Protein 8JIF (pdb70)

B-factor: mean 47.84, std 32.94, range [7.67, 201.98]

InterPro domains:
  IPR001403 Coat protein VP1/VP2, Parvovirus [PF00740] (213-708)
  IPR013607 Phospholipase A2-like domain [PF08398] (43-122)
  IPR016184 Capsid/spike protein, ssDNA virus [SSF88645] (217-735)
  IPR036952 Parvovirus coat protein VP1/VP2 [G3DSA:2.170.30.10] (219-736)

Secondary structure (DSSP, 8-state):
--TTS-S-------EEETTEEEEEEEEE--B---STT--EEEEHHHH-S--GGG--EEEEEEEEE----BGGGT--HHHHHHHHHH-SEEEEEEEEEEEEEEEEEEEEEETTEEEEEE-TT--EEEEE-TT--S---TTS-BS-PPPSSTT-----PEEEEE---BTTB--TT-----GGGS--EEE-TT--EEEEEEPPP-PPEE-EEESS-TT--S-TTS-BS-EEEEEEE-SSSSS-EEEEEEE--GGGGGGS--S-EE--EE---EEESSTTSS-SS--TTTT--EEEETTEEEE--S-S--BSSSTT-TTEEETTSS-EEEPTT--SSSEEGGGEEE---GGGGGTS-BTTS-SEEEE-S----SSSSS---PPP-EEEESEE---TTEEEPPPP--TTSB-EEEPP--SEEES---TTSSEEESS-SPPEEEEEPPP-----SS---SPP-----EEEEEEEEEEEEEEEE-------SPPP------S--SS-TTS--TTS-----S---S--EEE--/-TTTS-S------EEE-SSEEEEEEEEEEEE---GGG--EEEEHHHHT---GGG--EEEEEEEEE-B--BGGGT--HHHHHHHHHH-SEEEEEEEEEEEEEEEEEEE---SS---EEE-SS--EEEEE-TT--S---TTS-BS-BPPSSTT-EEEPPEEEEE---BTTB--TT-----GGGS--EEE-TT--EEEEEEPP--PPEE-EEESS-TT--S-TT--BS-EEEEESS-SSSSS----EEEE--GGGGGGS--S-EE--EE---EEESSTTSS-SS--TTTT--EEEETTEEEE-TT-S--BSSSTT-TTEEETTTS-EEEPTT--SSSB-GGGEEE---GGGGGTSPBTTS--EEEE-S--B-STTTSS--B---EEEESEE---TTEEE-PPPP-TTSB-EEEPP--SEESS---TTSSEEESS-SPPEEEEEPP-B----SS---SPP--B--EEEEEEEEEEEEEEEE-------S---------S--SS-SSSB-TT--B---S---S--EEE--/--TTS-------EEEE-SSEEEEEEEEEEEE--TTTT--EEEEHHHHS---GGG--EEEEEEEEEEB--BGGGT--HHHHHHHHHHEEEEEEEEEEEEEE---EE----BTTB------TT--EEEEE-TT--S---TTS-BS-BPPSSTT-EEEPPEEEEE---BTTB--TT-----GGGS--EEE-TT--EEEEEEPPP-PPEE-SEESS-TT--S-TTPPBSBEEEEEEESSSSSS-EEEEEEE--GGGGGG---S-EE--EE---EEESSTTSS-SS--TTTTS-EEEETTEEEE--S-S--BSSSTT-TTEEETTSS-EEEPTT--SSSEEGGGEEE---GGGGGTS-BTTS-SEEEE-S----SSSSTT------EEEESEE---TTEEE-PPPP-TTSB-EEEPP-SSEESS---TTSSEEESS-SPPEEEEEPP-B-PPPSS---SPP--B---EEEEEEEEEEEEEEEE------SPPP------S--SS-SSSB-TT--B---S---S--SEE--/---TTTTTSSSS----GGG--TT-SSS--S--EE-TTT-EE-TT-----BSSSS-EEEEEEEE-SSSEEEE--SS-EE--TT-SS-EEEEEEEEE--SSTTT--S-EETTB--SEEEEEEEEESS--S---S--EEEEEEEE---S---TTSHHHHHHGGGG-STT-EEEEEEEETTTTS--TTTTT-EEE-----SSSS--S-B--EEESS-B---HHHHHHHHHS-BSSSSTTSB-----PPP---TT---EE-

Radius of gyration: 38.35 Å; Cα contacts (8 Å, |Δi|>4): 4939; chains: 4; bounding box: 126×111×109 Å

Foldseek 3Di:
DDEPVQPPDPPPDDAYLVGFDAPCPDAFAFFAEAEPVQAAADPQFWFKDWWQQADKDKWKWAFQLLWIKIAPDFGGKIQDTVQPGIWTWGMKTKFAAQAQPVAAGYHYNNHGGGMKIKGKTADDCDDPDLDAQGIEIEIAGEHAADDAFVQCVQVLVCLLQRAFHGGMDMRPMHGNCSVDDDPVQQTKWKWWQHFDFDGNTGRHYGYTYGPDHDYHHVVSSNSSFQRHANHRDNPHTNGGSHNDHHDRPPIHMHMD/DDLPDWDDDADADKDADPLWIKFKAKAKAWEFQAPQQDKAWDWCVNVNQLDLQGTFIWIFHSWFFAAAQFLLRTAAPVRQQCQQQFFQFKAFWKKKKKFILKWKWFWDCPVNNTDIDTPQPWWKWKDWCQVVPDDDPRFPPDDQYDDSDRVDYGHTGTDIDTFDADRRHHDPPTDHDDCVVDDTDIDGSHDMDMDMTTFDDWDTAGLAFAPAFQLGPDDLPDWDPDKDFDDQACPPDDPRGDTDIDTGHNVCSPGDDHQAAAFWAAAFAKDFLPVPPGDPDDCLPVRFGWDDDPRHIDGCAQPFDAFQDPVVSVRIGGSHNWDKAFWPPADDDDDRPVGIATDGDNSFVRRHHHRNAFSAKAWDDDQDACVDPNPSNHHTDMDTHNTGHGDPRGDGHADWAWNRGGAEEAQDPDPDDPPPAPSSGHTYHPRGGTIMMMRIDFALPDDDPDDDPPRGRPTGTMMMMTMMMMMIMMRGHGDDDPDDDDWFGDDADPDDDQDGAQAADPVRHGTNPHIDTSHGHYDHD/DFPPDWPDDADQAWDDDDFKIKFKAKAKEWEFQAPLQDKDKDWCVNPPLDDQQPTFIWMFHSWFFAAAFFQLRTAAPVSQQVFQFWFQWKAFWKKKKKFIQKWKKFWPCPPNDIDIDTDQDFKKKKDWPLVPPDDDDRFPPDDQHGDSDRHDYYYTGTDMDTFDADGRHDDPPTDDDDPVVDDIDIDGHVDMGIDMGTDDDWDIARLAFAPAFQLGPDDLPDWDPDKDFDDFAPPDDDDGTDTDIDIHHNVHSVPDDHQAAFFWAAAFAKDFQPPPPGDPDDCLPVRQGWDDDPHHTDGCALPFDAFQDDPPRVRIGGSRNWDKAAWPPFDDPDGRPVGIATDGDNSFVRGGHHRNAFRDKDWDDDADQCPVVHRDGDDTDIDTHNGDHGDPRYDGHADWGWNGFGAEDAQDPDPDDDPSADSRGHTYDPRGGTIMMMHTDWAADDDDPDDDPDDGSHTTGMMMMTMMMMMIMMGGHGDDDPDPDDWFRDDDDPPDDQDDAQFAHPVRGGIHPHIDTNHTHYDHD/DFPPDWQDDAWAAKDDDDFKIKFKAKAKEWEFQAPLQDKAKDWCVNVPLDDPLPTFIWIFGSWFFAAAQFQLRTAAPVRLQCFQFFFQFKFFWKKKKKFTQKWKWFQCCPPPRSDIGTDQPFKKKKDWPQVPPDDDDRFPPDDAHGDSPSYDYYYTGTDIDTFDDDRRHHDPPTDDDDPVVDDIDIDGSNDMDMDMGTADDFDTARLAFAPAFQLPPDDLADWDPDKDFDAFAPDDDPPGGDTDIDTHHNVNSVPDDHQAAFAWAAAFAKDFLPVPPGDPDDCLPVRQGWDDDPRHTDGCALHFDAFQDDVPRPRIGGSHNWDKAFWVPADDPDTRPVGIATDGDNSFVRGHHHRNAFSAKAWDDDQAACDVVRVPRHHTDIGTHNTGHDDPRYDGHADWGWNGFGAEDEDDPDPDDDPVQPNRGHTYYPRGGTIMMMHTDWAADDDDPDDDDDDGSHTRGMMMMGMMMMMIMMGGHGDDDPDDDDWFGDDDDPDDDQDDAQAAHPVRHGTHPHIDTSHTHYDHD

Solvent-accessible surface area: 68470 Å² total; per-residue (Å²): 149,13,9,77,48,35,60,150,72,129,193,77,106,24,67,9,10,110,145,7,64,56,44,4,125,99,90,40,2,0,0,5,65,0,43,48,91,183,16,102,98,32,117,178,16,67,55,16,64,37,20,19,0,107,100,108,41,108,2,17,0,6,0,27,36,63,13,3,3,2,2,0,5,12,32,2,4,1,31,6,19,58,16,82,69,24,0,37,0,17,6,2,11,1,4,0,0,81,17,73,132,91,3,0,1,0,0,7,80,47,131,56,10,6,0,0,0,0,0,0,0,70,44,46,98,52,72,201,100,140,64,102,41,69,3,0,0,0,0,2,1,1,29,40,49,118,129,80,23,167,7,0,64,5,4,20,88,9,0,69,72,0,25,65,5,45,28,68,28,74,2,125,85,4,3,1,62,73,2,9,3,75,76,108,90,16,132,39,0,1,18,6,38,2,0,2,3,27,27,91,1,56,48,12,4,22,0,0,0,3,84,62,33,17,100,2,44,95,91,13,9,69,74,0,11,139,25,0,36,12,50,102,80,117,149,80,25,0,77,34,0,25,5,49,72,43,94,51,55,210,85,60,4,62,65,30,146,27,96,86,50,77,25,10,117,145,52,53,98,28,97,65,64,51,67,82,0,30,1,21,12,0,7,34,0,32,2,39,31,30,31,81,31,63,48,65,109,19,0,21,58,69,61,38,61,41,41,97,19,14,5,10,10,0,35,12,0,1,1,0,3,3,18,10,7,32,0,12,5,13,4,45,43,123,12,0,28,66,0,0,18,83,1,14,1,0,28,0,33,92,1,42,0,42,0,1,38,1,63,6,31,38,20,71,66,60,149,69,83,114,54,96,51,73,20,88,79,8,21,0,13,1,11,34,2,61,89,56,30,5,2,23,4,14,21,8,8,14,62,16,12,1,26,49,55,59,76,53,100,21,110,1,14,32,0,0,1,2,2,19,18,59,41,33,128,43,47,54,38,7,3,48,6,19,0,84,118,17,122,51,72,122,2,127,24,8,49,64,23,82,31,76,23,86,13,34,128,4,109,41,17,6,0,7,3,2,0,6,11,6,1,2,41,8,0,7,52,24,35,0,12,10,23,43,10,27,61,1,35,87,35,111,19,84,104,16,31,17,6,25,0,8,14,2,1,29,82,32,0,2,7,1,3,21,11,10,4,0,0,7,1,1,15,4,0,34,0,0,65,55,46,89,34,2,5,43,22,69,5,8,100,90,0,7,0,11,2,25,3,37,30,24,54,0,6,1,19,9,2,8,19,10,0,3,22,63,68,52,18,99,93,12,13,2,11,10,9,18,6,11,8,29,72,110,71,32,40,102,85,60,11,50,38,94,73,8,18,51,10,49,5,38,16,2,21,5,0,2,2,6,2,0,38,12,0,1,35,4,0,22,16,38,6,11,11,68,113,62,13,20,7,9,4,10,6,16,14,19,15,141,5,27,28,0,3,0,0,12,0,0,0,6,5,28,12,5,2,13,2,4,0,12,0,5,1,32,12,6,83,25,48,2,59,19,42,42,29,3,12,2,3,13,6,14,0,101,99,0,2,10,0,4,0,0,6,2,32,40,36,74,21,93,95,80,153,70,182,62,185,77,142,83,106,54,40,81,84,9,61,0,22,0,30,1,10,2,58,0,23,0,44,1,73,85,76,80,34,28,21,152,40,119,44,66,73,27,87,61,99,214,185,174,82,146,79,103,48,22,27,60,58,127,133,51,63,28,39,36,57,98,31,2,13,0,13,49,8,2,47,20,13,144,48,83,80,51,78,18,24,106,104,99,33,61,38,90,67,81,58,66,56,0,44,0,14,3,0,7,30,0,32,2,40,29,31,31,87,31,65,55,90,94,26,1,10,69,98,87,57,48,53,74,87,30,16,3,11,12,0,38,7,0,2,0,0,1,3,7,10,7,25,0,11,1,11,3,44,40,115,15,0,33,70,1,0,18,69,1,12,0,1,50,0,15,96,4,41,0,71,1,7,38,1,54,1,39,33,30,70,79,60,130,73,76,88,68,88,60,61,32,95,70,8,24,0,29,2,10,33,3,72,91,48,29,5,2,25,2,12,18,12,5,6,66,24,16,0,14,41,58,55,77,50,98,22,112,0,10,27,0,0,1,1,3,15,22,59,32,32,128,46,49,55,38,8,1,43,6,14,0,83,132,14,124,39,67,102,0,127,34,26,67,80,25,105,33,88,24,122,9,48,144,5,106,52,17,9,0,1,2,2,0,6,10,7,0,2,41,8,0,8,53,24,42,1,14,13,25,41,11,30,68,3,22,71,48,101,58,140,70,24,23,17,8,44,0,6,9,2,1,26,84,36,0,3,10,0,6,20,11,12,4,0,0,6,0,2,14,3,0,36,0,2,65,73,50,82,35,2,3,28,4,62,4,8,101,85,0,2,4,14,2,16,2,37,27,22,48,1,11,2,19,4,3,8,16,11,0,3,7,54,70,60,28,96,90,12,9,2,7,8,11,9,2,8,4,30,86,107,75,30,41,106,91,68,16,74,38,92,94,9,16,48,6,59,2,37,34,3,19,4,0,2,3,6,3,2,38,17,0,6,26,4,0,44,32,49,6,26,3,62,109,35,130,67,182,96,36,34,63,12,38,9,19,79,3,30,27,0,3,0,0,12,0,0,0,7,3,27,9,4,3,12,1,4,1,8,0,3,2,34,10,5,71,15,49,5,43,23,44,46,26,3,11,2,2,15,6,16,3,96,96,0,2,9,2,2,0,0,8,7,31,43,36,62,34,118,89,84,152,70,186,69,163,88,115,68,85,66,54,60,81,15,65,0,20,0,28,0,8,1,43,0,17,0,36,8,50,103,71,85,35,41,23,141,41,123,42,70,73,25,87,75,103,221,161,155,73,161,80,102,60,33,29,57,50,139,121,49,60,27,39,28,42,77,32,2,12,0,7,49,9,1,46,20,14,155,25,96,92,52,91,28,21,104,105,88,44,73,38,57,79,69,58,71,85,0,28,0,11,5,0,4,32,0,31,1,43,24,39,24,77,32,67,54,74,108,20,1,9,58,83,74,58,50,33,57,95,30,20,5,11,9,0,41,8,0,2,0,0,1,2,7,8,7,27,0,11,1,12,3,46,42,120,12,2,40,78,0,0,15,74,0,17,0,0,39,1,55,126,4,38,0,81,2,7,33,1,68,10,40,26,16,62,66,63,136,59,74,83,62,92,52,81,32,75,91,4,22,2,16,3,11,33,5,67,87,46,30,4,1,23,3,9,19,11,7,5,63,24,15,0,14,40,61,60,73,58,98,22,112,0,10,34,0,0,1,1,4,12,26,64,39,38,130,48,50,55,30,9,2,43,5,26,0,76,110,19,127,34,66,108,1,113,26,18,59,55,25,80,32,72,20,89,18,48,129,7,106,46,19,6,0,6,2,2,0,6,13,5,1,1,50,7,0,7,54,20,29,1,21,13,22,32,12,28,61,2,30,86,31,103,64,96,123,48,24,11,7,38,0,4,11,2,0,29,71,40,0,5,10,0,8,20,14,10,5,0,0,6,1,0,15,2,0,34,0,1,66,54,48,70,33,6,17,54,16,74,4,7,102,69,2,3,1,8,1,19,4,38,36,26,49,1,6,1,14,7,2,5,18,8,0,4,11,53,60,55,55,105,101,17,9,2,9,14,7,11,5,7,8,28,85,113,72,29,42,84,92,65,13,56,37,88,89,7,14,50,8,65,2,42,20,3,19,4,0,2,2,6,2,1,28,13,0,2,37,5,0,53,22,41,9,11,1,81,84,119,58,60,190,76,36,31,97,22,86,41,19,158,5,28,30,0,4,0,0,14,0,1,0,6,4,28,11,4,4,13,1,4,0,12,0,4,1,35,9,5,66,26,41,4,50,19,44,39,28,2,12,4,3,15,6,16,1,102,96,0,1,8,2,2,0,1,9,4,29,43,41,65,21,129,96,85,155,75,186,64,174,87,142,70,102,55,53,57,78,12,65,0,24,0,27,0,6,1,67,0,14,0,37,8,72,107,67,96,37,36,21,136,45,121,44,68,72,31,85,78,112,222,158,147,86,155,72,113,66,30,30,60,47,133,118,51,59,25,38,31,50,83,30,6,13,0,16,42,10,2,39,20,20

Structure (mmCIF, N/CA/C/O backbone):
data_8JIF
#
_entry.id   8JIF
#
_cell.length_a   1.00
_cell.length_b   1.00
_cell.length_c   1.00
_cell.angle_alpha   90.00
_cell.angle_beta   90.00
_cell.angle_gamma   90.00
#
_symmetry.space_group_name_H-M   'P 1'
#
loop_
_entity.id
_entity.type
_entity.pdbx_description
1 polymer 'Carbonic anhydrase 4'
2 polymer 'Capsid protein VP1'
3 non-polymer 'ZINC ION'
#
loop_
_atom_site.group_PDB
_atom_site.id
_atom_site.type_symbol
_atom_site.label_atom_id
_atom_site.label_alt_id
_atom_site.label_comp_id
_atom_site.label_asym_id
_atom_site.label_entity_id
_atom_site.label_seq_id
_atom_site.pdbx_PDB_ins_code
_atom_site.Cartn_x
_atom_site.Cartn_y
_atom_site.Cartn_z
_atom_site.occupancy
_atom_site.B_iso_or_equiv
_atom_site.auth_seq_id
_atom_site.auth_comp_id
_atom_site.auth_asym_id
_atom_site.auth_atom_id
_atom_site.pdbx_PDB_model_num
ATOM 1 N N . TRP A 1 1 ? 34.726 77.500 49.935 1.00 127.15 22 TRP R N 1
ATOM 2 C CA . TRP A 1 1 ? 34.526 78.863 50.407 1.00 125.72 22 TRP R CA 1
ATOM 3 C C . TRP A 1 1 ? 34.522 78.920 51.925 1.00 131.87 22 TRP R C 1
ATOM 4 O O . TRP A 1 1 ? 34.873 79.939 52.516 1.00 135.39 22 TRP R O 1
ATOM 15 N N . CYS A 1 2 ? 34.128 77.823 52.557 1.00 134.38 23 CYS R N 1
ATOM 16 C CA . CYS A 1 2 ? 33.878 77.832 53.988 1.00 132.92 23 CYS R CA 1
ATOM 17 C C . CYS A 1 2 ? 33.980 76.467 54.616 1.00 133.73 23 CYS R C 1
ATOM 18 O O . CYS A 1 2 ? 33.687 75.458 53.970 1.00 138.22 23 CYS R O 1
ATOM 21 N N . TYR A 1 3 ? 34.384 76.420 55.879 1.00 116.75 24 TYR R N 1
ATOM 22 C CA . TYR A 1 3 ? 34.397 75.144 56.572 1.00 121.36 24 TYR R CA 1
ATOM 23 C C . TYR A 1 3 ? 33.019 74.849 57.159 1.00 122.08 24 TYR R C 1
ATOM 24 O O . TYR A 1 3 ? 32.143 75.716 57.230 1.00 124.01 24 TYR R O 1
ATOM 33 N N . GLU A 1 4 ? 32.831 73.598 57.585 1.00 136.98 25 GLU R N 1
ATOM 34 C CA . GLU A 1 4 ? 31.533 73.185 58.109 1.00 137.01 25 GLU R CA 1
ATOM 35 C C . GLU A 1 4 ? 31.195 73.920 59.400 1.00 136.23 25 GLU R C 1
ATOM 36 O O . GLU A 1 4 ? 30.021 74.195 59.675 1.00 138.32 25 GLU R O 1
ATOM 42 N N . ILE A 1 5 ? 32.208 74.245 60.204 1.00 122.73 26 ILE R N 1
ATOM 43 C CA . ILE A 1 5 ? 31.963 74.981 61.442 1.00 125.94 26 ILE R CA 1
ATOM 44 C C . ILE A 1 5 ? 31.497 76.401 61.135 1.00 126.68 26 ILE R C 1
ATOM 45 O O . ILE A 1 5 ? 30.667 76.965 61.857 1.00 128.86 26 ILE R O 1
ATOM 50 N N . GLN A 1 6 ? 32.027 77.001 60.066 1.00 123.08 27 GLN R N 1
ATOM 51 C CA . GLN A 1 6 ? 31.661 78.375 59.733 1.00 121.32 27 GLN R CA 1
ATOM 52 C C . GLN A 1 6 ? 30.199 78.482 59.324 1.00 121.98 27 GLN R C 1
ATOM 53 O O . GLN A 1 6 ? 29.505 79.427 59.718 1.00 120.87 27 GLN R O 1
ATOM 59 N N . THR A 1 7 ? 29.706 77.523 58.538 1.00 130.13 28 THR R N 1
ATOM 60 C CA . THR A 1 7 ? 28.317 77.541 58.079 1.00 130.37 28 THR R CA 1
ATOM 61 C C . THR A 1 7 ? 27.413 76.980 59.179 1.00 133.38 28 THR R C 1
ATOM 62 O O . THR A 1 7 ? 26.760 75.944 59.043 1.00 132.97 28 THR R O 1
ATOM 66 N N . LYS A 1 8 ? 27.382 77.705 60.298 1.00 142.57 29 LYS R N 1
ATOM 67 C CA . LYS A 1 8 ? 26.554 77.323 61.433 1.00 143.48 29 LYS R CA 1
ATOM 68 C C . LYS A 1 8 ? 25.548 78.396 61.823 1.00 143.45 29 LYS R C 1
ATOM 69 O O . LYS A 1 8 ? 24.593 78.088 62.542 1.00 144.92 29 LYS R O 1
ATOM 75 N N . ASP A 1 9 ? 25.720 79.636 61.369 1.00 162.90 30 ASP R N 1
ATOM 76 C CA . ASP A 1 9 ? 24.833 80.751 61.645 1.00 165.43 30 ASP R CA 1
ATOM 77 C C . ASP A 1 9 ? 23.853 80.951 60.496 1.00 167.44 30 ASP R C 1
ATOM 78 O O . ASP A 1 9 ? 24.145 80.587 59.354 1.00 165.94 30 ASP R O 1
ATOM 83 N N . PRO A 1 10 ? 22.671 81.513 60.774 1.00 177.16 31 PRO R N 1
ATOM 84 C CA . PRO A 1 10 ? 21.742 81.820 59.672 1.00 174.85 31 PRO R CA 1
ATOM 85 C C . PRO A 1 10 ? 22.335 82.762 58.641 1.00 174.04 31 PRO R C 1
ATOM 86 O O . PRO A 1 10 ? 22.058 82.620 57.442 1.00 172.85 31 PRO R O 1
ATOM 90 N N . ARG A 1 11 ? 23.149 83.719 59.071 1.00 178.62 32 ARG R N 1
ATOM 91 C CA . ARG A 1 11 ? 23.837 84.623 58.165 1.00 178.62 32 ARG R CA 1
ATOM 92 C C . ARG A 1 11 ? 25.158 83.993 57.728 1.00 179.38 32 ARG R C 1
ATOM 93 O O . ARG A 1 11 ? 25.427 82.817 57.991 1.00 178.74 32 ARG R O 1
ATOM 101 N N . SER A 1 12 ? 26.001 84.780 57.056 1.00 185.29 33 SER R N 1
ATOM 102 C CA . SER A 1 12 ? 27.270 84.306 56.501 1.00 185.28 33 SER R CA 1
ATOM 103 C C . SER A 1 12 ? 27.043 83.110 55.575 1.00 183.10 33 SER R C 1
ATOM 104 O O . SER A 1 12 ? 27.644 82.044 55.722 1.00 183.14 33 SER R O 1
ATOM 107 N N . SER A 1 13 ? 26.148 83.310 54.610 1.00 169.05 34 SER R N 1
ATOM 108 C CA . SER A 1 13 ? 25.793 82.249 53.680 1.00 168.81 34 SER R CA 1
ATOM 109 C C . SER A 1 13 ? 26.934 81.996 52.704 1.00 169.75 34 SER R C 1
ATOM 110 O O . SER A 1 13 ? 27.125 82.753 51.746 1.00 168.98 34 SER R O 1
ATOM 113 N N . CYS A 1 14 ? 27.692 80.931 52.950 1.00 161.15 35 CYS R N 1
ATOM 114 C CA . CYS A 1 14 ? 28.797 80.528 52.093 1.00 156.50 35 CYS R CA 1
ATOM 115 C C . CYS A 1 14 ? 28.708 79.028 51.836 1.00 156.73 35 CYS R C 1
ATOM 116 O O . CYS A 1 14 ? 27.840 78.331 52.370 1.00 159.16 35 CYS R O 1
ATOM 119 N N . LEU A 1 15 ? 29.621 78.529 51.007 1.00 141.63 36 LEU R N 1
ATOM 120 C CA . LEU A 1 15 ? 29.605 77.143 50.556 1.00 143.14 36 LEU R CA 1
ATOM 121 C C . LEU A 1 15 ? 30.460 76.294 51.489 1.00 144.40 36 LEU R C 1
ATOM 122 O O . LEU A 1 15 ? 31.664 76.537 51.627 1.00 145.53 36 LEU R O 1
ATOM 127 N N . GLY A 1 16 ? 29.839 75.302 52.117 1.00 128.70 37 GLY R N 1
ATOM 128 C CA . GLY A 1 16 ? 30.541 74.404 53.005 1.00 123.90 37 GLY R CA 1
ATOM 129 C C . GLY A 1 16 ? 31.300 73.338 52.247 1.00 126.31 37 GLY R C 1
ATOM 130 O O . GLY A 1 16 ? 31.239 73.230 51.013 1.00 129.13 37 GLY R O 1
ATOM 131 N N . PRO A 1 17 ? 32.040 72.515 52.999 1.00 121.07 38 PRO R N 1
ATOM 132 C CA . PRO A 1 17 ? 32.858 71.472 52.354 1.00 121.17 38 PRO R CA 1
ATOM 133 C C . PRO A 1 17 ? 32.053 70.517 51.492 1.00 119.68 38 PRO R C 1
ATOM 134 O O . PRO A 1 17 ? 32.555 70.040 50.466 1.00 116.76 38 PRO R O 1
ATOM 138 N N . GLU A 1 18 ? 30.812 70.220 51.880 1.00 134.91 39 GLU R N 1
ATOM 139 C CA . GLU A 1 18 ? 29.953 69.367 51.070 1.00 136.35 39 GLU R CA 1
ATOM 140 C C . GLU A 1 18 ? 29.546 70.019 49.757 1.00 136.36 39 GLU R C 1
ATOM 141 O O . GLU A 1 18 ? 29.042 69.322 48.869 1.00 138.01 39 GLU R O 1
ATOM 147 N N . LYS A 1 19 ? 29.743 71.331 49.611 1.00 127.91 40 LYS R N 1
ATOM 148 C CA . LYS A 1 19 ? 29.384 72.049 48.394 1.00 127.98 40 LYS R CA 1
ATOM 149 C C . LYS A 1 19 ? 30.552 72.855 47.836 1.00 130.33 40 LYS R C 1
ATOM 150 O O . LYS A 1 19 ? 30.331 73.871 47.168 1.00 130.63 40 LYS R O 1
ATOM 156 N N . TRP A 1 20 ? 31.784 72.433 48.098 1.00 125.51 41 TRP R N 1
ATOM 157 C CA . TRP A 1 20 ? 32.938 73.169 47.600 1.00 121.80 41 TRP R CA 1
ATOM 158 C C . TRP A 1 20 ? 32.986 73.113 46.074 1.00 124.50 41 TRP R C 1
ATOM 159 O O . TRP A 1 20 ? 32.810 72.043 45.483 1.00 126.37 41 TRP R O 1
ATOM 170 N N . PRO A 1 21 ? 33.219 74.245 45.408 1.00 129.72 42 PRO R N 1
ATOM 171 C CA . PRO A 1 21 ? 33.274 74.246 43.941 1.00 129.12 42 PRO R CA 1
ATOM 172 C C . PRO A 1 21 ? 34.598 73.730 43.404 1.00 130.39 42 PRO R C 1
ATOM 173 O O . PRO A 1 21 ? 35.430 73.222 44.162 1.00 131.18 42 PRO R O 1
ATOM 177 N N . GLY A 1 22 ? 34.802 73.857 42.096 1.00 129.90 43 GLY R N 1
ATOM 178 C CA . GLY A 1 22 ? 36.030 73.405 41.476 1.00 128.34 43 GLY R CA 1
ATOM 179 C C . GLY A 1 22 ? 36.113 71.899 41.342 1.00 129.05 43 GLY R C 1
ATOM 180 O O . GLY A 1 22 ? 35.088 71.222 41.223 1.00 129.35 43 GLY R O 1
ATOM 181 N N . ALA A 1 23 ? 37.334 71.361 41.363 1.00 132.23 44 ALA R N 1
ATOM 182 C CA . ALA A 1 23 ? 37.568 69.930 41.213 1.00 133.11 44 ALA R CA 1
ATOM 183 C C . ALA A 1 23 ? 37.689 69.211 42.550 1.00 134.44 44 ALA R C 1
ATOM 184 O O . ALA A 1 23 ? 38.413 68.212 42.649 1.00 136.54 44 ALA R O 1
ATOM 186 N N . CYS A 1 24 ? 37.002 69.695 43.582 1.00 131.76 45 CYS R N 1
ATOM 187 C CA . CYS A 1 24 ? 37.057 69.073 44.897 1.00 133.85 45 CYS R CA 1
ATOM 188 C C . CYS A 1 24 ? 36.046 67.947 45.064 1.00 133.72 45 CYS R C 1
ATOM 189 O O . CYS A 1 24 ? 35.946 67.386 46.161 1.00 135.52 45 CYS R O 1
ATOM 192 N N . LYS A 1 25 ? 35.299 67.599 44.013 1.00 129.12 46 LYS R N 1
ATOM 193 C CA . LYS A 1 25 ? 34.357 66.479 44.037 1.00 129.34 46 LYS R CA 1
ATOM 194 C C . LYS A 1 25 ? 34.848 65.457 43.014 1.00 128.71 46 LYS R C 1
ATOM 195 O O . LYS A 1 25 ? 34.398 65.441 41.867 1.00 129.15 46 LYS R O 1
ATOM 201 N N . GLU A 1 26 ? 35.761 64.601 43.447 1.00 135.65 47 GLU R N 1
ATOM 202 C CA . GLU A 1 26 ? 36.383 63.583 42.603 1.00 135.60 47 GLU R CA 1
ATOM 203 C C . GLU A 1 26 ? 36.902 62.481 43.519 1.00 138.94 47 GLU R C 1
ATOM 204 O O . GLU A 1 26 ? 36.542 62.416 44.701 1.00 140.78 47 GLU R O 1
ATOM 210 N N . ASN A 1 27 ? 37.749 61.611 42.974 1.00 136.14 48 ASN R N 1
ATOM 211 C CA . ASN A 1 27 ? 38.279 60.484 43.730 1.00 136.80 48 ASN R CA 1
ATOM 212 C C . ASN A 1 27 ? 39.366 60.919 44.707 1.00 139.90 48 ASN R C 1
ATOM 213 O O . ASN A 1 27 ? 39.218 60.749 45.921 1.00 141.33 48 ASN R O 1
ATOM 218 N N . GLN A 1 28 ? 40.453 61.486 44.190 1.00 133.99 49 GLN R N 1
ATOM 219 C CA . GLN A 1 28 ? 41.596 61.851 45.018 1.00 128.83 49 GLN R CA 1
ATOM 220 C C . GLN A 1 28 ? 41.445 63.291 45.493 1.00 127.81 49 GLN R C 1
ATOM 221 O O . GLN A 1 28 ? 41.424 64.217 44.675 1.00 129.94 49 GLN R O 1
ATOM 227 N N . GLN A 1 29 ? 41.340 63.484 46.808 1.00 128.27 50 GLN R N 1
ATOM 228 C CA . GLN A 1 29 ? 41.195 64.835 47.335 1.00 136.06 50 GLN R CA 1
ATOM 229 C C . GLN A 1 29 ? 42.387 65.254 48.188 1.00 140.80 50 GLN R C 1
ATOM 230 O O . GLN A 1 29 ? 43.035 66.259 47.880 1.00 146.08 50 GLN R O 1
ATOM 236 N N . SER A 1 30 ? 42.675 64.487 49.256 1.00 124.78 51 SER R N 1
ATOM 237 C CA . SER A 1 30 ? 43.836 64.578 50.148 1.00 124.14 51 SER R CA 1
ATOM 238 C C . SER A 1 30 ? 43.562 63.879 51.480 1.00 126.53 51 SER R C 1
ATOM 239 O O . SER A 1 30 ? 44.240 62.894 51.794 1.00 130.77 51 SER R O 1
ATOM 242 N N . PRO A 1 31 ? 42.589 64.336 52.300 1.00 109.48 52 PRO R N 1
ATOM 243 C CA . PRO A 1 31 ? 42.494 63.792 53.658 1.00 108.27 52 PRO R CA 1
ATOM 244 C C . PRO A 1 31 ? 41.885 62.403 53.660 1.00 117.31 52 PRO R C 1
ATOM 245 O O . PRO A 1 31 ? 40.687 62.237 53.407 1.00 120.48 52 PRO R O 1
ATOM 249 N N . ILE A 1 32 ? 42.708 61.393 53.940 1.00 120.31 53 ILE R N 1
ATOM 250 C CA . ILE A 1 32 ? 42.274 60.003 53.936 1.00 119.18 53 ILE R CA 1
ATOM 251 C C . ILE A 1 32 ? 42.714 59.345 55.234 1.00 119.71 53 ILE R C 1
ATOM 252 O O . ILE A 1 32 ? 43.681 59.759 55.874 1.00 120.08 53 ILE R O 1
ATOM 257 N N . ASN A 1 33 ? 41.979 58.307 55.620 1.00 123.35 54 ASN R N 1
ATOM 258 C CA . ASN A 1 33 ? 42.410 57.473 56.733 1.00 121.60 54 ASN R CA 1
ATOM 259 C C . ASN A 1 33 ? 43.459 56.482 56.248 1.00 123.40 54 ASN R C 1
ATOM 260 O O . ASN A 1 33 ? 43.243 55.749 55.279 1.00 122.79 54 ASN R O 1
ATOM 265 N N . ILE A 1 34 ? 44.598 56.460 56.927 1.00 116.97 55 ILE R N 1
ATOM 266 C CA . ILE A 1 34 ? 45.743 55.658 56.515 1.00 114.72 55 ILE R CA 1
ATOM 267 C C . ILE A 1 34 ? 45.786 54.431 57.415 1.00 117.95 55 ILE R C 1
ATOM 268 O O . ILE A 1 34 ? 46.185 54.511 58.582 1.00 118.39 55 ILE R O 1
ATOM 273 N N . VAL A 1 35 ? 45.373 53.290 56.873 1.00 129.90 56 VAL R N 1
ATOM 274 C CA . VAL A 1 35 ? 45.452 52.025 57.595 1.00 131.68 56 VAL R CA 1
ATOM 275 C C . VAL A 1 35 ? 46.830 51.418 57.356 1.00 134.36 56 VAL R C 1
ATOM 276 O O . VAL A 1 35 ? 47.215 51.150 56.212 1.00 135.82 56 VAL R O 1
ATOM 280 N N . THR A 1 36 ? 47.584 51.212 58.437 1.00 137.80 57 THR R N 1
ATOM 281 C CA . THR A 1 36 ? 48.929 50.664 58.325 1.00 136.59 57 THR R CA 1
ATOM 282 C C . THR A 1 36 ? 48.939 49.206 57.892 1.00 137.11 57 THR R C 1
ATOM 283 O O . THR A 1 36 ? 49.980 48.713 57.445 1.00 134.97 57 THR R O 1
ATOM 287 N N . ALA A 1 37 ? 47.815 48.501 58.031 1.00 136.02 58 ALA R N 1
ATOM 288 C CA . ALA A 1 37 ? 47.763 47.109 57.599 1.00 133.63 58 ALA R CA 1
ATOM 289 C C . ALA A 1 37 ? 47.785 47.001 56.078 1.00 132.47 58 ALA R C 1
ATOM 290 O O . ALA A 1 37 ? 48.452 46.121 55.521 1.00 135.44 58 ALA R O 1
ATOM 292 N N . ARG A 1 38 ? 47.067 47.888 55.389 1.00 143.48 59 ARG R N 1
ATOM 293 C CA . ARG A 1 38 ? 46.909 47.777 53.944 1.00 146.42 59 ARG R CA 1
ATOM 294 C C . ARG A 1 38 ? 48.025 48.449 53.155 1.00 148.94 59 ARG R C 1
ATOM 295 O O . ARG A 1 38 ? 48.092 48.261 51.936 1.00 151.36 59 ARG R O 1
ATOM 303 N N . THR A 1 39 ? 48.893 49.221 53.801 1.00 133.78 60 THR R N 1
ATOM 304 C CA . THR A 1 39 ? 49.981 49.864 53.078 1.00 132.69 60 THR R CA 1
ATOM 305 C C . THR A 1 39 ? 51.107 48.872 52.815 1.00 135.01 60 THR R C 1
ATOM 306 O O . THR A 1 39 ? 51.335 47.941 53.593 1.00 134.66 60 THR R O 1
ATOM 310 N N . LYS A 1 40 ? 51.807 49.070 51.701 1.00 128.67 61 LYS R N 1
ATOM 311 C CA . LYS A 1 40 ? 52.903 48.203 51.293 1.00 126.75 61 LYS R CA 1
ATOM 312 C C . LYS A 1 40 ? 54.213 48.978 51.358 1.00 128.69 61 LYS R C 1
ATOM 313 O O . LYS A 1 40 ? 54.273 50.142 50.946 1.00 129.44 61 LYS R O 1
ATOM 319 N N . VAL A 1 41 ? 55.251 48.333 51.879 1.00 124.49 62 VAL R N 1
ATOM 320 C CA . VAL A 1 41 ? 56.544 48.980 52.066 1.00 123.71 62 VAL R CA 1
ATOM 321 C C . VAL A 1 41 ? 57.210 49.180 50.712 1.00 119.51 62 VAL R C 1
ATOM 322 O O . VAL A 1 41 ? 57.301 48.249 49.905 1.00 115.02 62 VAL R O 1
ATOM 326 N N . ASN A 1 42 ? 57.676 50.400 50.462 1.00 129.88 63 ASN R N 1
ATOM 327 C CA . ASN A 1 42 ? 58.409 50.721 49.244 1.00 130.55 63 ASN R CA 1
ATOM 328 C C . ASN A 1 42 ? 59.876 50.929 49.591 1.00 132.89 63 ASN R C 1
ATOM 329 O O . ASN A 1 42 ? 60.207 51.887 50.308 1.00 132.94 63 ASN R O 1
ATOM 334 N N . PRO A 1 43 ? 60.783 50.067 49.127 1.00 134.66 64 PRO R N 1
ATOM 335 C CA . PRO A 1 43 ? 62.202 50.239 49.482 1.00 132.04 64 PRO R CA 1
ATOM 336 C C . PRO A 1 43 ? 62.803 51.540 48.983 1.00 129.52 64 PRO R C 1
ATOM 337 O O . PRO A 1 43 ? 63.745 52.052 49.602 1.00 130.03 64 PRO R O 1
ATOM 341 N N . ARG A 1 44 ? 62.291 52.092 47.882 1.00 123.01 65 ARG R N 1
ATOM 342 C CA . ARG A 1 44 ? 62.869 53.313 47.330 1.00 123.98 65 ARG R CA 1
ATOM 343 C C . ARG A 1 44 ? 62.619 54.516 48.231 1.00 124.88 65 ARG R C 1
ATOM 344 O O . ARG A 1 44 ? 63.353 55.508 48.157 1.00 124.06 65 ARG R O 1
ATOM 352 N N . LEU A 1 45 ? 61.592 54.455 49.076 1.00 116.54 66 LEU R N 1
ATOM 353 C CA . LEU A 1 45 ? 61.308 55.550 49.995 1.00 112.57 66 LEU R CA 1
ATOM 354 C C . LEU A 1 45 ? 62.423 55.683 51.024 1.00 115.43 66 LEU R C 1
ATOM 355 O O . LEU A 1 45 ? 62.675 54.758 51.805 1.00 115.25 66 LEU R O 1
ATOM 360 N N . THR A 1 46 ? 63.085 56.830 51.022 1.00 115.78 67 THR R N 1
ATOM 361 C CA . THR A 1 46 ? 64.184 57.145 51.921 1.00 112.07 67 THR R CA 1
ATOM 362 C C . THR A 1 46 ? 63.905 58.480 52.592 1.00 113.97 67 THR R C 1
ATOM 363 O O . THR A 1 46 ? 63.166 59.308 52.052 1.00 121.00 67 THR R O 1
ATOM 367 N N . PRO A 1 47 ? 64.464 58.710 53.781 1.00 101.41 68 PRO R N 1
ATOM 368 C CA . PRO A 1 47 ? 64.250 59.999 54.449 1.00 102.39 68 PRO R CA 1
ATOM 369 C C . PRO A 1 47 ? 64.758 61.158 53.602 1.00 101.95 68 PRO R C 1
ATOM 370 O O . PRO A 1 47 ? 65.803 61.069 52.953 1.00 106.48 68 PRO R O 1
ATOM 374 N N . PHE A 1 48 ? 64.000 62.250 53.614 1.00 92.01 69 PHE R N 1
ATOM 375 C CA . PHE A 1 48 ? 64.348 63.417 52.818 1.00 94.31 69 PHE R CA 1
ATOM 376 C C . PHE A 1 48 ? 65.619 64.074 53.341 1.00 98.34 69 PHE R C 1
ATOM 377 O O . PHE A 1 48 ? 65.930 64.023 54.533 1.00 98.67 69 PHE R O 1
ATOM 385 N N . ILE A 1 49 ? 66.356 64.698 52.429 1.00 103.09 70 ILE R N 1
ATOM 386 C CA . ILE A 1 49 ? 67.533 65.488 52.769 1.00 102.63 70 ILE R CA 1
ATOM 387 C C . ILE A 1 49 ? 67.078 66.935 52.898 1.00 103.79 70 ILE R C 1
ATOM 388 O O . ILE A 1 49 ? 66.663 67.556 51.914 1.00 107.03 70 ILE R O 1
ATOM 393 N N . LEU A 1 50 ? 67.156 67.477 54.110 1.00 99.07 71 LEU R N 1
ATOM 394 C CA . LEU A 1 50 ? 66.668 68.817 54.405 1.00 98.80 71 LEU R CA 1
ATOM 395 C C . LEU A 1 50 ? 67.824 69.801 54.276 1.00 99.07 71 LEU R C 1
ATOM 396 O O . LEU A 1 50 ? 68.670 69.897 55.171 1.00 107.06 71 LEU R O 1
ATOM 401 N N . VAL A 1 51 ? 67.856 70.531 53.167 1.00 90.86 72 VAL R N 1
ATOM 402 C CA . VAL A 1 51 ? 68.877 71.539 52.910 1.00 97.83 72 VAL R CA 1
ATOM 403 C C . VAL A 1 51 ? 68.256 72.914 53.115 1.00 100.26 72 VAL R C 1
ATOM 404 O O . VAL A 1 51 ? 67.194 73.214 52.556 1.00 108.61 72 VAL R O 1
ATOM 408 N N . GLY A 1 52 ? 68.914 73.745 53.920 1.00 97.36 73 GLY R N 1
ATOM 409 C CA . GLY A 1 52 ? 68.384 75.047 54.260 1.00 100.05 73 GLY R CA 1
ATOM 410 C C . GLY A 1 52 ? 67.405 75.060 55.409 1.00 100.00 73 GLY R C 1
ATOM 411 O O . GLY A 1 52 ? 66.875 76.126 55.739 1.00 108.81 73 GLY R O 1
ATOM 412 N N . TYR A 1 53 ? 67.145 73.911 56.031 1.00 91.43 74 TYR R N 1
ATOM 413 C CA . TYR A 1 53 ? 66.243 73.847 57.173 1.00 91.60 74 TYR R CA 1
ATOM 414 C C . TYR A 1 53 ? 66.910 74.245 58.481 1.00 94.52 74 TYR R C 1
ATOM 415 O O . TYR A 1 53 ? 66.217 74.376 59.495 1.00 102.25 74 TYR R O 1
ATOM 424 N N . ASP A 1 54 ? 68.225 74.440 58.488 1.00 108.01 75 ASP R N 1
ATOM 425 C CA . ASP A 1 54 ? 68.958 74.802 59.693 1.00 111.29 75 ASP R CA 1
ATOM 426 C C . ASP A 1 54 ? 69.239 76.294 59.795 1.00 111.73 75 ASP R C 1
ATOM 427 O O . ASP A 1 54 ? 69.699 76.754 60.844 1.00 115.55 75 ASP R O 1
ATOM 432 N N . GLN A 1 55 ? 68.976 77.058 58.740 1.00 109.77 76 GLN R N 1
ATOM 433 C CA . GLN A 1 55 ? 69.205 78.494 58.769 1.00 112.50 76 GLN R CA 1
ATOM 434 C C . GLN A 1 55 ? 68.101 79.189 59.557 1.00 115.60 76 GLN R C 1
ATOM 435 O O . GLN A 1 55 ? 66.933 78.794 59.497 1.00 117.23 76 GLN R O 1
ATOM 441 N N . LYS A 1 56 ? 68.476 80.229 60.292 1.00 106.81 77 LYS R N 1
ATOM 442 C CA . LYS A 1 56 ? 67.547 81.003 61.102 1.00 105.61 77 LYS R CA 1
ATOM 443 C C . LYS A 1 56 ? 67.332 82.364 60.454 1.00 105.88 77 LYS R C 1
ATOM 444 O O . LYS A 1 56 ? 68.296 83.088 60.189 1.00 111.36 77 LYS R O 1
ATOM 450 N N . GLN A 1 57 ? 66.071 82.705 60.201 1.00 99.63 78 GLN R N 1
ATOM 451 C CA . GLN A 1 57 ? 65.739 83.985 59.588 1.00 102.01 78 GLN R CA 1
ATOM 452 C C . GLN A 1 57 ? 64.291 84.322 59.900 1.00 97.57 78 GLN R C 1
ATOM 453 O O . GLN A 1 57 ? 63.501 83.454 60.281 1.00 100.08 78 GLN R O 1
ATOM 459 N N . GLN A 1 58 ? 63.955 85.600 59.736 1.00 94.98 79 GLN R N 1
ATOM 460 C CA . GLN A 1 58 ? 62.591 86.048 59.980 1.00 91.35 79 GLN R CA 1
ATOM 461 C C . GLN A 1 58 ? 61.650 85.484 58.925 1.00 101.02 79 GLN R C 1
ATOM 462 O O . GLN A 1 58 ? 62.005 85.367 57.749 1.00 110.49 79 GLN R O 1
ATOM 468 N N . TRP A 1 59 ? 60.434 85.149 59.346 1.00 91.76 80 TRP R N 1
ATOM 469 C CA . TRP A 1 59 ? 59.436 84.628 58.418 1.00 86.51 80 TRP R CA 1
ATOM 470 C C . TRP A 1 59 ? 58.156 85.443 58.512 1.00 90.11 80 TRP R C 1
ATOM 471 O O . TRP A 1 59 ? 57.747 85.832 59.605 1.00 94.50 80 TRP R O 1
ATOM 482 N N . PRO A 1 60 ? 57.511 85.701 57.368 1.00 78.36 81 PRO R N 1
ATOM 483 C CA . PRO A 1 60 ? 56.258 86.458 57.364 1.00 73.08 81 PRO R CA 1
ATOM 484 C C . PRO A 1 60 ? 55.105 85.600 57.841 1.00 80.50 81 PRO R C 1
ATOM 485 O O . PRO A 1 60 ? 54.826 84.565 57.237 1.00 90.91 81 PRO R O 1
ATOM 489 N N . ILE A 1 61 ? 54.440 86.021 58.909 1.00 84.01 82 ILE R N 1
ATOM 490 C CA . ILE A 1 61 ? 53.307 85.272 59.431 1.00 83.01 82 ILE R CA 1
ATOM 491 C C . ILE A 1 61 ? 52.040 86.102 59.287 1.00 87.76 82 ILE R C 1
ATOM 492 O O . ILE A 1 61 ? 52.013 87.272 59.665 1.00 93.83 82 ILE R O 1
ATOM 497 N N . LYS A 1 62 ? 50.991 85.513 58.716 1.00 91.57 83 LYS R N 1
ATOM 498 C CA . LYS A 1 62 ? 49.770 86.281 58.458 1.00 93.56 83 LYS R CA 1
ATOM 499 C C . LYS A 1 62 ? 48.481 85.494 58.697 1.00 90.31 83 LYS R C 1
ATOM 500 O O . LYS A 1 62 ? 48.467 84.270 58.576 1.00 88.07 83 LYS R O 1
ATOM 506 N N . ASN A 1 63 ? 47.401 86.196 59.028 1.00 89.26 84 ASN R N 1
ATOM 507 C CA . ASN A 1 63 ? 46.121 85.542 59.270 1.00 85.18 84 ASN R CA 1
ATOM 508 C C . ASN A 1 63 ? 45.410 85.316 57.952 1.00 89.24 84 ASN R C 1
ATOM 509 O O . ASN A 1 63 ? 44.692 86.193 57.473 1.00 95.17 84 ASN R O 1
ATOM 514 N N . ASN A 1 64 ? 45.593 84.139 57.368 1.00 91.68 85 ASN R N 1
ATOM 515 C CA . ASN A 1 64 ? 44.968 83.834 56.085 1.00 93.16 85 ASN R CA 1
ATOM 516 C C . ASN A 1 64 ? 43.472 83.580 56.213 1.00 95.47 85 ASN R C 1
ATOM 517 O O . ASN A 1 64 ? 42.884 82.971 55.320 1.00 100.42 85 ASN R O 1
ATOM 522 N N . GLN A 1 65 ? 42.862 84.034 57.306 1.00 99.21 86 GLN R N 1
ATOM 523 C CA . GLN A 1 65 ? 41.419 83.866 57.521 1.00 98.27 86 GLN R CA 1
ATOM 524 C C . GLN A 1 65 ? 41.010 82.409 57.707 1.00 105.10 86 GLN R C 1
ATOM 525 O O . GLN A 1 65 ? 40.295 82.081 58.649 1.00 110.67 86 GLN R O 1
ATOM 531 N N . HIS A 1 66 ? 41.457 81.537 56.814 1.00 104.31 87 HIS R N 1
ATOM 532 C CA . HIS A 1 66 ? 41.102 80.127 56.896 1.00 99.70 87 HIS R CA 1
ATOM 533 C C . HIS A 1 66 ? 42.095 79.394 57.784 1.00 98.95 87 HIS R C 1
ATOM 534 O O . HIS A 1 66 ? 41.762 78.371 58.389 1.00 104.43 87 HIS R O 1
ATOM 541 N N . THR A 1 67 ? 43.311 79.915 57.870 1.00 89.05 88 THR R N 1
ATOM 542 C CA . THR A 1 67 ? 44.365 79.342 58.699 1.00 86.66 88 THR R CA 1
ATOM 543 C C . THR A 1 67 ? 45.469 80.383 58.824 1.00 88.48 88 THR R C 1
ATOM 544 O O . THR A 1 67 ? 45.350 81.504 58.320 1.00 94.55 88 THR R O 1
ATOM 548 N N . VAL A 1 68 ? 46.543 80.007 59.507 1.00 79.55 89 VAL R N 1
ATOM 549 C CA . VAL A 1 68 ? 47.728 80.846 59.632 1.00 79.29 89 VAL R CA 1
ATOM 550 C C . VAL A 1 68 ? 48.815 80.255 58.747 1.00 84.13 89 VAL R C 1
ATOM 551 O O . VAL A 1 68 ? 49.255 79.120 58.964 1.00 85.51 89 VAL R O 1
ATOM 555 N N . GLU A 1 69 ? 49.246 81.022 57.751 1.00 92.83 90 GLU R N 1
ATOM 556 C CA . GLU A 1 69 ? 50.259 80.574 56.810 1.00 90.69 90 GLU R CA 1
ATOM 557 C C . GLU A 1 69 ? 51.521 81.401 56.994 1.00 91.41 90 GLU R C 1
ATOM 558 O O . GLU A 1 69 ? 51.462 82.626 57.131 1.00 90.47 90 GLU R O 1
ATOM 564 N N . MET A 1 70 ? 52.661 80.719 57.015 1.00 84.58 91 MET R N 1
ATOM 565 C CA . MET A 1 70 ? 53.958 81.351 57.193 1.00 76.68 91 MET R CA 1
ATOM 566 C C . MET A 1 70 ? 54.763 81.192 55.912 1.00 76.55 91 MET R C 1
ATOM 567 O O . MET A 1 70 ? 54.989 80.067 55.453 1.00 83.80 91 MET R O 1
ATOM 572 N N . THR A 1 71 ? 55.188 82.312 55.336 1.00 70.66 92 THR R N 1
ATOM 573 C CA . THR A 1 71 ? 55.964 82.268 54.104 1.00 73.14 92 THR R CA 1
ATOM 574 C C . THR A 1 71 ? 57.377 81.784 54.396 1.00 78.25 92 THR R C 1
ATOM 575 O O . THR A 1 71 ? 58.076 82.349 55.243 1.00 95.24 92 THR R O 1
ATOM 579 N N . LEU A 1 72 ? 57.800 80.738 53.692 1.00 75.23 93 LEU R N 1
ATOM 580 C CA . LEU A 1 72 ? 59.105 80.133 53.917 1.00 78.31 93 LEU R CA 1
ATOM 581 C C . LEU A 1 72 ? 60.194 80.699 53.018 1.00 87.90 93 LEU R C 1
ATOM 582 O O . LEU A 1 72 ? 61.361 80.324 53.174 1.00 96.58 93 LEU R O 1
ATOM 587 N N . GLY A 1 73 ? 59.851 81.596 52.097 1.00 99.35 94 GLY R N 1
ATOM 588 C CA . GLY A 1 73 ? 60.853 82.222 51.260 1.00 103.30 94 GLY R CA 1
ATOM 589 C C . GLY A 1 73 ? 61.598 81.214 50.407 1.00 107.81 94 GLY R C 1
ATOM 590 O O . GLY A 1 73 ? 61.049 80.204 49.952 1.00 107.94 94 GLY R O 1
ATOM 591 N N . GLY A 1 74 ? 62.882 81.495 50.188 1.00 111.28 95 GLY R N 1
ATOM 592 C CA . GLY A 1 74 ? 63.744 80.647 49.399 1.00 110.45 95 GLY R CA 1
ATOM 593 C C . GLY A 1 74 ? 64.823 79.979 50.240 1.00 110.25 95 GLY R C 1
ATOM 594 O O . GLY A 1 74 ? 64.979 80.235 51.433 1.00 106.74 95 GLY R O 1
ATOM 595 N N . GLY A 1 75 ? 65.576 79.104 49.581 1.00 117.53 96 GLY R N 1
ATOM 596 C CA . GLY A 1 75 ? 66.667 78.399 50.236 1.00 116.44 96 GLY R CA 1
ATOM 597 C C . GLY A 1 75 ? 66.228 77.413 51.298 1.00 115.46 96 GLY R C 1
ATOM 598 O O . GLY A 1 75 ? 66.885 77.295 52.340 1.00 116.99 96 GLY R O 1
ATOM 599 N N . ALA A 1 76 ? 65.131 76.703 51.056 1.00 104.61 97 ALA R N 1
ATOM 600 C CA . ALA A 1 76 ? 64.660 75.653 51.955 1.00 104.32 97 ALA R CA 1
ATOM 601 C C . ALA A 1 76 ? 64.145 74.472 51.140 1.00 108.02 97 ALA R C 1
ATOM 602 O O . ALA A 1 76 ? 63.105 73.882 51.438 1.00 116.29 97 ALA R O 1
ATOM 604 N N . CYS A 1 77 ? 64.884 74.111 50.096 1.00 111.35 98 CYS R N 1
ATOM 605 C CA . CYS A 1 77 ? 64.444 73.081 49.171 1.00 114.85 98 CYS R CA 1
ATOM 606 C C . CYS A 1 77 ? 64.601 71.688 49.780 1.00 115.33 98 CYS R C 1
ATOM 607 O O . CYS A 1 77 ? 65.192 71.503 50.846 1.00 114.20 98 CYS R O 1
ATOM 610 N N . ILE A 1 78 ? 64.042 70.701 49.084 1.00 113.98 99 ILE R N 1
ATOM 611 C CA . ILE A 1 78 ? 64.101 69.300 49.486 1.00 108.25 99 ILE R CA 1
ATOM 612 C C . ILE A 1 78 ? 64.485 68.468 48.270 1.00 115.39 99 ILE R C 1
ATOM 613 O O . ILE A 1 78 ? 63.934 68.657 47.180 1.00 122.51 99 ILE R O 1
ATOM 618 N N . ILE A 1 79 ? 65.429 67.544 48.455 1.00 110.34 100 ILE R N 1
ATOM 619 C CA . ILE A 1 79 ? 65.962 66.767 47.341 1.00 112.33 100 ILE R CA 1
ATOM 620 C C . ILE A 1 79 ? 65.839 65.273 47.607 1.00 108.85 100 ILE R C 1
ATOM 621 O O . ILE A 1 79 ? 66.036 64.455 46.702 1.00 108.96 100 ILE R O 1
ATOM 626 N N . GLY A 1 80 ? 65.511 64.902 48.839 1.00 114.11 101 GLY R N 1
ATOM 627 C CA . GLY A 1 80 ? 65.449 63.507 49.220 1.00 120.72 101 GLY R CA 1
ATOM 628 C C . GLY A 1 80 ? 64.199 62.815 48.712 1.00 120.64 101 GLY R C 1
ATOM 629 O O . GLY A 1 80 ? 63.445 63.344 47.892 1.00 120.85 101 GLY R O 1
ATOM 630 N N . GLY A 1 81 ? 63.984 61.601 49.216 1.00 120.12 102 GLY R N 1
ATOM 631 C CA . GLY A 1 81 ? 62.804 60.834 48.871 1.00 116.06 102 GLY R CA 1
ATOM 632 C C . GLY A 1 81 ? 62.780 60.419 47.408 1.00 116.92 102 GLY R C 1
ATOM 633 O O . GLY A 1 81 ? 63.798 60.398 46.711 1.00 120.96 102 GLY R O 1
ATOM 634 N N . ASP A 1 82 ? 61.575 60.088 46.941 1.00 119.46 103 ASP R N 1
ATOM 635 C CA . ASP A 1 82 ? 61.346 59.691 45.559 1.00 122.25 103 ASP R CA 1
ATOM 636 C C . ASP A 1 82 ? 60.695 60.808 44.751 1.00 123.13 103 ASP R C 1
ATOM 637 O O . ASP A 1 82 ? 59.992 60.548 43.770 1.00 125.85 103 ASP R O 1
ATOM 642 N N . LEU A 1 83 ? 60.918 62.053 45.156 1.00 120.83 104 LEU R N 1
ATOM 643 C CA . LEU A 1 83 ? 60.391 63.180 44.406 1.00 122.75 104 LEU R CA 1
ATOM 644 C C . LEU A 1 83 ? 61.055 63.225 43.032 1.00 122.47 104 LEU R C 1
ATOM 645 O O . LEU A 1 83 ? 62.209 62.804 42.890 1.00 125.26 104 LEU R O 1
ATOM 650 N N . PRO A 1 84 ? 60.353 63.703 41.996 1.00 122.73 105 PRO R N 1
ATOM 651 C CA . PRO A 1 84 ? 60.896 63.618 40.632 1.00 124.27 105 PRO R CA 1
ATOM 652 C C . PRO A 1 84 ? 62.267 64.259 40.470 1.00 125.52 105 PRO R C 1
ATOM 653 O O . PRO A 1 84 ? 63.221 63.570 40.096 1.00 128.60 105 PRO R O 1
ATOM 657 N N . ALA A 1 85 ? 62.392 65.560 40.734 1.00 125.63 106 ALA R N 1
ATOM 658 C CA . ALA A 1 85 ? 63.704 66.197 40.733 1.00 132.07 106 ALA R CA 1
ATOM 659 C C . ALA A 1 85 ? 64.068 66.787 42.088 1.00 131.70 106 ALA R C 1
ATOM 660 O O . ALA A 1 85 ? 65.054 66.359 42.696 1.00 136.39 106 ALA R O 1
ATOM 662 N N . ARG A 1 86 ? 63.285 67.743 42.590 1.00 127.29 107 ARG R N 1
ATOM 663 C CA . ARG A 1 86 ? 63.492 68.407 43.873 1.00 126.71 107 ARG R CA 1
ATOM 664 C C . ARG A 1 86 ? 62.382 69.434 44.044 1.00 130.66 107 ARG R C 1
ATOM 665 O O . ARG A 1 86 ? 61.807 69.914 43.064 1.00 131.37 107 ARG R O 1
ATOM 673 N N . TYR A 1 87 ? 62.095 69.769 45.299 1.00 117.15 108 TYR R N 1
ATOM 674 C CA . TYR A 1 87 ? 61.016 70.693 45.620 1.00 111.30 108 TYR R CA 1
ATOM 675 C C . TYR A 1 87 ? 61.509 71.742 46.604 1.00 112.38 108 TYR R C 1
ATOM 676 O O . TYR A 1 87 ? 62.286 71.435 47.512 1.00 115.78 108 TYR R O 1
ATOM 685 N N . GLU A 1 88 ? 61.049 72.976 46.417 1.00 105.74 109 GLU R N 1
ATOM 686 C CA . GLU A 1 88 ? 61.456 74.115 47.232 1.00 104.10 109 GLU R CA 1
ATOM 687 C C . GLU A 1 88 ? 60.299 74.571 48.113 1.00 104.65 109 GLU R C 1
ATOM 688 O O . GLU A 1 88 ? 59.182 74.774 47.628 1.00 107.12 109 GLU R O 1
ATOM 694 N N . ALA A 1 89 ? 60.579 74.744 49.401 1.00 92.59 110 ALA R N 1
ATOM 695 C CA . ALA A 1 89 ? 59.547 75.152 50.348 1.00 84.84 110 ALA R CA 1
ATOM 696 C C . ALA A 1 89 ? 59.047 76.556 50.030 1.00 85.44 110 ALA R C 1
ATOM 697 O O . ALA A 1 89 ? 59.837 77.469 49.778 1.00 91.48 110 ALA R O 1
ATOM 699 N N . VAL A 1 90 ? 57.725 76.724 50.047 1.00 78.30 111 VAL R N 1
ATOM 700 C CA . VAL A 1 90 ? 57.122 78.022 49.758 1.00 82.91 111 VAL R CA 1
ATOM 701 C C . VAL A 1 90 ? 56.170 78.506 50.839 1.00 86.51 111 VAL R C 1
ATOM 702 O O . VAL A 1 90 ? 55.959 79.726 50.962 1.00 99.83 111 VAL R O 1
ATOM 706 N N . GLN A 1 91 ? 55.576 77.635 51.650 1.00 73.19 112 GLN R N 1
ATOM 707 C CA . GLN A 1 91 ? 54.555 78.062 52.597 1.00 68.52 112 GLN R CA 1
ATOM 708 C C . GLN A 1 91 ? 54.492 77.049 53.733 1.00 75.62 112 GLN R C 1
ATOM 709 O O . GLN A 1 91 ? 54.928 75.905 53.598 1.00 86.96 112 GLN R O 1
ATOM 715 N N . LEU A 1 92 ? 53.946 77.492 54.868 1.00 71.06 113 LEU R N 1
ATOM 716 C CA . LEU A 1 92 ? 53.785 76.627 56.034 1.00 57.80 113 LEU R CA 1
ATOM 717 C C . LEU A 1 92 ? 52.520 77.070 56.765 1.00 63.91 113 LEU R C 1
ATOM 718 O O . LEU A 1 92 ? 52.497 78.144 57.376 1.00 80.04 11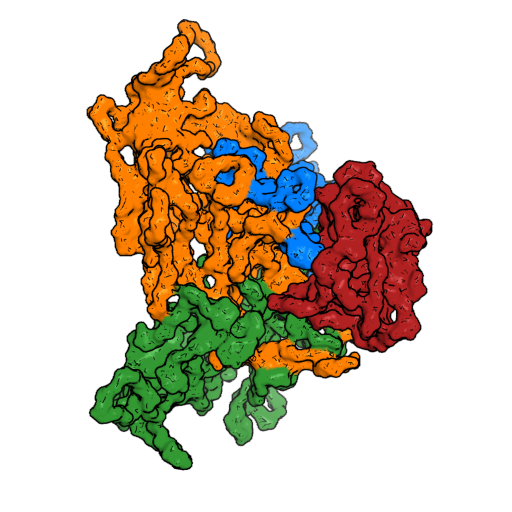3 LEU R O 1
ATOM 723 N N . HIS A 1 93 ? 51.478 76.249 56.695 1.00 71.53 114 HIS R N 1
ATOM 724 C CA . HIS A 1 93 ? 50.240 76.462 57.432 1.00 71.59 114 HIS R CA 1
ATOM 725 C C . HIS A 1 93 ? 49.937 75.228 58.276 1.00 80.16 114 HIS R C 1
ATOM 726 O O . HIS A 1 93 ? 50.619 74.206 58.187 1.00 88.10 114 HIS R O 1
ATOM 733 N N . LEU A 1 94 ? 48.898 75.328 59.103 1.00 82.06 115 LEU R N 1
ATOM 734 C CA . LEU A 1 94 ? 48.539 74.227 59.985 1.00 84.72 115 LEU R CA 1
ATOM 735 C C . LEU A 1 94 ? 47.050 74.274 60.298 1.00 77.20 115 LEU R C 1
ATOM 736 O O . LEU A 1 94 ? 46.397 75.313 60.170 1.00 82.33 115 LEU R O 1
ATOM 741 N N . HIS A 1 95 ? 46.521 73.122 60.714 1.00 85.18 116 HIS R N 1
ATOM 742 C CA . HIS A 1 95 ? 45.119 72.968 61.074 1.00 87.38 116 HIS R CA 1
ATOM 743 C C . HIS A 1 95 ? 45.026 72.350 62.461 1.00 94.86 116 HIS R C 1
ATOM 744 O O . HIS A 1 95 ? 45.835 71.491 62.819 1.00 104.52 116 HIS R O 1
ATOM 751 N N . TRP A 1 96 ? 44.033 72.779 63.236 1.00 92.45 117 TRP R N 1
ATOM 752 C CA . TRP A 1 96 ? 43.894 72.334 64.616 1.00 95.24 117 TRP R CA 1
ATOM 753 C C . TRP A 1 96 ? 42.411 72.264 64.964 1.00 94.31 117 TRP R C 1
ATOM 754 O O . TRP A 1 96 ? 41.545 72.322 64.085 1.00 92.73 117 TRP R O 1
ATOM 765 N N . SER A 1 97 ? 42.123 72.133 66.256 1.00 112.56 118 SER R N 1
ATOM 766 C CA . SER A 1 97 ? 40.758 72.107 66.765 1.00 110.88 118 SER R CA 1
ATOM 767 C C . SER A 1 97 ? 40.762 72.721 68.161 1.00 114.22 118 SER R C 1
ATOM 768 O O . SER A 1 97 ? 41.758 73.305 68.595 1.00 117.55 118 SER R O 1
ATOM 771 N N . ASN A 1 98 ? 39.637 72.599 68.865 1.00 126.48 119 ASN R N 1
ATOM 772 C CA . ASN A 1 98 ? 39.541 73.083 70.235 1.00 128.99 119 ASN R CA 1
ATOM 773 C C . ASN A 1 98 ? 40.086 72.092 71.253 1.00 125.27 119 ASN R C 1
ATOM 774 O O . ASN A 1 98 ? 40.340 72.478 72.400 1.00 122.31 119 ASN R O 1
ATOM 779 N N . GLY A 1 99 ? 40.276 70.835 70.864 1.00 132.12 120 GLY R N 1
ATOM 780 C CA . GLY A 1 99 ? 40.839 69.838 71.755 1.00 132.91 120 GLY R CA 1
ATOM 781 C C . GLY A 1 99 ? 41.477 68.731 70.948 1.00 135.47 120 GLY R C 1
ATOM 782 O O . GLY A 1 99 ? 41.261 68.617 69.736 1.00 142.02 120 GLY R O 1
ATOM 783 N N . ASN A 1 100 ? 42.271 67.908 71.629 1.00 142.70 121 ASN R N 1
ATOM 784 C CA . ASN A 1 100 ? 42.925 66.799 70.946 1.00 141.51 121 ASN R CA 1
ATOM 785 C C . ASN A 1 100 ? 41.985 65.605 70.835 1.00 145.14 121 ASN R C 1
ATOM 786 O O . ASN A 1 100 ? 42.378 64.468 71.111 1.00 145.80 121 ASN R O 1
ATOM 791 N N . ASP A 1 101 ? 40.753 65.856 70.419 1.00 166.99 122 ASP R N 1
ATOM 792 C CA . ASP A 1 101 ? 39.756 64.827 70.155 1.00 167.41 122 ASP R CA 1
ATOM 793 C C . ASP A 1 101 ? 39.067 65.002 68.811 1.00 166.35 122 ASP R C 1
ATOM 794 O O . ASP A 1 101 ? 38.771 64.008 68.144 1.00 167.40 122 ASP R O 1
ATOM 799 N N . ASN A 1 102 ? 38.800 66.245 68.400 1.00 151.97 123 ASN R N 1
ATOM 800 C CA . ASN A 1 102 ? 38.113 66.481 67.134 1.00 151.68 123 ASN R CA 1
ATOM 801 C C . ASN A 1 102 ? 38.963 66.030 65.955 1.00 147.69 123 ASN R C 1
ATOM 802 O O . ASN A 1 102 ? 38.455 65.406 65.016 1.00 146.95 123 ASN R O 1
ATOM 807 N N . GLY A 1 103 ? 40.251 66.335 65.983 1.00 121.22 124 GLY R N 1
ATOM 808 C CA . GLY A 1 103 ? 41.187 65.857 64.990 1.00 127.52 124 GLY R CA 1
ATOM 809 C C . GLY A 1 103 ? 41.771 66.984 64.166 1.00 123.94 124 GLY R C 1
ATOM 810 O O . GLY A 1 103 ? 41.459 68.165 64.353 1.00 114.72 124 GLY R O 1
ATOM 811 N N . SER A 1 104 ? 42.647 66.599 63.235 1.00 112.21 125 SER R N 1
ATOM 812 C CA . SER A 1 104 ? 43.293 67.565 62.348 1.00 105.31 125 SER R CA 1
ATOM 813 C C . SER A 1 104 ? 43.734 66.816 61.089 1.00 105.29 125 SER R C 1
ATOM 814 O O . SER A 1 104 ? 44.682 66.027 61.141 1.00 100.56 125 SER R O 1
ATOM 817 N N . GLU A 1 105 ? 43.045 67.078 59.978 1.00 116.43 126 GLU R N 1
ATOM 818 C CA . GLU A 1 105 ? 43.372 66.533 58.663 1.00 114.06 126 GLU R CA 1
ATOM 819 C C . GLU A 1 105 ? 43.511 65.016 58.655 1.00 115.22 126 GLU R C 1
ATO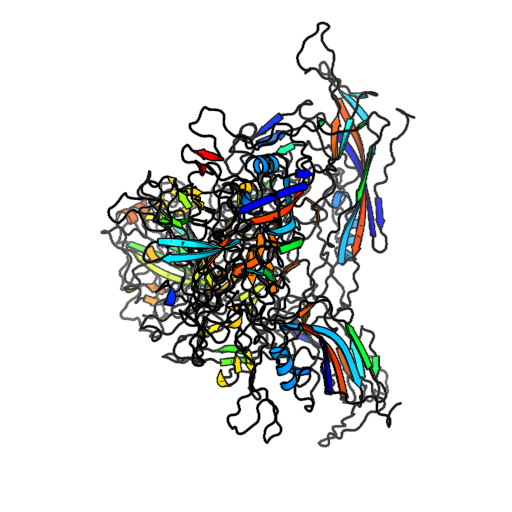M 820 O O . GLU A 1 105 ? 42.541 64.295 58.908 1.00 118.69 126 GLU R O 1
ATOM 826 N N . HIS A 1 106 ? 44.715 64.526 58.355 1.00 103.92 127 HIS R N 1
ATOM 827 C CA . HIS A 1 106 ? 44.922 63.099 58.147 1.00 100.08 127 HIS R CA 1
ATOM 828 C C . HIS A 1 106 ? 44.765 62.324 59.448 1.00 105.50 127 HIS R C 1
ATOM 829 O O . HIS A 1 106 ? 44.969 62.852 60.544 1.00 112.08 127 HIS R O 1
ATOM 836 N N . SER A 1 107 ? 44.394 61.051 59.314 1.00 113.53 128 SER R N 1
ATOM 837 C CA . SER A 1 107 ? 44.246 60.143 60.442 1.00 115.63 128 SER R CA 1
ATOM 838 C C . SER A 1 107 ? 45.001 58.857 60.146 1.00 115.02 128 SER R C 1
ATOM 839 O O . SER A 1 107 ? 44.945 58.343 59.025 1.00 115.41 128 SER R O 1
ATOM 842 N N . ILE A 1 108 ? 45.701 58.340 61.151 1.00 113.01 129 ILE R N 1
ATOM 843 C CA . ILE A 1 108 ? 46.465 57.104 61.031 1.00 113.10 129 ILE R CA 1
ATOM 844 C C . ILE A 1 108 ? 45.730 56.016 61.798 1.00 115.45 129 ILE R C 1
ATOM 845 O O . ILE A 1 108 ? 45.559 56.117 63.019 1.00 117.58 129 ILE R O 1
ATOM 850 N N . ASP A 1 109 ? 45.298 54.976 61.083 1.00 126.45 130 ASP R N 1
ATOM 851 C CA . ASP A 1 109 ? 44.534 53.873 61.667 1.00 126.59 130 ASP R CA 1
ATOM 852 C C . ASP A 1 109 ? 43.286 54.387 62.380 1.00 128.36 130 ASP R C 1
ATOM 853 O O . ASP A 1 109 ? 42.869 53.860 63.414 1.00 130.50 130 ASP R O 1
ATOM 858 N N . GLY A 1 110 ? 42.684 55.433 61.822 1.00 124.94 131 GLY R N 1
ATOM 859 C CA . GLY A 1 110 ? 41.518 56.040 62.427 1.00 123.21 131 GLY R CA 1
ATOM 860 C C . GLY A 1 110 ? 41.805 56.938 63.608 1.00 121.73 131 GLY R C 1
ATOM 861 O O . GLY A 1 110 ? 40.862 57.449 64.220 1.00 120.92 131 GLY R O 1
ATOM 862 N N . ARG A 1 111 ? 43.074 57.151 63.944 1.00 118.90 132 ARG R N 1
ATOM 863 C CA . ARG A 1 111 ? 43.459 57.988 65.072 1.00 118.88 132 ARG R CA 1
ATOM 864 C C . ARG A 1 111 ? 43.808 59.384 64.577 1.00 119.12 132 ARG R C 1
ATOM 865 O O . ARG A 1 111 ? 44.617 59.538 63.656 1.00 119.30 132 ARG R O 1
ATOM 873 N N . HIS A 1 112 ? 43.201 60.392 65.190 1.00 116.09 133 HIS R N 1
ATOM 874 C CA . HIS A 1 112 ? 43.456 61.785 64.866 1.00 113.70 133 HIS R CA 1
ATOM 875 C C . HIS A 1 112 ? 44.379 62.406 65.905 1.00 115.94 133 HIS R C 1
ATOM 876 O O . HIS A 1 112 ? 44.659 61.818 66.953 1.00 120.62 133 HIS R O 1
ATOM 883 N N . PHE A 1 113 ? 44.853 63.608 65.599 1.00 106.76 134 PHE R N 1
ATOM 884 C CA . PHE A 1 113 ? 45.779 64.332 66.455 1.00 103.23 134 PHE R CA 1
ATOM 885 C C . PHE A 1 113 ? 45.278 65.754 66.677 1.00 109.59 134 PHE R C 1
ATOM 886 O O . PHE A 1 113 ? 44.379 66.239 65.985 1.00 114.06 134 PHE R O 1
ATOM 894 N N . ALA A 1 114 ? 45.873 66.417 67.669 1.00 104.76 135 ALA R N 1
ATOM 895 C CA . ALA A 1 114 ? 45.424 67.756 68.045 1.00 102.53 135 ALA R CA 1
ATOM 896 C C . ALA A 1 114 ? 45.634 68.751 66.912 1.00 99.21 135 ALA R C 1
ATOM 897 O O . ALA A 1 114 ? 44.748 69.559 66.609 1.00 100.13 135 ALA R O 1
ATOM 899 N N . MET A 1 115 ? 46.799 68.708 66.271 1.00 97.01 136 MET R N 1
ATOM 900 C CA . MET A 1 115 ? 47.142 69.691 65.255 1.00 90.29 136 MET R CA 1
ATOM 901 C C . MET A 1 115 ? 47.897 69.007 64.125 1.00 93.43 136 MET R C 1
ATOM 902 O O . MET A 1 115 ? 48.647 68.054 64.346 1.00 103.05 136 MET R O 1
ATOM 907 N N . GLU A 1 116 ? 47.687 69.506 62.909 1.00 92.67 137 GLU R N 1
ATOM 908 C CA . GLU A 1 116 ? 48.345 69.003 61.713 1.00 93.26 137 GLU R CA 1
ATOM 909 C C . GLU A 1 116 ? 49.025 70.163 60.999 1.00 93.71 137 GLU R C 1
ATOM 910 O O . GLU A 1 116 ? 48.395 71.188 60.733 1.00 100.91 137 GLU R O 1
ATOM 916 N N . MET A 1 117 ? 50.306 69.998 60.683 1.00 85.74 138 MET R N 1
ATOM 917 C CA . MET A 1 117 ? 51.117 71.057 60.082 1.00 85.36 138 MET R CA 1
ATOM 918 C C . MET A 1 117 ? 51.455 70.662 58.649 1.00 90.16 138 MET R C 1
ATOM 919 O O . MET A 1 117 ? 51.921 69.549 58.394 1.00 97.03 138 MET R O 1
ATOM 924 N N . HIS A 1 118 ? 51.201 71.586 57.712 1.00 79.12 139 HIS R N 1
ATOM 925 C CA . HIS A 1 118 ? 51.420 71.328 56.281 1.00 75.40 139 HIS R CA 1
ATOM 926 C C . HIS A 1 118 ? 52.560 72.168 55.667 1.00 77.62 139 HIS R C 1
ATOM 927 O O . HIS A 1 118 ? 52.343 73.333 55.336 1.00 91.87 139 HIS R O 1
ATOM 934 N N . ILE A 1 119 ? 53.764 71.604 55.515 1.00 66.64 140 ILE R N 1
ATOM 935 C CA . ILE A 1 119 ? 54.872 72.311 54.885 1.00 66.71 140 ILE R CA 1
ATOM 936 C C . ILE A 1 119 ? 54.870 71.975 53.400 1.00 68.73 140 ILE R C 1
ATOM 937 O O . ILE A 1 119 ? 55.215 70.858 53.002 1.00 87.03 140 ILE R O 1
ATOM 942 N N . VAL A 1 120 ? 54.493 72.946 52.574 1.00 64.66 141 VAL R N 1
ATOM 943 C CA . VAL A 1 120 ? 54.247 72.721 51.153 1.00 73.29 141 VAL R CA 1
ATOM 944 C C . VAL A 1 120 ? 55.460 73.182 50.359 1.00 72.84 141 VAL R C 1
ATOM 945 O O . VAL A 1 120 ? 55.951 74.301 50.549 1.00 78.89 141 VAL R O 1
ATOM 949 N N . HIS A 1 121 ? 55.945 72.316 49.468 1.00 82.36 142 HIS R N 1
ATOM 950 C CA . HIS A 1 121 ? 57.115 72.585 48.633 1.00 82.45 142 HIS R CA 1
ATOM 951 C C . HIS A 1 121 ? 56.667 72.570 47.174 1.00 90.74 142 HIS R C 1
ATOM 952 O O . HIS A 1 121 ? 56.060 71.601 46.714 1.00 101.33 142 HIS R O 1
ATOM 959 N N . LYS A 1 122 ? 56.970 73.646 46.453 1.00 95.22 143 LYS R N 1
ATOM 960 C CA . LYS A 1 122 ? 56.665 73.706 45.032 1.00 91.69 143 LYS R CA 1
ATOM 961 C C . LYS A 1 122 ? 57.776 73.038 44.224 1.00 94.70 143 LYS R C 1
ATOM 962 O O . LYS A 1 122 ? 58.943 73.010 44.624 1.00 97.88 143 LYS R O 1
ATOM 968 N N . LYS A 1 123 ? 57.397 72.490 43.070 1.00 115.25 144 LYS R N 1
ATOM 969 C CA . LYS A 1 123 ? 58.378 71.909 42.163 1.00 116.69 144 LYS R CA 1
ATOM 970 C C . LYS A 1 123 ? 59.341 72.986 41.678 1.00 123.84 144 LYS R C 1
ATOM 971 O O . LYS A 1 123 ? 58.937 74.092 41.305 1.00 129.00 144 LYS R O 1
ATOM 977 N N . LEU A 1 124 ? 60.633 72.652 41.689 1.00 133.39 145 LEU R N 1
ATOM 978 C CA . LEU A 1 124 ? 61.681 73.648 41.495 1.00 134.93 145 LEU R CA 1
ATOM 979 C C . LEU A 1 124 ? 61.605 74.326 40.133 1.00 135.97 145 LEU R C 1
ATOM 980 O O . LEU A 1 124 ? 61.348 75.531 40.051 1.00 136.53 145 LEU R O 1
ATOM 985 N N . THR A 1 125 ? 61.828 73.568 39.061 1.00 160.86 146 THR R N 1
ATOM 986 C CA . THR A 1 125 ? 61.833 74.157 37.727 1.00 165.30 146 THR R CA 1
ATOM 987 C C . THR A 1 125 ? 60.704 73.609 36.866 1.00 165.04 146 THR R C 1
ATOM 988 O O . THR A 1 125 ? 59.862 74.374 36.384 1.00 165.97 146 THR R O 1
ATOM 992 N N . SER A 1 126 ? 60.668 72.286 36.701 1.00 181.76 147 SER R N 1
ATOM 993 C CA . SER A 1 126 ? 59.714 71.616 35.823 1.00 184.44 147 SER R CA 1
ATOM 994 C C . SER A 1 126 ? 59.610 72.317 34.474 1.00 185.35 147 SER R C 1
ATOM 995 O O . SER A 1 126 ? 60.623 72.565 33.814 1.00 183.40 147 SER R O 1
ATOM 998 N N . SER A 1 127 ? 58.387 72.643 34.066 1.00 198.52 148 SER R N 1
ATOM 999 C CA . SER A 1 127 ? 58.137 73.379 32.835 1.00 196.26 148 SER R CA 1
ATOM 1000 C C . SER A 1 127 ? 56.729 73.955 32.911 1.00 197.91 148 SER R C 1
ATOM 1001 O O . SER A 1 127 ? 56.077 73.914 33.959 1.00 197.91 148 SER R O 1
ATOM 1004 N N . LYS A 1 128 ? 56.261 74.498 31.788 1.00 201.98 149 LYS R N 1
ATOM 1005 C CA . LYS A 1 128 ? 54.895 75.009 31.689 1.00 201.11 149 LYS R CA 1
ATOM 1006 C C . LYS A 1 128 ? 53.931 73.863 31.370 1.00 200.62 149 LYS R C 1
ATOM 1007 O O . LYS A 1 128 ? 53.328 73.784 30.300 1.00 199.63 149 LYS R O 1
ATOM 1013 N N . GLU A 1 129 ? 53.801 72.958 32.336 1.00 191.62 150 GLU R N 1
ATOM 1014 C CA . GLU A 1 129 ? 53.014 71.743 32.178 1.00 190.52 150 GLU R CA 1
ATOM 1015 C C . GLU A 1 129 ? 51.846 71.741 33.154 1.00 190.99 150 GLU R C 1
ATOM 1016 O O . GLU A 1 129 ? 51.980 72.196 34.294 1.00 189.84 150 GLU R O 1
ATOM 1022 N N . ASP A 1 130 ? 50.705 71.225 32.700 1.00 192.39 151 ASP R N 1
ATOM 1023 C CA . ASP A 1 130 ? 49.541 71.048 33.558 1.00 192.64 151 ASP R CA 1
ATOM 1024 C C . ASP A 1 130 ? 49.558 69.716 34.296 1.00 191.94 151 ASP R C 1
ATOM 1025 O O . ASP A 1 130 ? 48.598 69.410 35.012 1.00 191.31 151 ASP R O 1
ATOM 1030 N N . SER A 1 131 ? 50.618 68.926 34.137 1.00 168.02 152 SER R N 1
ATOM 1031 C CA . SER A 1 131 ? 50.691 67.606 34.746 1.00 165.69 152 SER R CA 1
ATOM 1032 C C . SER A 1 131 ? 50.693 67.702 36.270 1.00 164.96 152 SER R C 1
ATOM 1033 O O . SER A 1 131 ? 50.800 68.781 36.859 1.00 164.64 152 SER R O 1
ATOM 1036 N N . LYS A 1 132 ? 50.582 66.540 36.906 1.00 141.40 153 LYS R N 1
ATOM 1037 C CA . LYS A 1 132 ? 50.491 66.445 38.355 1.00 139.70 153 LYS R CA 1
ATOM 1038 C C . LYS A 1 132 ? 51.882 66.576 38.972 1.00 139.91 153 LYS R C 1
ATOM 1039 O O . LYS A 1 132 ? 52.849 66.962 38.309 1.00 139.50 153 LYS R O 1
ATOM 1045 N N . ASP A 1 133 ? 51.986 66.258 40.267 1.00 130.86 154 ASP R N 1
ATOM 1046 C CA . ASP A 1 133 ? 53.254 66.283 41.001 1.00 130.58 154 ASP R CA 1
ATOM 1047 C C . ASP A 1 133 ? 53.871 67.683 41.000 1.00 129.80 154 ASP R C 1
ATOM 1048 O O . ASP A 1 133 ? 55.082 67.849 40.864 1.00 131.79 154 ASP R O 1
ATOM 1053 N N . LYS A 1 134 ? 53.020 68.697 41.161 1.00 110.01 155 LYS R N 1
ATOM 1054 C CA . LYS A 1 134 ? 53.472 70.080 41.223 1.00 105.69 155 LYS R CA 1
ATOM 1055 C C . LYS A 1 134 ? 53.823 70.531 42.633 1.00 107.37 155 LYS R C 1
ATOM 1056 O O . LYS A 1 134 ? 54.585 71.494 42.784 1.00 109.89 155 LYS R O 1
ATOM 1062 N N . PHE A 1 135 ? 53.297 69.868 43.659 1.00 96.69 156 PHE R N 1
ATOM 1063 C CA . PHE A 1 135 ? 53.575 70.223 45.048 1.00 92.68 156 PHE R CA 1
ATOM 1064 C C . PHE A 1 135 ? 53.953 68.956 45.799 1.00 91.98 156 PHE R C 1
ATOM 1065 O O . PHE A 1 135 ? 53.351 67.901 45.582 1.00 100.49 156 PHE R O 1
ATOM 1073 N N . ALA A 1 136 ? 54.957 69.052 46.665 1.00 82.00 157 ALA R N 1
ATOM 1074 C CA . ALA A 1 136 ? 55.313 67.962 47.572 1.00 85.24 157 ALA R CA 1
ATOM 1075 C C . ALA A 1 136 ? 55.234 68.509 48.990 1.00 86.10 157 ALA R C 1
ATOM 1076 O O . ALA A 1 136 ? 56.176 69.115 49.499 1.00 92.38 157 ALA R O 1
ATOM 1078 N N . VAL A 1 137 ? 54.092 68.299 49.635 1.00 78.12 158 VAL R N 1
ATOM 1079 C CA . VAL A 1 137 ? 53.856 68.863 50.960 1.00 82.04 158 VAL R CA 1
ATOM 1080 C C . VAL A 1 137 ? 54.218 67.825 52.015 1.00 80.28 158 VAL R C 1
ATOM 1081 O O . VAL A 1 137 ? 54.046 66.620 51.807 1.00 85.55 158 VAL R O 1
ATOM 1085 N N . LEU A 1 138 ? 54.756 68.294 53.138 1.00 81.91 159 LEU R N 1
ATOM 1086 C CA . LEU A 1 138 ? 55.083 67.432 54.267 1.00 76.41 159 LEU R CA 1
ATOM 1087 C C . LEU A 1 138 ? 54.051 67.651 55.365 1.00 77.93 159 LEU R C 1
ATOM 1088 O O . LEU A 1 138 ? 53.788 68.792 55.754 1.00 87.41 159 LEU R O 1
ATOM 1093 N N . ALA A 1 139 ? 53.466 66.564 55.858 1.00 73.72 160 ALA R N 1
ATOM 1094 C CA . ALA A 1 139 ? 52.444 66.622 56.890 1.00 74.21 160 ALA R CA 1
ATOM 1095 C C . ALA A 1 139 ? 53.009 66.087 58.197 1.00 72.71 160 ALA R C 1
ATOM 1096 O O . ALA A 1 139 ? 53.526 64.966 58.243 1.00 86.59 160 ALA R O 1
ATOM 1098 N N . PHE A 1 140 ? 52.913 66.890 59.251 1.00 76.75 161 PHE R N 1
ATOM 1099 C CA . PHE A 1 140 ? 53.360 66.511 60.581 1.00 78.28 161 PHE R CA 1
ATOM 1100 C C . PHE A 1 140 ? 52.196 66.611 61.555 1.00 86.99 161 PHE R C 1
ATOM 1101 O O . PHE A 1 140 ? 51.458 67.601 61.554 1.00 95.92 161 PHE R O 1
ATOM 1109 N N . MET A 1 141 ? 52.035 65.583 62.380 1.00 96.49 162 MET R N 1
ATOM 1110 C CA . MET A 1 141 ? 50.994 65.552 63.395 1.00 99.04 162 MET R CA 1
ATOM 1111 C C . MET A 1 141 ? 51.508 66.182 64.681 1.00 99.53 162 MET R C 1
ATOM 1112 O O . MET A 1 141 ? 52.703 66.137 64.983 1.00 104.50 162 MET R O 1
ATOM 1117 N N . ILE A 1 142 ? 50.596 66.801 65.430 1.00 105.74 163 ILE R N 1
ATOM 1118 C CA . ILE A 1 142 ? 50.935 67.447 66.693 1.00 106.18 163 ILE R CA 1
ATOM 1119 C C . ILE A 1 142 ? 49.879 67.069 67.721 1.00 112.38 163 ILE R C 1
ATOM 1120 O O . ILE A 1 142 ? 48.700 67.396 67.547 1.00 118.35 163 ILE R O 1
ATOM 1125 N N . GLU A 1 143 ? 50.291 66.378 68.788 1.00 131.40 164 GLU R N 1
ATOM 1126 C CA . GLU A 1 143 ? 49.377 66.081 69.891 1.00 134.42 164 GLU R CA 1
ATOM 1127 C C . GLU A 1 143 ? 50.210 65.766 71.133 1.00 131.84 164 GLU R C 1
ATOM 1128 O O . GLU A 1 143 ? 50.742 64.659 71.252 1.00 133.95 164 GLU R O 1
ATOM 1134 N N . VAL A 1 144 ? 50.301 66.734 72.044 1.00 118.54 165 VAL R N 1
ATOM 1135 C CA . VAL A 1 144 ? 50.913 66.529 73.355 1.00 124.34 165 VAL R CA 1
ATOM 1136 C C . VAL A 1 144 ? 50.503 67.696 74.241 1.00 119.61 165 VAL R C 1
ATOM 1137 O O . VAL A 1 144 ? 50.210 68.789 73.752 1.00 116.27 165 VAL R O 1
ATOM 1141 N N . GLY A 1 145 ? 50.456 67.453 75.549 1.00 144.81 166 GLY R N 1
ATOM 1142 C CA . GLY A 1 145 ? 50.127 68.500 76.496 1.00 150.58 166 GLY R CA 1
ATOM 1143 C C . GLY A 1 145 ? 51.017 68.525 77.722 1.00 152.29 166 GLY R C 1
ATOM 1144 O O . GLY A 1 145 ? 50.550 68.841 78.821 1.00 151.60 166 GLY R O 1
ATOM 1145 N N . ASP A 1 146 ? 52.296 68.194 77.558 1.00 146.53 167 ASP R N 1
ATOM 1146 C CA . ASP A 1 146 ? 53.172 68.058 78.717 1.00 146.33 167 ASP R CA 1
ATOM 1147 C C . ASP A 1 146 ? 54.322 69.055 78.750 1.00 142.90 167 ASP R C 1
ATOM 1148 O O . ASP A 1 146 ? 54.455 69.790 79.731 1.00 141.62 167 ASP R O 1
ATOM 1153 N N . LYS A 1 147 ? 55.154 69.101 77.711 1.00 123.92 168 LYS R N 1
ATOM 1154 C CA . LYS A 1 147 ? 56.391 69.869 77.734 1.00 124.10 168 LYS R CA 1
ATOM 1155 C C . LYS A 1 147 ? 56.410 70.888 76.602 1.00 126.16 168 LYS R C 1
ATOM 1156 O O . LYS A 1 147 ? 55.916 70.619 75.502 1.00 129.65 168 LYS R O 1
ATOM 1162 N N . VAL A 1 148 ? 56.991 72.054 76.879 1.00 111.42 169 VAL R N 1
ATOM 1163 C CA . VAL A 1 148 ? 57.074 73.143 75.913 1.00 109.66 169 VAL R CA 1
ATOM 1164 C C . VAL A 1 148 ? 58.360 73.005 75.108 1.00 110.13 169 VAL R C 1
ATOM 1165 O O . VAL A 1 148 ? 59.444 72.825 75.676 1.00 114.80 169 VAL R O 1
ATOM 1169 N N . ASN A 1 149 ? 58.240 73.082 73.786 1.00 104.71 170 ASN R N 1
ATOM 1170 C CA . ASN A 1 149 ? 59.380 73.044 72.880 1.00 103.54 170 ASN R CA 1
ATOM 1171 C C . ASN A 1 149 ? 59.636 74.444 72.342 1.00 106.32 170 ASN R C 1
ATOM 1172 O O . ASN A 1 149 ? 58.702 75.134 71.921 1.00 106.88 170 ASN R O 1
ATOM 1177 N N . LYS A 1 150 ? 60.904 74.863 72.363 1.00 109.80 171 LYS R N 1
ATOM 1178 C CA . LYS A 1 150 ? 61.240 76.223 71.955 1.00 107.83 171 LYS R CA 1
ATOM 1179 C C . LYS A 1 150 ? 61.104 76.420 70.450 1.00 107.63 171 LYS R C 1
ATOM 1180 O O . LYS A 1 150 ? 61.146 77.561 69.973 1.00 108.41 171 LYS R O 1
ATOM 1186 N N . GLY A 1 151 ? 60.954 75.335 69.690 1.00 106.90 172 GLY R N 1
ATOM 1187 C CA . GLY A 1 151 ? 60.805 75.472 68.249 1.00 105.37 172 GLY R CA 1
ATOM 1188 C C . GLY A 1 151 ? 59.544 76.217 67.857 1.00 105.06 172 GLY R C 1
ATOM 1189 O O . GLY A 1 151 ? 59.568 77.074 66.971 1.00 112.69 172 GLY R O 1
ATOM 1190 N N . PHE A 1 152 ? 58.428 75.902 68.509 1.00 89.11 173 PHE R N 1
ATOM 1191 C CA . PHE A 1 152 ? 57.154 76.549 68.233 1.00 90.35 173 PHE R CA 1
ATOM 1192 C C . PHE A 1 152 ? 56.938 77.816 69.047 1.00 96.03 173 PHE R C 1
ATOM 1193 O O . PHE A 1 152 ? 55.921 78.491 68.854 1.00 105.47 173 PHE R O 1
ATOM 1201 N N . GLN A 1 153 ? 57.860 78.154 69.948 1.00 107.25 174 GLN R N 1
ATOM 1202 C CA . GLN A 1 153 ? 57.674 79.328 70.800 1.00 110.97 174 GLN R CA 1
ATOM 1203 C C . GLN A 1 153 ? 57.573 80.632 70.016 1.00 111.01 174 GLN R C 1
ATOM 1204 O O . GLN A 1 153 ? 56.647 81.417 70.292 1.00 110.30 174 GLN R O 1
ATOM 1210 N N . PRO A 1 154 ? 58.462 80.945 69.061 1.00 96.68 175 PRO R N 1
ATOM 1211 C CA . PRO A 1 154 ? 58.294 82.209 68.318 1.00 92.53 175 PRO R CA 1
ATOM 1212 C C . PRO A 1 154 ? 56.988 82.285 67.544 1.00 93.72 175 PRO R C 1
ATOM 1213 O O . PRO A 1 154 ? 56.403 83.369 67.416 1.00 91.40 175 PRO R O 1
ATOM 1217 N N . LEU A 1 155 ? 56.507 81.153 67.024 1.00 93.62 176 LEU R N 1
ATOM 1218 C CA . LEU A 1 155 ? 55.229 81.140 66.319 1.00 92.76 176 LEU R CA 1
ATOM 1219 C C . LEU A 1 155 ? 54.088 81.527 67.253 1.00 98.11 176 LEU R C 1
ATOM 1220 O O . LEU A 1 155 ? 53.225 82.340 66.900 1.00 99.46 176 LEU R O 1
ATOM 1225 N N . VAL A 1 156 ? 54.082 80.964 68.462 1.00 94.43 177 VAL R N 1
ATOM 1226 C CA . VAL A 1 156 ? 53.047 81.302 69.433 1.00 86.85 177 VAL R CA 1
ATOM 1227 C C . VAL A 1 156 ? 53.171 82.762 69.854 1.00 87.39 177 VAL R C 1
ATOM 1228 O O . VAL A 1 156 ? 52.165 83.452 70.059 1.00 92.50 177 VAL R O 1
ATOM 1232 N N . GLU A 1 157 ? 54.404 83.255 69.986 1.00 91.66 178 GLU R N 1
ATOM 1233 C CA . GLU A 1 157 ? 54.601 84.658 70.333 1.00 95.32 178 GLU R CA 1
ATOM 1234 C C . GLU A 1 157 ? 54.067 85.583 69.250 1.00 104.00 178 GLU R C 1
ATOM 1235 O O . GLU A 1 157 ? 53.517 86.646 69.558 1.00 106.40 178 GLU R O 1
ATOM 1241 N N . ALA A 1 158 ? 54.233 85.211 67.983 1.00 109.84 179 ALA R N 1
ATOM 1242 C CA . ALA A 1 158 ? 53.735 86.009 66.871 1.00 106.94 179 ALA R CA 1
ATOM 1243 C C . ALA A 1 158 ? 52.240 85.848 66.633 1.00 105.32 179 ALA R C 1
ATOM 1244 O O . ALA A 1 158 ? 51.645 86.694 65.955 1.00 100.81 179 ALA R O 1
ATOM 1246 N N . LEU A 1 159 ? 51.627 84.783 67.157 1.00 103.40 180 LEU R N 1
ATOM 1247 C CA . LEU A 1 159 ? 50.194 84.564 66.946 1.00 98.46 180 LEU R CA 1
ATOM 1248 C C . LEU A 1 159 ? 49.318 85.751 67.343 1.00 101.18 180 LEU R C 1
ATOM 1249 O O . LEU A 1 159 ? 48.406 86.093 66.571 1.00 104.12 180 LEU R O 1
ATOM 1254 N N . PRO A 1 160 ? 49.500 86.399 68.502 1.00 103.93 181 PRO R N 1
ATOM 1255 C CA . PRO A 1 160 ? 48.592 87.506 68.852 1.00 98.87 181 PRO R CA 1
ATOM 1256 C C . PRO A 1 160 ? 48.619 88.669 67.874 1.00 98.34 181 PRO R C 1
ATOM 1257 O O . PRO A 1 160 ? 47.622 89.393 67.765 1.00 97.82 181 PRO R O 1
ATOM 1261 N N . SER A 1 161 ? 49.729 88.876 67.161 1.00 94.37 182 SER R N 1
ATOM 1262 C CA . SER A 1 161 ? 49.838 90.020 66.266 1.00 91.66 182 SER R CA 1
ATOM 1263 C C . SER A 1 161 ? 48.943 89.899 65.038 1.00 92.44 182 SER R C 1
ATOM 1264 O O . SER A 1 161 ? 48.694 90.906 64.369 1.00 94.06 182 SER R O 1
ATOM 1267 N N . ILE A 1 162 ? 48.456 88.699 64.727 1.00 91.82 183 ILE R N 1
ATOM 1268 C CA . ILE A 1 162 ? 47.652 88.478 63.529 1.00 88.29 183 ILE R CA 1
ATOM 1269 C C . ILE A 1 162 ? 46.251 88.033 63.927 1.00 90.94 183 ILE R C 1
ATOM 1270 O O . ILE A 1 162 ? 45.622 87.231 63.227 1.00 95.71 183 ILE R O 1
ATOM 1275 N N . SER A 1 163 ? 45.763 88.544 65.060 1.00 102.89 184 SER R N 1
ATOM 1276 C CA . SER A 1 163 ? 44.465 88.119 65.575 1.00 106.77 184 SER R CA 1
ATOM 1277 C C . SER A 1 163 ? 43.357 88.342 64.550 1.00 109.18 184 SER R C 1
ATOM 1278 O O . SER A 1 163 ? 42.564 87.436 64.271 1.00 111.16 184 SER R O 1
ATOM 1281 N N . LYS A 1 164 ? 43.289 89.538 63.982 1.00 106.52 185 LYS R N 1
ATOM 1282 C CA . LYS A 1 164 ? 42.268 89.819 62.984 1.00 105.84 185 LYS R CA 1
ATOM 1283 C C . LYS A 1 164 ? 42.608 89.120 61.669 1.00 109.43 185 LYS R C 1
ATOM 1284 O O . LYS A 1 164 ? 43.786 88.916 61.360 1.00 116.20 185 LYS R O 1
ATOM 1290 N N . PRO A 1 165 ? 41.603 88.728 60.885 1.00 96.13 186 PRO R N 1
ATOM 1291 C CA . PRO A 1 165 ? 41.887 88.132 59.576 1.00 95.22 186 PRO R CA 1
ATOM 1292 C C . PRO A 1 165 ? 42.506 89.148 58.632 1.00 104.64 186 PRO R C 1
ATOM 1293 O O . PRO A 1 165 ? 42.310 90.359 58.769 1.00 104.03 186 PRO R O 1
ATOM 1297 N N . HIS A 1 166 ? 43.271 88.637 57.666 1.00 99.39 187 HIS R N 1
ATOM 1298 C CA . HIS A 1 166 ? 43.976 89.462 56.683 1.00 87.63 187 HIS R CA 1
ATOM 1299 C C . HIS A 1 166 ? 44.952 90.427 57.351 1.00 90.67 187 HIS R C 1
ATOM 1300 O O . HIS A 1 166 ? 45.138 91.556 56.893 1.00 98.55 187 HIS R O 1
ATOM 1307 N N . SER A 1 167 ? 45.587 89.985 58.434 1.00 93.77 188 SER R N 1
ATOM 1308 C CA . SER A 1 167 ? 46.586 90.771 59.144 1.00 93.69 188 SER R CA 1
ATOM 1309 C C . SER A 1 167 ? 47.953 90.130 58.955 1.00 95.12 188 SER R C 1
ATOM 1310 O O . SER A 1 167 ? 48.066 88.906 58.840 1.00 96.51 188 SER R O 1
ATOM 1313 N N . THR A 1 168 ? 48.992 90.960 58.924 1.00 96.43 189 THR R N 1
ATOM 1314 C CA . THR A 1 168 ? 50.341 90.510 58.626 1.00 93.19 189 THR R CA 1
ATOM 1315 C C . THR A 1 168 ? 51.287 90.882 59.761 1.00 95.80 189 THR R C 1
ATOM 1316 O O . THR A 1 168 ? 51.172 91.952 60.365 1.00 104.60 189 THR R O 1
ATOM 1320 N N . SER A 1 169 ? 52.223 89.981 60.042 1.00 89.51 190 SER R N 1
ATOM 1321 C CA . SER A 1 169 ? 53.263 90.197 61.038 1.00 92.10 190 SER R CA 1
ATOM 1322 C C . SER A 1 169 ? 54.479 89.375 60.629 1.00 96.02 190 SER R C 1
ATOM 1323 O O . SER A 1 169 ? 54.545 88.846 59.516 1.00 103.23 190 SER R O 1
ATOM 1326 N N . THR A 1 170 ? 55.453 89.266 61.531 1.00 93.09 191 THR R N 1
ATOM 1327 C CA . THR A 1 170 ? 56.671 88.521 61.244 1.00 89.30 191 THR R CA 1
ATOM 1328 C C . THR A 1 170 ? 57.136 87.772 62.483 1.00 90.35 191 THR R C 1
ATOM 1329 O O . THR A 1 170 ? 57.123 88.320 63.588 1.00 93.68 191 THR R O 1
ATOM 1333 N N . VAL A 1 171 ? 57.538 86.520 62.290 1.00 93.63 192 VAL R N 1
ATOM 1334 C CA . VAL A 1 171 ? 58.178 85.741 63.343 1.00 95.68 192 VAL R CA 1
ATOM 1335 C C . VAL A 1 171 ? 59.534 86.361 63.648 1.00 100.42 192 VAL R C 1
ATOM 1336 O O . VAL A 1 171 ? 60.229 86.841 62.743 1.00 107.54 192 VAL R O 1
ATOM 1340 N N . ARG A 1 172 ? 59.911 86.370 64.928 1.00 106.42 193 ARG R N 1
ATOM 1341 C CA . ARG A 1 172 ? 61.137 87.053 65.332 1.00 110.73 193 ARG R CA 1
ATOM 1342 C C . ARG A 1 172 ? 62.361 86.441 64.656 1.00 111.61 193 ARG R C 1
ATOM 1343 O O . ARG A 1 172 ? 63.031 87.099 63.851 1.00 113.17 193 ARG R O 1
ATOM 1351 N N . GLU A 1 173 ? 62.662 85.180 64.966 1.00 103.87 194 GLU R N 1
ATOM 1352 C CA . GLU A 1 173 ? 63.727 84.441 64.296 1.00 102.60 194 GLU R CA 1
ATOM 1353 C C . GLU A 1 173 ? 63.686 82.978 64.716 1.00 105.03 194 GLU R C 1
ATOM 1354 O O . GLU A 1 173 ? 63.656 82.672 65.912 1.00 111.87 194 GLU R O 1
ATOM 1360 N N . SER A 1 174 ? 63.692 82.069 63.747 1.00 96.04 195 SER R N 1
ATOM 1361 C CA . SER A 1 174 ? 63.623 80.646 64.044 1.00 100.41 195 SER R CA 1
ATOM 1362 C C . SER A 1 174 ? 64.107 79.877 62.824 1.00 97.23 195 SER R C 1
ATOM 1363 O O . SER A 1 174 ? 64.289 80.439 61.742 1.00 105.26 195 SER R O 1
ATOM 1366 N N . SER A 1 175 ? 64.310 78.579 63.017 1.00 89.49 196 SER R N 1
ATOM 1367 C CA . SER A 1 175 ? 64.741 77.675 61.964 1.00 89.89 196 SER R CA 1
ATOM 1368 C C . SER A 1 175 ? 63.688 76.597 61.757 1.00 94.40 196 SER R C 1
ATOM 1369 O O . SER A 1 175 ? 62.983 76.217 62.696 1.00 104.95 196 SER R O 1
ATOM 1372 N N . LEU A 1 176 ? 63.580 76.114 60.519 1.00 93.08 197 LEU R N 1
ATOM 1373 C CA . LEU A 1 176 ? 62.628 75.050 60.219 1.00 94.17 197 LEU R CA 1
ATOM 1374 C C . LEU A 1 176 ? 62.963 73.767 60.967 1.00 94.92 197 LEU R C 1
ATOM 1375 O O . LEU A 1 176 ? 62.062 72.985 61.287 1.00 96.44 197 LEU R O 1
ATOM 1380 N N . GLN A 1 177 ? 64.245 73.534 61.251 1.00 104.59 198 GLN R N 1
ATOM 1381 C CA . GLN A 1 177 ? 64.642 72.313 61.945 1.00 104.18 198 GLN R CA 1
ATOM 1382 C C . GLN A 1 177 ? 64.060 72.261 63.353 1.00 107.10 198 GLN R C 1
ATOM 1383 O O . GLN A 1 177 ? 63.688 71.187 63.838 1.00 107.99 198 GLN R O 1
ATOM 1389 N N . ASP A 1 178 ? 63.978 73.413 64.023 1.00 103.39 199 ASP R N 1
ATOM 1390 C CA . ASP A 1 178 ? 63.502 73.439 65.402 1.00 102.51 199 ASP R CA 1
ATOM 1391 C C . ASP A 1 178 ? 62.036 73.038 65.500 1.00 98.90 199 ASP R C 1
ATOM 1392 O O . ASP A 1 178 ? 61.609 72.466 66.508 1.00 101.22 199 ASP R O 1
ATOM 1397 N N . MET A 1 179 ? 61.251 73.327 64.465 1.00 92.50 200 MET R N 1
ATOM 1398 C CA . MET A 1 179 ? 59.829 73.019 64.463 1.00 90.84 200 MET R CA 1
ATOM 1399 C C . MET A 1 179 ? 59.532 71.598 64.002 1.00 97.91 200 MET R C 1
ATOM 1400 O O . MET A 1 179 ? 58.363 71.199 63.983 1.00 105.25 200 MET R O 1
ATOM 1405 N N . LEU A 1 180 ? 60.549 70.833 63.636 1.00 93.78 201 LEU R N 1
ATOM 1406 C CA . LEU A 1 180 ? 60.389 69.469 63.167 1.00 94.37 201 LEU R CA 1
ATOM 1407 C C . LEU A 1 180 ? 60.810 68.475 64.240 1.00 91.99 201 LEU R C 1
ATOM 1408 O O . LEU A 1 180 ? 61.567 68.814 65.156 1.00 89.28 201 LEU R O 1
ATOM 1413 N N . PRO A 1 181 ? 60.328 67.237 64.167 1.00 96.96 202 PRO R N 1
ATOM 1414 C CA . PRO A 1 181 ? 60.776 66.209 65.107 1.00 97.19 202 PRO R CA 1
ATOM 1415 C C . PRO A 1 181 ? 62.255 65.920 64.925 1.00 104.06 202 PRO R C 1
ATOM 1416 O O . PRO A 1 181 ? 62.842 66.288 63.897 1.00 108.89 202 PRO R O 1
ATOM 1420 N N . PRO A 1 182 ? 62.896 65.284 65.905 1.00 113.13 203 PRO R N 1
ATOM 1421 C CA . PRO A 1 182 ? 64.318 64.953 65.755 1.00 110.55 203 PRO R CA 1
ATOM 1422 C C . PRO A 1 182 ? 64.554 64.062 64.545 1.00 112.24 203 PRO R C 1
ATOM 1423 O O . PRO A 1 182 ? 63.710 63.241 64.179 1.00 116.10 203 PRO R O 1
ATOM 1427 N N . SER A 1 183 ? 65.718 64.244 63.915 1.00 114.47 204 SER R N 1
ATOM 1428 C CA . SER A 1 183 ? 66.027 63.518 62.687 1.00 116.02 204 SER R CA 1
ATOM 1429 C C . SER A 1 183 ? 66.020 62.010 62.900 1.00 119.21 204 SER R C 1
ATOM 1430 O O . SER A 1 183 ? 65.769 61.252 61.957 1.00 118.61 204 SER R O 1
ATOM 1433 N N . THR A 1 184 ? 66.289 61.557 64.126 1.00 122.22 205 THR R N 1
ATOM 1434 C CA . THR A 1 184 ? 66.252 60.127 64.407 1.00 118.70 205 THR R CA 1
ATOM 1435 C C . THR A 1 184 ? 64.834 59.574 64.341 1.00 119.84 205 THR R C 1
ATOM 1436 O O . THR A 1 184 ? 64.648 58.358 64.222 1.00 120.22 205 THR R O 1
ATOM 1440 N N . LYS A 1 185 ? 63.826 60.444 64.422 1.00 124.03 206 LYS R N 1
ATOM 1441 C CA . LYS A 1 185 ? 62.443 59.981 64.405 1.00 120.02 206 LYS R CA 1
ATOM 1442 C C . LYS A 1 185 ? 61.823 60.092 63.018 1.00 118.96 206 LYS R C 1
ATOM 1443 O O . LYS A 1 185 ? 60.857 59.387 62.711 1.00 116.40 206 LYS R O 1
ATOM 1449 N N . MET A 1 186 ? 62.363 60.965 62.168 1.00 119.59 207 MET R N 1
ATOM 1450 C CA . MET A 1 186 ? 61.811 61.194 60.831 1.00 114.46 207 MET R CA 1
ATOM 1451 C C . MET A 1 186 ? 62.322 60.124 59.866 1.00 115.88 207 MET R C 1
ATOM 1452 O O . MET A 1 186 ? 63.079 60.384 58.930 1.00 117.58 207 MET R O 1
ATOM 1457 N N . TYR A 1 187 ? 61.881 58.890 60.113 1.00 114.14 208 TYR R N 1
ATOM 1458 C CA . TYR A 1 187 ? 62.244 57.762 59.267 1.00 113.13 208 TYR R CA 1
ATOM 1459 C C . TYR A 1 187 ? 61.055 57.054 58.634 1.00 117.96 208 TYR R C 1
ATOM 1460 O O . TYR A 1 187 ? 61.212 56.474 57.556 1.00 121.16 208 TYR R O 1
ATOM 1469 N N . THR A 1 188 ? 59.886 57.081 59.267 1.00 109.52 209 THR R N 1
ATOM 1470 C CA . THR A 1 188 ? 58.707 56.384 58.774 1.00 108.85 209 THR R CA 1
ATOM 1471 C C . THR A 1 188 ? 57.646 57.392 58.351 1.00 106.93 209 THR R C 1
ATOM 1472 O O . THR A 1 188 ? 57.312 58.306 59.115 1.00 102.57 209 THR R O 1
ATOM 1476 N N . TYR A 1 189 ? 57.129 57.231 57.135 1.00 100.13 210 TYR R N 1
ATOM 1477 C CA . TYR A 1 189 ? 56.092 58.101 56.602 1.00 95.93 210 TYR R CA 1
ATOM 1478 C C . TYR A 1 189 ? 55.290 57.334 55.558 1.00 95.84 210 TYR R C 1
ATOM 1479 O O . TYR A 1 189 ? 55.540 56.153 55.298 1.00 102.38 210 TYR R O 1
ATOM 1488 N N . PHE A 1 190 ? 54.313 58.013 54.956 1.00 95.88 211 PHE R N 1
ATOM 1489 C CA . PHE A 1 190 ? 53.401 57.395 54.004 1.00 97.71 211 PHE R CA 1
ATOM 1490 C C . PHE A 1 190 ? 53.239 58.295 52.788 1.00 99.23 211 PHE R C 1
ATOM 1491 O O . PHE A 1 190 ? 53.178 59.521 52.924 1.00 107.40 211 PHE R O 1
ATOM 1499 N N . ARG A 1 191 ? 53.109 57.710 51.604 1.00 93.58 212 ARG R N 1
ATOM 1500 C CA . ARG A 1 191 ? 52.886 58.527 50.414 1.00 93.94 212 ARG R CA 1
ATOM 1501 C C . ARG A 1 191 ? 51.593 58.173 49.688 1.00 102.15 212 ARG R C 1
ATOM 1502 O O . ARG A 1 191 ? 51.354 57.006 49.371 1.00 110.59 212 ARG R O 1
ATOM 1510 N N . TYR A 1 192 ? 50.758 59.174 49.427 1.00 109.25 213 TYR R N 1
ATOM 1511 C CA . TYR A 1 192 ? 49.497 58.948 48.724 1.00 108.10 213 TYR R CA 1
ATOM 1512 C C . TYR A 1 192 ? 49.165 60.140 47.840 1.00 109.80 213 TYR R C 1
ATOM 1513 O O . TYR A 1 192 ? 49.418 61.280 48.212 1.00 114.52 213 TYR R O 1
ATOM 1522 N N . ASN A 1 193 ? 48.561 59.894 46.685 1.00 112.54 214 ASN R N 1
ATOM 1523 C CA . ASN A 1 193 ? 48.291 60.989 45.752 1.00 112.64 214 ASN R CA 1
ATOM 1524 C C . ASN A 1 193 ? 47.038 61.792 46.065 1.00 118.35 214 ASN R C 1
ATOM 1525 O O . ASN A 1 193 ? 45.955 61.459 45.587 1.00 121.00 214 ASN R O 1
ATOM 1530 N N . GLY A 1 194 ? 47.172 62.847 46.861 1.00 128.98 215 GLY R N 1
ATOM 1531 C CA . GLY A 1 194 ? 46.041 63.715 47.118 1.00 129.00 215 GLY R CA 1
ATOM 1532 C C . GLY A 1 194 ? 46.119 65.017 46.342 1.00 125.81 215 GLY R C 1
ATOM 1533 O O . GLY A 1 194 ? 47.156 65.407 45.804 1.00 125.77 215 GLY R O 1
ATOM 1534 N N . SER A 1 195 ? 44.980 65.706 46.283 1.00 123.55 216 SER R N 1
ATOM 1535 C CA . SER A 1 195 ? 44.893 66.917 45.479 1.00 123.71 216 SER R CA 1
ATOM 1536 C C . SER A 1 195 ? 45.174 68.171 46.295 1.00 122.45 216 SER R C 1
ATOM 1537 O O . SER A 1 195 ? 46.157 68.874 46.040 1.00 127.33 216 SER R O 1
ATOM 1540 N N . LEU A 1 196 ? 44.333 68.450 47.286 1.00 116.48 217 LEU R N 1
ATOM 1541 C CA . LEU A 1 196 ? 44.460 69.667 48.074 1.00 116.33 217 LEU R CA 1
ATOM 1542 C C . LEU A 1 196 ? 43.443 69.628 49.203 1.00 120.92 217 LEU R C 1
ATOM 1543 O O . LEU A 1 196 ? 42.323 69.148 49.013 1.00 131.33 217 LEU R O 1
ATOM 1548 N N . THR A 1 197 ? 43.835 70.142 50.364 1.00 109.63 218 THR R N 1
ATOM 1549 C CA . THR A 1 197 ? 42.935 70.219 51.507 1.00 111.37 218 THR R CA 1
ATOM 1550 C C . THR A 1 197 ? 42.105 71.495 51.519 1.00 114.64 218 THR R C 1
ATOM 1551 O O . THR A 1 197 ? 41.294 71.677 52.433 1.00 117.62 218 THR R O 1
ATOM 1555 N N . THR A 1 198 ? 42.285 72.374 50.536 1.00 115.83 219 THR R N 1
ATOM 1556 C CA . THR A 1 198 ? 41.566 73.639 50.456 1.00 112.28 219 THR R CA 1
ATOM 1557 C C . THR A 1 198 ? 40.707 73.633 49.195 1.00 116.93 219 THR R C 1
ATOM 1558 O O . THR A 1 198 ? 40.971 72.844 48.279 1.00 119.89 219 THR R O 1
ATOM 1562 N N . PRO A 1 199 ? 39.654 74.465 49.118 1.00 120.21 220 PRO R N 1
ATOM 1563 C CA . PRO A 1 199 ? 38.808 74.486 47.912 1.00 118.25 220 PRO R CA 1
ATOM 1564 C C . PRO A 1 199 ? 39.568 74.724 46.617 1.00 118.23 220 PRO R C 1
ATOM 1565 O O . PRO A 1 199 ? 40.732 75.140 46.634 1.00 113.26 220 PRO R O 1
ATOM 1569 N N . ASN A 1 200 ? 38.901 74.475 45.491 1.00 128.48 221 ASN R N 1
ATOM 1570 C CA . ASN A 1 200 ? 39.535 74.453 44.174 1.00 126.19 221 ASN R CA 1
ATOM 1571 C C . ASN A 1 200 ? 40.699 73.467 44.161 1.00 127.76 221 ASN R C 1
ATOM 1572 O O . ASN A 1 200 ? 41.824 73.786 43.776 1.00 131.85 221 ASN R O 1
ATOM 1577 N N . CYS A 1 201 ? 40.406 72.247 44.611 1.00 128.61 222 CYS R N 1
ATOM 1578 C CA . CYS A 1 201 ? 41.394 71.181 44.714 1.00 124.85 222 CYS R CA 1
ATOM 1579 C C . CYS A 1 201 ? 41.993 70.833 43.356 1.00 125.70 222 CYS R C 1
ATOM 1580 O O . CYS A 1 201 ? 41.267 70.715 42.364 1.00 129.83 222 CYS R O 1
ATOM 1583 N N . ASP A 1 202 ? 43.313 70.672 43.300 1.00 127.50 223 ASP R N 1
ATOM 1584 C CA . ASP A 1 202 ? 44.010 70.248 42.093 1.00 132.37 223 ASP R CA 1
ATOM 1585 C C . ASP A 1 202 ? 44.899 69.058 42.428 1.00 133.75 223 ASP R C 1
ATOM 1586 O O . ASP A 1 202 ? 45.720 69.135 43.346 1.00 139.11 223 ASP R O 1
ATOM 1591 N N . GLU A 1 203 ? 44.750 67.971 41.669 1.00 131.19 224 GLU R N 1
ATOM 1592 C CA . GLU A 1 203 ? 45.455 66.719 41.950 1.00 130.48 224 GLU R CA 1
ATOM 1593 C C . GLU A 1 203 ? 46.921 66.847 41.535 1.00 131.91 224 GLU R C 1
ATOM 1594 O O . GLU A 1 203 ? 47.377 66.289 40.536 1.00 135.75 224 GLU R O 1
ATOM 1600 N N . THR A 1 204 ? 47.674 67.604 42.340 1.00 116.15 225 THR R N 1
ATOM 1601 C CA . THR A 1 204 ? 49.073 67.880 42.036 1.00 117.87 225 THR R CA 1
ATOM 1602 C C . THR A 1 204 ? 49.955 67.835 43.281 1.00 116.21 225 THR R C 1
ATOM 1603 O O . THR A 1 204 ? 50.957 68.556 43.356 1.00 119.58 225 THR R O 1
ATOM 1607 N N . VAL A 1 205 ? 49.613 67.004 44.266 1.00 98.47 226 VAL R N 1
ATOM 1608 C CA . VAL A 1 205 ? 50.350 66.958 45.524 1.00 99.97 226 VAL R CA 1
ATOM 1609 C C . VAL A 1 205 ? 50.722 65.516 45.850 1.00 102.16 226 VAL R C 1
ATOM 1610 O O . VAL A 1 205 ? 49.967 64.580 45.568 1.00 110.58 226 VAL R O 1
ATOM 1614 N N . ILE A 1 206 ? 51.901 65.347 46.452 1.00 96.19 227 ILE R N 1
ATOM 1615 C CA . ILE A 1 206 ? 52.454 64.032 46.767 1.00 98.50 227 ILE R CA 1
ATOM 1616 C C . ILE A 1 206 ? 51.973 63.561 48.136 1.00 101.62 227 ILE R C 1
ATOM 1617 O O . ILE A 1 206 ? 51.714 62.370 48.335 1.00 109.88 227 ILE R O 1
ATOM 1622 N N . TRP A 1 207 ? 51.865 64.485 49.093 1.00 93.55 228 TRP R N 1
ATOM 1623 C CA . TRP A 1 207 ? 51.329 64.200 50.426 1.00 96.94 228 TRP R CA 1
ATOM 1624 C C . TRP A 1 207 ? 52.139 63.109 51.139 1.00 96.07 228 TRP R C 1
ATOM 1625 O O . TRP A 1 207 ? 51.656 62.012 51.421 1.00 102.25 228 TRP R O 1
ATOM 1636 N N . THR A 1 208 ? 53.395 63.445 51.424 1.00 87.18 229 THR R N 1
ATOM 1637 C CA . THR A 1 208 ? 54.240 62.602 52.266 1.00 85.78 229 THR R CA 1
ATOM 1638 C C . THR A 1 208 ? 53.986 62.973 53.724 1.00 86.39 229 THR R C 1
ATOM 1639 O O . THR A 1 208 ? 54.491 63.989 54.214 1.00 94.39 229 THR R O 1
ATOM 1643 N N . VAL A 1 209 ? 53.201 62.150 54.415 1.00 73.11 230 VAL R N 1
ATOM 1644 C CA . VAL A 1 209 ? 52.770 62.420 55.782 1.00 75.33 230 VAL R CA 1
ATOM 1645 C C . VAL A 1 209 ? 53.593 61.570 56.741 1.00 76.98 230 VAL R C 1
ATOM 1646 O O . VAL A 1 209 ? 53.718 60.354 56.556 1.00 86.39 230 VAL R O 1
ATOM 1650 N N . TYR A 1 210 ? 54.146 62.210 57.768 1.00 88.83 231 TYR R N 1
ATOM 1651 C CA . TYR A 1 210 ? 55.047 61.569 58.713 1.00 83.98 231 TYR R CA 1
ATOM 1652 C C . TYR A 1 210 ? 54.284 60.968 59.885 1.00 89.44 231 TYR R C 1
ATOM 1653 O O . TYR A 1 210 ? 53.227 61.469 60.279 1.00 91.63 231 TYR R O 1
ATOM 1662 N N . LYS A 1 211 ? 54.827 59.886 60.433 1.00 107.35 232 LYS R N 1
ATOM 1663 C CA . LYS A 1 211 ? 54.389 59.357 61.718 1.00 103.45 232 LYS R CA 1
ATOM 1664 C C . LYS A 1 211 ? 55.168 60.080 62.816 1.00 103.15 232 LYS R C 1
ATOM 1665 O O . LYS A 1 211 ? 55.867 61.066 62.560 1.00 109.47 232 LYS R O 1
ATOM 1671 N N . GLN A 1 212 ? 55.060 59.599 64.060 1.00 94.38 233 GLN R N 1
ATOM 1672 C CA . GLN A 1 212 ? 55.818 60.138 65.187 1.00 99.56 233 GLN R CA 1
ATOM 1673 C C . GLN A 1 212 ? 55.538 61.627 65.358 1.00 100.15 233 GLN R C 1
ATOM 1674 O O . GLN A 1 212 ? 56.370 62.464 64.985 1.00 104.38 233 GLN R O 1
ATOM 1680 N N . PRO A 1 213 ? 54.374 61.992 65.891 1.00 96.08 234 PRO R N 1
ATOM 1681 C CA . PRO A 1 213 ? 53.979 63.405 65.934 1.00 95.29 234 PRO R CA 1
ATOM 1682 C C . PRO A 1 213 ? 54.942 64.255 66.750 1.00 96.44 234 PRO R C 1
ATOM 1683 O O . PRO A 1 213 ? 55.755 63.765 67.535 1.00 98.71 234 PRO R O 1
ATOM 1687 N N . ILE A 1 214 ? 54.830 65.566 66.548 1.00 102.61 235 ILE R N 1
ATOM 1688 C CA . ILE A 1 214 ? 55.641 66.535 67.273 1.00 100.21 235 ILE R CA 1
ATOM 1689 C C . ILE A 1 214 ? 54.922 66.909 68.562 1.00 103.46 235 ILE R C 1
ATOM 1690 O O . ILE A 1 214 ? 53.693 66.841 68.665 1.00 109.03 235 ILE R O 1
ATOM 1695 N N . LYS A 1 215 ? 55.698 67.300 69.569 1.00 98.31 236 LYS R N 1
ATOM 1696 C CA . LYS A 1 215 ? 55.184 67.573 70.904 1.00 97.39 236 LYS R CA 1
ATOM 1697 C C . LYS A 1 215 ? 55.316 69.059 71.212 1.00 101.73 236 LYS R C 1
ATOM 1698 O O . LYS A 1 215 ? 56.412 69.621 71.116 1.00 106.60 236 LYS R O 1
ATOM 1704 N N . ILE A 1 216 ? 54.200 69.688 71.581 1.00 105.20 237 ILE R N 1
ATOM 1705 C CA . ILE A 1 216 ? 54.174 71.080 72.011 1.00 108.45 237 ILE R CA 1
ATOM 1706 C C . ILE A 1 216 ? 53.344 71.170 73.283 1.00 109.82 237 ILE R C 1
ATOM 1707 O O . ILE A 1 216 ? 52.491 70.321 73.551 1.00 112.74 237 ILE R O 1
ATOM 1712 N N . HIS A 1 217 ? 53.595 72.211 74.073 1.00 120.70 238 HIS R N 1
ATOM 1713 C CA . HIS A 1 217 ? 52.872 72.378 75.325 1.00 120.66 238 HIS R CA 1
ATOM 1714 C C . HIS A 1 217 ? 51.401 72.697 75.066 1.00 120.60 238 HIS R C 1
ATOM 1715 O O . HIS A 1 217 ? 51.031 73.291 74.049 1.00 124.61 238 HIS R O 1
ATOM 1722 N N . LYS A 1 218 ? 50.556 72.286 76.015 1.00 112.01 239 LYS R N 1
ATOM 1723 C CA . LYS A 1 218 ? 49.119 72.517 75.889 1.00 116.10 239 LYS R CA 1
ATOM 1724 C C . LYS A 1 218 ? 48.785 74.004 75.871 1.00 118.67 239 LYS R C 1
ATOM 1725 O O . LYS A 1 218 ? 47.805 74.411 75.232 1.00 124.06 239 LYS R O 1
ATOM 1731 N N . ASN A 1 219 ? 49.578 74.827 76.561 1.00 118.38 240 ASN R N 1
ATOM 1732 C CA . ASN A 1 219 ? 49.326 76.263 76.565 1.00 121.80 240 ASN R CA 1
ATOM 1733 C C . ASN A 1 219 ? 49.450 76.850 75.165 1.00 124.56 240 ASN R C 1
ATOM 1734 O O . ASN A 1 219 ? 48.647 77.699 74.767 1.00 126.69 240 ASN R O 1
ATOM 1739 N N . GLN A 1 220 ? 50.453 76.406 74.402 1.00 110.27 241 GLN R N 1
ATOM 1740 C CA . GLN A 1 220 ? 50.602 76.873 73.029 1.00 110.21 241 GLN R CA 1
ATOM 1741 C C . GLN A 1 220 ? 49.414 76.456 72.170 1.00 109.75 241 GLN R C 1
ATOM 1742 O O . GLN A 1 220 ? 48.913 77.246 71.358 1.00 115.53 241 GLN R O 1
ATOM 1748 N N . PHE A 1 221 ? 48.949 75.217 72.340 1.00 100.25 242 PHE R N 1
ATOM 1749 C CA . PHE A 1 221 ? 47.788 74.750 71.590 1.00 101.00 242 PHE R CA 1
ATOM 1750 C C . PHE A 1 221 ? 46.551 75.578 71.915 1.00 104.08 242 PHE R C 1
ATOM 1751 O O . PHE A 1 221 ? 45.772 75.922 71.019 1.00 109.37 242 PHE R O 1
ATOM 1759 N N . LEU A 1 222 ? 46.353 75.908 73.194 1.00 110.44 243 LEU R N 1
ATOM 1760 C CA . LEU A 1 222 ? 45.219 76.748 73.568 1.00 108.48 243 LEU R CA 1
ATOM 1761 C C . LEU A 1 222 ? 45.358 78.154 72.997 1.00 112.14 243 LEU R C 1
ATOM 1762 O O . LEU A 1 222 ? 44.373 78.747 72.542 1.00 116.13 243 LEU R O 1
ATOM 1767 N N . GLU A 1 223 ? 46.576 78.706 73.021 1.00 124.89 244 GLU R N 1
ATOM 1768 C CA . GLU A 1 223 ? 46.801 80.037 72.466 1.00 125.98 244 GLU R CA 1
ATOM 1769 C C . GLU A 1 223 ? 46.501 80.069 70.975 1.00 121.69 244 GLU R C 1
ATOM 1770 O O . GLU A 1 223 ? 46.023 81.082 70.451 1.00 119.28 244 GLU R O 1
ATOM 1776 N N . PHE A 1 224 ? 46.788 78.969 70.273 1.00 101.35 245 PHE R N 1
ATOM 1777 C CA . PHE A 1 224 ? 46.476 78.892 68.848 1.00 93.68 245 PHE R CA 1
ATOM 1778 C C . PHE A 1 224 ? 45.004 79.192 68.586 1.00 96.44 245 PHE R C 1
ATOM 1779 O O . PHE A 1 224 ? 44.669 80.004 67.718 1.00 99.97 245 PHE R O 1
ATOM 1787 N N . SER A 1 225 ? 44.109 78.545 69.332 1.00 114.36 246 SER R N 1
ATOM 1788 C CA . SER A 1 225 ? 42.683 78.783 69.143 1.00 111.38 246 SER R CA 1
ATOM 1789 C C . SER A 1 225 ? 42.230 80.102 69.755 1.00 112.61 246 SER R C 1
ATOM 1790 O O . SER A 1 225 ? 41.266 80.705 69.269 1.00 114.05 246 SER R O 1
ATOM 1793 N N . LYS A 1 226 ? 42.899 80.563 70.814 1.00 113.62 247 LYS R N 1
ATOM 1794 C CA . LYS A 1 226 ? 42.451 81.766 71.506 1.00 110.14 247 LYS R CA 1
ATOM 1795 C C . LYS A 1 226 ? 42.800 83.046 70.760 1.00 113.69 247 LYS R C 1
ATOM 1796 O O . LYS A 1 226 ? 42.024 84.006 70.798 1.00 111.02 247 LYS R O 1
ATOM 1802 N N . ASN A 1 227 ? 43.947 83.090 70.086 1.00 109.95 248 ASN R N 1
ATOM 1803 C CA . ASN A 1 227 ? 44.444 84.326 69.496 1.00 105.51 248 ASN R CA 1
ATOM 1804 C C . ASN A 1 227 ? 44.003 84.537 68.053 1.00 109.18 248 ASN R C 1
ATOM 1805 O O . ASN A 1 227 ? 44.385 85.544 67.449 1.00 110.21 248 ASN R O 1
ATOM 1810 N N . LEU A 1 228 ? 43.226 83.625 67.480 1.00 109.16 249 LEU R N 1
ATOM 1811 C CA . LEU A 1 228 ? 42.836 83.714 66.083 1.00 104.92 249 LEU R CA 1
ATOM 1812 C C . LEU A 1 228 ? 41.320 83.781 65.955 1.00 106.03 249 LEU R C 1
ATOM 1813 O O . LEU A 1 228 ? 40.578 83.262 66.795 1.00 114.78 249 LEU R O 1
ATOM 1818 N N . TYR A 1 229 ? 40.864 84.434 64.888 1.00 111.82 250 TYR R N 1
ATOM 1819 C CA . TYR A 1 229 ? 39.439 84.593 64.639 1.00 114.93 250 TYR R CA 1
ATOM 1820 C C . TYR A 1 229 ? 39.162 84.435 63.152 1.00 116.09 250 TYR R C 1
ATOM 1821 O O . TYR A 1 229 ? 40.043 84.650 62.316 1.00 122.39 250 TYR R O 1
ATOM 1830 N N . TYR A 1 230 ? 37.921 84.064 62.831 1.00 108.37 251 TYR R N 1
ATOM 1831 C CA . TYR A 1 230 ? 37.514 83.923 61.436 1.00 103.37 251 TYR R CA 1
ATOM 1832 C C . TYR A 1 230 ? 37.095 85.262 60.844 1.00 107.36 251 TYR R C 1
ATOM 1833 O O . TYR A 1 230 ? 37.689 85.739 59.872 1.00 112.52 251 TYR R O 1
ATOM 1842 N N . ASP A 1 231 ? 36.071 85.882 61.422 1.00 128.46 252 ASP R N 1
ATOM 1843 C CA . ASP A 1 231 ? 35.542 87.133 60.905 1.00 127.22 252 ASP R CA 1
ATOM 1844 C C . ASP A 1 231 ? 36.357 88.314 61.422 1.00 129.89 252 ASP R C 1
ATOM 1845 O O . ASP A 1 231 ? 37.214 88.178 62.299 1.00 134.58 252 ASP R O 1
ATOM 1850 N N . GLU A 1 232 ? 36.074 89.492 60.858 1.00 134.23 253 GLU R N 1
ATOM 1851 C CA . GLU A 1 232 ? 36.793 90.697 61.256 1.00 137.78 253 GLU R CA 1
ATOM 1852 C C . GLU A 1 232 ? 36.582 91.004 62.733 1.00 136.04 253 GLU R C 1
ATOM 1853 O O . GLU A 1 232 ? 37.532 91.351 63.445 1.00 135.26 253 GLU R O 1
ATOM 1859 N N . ASP A 1 233 ? 35.347 90.887 63.211 1.00 139.12 254 ASP R N 1
ATOM 1860 C CA . ASP A 1 233 ? 35.081 91.057 64.630 1.00 140.18 254 ASP R CA 1
ATOM 1861 C C . ASP A 1 233 ? 35.594 89.849 65.406 1.00 142.06 254 ASP R C 1
ATOM 1862 O O . ASP A 1 233 ? 35.497 88.708 64.948 1.00 145.02 254 ASP R O 1
ATOM 1867 N N . GLN A 1 234 ? 36.144 90.107 66.592 1.00 138.44 255 GLN R N 1
ATOM 1868 C CA . GLN A 1 234 ? 36.704 89.049 67.433 1.00 136.43 255 GLN R CA 1
ATOM 1869 C C . GLN A 1 234 ? 35.588 88.284 68.150 1.00 139.48 255 GLN R C 1
ATOM 1870 O O . GLN A 1 234 ? 35.468 88.280 69.376 1.00 142.84 255 GLN R O 1
ATOM 1876 N N . LYS A 1 235 ? 34.758 87.619 67.349 1.00 132.11 256 LYS R N 1
ATOM 1877 C CA . LYS A 1 235 ? 33.635 86.838 67.851 1.00 133.27 256 LYS R CA 1
ATOM 1878 C C . LYS A 1 235 ? 33.775 85.350 67.570 1.00 132.53 256 LYS R C 1
ATOM 1879 O O . LYS A 1 235 ? 33.655 84.535 68.490 1.00 134.70 256 LYS R O 1
ATOM 1885 N N . LEU A 1 236 ? 34.030 84.973 66.321 1.00 121.80 257 LEU R N 1
ATOM 1886 C CA . LEU A 1 236 ? 34.162 83.575 65.934 1.00 122.69 257 LEU R CA 1
ATOM 1887 C C . LEU A 1 236 ? 35.641 83.222 65.840 1.00 121.30 257 LEU R C 1
ATOM 1888 O O . LEU A 1 236 ? 36.381 83.836 65.064 1.00 127.41 257 LEU R O 1
ATOM 1893 N N . ASN A 1 237 ? 36.065 82.235 66.623 1.00 110.48 258 ASN R N 1
ATOM 1894 C CA . ASN A 1 237 ? 37.458 81.816 66.612 1.00 113.96 258 ASN R CA 1
ATOM 1895 C C . ASN A 1 237 ? 37.754 80.949 65.390 1.00 115.94 258 ASN R C 1
ATOM 1896 O O . ASN A 1 237 ? 36.924 80.778 64.497 1.00 118.16 258 ASN R O 1
ATOM 1901 N N . MET A 1 238 ? 38.960 80.388 65.373 1.00 107.33 259 MET R N 1
ATOM 1902 C CA . MET A 1 238 ? 39.469 79.593 64.259 1.00 107.93 259 MET R CA 1
ATOM 1903 C C . MET A 1 238 ? 39.663 78.139 64.678 1.00 107.54 259 MET R C 1
ATOM 1904 O O . MET A 1 238 ? 40.713 77.537 64.447 1.00 114.83 259 MET R O 1
ATOM 1909 N N . LYS A 1 239 ? 38.651 77.572 65.337 1.00 108.32 260 LYS R N 1
ATOM 1910 C CA . LYS A 1 239 ? 38.801 76.257 65.951 1.00 110.66 260 LYS R CA 1
ATOM 1911 C C . LYS A 1 239 ? 38.993 75.155 64.912 1.00 112.63 260 LYS R C 1
ATOM 1912 O O . LYS A 1 239 ? 40.030 74.485 64.898 1.00 113.13 260 LYS R O 1
ATOM 1918 N N . ASP A 1 240 ? 38.020 74.964 64.021 1.00 115.86 261 ASP R N 1
ATOM 1919 C CA . ASP A 1 240 ? 37.913 73.704 63.293 1.00 116.44 261 ASP R CA 1
ATOM 1920 C C . ASP A 1 240 ? 38.139 73.832 61.790 1.00 115.28 261 ASP R C 1
ATOM 1921 O O . ASP A 1 240 ? 37.360 73.293 60.997 1.00 117.66 261 ASP R O 1
ATOM 1926 N N . ASN A 1 241 ? 39.193 74.537 61.384 1.00 109.68 262 ASN R N 1
ATOM 1927 C CA . ASN A 1 241 ? 39.532 74.663 59.964 1.00 111.31 262 ASN R CA 1
ATOM 1928 C C . ASN A 1 241 ? 40.150 73.352 59.480 1.00 110.75 262 ASN R C 1
ATOM 1929 O O . ASN A 1 241 ? 41.337 73.257 59.159 1.00 111.06 262 ASN R O 1
ATOM 1934 N N . VAL A 1 242 ? 39.315 72.318 59.422 1.00 104.62 263 VAL R N 1
ATOM 1935 C CA . VAL A 1 242 ? 39.739 70.985 59.003 1.00 99.52 263 VAL R CA 1
ATOM 1936 C C . VAL A 1 242 ? 38.746 70.453 57.979 1.00 104.72 263 VAL R C 1
ATOM 1937 O O . VAL A 1 242 ? 37.531 70.539 58.174 1.00 110.83 263 VAL R O 1
ATOM 1941 N N . ARG A 1 243 ? 39.269 69.906 56.883 1.00 103.07 264 ARG R N 1
ATOM 1942 C CA . ARG A 1 243 ? 38.429 69.290 55.865 1.00 104.68 264 ARG R CA 1
ATOM 1943 C C . ARG A 1 243 ? 38.066 67.864 56.272 1.00 105.12 264 ARG R C 1
ATOM 1944 O O . ARG A 1 243 ? 38.924 67.121 56.757 1.00 111.26 264 ARG R O 1
ATOM 1952 N N . PRO A 1 244 ? 36.809 67.459 56.090 1.00 99.26 265 PRO R N 1
ATOM 1953 C CA . PRO A 1 244 ? 36.428 66.081 56.416 1.00 102.44 265 PRO R CA 1
ATOM 1954 C C . PRO A 1 244 ? 37.146 65.079 55.525 1.00 106.46 265 PRO R C 1
ATOM 1955 O O . PRO A 1 244 ? 37.552 65.389 54.403 1.00 106.72 265 PRO R O 1
ATOM 1959 N N . LEU A 1 245 ? 37.307 63.864 56.049 1.00 108.64 266 LEU R N 1
ATOM 1960 C CA . LEU A 1 245 ? 38.031 62.819 55.345 1.00 100.90 266 LEU R CA 1
ATOM 1961 C C . LEU A 1 245 ? 37.340 62.472 54.026 1.00 103.68 266 LEU R C 1
ATOM 1962 O O . LEU A 1 245 ? 36.140 62.681 53.839 1.00 107.22 266 LEU R O 1
ATOM 1967 N N . GLN A 1 246 ? 38.130 61.928 53.104 1.00 116.54 267 GLN R N 1
ATOM 1968 C CA . GLN A 1 246 ? 37.662 61.607 51.762 1.00 120.51 267 GLN R CA 1
ATOM 1969 C C . GLN A 1 246 ? 37.985 60.153 51.435 1.00 122.63 267 GLN R C 1
ATOM 1970 O O . GLN A 1 246 ? 38.938 59.592 51.988 1.00 121.73 267 GLN R O 1
ATOM 1976 N N . PRO A 1 247 ? 37.212 59.507 50.560 1.00 125.91 268 PRO R N 1
ATOM 1977 C CA . PRO A 1 247 ? 37.470 58.095 50.254 1.00 122.20 268 PRO R CA 1
ATOM 1978 C C . PRO A 1 247 ? 38.834 57.889 49.613 1.00 122.98 268 PRO R C 1
ATOM 1979 O O . PRO A 1 247 ? 39.293 58.702 48.807 1.00 127.32 268 PRO R O 1
ATOM 1983 N N . LEU A 1 248 ? 39.482 56.784 49.987 1.00 121.21 269 LEU R N 1
ATOM 1984 C CA . LEU A 1 248 ? 40.777 56.448 49.408 1.00 122.15 269 LEU R CA 1
ATOM 1985 C C . LEU A 1 248 ? 40.648 56.086 47.933 1.00 123.40 269 LEU R C 1
ATOM 1986 O O . LEU A 1 248 ? 41.490 56.473 47.115 1.00 125.25 269 LEU R O 1
ATOM 1991 N N . GLY A 1 249 ? 39.603 55.347 47.575 1.00 133.04 270 GLY R N 1
ATOM 1992 C CA . GLY A 1 249 ? 39.449 54.892 46.210 1.00 131.77 270 GLY R CA 1
ATOM 1993 C C . GLY A 1 249 ? 40.418 53.772 45.874 1.00 136.37 270 GLY R C 1
ATOM 1994 O O . GLY A 1 249 ? 40.805 52.961 46.721 1.00 137.73 270 GLY R O 1
ATOM 1995 N N . LYS A 1 250 ? 40.813 53.734 44.603 1.00 141.84 271 LYS R N 1
ATOM 1996 C CA . LYS A 1 250 ? 41.756 52.736 44.118 1.00 140.61 271 LYS R CA 1
ATOM 1997 C C . LYS A 1 250 ? 43.208 53.129 44.345 1.00 138.47 271 LYS R C 1
ATOM 1998 O O . LYS A 1 250 ? 44.104 52.350 44.007 1.00 136.83 271 LYS R O 1
ATOM 2004 N N . ARG A 1 251 ? 43.462 54.311 44.900 1.00 142.04 272 ARG R N 1
ATOM 2005 C CA . ARG A 1 251 ? 44.827 54.734 45.171 1.00 142.73 272 ARG R CA 1
ATOM 2006 C C . ARG A 1 251 ? 45.462 53.839 46.229 1.00 141.91 272 ARG R C 1
ATOM 2007 O O . ARG A 1 251 ? 44.794 53.349 47.143 1.00 142.29 272 ARG R O 1
ATOM 2015 N N . GLN A 1 252 ? 46.767 53.623 46.094 1.00 125.85 273 GLN R N 1
ATOM 2016 C CA . GLN A 1 252 ? 47.515 52.736 46.975 1.00 125.98 273 GLN R CA 1
ATOM 2017 C C . GLN A 1 252 ? 48.535 53.556 47.751 1.00 126.92 273 GLN R C 1
ATOM 2018 O O . GLN A 1 252 ? 49.369 54.244 47.152 1.00 127.90 273 GLN R O 1
ATOM 2024 N N . VAL A 1 253 ? 48.472 53.478 49.076 1.00 121.54 274 VAL R N 1
ATOM 2025 C CA . VAL A 1 253 ? 49.374 54.219 49.948 1.00 120.38 274 VAL R CA 1
ATOM 2026 C C . VAL A 1 253 ? 50.589 53.354 50.256 1.00 122.72 274 VAL R C 1
ATOM 2027 O O . VAL A 1 253 ? 50.453 52.199 50.677 1.00 126.22 274 VAL R O 1
ATOM 2031 N N . PHE A 1 254 ? 51.777 53.912 50.045 1.00 116.50 275 PHE R N 1
ATOM 2032 C CA . PHE A 1 254 ? 53.031 53.220 50.295 1.00 116.70 275 PHE R CA 1
ATOM 2033 C C . PHE A 1 254 ? 53.617 53.659 51.630 1.00 117.28 275 PHE R C 1
ATOM 2034 O O . PHE A 1 254 ? 53.271 54.710 52.174 1.00 120.45 275 PHE R O 1
ATOM 2042 N N . LYS A 1 255 ? 54.514 52.830 52.156 1.00 112.93 276 LYS R N 1
ATOM 2043 C CA . LYS A 1 255 ? 55.162 53.075 53.435 1.00 111.00 276 LYS R CA 1
ATOM 2044 C C . LYS A 1 255 ? 56.674 53.027 53.260 1.00 113.87 276 LYS R C 1
ATOM 2045 O O . LYS A 1 255 ? 57.193 52.198 52.506 1.00 119.77 276 LYS R O 1
ATOM 2051 N N . SER A 1 256 ? 57.372 53.919 53.954 1.00 120.26 277 SER R N 1
ATOM 2052 C CA . SER A 1 256 ? 58.827 53.951 53.903 1.00 121.07 277 SER R CA 1
ATOM 2053 C C . SER A 1 256 ? 59.429 52.869 54.792 1.00 124.18 277 SER R C 1
ATOM 2054 O O . SER A 1 256 ? 58.781 52.385 55.719 1.00 125.34 277 SER R O 1
ATOM 2057 N N . ASP B 2 1 ? 138.100 110.466 51.716 1.00 85.97 219 ASP A N 1
ATOM 2058 C CA . ASP B 2 1 ? 137.691 109.627 52.836 1.00 85.97 219 ASP A CA 1
ATOM 2059 C C . ASP B 2 1 ? 138.760 109.596 53.918 1.00 85.97 219 ASP A C 1
ATOM 2060 O O . ASP B 2 1 ? 139.577 110.508 54.013 1.00 85.97 219 ASP A O 1
ATOM 2065 N N . GLY B 2 2 ? 138.755 108.549 54.737 1.00 73.52 220 GLY A N 1
ATOM 2066 C CA . GLY B 2 2 ? 139.743 108.428 55.790 1.00 73.52 220 GLY A CA 1
ATOM 2067 C C . GLY B 2 2 ? 139.112 108.443 57.162 1.00 73.52 220 GLY A C 1
ATOM 2068 O O . GLY B 2 2 ? 138.122 109.137 57.388 1.00 73.52 220 GLY A O 1
ATOM 2069 N N . VAL B 2 3 ? 139.677 107.675 58.086 1.00 79.78 221 VAL A N 1
ATOM 2070 C CA . VAL B 2 3 ? 139.145 107.629 59.435 1.00 79.78 221 VAL A CA 1
ATOM 2071 C C . VAL B 2 3 ? 138.957 109.015 60.007 1.00 79.78 221 VAL A C 1
ATOM 2072 O O . VAL B 2 3 ? 137.883 109.336 60.512 1.00 79.78 221 VAL A O 1
ATOM 2076 N N . GLY B 2 4 ? 139.992 109.842 59.922 1.00 79.06 222 GLY A N 1
ATOM 2077 C CA . GLY B 2 4 ? 139.917 111.187 60.467 1.00 79.06 222 GLY A CA 1
ATOM 2078 C C . GLY B 2 4 ? 139.045 112.121 59.658 1.00 79.06 222 GLY A C 1
ATOM 2079 O O . GLY B 2 4 ? 139.318 113.319 59.588 1.00 79.06 222 GLY A O 1
ATOM 2080 N N . SER B 2 5 ? 137.993 111.588 59.050 1.00 82.19 223 SER A N 1
ATOM 2081 C CA . SER B 2 5 ? 137.084 112.416 58.266 1.00 82.19 223 SER A CA 1
ATOM 2082 C C . SER B 2 5 ? 135.694 111.803 58.185 1.00 82.19 223 SER A C 1
ATOM 2083 O O . SER B 2 5 ? 135.549 110.635 57.832 1.00 82.19 223 SER A O 1
ATOM 2086 N N . SER B 2 6 ? 134.672 112.591 58.504 1.00 66.63 224 SER A N 1
ATOM 2087 C CA . SER B 2 6 ? 133.299 112.096 58.437 1.00 66.63 224 SER A CA 1
ATOM 2088 C C . SER B 2 6 ? 132.813 112.020 57.001 1.00 66.63 224 SER A C 1
ATOM 2089 O O . SER B 2 6 ? 133.432 112.584 56.101 1.00 66.63 224 SER A O 1
ATOM 2092 N N . SER B 2 7 ? 131.703 111.325 56.786 1.00 59.35 225 SER A N 1
ATOM 2093 C CA . SER B 2 7 ? 131.145 111.214 55.443 1.00 59.35 225 SER A CA 1
ATOM 2094 C C . SER B 2 7 ? 129.711 111.715 55.409 1.00 59.35 225 SER A C 1
ATOM 2095 O O . SER B 2 7 ? 129.018 111.557 54.406 1.00 59.35 225 SER A O 1
ATOM 2098 N N . GLY B 2 8 ? 129.263 112.326 56.501 1.00 51.13 226 GLY A N 1
ATOM 2099 C CA . GLY B 2 8 ? 127.913 112.858 56.558 1.00 51.13 226 GLY A CA 1
ATOM 2100 C C . GLY B 2 8 ? 127.779 113.917 57.628 1.00 51.13 226 GLY A C 1
ATOM 2101 O O . GLY B 2 8 ? 128.474 113.866 58.643 1.00 51.13 226 GLY A O 1
ATOM 2102 N N . ASN B 2 9 ? 126.847 114.844 57.433 1.00 47.06 227 ASN A N 1
ATOM 2103 C CA . ASN B 2 9 ? 126.608 115.876 58.431 1.00 47.06 227 ASN A CA 1
ATOM 2104 C C . ASN B 2 9 ? 125.144 115.894 58.831 1.00 47.06 227 ASN A C 1
ATOM 2105 O O . ASN B 2 9 ? 124.305 116.336 58.052 1.00 47.06 227 ASN A O 1
ATOM 2110 N N . TRP B 2 10 ? 124.838 115.423 60.036 1.00 48.57 228 TRP A N 1
ATOM 2111 C CA . TRP B 2 10 ? 123.456 115.387 60.531 1.00 48.57 228 TRP A CA 1
ATOM 2112 C C . TRP B 2 10 ? 122.475 116.190 59.692 1.00 48.57 228 TRP A C 1
ATOM 2113 O O . TRP B 2 10 ? 122.451 117.419 59.767 1.00 48.57 228 TRP A O 1
ATOM 2124 N N . HIS B 2 11 ? 121.565 115.513 59.004 1.00 50.84 229 HIS A N 1
ATOM 2125 C CA . HIS B 2 11 ? 120.536 116.227 58.239 1.00 50.84 229 HIS A CA 1
ATOM 2126 C C . HIS B 2 11 ? 119.116 115.869 58.677 1.00 50.84 229 HIS A C 1
ATOM 2127 O O . HIS B 2 11 ? 118.608 114.800 58.335 1.00 50.84 229 HIS A O 1
ATOM 2134 N N . CYS B 2 12 ? 118.470 116.759 59.424 1.00 49.39 230 CYS A N 1
ATOM 2135 C CA . CYS B 2 12 ? 117.096 116.530 59.866 1.00 49.39 230 CYS A CA 1
ATOM 2136 C C . CYS B 2 12 ? 116.428 117.881 60.023 1.00 49.39 230 CYS A C 1
ATOM 2137 O O . CYS B 2 12 ? 116.895 118.698 60.815 1.00 49.39 230 CYS A O 1
ATOM 2140 N N . ASP B 2 13 ? 115.344 118.137 59.293 1.00 53.07 231 ASP A N 1
ATOM 2141 C CA . ASP B 2 13 ? 114.758 119.485 59.340 1.00 53.07 231 ASP A CA 1
ATOM 2142 C C . ASP B 2 13 ? 113.340 119.672 58.795 1.00 53.07 231 ASP A C 1
ATOM 2143 O O . ASP B 2 13 ? 112.502 120.240 59.495 1.00 53.07 231 ASP A O 1
ATOM 2148 N N . SER B 2 14 ? 113.085 119.258 57.557 1.00 55.31 232 SER A N 1
ATOM 2149 C CA . SER B 2 14 ? 111.766 119.451 56.907 1.00 55.31 232 SER A CA 1
ATOM 2150 C C . SER B 2 14 ? 111.559 120.865 56.360 1.00 55.31 232 SER A C 1
ATOM 2151 O O . SER B 2 14 ? 111.761 121.849 57.069 1.00 55.31 232 SER A O 1
ATOM 2154 N N . GLN B 2 15 ? 111.147 120.958 55.100 1.00 57.49 233 GLN A N 1
ATOM 2155 C CA . GLN B 2 15 ? 110.924 122.256 54.476 1.00 57.49 233 GLN A CA 1
ATOM 2156 C C . GLN B 2 15 ? 109.629 122.210 53.686 1.00 57.49 233 GLN A C 1
ATOM 2157 O O . GLN B 2 15 ? 109.463 121.358 52.818 1.00 57.49 233 GLN A O 1
ATOM 2163 N N . TRP B 2 16 ? 108.709 123.118 53.981 1.00 48.90 234 TRP A N 1
ATOM 2164 C CA . TRP B 2 16 ? 107.414 123.093 53.311 1.00 48.90 234 TRP A CA 1
ATOM 2165 C C . TRP B 2 16 ? 107.442 123.932 52.051 1.00 48.90 234 TRP A C 1
ATOM 2166 O O . TRP B 2 16 ? 107.663 125.139 52.119 1.00 48.90 234 TRP A O 1
ATOM 2177 N N . LEU B 2 17 ? 107.230 123.305 50.897 1.00 55.88 235 LEU A N 1
ATOM 2178 C CA . LEU B 2 17 ? 107.336 124.074 49.668 1.00 55.88 235 LEU A CA 1
ATOM 2179 C C . LEU B 2 17 ? 105.947 124.357 49.129 1.00 55.88 235 LEU A C 1
ATOM 2180 O O . LEU B 2 17 ? 105.594 123.897 48.046 1.00 55.88 235 LEU A O 1
ATOM 2185 N N . GLY B 2 18 ? 105.158 125.116 49.881 1.00 55.12 236 GLY A N 1
ATOM 2186 C CA . GLY B 2 18 ? 103.799 125.411 49.467 1.00 55.12 236 GLY A CA 1
ATOM 2187 C C . GLY B 2 18 ? 103.060 124.142 49.112 1.00 55.12 236 GLY A C 1
ATOM 2188 O O . GLY B 2 18 ? 102.638 123.396 49.996 1.00 55.12 236 GLY A O 1
ATOM 2189 N N . ASP B 2 19 ? 102.915 123.880 47.820 1.00 56.78 237 ASP A N 1
ATOM 2190 C CA . ASP B 2 19 ? 102.223 122.679 47.371 1.00 56.78 237 ASP A CA 1
ATOM 2191 C C . ASP B 2 19 ? 103.045 121.426 47.617 1.00 56.78 237 ASP A C 1
ATOM 2192 O O . ASP B 2 19 ? 102.690 120.347 47.148 1.00 56.78 237 ASP A O 1
ATOM 2197 N N . ARG B 2 20 ? 104.165 121.564 48.317 1.00 54.07 238 ARG A N 1
ATOM 2198 C CA . ARG B 2 20 ? 104.994 120.405 48.636 1.00 54.07 238 ARG A CA 1
ATOM 2199 C C . ARG B 2 20 ? 105.682 120.547 49.976 1.00 54.07 238 ARG A C 1
ATOM 2200 O O . ARG B 2 20 ? 105.567 121.582 50.620 1.00 54.07 238 ARG A O 1
ATOM 2208 N N . VAL B 2 21 ? 106.366 119.498 50.417 1.00 52.11 239 VAL A N 1
ATOM 2209 C CA . VAL B 2 21 ? 107.126 119.565 51.662 1.00 52.11 239 VAL A CA 1
ATOM 2210 C C . VAL B 2 21 ? 108.214 118.499 51.642 1.00 52.11 239 VAL A C 1
ATOM 2211 O O . VAL B 2 21 ? 107.956 117.343 51.312 1.00 52.11 239 VAL A O 1
ATOM 2215 N N . ILE B 2 22 ? 109.433 118.891 51.980 1.00 52.05 240 ILE A N 1
ATOM 2216 C CA . ILE B 2 22 ? 110.529 117.938 51.975 1.00 52.05 240 ILE A CA 1
ATOM 2217 C C . ILE B 2 22 ? 110.835 117.519 53.400 1.00 52.05 240 ILE A C 1
ATOM 2218 O O . ILE B 2 22 ? 111.005 118.355 54.277 1.00 52.05 240 ILE A O 1
ATOM 2223 N N . THR B 2 23 ? 110.843 116.219 53.643 1.00 54.61 241 THR A N 1
ATOM 2224 C CA . THR B 2 23 ? 111.159 115.715 54.965 1.00 54.61 241 THR A CA 1
ATOM 2225 C C . THR B 2 23 ? 112.562 115.151 54.951 1.00 54.61 241 THR A C 1
ATOM 2226 O O . THR B 2 23 ? 112.940 114.466 54.008 1.00 54.61 241 THR A O 1
ATOM 2230 N N . THR B 2 24 ? 113.337 115.444 55.985 1.00 49.08 242 THR A N 1
ATOM 2231 C CA . THR B 2 24 ? 114.685 114.903 56.077 1.00 49.08 242 THR A CA 1
ATOM 2232 C C . THR B 2 24 ? 114.904 114.326 57.461 1.00 49.08 242 THR A C 1
ATOM 2233 O O . THR B 2 24 ? 114.579 114.966 58.458 1.00 49.08 242 THR A O 1
ATOM 2237 N N . SER B 2 25 ? 115.447 113.118 57.528 1.00 43.14 243 SER A N 1
ATOM 2238 C CA . SER B 2 25 ? 115.646 112.469 58.814 1.00 43.14 243 SER A CA 1
ATOM 2239 C C . SER B 2 25 ? 116.994 111.773 58.881 1.00 43.14 243 SER A C 1
ATOM 2240 O O . SER B 2 25 ? 117.409 111.123 57.925 1.00 43.14 243 SER A O 1
ATOM 2243 N N . THR B 2 26 ? 117.681 111.921 60.013 1.00 41.01 244 THR A N 1
ATOM 2244 C CA . THR B 2 26 ? 118.980 111.275 60.204 1.00 41.01 244 THR A CA 1
ATOM 2245 C C . THR B 2 26 ? 118.953 110.476 61.510 1.00 41.01 244 THR A C 1
ATOM 2246 O O . THR B 2 26 ? 118.296 110.892 62.464 1.00 41.01 244 THR A O 1
ATOM 2250 N N . ARG B 2 27 ? 119.653 109.345 61.570 1.00 40.99 245 ARG A N 1
ATOM 2251 C CA . ARG B 2 27 ? 119.601 108.483 62.759 1.00 40.99 245 ARG A CA 1
ATOM 2252 C C . ARG B 2 27 ? 120.803 107.535 62.896 1.00 40.99 245 ARG A C 1
ATOM 2253 O O . ARG B 2 27 ? 121.363 107.113 61.888 1.00 40.99 245 ARG A O 1
ATOM 2261 N N . THR B 2 28 ? 121.201 107.198 64.127 1.00 40.26 246 THR A N 1
ATOM 2262 C CA . THR B 2 28 ? 122.298 106.230 64.343 1.00 40.26 246 THR A CA 1
ATOM 2263 C C . THR B 2 28 ? 121.701 104.830 64.354 1.00 40.26 246 THR A C 1
ATOM 2264 O O . THR B 2 28 ? 120.603 104.677 64.864 1.00 40.26 246 THR A O 1
ATOM 2268 N N . TRP B 2 29 ? 122.412 103.805 63.869 1.00 39.45 247 TRP A N 1
ATOM 2269 C CA . TRP B 2 29 ? 121.776 102.467 63.719 1.00 39.45 247 TRP A CA 1
ATOM 2270 C C . TRP B 2 29 ? 122.426 101.103 64.090 1.00 39.45 247 TRP A C 1
ATOM 2271 O O . TRP B 2 29 ? 122.036 100.105 63.487 1.00 39.45 247 TRP A O 1
ATOM 2282 N N . ALA B 2 30 ? 123.357 101.011 65.025 1.00 37.12 248 ALA A N 1
ATOM 2283 C CA . ALA B 2 30 ? 123.949 99.704 65.454 1.00 37.12 248 ALA A CA 1
ATOM 2284 C C . ALA B 2 30 ? 123.478 98.383 64.779 1.00 37.12 248 ALA A C 1
ATOM 2285 O O . ALA B 2 30 ? 122.306 98.025 64.870 1.00 37.12 248 ALA A O 1
ATOM 2287 N N . LEU B 2 31 ? 124.400 97.622 64.191 1.00 34.28 249 LEU A N 1
ATOM 2288 C CA . LEU B 2 31 ? 124.061 96.360 63.516 1.00 34.28 249 LEU A CA 1
ATOM 2289 C C . LEU B 2 31 ? 124.930 95.184 63.968 1.00 34.28 249 LEU A C 1
ATOM 2290 O O . LEU B 2 31 ? 126.157 95.252 63.888 1.00 34.28 249 LEU A O 1
ATOM 2295 N N . PRO B 2 32 ? 124.300 94.101 64.446 1.00 31.42 250 PRO A N 1
ATOM 2296 C CA . PRO B 2 32 ? 125.048 92.910 64.880 1.00 31.42 250 PRO A CA 1
ATOM 2297 C C . PRO B 2 32 ? 125.354 91.955 63.731 1.00 31.42 250 PRO A C 1
ATOM 2298 O O . PRO B 2 32 ? 124.925 92.207 62.608 1.00 31.42 250 PRO A O 1
ATOM 2302 N N . THR B 2 33 ? 126.071 90.871 64.012 1.00 34.11 251 THR A N 1
ATOM 2303 C CA . THR B 2 33 ? 126.450 89.921 62.961 1.00 34.11 251 THR A CA 1
ATOM 2304 C C . THR B 2 33 ? 125.266 89.102 62.466 1.00 34.11 251 THR A C 1
ATOM 2305 O O . THR B 2 33 ? 125.189 88.824 61.268 1.00 34.11 251 THR A O 1
ATOM 2309 N N . TYR B 2 34 ? 124.378 88.691 63.367 1.00 35.75 252 TYR A N 1
ATOM 2310 C CA . TYR B 2 34 ? 123.157 87.976 62.971 1.00 35.75 252 TYR A CA 1
ATOM 2311 C C . TYR B 2 34 ? 123.354 86.529 62.489 1.00 35.75 252 TYR A C 1
ATOM 2312 O O . TYR B 2 34 ? 124.088 86.288 61.534 1.00 35.75 252 TYR A O 1
ATOM 2321 N N . ASN B 2 35 ? 122.674 85.577 63.126 1.00 40.10 253 ASN A N 1
ATOM 2322 C CA . ASN B 2 35 ? 122.819 84.154 62.773 1.00 40.10 253 ASN A CA 1
ATOM 2323 C C . ASN B 2 35 ? 124.251 83.838 62.418 1.00 40.10 253 ASN A C 1
ATOM 2324 O O . ASN B 2 35 ? 124.503 83.278 61.351 1.00 40.10 253 ASN A O 1
ATOM 2329 N N . ASN B 2 36 ? 125.191 84.169 63.299 1.00 44.27 254 ASN A N 1
ATOM 2330 C CA . ASN B 2 36 ? 126.599 83.999 62.963 1.00 44.27 254 ASN A CA 1
ATOM 2331 C C . ASN B 2 36 ? 126.800 84.656 61.611 1.00 44.27 254 ASN A C 1
ATOM 2332 O O . ASN B 2 36 ? 126.863 85.881 61.531 1.00 44.27 254 ASN A O 1
ATOM 2337 N N . HIS B 2 37 ? 126.950 83.871 60.569 1.00 51.10 255 HIS A N 1
ATOM 2338 C CA . HIS B 2 37 ? 127.087 84.450 59.255 1.00 51.10 255 HIS A CA 1
ATOM 2339 C C . HIS B 2 37 ? 126.498 83.474 58.283 1.00 51.10 255 HIS A C 1
ATOM 2340 O O . HIS B 2 37 ? 126.915 83.402 57.130 1.00 51.10 255 HIS A O 1
ATOM 2347 N N . LEU B 2 38 ? 125.512 82.719 58.749 1.00 51.62 256 LEU A N 1
ATOM 2348 C CA . LEU B 2 38 ? 124.941 81.681 57.910 1.00 51.62 256 LEU A CA 1
ATOM 2349 C C . LEU B 2 38 ? 123.475 81.852 57.620 1.00 51.62 256 LEU A C 1
ATOM 2350 O O . LEU B 2 38 ? 122.776 82.591 58.311 1.00 51.62 256 LEU A O 1
ATOM 2355 N N . TYR B 2 39 ? 123.007 81.172 56.584 1.00 49.37 257 TYR A N 1
ATOM 2356 C CA . TYR B 2 39 ? 121.596 81.192 56.288 1.00 49.37 257 TYR A CA 1
ATOM 2357 C C . TYR B 2 39 ? 121.036 80.003 57.022 1.00 49.37 257 TYR A C 1
ATOM 2358 O O . TYR B 2 39 ? 121.730 79.004 57.208 1.00 49.37 257 TYR A O 1
ATOM 2367 N N . LYS B 2 40 ? 119.784 80.091 57.442 1.00 46.50 258 LYS A N 1
ATOM 2368 C CA . LYS B 2 40 ? 119.215 79.008 58.221 1.00 46.50 258 LYS A CA 1
ATOM 2369 C C . LYS B 2 40 ? 117.853 78.612 57.710 1.00 46.50 258 LYS A C 1
ATOM 2370 O O . LYS B 2 40 ? 116.953 79.444 57.618 1.00 46.50 258 LYS A O 1
ATOM 2376 N N . GLN B 2 41 ? 117.700 77.350 57.339 1.00 47.30 259 GLN A N 1
ATOM 2377 C CA . GLN B 2 41 ? 116.391 76.901 56.910 1.00 47.30 259 GLN A CA 1
ATOM 2378 C C . GLN B 2 41 ? 115.431 77.035 58.064 1.00 47.30 259 GLN A C 1
ATOM 2379 O O . GLN B 2 41 ? 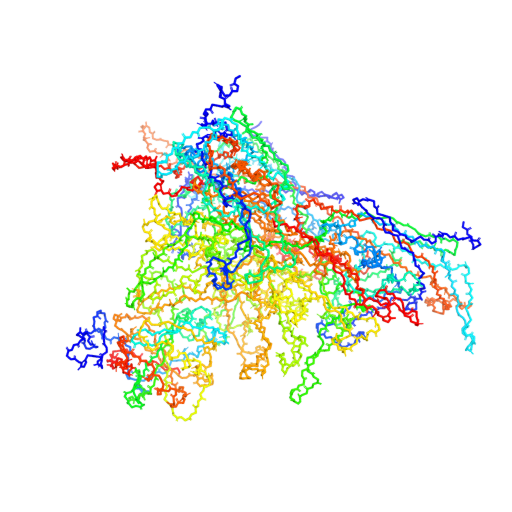115.634 76.442 59.120 1.00 47.30 259 GLN A O 1
ATOM 2385 N N . ILE B 2 42 ? 114.349 77.777 57.878 1.00 40.45 260 ILE A N 1
ATOM 2386 C CA . ILE B 2 42 ? 113.336 77.868 58.929 1.00 40.45 260 ILE A CA 1
ATOM 2387 C C . ILE B 2 42 ? 111.990 77.338 58.458 1.00 40.45 260 ILE A C 1
ATOM 2388 O O . ILE B 2 42 ? 111.760 77.214 57.256 1.00 40.45 260 ILE A O 1
ATOM 2393 N N . SER B 2 43 ? 111.100 77.029 59.397 1.00 51.63 261 SER A N 1
ATOM 2394 C CA . SER B 2 43 ? 109.812 76.451 59.035 1.00 51.63 261 SER A CA 1
ATOM 2395 C C . SER B 2 43 ? 108.874 76.341 60.210 1.00 51.63 261 SER A C 1
ATOM 2396 O O . SER B 2 43 ? 109.274 76.537 61.355 1.00 51.63 261 SER A O 1
ATOM 2399 N N . ASN B 2 44 ? 107.612 76.044 59.927 1.00 55.89 262 ASN A N 1
ATOM 2400 C CA . ASN B 2 44 ? 106.665 75.830 60.996 1.00 55.89 262 ASN A CA 1
ATOM 2401 C C . ASN B 2 44 ? 107.375 74.959 61.993 1.00 55.89 262 ASN A C 1
ATOM 2402 O O . ASN B 2 44 ? 107.367 75.240 63.185 1.00 55.89 262 ASN A O 1
ATOM 2407 N N . SER B 2 45 ? 108.029 73.919 61.492 1.00 57.88 263 SER A N 1
ATOM 2408 C CA . SER B 2 45 ? 108.757 73.014 62.366 1.00 57.88 263 SER A CA 1
ATOM 2409 C C . SER B 2 45 ? 109.776 73.769 63.200 1.00 57.88 263 SER A C 1
ATOM 2410 O O . SER B 2 45 ? 109.798 73.640 64.422 1.00 57.88 263 SER A O 1
ATOM 2413 N N . THR B 2 46 ? 110.628 74.547 62.544 1.00 66.73 264 THR A N 1
ATOM 2414 C CA . THR B 2 46 ? 111.662 75.277 63.264 1.00 66.73 264 THR A CA 1
ATOM 2415 C C . THR B 2 46 ? 111.037 76.097 64.381 1.00 66.73 264 THR A C 1
ATOM 2416 O O . THR B 2 46 ? 111.465 76.006 65.530 1.00 66.73 264 THR A O 1
ATOM 2420 N N . SER B 2 47 ? 110.021 76.887 64.055 1.00 69.54 265 SER A N 1
ATOM 2421 C CA . SER B 2 47 ? 109.333 77.649 65.089 1.00 69.54 265 SER A CA 1
ATOM 2422 C C . SER B 2 47 ? 108.738 76.697 66.103 1.00 69.54 265 SER A C 1
ATOM 2423 O O . SER B 2 47 ? 108.703 76.997 67.295 1.00 69.54 265 SER A O 1
ATOM 2426 N N . GLY B 2 48 ? 108.270 75.547 65.636 1.00 69.94 266 GLY A N 1
ATOM 2427 C CA . GLY B 2 48 ? 107.667 74.572 66.526 1.00 69.94 266 GLY A CA 1
ATOM 2428 C C . GLY B 2 48 ? 106.493 73.901 65.855 1.00 69.94 266 GLY A C 1
ATOM 2429 O O . GLY B 2 48 ? 106.644 73.282 64.803 1.00 69.94 266 GLY A O 1
ATOM 2430 N N . GLY B 2 49 ? 105.316 74.016 66.459 1.00 76.94 267 GLY A N 1
ATOM 2431 C CA . GLY B 2 49 ? 104.126 73.429 65.874 1.00 76.94 267 GLY A CA 1
ATOM 2432 C C . GLY B 2 49 ? 103.274 74.483 65.207 1.00 76.94 267 GLY A C 1
ATOM 2433 O O . GLY B 2 49 ? 102.412 74.157 64.390 1.00 76.94 267 GLY A O 1
ATOM 2434 N N . SER B 2 50 ? 103.517 75.749 65.540 1.00 72.46 268 SER A N 1
ATOM 2435 C CA . SER B 2 50 ? 102.730 76.838 64.975 1.00 72.46 268 SER A CA 1
ATOM 2436 C C . SER B 2 50 ? 101.282 76.405 64.837 1.00 72.46 268 SER A C 1
ATOM 2437 O O . SER B 2 50 ? 100.602 76.191 65.841 1.00 72.46 268 SER A O 1
ATOM 2440 N N . SER B 2 51 ? 100.832 76.191 63.603 1.00 62.66 269 SER A N 1
ATOM 2441 C CA . SER B 2 51 ? 99.477 75.694 63.364 1.00 62.66 269 SER A CA 1
ATOM 2442 C C . SER B 2 51 ? 99.337 75.438 61.880 1.00 62.66 269 SER A C 1
ATOM 2443 O O . SER B 2 51 ? 100.166 75.897 61.104 1.00 62.66 269 SER A O 1
ATOM 2446 N N . ASN B 2 52 ? 98.318 74.695 61.463 1.00 60.04 270 ASN A N 1
ATOM 2447 C CA . ASN B 2 52 ? 98.112 74.539 60.029 1.00 60.04 270 ASN A CA 1
ATOM 2448 C C . ASN B 2 52 ? 98.054 75.940 59.467 1.00 60.04 270 ASN A C 1
ATOM 2449 O O . ASN B 2 52 ? 98.716 76.250 58.480 1.00 60.04 270 ASN A O 1
ATOM 2454 N N . ASP B 2 53 ? 97.274 76.799 60.115 1.00 49.99 271 ASP A N 1
ATOM 2455 C CA . ASP B 2 53 ? 97.160 78.185 59.671 1.00 49.99 271 ASP A CA 1
ATOM 2456 C C . ASP B 2 53 ? 98.395 79.019 60.010 1.00 49.99 271 ASP A C 1
ATOM 2457 O O . ASP B 2 53 ? 98.478 80.182 59.617 1.00 49.99 271 ASP A O 1
ATOM 2462 N N . ASN B 2 54 ? 99.345 78.445 60.741 1.00 47.25 272 ASN A N 1
ATOM 2463 C CA . ASN B 2 54 ? 100.566 79.164 61.117 1.00 47.25 272 ASN A CA 1
ATOM 2464 C C . ASN B 2 54 ? 101.775 78.429 60.580 1.00 47.25 272 ASN A C 1
ATOM 2465 O O . ASN B 2 54 ? 102.906 78.723 60.959 1.00 47.25 272 ASN A O 1
ATOM 2470 N N . ALA B 2 55 ? 101.546 77.495 59.679 1.00 35.93 273 ALA A N 1
ATOM 2471 C CA . ALA B 2 55 ? 102.596 76.671 59.097 1.00 35.93 273 ALA A CA 1
ATOM 2472 C C . ALA B 2 55 ? 103.389 77.468 58.083 1.00 35.93 273 ALA A C 1
ATOM 2473 O O . ALA B 2 55 ? 102.822 78.254 57.327 1.00 35.93 273 ALA A O 1
ATOM 2475 N N . TYR B 2 56 ? 104.702 77.264 58.061 1.00 36.79 274 TYR A N 1
ATOM 2476 C CA . TYR B 2 56 ? 105.544 78.037 57.155 1.00 36.79 274 TYR A CA 1
ATOM 2477 C C . TYR B 2 56 ? 106.873 77.365 56.840 1.00 36.79 274 TYR A C 1
ATOM 2478 O O . TYR B 2 56 ? 107.138 76.266 57.320 1.00 36.79 274 TYR A O 1
ATOM 2487 N N . PHE B 2 57 ? 107.695 78.019 56.025 1.00 31.47 275 PHE A N 1
ATOM 2488 C CA . PHE B 2 57 ? 109.009 77.488 55.667 1.00 31.47 275 PHE A CA 1
ATOM 2489 C C . PHE B 2 57 ? 109.717 78.557 54.870 1.00 31.47 275 PHE A C 1
ATOM 2490 O O . PHE B 2 57 ? 109.142 79.128 53.943 1.00 31.47 275 PHE A O 1
ATOM 2498 N N . GLY B 2 58 ? 110.942 78.855 55.253 1.00 34.13 276 GLY A N 1
ATOM 2499 C CA . GLY B 2 58 ? 111.700 79.860 54.547 1.00 34.13 276 GLY A CA 1
ATOM 2500 C C . GLY B 2 58 ? 113.100 79.861 55.087 1.00 34.13 276 GLY A C 1
ATOM 2501 O O . GLY B 2 58 ? 113.614 78.811 55.471 1.00 34.13 276 GLY A O 1
ATOM 2502 N N . TYR B 2 59 ? 113.724 81.029 55.135 1.00 34.07 277 TYR A N 1
ATOM 2503 C CA . TYR B 2 59 ? 115.115 81.080 55.558 1.00 34.07 277 TYR A CA 1
ATOM 2504 C C . TYR B 2 59 ? 115.468 82.315 56.355 1.00 34.07 277 TYR A C 1
ATOM 2505 O O . TYR B 2 59 ? 114.991 83.408 56.056 1.00 34.07 277 TYR A O 1
ATOM 2514 N N . SER B 2 60 ? 116.299 82.143 57.375 1.00 36.60 278 SER A N 1
ATOM 2515 C CA . SER B 2 60 ? 116.764 83.289 58.137 1.00 36.60 278 SER A CA 1
ATOM 2516 C C . SER B 2 60 ? 118.083 83.707 57.528 1.00 36.60 278 SER A C 1
ATOM 2517 O O . SER B 2 60 ? 119.052 82.951 57.553 1.00 36.60 278 SER A O 1
ATOM 2520 N N . THR B 2 61 ? 118.116 84.903 56.960 1.00 38.16 279 THR A N 1
ATOM 2521 C CA . THR B 2 61 ? 119.332 85.381 56.332 1.00 38.16 279 THR A CA 1
ATOM 2522 C C . THR B 2 61 ? 120.195 86.068 57.359 1.00 38.16 279 THR A C 1
ATOM 2523 O O . THR B 2 61 ? 119.697 86.644 58.324 1.00 38.16 279 THR A O 1
ATOM 2527 N N . PRO B 2 62 ? 121.540 85.999 57.198 1.00 37.78 280 PRO A N 1
ATOM 2528 C CA . PRO B 2 62 ? 122.322 86.720 58.208 1.00 37.78 280 PRO A CA 1
ATOM 2529 C C . PRO B 2 62 ? 122.372 88.214 57.942 1.00 37.78 280 PRO A C 1
ATOM 2530 O O . PRO B 2 62 ? 123.122 88.928 58.602 1.00 37.78 280 PRO A O 1
ATOM 2534 N N . TRP B 2 63 ? 121.572 88.686 56.997 1.00 37.77 281 TRP A N 1
ATOM 2535 C CA . TRP B 2 63 ? 121.577 90.102 56.663 1.00 37.77 281 TRP A CA 1
ATOM 2536 C C . TRP B 2 63 ? 120.553 90.900 57.433 1.00 37.77 281 TRP A C 1
ATOM 2537 O O . TRP B 2 63 ? 119.609 90.339 57.981 1.00 37.77 281 TRP A O 1
ATOM 2548 N N . GLY B 2 64 ? 120.728 92.215 57.460 1.00 34.12 282 GLY A N 1
ATOM 2549 C CA . GLY B 2 64 ? 119.747 93.082 58.088 1.00 34.12 282 GLY A CA 1
ATOM 2550 C C . GLY B 2 64 ? 119.259 94.023 57.002 1.00 34.12 282 GLY A C 1
ATOM 2551 O O . GLY B 2 64 ? 119.731 93.958 55.871 1.00 34.12 282 GLY A O 1
ATOM 2552 N N . TYR B 2 65 ? 118.323 94.901 57.335 1.00 32.90 283 TYR A N 1
ATOM 2553 C CA . TYR B 2 65 ? 117.807 95.844 56.352 1.00 32.90 283 TYR A CA 1
ATOM 2554 C C . TYR B 2 65 ? 117.261 97.103 56.998 1.00 32.90 283 TYR A C 1
ATOM 2555 O O . TYR B 2 65 ? 116.797 97.071 58.131 1.00 32.90 283 TYR A O 1
ATOM 2564 N N . PHE B 2 66 ? 117.284 98.209 56.260 1.00 33.56 284 PHE A N 1
ATOM 2565 C CA . PHE B 2 66 ? 116.746 99.465 56.775 1.00 33.56 284 PHE A CA 1
ATOM 2566 C C . PHE B 2 66 ? 115.254 99.544 56.497 1.00 33.56 284 PHE A C 1
ATOM 2567 O O . PHE B 2 66 ? 114.742 98.843 55.625 1.00 33.56 284 PHE A O 1
ATOM 2575 N N . ASP B 2 67 ? 114.530 100.342 57.277 1.00 36.88 285 ASP A N 1
ATOM 2576 C CA . ASP B 2 67 ? 113.085 100.502 57.067 1.00 36.88 285 ASP A CA 1
ATOM 2577 C C . ASP B 2 67 ? 112.565 101.866 57.518 1.00 36.88 285 ASP A C 1
ATOM 2578 O O . ASP B 2 67 ? 112.974 102.361 58.561 1.00 36.88 285 ASP A O 1
ATOM 2583 N N . PHE B 2 68 ? 111.674 102.476 56.737 1.00 31.94 286 PHE A N 1
ATOM 2584 C CA . PHE B 2 68 ? 111.074 103.745 57.137 1.00 31.94 286 PHE A CA 1
ATOM 2585 C C . PHE B 2 68 ? 109.681 103.864 56.551 1.00 31.94 286 PHE A C 1
ATOM 2586 O O . PHE B 2 68 ? 109.206 104.966 56.282 1.00 31.94 286 PHE A O 1
ATOM 2594 N N . ASN B 2 69 ? 109.016 102.730 56.353 1.00 28.33 287 ASN A N 1
ATOM 2595 C CA . ASN B 2 69 ? 107.669 102.739 55.795 1.00 28.33 287 ASN A CA 1
ATOM 2596 C C . ASN B 2 69 ? 106.649 103.175 56.830 1.00 28.33 287 ASN A C 1
ATOM 2597 O O . ASN B 2 69 ? 105.570 102.600 56.918 1.00 28.33 287 ASN A O 1
ATOM 2602 N N . ARG B 2 70 ? 106.985 104.183 57.627 1.00 25.41 288 ARG A N 1
ATOM 2603 C CA . ARG B 2 70 ? 106.054 104.704 58.617 1.00 25.41 288 ARG A CA 1
ATOM 2604 C C . ARG B 2 70 ? 106.121 106.211 58.588 1.00 25.41 288 ARG A C 1
ATOM 2605 O O . ARG B 2 70 ? 107.205 106.785 58.667 1.00 25.41 288 ARG A O 1
ATOM 2613 N N . PHE B 2 71 ? 104.977 106.866 58.450 1.00 27.45 289 PHE A N 1
ATOM 2614 C CA . PHE B 2 71 ? 104.978 108.316 58.323 1.00 27.45 289 PHE A CA 1
ATOM 2615 C C . PHE B 2 71 ? 105.805 108.981 59.416 1.00 27.45 289 PHE A C 1
ATOM 2616 O O . PHE B 2 71 ? 106.492 109.969 59.161 1.00 27.45 289 PHE A O 1
ATOM 2624 N N . HIS B 2 72 ? 105.771 108.440 60.635 1.00 28.12 290 HIS A N 1
ATOM 2625 C CA . HIS B 2 72 ? 106.495 109.061 61.756 1.00 28.12 290 HIS A CA 1
ATOM 2626 C C . HIS B 2 72 ? 108.000 109.030 61.535 1.00 28.12 290 HIS A C 1
ATOM 2627 O O . HIS B 2 72 ? 108.737 109.730 62.221 1.00 28.12 290 HIS A O 1
ATOM 2634 N N . CYS B 2 73 ? 108.460 108.208 60.602 1.00 29.69 291 CYS A N 1
ATOM 2635 C CA . CYS B 2 73 ? 109.875 108.201 60.255 1.00 29.69 291 CYS A CA 1
ATOM 2636 C C . CYS B 2 73 ? 110.241 109.408 59.409 1.00 29.69 291 CYS A C 1
ATOM 2637 O O . CYS B 2 73 ? 111.406 109.585 59.053 1.00 29.69 291 CYS A O 1
ATOM 2640 N N . HIS B 2 74 ? 109.258 110.241 59.073 1.00 37.58 292 HIS A N 1
ATOM 2641 C CA . HIS B 2 74 ? 109.519 111.383 58.203 1.00 37.58 292 HIS A CA 1
ATOM 2642 C C . HIS B 2 74 ? 108.774 112.641 58.634 1.00 37.58 292 HIS A C 1
ATOM 2643 O O . HIS B 2 74 ? 109.258 113.751 58.422 1.00 37.58 292 HIS A O 1
ATOM 2650 N N . PHE B 2 75 ? 107.603 112.473 59.236 1.00 41.24 293 PHE A N 1
ATOM 2651 C CA . PHE B 2 75 ? 106.838 113.624 59.691 1.00 41.24 293 PHE A CA 1
ATOM 2652 C C . PHE B 2 75 ? 106.829 113.736 61.198 1.00 41.24 293 PHE A C 1
ATOM 2653 O O . PHE B 2 75 ? 106.712 112.730 61.896 1.00 41.24 293 PHE A O 1
ATOM 2661 N N . SER B 2 76 ? 107.080 114.938 61.710 1.00 44.97 294 SER A N 1
ATOM 2662 C CA . SER B 2 76 ? 107.037 115.169 63.153 1.00 44.97 294 SER A CA 1
ATOM 2663 C C . SER B 2 76 ? 105.609 115.487 63.564 1.00 44.97 294 SER A C 1
ATOM 2664 O O . SER B 2 76 ? 104.787 115.833 62.717 1.00 44.97 294 SER A O 1
ATOM 2667 N N . PRO B 2 77 ? 105.300 115.368 64.863 1.00 39.95 295 PRO A N 1
ATOM 2668 C CA . PRO B 2 77 ? 103.906 115.594 65.242 1.00 39.95 295 PRO A CA 1
ATOM 2669 C C . PRO B 2 77 ? 103.436 116.946 64.730 1.00 39.95 295 PRO A C 1
ATOM 2670 O O . PRO B 2 77 ? 102.393 117.032 64.083 1.00 39.95 295 PRO A O 1
ATOM 2674 N N . ARG B 2 78 ? 104.206 117.991 64.998 1.00 45.91 296 ARG A N 1
ATOM 2675 C CA . ARG B 2 78 ? 103.846 119.298 64.481 1.00 45.91 296 ARG A CA 1
ATOM 2676 C C . ARG B 2 78 ? 103.730 119.232 62.956 1.00 45.91 296 ARG A C 1
ATOM 2677 O O . ARG B 2 78 ? 102.746 119.707 62.399 1.00 45.91 296 ARG A O 1
ATOM 2685 N N . ASP B 2 79 ? 104.705 118.619 62.284 1.00 46.46 297 ASP A N 1
ATOM 2686 C CA . ASP B 2 79 ? 104.633 118.464 60.824 1.00 46.46 297 ASP A CA 1
ATOM 2687 C C . ASP B 2 79 ? 103.300 117.880 60.380 1.00 46.46 297 ASP A C 1
ATOM 2688 O O . ASP B 2 79 ? 102.608 118.474 59.558 1.00 46.46 297 ASP A O 1
ATOM 2693 N N . TRP B 2 80 ? 102.949 116.713 60.902 1.00 35.86 298 TRP A N 1
ATOM 2694 C CA . TRP B 2 80 ? 101.690 116.050 60.552 1.00 35.86 298 TRP A CA 1
ATOM 2695 C C . TRP B 2 80 ? 100.519 116.986 60.731 1.00 35.86 298 TRP A C 1
ATOM 2696 O O . TRP B 2 80 ? 99.900 117.389 59.751 1.00 35.86 298 TRP A O 1
ATOM 2707 N N . GLN B 2 81 ? 100.172 117.285 61.971 1.00 33.29 299 GLN A N 1
ATOM 2708 C CA . GLN B 2 81 ? 99.134 118.254 62.295 1.00 33.29 299 GLN A CA 1
ATOM 2709 C C . GLN B 2 81 ? 98.901 119.203 61.136 1.00 33.29 299 GLN A C 1
ATOM 2710 O O . GLN B 2 81 ? 97.804 119.258 60.592 1.00 33.29 299 GLN A O 1
ATOM 2716 N N . ARG B 2 82 ? 99.911 120.039 60.842 1.00 39.39 300 ARG A N 1
ATOM 2717 C CA . ARG B 2 82 ? 99.805 121.034 59.764 1.00 39.39 300 ARG A CA 1
ATOM 2718 C C . ARG B 2 82 ? 99.333 120.394 58.505 1.00 39.39 300 ARG A C 1
ATOM 2719 O O . ARG B 2 82 ? 98.278 120.739 57.979 1.00 39.39 300 ARG A O 1
ATOM 2727 N N . LEU B 2 83 ? 100.138 119.470 58.003 1.00 32.49 301 LEU A N 1
ATOM 2728 C CA . LEU B 2 83 ? 99.748 118.753 56.810 1.00 32.49 301 LEU A CA 1
ATOM 2729 C C . LEU B 2 83 ? 98.266 118.454 56.855 1.00 32.49 301 LEU A C 1
ATOM 2730 O O . LEU B 2 83 ? 97.540 118.767 55.914 1.00 32.49 301 LEU A O 1
ATOM 2735 N N . ILE B 2 84 ? 97.801 117.870 57.956 1.00 30.26 302 ILE A N 1
ATOM 2736 C CA . ILE B 2 84 ? 96.398 117.451 58.023 1.00 30.26 302 ILE A CA 1
ATOM 2737 C C . ILE B 2 84 ? 95.398 118.590 58.260 1.00 30.26 302 ILE A C 1
ATOM 2738 O O . ILE B 2 84 ? 94.227 118.464 57.918 1.00 30.26 302 ILE A O 1
ATOM 2743 N N . ASN B 2 85 ? 95.853 119.691 58.841 1.00 26.96 303 ASN A N 1
ATOM 2744 C CA . ASN B 2 85 ? 94.960 120.819 59.059 1.00 26.96 303 ASN A CA 1
ATOM 2745 C C . ASN B 2 85 ? 94.928 121.745 57.859 1.00 26.96 303 ASN A C 1
ATOM 2746 O O . ASN B 2 85 ? 94.209 122.741 57.867 1.00 26.96 303 ASN A O 1
ATOM 2751 N N . ASN B 2 86 ? 95.698 121.428 56.825 1.00 25.65 304 ASN A N 1
ATOM 2752 C CA . ASN B 2 86 ? 95.772 122.341 55.694 1.00 25.65 304 ASN A CA 1
ATOM 2753 C C . ASN B 2 86 ? 95.733 121.694 54.309 1.00 25.65 304 ASN A C 1
ATOM 2754 O O . ASN B 2 86 ? 95.834 122.415 53.320 1.00 25.65 304 ASN A O 1
ATOM 2759 N N . ASN B 2 87 ? 95.586 120.370 54.194 1.00 25.84 305 ASN A N 1
ATOM 2760 C CA . ASN B 2 87 ? 95.557 119.844 52.829 1.00 25.84 305 ASN A CA 1
ATOM 2761 C C . ASN B 2 87 ? 94.537 118.742 52.614 1.00 25.84 305 ASN A C 1
ATOM 2762 O O . ASN B 2 87 ? 94.282 117.937 53.510 1.00 25.84 305 ASN A O 1
ATOM 2767 N N . TRP B 2 88 ? 93.954 118.701 51.423 1.00 22.44 306 TRP A N 1
ATOM 2768 C CA . TRP B 2 88 ? 92.989 117.661 51.104 1.00 22.44 306 TRP A CA 1
ATOM 2769 C C . TRP B 2 88 ? 93.709 116.391 50.699 1.00 22.44 306 TRP A C 1
ATOM 2770 O O . TRP B 2 88 ? 93.171 115.296 50.852 1.00 22.44 306 TRP A O 1
ATOM 2781 N N . GLY B 2 89 ? 94.923 116.533 50.180 1.00 22.70 307 GLY A N 1
ATOM 2782 C CA . GLY B 2 89 ? 95.662 115.373 49.720 1.00 22.70 307 GLY A CA 1
ATOM 2783 C C . GLY B 2 89 ? 97.164 115.482 49.819 1.00 22.70 307 GLY A C 1
ATOM 2784 O O . GLY B 2 89 ? 97.704 116.581 49.952 1.00 22.70 307 GLY A O 1
ATOM 2785 N N . PHE B 2 90 ? 97.847 114.346 49.745 1.00 24.73 308 PHE A N 1
ATOM 2786 C CA . PHE B 2 90 ? 99.302 114.334 49.827 1.00 24.73 308 PHE A CA 1
ATOM 2787 C C . PHE B 2 90 ? 99.838 113.014 49.303 1.00 24.73 308 PHE A C 1
ATOM 2788 O O . PHE B 2 90 ? 99.135 112.003 49.330 1.00 24.73 308 PHE A O 1
ATOM 2796 N N . ARG B 2 91 ? 101.086 113.012 48.841 1.00 28.89 309 ARG A N 1
ATOM 2797 C CA . ARG B 2 91 ? 101.682 111.792 48.306 1.00 28.89 309 ARG A CA 1
ATOM 2798 C C . ARG B 2 91 ? 103.186 111.911 48.102 1.00 28.89 309 ARG A C 1
ATOM 2799 O O . ARG B 2 91 ? 103.683 112.970 47.736 1.00 28.89 309 ARG A O 1
ATOM 2807 N N . PRO B 2 92 ? 103.920 110.815 48.331 1.00 31.47 310 PRO A N 1
ATOM 2808 C CA . PRO B 2 92 ? 105.368 110.833 48.126 1.00 31.47 310 PRO A CA 1
ATOM 2809 C C . PRO B 2 92 ? 105.706 110.857 46.647 1.00 31.47 310 PRO A C 1
ATOM 2810 O O . PRO B 2 92 ? 104.972 110.290 45.842 1.00 31.47 310 PRO A O 1
ATOM 2814 N N . LYS B 2 93 ? 106.804 111.508 46.291 1.00 41.75 311 LYS A N 1
ATOM 2815 C CA . LYS B 2 93 ? 107.187 111.632 44.893 1.00 41.75 311 LYS A CA 1
ATOM 2816 C C . LYS B 2 93 ? 108.560 111.041 44.685 1.00 41.75 311 LYS A C 1
ATOM 2817 O O . LYS B 2 93 ? 108.866 110.533 43.607 1.00 41.75 311 LYS A O 1
ATOM 2823 N N . ARG B 2 94 ? 109.383 111.083 45.726 0.31 43.47 312 ARG A N 1
ATOM 2824 C CA . ARG B 2 94 ? 110.729 110.542 45.622 0.31 43.47 312 ARG A CA 1
ATOM 2825 C C . ARG B 2 94 ? 111.345 110.282 46.978 0.31 43.47 312 ARG A C 1
ATOM 2826 O O . ARG B 2 94 ? 110.840 110.750 47.997 0.31 43.47 312 ARG A O 1
ATOM 2834 N N . LEU B 2 95 ? 112.566 109.750 46.937 1.00 43.13 313 LEU A N 1
ATOM 2835 C CA . LEU B 2 95 ? 113.303 109.521 48.167 1.00 43.13 313 LEU A CA 1
ATOM 2836 C C . LEU B 2 95 ? 114.805 109.558 47.916 1.00 43.13 313 LEU A C 1
ATOM 2837 O O . LEU B 2 95 ? 115.257 109.176 46.841 1.00 43.13 313 LEU A O 1
ATOM 2842 N N . ASN B 2 96 ? 115.581 110.042 48.878 1.00 47.01 314 ASN A N 1
ATOM 2843 C CA . ASN B 2 96 ? 117.038 109.985 48.759 1.00 47.01 314 ASN A CA 1
ATOM 2844 C C . ASN B 2 96 ? 117.578 109.391 50.051 1.00 47.01 314 ASN A C 1
ATOM 2845 O O . ASN B 2 96 ? 117.152 109.781 51.136 1.00 47.01 314 ASN A O 1
ATOM 2850 N N . PHE B 2 97 ? 118.508 108.449 49.949 1.00 38.44 315 PHE A N 1
ATOM 2851 C CA . PHE B 2 97 ? 118.997 107.768 51.146 1.00 38.44 315 PHE A CA 1
ATOM 2852 C C . PHE B 2 97 ? 120.510 107.795 51.219 1.00 38.44 315 PHE A C 1
ATOM 2853 O O . PHE B 2 97 ? 121.178 107.836 50.190 1.00 38.44 315 PHE A O 1
ATOM 2861 N N . LYS B 2 98 ? 121.046 107.777 52.432 1.00 40.98 316 LYS A N 1
ATOM 2862 C CA . LYS B 2 98 ? 122.493 107.787 52.598 1.00 40.98 316 LYS A CA 1
ATOM 2863 C C . LYS B 2 98 ? 122.972 107.117 53.870 1.00 40.98 316 LYS A C 1
ATOM 2864 O O . LYS B 2 98 ? 122.408 107.341 54.938 1.00 40.98 316 LYS A O 1
ATOM 2870 N N . LEU B 2 99 ? 124.012 106.297 53.760 1.00 41.48 317 LEU A N 1
ATOM 2871 C CA . LEU B 2 99 ? 124.603 105.688 54.942 1.00 41.48 317 LEU A CA 1
ATOM 2872 C C . LEU B 2 99 ? 125.994 106.263 55.065 1.00 41.48 317 LEU A C 1
ATOM 2873 O O . LEU B 2 99 ? 126.695 106.390 54.068 1.00 41.48 317 LEU A O 1
ATOM 2878 N N . PHE B 2 100 ? 126.411 106.601 56.278 1.00 42.10 318 PHE A N 1
ATOM 2879 C CA . PHE B 2 100 ? 127.699 107.268 56.428 1.00 42.10 318 PHE A CA 1
ATOM 2880 C C . PHE B 2 100 ? 128.250 107.187 57.837 1.00 42.10 318 PHE A C 1
ATOM 2881 O O . PHE B 2 100 ? 127.587 106.673 58.737 1.00 42.10 318 PHE A O 1
ATOM 2889 N N . ASN B 2 101 ? 129.458 107.707 58.027 1.00 48.81 319 ASN A N 1
ATOM 2890 C CA . ASN B 2 101 ? 130.074 107.699 59.347 1.00 48.81 319 ASN A CA 1
ATOM 2891 C C . ASN B 2 101 ? 129.925 106.326 59.958 1.00 48.81 319 ASN A C 1
ATOM 2892 O O . ASN B 2 101 ? 129.594 106.195 61.127 1.00 48.81 319 ASN A O 1
ATOM 2897 N N . ILE B 2 102 ? 130.232 105.304 59.164 1.00 50.09 320 ILE A N 1
ATOM 2898 C CA . ILE B 2 102 ? 130.146 103.927 59.639 1.00 50.09 320 ILE A CA 1
ATOM 2899 C C . ILE B 2 102 ? 131.360 103.545 60.471 1.00 50.09 320 ILE A C 1
ATOM 2900 O O . ILE B 2 102 ? 132.487 103.907 60.139 1.00 50.09 320 ILE A O 1
ATOM 2905 N N . GLN B 2 103 ? 131.129 102.833 61.565 1.00 53.95 321 GLN A N 1
ATOM 2906 C CA . GLN B 2 103 ? 132.217 102.415 62.430 1.00 53.95 321 GLN A CA 1
ATOM 2907 C C . GLN B 2 103 ? 132.022 100.956 62.782 1.00 53.95 321 GLN A C 1
ATOM 2908 O O . GLN B 2 103 ? 130.976 100.570 63.294 1.00 53.95 321 GLN A O 1
ATOM 2914 N N . VAL B 2 104 ? 133.025 100.142 62.494 1.00 57.79 322 VAL A N 1
ATOM 2915 C CA . VAL B 2 104 ? 132.915 98.724 62.786 1.00 57.79 322 VAL A CA 1
ATOM 2916 C C . VAL B 2 104 ? 133.818 98.386 63.953 1.00 57.79 322 VAL A C 1
ATOM 2917 O O . VAL B 2 104 ? 134.990 98.729 63.941 1.00 57.79 322 VAL A O 1
ATOM 2921 N N . LYS B 2 105 ? 133.280 97.703 64.954 1.00 63.39 323 LYS A N 1
ATOM 2922 C CA . LYS B 2 105 ? 134.062 97.405 66.147 1.00 63.39 323 LYS A CA 1
ATOM 2923 C C . LYS B 2 105 ? 134.101 95.927 66.491 1.00 63.39 323 LYS A C 1
ATOM 2924 O O . LYS B 2 105 ? 133.158 95.201 66.194 1.00 63.39 323 LYS A O 1
ATOM 2930 N N . GLU B 2 106 ? 135.182 95.480 67.121 1.00 70.06 324 GLU A N 1
ATOM 2931 C CA . GLU B 2 106 ? 135.271 94.093 67.563 1.00 70.06 324 GLU A CA 1
ATOM 2932 C C . GLU B 2 106 ? 135.177 94.050 69.068 1.00 70.06 324 GLU A C 1
ATOM 2933 O O . GLU B 2 106 ? 135.691 94.927 69.752 1.00 70.06 324 GLU A O 1
ATOM 2939 N N . VAL B 2 107 ? 134.520 93.026 69.591 1.00 76.60 325 VAL A N 1
ATOM 2940 C CA . VAL B 2 107 ? 134.350 92.931 71.030 1.00 76.60 325 VAL A CA 1
ATOM 2941 C C . VAL B 2 107 ? 135.176 91.780 71.568 1.00 76.60 325 VAL A C 1
ATOM 2942 O O . VAL B 2 107 ? 135.266 90.718 70.951 1.00 76.60 325 VAL A O 1
ATOM 2946 N N . THR B 2 108 ? 135.798 91.998 72.720 1.00 76.56 326 THR A N 1
ATOM 2947 C CA . THR B 2 108 ? 136.603 90.937 73.299 1.00 76.56 326 THR A CA 1
ATOM 2948 C C . THR B 2 108 ? 136.280 90.797 74.768 1.00 76.56 326 THR A C 1
ATOM 2949 O O . THR B 2 108 ? 136.848 91.497 75.593 1.00 76.56 326 THR A O 1
ATOM 2953 N N . ASP B 2 109 ? 135.368 89.893 75.096 1.00 91.24 327 ASP A N 1
ATOM 2954 C CA . ASP B 2 109 ? 134.986 89.683 76.487 1.00 91.24 327 ASP A CA 1
ATOM 2955 C C . ASP B 2 109 ? 136.086 88.975 77.257 1.00 91.24 327 ASP A C 1
ATOM 2956 O O . ASP B 2 109 ? 135.847 87.916 77.833 1.00 91.24 327 ASP A O 1
ATOM 2961 N N . ASN B 2 110 ? 137.284 89.548 77.273 1.00 100.63 328 ASN A N 1
ATOM 2962 C CA . ASN B 2 110 ? 138.418 88.926 77.953 1.00 100.63 328 ASN A CA 1
ATOM 2963 C C . ASN B 2 110 ? 138.008 88.267 79.253 1.00 100.63 328 ASN A C 1
ATOM 2964 O O . ASN B 2 110 ? 137.931 88.931 80.279 1.00 100.63 328 ASN A O 1
ATOM 2969 N N . ASN B 2 111 ? 137.768 86.960 79.221 1.00 98.77 329 ASN A N 1
ATOM 2970 C CA . ASN B 2 111 ? 137.331 86.243 80.419 1.00 98.77 329 ASN A CA 1
ATOM 2971 C C . ASN B 2 111 ? 136.469 87.126 81.314 1.00 98.77 329 ASN A C 1
ATOM 2972 O O . ASN B 2 111 ? 136.776 87.314 82.490 1.00 98.77 329 ASN A O 1
ATOM 2977 N N . GLY B 2 112 ? 135.393 87.675 80.759 1.00 91.81 330 GLY A N 1
ATOM 2978 C CA . GLY B 2 112 ? 134.509 88.519 81.538 1.00 91.81 330 GLY A CA 1
ATOM 2979 C C . GLY B 2 112 ? 134.759 89.997 81.332 1.00 91.81 330 GLY A C 1
ATOM 2980 O O . GLY B 2 112 ? 133.974 90.831 81.781 1.00 91.81 330 GLY A O 1
ATOM 2981 N N . VAL B 2 113 ? 135.844 90.332 80.643 1.00 88.32 331 VAL A N 1
ATOM 2982 C CA . VAL B 2 113 ? 136.158 91.728 80.384 1.00 88.32 331 VAL A CA 1
ATOM 2983 C C . VAL B 2 113 ? 135.879 92.065 78.932 1.00 88.32 331 VAL A C 1
ATOM 2984 O O . VAL B 2 113 ? 136.801 92.262 78.144 1.00 88.32 331 VAL A O 1
ATOM 2988 N N . LYS B 2 114 ? 134.604 92.129 78.575 1.00 75.76 332 LYS A N 1
ATOM 2989 C CA . LYS B 2 114 ? 134.241 92.475 77.211 1.00 75.76 332 LYS A CA 1
ATOM 2990 C C . LYS B 2 114 ? 134.899 93.786 76.839 1.00 75.76 332 LYS A C 1
ATOM 2991 O O . LYS B 2 114 ? 134.767 94.777 77.555 1.00 75.76 332 LYS A O 1
ATOM 2997 N N . THR B 2 115 ? 135.705 93.772 75.792 1.00 78.61 333 THR A N 1
ATOM 2998 C CA . THR B 2 115 ? 136.412 94.979 75.414 1.00 78.61 333 THR A CA 1
ATOM 2999 C C . THR B 2 115 ? 136.139 95.294 73.966 1.00 78.61 333 THR A C 1
ATOM 3000 O O . THR B 2 115 ? 136.404 94.484 73.084 1.00 78.61 333 THR A O 1
ATOM 3004 N N . ILE B 2 116 ? 135.602 96.479 73.720 1.00 70.20 334 ILE A N 1
ATOM 3005 C CA . ILE B 2 116 ? 135.306 96.869 72.360 1.00 70.20 334 ILE A CA 1
ATOM 3006 C C . ILE B 2 116 ? 136.466 97.637 71.776 1.00 70.20 334 ILE A C 1
ATOM 3007 O O . ILE B 2 116 ? 136.938 98.602 72.370 1.00 70.20 334 ILE A O 1
ATOM 3012 N N . ALA B 2 117 ? 136.930 97.213 70.613 1.00 67.62 335 ALA A N 1
ATOM 3013 C CA . ALA B 2 117 ? 137.998 97.928 69.947 1.00 67.62 335 ALA A CA 1
ATOM 3014 C C . ALA B 2 117 ? 137.600 98.115 68.499 1.00 67.62 335 ALA A C 1
ATOM 3015 O O . ALA B 2 117 ? 136.860 97.308 67.945 1.00 67.62 335 ALA A O 1
ATOM 3017 N N . ASN B 2 118 ? 138.089 99.178 67.881 1.00 70.76 336 ASN A N 1
ATOM 3018 C CA . ASN B 2 118 ? 137.746 99.446 66.492 1.00 70.76 336 ASN A CA 1
ATOM 3019 C C . ASN B 2 118 ? 138.536 98.608 65.506 1.00 70.76 336 ASN A C 1
ATOM 3020 O O . ASN B 2 118 ? 139.761 98.568 65.574 1.00 70.76 336 ASN A O 1
ATOM 3025 N N . ASN B 2 119 ? 137.838 97.956 64.582 1.00 70.44 337 ASN A N 1
ATOM 3026 C CA . ASN B 2 119 ? 138.520 97.208 63.538 1.00 70.44 337 ASN A CA 1
ATOM 3027 C C . ASN B 2 119 ? 138.522 98.097 62.316 1.00 70.44 337 ASN A C 1
ATOM 3028 O O . ASN B 2 119 ? 137.669 97.960 61.443 1.00 70.44 337 ASN A O 1
ATOM 3033 N N . LEU B 2 120 ? 139.475 99.015 62.250 1.00 74.38 338 LEU A N 1
ATOM 3034 C CA . LEU B 2 120 ? 139.506 99.979 61.150 1.00 74.38 338 LEU A CA 1
ATOM 3035 C C . LEU B 2 120 ? 139.514 99.373 59.749 1.00 74.38 338 LEU A C 1
ATOM 3036 O O . LEU B 2 120 ? 139.217 100.066 58.781 1.00 74.38 338 LEU A O 1
ATOM 3041 N N . THR B 2 121 ? 139.854 98.094 59.629 1.00 69.88 339 THR A N 1
ATOM 3042 C CA . THR B 2 121 ? 139.963 97.493 58.300 1.00 69.88 339 THR A CA 1
ATOM 3043 C C . THR B 2 121 ? 138.760 96.633 57.872 1.00 69.88 339 THR A C 1
ATOM 3044 O O . THR B 2 121 ? 138.827 95.955 56.849 1.00 69.88 339 THR A O 1
ATOM 3048 N N . SER B 2 122 ? 137.664 96.667 58.626 1.00 63.16 340 SER A N 1
ATOM 3049 C CA . SER B 2 122 ? 136.497 95.817 58.315 1.00 63.16 340 SER A CA 1
ATOM 3050 C C . SER B 2 122 ? 135.407 96.500 57.459 1.00 63.16 340 SER A C 1
ATOM 3051 O O . SER B 2 122 ? 135.531 97.683 57.146 1.00 63.16 340 SER A O 1
ATOM 3054 N N . THR B 2 123 ? 134.343 95.770 57.089 1.00 56.48 341 THR A N 1
ATOM 3055 C CA . THR B 2 123 ? 133.278 96.329 56.208 1.00 56.48 341 THR A CA 1
ATOM 3056 C C . THR B 2 123 ? 131.808 95.856 56.383 1.00 56.48 341 THR A C 1
ATOM 3057 O O . THR B 2 123 ? 131.592 94.763 56.901 1.00 56.48 341 THR A O 1
ATOM 3061 N N . VAL B 2 124 ? 130.882 96.673 55.917 1.00 47.19 342 VAL A N 1
ATOM 3062 C CA . VAL B 2 124 ? 129.496 96.285 55.955 1.00 47.19 342 VAL A CA 1
ATOM 3063 C C . VAL B 2 124 ? 129.099 96.124 54.505 1.00 47.19 342 VAL A C 1
ATOM 3064 O O . VAL B 2 124 ? 129.413 96.974 53.676 1.00 47.19 342 VAL A O 1
ATOM 3068 N N . GLN B 2 125 ? 128.440 95.027 54.185 1.00 44.69 343 GLN A N 1
ATOM 3069 C CA . GLN B 2 125 ? 127.954 94.838 52.820 1.00 44.69 343 GLN A CA 1
ATOM 3070 C C . GLN B 2 125 ? 126.526 95.337 52.659 1.00 44.69 343 GLN A C 1
ATOM 3071 O O . GLN B 2 125 ? 125.613 94.808 53.285 1.00 44.69 343 GLN A O 1
ATOM 3077 N N . VAL B 2 126 ? 126.330 96.343 51.812 1.00 40.52 344 VAL A N 1
ATOM 3078 C CA . VAL B 2 126 ? 124.999 96.913 51.612 1.00 40.52 344 VAL A CA 1
ATOM 3079 C C . VAL B 2 126 ? 124.537 96.836 50.170 1.00 40.52 344 VAL A C 1
ATOM 3080 O O . VAL B 2 126 ? 125.335 97.027 49.255 1.00 40.52 344 VAL A O 1
ATOM 3084 N N . PHE B 2 127 ? 123.251 96.571 49.957 1.00 42.37 345 PHE A N 1
ATOM 3085 C CA . PHE B 2 127 ? 122.712 96.579 48.591 1.00 42.37 345 PHE A CA 1
ATOM 3086 C C . PHE B 2 127 ? 121.205 96.761 48.589 1.00 42.37 345 PHE A C 1
ATOM 3087 O O . PHE B 2 127 ? 120.544 96.539 49.602 1.00 42.37 345 PHE A O 1
ATOM 3095 N N . THR B 2 128 ? 120.663 97.155 47.445 1.00 47.26 346 THR A N 1
ATOM 3096 C CA . THR B 2 128 ? 119.228 97.362 47.341 1.00 47.26 346 THR A CA 1
ATOM 3097 C C . THR B 2 128 ? 118.574 96.341 46.434 1.00 47.26 346 THR A C 1
ATOM 3098 O O . THR B 2 128 ? 119.165 95.930 45.435 1.00 47.26 346 THR A O 1
ATOM 3102 N N . ASP B 2 129 ? 117.358 95.927 46.768 1.00 46.92 347 ASP A N 1
ATOM 3103 C CA . ASP B 2 129 ? 116.627 95.004 45.913 1.00 46.92 347 ASP A CA 1
ATOM 3104 C C . ASP B 2 129 ? 115.943 95.813 44.829 1.00 46.92 347 ASP A C 1
ATOM 3105 O O . ASP B 2 129 ? 114.736 95.702 44.636 1.00 46.92 347 ASP A O 1
ATOM 3110 N N . SER B 2 130 ? 116.718 96.632 44.118 1.00 54.97 348 SER A N 1
ATOM 3111 C CA . SER B 2 130 ? 116.140 97.534 43.110 1.00 54.97 348 SER A CA 1
ATOM 3112 C C . SER B 2 130 ? 115.412 96.825 41.979 1.00 54.97 348 SER A C 1
ATOM 3113 O O . SER B 2 130 ? 114.372 97.294 41.526 1.00 54.97 348 SER A O 1
ATOM 3116 N N . ASP B 2 131 ? 115.947 95.706 41.515 1.00 54.10 349 ASP A N 1
ATOM 3117 C CA . ASP B 2 131 ? 115.251 94.939 40.489 1.00 54.10 349 ASP A CA 1
ATOM 3118 C C . ASP B 2 131 ? 114.183 94.072 41.138 1.00 54.10 349 ASP A C 1
ATOM 3119 O O . ASP B 2 131 ? 113.607 93.203 40.485 1.00 54.10 349 ASP A O 1
ATOM 3124 N N . TYR B 2 132 ? 113.921 94.304 42.420 1.00 46.99 350 TYR A N 1
ATOM 3125 C CA . TYR B 2 132 ? 112.881 93.555 43.127 1.00 46.99 350 TYR A CA 1
ATOM 3126 C C . TYR B 2 132 ? 112.988 92.058 42.883 1.00 46.99 350 TYR A C 1
ATOM 3127 O O . TYR B 2 132 ? 112.023 91.421 42.467 1.00 46.99 350 TYR A O 1
ATOM 3136 N N . GLN B 2 133 ? 114.151 91.493 43.158 1.00 44.32 351 GLN A N 1
ATOM 3137 C CA . GLN B 2 133 ? 114.354 90.070 42.924 1.00 44.32 351 GLN A CA 1
ATOM 3138 C C . GLN B 2 133 ? 114.247 89.239 44.200 1.00 44.32 351 GLN A C 1
ATOM 3139 O O . GLN B 2 133 ? 114.250 88.011 44.146 1.00 44.32 351 GLN A O 1
ATOM 3145 N N . LEU B 2 134 ? 114.146 89.904 45.346 1.00 42.35 352 LEU A N 1
ATOM 3146 C CA . LEU B 2 134 ? 114.017 89.190 46.612 1.00 42.35 352 LEU A CA 1
ATOM 3147 C C . LEU B 2 134 ? 112.643 89.348 47.233 1.00 42.35 352 LEU A C 1
ATOM 3148 O O . LEU B 2 134 ? 111.950 90.327 46.965 1.00 42.35 352 LEU A O 1
ATOM 3153 N N . PRO B 2 135 ? 112.245 88.387 48.077 1.00 35.68 353 PRO A N 1
ATOM 3154 C CA . PRO B 2 135 ? 110.967 88.536 48.777 1.00 35.68 353 PRO A CA 1
ATOM 3155 C C . PRO B 2 135 ? 110.868 89.901 49.444 1.00 35.68 353 PRO A C 1
ATOM 3156 O O . PRO B 2 135 ? 111.772 90.283 50.183 1.00 35.68 353 PRO A O 1
ATOM 3160 N N . TYR B 2 136 ? 109.786 90.627 49.187 1.00 33.50 354 TYR A N 1
ATOM 3161 C CA . TYR B 2 136 ? 109.614 91.966 49.744 1.00 33.50 354 TYR A CA 1
ATOM 3162 C C . TYR B 2 136 ? 108.879 91.921 51.073 1.00 33.50 354 TYR A C 1
ATOM 3163 O O . TYR B 2 136 ? 107.677 91.679 51.110 1.00 33.50 354 TYR A O 1
ATOM 3172 N N . VAL B 2 137 ? 109.594 92.148 52.168 1.00 37.56 355 VAL A N 1
ATOM 3173 C CA . VAL B 2 137 ? 108.970 92.070 53.486 1.00 37.56 355 VAL A CA 1
ATOM 3174 C C . VAL B 2 137 ? 108.669 93.446 54.067 1.00 37.56 355 VAL A C 1
ATOM 3175 O O . VAL B 2 137 ? 108.288 93.560 55.229 1.00 37.56 355 VAL A O 1
ATOM 3179 N N . LEU B 2 138 ? 108.835 94.492 53.270 1.00 38.28 356 LEU A N 1
ATOM 3180 C CA . LEU B 2 138 ? 108.629 95.845 53.787 1.00 38.28 356 LEU A CA 1
ATOM 3181 C C . LEU B 2 138 ? 107.158 96.247 53.824 1.00 38.28 356 LEU A C 1
ATOM 3182 O O . LEU B 2 138 ? 106.821 97.331 54.294 1.00 38.28 356 LEU A O 1
ATOM 3187 N N . GLY B 2 139 ? 106.281 95.381 53.330 1.00 39.40 357 GLY A N 1
ATOM 3188 C CA . GLY B 2 139 ? 104.865 95.694 53.318 1.00 39.40 357 GLY A CA 1
ATOM 3189 C C . GLY B 2 139 ? 104.072 94.869 54.311 1.00 39.40 357 GLY A C 1
ATOM 3190 O O . GLY B 2 139 ? 102.898 94.587 54.086 1.00 39.40 357 GLY A O 1
ATOM 3191 N N . SER B 2 140 ? 104.706 94.474 55.410 1.00 30.91 358 SER A N 1
ATOM 3192 C CA . SER B 2 140 ? 104.033 93.631 56.398 1.00 30.91 358 SER A CA 1
ATOM 3193 C C . SER B 2 140 ? 103.954 94.284 57.775 1.00 30.91 358 SER A C 1
ATOM 3194 O O . SER B 2 140 ? 103.798 93.592 58.777 1.00 30.91 358 SER A O 1
ATOM 3197 N N . ALA B 2 141 ? 104.084 95.604 57.835 1.00 28.40 359 ALA A N 1
ATOM 3198 C CA . ALA B 2 141 ? 103.940 96.319 59.108 1.00 28.40 359 ALA A CA 1
ATOM 3199 C C . ALA B 2 141 ? 104.733 95.716 60.266 1.00 28.40 359 ALA A C 1
ATOM 3200 O O . ALA B 2 141 ? 104.205 95.565 61.361 1.00 28.40 359 ALA A O 1
ATOM 3202 N N . HIS B 2 142 ? 106.000 95.394 60.034 1.00 34.21 360 HIS A N 1
ATOM 3203 C CA . HIS B 2 142 ? 106.834 94.834 61.090 1.00 34.21 360 HIS A CA 1
ATOM 3204 C C . HIS B 2 142 ? 107.580 95.929 61.836 1.00 34.21 360 HIS A C 1
ATOM 3205 O O . HIS B 2 142 ? 107.666 97.055 61.355 1.00 34.21 360 HIS A O 1
ATOM 3212 N N . GLU B 2 143 ? 108.130 95.614 63.007 1.00 34.37 361 GLU A N 1
ATOM 3213 C CA . GLU B 2 143 ? 108.945 96.601 63.721 1.00 34.37 361 GLU A CA 1
ATOM 3214 C C . GLU B 2 143 ? 110.302 96.766 63.059 1.00 34.37 361 GLU A C 1
ATOM 3215 O O . GLU B 2 143 ? 110.570 96.165 62.021 1.00 34.37 361 GLU A O 1
ATOM 3221 N N . GLY B 2 144 ? 111.166 97.576 63.665 1.00 34.19 362 GLY A N 1
ATOM 3222 C CA . GLY B 2 144 ? 112.498 97.774 63.124 1.00 34.19 362 GLY A CA 1
ATOM 3223 C C . GLY B 2 144 ? 112.615 98.954 62.180 1.00 34.19 362 GLY A C 1
ATOM 3224 O O . GLY B 2 144 ? 113.449 98.942 61.280 1.00 34.19 362 GLY A O 1
ATOM 3225 N N . CYS B 2 145 ? 111.778 99.968 62.363 1.00 39.12 363 CYS A N 1
ATOM 3226 C CA . CYS B 2 145 ? 111.870 101.166 61.532 1.00 39.12 363 CYS A CA 1
ATOM 3227 C C . CYS B 2 145 ? 112.642 102.253 62.250 1.00 39.12 363 CYS A C 1
ATOM 3228 O O . CYS B 2 145 ? 112.927 102.124 63.434 1.00 39.12 363 CYS A O 1
ATOM 3231 N N . LEU B 2 146 ? 112.998 103.316 61.536 1.00 35.79 364 LEU A N 1
ATOM 3232 C CA . LEU B 2 146 ? 113.665 104.439 62.177 1.00 35.79 364 LEU A CA 1
ATOM 3233 C C . LEU B 2 146 ? 112.714 105.044 63.193 1.00 35.79 364 LEU A C 1
ATOM 3234 O O . LEU B 2 146 ? 111.633 105.500 62.831 1.00 35.79 364 LEU A O 1
ATOM 3239 N N . PRO B 2 147 ? 113.099 105.033 64.479 1.00 42.27 365 PRO A N 1
ATOM 3240 C CA . PRO B 2 147 ? 112.247 105.603 65.529 1.00 42.27 365 PRO A CA 1
ATOM 3241 C C . PRO B 2 147 ? 111.773 107.022 65.210 1.00 42.27 365 PRO A C 1
ATOM 3242 O O . PRO B 2 147 ? 112.405 107.732 64.433 1.00 42.27 365 PRO A O 1
ATOM 3246 N N . PRO B 2 148 ? 110.644 107.427 65.799 1.00 36.75 366 PRO A N 1
ATOM 3247 C CA . PRO B 2 148 ? 110.115 108.764 65.520 1.00 36.75 366 PRO A CA 1
ATOM 3248 C C . PRO B 2 148 ? 110.910 109.842 66.245 1.00 36.75 366 PRO A C 1
ATOM 3249 O O . PRO B 2 148 ? 110.924 110.985 65.798 1.00 36.75 366 PRO A O 1
ATOM 3253 N N . PHE B 2 149 ? 111.565 109.485 67.341 1.00 43.59 367 PHE A N 1
ATOM 3254 C CA . PHE B 2 149 ? 112.325 110.461 68.110 1.00 43.59 367 PHE A CA 1
ATOM 3255 C C . PHE B 2 149 ? 113.772 110.473 67.649 1.00 43.59 367 PHE A C 1
ATOM 3256 O O . PHE B 2 149 ? 114.524 109.557 67.960 1.00 43.59 367 PHE A O 1
ATOM 3264 N N . PRO B 2 150 ? 114.196 111.535 66.925 1.00 41.30 368 PRO A N 1
ATOM 3265 C CA . PRO B 2 150 ? 115.554 111.504 66.348 1.00 41.30 368 PRO A CA 1
ATOM 3266 C C . PRO B 2 150 ? 116.675 111.089 67.298 1.00 41.30 368 PRO A C 1
ATOM 3267 O O . PRO B 2 150 ? 117.593 110.399 66.862 1.00 41.30 368 PRO A O 1
ATOM 3271 N N . ALA B 2 151 ? 116.613 111.493 68.557 1.00 45.72 369 ALA A N 1
ATOM 3272 C CA . ALA B 2 151 ? 117.701 111.186 69.481 1.00 45.72 369 ALA A CA 1
ATOM 3273 C C . ALA B 2 151 ? 117.830 109.691 69.771 1.00 45.72 369 ALA A C 1
ATOM 3274 O O . ALA B 2 151 ? 118.855 109.247 70.282 1.00 45.72 369 ALA A O 1
ATOM 3276 N N . ASP B 2 152 ? 116.805 108.915 69.441 1.00 46.11 370 ASP A N 1
ATOM 3277 C CA . ASP B 2 152 ? 116.822 107.480 69.733 1.00 46.11 370 ASP A CA 1
ATOM 3278 C C . ASP B 2 152 ? 117.755 106.670 68.831 1.00 46.11 370 ASP A C 1
ATOM 3279 O O . ASP B 2 152 ? 117.749 106.847 67.614 1.00 46.11 370 ASP A O 1
ATOM 3284 N N . VAL B 2 153 ? 118.539 105.772 69.423 1.00 43.49 371 VAL A N 1
ATOM 3285 C CA . VAL B 2 153 ? 119.422 104.903 68.637 1.00 43.49 371 VAL A CA 1
ATOM 3286 C C . VAL B 2 153 ? 118.671 103.640 68.217 1.00 43.49 371 VAL A C 1
ATOM 3287 O O . VAL B 2 153 ? 117.851 103.141 68.983 1.00 43.49 371 VAL A O 1
ATOM 3291 N N . PHE B 2 154 ? 118.950 103.109 67.029 1.00 40.71 372 PHE A N 1
ATOM 3292 C CA . PHE B 2 154 ? 118.183 101.970 66.503 1.00 40.71 372 PHE A CA 1
ATOM 3293 C C . PHE B 2 154 ? 119.044 100.725 66.233 1.00 40.71 372 PHE A C 1
ATOM 3294 O O . PHE B 2 154 ? 120.244 100.849 66.022 1.00 40.71 372 PHE A O 1
ATOM 3302 N N . MET B 2 155 ? 118.443 99.534 66.233 1.00 37.25 373 MET A N 1
ATOM 3303 C CA . MET B 2 155 ? 119.216 98.282 66.070 1.00 37.25 373 MET A CA 1
ATOM 3304 C C . MET B 2 155 ? 119.260 97.587 64.684 1.00 37.25 373 MET A C 1
ATOM 3305 O O . MET B 2 155 ? 120.049 96.656 64.509 1.00 37.25 373 MET A O 1
ATOM 3310 N N . ILE B 2 156 ? 118.437 97.996 63.728 1.00 35.07 374 ILE A N 1
ATOM 3311 C CA . ILE B 2 156 ? 118.404 97.370 62.389 1.00 35.07 374 ILE A CA 1
ATOM 3312 C C . ILE B 2 156 ? 117.909 95.933 62.428 1.00 35.07 374 ILE A C 1
ATOM 3313 O O . ILE B 2 156 ? 118.614 95.050 62.890 1.00 35.07 374 ILE A O 1
ATOM 3318 N N . PRO B 2 157 ? 116.703 95.688 61.906 1.00 32.47 375 PRO A N 1
ATOM 3319 C CA . PRO B 2 157 ? 116.126 94.337 61.982 1.00 32.47 375 PRO A CA 1
ATOM 3320 C C . PRO B 2 157 ? 116.816 93.314 61.087 1.00 32.47 375 PRO A C 1
ATOM 3321 O O . PRO B 2 157 ? 117.551 93.698 60.182 1.00 32.47 375 PRO A O 1
ATOM 3325 N N . GLN B 2 158 ? 116.596 92.026 61.342 1.00 32.89 376 GLN A N 1
ATOM 3326 C CA . GLN B 2 158 ? 117.192 90.967 60.524 1.00 32.89 376 GLN A CA 1
ATOM 3327 C C . GLN B 2 158 ? 116.292 90.551 59.363 1.00 32.89 376 GLN A C 1
ATOM 3328 O O . GLN B 2 158 ? 115.082 90.427 59.531 1.00 32.89 376 GLN A O 1
ATOM 3334 N N . TYR B 2 159 ? 116.882 90.325 58.194 1.00 28.77 377 TYR A N 1
ATOM 3335 C CA . TYR B 2 159 ? 116.111 89.943 57.017 1.00 28.77 377 TYR A CA 1
ATOM 3336 C C . TYR B 2 159 ? 115.832 88.450 56.970 1.00 28.77 377 TYR A C 1
ATOM 3337 O O . TYR B 2 159 ? 116.744 87.644 57.128 1.00 28.77 377 TYR A O 1
ATOM 3346 N N . GLY B 2 160 ? 114.577 88.083 56.752 1.00 32.97 378 GLY A N 1
ATOM 3347 C CA . GLY B 2 160 ? 114.213 86.681 56.631 1.00 32.97 378 GLY A CA 1
ATOM 3348 C C . GLY B 2 160 ? 113.037 86.609 55.672 1.00 32.97 378 GLY A C 1
ATOM 3349 O O . GLY B 2 160 ? 112.313 87.593 55.509 1.00 32.97 378 GLY A O 1
ATOM 3350 N N . TYR B 2 161 ? 112.835 85.465 55.033 1.00 26.80 379 TYR A N 1
ATOM 3351 C CA . TYR B 2 161 ? 111.767 85.370 54.042 1.00 26.80 379 TYR A CA 1
ATOM 3352 C C . TYR B 2 161 ? 111.090 84.010 54.042 1.00 26.80 379 TYR A C 1
ATOM 3353 O O . TYR B 2 161 ? 111.630 83.039 54.570 1.00 26.80 379 TYR A O 1
ATOM 3362 N N . LEU B 2 162 ? 109.909 83.944 53.441 1.00 27.49 380 LEU A N 1
ATOM 3363 C CA . LEU B 2 162 ? 109.180 82.688 53.385 1.00 27.49 380 LEU A CA 1
ATOM 3364 C C . LEU B 2 162 ? 108.944 82.257 51.959 1.00 27.49 380 LEU A C 1
ATOM 3365 O O . LEU B 2 162 ? 108.924 83.083 51.048 1.00 27.49 380 LEU A O 1
ATOM 3370 N N . THR B 2 163 ? 108.767 80.962 51.757 1.00 23.09 381 THR A N 1
ATOM 3371 C CA . THR B 2 163 ? 108.461 80.468 50.428 1.00 23.09 381 THR A CA 1
ATOM 3372 C C . THR B 2 163 ? 107.305 79.483 50.550 1.00 23.09 381 THR A C 1
ATOM 3373 O O . THR B 2 163 ? 106.580 79.495 51.543 1.00 23.09 381 THR A O 1
ATOM 3377 N N . LEU B 2 164 ? 107.120 78.643 49.545 1.00 21.63 382 LEU A N 1
ATOM 3378 C CA . LEU B 2 164 ? 106.027 77.679 49.571 1.00 21.63 382 LEU A CA 1
ATOM 3379 C C . LEU B 2 164 ? 106.287 76.600 50.607 1.00 21.63 382 LEU A C 1
ATOM 3380 O O . LEU B 2 164 ? 107.422 76.163 50.782 1.00 21.63 382 LEU A O 1
ATOM 3385 N N . ASN B 2 165 ? 105.233 76.175 51.297 1.00 31.18 383 ASN A N 1
ATOM 3386 C CA . ASN B 2 165 ? 105.388 75.152 52.324 1.00 31.18 383 ASN A CA 1
ATOM 3387 C C . ASN B 2 165 ? 104.272 74.123 52.351 1.00 31.18 383 ASN A C 1
ATOM 3388 O O . ASN B 2 165 ? 103.098 74.475 52.261 1.00 31.18 383 ASN A O 1
ATOM 3393 N N . ASP B 2 166 ? 104.631 72.851 52.447 1.00 39.15 384 ASP A N 1
ATOM 3394 C CA . ASP B 2 166 ? 103.632 71.807 52.604 1.00 39.15 384 ASP A CA 1
ATOM 3395 C C . ASP B 2 166 ? 103.739 71.455 54.064 1.00 39.15 384 ASP A C 1
ATOM 3396 O O . ASP B 2 166 ? 104.605 70.672 54.451 1.00 39.15 384 ASP A O 1
ATOM 3401 N N . GLY B 2 167 ? 102.887 72.038 54.896 1.00 43.41 385 GLY A N 1
ATOM 3402 C CA . GLY B 2 167 ? 103.022 71.831 56.326 1.00 43.41 385 GLY A CA 1
ATOM 3403 C C . GLY B 2 167 ? 104.318 72.517 56.701 1.00 43.41 385 GLY A C 1
ATOM 3404 O O . GLY B 2 167 ? 104.507 73.695 56.402 1.00 43.41 385 GLY A O 1
ATOM 3405 N N . SER B 2 168 ? 105.225 71.791 57.339 1.00 41.03 386 SER A N 1
ATOM 3406 C CA . SER B 2 168 ? 106.524 72.364 57.667 1.00 41.03 386 SER A CA 1
ATOM 3407 C C . SER B 2 168 ? 107.542 72.013 56.593 1.00 41.03 386 SER A C 1
ATOM 3408 O O . SER B 2 168 ? 108.710 72.386 56.696 1.00 41.03 386 SER A O 1
ATOM 3411 N N . GLN B 2 169 ? 107.108 71.288 55.568 1.00 38.01 387 GLN A N 1
ATOM 3412 C CA . GLN B 2 169 ? 108.022 70.875 54.510 1.00 38.01 387 GLN A CA 1
ATOM 3413 C C . GLN B 2 169 ? 107.979 71.820 53.322 1.00 38.01 387 GLN A C 1
ATOM 3414 O O . GLN B 2 169 ? 107.044 72.597 53.176 1.00 38.01 387 GLN A O 1
ATOM 3420 N N . ALA B 2 170 ? 108.998 71.760 52.473 1.00 25.27 388 ALA A N 1
ATOM 3421 C CA . ALA B 2 170 ? 109.012 72.592 51.280 1.00 25.27 388 ALA A CA 1
ATOM 3422 C C . ALA B 2 170 ? 108.595 71.784 50.071 1.00 25.27 388 ALA A C 1
ATOM 3423 O O . ALA B 2 170 ? 108.469 70.564 50.151 1.00 25.27 388 ALA A O 1
ATOM 3425 N N . VAL B 2 171 ? 108.366 72.455 48.952 1.00 23.04 389 VAL A N 1
ATOM 3426 C CA . VAL B 2 171 ? 108.053 71.742 47.725 1.00 23.04 389 VAL A CA 1
ATOM 3427 C C . VAL B 2 171 ? 109.117 72.092 46.702 1.00 23.04 389 VAL A C 1
ATOM 3428 O O . VAL B 2 171 ? 109.926 72.987 46.928 1.00 23.04 389 VAL A O 1
ATOM 3432 N N . GLY B 2 172 ? 109.125 71.390 45.578 1.00 15.37 390 GLY A N 1
ATOM 3433 C CA . GLY B 2 172 ? 110.096 71.672 44.534 1.00 15.37 390 GLY A CA 1
ATOM 3434 C C . GLY B 2 172 ? 109.971 73.090 44.021 1.00 15.37 390 GLY A C 1
ATOM 3435 O O . GLY B 2 172 ? 110.959 73.688 43.600 1.00 15.37 390 GLY A O 1
ATOM 3436 N N . ARG B 2 173 ? 108.762 73.638 44.063 1.00 16.26 391 ARG A N 1
ATOM 3437 C CA . ARG B 2 173 ? 108.533 75.003 43.609 1.00 16.26 391 ARG A CA 1
ATOM 3438 C C . ARG B 2 173 ? 109.148 76.024 44.562 1.00 16.26 391 ARG A C 1
ATOM 3439 O O . ARG B 2 173 ? 109.375 77.170 44.180 1.00 16.26 391 ARG A O 1
ATOM 3447 N N . SER B 2 174 ? 109.420 75.615 45.798 1.00 17.70 392 SER A N 1
ATOM 3448 C CA . SER B 2 174 ? 109.995 76.524 46.786 1.00 17.70 392 SER A CA 1
ATOM 3449 C C . SER B 2 174 ? 111.345 77.041 46.316 1.00 17.70 392 SER A C 1
ATOM 3450 O O . SER B 2 174 ? 112.076 76.339 45.618 1.00 17.70 392 SER A O 1
ATOM 3453 N N . SER B 2 175 ? 111.685 78.266 46.699 1.00 20.45 393 SER A N 1
ATOM 3454 C CA . SER B 2 175 ? 112.928 78.859 46.226 1.00 20.45 393 SER A CA 1
ATOM 3455 C C . SER B 2 175 ? 113.860 79.281 47.342 1.00 20.45 393 SER A C 1
ATOM 3456 O O . SER B 2 175 ? 113.412 79.690 48.411 1.00 20.45 393 SER A O 1
ATOM 3459 N N . PHE B 2 176 ? 115.159 79.187 47.091 1.00 24.44 394 PHE A N 1
ATOM 3460 C CA . PHE B 2 176 ? 116.128 79.644 48.069 1.00 24.44 394 PHE A CA 1
ATOM 3461 C C . PHE B 2 176 ? 116.879 80.824 47.489 1.00 24.44 394 PHE A C 1
ATOM 3462 O O . PHE B 2 176 ? 117.284 80.791 46.328 1.00 24.44 394 PHE A O 1
ATOM 3470 N N . TYR B 2 177 ? 117.070 81.867 48.286 1.00 28.60 395 TYR A N 1
ATOM 3471 C CA . TYR B 2 177 ? 117.793 83.042 47.822 1.00 28.60 395 TYR A CA 1
ATOM 3472 C C . TYR B 2 177 ? 119.042 83.313 48.634 1.00 28.60 395 TYR A C 1
ATOM 3473 O O . TYR B 2 177 ? 119.011 83.245 49.859 1.00 28.60 395 TYR A O 1
ATOM 3482 N N . CYS B 2 178 ? 120.140 83.630 47.958 1.00 38.37 396 CYS A N 1
ATOM 3483 C CA . CYS B 2 178 ? 121.370 83.984 48.654 1.00 38.37 396 CYS A CA 1
ATOM 3484 C C . CYS B 2 178 ? 121.699 85.440 48.349 1.00 38.37 396 CYS A C 1
ATOM 3485 O O . CYS B 2 178 ? 121.895 85.794 47.195 1.00 38.37 396 CYS A O 1
ATOM 3488 N N . LEU B 2 179 ? 121.741 86.289 49.370 1.00 38.05 397 LEU A N 1
ATOM 3489 C CA . LEU B 2 179 ? 121.974 87.719 49.147 1.00 38.05 397 LEU A CA 1
ATOM 3490 C C . LEU B 2 179 ? 123.400 88.004 48.706 1.00 38.05 397 LEU A C 1
ATOM 3491 O O . LEU B 2 179 ? 123.676 89.066 48.155 1.00 38.05 397 LEU A O 1
ATOM 3496 N N . GLU B 2 180 ? 124.305 87.067 48.953 1.00 43.26 398 GLU A N 1
ATOM 3497 C CA . GLU B 2 180 ? 125.680 87.232 48.505 1.00 43.26 398 GLU A CA 1
ATOM 3498 C C . GLU B 2 180 ? 125.713 86.974 47.015 1.00 43.26 398 GLU A C 1
ATOM 3499 O O . GLU B 2 180 ? 126.716 87.238 46.358 1.00 43.26 398 GLU A O 1
ATOM 3505 N N . TYR B 2 181 ? 124.620 86.451 46.471 1.00 44.96 399 TYR A N 1
ATOM 3506 C CA . TYR B 2 181 ? 124.540 86.239 45.032 1.00 44.96 399 TYR A CA 1
ATOM 3507 C C . TYR B 2 181 ? 124.128 87.545 44.383 1.00 44.96 399 TYR A C 1
ATOM 3508 O O . TYR B 2 181 ? 123.560 87.556 43.293 1.00 44.96 399 TYR A O 1
ATOM 3517 N N . PHE B 2 182 ? 124.395 88.648 45.064 1.00 45.68 400 PHE A N 1
ATOM 3518 C CA . PHE B 2 182 ? 124.046 89.961 44.547 1.00 45.68 400 PHE A CA 1
ATOM 3519 C C . PHE B 2 182 ? 125.266 90.859 44.656 1.00 45.68 400 PHE A C 1
ATOM 3520 O O . PHE B 2 182 ? 126.018 90.771 45.626 1.00 45.68 400 PHE A O 1
ATOM 3528 N N . PRO B 2 183 ? 125.467 91.733 43.670 1.00 48.75 401 PRO A N 1
ATOM 3529 C CA . PRO B 2 183 ? 126.582 92.672 43.800 1.00 48.75 401 PRO A CA 1
ATOM 3530 C C . PRO B 2 183 ? 126.325 93.577 44.988 1.00 48.75 401 PRO A C 1
ATOM 3531 O O . PRO B 2 183 ? 125.185 93.982 45.204 1.00 48.75 401 PRO A O 1
ATOM 3535 N N . SER B 2 184 ? 127.354 93.882 45.762 1.00 54.53 402 SER A N 1
ATOM 3536 C CA . SER B 2 184 ? 127.158 94.698 46.952 1.00 54.53 402 SER A CA 1
ATOM 3537 C C . SER B 2 184 ? 128.339 95.623 47.196 1.00 54.53 402 SER A C 1
ATOM 3538 O O . SER B 2 184 ? 129.469 95.308 46.837 1.00 54.53 402 SER A O 1
ATOM 3541 N N . GLN B 2 185 ? 128.070 96.782 47.788 1.00 61.76 403 GLN A N 1
ATOM 3542 C CA . GLN B 2 185 ? 129.129 97.737 48.076 1.00 61.76 403 GLN A CA 1
ATOM 3543 C C . GLN B 2 185 ? 129.806 97.395 49.388 1.00 61.76 403 GLN A C 1
ATOM 3544 O O . GLN B 2 185 ? 129.136 97.100 50.375 1.00 61.76 403 GLN A O 1
ATOM 3550 N N . MET B 2 186 ? 131.133 97.436 49.410 1.00 74.20 404 MET A N 1
ATOM 3551 C CA . MET B 2 186 ? 131.861 97.181 50.645 1.00 74.20 404 MET A CA 1
ATOM 3552 C C . MET B 2 186 ? 132.362 98.499 51.195 1.00 74.20 404 MET A C 1
ATOM 3553 O O . MET B 2 186 ? 133.031 99.250 50.492 1.00 74.20 404 MET A O 1
ATOM 3558 N N . LEU B 2 187 ? 132.052 98.779 52.450 1.00 61.69 405 LEU A N 1
ATOM 3559 C CA . LEU B 2 187 ? 132.393 100.068 53.021 1.00 61.69 405 LEU A CA 1
ATOM 3560 C C . LEU B 2 187 ? 133.344 99.979 54.181 1.00 61.69 405 LEU A C 1
ATOM 3561 O O . LEU B 2 187 ? 133.098 99.237 55.125 1.00 61.69 405 LEU A O 1
ATOM 3566 N N . ARG B 2 188 ? 134.428 100.738 54.132 1.00 58.44 406 ARG A N 1
ATOM 3567 C CA . ARG B 2 188 ? 135.303 100.797 55.290 1.00 58.44 406 ARG A CA 1
ATOM 3568 C C . ARG B 2 188 ? 134.903 102.051 56.052 1.00 58.44 406 ARG A C 1
ATOM 3569 O O . ARG B 2 188 ? 134.049 102.805 55.595 1.00 58.44 406 ARG A O 1
ATOM 3577 N N . THR B 2 189 ? 135.511 102.286 57.206 1.00 57.77 407 THR A N 1
ATOM 3578 C CA . THR B 2 189 ? 135.107 103.425 58.034 1.00 57.77 407 THR A CA 1
ATOM 3579 C C . THR B 2 189 ? 135.159 104.774 57.309 1.00 57.77 407 THR A C 1
ATOM 3580 O O . THR B 2 189 ? 134.458 105.708 57.690 1.00 57.77 407 THR A O 1
ATOM 3584 N N . GLY B 2 190 ? 135.985 104.878 56.278 1.00 56.43 408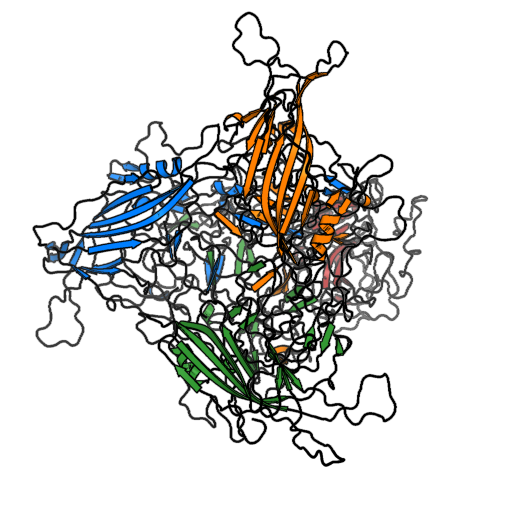 GLY A N 1
ATOM 3585 C CA . GLY B 2 190 ? 136.083 106.125 55.542 1.00 56.43 408 GLY A CA 1
ATOM 3586 C C . GLY B 2 190 ? 135.062 106.237 54.431 1.00 56.43 408 GLY A C 1
ATOM 3587 O O . GLY B 2 190 ? 134.940 107.292 53.815 1.00 56.43 408 GLY A O 1
ATOM 3588 N N . ASN B 2 191 ? 134.298 105.179 54.185 1.00 59.22 409 ASN A N 1
ATOM 3589 C CA . ASN B 2 191 ? 133.373 105.187 53.047 1.00 59.22 409 ASN A CA 1
ATOM 3590 C C . ASN B 2 191 ? 131.902 105.428 53.378 1.00 59.22 409 ASN A C 1
ATOM 3591 O O . ASN B 2 191 ? 131.485 105.305 54.527 1.00 59.22 409 ASN A O 1
ATOM 3596 N N . ASN B 2 192 ? 131.119 105.769 52.359 1.00 55.51 410 ASN A N 1
ATOM 3597 C CA . ASN B 2 192 ? 129.689 105.994 52.562 1.00 55.51 410 ASN A CA 1
ATOM 3598 C C . ASN B 2 192 ? 128.870 105.504 51.375 1.00 55.51 410 ASN A C 1
ATOM 3599 O O . ASN B 2 192 ? 129.423 105.183 50.326 1.00 55.51 410 ASN A O 1
ATOM 3604 N N . PHE B 2 193 ? 127.557 105.440 51.542 1.00 49.33 411 PHE A N 1
ATOM 3605 C CA . PHE B 2 193 ? 126.692 104.940 50.481 1.00 49.33 411 PHE A CA 1
ATOM 3606 C C . PHE B 2 193 ? 125.499 105.854 50.302 1.00 49.33 411 PHE A C 1
ATOM 3607 O O . PHE B 2 193 ? 125.037 106.464 51.263 1.00 49.33 411 PHE A O 1
ATOM 3615 N N . GLN B 2 194 ? 124.991 105.941 49.078 1.00 41.08 412 GLN A N 1
ATOM 3616 C CA . GLN B 2 194 ? 123.819 106.771 48.825 1.00 41.08 412 GLN A CA 1
ATOM 3617 C C . GLN B 2 194 ? 123.079 106.370 47.560 1.00 41.08 412 GLN A C 1
ATOM 3618 O O . GLN B 2 194 ? 123.684 105.858 46.622 1.00 41.08 412 GLN A O 1
ATOM 3624 N N . PHE B 2 195 ? 121.770 106.593 47.538 1.00 44.09 413 PHE A N 1
ATOM 3625 C CA . PHE B 2 195 ? 121.000 106.311 46.337 1.00 44.09 413 PHE A CA 1
ATOM 3626 C C . PHE B 2 195 ? 119.721 107.128 46.329 1.00 44.09 413 PHE A C 1
ATOM 3627 O O . PHE B 2 195 ? 119.278 107.613 47.370 1.00 44.09 413 PHE A O 1
ATOM 3635 N N . SER B 2 196 ? 119.129 107.284 45.154 1.00 49.52 414 SER A N 1
ATOM 3636 C CA . SER B 2 196 ? 117.883 108.030 45.045 1.00 49.52 414 SER A CA 1
ATOM 3637 C C . SER B 2 196 ? 116.819 107.175 44.385 1.00 49.52 414 SER A C 1
ATOM 3638 O O . SER B 2 196 ? 117.136 106.249 43.642 1.00 49.52 414 SER A O 1
ATOM 3641 N N . TYR B 2 197 ? 115.557 107.475 44.658 1.00 43.96 415 TYR A N 1
ATOM 3642 C CA . TYR B 2 197 ? 114.475 106.676 44.105 1.00 43.96 415 TYR A CA 1
ATOM 3643 C C . TYR B 2 197 ? 113.270 107.531 43.752 1.00 43.96 415 TYR A C 1
ATOM 3644 O O . TYR B 2 197 ? 112.939 108.469 44.473 1.00 43.96 415 TYR A O 1
ATOM 3653 N N . GLU B 2 198 ? 112.614 107.197 42.650 1.00 48.71 416 GLU A N 1
ATOM 3654 C CA . GLU B 2 198 ? 111.428 107.934 42.239 1.00 48.71 416 GLU A CA 1
ATOM 3655 C C . GLU B 2 198 ? 110.170 107.152 42.519 1.00 48.71 416 GLU A C 1
ATOM 3656 O O . GLU B 2 198 ? 110.011 106.039 42.025 1.00 48.71 416 GLU A O 1
ATOM 3662 N N . PHE B 2 199 ? 109.270 107.728 43.305 1.00 43.37 417 PHE A N 1
ATOM 3663 C CA . PHE B 2 199 ? 108.001 107.066 43.558 1.00 43.37 417 PHE A CA 1
ATOM 3664 C C . PHE B 2 199 ? 107.197 107.029 42.281 1.00 43.37 417 PHE A C 1
ATOM 3665 O O . PHE B 2 199 ? 107.115 108.023 41.565 1.00 43.37 417 PHE A O 1
ATOM 3673 N N . GLU B 2 200 ? 106.593 105.886 41.988 1.00 49.38 418 GLU A N 1
ATOM 3674 C CA . GLU B 2 200 ? 105.731 105.816 40.821 1.00 49.38 418 GLU A CA 1
ATOM 3675 C C . GLU B 2 200 ? 104.485 106.635 41.104 1.00 49.38 418 GLU A C 1
ATOM 3676 O O . GLU B 2 200 ? 104.141 106.875 42.262 1.00 49.38 418 GLU A O 1
ATOM 3682 N N . ASN B 2 201 ? 103.810 107.067 40.051 1.00 47.57 419 ASN A N 1
ATOM 3683 C CA . ASN B 2 201 ? 102.636 107.902 40.234 1.00 47.57 419 ASN A CA 1
ATOM 3684 C C . ASN B 2 201 ? 101.600 107.203 41.096 1.00 47.57 419 ASN A C 1
ATOM 3685 O O . ASN B 2 201 ? 101.181 106.092 40.787 1.00 47.57 419 ASN A O 1
ATOM 3690 N N . VAL B 2 202 ? 101.204 107.841 42.188 1.00 39.27 420 VAL A N 1
ATOM 3691 C CA . VAL B 2 202 ? 100.170 107.275 43.041 1.00 39.27 420 VAL A CA 1
ATOM 3692 C C . VAL B 2 202 ? 99.116 108.341 43.276 1.00 39.27 420 VAL A C 1
ATOM 3693 O O . VAL B 2 202 ? 99.413 109.528 43.213 1.00 39.27 420 VAL A O 1
ATOM 3697 N N . PRO B 2 203 ? 97.877 107.923 43.543 1.00 37.44 421 PRO A N 1
ATOM 3698 C CA . PRO B 2 203 ? 96.816 108.891 43.832 1.00 37.44 421 PRO A CA 1
ATOM 3699 C C . PRO B 2 203 ? 97.073 109.621 45.137 1.00 37.44 421 PRO A C 1
ATOM 3700 O O . PRO B 2 203 ? 97.603 109.015 46.068 1.00 37.44 421 PRO A O 1
ATOM 3704 N N . PHE B 2 204 ? 96.722 110.901 45.211 1.00 27.21 422 PHE A N 1
ATOM 3705 C CA . PHE B 2 204 ? 96.850 111.623 46.467 1.00 27.21 422 PHE A CA 1
ATOM 3706 C C . PHE B 2 204 ? 96.056 110.893 47.526 1.00 27.21 422 PHE A C 1
ATOM 3707 O O . PHE B 2 204 ? 94.998 110.343 47.233 1.00 27.21 422 PHE A O 1
ATOM 3715 N N . HIS B 2 205 ? 96.540 110.878 48.761 1.00 22.92 423 HIS A N 1
ATOM 3716 C CA . HIS B 2 205 ? 95.738 110.289 49.826 1.00 22.92 423 HIS A CA 1
ATOM 3717 C C . HIS B 2 205 ? 94.662 111.292 50.207 1.00 22.92 423 HIS A C 1
ATOM 3718 O O . HIS B 2 205 ? 94.931 112.486 50.278 1.00 22.92 423 HIS A O 1
ATOM 3725 N N . SER B 2 206 ? 93.453 110.816 50.478 1.00 22.75 424 SER A N 1
ATOM 3726 C CA . SER B 2 206 ? 92.353 111.710 50.838 1.00 22.75 424 SER A CA 1
ATOM 3727 C C . SER B 2 206 ? 92.455 112.192 52.281 1.00 22.75 424 SER A C 1
ATOM 3728 O O . SER B 2 206 ? 91.935 111.549 53.190 1.00 22.75 424 SER A O 1
ATOM 3731 N N . SER B 2 207 ? 93.121 113.321 52.497 1.00 24.62 425 SER A N 1
ATOM 3732 C CA . SER B 2 207 ? 93.228 113.876 53.843 1.00 24.62 425 SER A CA 1
ATOM 3733 C C . SER B 2 207 ? 92.045 114.797 54.124 1.00 24.62 425 SER A C 1
ATOM 3734 O O . SER B 2 207 ? 92.228 115.964 54.466 1.00 24.62 425 SER A O 1
ATOM 3737 N N . TYR B 2 208 ? 90.835 114.271 53.974 1.00 23.91 426 TYR A N 1
ATOM 3738 C CA . TYR B 2 208 ? 89.637 115.058 54.246 1.00 23.91 426 TYR A CA 1
ATOM 3739 C C . TYR B 2 208 ? 88.473 114.170 54.615 1.00 23.91 426 TYR A C 1
ATOM 3740 O O . TYR B 2 208 ? 88.550 112.954 54.463 1.00 23.91 426 TYR A O 1
ATOM 3749 N N . ALA B 2 209 ? 87.384 114.772 55.073 1.00 23.49 427 ALA A N 1
ATOM 3750 C CA . ALA B 2 209 ? 86.187 114.009 55.389 1.00 23.49 427 ALA A CA 1
ATOM 3751 C C . ALA B 2 209 ? 85.029 114.655 54.658 1.00 23.49 427 ALA A C 1
ATOM 3752 O O . ALA B 2 209 ? 84.989 115.870 54.525 1.00 23.49 427 ALA A O 1
ATOM 3754 N N . HIS B 2 210 ? 84.087 113.864 54.170 1.00 23.74 428 HIS A N 1
ATOM 3755 C CA . HIS B 2 210 ? 83.003 114.447 53.380 1.00 23.74 428 HIS A CA 1
ATOM 3756 C C . HIS B 2 210 ? 81.986 115.184 54.244 1.00 23.74 428 HIS A C 1
ATOM 3757 O O . HIS B 2 210 ? 81.645 114.724 55.330 1.00 23.74 428 HIS A O 1
ATOM 3764 N N . SER B 2 211 ? 81.514 116.328 53.765 1.00 20.09 429 SER A N 1
ATOM 3765 C CA . SER B 2 211 ? 80.515 117.099 54.497 1.00 20.09 429 SER A CA 1
ATOM 3766 C C . SER B 2 211 ? 79.112 116.723 54.032 1.00 20.09 429 SER A C 1
ATOM 3767 O O . SER B 2 211 ? 78.135 117.352 54.435 1.00 20.09 429 SER A O 1
ATOM 3770 N N . GLN B 2 212 ? 79.010 115.704 53.185 1.00 16.96 430 GLN A N 1
ATOM 3771 C CA . GLN B 2 212 ? 77.710 115.242 52.703 1.00 16.96 430 GLN A CA 1
ATOM 3772 C C . GLN B 2 212 ? 77.665 113.725 52.722 1.00 16.96 430 GLN A C 1
ATOM 3773 O O . GLN B 2 212 ? 78.706 113.072 52.699 1.00 16.96 430 GLN A O 1
ATOM 3779 N N . SER B 2 213 ? 76.465 113.161 52.744 1.00 14.85 431 SER A N 1
ATOM 3780 C CA . SER B 2 213 ? 76.330 111.708 52.721 1.00 14.85 431 SER A CA 1
ATOM 3781 C C . SER B 2 213 ? 75.724 111.227 51.412 1.00 14.85 431 SER A C 1
ATOM 3782 O O . SER B 2 213 ? 74.845 111.880 50.855 1.00 14.85 431 SER A O 1
ATOM 3785 N N . LEU B 2 214 ? 76.190 110.084 50.921 1.00 13.30 432 LEU A N 1
ATOM 3786 C CA . LEU B 2 214 ? 75.699 109.543 49.653 1.00 13.30 432 LEU A CA 1
ATOM 3787 C C . LEU B 2 214 ? 74.179 109.522 49.551 1.00 13.30 432 LEU A C 1
ATOM 3788 O O . LEU B 2 214 ? 73.625 109.690 48.466 1.00 13.30 432 LEU A O 1
ATOM 3793 N N . ASP B 2 215 ? 73.503 109.312 50.673 1.00 10.33 433 ASP A N 1
ATOM 3794 C CA . ASP B 2 215 ? 72.041 109.255 50.671 1.00 10.33 433 ASP A CA 1
ATOM 3795 C C . ASP B 2 215 ? 71.376 110.620 50.877 1.00 10.33 433 ASP A C 1
ATOM 3796 O O . ASP B 2 215 ? 70.158 110.697 51.028 1.00 10.33 433 ASP A O 1
ATOM 3801 N N . ARG B 2 216 ? 72.164 111.691 50.887 1.00 13.56 434 ARG A N 1
ATOM 3802 C CA . ARG B 2 216 ? 71.614 113.027 51.109 1.00 13.56 434 ARG A CA 1
ATOM 3803 C C . ARG B 2 216 ? 72.218 114.047 50.149 1.00 13.56 434 ARG A C 1
ATOM 3804 O O . ARG B 2 216 ? 72.778 115.052 50.579 1.00 13.56 434 ARG A O 1
ATOM 3812 N N . LEU B 2 217 ? 72.097 113.796 48.851 1.00 13.18 435 LEU A N 1
ATOM 3813 C CA . LEU B 2 217 ? 72.687 114.693 47.862 1.00 13.18 435 LEU A CA 1
ATOM 3814 C C . LEU B 2 217 ? 71.637 115.452 47.067 1.00 13.18 435 LEU A C 1
ATOM 3815 O O . LEU B 2 217 ? 71.976 116.295 46.236 1.00 13.18 435 LEU A O 1
ATOM 3820 N N . MET B 2 218 ? 70.366 115.165 47.318 1.00 19.02 436 MET A N 1
ATOM 3821 C CA . MET B 2 218 ? 69.300 115.797 46.548 1.00 19.02 436 MET A CA 1
ATOM 3822 C C . MET B 2 218 ? 68.928 117.178 47.062 1.00 19.02 436 MET A C 1
ATOM 3823 O O . MET B 2 218 ? 69.359 117.579 48.143 1.00 19.02 436 MET A O 1
ATOM 3828 N N . ASN B 2 219 ? 68.138 117.912 46.284 1.00 24.71 437 ASN A N 1
ATOM 3829 C CA . ASN B 2 219 ? 67.669 119.219 46.720 1.00 24.71 437 ASN A CA 1
ATOM 3830 C C . ASN B 2 219 ? 66.528 118.993 47.681 1.00 24.71 437 ASN A C 1
ATOM 3831 O O . ASN B 2 219 ? 65.477 118.489 47.291 1.00 24.71 437 ASN A O 1
ATOM 3836 N N . PRO B 2 220 ? 66.717 119.380 48.943 1.00 24.12 438 PRO A N 1
ATOM 3837 C CA . PRO B 2 220 ? 65.694 119.137 49.970 1.00 24.12 438 PRO A CA 1
ATOM 3838 C C . PRO B 2 220 ? 64.405 119.930 49.773 1.00 24.12 438 PRO A C 1
ATOM 3839 O O . PRO B 2 220 ? 63.534 119.864 50.636 1.00 24.12 438 PRO A O 1
ATOM 3843 N N . LEU B 2 221 ? 64.288 120.678 48.682 1.00 28.57 439 LEU A N 1
ATOM 3844 C CA . LEU B 2 221 ? 63.106 121.508 48.473 1.00 28.57 439 LEU A CA 1
ATOM 3845 C C . LEU B 2 221 ? 62.293 121.064 47.277 1.00 28.57 439 LEU A C 1
ATOM 3846 O O . LEU B 2 221 ? 61.105 121.367 47.193 1.00 28.57 439 LEU A O 1
ATOM 3851 N N . ILE B 2 222 ? 62.914 120.348 46.350 1.00 28.74 440 ILE A N 1
ATOM 3852 C CA . ILE B 2 222 ? 62.221 119.984 45.120 1.00 28.74 440 ILE A CA 1
ATOM 3853 C C . ILE B 2 222 ? 61.871 118.512 45.020 1.00 28.74 440 ILE A C 1
ATOM 3854 O O . ILE B 2 222 ? 62.669 117.652 45.388 1.00 28.74 440 ILE A O 1
ATOM 3859 N N . ASP B 2 223 ? 60.681 118.220 44.514 1.00 31.31 441 ASP A N 1
ATOM 3860 C CA . ASP B 2 223 ? 60.279 116.834 44.319 1.00 31.31 441 ASP A CA 1
ATOM 3861 C C . ASP B 2 223 ? 61.020 116.204 43.168 1.00 31.31 441 ASP A C 1
ATOM 3862 O O . ASP B 2 223 ? 61.590 116.908 42.334 1.00 31.31 441 ASP A O 1
ATOM 3867 N N . GLN B 2 224 ? 61.024 114.881 43.112 1.00 25.73 442 GLN A N 1
ATOM 3868 C CA . GLN B 2 224 ? 61.620 114.202 41.975 1.00 25.73 442 GLN A CA 1
ATOM 3869 C C . GLN B 2 224 ? 60.532 114.010 40.941 1.00 25.73 442 GLN A C 1
ATOM 3870 O O . GLN B 2 224 ? 59.356 113.938 41.293 1.00 25.73 442 GLN A O 1
ATOM 3876 N N . TYR B 2 225 ? 60.896 113.911 39.667 1.00 21.38 443 TYR A N 1
ATOM 3877 C CA . TYR B 2 225 ? 59.889 113.621 38.646 1.00 21.38 443 TYR A CA 1
ATOM 3878 C C . TYR B 2 225 ? 59.684 112.112 38.521 1.00 21.38 443 TYR A C 1
ATOM 3879 O O . TYR B 2 225 ? 59.165 111.635 37.517 1.00 21.38 443 TYR A O 1
ATOM 3888 N N . LEU B 2 226 ? 60.095 111.364 39.538 1.00 17.56 444 LEU A N 1
ATOM 3889 C CA . LEU B 2 226 ? 59.952 109.912 39.507 1.00 17.56 444 LEU A CA 1
ATOM 3890 C C . LEU B 2 226 ? 58.953 109.421 40.545 1.00 17.56 444 LEU A C 1
ATOM 3891 O O . LEU B 2 226 ? 58.765 110.054 41.585 1.00 17.56 444 LEU A O 1
ATOM 3896 N N . TYR B 2 227 ? 58.308 108.295 40.262 1.00 15.17 445 TYR A N 1
ATOM 3897 C CA . TYR B 2 227 ? 57.334 107.739 41.194 1.00 15.17 445 TYR A CA 1
ATOM 3898 C C . TYR B 2 227 ? 57.826 106.448 41.813 1.00 15.17 445 TYR A C 1
ATOM 3899 O O . TYR B 2 227 ? 58.662 105.761 41.232 1.00 15.17 445 TYR A O 1
ATOM 3908 N N . TYR B 2 228 ? 57.305 106.110 42.984 1.00 14.91 446 TYR A N 1
ATOM 3909 C CA . TYR B 2 228 ? 57.669 104.861 43.632 1.00 14.91 446 TYR A CA 1
ATOM 3910 C C . TYR B 2 228 ? 56.400 104.167 44.103 1.00 14.91 446 TYR A C 1
ATOM 3911 O O . TYR B 2 228 ? 55.393 104.821 44.369 1.00 14.91 446 TYR A O 1
ATOM 3920 N N . LEU B 2 229 ? 56.447 102.847 44.205 1.00 15.11 447 LEU A N 1
ATOM 3921 C CA . LEU B 2 229 ? 55.281 102.102 44.656 1.00 15.11 447 LEU A CA 1
ATOM 3922 C C . LEU B 2 229 ? 54.994 102.455 46.100 1.00 15.11 447 LEU A C 1
ATOM 3923 O O . LEU B 2 229 ? 55.841 102.260 46.968 1.00 15.11 447 LEU A O 1
ATOM 3928 N N . SER B 2 230 ? 53.807 102.987 46.361 1.00 17.07 448 SER A N 1
ATOM 3929 C CA . SER B 2 230 ? 53.474 103.418 47.711 1.00 17.07 448 SER A CA 1
ATOM 3930 C C . SER B 2 230 ? 52.614 102.401 48.453 1.00 17.07 448 SER A C 1
ATOM 3931 O O . SER B 2 230 ? 52.741 102.251 49.665 1.00 17.07 448 SER A O 1
ATOM 3934 N N . LYS B 2 231 ? 51.745 101.702 47.732 1.00 25.87 449 LYS A N 1
ATOM 3935 C CA . LYS B 2 231 ? 50.849 100.744 48.371 1.00 25.87 449 LYS A CA 1
ATOM 3936 C C . LYS B 2 231 ? 50.583 99.533 47.506 1.00 25.87 449 LYS A C 1
ATOM 3937 O O . LYS B 2 231 ? 50.658 99.608 46.280 1.00 25.87 449 LYS A O 1
ATOM 3943 N N . THR B 2 232 ? 50.250 98.420 48.145 1.00 26.40 450 THR A N 1
ATOM 3944 C CA . THR B 2 232 ? 49.983 97.194 47.408 1.00 26.40 450 THR A CA 1
ATOM 3945 C C . THR B 2 232 ? 48.619 96.623 47.759 1.00 26.40 450 THR A C 1
ATOM 3946 O O . THR B 2 232 ? 48.148 95.693 47.106 1.00 26.40 450 THR A O 1
ATOM 3950 N N . ILE B 2 233 ? 47.982 97.173 48.783 1.00 34.36 451 ILE A N 1
ATOM 3951 C CA . ILE B 2 233 ? 46.642 96.729 49.149 1.00 34.36 451 ILE A CA 1
ATOM 3952 C C . ILE B 2 233 ? 45.793 97.912 49.595 1.00 34.36 451 ILE A C 1
ATOM 3953 O O . ILE B 2 233 ? 46.269 98.779 50.326 1.00 34.36 451 ILE A O 1
ATOM 3958 N N . ASN B 2 234 ? 44.540 97.956 49.154 1.00 45.67 452 ASN A N 1
ATOM 3959 C CA . ASN B 2 234 ? 43.653 99.044 49.550 1.00 45.67 452 ASN A CA 1
ATOM 3960 C C . ASN B 2 234 ? 43.647 99.162 51.059 1.00 45.67 452 ASN A C 1
ATOM 3961 O O . ASN B 2 234 ? 43.583 100.264 51.597 1.00 45.67 452 ASN A O 1
ATOM 3966 N N . GLY B 2 235 ? 43.714 98.028 51.747 1.00 61.44 453 GLY A N 1
ATOM 3967 C CA . GLY B 2 235 ? 43.766 98.055 53.195 1.00 61.44 453 GLY A CA 1
ATOM 3968 C C . GLY B 2 235 ? 42.644 97.305 53.866 1.00 61.44 453 GLY A C 1
ATOM 3969 O O . GLY B 2 235 ? 42.824 96.147 54.226 1.00 61.44 453 GLY A O 1
ATOM 3970 N N . SER B 2 236 ? 41.489 97.950 54.029 1.00 60.28 454 SER A N 1
ATOM 3971 C CA . SER B 2 236 ? 40.348 97.333 54.723 1.00 60.28 454 SER A CA 1
ATOM 3972 C C . SER B 2 236 ? 40.511 95.833 54.976 1.00 60.28 454 SER A C 1
ATOM 3973 O O . SER B 2 236 ? 40.668 95.414 56.124 1.00 60.28 454 SER A O 1
ATOM 3976 N N . GLY B 2 237 ? 40.474 95.027 53.922 1.00 57.85 455 GLY A N 1
ATOM 3977 C CA . GLY B 2 237 ? 40.626 93.593 54.076 1.00 57.85 455 GLY A CA 1
ATOM 3978 C C . GLY B 2 237 ? 39.999 92.809 52.944 1.00 57.85 455 GLY A C 1
ATOM 3979 O O . GLY B 2 237 ? 39.055 93.300 52.323 1.00 57.85 455 GLY A O 1
ATOM 3980 N N . GLN B 2 238 ? 40.524 91.620 52.658 1.00 56.68 456 GLN A N 1
ATOM 3981 C CA . GLN B 2 238 ? 39.976 90.741 51.611 1.00 56.68 456 GLN A CA 1
ATOM 3982 C C . GLN B 2 238 ? 40.260 91.237 50.205 1.00 56.68 456 GLN A C 1
ATOM 3983 O O . GLN B 2 238 ? 39.859 92.341 49.847 1.00 56.68 456 GLN A O 1
ATOM 3989 N N . ASN B 2 239 ? 40.930 90.412 49.404 1.00 54.99 457 ASN A N 1
ATOM 3990 C CA . ASN B 2 239 ? 41.297 90.812 48.043 1.00 54.99 457 ASN A CA 1
ATOM 3991 C C . ASN B 2 239 ? 41.471 92.317 47.933 1.00 54.99 457 ASN A C 1
ATOM 3992 O O . ASN B 2 239 ? 40.742 92.979 47.198 1.00 54.99 457 ASN A O 1
ATOM 3997 N N . GLN B 2 240 ? 42.442 92.856 48.661 1.00 49.81 458 GLN A N 1
ATOM 3998 C CA . GLN B 2 240 ? 42.683 94.294 48.638 1.00 49.81 458 GLN A CA 1
ATOM 3999 C C . GLN B 2 240 ? 43.766 94.681 47.647 1.00 49.81 458 GLN A C 1
ATOM 4000 O O . GLN B 2 240 ? 44.167 95.836 47.598 1.00 49.81 458 GLN A O 1
ATOM 4006 N N . GLN B 2 241 ? 44.241 93.725 46.856 1.00 32.71 459 GLN A N 1
ATOM 4007 C CA . GLN B 2 241 ? 45.319 93.999 45.905 1.00 32.71 459 GLN A CA 1
ATOM 4008 C C . GLN B 2 241 ? 45.169 95.348 45.221 1.00 32.71 459 GLN A C 1
ATOM 4009 O O . GLN B 2 241 ? 44.102 95.664 44.698 1.00 32.71 459 GLN A O 1
ATOM 4015 N N . THR B 2 242 ? 46.236 96.135 45.212 1.00 27.02 460 THR A N 1
ATOM 4016 C CA . THR B 2 242 ? 46.205 97.428 44.537 1.00 27.02 460 THR A CA 1
ATOM 4017 C C . THR B 2 242 ? 47.610 97.880 44.204 1.00 27.02 460 THR A C 1
ATOM 4018 O O . THR B 2 242 ? 48.578 97.317 44.707 1.00 27.02 460 THR A O 1
ATOM 4022 N N . LEU B 2 243 ? 47.738 98.877 43.337 1.00 20.74 461 LEU A N 1
ATOM 4023 C CA . LEU B 2 243 ? 49.058 99.427 43.048 1.00 20.74 461 LEU A CA 1
ATOM 4024 C C . LEU B 2 243 ? 49.003 100.943 43.118 1.00 20.74 461 LEU A C 1
ATOM 4025 O O . LEU B 2 243 ? 48.538 101.597 42.184 1.00 20.74 461 LEU A O 1
ATOM 4030 N N . LYS B 2 244 ? 49.470 101.501 44.225 1.00 21.49 462 LYS A N 1
ATOM 4031 C CA . LYS B 2 244 ? 49.471 102.945 44.384 1.00 21.49 462 LYS A CA 1
ATOM 4032 C C . LYS B 2 244 ? 50.858 103.495 44.152 1.00 21.49 462 LYS A C 1
ATOM 4033 O O . LYS B 2 244 ? 51.843 102.899 44.580 1.00 21.49 462 LYS A O 1
ATOM 4039 N N . PHE B 2 245 ? 50.936 104.636 43.484 1.00 21.26 463 PHE A N 1
ATOM 4040 C CA . PHE B 2 245 ? 52.230 105.237 43.206 1.00 21.26 463 PHE A CA 1
ATOM 4041 C C . PHE B 2 245 ? 52.272 106.669 43.693 1.00 21.26 463 PHE A C 1
ATOM 4042 O O . PHE B 2 245 ? 51.268 107.375 43.653 1.00 21.26 463 PHE A O 1
ATOM 4050 N N . SER B 2 246 ? 53.438 107.096 44.154 1.00 20.72 464 SER A N 1
ATOM 4051 C CA . SER B 2 246 ? 53.576 108.451 44.664 1.00 20.72 464 SER A CA 1
ATOM 4052 C C . SER B 2 246 ? 54.896 109.064 44.227 1.00 20.72 464 SER A C 1
ATOM 4053 O O . SER B 2 246 ? 55.846 108.348 43.926 1.00 20.72 464 SER A O 1
ATOM 4056 N N . VAL B 2 247 ? 54.952 110.389 44.176 1.00 21.26 465 VAL A N 1
ATOM 4057 C CA . VAL B 2 247 ? 56.183 111.068 43.805 1.00 21.26 465 VAL A CA 1
ATOM 4058 C C . VAL B 2 247 ? 57.144 111.063 44.982 1.00 21.26 465 VAL A C 1
ATOM 4059 O O . VAL B 2 247 ? 56.730 111.274 46.120 1.00 21.26 465 VAL A O 1
ATOM 4063 N N . ALA B 2 248 ? 58.418 110.806 44.720 1.00 31.44 466 ALA A N 1
ATOM 4064 C CA . ALA B 2 248 ? 59.414 110.849 45.787 1.00 31.44 466 ALA A CA 1
ATOM 4065 C C . ALA B 2 248 ? 59.899 112.273 46.000 1.00 31.44 466 ALA A C 1
ATOM 4066 O O . ALA B 2 248 ? 60.252 112.960 45.043 1.00 31.44 466 ALA A O 1
ATOM 4068 N N . GLY B 2 249 ? 59.917 112.718 47.252 1.00 42.61 467 GLY A N 1
ATOM 4069 C CA . GLY B 2 249 ? 60.335 114.075 47.551 1.00 42.61 467 GLY A CA 1
ATOM 4070 C C . GLY B 2 249 ? 61.013 114.270 48.891 1.00 42.61 467 GLY A C 1
ATOM 4071 O O . GLY B 2 249 ? 61.427 113.302 49.528 1.00 42.61 467 GLY A O 1
ATOM 4072 N N . PRO B 2 250 ? 61.138 115.532 49.331 1.00 53.40 468 PRO A N 1
ATOM 4073 C CA . PRO B 2 250 ? 61.792 115.848 50.609 1.00 53.40 468 PRO A CA 1
ATOM 4074 C C . PRO B 2 250 ? 61.243 115.063 51.796 1.00 53.40 468 PRO A C 1
ATOM 4075 O O . PRO B 2 250 ? 62.002 114.751 52.709 1.00 53.40 468 PRO A O 1
ATOM 4079 N N . SER B 2 251 ? 59.954 114.752 51.783 1.00 48.85 469 SER A N 1
ATOM 4080 C CA . SER B 2 251 ? 59.337 114.027 52.891 1.00 48.85 469 SER A CA 1
ATOM 4081 C C . SER B 2 251 ? 59.803 112.579 52.983 1.00 48.85 469 SER A C 1
ATOM 4082 O O . SER B 2 251 ? 59.830 112.003 54.069 1.00 48.85 469 SER A O 1
ATOM 4085 N N . ASN B 2 252 ? 60.163 111.989 51.851 1.00 39.93 470 ASN A N 1
ATOM 4086 C CA . ASN B 2 252 ? 60.597 110.595 51.846 1.00 39.93 470 ASN A CA 1
ATOM 4087 C C . ASN B 2 252 ? 61.871 110.429 51.041 1.00 39.93 470 ASN A C 1
ATOM 4088 O O . ASN B 2 252 ? 61.864 109.832 49.966 1.00 39.93 470 ASN A O 1
ATOM 4093 N N . MET B 2 253 ? 62.972 110.948 51.564 1.00 26.64 471 MET A N 1
ATOM 4094 C CA . MET B 2 253 ? 64.239 110.851 50.857 1.00 26.64 471 MET A CA 1
ATOM 4095 C C . MET B 2 253 ? 64.662 109.397 50.677 1.00 26.64 471 MET A C 1
ATOM 4096 O O . MET B 2 253 ? 65.347 109.062 49.715 1.00 26.64 471 MET A O 1
ATOM 4101 N N . ALA B 2 254 ? 64.244 108.532 51.593 1.00 20.34 472 ALA A N 1
ATOM 4102 C CA . ALA B 2 254 ? 64.649 107.126 51.542 1.00 20.34 472 ALA A CA 1
ATOM 4103 C C . ALA B 2 254 ? 64.266 106.419 50.248 1.00 20.34 472 ALA A C 1
ATOM 4104 O O . ALA B 2 254 ? 65.007 105.561 49.771 1.00 20.34 472 ALA A O 1
ATOM 4106 N N . VAL B 2 255 ? 63.119 106.767 49.677 1.00 17.59 473 VAL A N 1
ATOM 4107 C CA . VAL B 2 255 ? 62.648 106.075 48.477 1.00 17.59 473 VAL A CA 1
ATOM 4108 C C . VAL B 2 255 ? 62.993 106.786 47.172 1.00 17.59 473 VAL A C 1
ATOM 4109 O O . VAL B 2 255 ? 62.516 106.396 46.110 1.00 17.59 473 VAL A O 1
ATOM 4113 N N . GLN B 2 256 ? 63.812 107.827 47.239 1.00 22.03 474 GLN A N 1
ATOM 4114 C CA . GLN B 2 256 ? 64.126 108.597 46.038 1.00 22.03 474 GLN A CA 1
ATOM 4115 C C . GLN B 2 256 ? 65.149 107.919 45.139 1.00 22.03 474 GLN A C 1
ATOM 4116 O O . GLN B 2 256 ? 66.086 107.296 45.627 1.00 22.03 474 GLN A O 1
ATOM 4122 N N . GLY B 2 257 ? 64.973 108.049 43.829 1.00 20.23 475 GLY A N 1
ATOM 4123 C CA . GLY B 2 257 ? 65.933 107.486 42.895 1.00 20.23 475 GLY A CA 1
ATOM 4124 C C . GLY B 2 257 ? 67.320 108.059 43.110 1.00 20.23 475 GLY A C 1
ATOM 4125 O O . GLY B 2 257 ? 67.459 109.258 43.339 1.00 20.23 475 GLY A O 1
ATOM 4126 N N . ARG B 2 258 ? 68.343 107.211 43.046 1.00 19.32 476 ARG A N 1
ATOM 4127 C CA . ARG B 2 258 ? 69.723 107.662 43.242 1.00 19.32 476 ARG A CA 1
ATOM 4128 C C . ARG B 2 258 ? 70.638 107.132 42.142 1.00 19.32 476 ARG A C 1
ATOM 4129 O O . ARG B 2 258 ? 70.339 106.113 41.526 1.00 19.32 476 ARG A O 1
ATOM 4137 N N . ASN B 2 259 ? 71.750 107.817 41.892 1.00 14.15 477 ASN A N 1
ATOM 4138 C CA . ASN B 2 259 ? 72.646 107.414 40.805 1.00 14.15 477 ASN A CA 1
ATOM 4139 C C . ASN B 2 259 ? 73.838 106.599 41.279 1.00 14.15 477 ASN A C 1
ATOM 4140 O O . ASN B 2 259 ? 74.427 105.849 40.504 1.00 14.15 477 ASN A O 1
ATOM 4145 N N . TYR B 2 260 ? 74.210 106.758 42.543 1.00 14.63 478 TYR A N 1
ATOM 4146 C CA . TYR B 2 260 ? 75.388 106.058 43.051 1.00 14.63 478 TYR A CA 1
ATOM 4147 C C . TYR B 2 260 ? 75.123 105.383 44.388 1.00 14.63 478 TYR A C 1
ATOM 4148 O O . TYR B 2 260 ? 74.301 105.852 45.168 1.00 14.63 478 TYR A O 1
ATOM 4157 N N . ILE B 2 261 ? 75.814 104.280 44.650 1.00 11.10 479 ILE A N 1
ATOM 4158 C CA . ILE B 2 261 ? 75.562 103.516 45.872 1.00 11.10 479 ILE A CA 1
ATOM 4159 C C . ILE B 2 261 ? 76.821 103.279 46.699 1.00 11.10 479 ILE A C 1
ATOM 4160 O O . ILE B 2 261 ? 77.930 103.464 46.205 1.00 11.10 479 ILE A O 1
ATOM 4165 N N . PRO B 2 262 ? 76.654 102.862 47.966 1.00 10.84 480 PRO A N 1
ATOM 4166 C CA . PRO B 2 262 ? 77.819 102.689 48.848 1.00 10.84 480 PRO A CA 1
ATOM 4167 C C . PRO B 2 262 ? 78.769 101.578 48.430 1.00 10.84 480 PRO A C 1
ATOM 4168 O O . PRO B 2 262 ? 78.349 100.637 47.759 1.00 10.84 480 PRO A O 1
ATOM 4172 N N . GLY B 2 263 ? 80.026 101.681 48.844 1.00 10.26 481 GLY A N 1
ATOM 4173 C CA . GLY B 2 263 ? 81.017 100.680 48.493 1.00 10.26 481 GLY A CA 1
ATOM 4174 C C . GLY B 2 263 ? 80.753 99.278 48.998 1.00 10.26 481 GLY A C 1
ATOM 4175 O O . GLY B 2 263 ? 79.807 99.053 49.747 1.00 10.26 481 GLY A O 1
ATOM 4176 N N . PRO B 2 264 ? 81.611 98.323 48.614 1.00 9.81 482 PRO A N 1
ATOM 4177 C CA . PRO B 2 264 ? 81.412 96.916 48.992 1.00 9.81 482 PRO A CA 1
ATOM 4178 C C . PRO B 2 264 ? 81.622 96.639 50.479 1.00 9.81 482 PRO A C 1
ATOM 4179 O O . PRO B 2 264 ? 81.946 97.560 51.228 1.00 9.81 482 PRO A O 1
ATOM 4183 N N . SER B 2 265 ? 81.455 95.386 50.898 1.00 9.73 483 SER A N 1
ATOM 4184 C CA . SER B 2 265 ? 81.560 95.063 52.324 1.00 9.73 483 SER A CA 1
ATOM 4185 C C . SER B 2 265 ? 81.838 93.600 52.665 1.00 9.73 483 SER A C 1
ATOM 4186 O O . SER B 2 265 ? 81.595 92.717 51.845 1.00 9.73 483 SER A O 1
ATOM 4189 N N . TYR B 2 266 ? 82.346 93.345 53.872 1.00 13.36 484 TYR A N 1
ATOM 4190 C CA . TYR B 2 266 ? 82.582 91.977 54.342 1.00 13.36 484 TYR A CA 1
ATOM 4191 C C . TYR B 2 266 ? 82.339 92.036 55.840 1.00 13.36 484 TYR A C 1
ATOM 4192 O O . TYR B 2 266 ? 83.254 92.350 56.599 1.00 13.36 484 TYR A O 1
ATOM 4201 N N . ARG B 2 267 ? 81.117 91.750 56.277 1.00 15.77 485 ARG A N 1
ATOM 4202 C CA . ARG B 2 267 ? 80.758 91.897 57.701 1.00 15.77 485 ARG A CA 1
ATOM 4203 C C . ARG B 2 267 ? 81.771 91.436 58.745 1.00 15.77 485 ARG A C 1
ATOM 4204 O O . ARG B 2 267 ? 82.381 90.380 58.598 1.00 15.77 485 ARG A O 1
ATOM 4212 N N . GLN B 2 268 ? 81.934 92.224 59.805 1.00 15.48 486 GLN A N 1
ATOM 4213 C CA . GLN B 2 268 ? 82.826 91.850 60.898 1.00 15.48 486 GLN A CA 1
ATOM 4214 C C . GLN B 2 268 ? 82.020 91.826 62.182 1.00 15.48 486 GLN A C 1
ATOM 4215 O O . GLN B 2 268 ? 81.088 92.609 62.344 1.00 15.48 486 GLN A O 1
ATOM 4221 N N . GLN B 2 269 ? 82.372 90.937 63.102 1.00 18.94 487 GLN A N 1
ATOM 4222 C CA . GLN B 2 269 ? 81.679 90.892 64.383 1.00 18.94 487 GLN A CA 1
ATOM 4223 C C . GLN B 2 269 ? 81.898 92.190 65.138 1.00 18.94 487 GLN A C 1
ATOM 4224 O O . GLN B 2 269 ? 82.985 92.761 65.102 1.00 18.94 487 GLN A O 1
ATOM 4230 N N . ARG B 2 270 ? 80.860 92.668 65.812 1.00 21.88 488 ARG A N 1
ATOM 4231 C CA . ARG B 2 270 ? 80.981 93.894 66.583 1.00 21.88 488 ARG A CA 1
ATOM 4232 C C . ARG B 2 270 ? 81.493 93.576 67.966 1.00 21.88 488 ARG A C 1
ATOM 4233 O O . ARG B 2 270 ? 81.107 92.569 68.549 1.00 21.88 488 ARG A O 1
ATOM 4241 N N . VAL B 2 271 ? 82.373 94.417 68.492 1.00 24.61 489 VAL A N 1
ATOM 4242 C CA . VAL B 2 271 ? 82.875 94.219 69.843 1.00 24.61 489 VAL A CA 1
ATOM 4243 C C . VAL B 2 271 ? 82.763 95.504 70.643 1.00 24.61 489 VAL A C 1
ATOM 4244 O O . VAL B 2 271 ? 83.132 96.574 70.165 1.00 24.61 489 VAL A O 1
ATOM 4248 N N . SER B 2 272 ? 82.250 95.403 71.861 1.00 29.89 490 SER A N 1
ATOM 4249 C CA . SER B 2 272 ? 82.111 96.578 72.705 1.00 29.89 490 SER A CA 1
ATOM 4250 C C . SER B 2 272 ? 83.307 96.750 73.616 1.00 29.89 490 SER A C 1
ATOM 4251 O O . SER B 2 272 ? 83.848 95.772 74.126 1.00 29.89 490 SER A O 1
ATOM 4254 N N . THR B 2 273 ? 83.727 97.988 73.825 1.00 33.31 491 THR A N 1
ATOM 4255 C CA . THR B 2 273 ? 84.814 98.231 74.760 1.00 33.31 491 THR A CA 1
ATOM 4256 C C . THR B 2 273 ? 84.289 97.954 76.155 1.00 33.31 491 THR A C 1
ATOM 4257 O O . THR B 2 273 ? 85.040 97.535 77.033 1.00 33.31 491 THR A O 1
ATOM 4261 N N . THR B 2 274 ? 82.995 98.178 76.361 1.00 34.88 492 THR A N 1
ATOM 4262 C CA . THR B 2 274 ? 82.385 97.876 77.648 1.00 34.88 492 THR A CA 1
ATOM 4263 C C . THR B 2 274 ? 82.200 96.380 77.743 1.00 34.88 492 THR A C 1
ATOM 4264 O O . THR B 2 274 ? 81.236 95.834 77.203 1.00 34.88 492 THR A O 1
ATOM 4268 N N . VAL B 2 275 ? 83.125 95.701 78.409 1.00 40.25 493 VAL A N 1
ATOM 4269 C CA . VAL B 2 275 ? 83.059 94.245 78.476 1.00 40.25 493 VAL A CA 1
ATOM 4270 C C . VAL B 2 275 ? 82.033 93.771 79.482 1.00 40.25 493 VAL A C 1
ATOM 4271 O O . VAL B 2 275 ? 82.365 93.057 80.428 1.00 40.25 493 VAL A O 1
ATOM 4275 N N . THR B 2 276 ? 80.790 94.189 79.311 1.00 45.37 494 THR A N 1
ATOM 4276 C CA . THR B 2 276 ? 79.723 93.726 80.176 1.00 45.37 494 THR A CA 1
ATOM 4277 C C . THR B 2 276 ? 78.562 93.512 79.251 1.00 45.37 494 THR A C 1
ATOM 4278 O O . THR B 2 276 ? 77.652 92.741 79.545 1.00 45.37 494 THR A O 1
ATOM 4282 N N . GLN B 2 277 ? 78.590 94.201 78.116 1.00 50.20 495 GLN A N 1
ATOM 4283 C CA . GLN B 2 277 ? 77.512 94.079 77.156 1.00 50.20 495 GLN A CA 1
ATOM 4284 C C . GLN B 2 277 ? 77.928 93.193 75.999 1.00 50.20 495 GLN A C 1
ATOM 4285 O O . GLN B 2 277 ? 77.164 93.009 75.052 1.00 50.20 495 GLN A O 1
ATOM 4291 N N . ASN B 2 278 ? 79.136 92.643 76.071 1.00 41.23 496 ASN A N 1
ATOM 4292 C CA . ASN B 2 278 ? 79.632 91.797 74.996 1.00 41.23 496 ASN A CA 1
ATOM 4293 C C . ASN B 2 278 ? 78.947 90.440 75.007 1.00 41.23 496 ASN A C 1
ATOM 4294 O O . ASN B 2 278 ? 77.819 90.325 74.558 1.00 41.23 496 ASN A O 1
ATOM 4299 N N . ASN B 2 279 ? 79.618 89.421 75.524 1.00 40.25 497 ASN A N 1
ATOM 4300 C CA . ASN B 2 279 ? 79.052 88.078 75.576 1.00 40.25 497 ASN A CA 1
ATOM 4301 C C . ASN B 2 279 ? 80.020 87.183 76.320 1.00 40.25 497 ASN A C 1
ATOM 4302 O O . ASN B 2 279 ? 81.205 87.148 75.993 1.00 40.25 497 ASN A O 1
ATOM 4307 N N . ASN B 2 280 ? 79.534 86.465 77.327 1.00 38.13 498 ASN A N 1
ATOM 4308 C CA . ASN B 2 280 ? 80.414 85.616 78.132 1.00 38.13 498 ASN A CA 1
ATOM 4309 C C . ASN B 2 280 ? 80.888 84.401 77.360 1.00 38.13 498 ASN A C 1
ATOM 4310 O O . ASN B 2 280 ? 80.511 83.277 77.677 1.00 38.13 498 ASN A O 1
ATOM 4315 N N . SER B 2 281 ? 81.719 84.622 76.350 1.00 40.21 499 SER A N 1
ATOM 4316 C CA . SER B 2 281 ? 82.197 83.523 75.529 1.00 40.21 499 SER A CA 1
ATOM 4317 C C . SER B 2 281 ? 83.519 83.880 74.894 1.00 40.21 499 SER A C 1
ATOM 4318 O O . SER B 2 281 ? 83.785 85.050 74.633 1.00 40.21 499 SER A O 1
ATOM 4321 N N . GLU B 2 282 ? 84.354 82.884 74.643 1.00 41.99 500 GLU A N 1
ATOM 4322 C CA . GLU B 2 282 ? 85.599 83.151 73.942 1.00 41.99 500 GLU A CA 1
ATOM 4323 C C . GLU B 2 282 ? 85.317 83.167 72.452 1.00 41.99 500 GLU A C 1
ATOM 4324 O O . GLU B 2 282 ? 85.218 82.110 71.832 1.00 41.99 500 GLU A O 1
ATOM 4330 N N . PHE B 2 283 ? 85.184 84.350 71.865 1.00 46.15 501 PHE A N 1
ATOM 4331 C CA . PHE B 2 283 ? 84.817 84.421 70.449 1.00 46.15 501 PHE A CA 1
ATOM 4332 C C . PHE B 2 283 ? 85.854 85.108 69.562 1.00 46.15 501 PHE A C 1
ATOM 4333 O O . PHE B 2 283 ? 85.649 85.220 68.356 1.00 46.15 501 PHE A O 1
ATOM 4341 N N . ALA B 2 284 ? 86.959 85.559 70.144 1.00 39.88 502 ALA A N 1
ATOM 4342 C CA . ALA B 2 284 ? 87.984 86.262 69.369 1.00 39.88 502 ALA A CA 1
ATOM 4343 C C . ALA B 2 284 ? 88.216 85.592 68.019 1.00 39.88 502 ALA A C 1
ATOM 4344 O O . ALA B 2 284 ? 87.973 86.194 66.974 1.00 39.88 502 ALA A O 1
ATOM 4346 N N . TRP B 2 285 ? 88.692 84.354 68.031 1.00 36.90 503 TRP A N 1
ATOM 4347 C CA . TRP B 2 285 ? 88.863 83.623 66.772 1.00 36.90 503 TRP A CA 1
ATOM 4348 C C . TRP B 2 285 ? 87.545 83.041 66.235 1.00 36.90 503 TRP A C 1
ATOM 4349 O O . TRP B 2 285 ? 87.242 83.202 65.055 1.00 36.90 503 TRP A O 1
ATOM 4360 N N . PRO B 2 286 ? 86.758 82.363 67.092 1.00 39.17 504 PRO A N 1
ATOM 4361 C CA . PRO B 2 286 ? 85.529 81.739 66.583 1.00 39.17 504 PRO A CA 1
ATOM 4362 C C . PRO B 2 286 ? 84.621 82.713 65.835 1.00 39.17 504 PRO A C 1
ATOM 4363 O O . PRO B 2 286 ? 84.070 82.341 64.802 1.00 39.17 504 PRO A O 1
ATOM 4367 N N . GLY B 2 287 ? 84.464 83.928 66.342 1.00 30.70 505 GLY A N 1
ATOM 4368 C CA . GLY B 2 287 ? 83.585 84.895 65.704 1.00 30.70 505 GLY A CA 1
ATOM 4369 C C . GLY B 2 287 ? 84.288 85.807 64.719 1.00 30.70 505 GLY A C 1
ATOM 4370 O O . GLY B 2 287 ? 83.718 86.807 64.287 1.00 30.70 505 GLY A O 1
ATOM 4371 N N . ALA B 2 288 ? 85.519 85.471 64.355 1.00 25.41 506 ALA A N 1
ATOM 4372 C CA . ALA B 2 288 ? 86.288 86.329 63.459 1.00 25.41 506 ALA A CA 1
ATOM 4373 C C . ALA B 2 288 ? 85.957 86.103 61.992 1.00 25.41 506 ALA A C 1
ATOM 4374 O O . ALA B 2 288 ? 85.708 84.973 61.573 1.00 25.41 506 ALA A O 1
ATOM 4376 N N . SER B 2 289 ? 85.946 87.173 61.208 1.00 19.46 507 SER A N 1
ATOM 4377 C CA . SER B 2 289 ? 85.728 87.022 59.776 1.00 19.46 507 SER A CA 1
ATOM 4378 C C . SER B 2 289 ? 87.065 86.674 59.142 1.00 19.46 507 SER A C 1
ATOM 4379 O O . SER B 2 289 ? 88.077 87.289 59.466 1.00 19.46 507 SER A O 1
ATOM 4382 N N . SER B 2 290 ? 87.087 85.693 58.251 1.00 18.04 508 SER A N 1
ATOM 4383 C CA . SER B 2 290 ? 88.354 85.251 57.679 1.00 18.04 508 SER A CA 1
ATOM 4384 C C . SER B 2 290 ? 88.236 84.793 56.238 1.00 18.04 508 SER A C 1
ATOM 4385 O O . SER B 2 290 ? 87.135 84.715 55.697 1.00 18.04 508 SER A O 1
ATOM 4388 N N . TRP B 2 291 ? 89.370 84.507 55.610 1.00 19.09 509 TRP A N 1
ATOM 4389 C CA . TRP B 2 291 ? 89.357 83.985 54.249 1.00 19.09 509 TRP A CA 1
ATOM 4390 C C . TRP B 2 291 ? 90.306 82.807 54.178 1.00 19.09 509 TRP A C 1
ATOM 4391 O O . TRP B 2 291 ? 91.224 82.706 54.987 1.00 19.09 509 TRP A O 1
ATOM 4402 N N . ALA B 2 292 ? 90.093 81.915 53.219 1.00 16.91 510 ALA A N 1
ATOM 4403 C CA . ALA B 2 292 ? 90.917 80.714 53.138 1.00 16.91 510 ALA A CA 1
ATOM 4404 C C . ALA B 2 292 ? 91.797 80.680 51.902 1.00 16.91 510 ALA A C 1
ATOM 4405 O O . ALA B 2 292 ? 91.473 81.284 50.881 1.00 16.91 510 ALA A O 1
ATOM 4407 N N . LEU B 2 293 ? 92.910 79.966 51.994 1.00 20.11 511 LEU A N 1
ATOM 4408 C CA . LEU B 2 293 ? 93.814 79.841 50.863 1.00 20.11 511 LEU A CA 1
ATOM 4409 C C . LEU B 2 293 ? 94.502 78.489 50.938 1.00 20.11 511 LEU A C 1
ATOM 4410 O O . LEU B 2 293 ? 95.158 78.186 51.928 1.00 20.11 511 LEU A O 1
ATOM 4415 N N . ASN B 2 294 ? 94.349 77.674 49.900 1.00 21.89 512 ASN A N 1
ATOM 4416 C CA . ASN B 2 294 ? 94.959 76.346 49.884 1.00 21.89 512 ASN A CA 1
ATOM 4417 C C . ASN B 2 294 ? 94.782 75.636 51.222 1.00 21.89 512 ASN A C 1
ATOM 4418 O O . ASN B 2 294 ? 95.750 75.156 51.806 1.00 21.89 512 ASN A O 1
ATOM 4423 N N . GLY B 2 295 ? 93.550 75.578 51.719 1.00 20.58 513 GLY A N 1
ATOM 4424 C CA . GLY B 2 295 ? 93.277 74.889 52.971 1.00 20.58 513 GLY A CA 1
ATOM 4425 C C . GLY B 2 295 ? 93.757 75.604 54.217 1.00 20.58 513 GLY A C 1
ATOM 4426 O O . GLY B 2 295 ? 93.816 75.010 55.293 1.00 20.58 513 GLY A O 1
ATOM 4427 N N . ARG B 2 296 ? 94.094 76.878 54.088 1.00 27.04 514 ARG A N 1
ATOM 4428 C CA . ARG B 2 296 ? 94.611 77.624 55.223 1.00 27.04 514 ARG A CA 1
ATOM 4429 C C . ARG B 2 296 ? 93.861 78.938 55.406 1.00 27.04 514 ARG A C 1
ATOM 4430 O O . ARG B 2 296 ? 93.869 79.789 54.519 1.00 27.04 514 ARG A O 1
ATOM 4438 N N . ASN B 2 297 ? 93.210 79.107 56.552 1.00 24.24 515 ASN A N 1
ATOM 4439 C CA . ASN B 2 297 ? 92.444 80.326 56.782 1.00 24.24 515 ASN A CA 1
ATOM 4440 C C . ASN B 2 297 ? 93.298 81.442 57.365 1.00 24.24 515 ASN A C 1
ATOM 4441 O O . ASN B 2 297 ? 94.203 81.196 58.163 1.00 24.24 515 ASN A O 1
ATOM 4446 N N . SER B 2 298 ? 93.022 82.669 56.947 1.00 23.81 516 SER A N 1
ATOM 4447 C CA . SER B 2 298 ? 93.753 83.813 57.467 1.00 23.81 516 SER A CA 1
ATOM 4448 C C . SER B 2 298 ? 92.746 84.879 57.842 1.00 23.81 516 SER A C 1
ATOM 4449 O O . SER B 2 298 ? 91.828 85.165 57.074 1.00 23.81 516 SER A O 1
ATOM 4452 N N . LEU B 2 299 ? 92.901 85.459 59.022 1.00 23.61 517 LEU A N 1
ATOM 4453 C CA . LEU B 2 299 ? 91.939 86.449 59.489 1.00 23.61 517 LEU A CA 1
ATOM 4454 C C . LEU B 2 299 ? 91.802 87.608 58.527 1.00 23.61 517 LEU A C 1
ATOM 4455 O O . LEU B 2 299 ? 92.804 88.110 58.026 1.00 23.61 517 LEU A O 1
ATOM 4460 N N . MET B 2 300 ? 90.571 88.036 58.266 1.00 18.71 518 MET A N 1
ATOM 4461 C CA . MET B 2 300 ? 90.374 89.223 57.452 1.00 18.71 518 MET A CA 1
ATOM 4462 C C . MET B 2 300 ? 90.771 90.338 58.386 1.00 18.71 518 MET A C 1
ATOM 4463 O O . MET B 2 300 ? 89.909 90.957 59.007 1.00 18.71 518 MET A O 1
ATOM 4468 N N . ASN B 2 301 ? 92.068 90.594 58.512 1.00 19.41 519 ASN A N 1
ATOM 4469 C CA . ASN B 2 301 ? 92.526 91.567 59.508 1.00 19.41 519 ASN A CA 1
ATOM 4470 C C . ASN B 2 301 ? 92.085 92.997 59.231 1.00 19.41 519 ASN A C 1
ATOM 4471 O O . ASN B 2 301 ? 91.178 93.493 59.886 1.00 19.41 519 ASN A O 1
ATOM 4476 N N . PRO B 2 302 ? 92.740 93.693 58.288 1.00 20.24 520 PRO A N 1
ATOM 4477 C CA . PRO B 2 302 ? 92.201 95.034 58.079 1.00 20.24 520 PRO A CA 1
ATOM 4478 C C . PRO B 2 302 ? 90.873 94.874 57.376 1.00 20.24 520 PRO A C 1
ATOM 4479 O O . PRO B 2 302 ? 89.862 95.404 57.837 1.00 20.24 520 PRO A O 1
ATOM 4483 N N . GLY B 2 303 ? 90.871 94.128 56.278 1.00 18.06 521 GLY A N 1
ATOM 4484 C CA . GLY B 2 303 ? 89.655 93.939 55.514 1.00 18.06 521 GLY A CA 1
ATOM 4485 C C . GLY B 2 303 ? 89.308 95.183 54.722 1.00 18.06 521 GLY A C 1
ATOM 4486 O O . GLY B 2 303 ? 90.016 96.187 54.786 1.00 18.06 521 GLY A O 1
ATOM 4487 N N . PRO B 2 304 ? 88.201 95.130 53.972 1.00 15.42 522 PRO A N 1
ATOM 4488 C CA . PRO B 2 304 ? 87.769 96.298 53.199 1.00 15.42 522 PRO A CA 1
ATOM 4489 C C . PRO B 2 304 ? 87.552 97.524 54.074 1.00 15.42 522 PRO A C 1
ATOM 4490 O O . PRO B 2 304 ? 87.169 97.390 55.235 1.00 15.42 522 PRO A O 1
ATOM 4494 N N . ALA B 2 305 ? 87.792 98.708 53.524 1.00 18.66 523 ALA A N 1
ATOM 4495 C CA . ALA B 2 305 ? 87.563 99.935 54.271 1.00 18.66 523 ALA A CA 1
ATOM 4496 C C . ALA B 2 305 ? 86.079 100.119 54.563 1.00 18.66 523 ALA A C 1
ATOM 4497 O O . ALA B 2 305 ? 85.287 100.346 53.652 1.00 18.66 523 ALA A O 1
ATOM 4499 N N . MET B 2 306 ? 85.699 100.015 55.831 1.00 15.81 524 MET A N 1
ATOM 4500 C CA . MET B 2 306 ? 84.299 100.178 56.213 1.00 15.81 524 MET A CA 1
ATOM 4501 C C . MET B 2 306 ? 84.193 101.032 57.465 1.00 15.81 524 MET A C 1
ATOM 4502 O O . MET B 2 306 ? 85.055 100.963 58.338 1.00 15.81 524 MET A O 1
ATOM 4507 N N . ALA B 2 307 ? 83.147 101.847 57.551 1.00 17.54 525 ALA A N 1
ATOM 4508 C CA . ALA B 2 307 ? 82.947 102.681 58.731 1.00 17.54 525 ALA A CA 1
ATOM 4509 C C . ALA B 2 307 ? 83.036 101.828 59.985 1.00 17.54 525 ALA A C 1
ATOM 4510 O O . ALA B 2 307 ? 82.397 100.784 60.069 1.00 17.54 525 ALA A O 1
ATOM 4512 N N . SER B 2 308 ? 83.821 102.267 60.962 1.00 25.23 526 SER A N 1
ATOM 4513 C CA . SER B 2 308 ? 84.028 101.469 62.174 1.00 25.23 526 SER A CA 1
ATOM 4514 C C . SER B 2 308 ? 82.754 101.240 62.980 1.00 25.23 526 SER A C 1
ATOM 4515 O O . SER B 2 308 ? 82.603 100.198 63.617 1.00 25.23 526 SER A O 1
ATOM 4518 N N . HIS B 2 309 ? 81.845 102.206 62.959 1.00 31.28 527 HIS A N 1
ATOM 4519 C CA . HIS B 2 309 ? 80.608 102.088 63.722 1.00 31.28 527 HIS A CA 1
ATOM 4520 C C . HIS B 2 309 ? 79.633 103.176 63.324 1.00 31.28 527 HIS A C 1
ATOM 4521 O O . HIS B 2 309 ? 80.008 104.134 62.651 1.00 31.28 527 HIS A O 1
ATOM 4528 N N . LYS B 2 310 ? 78.386 103.046 63.753 1.00 39.61 528 LYS A N 1
ATOM 4529 C CA . LYS B 2 310 ? 77.377 104.044 63.428 1.00 39.61 528 LYS A CA 1
ATOM 4530 C C . LYS B 2 310 ? 77.492 105.258 64.342 1.00 39.61 528 LYS A C 1
ATOM 4531 O O . LYS B 2 310 ? 78.127 105.191 65.389 1.00 39.61 528 LYS A O 1
ATOM 4537 N N . GLU B 2 311 ? 76.890 106.373 63.945 1.00 56.53 529 GLU A N 1
ATOM 4538 C CA . GLU B 2 311 ? 76.935 107.580 64.766 1.00 56.53 529 GLU A CA 1
ATOM 4539 C C . GLU B 2 311 ? 76.629 107.251 66.217 1.00 56.53 529 GLU A C 1
ATOM 4540 O O . GLU B 2 311 ? 75.558 106.731 66.522 1.00 56.53 529 GLU A O 1
ATOM 4546 N N . GLY B 2 312 ? 77.568 107.542 67.113 1.00 59.67 530 GLY A N 1
ATOM 4547 C CA . GLY B 2 312 ? 77.358 107.281 68.530 1.00 59.67 530 GLY A CA 1
ATOM 4548 C C . GLY B 2 312 ? 77.742 105.887 68.989 1.00 59.67 530 GLY A C 1
ATOM 4549 O O . GLY B 2 312 ? 77.736 105.609 70.188 1.00 59.67 530 GLY A O 1
ATOM 4550 N N . GLU B 2 313 ? 78.082 105.008 68.054 1.00 50.19 531 GLU A N 1
ATOM 4551 C CA . GLU B 2 313 ? 78.448 103.635 68.394 1.00 50.19 531 GLU A CA 1
ATOM 4552 C C . GLU B 2 313 ? 79.887 103.540 68.864 1.00 50.19 531 GLU A C 1
ATOM 4553 O O . GLU B 2 313 ? 80.409 102.440 69.012 1.00 50.19 531 GLU A O 1
ATOM 4559 N N . ASP B 2 314 ? 80.529 104.677 69.091 1.00 39.53 532 ASP A N 1
ATOM 4560 C CA . ASP B 2 314 ? 81.938 104.706 69.504 1.00 39.53 532 ASP A CA 1
ATOM 4561 C C . ASP B 2 314 ? 82.437 103.454 70.219 1.00 39.53 532 ASP A C 1
ATOM 4562 O O . ASP B 2 314 ? 83.343 102.785 69.726 1.00 39.53 532 ASP A O 1
ATOM 4567 N N . ARG B 2 315 ? 81.848 103.127 71.364 1.00 36.23 533 ARG A N 1
ATOM 4568 C CA . ARG B 2 315 ? 82.304 101.977 72.152 1.00 36.23 533 ARG A CA 1
ATOM 4569 C C . ARG B 2 315 ? 82.434 100.679 71.357 1.00 36.23 533 ARG A C 1
ATOM 4570 O O . ARG B 2 315 ? 83.094 99.743 71.801 1.00 36.23 533 ARG A O 1
ATOM 4578 N N . PHE B 2 316 ? 81.800 100.614 70.195 1.00 27.90 534 PHE A N 1
ATOM 4579 C CA . PHE B 2 316 ? 81.893 99.426 69.353 1.00 27.90 534 PHE A CA 1
ATOM 4580 C C . PHE B 2 316 ? 83.045 99.458 68.367 1.00 27.90 534 PHE A C 1
ATOM 4581 O O . PHE B 2 316 ? 83.396 100.519 67.853 1.00 27.90 534 PHE A O 1
ATOM 4589 N N . PHE B 2 317 ? 83.621 98.295 68.082 1.00 22.34 535 PHE A N 1
ATOM 4590 C CA . PHE B 2 317 ? 84.692 98.211 67.091 1.00 22.34 535 PHE A CA 1
ATOM 4591 C C . PHE B 2 317 ? 84.654 96.840 66.430 1.00 22.34 535 PHE A C 1
ATOM 4592 O O . PHE B 2 317 ? 84.424 95.831 67.095 1.00 22.34 535 PHE A O 1
ATOM 4600 N N . PRO B 2 318 ? 84.870 96.802 65.109 1.00 20.93 536 PRO A N 1
ATOM 4601 C CA . PRO B 2 318 ? 84.821 95.523 64.392 1.00 20.93 536 PRO A CA 1
ATOM 4602 C C . PRO B 2 318 ? 85.901 94.587 64.904 1.00 20.93 536 PRO A C 1
ATOM 4603 O O . PRO B 2 318 ? 87.043 95.016 65.061 1.00 20.93 536 PRO A O 1
ATOM 4607 N N . LEU B 2 319 ? 85.550 93.333 65.168 1.00 18.89 537 LEU A N 1
ATOM 4608 C CA . LEU B 2 319 ? 86.508 92.369 65.711 1.00 18.89 537 LEU A CA 1
ATOM 4609 C C . LEU B 2 319 ? 87.878 92.520 65.078 1.00 18.89 537 LEU A C 1
ATOM 4610 O O . LEU B 2 319 ? 88.880 92.631 65.779 1.00 18.89 537 LEU A O 1
ATOM 4615 N N . SER B 2 320 ? 87.930 92.517 63.756 1.00 20.10 538 SER A N 1
ATOM 4616 C CA . SER B 2 320 ? 89.192 92.721 63.072 1.00 20.10 538 SER A CA 1
ATOM 4617 C C . SER B 2 320 ? 88.926 93.598 61.868 1.00 20.10 538 SER A C 1
ATOM 4618 O O . SER B 2 320 ? 88.806 93.103 60.752 1.00 20.10 538 SER A O 1
ATOM 4621 N N . GLY B 2 321 ? 88.785 94.896 62.096 1.00 19.32 539 GLY A N 1
ATOM 4622 C CA . GLY B 2 321 ? 88.555 95.817 61.000 1.00 19.32 539 GLY A CA 1
ATOM 4623 C C . GLY B 2 321 ? 89.270 97.133 61.208 1.00 19.32 539 GLY A C 1
ATOM 4624 O O . GLY B 2 321 ? 89.185 98.021 60.361 1.00 19.32 539 GLY A O 1
ATOM 4625 N N . SER B 2 322 ? 89.980 97.264 62.324 1.00 19.13 540 SER A N 1
ATOM 4626 C CA . SER B 2 322 ? 90.683 98.504 62.632 1.00 19.13 540 SER A CA 1
ATOM 4627 C C . SER B 2 322 ? 92.147 98.265 62.977 1.00 19.13 540 SER A C 1
ATOM 4628 O O . SER B 2 322 ? 92.525 97.162 63.362 1.00 19.13 540 SER A O 1
ATOM 4631 N N . LEU B 2 323 ? 92.971 99.296 62.839 1.00 22.88 541 LEU A N 1
ATOM 4632 C CA . LEU B 2 323 ? 94.377 99.170 63.201 1.00 22.88 541 LEU A CA 1
ATOM 4633 C C . LEU B 2 323 ? 94.532 99.432 64.690 1.00 22.88 541 LEU A C 1
ATOM 4634 O O . LEU B 2 323 ? 94.027 100.429 65.204 1.00 22.88 541 LEU A O 1
ATOM 4639 N N . ILE B 2 324 ? 95.218 98.533 65.387 1.00 26.44 542 ILE A N 1
ATOM 4640 C CA . ILE B 2 324 ? 95.422 98.698 66.821 1.00 26.44 542 ILE A CA 1
ATOM 4641 C C . ILE B 2 324 ? 96.893 98.872 67.146 1.00 26.44 542 ILE A C 1
ATOM 4642 O O . ILE B 2 324 ? 97.698 97.979 66.894 1.00 26.44 542 ILE A O 1
ATOM 4647 N N . PHE B 2 325 ? 97.240 100.008 67.728 1.00 27.58 543 PHE A N 1
ATOM 4648 C CA . PHE B 2 325 ? 98.629 100.268 68.071 1.00 27.58 543 PHE A CA 1
ATOM 4649 C C . PHE B 2 325 ? 98.845 100.093 69.562 1.00 27.58 543 PHE A C 1
ATOM 4650 O O . PHE B 2 325 ? 97.914 100.242 70.342 1.00 27.58 543 PHE A O 1
ATOM 4658 N N . GLY B 2 326 ? 100.069 99.773 69.961 1.00 28.85 544 GLY A N 1
ATOM 4659 C CA . GLY B 2 326 ? 100.372 99.635 71.370 1.00 28.85 544 GLY A CA 1
ATOM 4660 C C . GLY B 2 326 ? 100.896 100.942 71.923 1.00 28.85 544 GLY A C 1
ATOM 4661 O O . GLY B 2 326 ? 101.707 101.612 71.283 1.00 28.85 544 GLY A O 1
ATOM 4662 N N . LYS B 2 327 ? 100.439 101.315 73.109 1.00 27.92 545 LYS A N 1
ATOM 4663 C CA . LYS B 2 327 ? 100.928 102.533 73.732 1.00 27.92 545 LYS A CA 1
ATOM 4664 C C . LYS B 2 327 ? 102.361 102.348 74.198 1.00 27.92 545 LYS A C 1
ATOM 4665 O O . LYS B 2 327 ? 102.845 101.222 74.315 1.00 27.92 545 LYS A O 1
ATOM 4671 N N . GLN B 2 328 ? 103.044 103.450 74.467 1.00 29.23 546 GLN A N 1
ATOM 4672 C CA . GLN B 2 328 ? 104.436 103.377 74.885 1.00 29.23 546 GLN A CA 1
ATOM 4673 C C . GLN B 2 328 ? 104.624 102.432 76.061 1.00 29.23 546 GLN A C 1
ATOM 4674 O O . GLN B 2 328 ? 103.956 102.570 77.082 1.00 29.23 546 GLN A O 1
ATOM 4680 N N . GLY B 2 329 ? 105.528 101.470 75.920 1.00 30.72 547 GLY A N 1
ATOM 4681 C CA . GLY B 2 329 ? 105.812 100.549 77.009 1.00 30.72 547 GLY A CA 1
ATOM 4682 C C . GLY B 2 329 ? 104.883 99.351 77.074 1.00 30.72 547 GLY A C 1
ATOM 4683 O O . GLY B 2 329 ? 105.057 98.481 77.927 1.00 30.72 547 GLY A O 1
ATOM 4684 N N . THR B 2 330 ? 103.903 99.289 76.182 1.00 26.48 548 THR A N 1
ATOM 4685 C CA . THR B 2 330 ? 102.920 98.206 76.226 1.00 26.48 548 THR A CA 1
ATOM 4686 C C . THR B 2 330 ? 103.538 96.851 75.921 1.00 26.48 548 THR A C 1
ATOM 4687 O O . THR B 2 330 ? 104.361 96.727 75.015 1.00 26.48 548 THR A O 1
ATOM 4691 N N . GLY B 2 331 ? 103.143 95.833 76.679 1.00 34.51 549 GLY A N 1
ATOM 4692 C CA . GLY B 2 331 ? 103.686 94.500 76.483 1.00 34.51 549 GLY A CA 1
ATOM 4693 C C . GLY B 2 331 ? 103.347 93.852 75.159 1.00 34.51 549 GLY A C 1
ATOM 4694 O O . GLY B 2 331 ? 102.622 94.423 74.347 1.00 34.51 549 GLY A O 1
ATOM 4695 N N . ARG B 2 332 ? 103.852 92.644 74.937 1.00 33.62 550 ARG A N 1
ATOM 4696 C CA . ARG B 2 332 ? 103.638 91.979 73.656 1.00 33.62 550 ARG A CA 1
ATOM 4697 C C . ARG B 2 332 ? 102.417 91.062 73.643 1.00 33.62 550 ARG A C 1
ATOM 4698 O O . ARG B 2 332 ? 101.810 90.864 72.595 1.00 33.62 550 ARG A O 1
ATOM 4706 N N . ASP B 2 333 ? 102.043 90.506 74.791 1.00 36.87 551 ASP A N 1
ATOM 4707 C CA . ASP B 2 333 ? 100.936 89.541 74.788 1.00 36.87 551 ASP A CA 1
ATOM 4708 C C . ASP B 2 333 ? 99.833 89.775 75.812 1.00 36.87 551 ASP A C 1
ATOM 4709 O O . ASP B 2 333 ? 100.102 90.203 76.933 1.00 36.87 551 ASP A O 1
ATOM 4714 N N . ASN B 2 334 ? 98.595 89.488 75.425 1.00 36.25 552 ASN A N 1
ATOM 4715 C CA . ASN B 2 334 ? 97.458 89.618 76.341 1.00 36.25 552 ASN A CA 1
ATOM 4716 C C . ASN B 2 334 ? 97.480 90.883 77.181 1.00 36.25 552 ASN A C 1
ATOM 4717 O O . ASN B 2 334 ? 97.474 90.818 78.409 1.00 36.25 552 ASN A O 1
ATOM 4722 N N . VAL B 2 335 ? 97.491 92.034 76.525 1.00 36.52 553 VAL A N 1
ATOM 4723 C CA . VAL B 2 335 ? 97.449 93.293 77.247 1.00 36.52 553 VAL A CA 1
ATOM 4724 C C . VAL B 2 335 ? 96.021 93.811 77.244 1.00 36.52 553 VAL A C 1
ATOM 4725 O O . VAL B 2 335 ? 95.239 93.491 76.354 1.00 36.52 553 VAL A O 1
ATOM 4729 N N . ASP B 2 336 ? 95.680 94.613 78.239 1.00 36.70 554 ASP A N 1
ATOM 4730 C CA . ASP B 2 336 ? 94.325 95.147 78.322 1.00 36.70 554 ASP A CA 1
ATOM 4731 C C . ASP B 2 336 ? 94.076 96.258 77.313 1.00 36.70 554 ASP A C 1
ATOM 4732 O O . ASP B 2 336 ? 95.014 96.812 76.744 1.00 36.70 554 ASP A O 1
ATOM 4737 N N . ALA B 2 337 ? 92.809 96.585 77.091 1.00 35.46 555 ALA A N 1
ATOM 4738 C CA . ALA B 2 337 ? 92.463 97.643 76.150 1.00 35.46 555 ALA A CA 1
ATOM 4739 C C . ALA B 2 337 ? 93.178 98.938 76.499 1.00 35.46 555 ALA A C 1
ATOM 4740 O O . ALA B 2 337 ? 93.637 99.658 75.612 1.00 35.46 555 ALA A O 1
ATOM 4742 N N . ASP B 2 338 ? 93.287 99.231 77.791 1.00 36.59 556 ASP A N 1
ATOM 4743 C CA . ASP B 2 338 ? 93.940 100.459 78.228 1.00 36.59 556 ASP A CA 1
ATOM 4744 C C . ASP B 2 338 ? 95.415 100.534 77.831 1.00 36.59 556 ASP A C 1
ATOM 4745 O O . ASP B 2 338 ? 96.065 101.550 78.068 1.00 36.59 556 ASP A O 1
ATOM 4750 N N . LYS B 2 339 ? 95.949 99.470 77.239 1.00 28.14 557 LYS A N 1
ATOM 4751 C CA . LYS B 2 339 ? 97.343 99.474 76.806 1.00 28.14 557 LYS A CA 1
ATOM 4752 C C . LYS B 2 339 ? 97.479 99.706 75.311 1.00 28.14 557 LYS A C 1
ATOM 4753 O O . LYS B 2 339 ? 98.588 99.866 74.807 1.00 28.14 557 LYS A O 1
ATOM 4759 N N . VAL B 2 340 ? 96.364 99.711 74.593 1.00 26.41 558 VAL A N 1
ATOM 4760 C CA . VAL B 2 340 ? 96.450 99.831 73.138 1.00 26.41 558 VAL A CA 1
ATOM 4761 C C . VAL B 2 340 ? 95.595 100.956 72.575 1.00 26.41 558 VAL A C 1
ATOM 4762 O O . VAL B 2 340 ? 94.644 101.398 73.214 1.00 26.41 558 VAL A O 1
ATOM 4766 N N . MET B 2 341 ? 95.937 101.421 71.382 1.00 27.46 559 MET A N 1
ATOM 4767 C CA . MET B 2 341 ? 95.184 102.488 70.745 1.00 27.46 559 MET A CA 1
ATOM 4768 C C . MET B 2 341 ? 94.463 101.945 69.521 1.00 27.46 559 MET A C 1
ATOM 4769 O O . MET B 2 341 ? 95.097 101.622 68.517 1.00 27.46 559 MET A O 1
ATOM 4774 N N . ILE B 2 342 ? 93.142 101.837 69.599 1.00 24.50 560 ILE A N 1
ATOM 4775 C CA . ILE B 2 342 ? 92.368 101.298 68.484 1.00 24.50 560 ILE A CA 1
ATOM 4776 C C . ILE B 2 342 ? 91.853 102.414 67.586 1.00 24.50 560 ILE A C 1
ATOM 4777 O O . ILE B 2 342 ? 91.101 103.276 68.030 1.00 24.50 560 ILE A O 1
ATOM 4782 N N . THR B 2 343 ? 92.260 102.399 66.323 1.00 22.92 561 THR A N 1
ATOM 4783 C CA . THR B 2 343 ? 91.824 103.428 65.389 1.00 22.92 561 THR A CA 1
ATOM 4784 C C . THR B 2 343 ? 90.376 103.232 64.968 1.00 22.92 561 THR A C 1
ATOM 4785 O O . THR B 2 343 ? 89.754 102.231 65.323 1.00 22.92 561 THR A O 1
ATOM 4789 N N . ASN B 2 344 ? 89.839 104.179 64.208 1.00 21.96 562 ASN A N 1
ATOM 4790 C CA . ASN B 2 344 ? 88.467 104.061 63.714 1.00 21.96 562 ASN A CA 1
ATOM 4791 C C . ASN B 2 344 ? 88.305 104.821 62.400 1.00 21.96 562 ASN A C 1
ATOM 4792 O O . ASN B 2 344 ? 89.070 105.742 62.116 1.00 21.96 562 ASN A O 1
ATOM 4797 N N . GLU B 2 345 ? 87.312 104.447 61.602 1.00 21.05 563 GLU A N 1
ATOM 4798 C CA . GLU B 2 345 ? 87.101 105.102 60.316 1.00 21.05 563 GLU A CA 1
ATOM 4799 C C . GLU B 2 345 ? 85.697 105.678 60.205 1.00 21.05 563 GLU A C 1
ATOM 4800 O O . GLU B 2 345 ? 85.040 105.536 59.174 1.00 21.05 563 GLU A O 1
ATOM 4806 N N . GLU B 2 346 ? 85.233 106.326 61.267 1.00 21.09 564 GLU A N 1
ATOM 4807 C CA . GLU B 2 346 ? 83.897 106.911 61.252 1.00 21.09 564 GLU A CA 1
ATOM 4808 C C . GLU B 2 346 ? 83.733 107.894 60.100 1.00 21.09 564 GLU A C 1
ATOM 4809 O O . GLU B 2 346 ? 82.673 107.961 59.490 1.00 21.09 564 GLU A O 1
ATOM 4815 N N . GLU B 2 347 ? 84.782 108.649 59.793 1.00 21.20 565 GLU A N 1
ATOM 4816 C CA . GLU B 2 347 ? 84.715 109.641 58.723 1.00 21.20 565 GLU A CA 1
ATOM 4817 C C . GLU B 2 347 ? 84.123 109.081 57.438 1.00 21.20 565 GLU A C 1
ATOM 4818 O O . GLU B 2 347 ? 83.367 109.771 56.760 1.00 21.20 565 GLU A O 1
ATOM 4824 N N . ILE B 2 348 ? 84.459 107.841 57.098 1.00 17.89 566 ILE A N 1
ATOM 4825 C CA . ILE B 2 348 ? 84.000 107.270 55.827 1.00 17.89 566 ILE A CA 1
ATOM 4826 C C . ILE B 2 348 ? 82.568 106.730 55.862 1.00 17.89 566 ILE A C 1
ATOM 4827 O O . ILE B 2 348 ? 82.096 106.160 54.879 1.00 17.89 566 ILE A O 1
ATOM 4832 N N . LYS B 2 349 ? 81.868 106.927 56.972 1.00 18.11 567 LYS A N 1
ATOM 4833 C CA . LYS B 2 349 ? 80.476 106.489 57.065 1.00 18.11 567 LYS A CA 1
ATOM 4834 C C . LYS B 2 349 ? 79.602 107.199 56.037 1.00 18.11 567 LYS A C 1
ATOM 4835 O O . LYS B 2 349 ? 78.505 106.741 55.729 1.00 18.11 567 LYS A O 1
ATOM 4841 N N . THR B 2 350 ? 80.084 108.318 55.511 1.00 16.63 568 THR A N 1
ATOM 4842 C CA . THR B 2 350 ? 79.337 109.052 54.495 1.00 16.63 568 THR A CA 1
ATOM 4843 C C . THR B 2 350 ? 79.210 108.293 53.176 1.00 16.63 568 THR A C 1
ATOM 4844 O O . THR B 2 350 ? 78.267 108.531 52.421 1.00 16.63 568 THR A O 1
ATOM 4848 N N . THR B 2 351 ? 80.150 107.396 52.887 1.00 15.69 569 THR A N 1
ATOM 4849 C CA . THR B 2 351 ? 80.133 106.658 51.621 1.00 15.69 569 THR A CA 1
ATOM 4850 C C . THR B 2 351 ? 80.297 105.153 51.789 1.00 15.69 569 THR A C 1
ATOM 4851 O O . THR B 2 351 ? 79.895 104.385 50.920 1.00 15.69 569 THR A O 1
ATOM 4855 N N . ASN B 2 352 ? 80.908 104.733 52.889 1.00 15.19 570 ASN A N 1
ATOM 4856 C CA . ASN B 2 352 ? 81.156 103.316 53.118 1.00 15.19 570 ASN A CA 1
ATOM 4857 C C . ASN B 2 352 ? 80.189 102.745 54.138 1.00 15.19 570 ASN A C 1
ATOM 4858 O O . ASN B 2 352 ? 79.827 103.418 55.100 1.00 15.19 570 ASN A O 1
ATOM 4863 N N . PRO B 2 353 ? 79.777 101.486 53.941 1.00 13.08 571 PRO A N 1
ATOM 4864 C CA . PRO B 2 353 ? 78.887 100.839 54.914 1.00 13.08 571 PRO A CA 1
ATOM 4865 C C . PRO B 2 353 ? 79.558 100.599 56.258 1.00 13.08 571 PRO A C 1
ATOM 4866 O O . PRO B 2 353 ? 80.785 100.561 56.331 1.00 13.08 571 PRO A O 1
ATOM 4870 N N . VAL B 2 354 ? 78.764 100.425 57.308 1.00 14.21 572 VAL A N 1
ATOM 4871 C CA . VAL B 2 354 ? 79.328 100.137 58.623 1.00 14.21 572 VAL A CA 1
ATOM 4872 C C . VAL B 2 354 ? 79.884 98.722 58.668 1.00 14.21 572 VAL A C 1
ATOM 4873 O O . VAL B 2 354 ? 79.203 97.776 58.276 1.00 14.21 572 VAL A O 1
ATOM 4877 N N . ALA B 2 355 ? 81.111 98.574 59.152 1.00 16.00 573 ALA A N 1
ATOM 4878 C CA . ALA B 2 355 ? 81.767 97.264 59.198 1.00 16.00 573 ALA A CA 1
ATOM 4879 C C . ALA B 2 355 ? 80.989 96.178 59.928 1.00 16.00 573 ALA A C 1
ATOM 4880 O O . ALA B 2 355 ? 81.120 95.000 59.605 1.00 16.00 573 ALA A O 1
ATOM 4882 N N . THR B 2 356 ? 80.185 96.561 60.909 1.00 15.96 574 THR A N 1
ATOM 4883 C CA . THR B 2 356 ? 79.489 95.557 61.713 1.00 15.96 574 THR A CA 1
ATOM 4884 C C . THR B 2 356 ? 78.009 95.436 61.381 1.00 15.96 574 THR A C 1
ATOM 4885 O O . THR B 2 356 ? 77.235 94.910 62.179 1.00 15.96 574 THR A O 1
ATOM 4889 N N . GLU B 2 357 ? 77.613 95.914 60.210 1.00 16.61 575 GLU A N 1
ATOM 4890 C CA . GLU B 2 357 ? 76.221 95.790 59.794 1.00 16.61 575 GLU A CA 1
ATOM 4891 C C . GLU B 2 357 ? 76.124 95.150 58.415 1.00 16.61 575 GLU A C 1
ATOM 4892 O O . GLU B 2 357 ? 77.103 95.129 57.670 1.00 16.61 575 GLU A O 1
ATOM 4898 N N . SER B 2 358 ? 74.950 94.631 58.063 1.00 11.97 576 SER A N 1
ATOM 4899 C CA . SER B 2 358 ? 74.770 94.084 56.718 1.00 11.97 576 SER A CA 1
ATOM 4900 C C . SER B 2 358 ? 74.790 95.216 55.701 1.00 11.97 576 SER A C 1
ATOM 4901 O O . SER B 2 358 ? 74.422 96.345 56.015 1.00 11.97 576 SER A O 1
ATOM 4904 N N . TYR B 2 359 ? 75.219 94.920 54.481 1.00 9.54 577 TYR A N 1
ATOM 4905 C CA . TYR B 2 359 ? 75.234 95.937 53.436 1.00 9.54 577 TYR A CA 1
ATOM 4906 C C . TYR B 2 359 ? 73.821 96.407 53.156 1.00 9.54 577 TYR A C 1
ATOM 4907 O O . TYR B 2 359 ? 73.596 97.583 52.870 1.00 9.54 577 TYR A O 1
ATOM 4916 N N . GLY B 2 360 ? 72.865 95.491 53.238 1.00 8.57 578 GLY A N 1
ATOM 4917 C CA . GLY B 2 360 ? 71.488 95.830 52.945 1.00 8.57 578 GLY A CA 1
ATOM 4918 C C . GLY B 2 360 ? 70.643 94.581 52.799 1.00 8.57 578 GLY A C 1
ATOM 4919 O O . GLY B 2 360 ? 71.028 93.514 53.274 1.00 8.57 578 GLY A O 1
ATOM 4920 N N . GLN B 2 361 ? 69.497 94.708 52.142 1.00 8.63 579 GLN A N 1
ATOM 4921 C CA . GLN B 2 361 ? 68.595 93.571 51.988 1.00 8.63 579 GLN A CA 1
ATOM 4922 C C . GLN B 2 361 ? 68.262 93.296 50.533 1.00 8.63 579 GLN A C 1
ATOM 4923 O O . GLN B 2 361 ? 68.300 94.202 49.698 1.00 8.63 579 GLN A O 1
ATOM 4929 N N . VAL B 2 362 ? 67.925 92.049 50.230 1.00 8.57 580 VAL A N 1
ATOM 4930 C CA . VAL B 2 362 ? 67.614 91.674 48.860 1.00 8.57 580 VAL A CA 1
ATOM 4931 C C . VAL B 2 362 ? 66.431 90.718 48.832 1.00 8.57 580 VAL A C 1
ATOM 4932 O O . VAL B 2 362 ? 66.235 89.941 49.764 1.00 8.57 580 VAL A O 1
ATOM 4936 N N . ALA B 2 363 ? 65.635 90.778 47.770 1.00 7.67 581 ALA A N 1
ATOM 4937 C CA . ALA B 2 363 ? 64.500 89.869 47.641 1.00 7.67 581 ALA A CA 1
ATOM 4938 C C . ALA B 2 363 ? 64.983 88.438 47.502 1.00 7.67 581 ALA A C 1
ATOM 4939 O O . ALA B 2 363 ? 66.042 88.187 46.926 1.00 7.67 581 ALA A O 1
ATOM 4941 N N . THR B 2 364 ? 64.213 87.496 48.025 1.00 9.11 582 THR A N 1
ATOM 4942 C CA . THR B 2 364 ? 64.625 86.101 47.985 1.00 9.11 582 THR A CA 1
ATOM 4943 C C . THR B 2 364 ? 63.543 85.202 47.412 1.00 9.11 582 THR A C 1
ATOM 4944 O O . THR B 2 364 ? 63.682 83.980 47.425 1.00 9.11 582 THR A O 1
ATOM 4948 N N . ASN B 2 365 ? 62.468 85.799 46.908 1.00 12.20 583 ASN A N 1
ATOM 4949 C CA . ASN B 2 365 ? 61.366 85.013 46.371 1.00 12.20 583 ASN A CA 1
ATOM 4950 C C . ASN B 2 365 ? 60.451 85.823 45.475 1.00 12.20 583 ASN A C 1
ATOM 4951 O O . ASN B 2 365 ? 60.706 86.998 45.212 1.00 12.20 583 ASN A O 1
ATOM 4956 N N . HIS B 2 366 ? 59.381 85.196 45.008 1.00 12.70 584 HIS A N 1
ATOM 4957 C CA . HIS B 2 366 ? 58.406 85.906 44.200 1.00 12.70 584 HIS A CA 1
ATOM 4958 C C . HIS B 2 366 ? 57.093 85.953 44.956 1.00 12.70 584 HIS A C 1
ATOM 4959 O O . HIS B 2 366 ? 56.353 84.973 44.975 1.00 12.70 584 HIS A O 1
ATOM 4966 N N . GLN B 2 367 ? 56.804 87.081 45.591 1.00 18.02 585 GLN A N 1
ATOM 4967 C CA . GLN B 2 367 ? 55.541 87.219 46.302 1.00 18.02 585 GLN A CA 1
ATOM 4968 C C . GLN B 2 367 ? 54.396 86.869 45.365 1.00 18.02 585 GLN A C 1
ATOM 4969 O O . GLN B 2 367 ? 54.445 87.173 44.175 1.00 18.02 585 GLN A O 1
ATOM 4975 N N . SER B 2 368 ? 53.365 86.231 45.902 1.00 26.99 586 SER A N 1
ATOM 4976 C CA . SER B 2 368 ? 52.241 85.832 45.072 1.00 26.99 586 SER A CA 1
ATOM 4977 C C . SER B 2 368 ? 51.000 85.564 45.893 1.00 26.99 586 SER A C 1
ATOM 4978 O O . SER B 2 368 ? 51.053 85.504 47.119 1.00 26.99 586 SER A O 1
ATOM 4981 N N . ALA B 2 369 ? 49.871 85.412 45.219 1.00 33.55 587 ALA A N 1
ATOM 4982 C CA . ALA B 2 369 ? 48.643 85.094 45.921 1.00 33.55 587 ALA A CA 1
ATOM 4983 C C . ALA B 2 369 ? 48.265 83.656 45.642 1.00 33.55 587 ALA A C 1
ATOM 4984 O O . ALA B 2 369 ? 49.061 82.896 45.089 1.00 33.55 587 ALA A O 1
ATOM 4986 N N . GLN B 2 370 ? 47.059 83.269 46.033 1.00 56.38 588 GLN A N 1
ATOM 4987 C CA . GLN B 2 370 ? 46.591 81.927 45.732 1.00 56.38 588 GLN A CA 1
ATOM 4988 C C . GLN B 2 370 ? 45.997 81.944 44.344 1.00 56.38 588 GLN A C 1
ATOM 4989 O O . GLN B 2 370 ? 45.229 81.035 44.002 1.00 56.38 588 GLN A O 1
ATOM 4995 N N . TRP B 2 371 A 46.350 82.960 43.548 1.00 64.85 588 TRP A N 1
ATOM 4996 C CA . TRP B 2 371 A 45.815 83.113 42.184 1.00 64.85 588 TRP A CA 1
ATOM 4997 C C . TRP B 2 371 A 45.937 81.851 41.318 1.00 64.85 588 TRP A C 1
ATOM 4998 O O . TRP B 2 371 A 44.979 81.558 40.588 1.00 64.85 588 TRP A O 1
ATOM 5009 N N . PRO B 2 372 B 47.094 81.116 41.373 1.00 61.28 588 PRO A N 1
ATOM 5010 C CA . PRO B 2 372 B 47.117 79.855 40.624 1.00 61.28 588 PRO A CA 1
ATOM 5011 C C . PRO B 2 372 B 46.464 78.834 41.503 1.00 61.28 588 PRO A C 1
ATOM 5012 O O . PRO B 2 372 B 45.234 78.881 41.637 1.00 61.28 588 PRO A O 1
ATOM 5016 N N . THR B 2 373 C 47.223 77.905 42.089 1.00 61.64 588 THR A N 1
ATOM 5017 C CA . THR B 2 373 C 46.679 76.968 43.044 1.00 61.64 588 THR A CA 1
ATOM 5018 C C . THR B 2 373 C 46.562 77.780 44.302 1.00 61.64 588 THR A C 1
ATOM 5019 O O . THR B 2 373 C 47.167 78.858 44.394 1.00 61.64 588 THR A O 1
ATOM 5023 N N . SER B 2 374 D 45.776 77.289 45.262 1.00 63.33 588 SER A N 1
ATOM 5024 C CA . SER B 2 374 D 45.606 77.985 46.534 1.00 63.33 588 SER A CA 1
ATOM 5025 C C . SER B 2 374 D 46.936 78.087 47.236 1.00 63.33 588 SER A C 1
ATOM 5026 O O . SER B 2 374 D 47.050 78.862 48.195 1.00 63.33 588 SER A O 1
ATOM 5029 N N . TYR B 2 375 E 47.925 77.302 46.805 1.00 69.11 588 TYR A N 1
ATOM 5030 C CA . TYR B 2 375 E 49.269 77.424 47.352 1.00 69.11 588 TYR A CA 1
ATOM 5031 C C . TYR B 2 375 E 49.825 78.679 46.733 1.00 69.11 588 TYR A C 1
ATOM 5032 O O . TYR B 2 375 E 49.049 79.584 46.388 1.00 69.11 588 TYR A O 1
ATOM 5041 N N . ASP B 2 376 F 51.151 78.767 46.575 1.00 72.45 588 ASP A N 1
ATOM 5042 C CA . ASP B 2 376 F 51.783 79.906 45.909 1.00 72.45 588 ASP A CA 1
ATOM 5043 C C . ASP B 2 376 F 51.444 81.228 46.571 1.00 72.45 588 ASP A C 1
ATOM 5044 O O . ASP B 2 376 F 51.881 82.274 46.077 1.00 72.45 588 ASP A O 1
ATOM 5049 N N . ALA B 2 377 G 50.671 81.191 47.663 1.00 58.23 588 ALA A N 1
ATOM 5050 C CA . ALA B 2 377 G 50.358 82.409 48.391 1.00 58.23 588 ALA A CA 1
ATOM 5051 C C . ALA B 2 377 G 51.581 82.784 49.196 1.00 58.23 588 ALA A C 1
ATOM 5052 O O . ALA B 2 377 G 51.623 82.577 50.407 1.00 58.23 588 ALA A O 1
ATOM 5054 N N . ALA B 2 378 ? 52.590 83.327 48.529 1.00 42.27 589 ALA A N 1
ATOM 5055 C CA . ALA B 2 378 ? 53.831 83.653 49.213 1.00 42.27 589 ALA A CA 1
ATOM 5056 C C . ALA B 2 378 ? 53.947 85.135 49.482 1.00 42.27 589 ALA A C 1
ATOM 5057 O O . ALA B 2 378 ? 53.698 85.943 48.597 1.00 42.27 589 ALA A O 1
ATOM 5059 N N . GLN B 2 379 ? 54.334 85.498 50.699 1.00 29.03 590 GLN A N 1
ATOM 5060 C CA . GLN B 2 379 ? 54.544 86.902 51.017 1.00 29.03 590 GLN A CA 1
ATOM 5061 C C . GLN B 2 379 ? 55.955 87.296 50.617 1.00 29.03 590 GLN A C 1
ATOM 5062 O O . GLN B 2 379 ? 56.867 86.471 50.648 1.00 29.03 590 GLN A O 1
ATOM 5068 N N . ALA B 2 380 ? 56.139 88.549 50.227 1.00 14.86 591 ALA A N 1
ATOM 5069 C CA . ALA B 2 380 ? 57.459 89.020 49.832 1.00 14.86 591 ALA A CA 1
ATOM 5070 C C . ALA B 2 380 ? 58.492 88.692 50.898 1.00 14.86 591 ALA A C 1
ATOM 5071 O O . ALA B 2 380 ? 58.360 89.112 52.047 1.00 14.86 591 ALA A O 1
ATOM 5073 N N . GLN B 2 381 ? 59.513 87.932 50.526 1.00 12.27 592 GLN A N 1
ATOM 5074 C CA . GLN B 2 381 ? 60.564 87.579 51.473 1.00 12.27 592 GLN A CA 1
ATOM 5075 C C . GLN B 2 381 ? 61.891 88.194 51.057 1.00 12.27 592 GLN A C 1
ATOM 5076 O O . GLN B 2 381 ? 62.234 88.204 49.876 1.00 12.27 592 GLN A O 1
ATOM 5082 N N . THR B 2 382 ? 62.637 88.703 52.027 1.00 11.39 593 THR A N 1
ATOM 5083 C CA . THR B 2 382 ? 63.929 89.310 51.728 1.00 11.39 593 THR A CA 1
ATOM 5084 C C . THR B 2 382 ? 65.025 88.760 52.624 1.00 11.39 593 THR A C 1
ATOM 5085 O O . THR B 2 382 ? 64.741 88.201 53.684 1.00 11.39 593 THR A O 1
ATOM 5089 N N . GLY B 2 383 ? 66.275 88.916 52.206 1.00 9.43 594 GLY A N 1
ATOM 5090 C CA . GLY B 2 383 ? 67.391 88.427 52.995 1.00 9.43 594 GLY A CA 1
ATOM 5091 C C . GLY B 2 383 ? 68.460 89.479 53.202 1.00 9.43 594 GLY A C 1
ATOM 5092 O O . GLY B 2 383 ? 68.537 90.445 52.447 1.00 9.43 594 GLY A O 1
ATOM 5093 N N . TRP B 2 384 ? 69.284 89.293 54.227 1.00 7.89 595 TRP A N 1
ATOM 5094 C CA . TRP B 2 384 ? 70.324 90.270 54.535 1.00 7.89 595 TRP A CA 1
ATOM 5095 C C . TRP B 2 384 ? 71.616 90.007 53.786 1.00 7.89 595 TRP A C 1
ATOM 5096 O O . TRP B 2 384 ? 72.007 88.859 53.599 1.00 7.89 595 TRP A O 1
ATOM 5107 N N . VAL B 2 385 ? 72.283 91.072 53.364 1.00 7.90 596 VAL A N 1
ATOM 5108 C CA . VAL B 2 385 ? 73.551 90.929 52.662 1.00 7.90 596 VAL A CA 1
ATOM 5109 C C . VAL B 2 385 ? 74.726 91.129 53.613 1.00 7.90 596 VAL A C 1
ATOM 5110 O O . VAL B 2 385 ? 75.020 92.252 54.006 1.00 7.90 596 VAL A O 1
ATOM 5114 N N . GLN B 2 386 ? 75.394 90.041 53.986 1.00 8.63 597 GLN A N 1
ATOM 5115 C CA . GLN B 2 386 ? 76.538 90.131 54.896 1.00 8.63 597 GLN A CA 1
ATOM 5116 C C . GLN B 2 386 ? 77.802 90.588 54.183 1.00 8.63 597 GLN A C 1
ATOM 5117 O O . GLN B 2 386 ? 78.613 91.310 54.759 1.00 8.63 597 GLN A O 1
ATOM 5123 N N . ASN B 2 387 ? 77.986 90.155 52.943 1.00 8.85 598 ASN A N 1
ATOM 5124 C CA . ASN B 2 387 ? 79.148 90.575 52.171 1.00 8.85 598 ASN A CA 1
ATOM 5125 C C . ASN B 2 387 ? 78.715 90.965 50.769 1.00 8.85 598 ASN A C 1
ATOM 5126 O O . ASN B 2 387 ? 78.045 90.195 50.084 1.00 8.85 598 ASN A O 1
ATOM 5131 N N . GLN B 2 388 ? 79.078 92.169 50.344 1.00 9.22 599 GLN A N 1
ATOM 5132 C CA . GLN B 2 388 ? 78.675 92.637 49.028 1.00 9.22 599 GLN A CA 1
ATOM 5133 C C . GLN B 2 388 ? 79.897 92.959 48.190 1.00 9.22 599 GLN A C 1
ATOM 5134 O O . GLN B 2 388 ? 80.764 93.713 48.619 1.00 9.22 599 GLN A O 1
ATOM 5140 N N . GLY B 2 389 ? 79.973 92.380 47.001 1.00 13.48 600 GLY A N 1
ATOM 5141 C CA . GLY B 2 389 ? 81.089 92.648 46.115 1.00 13.48 600 GLY A CA 1
ATOM 5142 C C . GLY B 2 389 ? 80.891 93.917 45.318 1.00 13.48 600 GLY A C 1
ATOM 5143 O O . GLY B 2 389 ? 79.851 94.559 45.421 1.00 13.48 600 GLY A O 1
ATOM 5144 N N . ILE B 2 390 ? 81.881 94.277 44.511 1.00 13.94 601 ILE A N 1
ATOM 5145 C CA . ILE B 2 390 ? 81.811 95.511 43.739 1.00 13.94 601 ILE A CA 1
ATOM 5146 C C . ILE B 2 390 ? 80.626 95.547 42.783 1.00 13.94 601 ILE A C 1
ATOM 5147 O O . ILE B 2 390 ? 80.316 94.546 42.139 1.00 13.94 601 ILE A O 1
ATOM 5152 N N . LEU B 2 391 ? 79.952 96.690 42.707 1.00 23.99 602 LEU A N 1
ATOM 5153 C CA . LEU B 2 391 ? 78.852 96.851 41.766 1.00 23.99 602 LEU A CA 1
ATOM 5154 C C . LEU B 2 391 ? 79.021 98.165 41.022 1.00 23.99 602 LEU A C 1
ATOM 5155 O O . LEU B 2 391 ? 79.433 99.160 41.609 1.00 23.99 602 LEU A O 1
ATOM 5160 N N . PRO B 2 392 ? 78.705 98.180 39.722 1.00 14.58 603 PRO A N 1
ATOM 5161 C CA . PRO B 2 392 ? 78.756 99.450 38.991 1.00 14.58 603 PRO A CA 1
ATOM 5162 C C . PRO B 2 392 ? 77.924 100.505 39.709 1.00 14.58 603 PRO A C 1
ATOM 5163 O O . PRO B 2 392 ? 76.848 100.189 40.213 1.00 14.58 603 PRO A O 1
ATOM 5167 N N . GLY B 2 393 ? 78.417 101.735 39.769 1.00 8.36 604 GLY A N 1
ATOM 5168 C CA . GLY B 2 393 ? 77.696 102.785 40.463 1.00 8.36 604 GLY A CA 1
ATOM 5169 C C . GLY B 2 393 ? 78.101 102.896 41.917 1.00 8.36 604 GLY A C 1
ATOM 5170 O O . GLY B 2 393 ? 77.641 103.792 42.624 1.00 8.36 604 GLY A O 1
ATOM 5171 N N . MET B 2 394 ? 78.956 101.990 42.375 1.00 9.58 605 MET A N 1
ATOM 5172 C CA . MET B 2 394 ? 79.451 102.068 43.744 1.00 9.58 605 MET A CA 1
ATOM 5173 C C . MET B 2 394 ? 80.540 103.110 43.881 1.00 9.58 605 MET A C 1
ATOM 5174 O O . MET B 2 394 ? 81.303 103.330 42.943 1.00 9.58 605 MET A O 1
ATOM 5179 N N . VAL B 2 395 ? 80.625 103.749 45.040 1.00 11.42 606 VAL A N 1
ATOM 5180 C CA . VAL B 2 395 ? 81.697 104.703 45.296 1.00 11.42 606 VAL A CA 1
ATOM 5181 C C . VAL B 2 395 ? 82.153 104.477 46.730 1.00 11.42 606 VAL A C 1
ATOM 5182 O O . VAL B 2 395 ? 81.374 103.993 47.551 1.00 11.42 606 VAL A O 1
ATOM 5186 N N . TRP B 2 396 ? 83.401 104.810 47.037 1.00 9.99 607 TRP A N 1
ATOM 5187 C CA . TRP B 2 396 ? 83.912 104.548 48.379 1.00 9.99 607 TRP A CA 1
ATOM 5188 C C . TRP B 2 396 ? 85.199 105.274 48.708 1.00 9.99 607 TRP A C 1
ATOM 5189 O O . TRP B 2 396 ? 85.936 105.678 47.810 1.00 9.99 607 TRP A O 1
ATOM 5200 N N . GLN B 2 397 ? 85.482 105.426 49.997 1.00 19.97 608 GLN A N 1
ATOM 5201 C CA . GLN B 2 397 ? 86.740 106.028 50.411 1.00 19.97 608 GLN A CA 1
ATOM 5202 C C . GLN B 2 397 ? 87.668 104.922 50.883 1.00 19.97 608 GLN A C 1
ATOM 5203 O O . GLN B 2 397 ? 87.208 103.840 51.248 1.00 19.97 608 GLN A O 1
ATOM 5209 N N . ASP B 2 398 ? 88.972 105.176 50.873 1.00 25.54 609 ASP A N 1
ATOM 5210 C CA . ASP B 2 398 ? 89.915 104.182 51.383 1.00 25.54 609 ASP A CA 1
ATOM 5211 C C . ASP B 2 398 ? 90.245 104.430 52.852 1.00 25.54 609 ASP A C 1
ATOM 5212 O O . ASP B 2 398 ? 89.895 105.471 53.399 1.00 25.54 609 ASP A O 1
ATOM 5217 N N . ARG B 2 399 ? 90.902 103.470 53.496 1.00 22.92 610 ARG A N 1
ATOM 5218 C CA . ARG B 2 399 ? 91.228 103.601 54.914 1.00 22.92 610 ARG A CA 1
ATOM 5219 C C . ARG B 2 399 ? 92.190 104.763 55.133 1.00 22.92 610 ARG A C 1
ATOM 5220 O O . ARG B 2 399 ? 93.069 105.002 54.313 1.00 22.92 610 ARG A O 1
ATOM 5228 N N . ASP B 2 400 ? 92.015 105.494 56.227 1.00 23.27 611 ASP A N 1
ATOM 5229 C CA . ASP B 2 400 ? 92.879 106.638 56.503 1.00 23.27 611 ASP A CA 1
ATOM 5230 C C . ASP B 2 400 ? 94.301 106.218 56.835 1.00 23.27 611 ASP A C 1
ATOM 5231 O O . ASP B 2 400 ? 94.559 105.050 57.128 1.00 23.27 611 ASP A O 1
ATOM 5236 N N . VAL B 2 401 ? 95.230 107.164 56.788 1.00 22.76 612 VAL A N 1
ATOM 5237 C CA . VAL B 2 401 ? 96.603 106.859 57.174 1.00 22.76 612 VAL A CA 1
ATOM 5238 C C . VAL B 2 401 ? 96.897 107.530 58.507 1.00 22.76 612 VAL A C 1
ATOM 5239 O O . VAL B 2 401 ? 96.200 108.468 58.898 1.00 22.76 612 VAL A O 1
ATOM 5243 N N . TYR B 2 402 ? 97.917 107.054 59.210 1.00 22.58 613 TYR A N 1
ATOM 5244 C CA . TYR B 2 402 ? 98.226 107.601 60.529 1.00 22.58 613 TYR A CA 1
ATOM 5245 C C . TYR B 2 402 ? 99.704 107.934 60.685 1.00 22.58 613 TYR A C 1
ATOM 5246 O O . TYR B 2 402 ? 100.553 107.318 60.046 1.00 22.58 613 TYR A O 1
ATOM 5255 N N . LEU B 2 403 ? 100.015 108.913 61.529 1.00 26.92 614 LEU A N 1
ATOM 5256 C CA . LEU B 2 403 ? 101.406 109.273 61.768 1.00 26.92 614 LEU A CA 1
ATOM 5257 C C . LEU B 2 403 ? 102.228 108.031 62.059 1.00 26.92 614 LEU A C 1
ATOM 5258 O O . LEU B 2 403 ? 103.305 107.851 61.501 1.00 26.92 614 LEU A O 1
ATOM 5263 N N . GLN B 2 404 ? 101.717 107.173 62.930 1.00 25.30 615 GLN A N 1
ATOM 5264 C CA . GLN B 2 404 ? 102.434 105.956 63.295 1.00 25.30 615 GLN A CA 1
ATOM 5265 C C . GLN B 2 404 ? 102.097 104.785 62.376 1.00 25.30 615 GLN A C 1
ATOM 5266 O O . GLN B 2 404 ? 102.477 103.653 62.646 1.00 25.30 615 GLN A O 1
ATOM 5272 N N . GLY B 2 405 ? 101.387 105.055 61.288 1.00 24.73 616 GLY A N 1
ATOM 5273 C CA . GLY B 2 405 ? 100.992 103.994 60.375 1.00 24.73 616 GLY A CA 1
ATOM 5274 C C . GLY B 2 405 ? 101.958 103.801 59.222 1.00 24.73 616 GLY A C 1
ATOM 5275 O O . GLY B 2 405 ? 102.925 104.550 59.093 1.00 24.73 616 GLY A O 1
ATOM 5276 N N . PRO B 2 406 ? 101.698 102.799 58.369 1.00 23.59 617 PRO A N 1
ATOM 5277 C CA . PRO B 2 406 ? 102.567 102.529 57.217 1.00 23.59 617 PRO A CA 1
ATOM 5278 C C . PRO B 2 406 ? 102.362 103.534 56.088 1.00 23.59 617 PRO A C 1
ATOM 5279 O O . PRO B 2 406 ? 101.328 104.199 56.052 1.00 23.59 617 PRO A O 1
ATOM 5283 N N . ILE B 2 407 ? 103.326 103.637 55.179 1.00 26.43 618 ILE A N 1
ATOM 5284 C CA . ILE B 2 407 ? 103.225 104.593 54.078 1.00 26.43 618 ILE A CA 1
ATOM 5285 C C . ILE B 2 407 ? 102.895 103.916 52.760 1.00 26.43 618 ILE A C 1
ATOM 5286 O O . ILE B 2 407 ? 101.919 104.275 52.108 1.00 26.43 618 ILE A O 1
ATOM 5291 N N . TRP B 2 408 ? 103.700 102.935 52.367 1.00 28.88 619 TRP A N 1
ATOM 5292 C CA . TRP B 2 408 ? 103.493 102.282 51.078 1.00 28.88 619 TRP A CA 1
ATOM 5293 C C . TRP B 2 408 ? 103.463 100.765 51.154 1.00 28.88 619 TRP A C 1
ATOM 5294 O O . TRP B 2 408 ? 103.689 100.186 52.214 1.00 28.88 619 TRP A O 1
ATOM 5305 N N . ALA B 2 409 ? 103.195 100.123 50.023 1.00 20.98 620 ALA A N 1
ATOM 5306 C CA . ALA B 2 409 ? 103.180 98.665 49.972 1.00 20.98 620 ALA A CA 1
ATOM 5307 C C . ALA B 2 409 ? 103.434 98.222 48.541 1.00 20.98 620 ALA A C 1
ATOM 5308 O O . ALA B 2 409 ? 103.178 98.970 47.597 1.00 20.98 620 ALA A O 1
ATOM 5310 N N . LYS B 2 410 ? 103.938 97.008 48.376 1.00 17.01 621 LYS A N 1
ATOM 5311 C CA . LYS B 2 410 ? 104.194 96.499 47.038 1.00 17.01 621 LYS A CA 1
ATOM 5312 C C . LYS B 2 410 ? 102.995 95.723 46.528 1.00 17.01 621 LYS A C 1
ATOM 5313 O O . LYS B 2 410 ? 102.562 94.759 47.158 1.00 17.01 621 LYS A O 1
ATOM 5319 N N . ILE B 2 411 ? 102.451 96.140 45.394 1.00 16.69 622 ILE A N 1
ATOM 5320 C CA . ILE B 2 411 ? 101.341 95.407 44.806 1.00 16.69 622 ILE A CA 1
ATOM 5321 C C . ILE B 2 411 ? 101.826 94.048 44.318 1.00 16.69 622 ILE A C 1
ATOM 5322 O O . ILE B 2 411 ? 102.813 93.966 43.595 1.00 16.69 622 ILE A O 1
ATOM 5327 N N . PRO B 2 412 ? 101.137 92.977 44.728 1.00 12.46 623 PRO A N 1
ATOM 5328 C CA . PRO B 2 412 ? 101.550 91.627 44.329 1.00 12.46 623 PRO A CA 1
ATOM 5329 C C . PRO B 2 412 ? 101.639 91.499 42.816 1.00 12.46 623 PRO A C 1
ATOM 5330 O O . PRO B 2 412 ? 100.742 91.960 42.113 1.00 12.46 623 PRO A O 1
ATOM 5334 N N . HIS B 2 413 ? 102.706 90.886 42.322 1.00 17.29 624 HIS A N 1
ATOM 5335 C CA . HIS B 2 413 ? 102.881 90.702 40.890 1.00 17.29 624 HIS A CA 1
ATOM 5336 C C . HIS B 2 413 ? 101.947 89.628 40.351 1.00 17.29 624 HIS A C 1
ATOM 5337 O O . HIS B 2 413 ? 102.308 88.457 40.314 1.00 17.29 624 HIS A O 1
ATOM 5344 N N . THR B 2 414 ? 100.749 90.022 39.936 1.00 12.10 625 THR A N 1
ATOM 5345 C CA . THR B 2 414 ? 99.777 89.058 39.420 1.00 12.10 625 THR A CA 1
ATOM 5346 C C . THR B 2 414 ? 99.123 89.520 38.128 1.00 12.10 625 THR A C 1
ATOM 5347 O O . THR B 2 414 ? 99.293 90.666 37.721 1.00 12.10 625 THR A O 1
ATOM 5351 N N . ASP B 2 415 ? 98.368 88.636 37.483 1.00 11.74 626 ASP A N 1
ATOM 5352 C CA . ASP B 2 415 ? 97.660 88.996 36.265 1.00 11.74 626 ASP A CA 1
ATOM 5353 C C . ASP B 2 415 ? 96.591 90.019 36.564 1.00 11.74 626 ASP A C 1
ATOM 5354 O O . ASP B 2 415 ? 96.388 90.947 35.788 1.00 11.74 626 ASP A O 1
ATOM 5359 N N . GLY B 2 416 ? 95.895 89.847 37.681 1.00 11.49 627 GLY A N 1
ATOM 5360 C CA . GLY B 2 416 ? 94.804 90.744 37.994 1.00 11.49 627 GLY A CA 1
ATOM 5361 C C . GLY B 2 416 ? 94.722 91.262 39.406 1.00 11.49 627 GLY A C 1
ATOM 5362 O O . GLY B 2 416 ? 95.124 90.579 40.348 1.00 11.49 627 GLY A O 1
ATOM 5363 N N . ASN B 2 417 ? 94.222 92.483 39.559 1.00 8.32 628 ASN A N 1
ATOM 5364 C CA . ASN B 2 417 ? 94.020 93.047 40.883 1.00 8.32 628 ASN A CA 1
ATOM 5365 C C . ASN B 2 417 ? 92.919 94.083 40.767 1.00 8.32 628 ASN A C 1
ATOM 5366 O O . ASN B 2 417 ? 92.544 94.461 39.658 1.00 8.32 628 ASN A O 1
ATOM 5371 N N . PHE B 2 418 ? 92.389 94.542 41.889 1.00 12.92 629 PHE A N 1
ATOM 5372 C CA . PHE B 2 418 ? 91.392 95.601 41.819 1.00 12.92 629 PHE A CA 1
ATOM 5373 C C . PHE B 2 418 ? 91.611 96.652 42.893 1.00 12.92 629 PHE A C 1
ATOM 5374 O O . PHE B 2 418 ? 91.778 96.313 44.061 1.00 12.92 629 PHE A O 1
ATOM 5382 N N . HIS B 2 419 ? 91.600 97.921 42.493 1.00 9.15 630 HIS A N 1
ATOM 5383 C CA . HIS B 2 419 ? 91.797 99.011 43.442 1.00 9.15 630 HIS A CA 1
ATOM 5384 C C . HIS B 2 419 ? 92.879 98.610 44.425 1.00 9.15 630 HIS A C 1
ATOM 5385 O O . HIS B 2 419 ? 92.603 98.425 45.610 1.00 9.15 630 HIS A O 1
ATOM 5392 N N . PRO B 2 420 ? 94.124 98.480 43.945 1.00 14.28 631 PRO A N 1
ATOM 5393 C CA . PRO B 2 420 ? 95.205 97.976 44.815 1.00 14.28 631 PRO A CA 1
ATOM 5394 C C . PRO B 2 420 ? 95.731 98.917 45.905 1.00 14.28 631 PRO A C 1
ATOM 5395 O O . PRO B 2 420 ? 96.942 98.941 46.123 1.00 14.28 631 PRO A O 1
ATOM 5399 N N . SER B 2 421 ? 94.867 99.660 46.586 1.00 15.31 632 SER A N 1
ATOM 5400 C CA . SER B 2 421 ? 95.324 100.470 47.713 1.00 15.31 632 SER A CA 1
ATOM 5401 C C . SER B 2 421 ? 95.575 99.511 48.868 1.00 15.31 632 SER A C 1
ATOM 5402 O O . SER B 2 421 ? 94.713 98.695 49.195 1.00 15.31 632 SER A O 1
ATOM 5405 N N . PRO B 2 422 ? 96.757 99.587 49.490 1.00 15.41 633 PRO A N 1
ATOM 5406 C CA . PRO B 2 422 ? 97.076 98.613 50.543 1.00 15.41 633 PRO A CA 1
ATOM 5407 C C . PRO B 2 422 ? 96.004 98.603 51.621 1.00 15.41 633 PRO A C 1
ATOM 5408 O O . PRO B 2 422 ? 95.679 99.664 52.145 1.00 15.41 633 PRO A O 1
ATOM 5412 N N . LEU B 2 423 ? 95.462 97.435 51.950 1.00 22.35 634 LEU A N 1
ATOM 5413 C CA . LEU B 2 423 ? 94.356 97.374 52.916 1.00 22.35 634 LEU A CA 1
ATOM 5414 C C . LEU B 2 423 ? 94.686 97.931 54.306 1.00 22.35 634 LEU A C 1
ATOM 5415 O O . LEU B 2 423 ? 93.786 98.355 55.029 1.00 22.35 634 LEU A O 1
ATOM 5420 N N . MET B 2 424 ? 95.957 97.928 54.689 1.00 24.45 635 MET A N 1
ATOM 5421 C CA . MET B 2 424 ? 96.328 98.509 55.978 1.00 24.45 635 MET A CA 1
ATOM 5422 C C . MET B 2 424 ? 96.426 100.027 55.886 1.00 24.45 635 MET A C 1
ATOM 5423 O O . MET B 2 424 ? 96.549 100.704 56.903 1.00 24.45 635 MET A O 1
ATOM 5428 N N . GLY B 2 425 ? 96.364 100.561 54.670 1.00 22.44 636 GLY A N 1
ATOM 5429 C CA . GLY B 2 425 ? 96.431 101.999 54.480 1.00 22.44 636 GLY A CA 1
ATOM 5430 C C . GLY B 2 425 ? 97.693 102.417 53.759 1.00 22.44 636 GLY A C 1
ATOM 5431 O O . GLY B 2 425 ? 98.743 101.802 53.941 1.00 22.44 636 GLY A O 1
ATOM 5432 N N . GLY B 2 426 ? 97.604 103.456 52.938 1.00 22.93 637 GLY A N 1
ATOM 5433 C CA . GLY B 2 426 ? 98.791 103.960 52.272 1.00 22.93 637 GLY A CA 1
ATOM 5434 C C . GLY B 2 426 ? 98.798 103.898 50.761 1.00 22.93 637 GLY A C 1
ATOM 5435 O O . GLY B 2 426 ? 97.743 103.897 50.130 1.00 22.93 637 GLY A O 1
ATOM 5436 N N . PHE B 2 427 ? 99.989 103.860 50.171 1.00 25.14 638 PHE A N 1
ATOM 5437 C CA . PHE B 2 427 ? 100.102 103.858 48.714 1.00 25.14 638 PHE A CA 1
ATOM 5438 C C . PHE B 2 427 ? 100.637 102.538 48.166 1.00 25.14 638 PHE A C 1
ATOM 5439 O O . PHE B 2 427 ? 101.709 102.090 48.561 1.00 25.14 638 PHE A O 1
ATOM 5447 N N . GLY B 2 428 ? 99.898 101.922 47.251 1.00 22.42 639 GLY A N 1
ATOM 5448 C CA . GLY B 2 428 ? 100.324 100.660 46.668 1.00 22.42 639 GLY A CA 1
ATOM 5449 C C . GLY B 2 428 ? 101.139 100.903 45.421 1.00 22.42 639 GLY A C 1
ATOM 5450 O O . GLY B 2 428 ? 100.750 101.699 44.569 1.00 22.42 639 GLY A O 1
ATOM 5451 N N . MET B 2 429 ? 102.270 100.221 45.301 1.00 26.91 640 MET A N 1
ATOM 5452 C CA . MET B 2 429 ? 103.148 100.439 44.159 1.00 26.91 640 MET A CA 1
ATOM 5453 C C . MET B 2 429 ? 103.732 99.147 43.621 1.00 26.91 640 MET A C 1
ATOM 5454 O O . MET B 2 429 ? 104.161 98.293 44.392 1.00 26.91 640 MET A O 1
ATOM 5459 N N . LYS B 2 430 ? 103.761 98.998 42.303 1.00 25.45 641 LYS A N 1
ATOM 5460 C CA . LYS B 2 430 ? 104.385 97.822 41.711 1.00 25.45 641 LYS A CA 1
ATOM 5461 C C . LYS B 2 430 ? 105.872 97.883 41.975 1.00 25.45 641 LYS A C 1
ATOM 5462 O O . LYS B 2 430 ? 106.513 96.859 42.190 1.00 25.45 641 LYS A O 1
ATOM 5468 N N . HIS B 2 431 ? 106.423 99.089 41.955 1.00 31.43 642 HIS A N 1
ATOM 5469 C CA . HIS B 2 431 ? 107.846 99.265 42.203 1.00 31.43 642 HIS A CA 1
ATOM 5470 C C . HIS B 2 431 ? 108.053 100.302 43.291 1.00 31.43 642 HIS A C 1
ATOM 5471 O O . HIS B 2 431 ? 108.443 101.433 43.012 1.00 31.43 642 HIS A O 1
ATOM 5478 N N . PRO B 2 432 ? 107.786 99.917 44.542 1.00 31.93 643 PRO A N 1
ATOM 5479 C CA . PRO B 2 432 ? 107.938 100.844 45.660 1.00 31.93 643 PRO A CA 1
ATOM 5480 C C . PRO B 2 432 ? 109.399 101.008 46.036 1.00 31.93 643 PRO A C 1
ATOM 5481 O O . PRO B 2 432 ? 110.258 100.378 45.426 1.00 31.93 643 PRO A O 1
ATOM 5485 N N . PRO B 2 433 ? 109.685 101.842 47.043 1.00 33.94 644 PRO A N 1
ATOM 5486 C CA . PRO B 2 433 ? 111.071 101.948 47.501 1.00 33.94 644 PRO A CA 1
ATOM 5487 C C . PRO B 2 433 ? 111.692 100.574 47.678 1.00 33.94 644 PRO A C 1
ATOM 5488 O O . PRO B 2 433 ? 111.114 99.732 48.363 1.00 33.94 644 PRO A O 1
ATOM 5492 N N . PRO B 2 434 ? 112.860 100.343 47.068 1.00 34.98 645 PRO A N 1
ATOM 5493 C CA . PRO B 2 434 ? 113.485 99.017 47.131 1.00 34.98 645 PRO A CA 1
ATOM 5494 C C . PRO B 2 434 ? 114.026 98.695 48.516 1.00 34.98 645 PRO A C 1
ATOM 5495 O O . PRO B 2 434 ? 114.311 99.607 49.285 1.00 34.98 645 PRO A O 1
ATOM 5499 N N . GLN B 2 435 ? 114.153 97.413 48.830 1.00 37.37 646 GLN A N 1
ATOM 5500 C CA . GLN B 2 435 ? 114.719 97.015 50.111 1.00 37.37 646 GLN A CA 1
ATOM 5501 C C . GLN B 2 435 ? 116.210 97.295 50.136 1.00 37.37 646 GLN A C 1
ATOM 5502 O O . GLN B 2 435 ? 116.906 97.010 49.175 1.00 37.37 646 GLN A O 1
ATOM 5508 N N . ILE B 2 436 ? 116.694 97.858 51.234 1.00 36.11 647 ILE A N 1
ATOM 5509 C CA . ILE B 2 436 ? 118.119 98.123 51.357 1.00 36.11 647 ILE A CA 1
ATOM 5510 C C . ILE B 2 436 ? 118.719 97.150 52.348 1.00 36.11 647 ILE A C 1
ATOM 5511 O O . ILE B 2 436 ? 118.615 97.339 53.557 1.00 36.11 647 ILE A O 1
ATOM 5516 N N . LEU B 2 437 ? 119.343 96.103 51.832 1.00 37.34 648 LEU A N 1
ATOM 5517 C CA . LEU B 2 437 ? 119.896 95.076 52.702 1.00 37.34 648 LEU A CA 1
ATOM 5518 C C . LEU B 2 437 ? 121.274 95.440 53.188 1.00 37.34 648 LEU A C 1
ATOM 5519 O O . LEU B 2 437 ? 122.060 96.042 52.459 1.00 37.34 648 LEU A O 1
ATOM 5524 N N . ILE B 2 438 ? 121.579 95.108 54.427 1.00 39.15 649 ILE A N 1
ATOM 5525 C CA . ILE B 2 438 ? 122.881 95.437 54.965 1.00 39.15 649 ILE A CA 1
ATOM 5526 C C . ILE B 2 438 ? 123.360 94.386 55.940 1.00 39.15 649 ILE A C 1
ATOM 5527 O O . ILE B 2 438 ? 122.621 93.929 56.807 1.00 39.15 649 ILE A O 1
ATOM 5532 N N . LYS B 2 439 ? 124.606 93.998 55.786 1.00 41.47 650 LYS A N 1
ATOM 5533 C CA . LYS B 2 439 ? 125.182 93.015 56.689 1.00 41.47 650 LYS A CA 1
ATOM 5534 C C . LYS B 2 439 ? 126.684 93.187 56.704 1.00 41.47 650 LYS A C 1
ATOM 5535 O O . LYS B 2 439 ? 127.307 93.217 55.650 1.00 41.47 650 LYS A O 1
ATOM 5541 N N . ASN B 2 440 ? 127.293 93.191 57.894 1.00 41.03 651 ASN A N 1
ATOM 5542 C CA . ASN B 2 440 ? 128.756 93.256 57.989 1.00 41.03 651 ASN A CA 1
ATOM 5543 C C . ASN B 2 440 ? 129.420 92.095 57.279 1.00 41.03 651 ASN A C 1
ATOM 5544 O O . ASN B 2 440 ? 128.765 91.134 56.899 1.00 41.03 651 ASN A O 1
ATOM 5549 N N . THR B 2 441 ? 130.740 92.154 57.145 1.00 48.40 652 THR A N 1
ATOM 5550 C CA . THR B 2 441 ? 131.471 91.055 56.527 1.00 48.40 652 THR A CA 1
ATOM 5551 C C . THR B 2 441 ? 132.150 90.216 57.598 1.00 48.40 652 THR A C 1
ATOM 5552 O O . THR B 2 441 ? 132.924 90.737 58.396 1.00 48.40 652 THR A O 1
ATOM 5556 N N . PRO B 2 442 ? 131.864 88.905 57.622 1.00 53.59 653 PRO A N 1
ATOM 5557 C CA . PRO B 2 442 ? 132.427 88.033 58.662 1.00 53.59 653 PRO A CA 1
ATOM 5558 C C . PRO B 2 442 ? 133.944 87.934 58.594 1.00 53.59 653 PRO A C 1
ATOM 5559 O O . PRO B 2 442 ? 134.477 87.478 57.584 1.00 53.59 653 PRO A O 1
ATOM 5563 N N . VAL B 2 443 ? 134.629 88.350 59.652 1.00 55.32 654 VAL A N 1
ATOM 5564 C CA . VAL B 2 443 ? 136.078 88.230 59.690 1.00 55.32 654 VAL A CA 1
ATOM 5565 C C . VAL B 2 443 ? 136.472 86.771 59.794 1.00 55.32 654 VAL A C 1
ATOM 5566 O O . VAL B 2 443 ? 136.004 86.064 60.673 1.00 55.32 654 VAL A O 1
ATOM 5570 N N . PRO B 2 444 ? 137.315 86.276 58.864 1.00 66.73 655 PRO A N 1
ATOM 5571 C CA . PRO B 2 444 ? 137.592 84.838 58.961 1.00 66.73 655 PRO A CA 1
ATOM 5572 C C . PRO B 2 444 ? 138.282 84.470 60.260 1.00 66.73 655 PRO A C 1
ATOM 5573 O O . PRO B 2 444 ? 138.213 83.316 60.667 1.00 66.73 655 PRO A O 1
ATOM 5577 N N . ALA B 2 445 ? 138.955 85.428 60.887 1.00 74.19 656 ALA A N 1
ATOM 5578 C CA . ALA B 2 445 ? 139.656 85.177 62.147 1.00 74.19 656 ALA A CA 1
ATOM 5579 C C . ALA B 2 445 ? 140.670 84.043 62.052 1.00 74.19 656 ALA A C 1
ATOM 5580 O O . ALA B 2 445 ? 141.092 83.667 60.957 1.00 74.19 656 ALA A O 1
ATOM 5582 N N . ASP B 2 446 ? 141.066 83.500 63.197 1.00 82.69 657 ASP A N 1
ATOM 5583 C CA . ASP B 2 446 ? 142.071 82.438 63.219 1.00 82.69 657 ASP A CA 1
ATOM 5584 C C . ASP B 2 446 ? 141.814 81.347 62.198 1.00 82.69 657 ASP A C 1
ATOM 5585 O O . ASP B 2 446 ? 140.748 80.733 62.189 1.00 82.69 657 ASP A O 1
ATOM 5590 N N . PRO B 2 447 ? 142.876 80.968 61.438 1.00 83.54 658 PRO A N 1
ATOM 5591 C CA . PRO B 2 447 ? 142.749 79.785 60.587 1.00 83.54 658 PRO A CA 1
ATOM 5592 C C . PRO B 2 447 ? 143.771 78.739 61.077 1.00 83.54 658 PRO A C 1
ATOM 5593 O O . PRO B 2 447 ? 144.731 79.094 61.760 1.00 83.54 658 PRO A O 1
ATOM 5597 N N . PRO B 2 448 ? 143.578 77.455 60.742 1.00 75.40 659 PRO A N 1
ATOM 5598 C CA . PRO B 2 448 ? 144.570 76.443 61.135 1.00 75.40 659 PRO A CA 1
ATOM 5599 C C . PRO B 2 448 ? 145.880 76.564 60.360 1.00 75.40 659 PRO A C 1
ATOM 5600 O O . PRO B 2 448 ? 145.906 77.225 59.325 1.00 75.40 659 PRO A O 1
ATOM 5604 N N . THR B 2 449 ? 146.945 75.927 60.842 1.00 70.59 660 THR A N 1
ATOM 5605 C CA . THR B 2 449 ? 148.227 75.950 60.132 1.00 70.59 660 THR A CA 1
ATOM 5606 C C . THR B 2 449 ? 148.338 74.804 59.140 1.00 70.59 660 THR A C 1
ATOM 5607 O O . THR B 2 449 ? 149.324 74.714 58.413 1.00 70.59 660 THR A O 1
ATOM 5611 N N . ALA B 2 450 ? 147.352 73.916 59.123 1.00 65.70 661 ALA A N 1
ATOM 5612 C CA . ALA B 2 450 ? 147.329 72.844 58.133 1.00 65.70 661 ALA A CA 1
ATOM 5613 C C . ALA B 2 450 ? 146.027 73.001 57.372 1.00 65.70 661 ALA A C 1
ATOM 5614 O O . ALA B 2 450 ? 144.999 73.301 57.976 1.00 65.70 661 ALA A O 1
ATOM 5616 N N . PHE B 2 451 ? 146.048 72.804 56.059 1.00 56.54 662 PHE A N 1
ATOM 5617 C CA . PHE B 2 451 ? 144.848 73.057 55.244 1.00 56.54 662 PHE A CA 1
ATOM 5618 C C . PHE B 2 451 ? 143.533 72.489 55.784 1.00 56.54 662 PHE A C 1
ATOM 5619 O O . PHE B 2 451 ? 143.493 71.348 56.240 1.00 56.54 662 PHE A O 1
ATOM 5627 N N . ASN B 2 452 ? 142.459 73.276 55.704 1.00 68.87 663 ASN A N 1
ATOM 5628 C CA . ASN B 2 452 ? 141.134 72.830 56.166 1.00 68.87 663 ASN A CA 1
ATOM 5629 C C . ASN B 2 452 ? 140.029 73.114 55.155 1.00 68.87 663 ASN A C 1
ATOM 5630 O O . ASN B 2 452 ? 139.526 74.234 55.095 1.00 68.87 663 ASN A O 1
ATOM 5635 N N . LYS B 2 453 ? 139.679 72.099 54.366 1.00 73.68 664 LYS A N 1
ATOM 5636 C CA . LYS B 2 453 ? 138.630 72.272 53.372 1.00 73.68 664 LYS A CA 1
ATOM 5637 C C . LYS B 2 453 ? 137.324 72.676 54.038 1.00 73.68 664 LYS A C 1
ATOM 5638 O O . LYS B 2 453 ? 136.462 73.270 53.395 1.00 73.68 664 LYS A O 1
ATOM 5644 N N . ASP B 2 454 ? 137.175 72.371 55.323 1.00 78.26 665 ASP A N 1
ATOM 5645 C CA . ASP B 2 454 ? 135.976 72.746 56.055 1.00 78.26 665 ASP A CA 1
ATOM 5646 C C . ASP B 2 454 ? 135.860 74.251 56.147 1.00 78.26 665 ASP A C 1
ATOM 5647 O O . ASP B 2 454 ? 136.868 74.951 56.268 1.00 78.26 665 ASP A O 1
ATOM 5652 N N . LYS B 2 455 ? 134.684 74.666 55.867 1.00 74.23 666 LYS A N 1
ATOM 5653 C CA . LYS B 2 455 ? 134.564 76.112 55.758 1.00 74.23 666 LYS A CA 1
ATOM 5654 C C . LYS B 2 455 ? 134.932 76.761 57.081 1.00 74.23 666 LYS A C 1
ATOM 5655 O O . LYS B 2 455 ? 134.787 76.153 58.141 1.00 74.23 666 LYS A O 1
ATOM 5661 N N . LEU B 2 456 ? 135.329 78.028 57.116 1.00 78.79 667 LEU A N 1
ATOM 5662 C CA . LEU B 2 456 ? 135.763 78.617 58.405 1.00 78.79 667 LEU A CA 1
ATOM 5663 C C . LEU B 2 456 ? 134.629 78.799 59.439 1.00 78.79 667 LEU A C 1
ATOM 5664 O O . LEU B 2 456 ? 133.464 78.583 59.114 1.00 78.79 667 LEU A O 1
ATOM 5669 N N . ASN B 2 457 ? 134.947 79.007 60.707 1.00 74.94 668 ASN A N 1
ATOM 5670 C CA . ASN B 2 457 ? 133.882 79.091 61.705 1.00 74.94 668 ASN A CA 1
ATOM 5671 C C . ASN B 2 457 ? 134.217 80.128 62.751 1.00 74.94 668 ASN A C 1
ATOM 5672 O O . ASN B 2 457 ? 133.435 81.045 62.995 1.00 74.94 668 ASN A O 1
ATOM 5677 N N . SER B 2 458 ? 135.380 80.002 63.371 1.00 72.24 669 SER A N 1
ATOM 5678 C CA . SER B 2 458 ? 135.800 81.013 64.317 1.00 72.24 669 SER A CA 1
ATOM 5679 C C . SER B 2 458 ? 135.887 82.286 63.518 1.00 72.24 669 SER A C 1
ATOM 5680 O O . SER B 2 458 ? 136.598 82.328 62.519 1.00 72.24 669 SER A O 1
ATOM 5683 N N . PHE B 2 459 ? 135.177 83.329 63.931 1.00 66.44 670 PHE A N 1
ATOM 5684 C CA . PHE B 2 459 ? 135.135 84.531 63.096 1.00 66.44 670 PHE A CA 1
ATOM 5685 C C . PHE B 2 459 ? 135.402 85.899 63.735 1.00 66.44 670 PHE A C 1
ATOM 5686 O O . PHE B 2 459 ? 135.219 86.912 63.063 1.00 66.44 670 PHE A O 1
ATOM 5694 N N . ILE B 2 460 ? 135.825 85.948 64.991 1.00 69.97 671 ILE A N 1
ATOM 5695 C CA . ILE B 2 460 ? 136.022 87.238 65.686 1.00 69.97 671 ILE A CA 1
ATOM 5696 C C . ILE B 2 460 ? 134.722 88.025 65.841 1.00 69.97 671 ILE A C 1
ATOM 5697 O O . ILE B 2 460 ? 134.060 88.358 64.860 1.00 69.97 671 ILE A O 1
ATOM 5702 N N . THR B 2 461 ? 134.360 88.339 67.077 1.00 66.10 672 THR A N 1
ATOM 5703 C CA . THR B 2 461 ? 133.106 89.043 67.323 1.00 66.10 672 THR A CA 1
ATOM 5704 C C . THR B 2 461 ? 133.178 90.489 66.871 1.00 66.10 672 THR A C 1
ATOM 5705 O O . THR B 2 461 ? 134.131 91.195 67.187 1.00 66.10 672 THR A O 1
ATOM 5709 N N . GLN B 2 462 ? 132.173 90.927 66.126 1.00 57.86 673 GLN A N 1
ATOM 5710 C CA . GLN B 2 462 ? 132.157 92.299 65.650 1.00 57.86 673 GLN A CA 1
ATOM 5711 C C . GLN B 2 462 ? 130.749 92.846 65.509 1.00 57.86 673 GLN A C 1
ATOM 5712 O O . GLN B 2 462 ? 129.785 92.087 65.472 1.00 57.86 673 GLN A O 1
ATOM 5718 N N . TYR B 2 463 ? 130.623 94.164 65.441 1.00 54.92 674 TYR A N 1
ATOM 5719 C CA . TYR B 2 463 ? 129.320 94.781 65.234 1.00 54.92 674 TYR A CA 1
ATOM 5720 C C . TYR B 2 463 ? 129.579 96.107 64.556 1.00 54.92 674 TYR A C 1
ATOM 5721 O O . TYR B 2 463 ? 130.705 96.603 64.586 1.00 54.92 674 TYR A O 1
ATOM 5730 N N . SER B 2 464 ? 128.559 96.696 63.950 1.00 45.93 675 SER A N 1
ATOM 5731 C CA . SER B 2 464 ? 128.815 97.918 63.202 1.00 45.93 675 SER A CA 1
ATOM 5732 C C . SER B 2 464 ? 127.710 98.927 63.485 1.00 45.93 675 SER A C 1
ATOM 5733 O O . SER B 2 464 ? 126.579 98.562 63.811 1.00 45.93 675 SER A O 1
ATOM 5736 N N . THR B 2 465 ? 128.051 100.204 63.344 1.00 45.51 676 THR A N 1
ATOM 5737 C CA . THR B 2 465 ? 127.115 101.282 63.624 1.00 45.51 676 THR A CA 1
ATOM 5738 C C . THR B 2 465 ? 127.382 102.442 62.674 1.00 45.51 676 THR A C 1
ATOM 5739 O O . THR B 2 465 ? 128.456 102.549 62.081 1.00 45.51 676 THR A O 1
ATOM 5743 N N . GLY B 2 466 ? 126.426 103.352 62.546 1.00 40.47 677 GLY A N 1
ATOM 5744 C CA . GLY B 2 466 ? 126.634 104.512 61.699 1.00 40.47 677 GLY A CA 1
ATOM 5745 C C . GLY B 2 466 ? 125.417 105.403 61.624 1.00 40.47 677 GLY A C 1
ATOM 5746 O O . GLY B 2 466 ? 124.686 105.530 62.601 1.00 40.47 677 GLY A O 1
ATOM 5747 N N . GLN B 2 467 ? 125.192 106.018 60.468 1.00 45.48 678 GLN A N 1
ATOM 5748 C CA . GLN B 2 467 ? 124.032 106.889 60.301 1.00 45.48 678 GLN A CA 1
ATOM 5749 C C . GLN B 2 467 ? 123.336 106.722 58.950 1.00 45.48 678 GLN A C 1
ATOM 5750 O O . GLN B 2 467 ? 123.979 106.671 57.906 1.00 45.48 678 GLN A O 1
ATOM 5756 N N . VAL B 2 468 ? 122.012 106.657 59.005 1.00 41.71 679 VAL A N 1
ATOM 5757 C CA . VAL B 2 468 ? 121.159 106.574 57.830 1.00 41.71 679 VAL A CA 1
ATOM 5758 C C . VAL B 2 468 ? 120.437 107.897 57.618 1.00 41.71 679 VAL A C 1
ATOM 5759 O O . VAL B 2 468 ? 120.142 108.606 58.581 1.00 41.71 679 VAL A O 1
ATOM 5763 N N . SER B 2 469 ? 120.155 108.242 56.366 1.00 43.35 680 SER A N 1
ATOM 5764 C CA . SER B 2 469 ? 119.436 109.479 56.076 1.00 43.35 680 SER A CA 1
ATOM 5765 C C . SER B 2 469 ? 118.429 109.331 54.935 1.00 43.35 680 SER A C 1
ATOM 5766 O O . SER B 2 469 ? 118.823 109.148 53.788 1.00 43.35 680 SER A O 1
ATOM 5769 N N . VAL B 2 470 ? 117.138 109.420 55.246 1.00 40.10 681 VAL A N 1
ATOM 5770 C CA . VAL B 2 470 ? 116.096 109.286 54.239 1.00 40.10 681 VAL A CA 1
ATOM 5771 C C . VAL B 2 470 ? 115.406 110.630 54.045 1.00 40.10 681 VAL A C 1
ATOM 5772 O O . VAL B 2 470 ? 115.041 111.298 55.019 1.00 40.10 681 VAL A O 1
ATOM 5776 N N . GLU B 2 471 ? 115.232 111.022 52.786 1.00 50.18 682 GLU A N 1
ATOM 5777 C CA . GLU B 2 471 ? 114.482 112.217 52.423 1.00 50.18 682 GLU A CA 1
ATOM 5778 C C . GLU B 2 471 ? 113.385 111.821 51.446 1.00 50.18 682 GLU A C 1
ATOM 5779 O O . GLU B 2 471 ? 113.650 111.120 50.466 1.00 50.18 682 GLU A O 1
ATOM 5785 N N . ILE B 2 472 ? 112.161 112.266 51.715 1.00 48.17 683 ILE A N 1
ATOM 5786 C CA . ILE B 2 472 ? 111.005 111.945 50.883 1.00 48.17 683 ILE A CA 1
ATOM 5787 C C . ILE B 2 472 ? 110.321 113.239 50.472 1.00 48.17 683 ILE A C 1
ATOM 5788 O O . ILE B 2 472 ? 110.091 114.119 51.309 1.00 48.17 683 ILE A O 1
ATOM 5793 N N . GLU B 2 473 ? 109.998 113.354 49.187 1.00 49.80 684 GLU A N 1
ATOM 5794 C CA . GLU B 2 473 ? 109.264 114.499 48.668 1.00 49.80 684 GLU A CA 1
ATOM 5795 C C . GLU B 2 473 ? 107.785 114.152 48.564 1.00 49.80 684 GLU A C 1
ATOM 5796 O O . GLU B 2 473 ? 107.414 113.173 47.909 1.00 49.80 684 GLU A O 1
ATOM 5802 N N . TRP B 2 474 ? 106.945 114.957 49.211 1.00 43.18 685 TRP A N 1
ATOM 5803 C CA . TRP B 2 474 ? 105.508 114.740 49.231 1.00 43.18 685 TRP A CA 1
ATOM 5804 C C . TRP B 2 474 ? 104.802 115.875 48.502 1.00 43.18 685 TRP A C 1
ATOM 5805 O O . TRP B 2 474 ? 104.944 117.047 48.870 1.00 43.18 685 TRP A O 1
ATOM 5816 N N . GLU B 2 475 ? 104.094 115.564 47.431 1.00 34.97 686 GLU A N 1
ATOM 5817 C CA . GLU B 2 475 ? 103.328 116.598 46.762 1.00 34.97 686 GLU A CA 1
ATOM 5818 C C . GLU B 2 475 ? 102.082 116.848 47.584 1.00 34.97 686 GLU A C 1
ATOM 5819 O O . GLU B 2 475 ? 101.549 115.928 48.201 1.00 34.97 686 GLU A O 1
ATOM 5825 N N . LEU B 2 476 ? 101.612 118.086 47.599 1.00 36.60 687 LEU A N 1
ATOM 5826 C CA . LEU B 2 476 ? 100.456 118.416 48.426 1.00 36.60 687 LEU A CA 1
ATOM 5827 C C . LEU B 2 476 ? 99.266 118.866 47.608 1.00 36.60 687 LEU A C 1
ATOM 5828 O O . LEU B 2 476 ? 99.418 119.507 46.574 1.00 36.60 687 LEU A O 1
ATOM 5833 N N . GLN B 2 477 ? 98.073 118.582 48.109 1.00 24.95 688 GLN A N 1
ATOM 5834 C CA . GLN B 2 477 ? 96.868 119.028 47.433 1.00 24.95 688 GLN A CA 1
ATOM 5835 C C . GLN B 2 477 ? 96.196 120.098 48.272 1.00 24.95 688 GLN A C 1
ATOM 5836 O O . GLN B 2 477 ? 95.683 119.810 49.351 1.00 24.95 688 GLN A O 1
ATOM 5842 N N . LYS B 2 478 ? 96.194 121.330 47.779 1.00 28.93 689 LYS A N 1
ATOM 5843 C CA . LYS B 2 478 ? 95.610 122.436 48.529 1.00 28.93 689 LYS A CA 1
ATOM 5844 C C . LYS B 2 478 ? 94.098 122.372 48.540 1.00 28.93 689 LYS A C 1
ATOM 5845 O O . LYS B 2 478 ? 93.493 121.587 47.812 1.00 28.93 689 LYS A O 1
ATOM 5851 N N . GLU B 2 479 ? 93.482 123.207 49.364 1.00 27.82 690 GLU A N 1
ATOM 5852 C CA . GLU B 2 479 ? 92.027 123.228 49.433 1.00 27.82 690 GLU A CA 1
ATOM 5853 C C . GLU B 2 479 ? 91.473 124.571 48.979 1.00 27.82 690 GLU A C 1
ATOM 5854 O O . GLU B 2 479 ? 92.025 125.618 49.307 1.00 27.82 690 GLU A O 1
ATOM 5860 N N . ASN B 2 480 ? 90.393 124.544 48.209 1.00 24.84 691 ASN A N 1
ATOM 5861 C CA . ASN B 2 480 ? 89.763 125.780 47.763 1.00 24.84 691 ASN A CA 1
ATOM 5862 C C . ASN B 2 480 ? 88.317 125.760 48.211 1.00 24.84 691 ASN A C 1
ATOM 5863 O O . ASN B 2 480 ? 87.417 126.087 47.442 1.00 24.84 691 ASN A O 1
ATOM 5868 N N . SER B 2 481 ? 88.086 125.383 49.460 1.00 27.07 692 SER A N 1
ATOM 5869 C CA . SER B 2 481 ? 86.717 125.248 49.944 1.00 27.07 692 SER A CA 1
ATOM 5870 C C . SER B 2 481 ? 86.009 126.568 50.168 1.00 27.07 692 SER A C 1
ATOM 5871 O O . SER B 2 481 ? 86.620 127.558 50.566 1.00 27.07 692 SER A O 1
ATOM 5874 N N . LYS B 2 482 ? 84.709 126.580 49.917 1.00 28.16 693 LYS A N 1
ATOM 5875 C CA . LYS B 2 482 ? 83.944 127.779 50.188 1.00 28.16 693 LYS A CA 1
ATOM 5876 C C . LYS B 2 482 ? 83.160 127.605 51.479 1.00 28.16 693 LYS A C 1
ATOM 5877 O O . LYS B 2 482 ? 82.165 128.294 51.689 1.00 28.16 693 LYS A O 1
ATOM 5883 N N . ARG B 2 483 ? 83.596 126.697 52.353 1.00 22.17 694 ARG A N 1
ATOM 5884 C CA . ARG B 2 483 ? 82.779 126.490 53.548 1.00 22.17 694 ARG A CA 1
ATOM 5885 C C . ARG B 2 483 ? 82.808 127.730 54.433 1.00 22.17 694 ARG A C 1
ATOM 5886 O O . ARG B 2 483 ? 83.873 128.302 54.683 1.00 22.17 694 ARG A O 1
ATOM 5894 N N . TRP B 2 484 ? 81.633 128.145 54.918 1.00 18.83 695 TRP A N 1
ATOM 5895 C CA . TRP B 2 484 ? 81.550 129.377 55.695 1.00 18.83 695 TRP A CA 1
ATOM 5896 C C . TRP B 2 484 ? 82.033 129.160 57.126 1.00 18.83 695 TRP A C 1
ATOM 5897 O O . TRP B 2 484 ? 82.982 129.815 57.574 1.00 18.83 695 TRP A O 1
ATOM 5908 N N . ASN B 2 485 ? 81.397 128.242 57.852 1.00 21.84 696 ASN A N 1
ATOM 5909 C CA . ASN B 2 485 ? 81.735 128.017 59.246 1.00 21.84 696 ASN A CA 1
ATOM 5910 C C . ASN B 2 485 ? 83.123 127.388 59.376 1.00 21.84 696 ASN A C 1
ATOM 5911 O O . ASN B 2 485 ? 83.601 126.723 58.453 1.00 21.84 696 ASN A O 1
ATOM 5916 N N . PRO B 2 486 ? 83.784 127.587 60.514 1.00 21.97 697 PRO A N 1
ATOM 5917 C CA . PRO B 2 486 ? 85.141 127.060 60.682 1.00 21.97 697 PRO A CA 1
ATOM 5918 C C . PRO B 2 486 ? 85.177 125.542 60.592 1.00 21.97 697 PRO A C 1
ATOM 5919 O O . PRO B 2 486 ? 84.230 124.842 60.958 1.00 21.97 697 PRO A O 1
ATOM 5923 N N . GLU B 2 487 ? 86.302 125.036 60.096 1.00 28.43 698 GLU A N 1
ATOM 5924 C CA . GLU B 2 487 ? 86.524 123.608 59.943 1.00 28.43 698 GLU A CA 1
ATOM 5925 C C . GLU B 2 487 ? 86.951 122.978 61.266 1.00 28.43 698 GLU A C 1
ATOM 5926 O O . GLU B 2 487 ? 87.271 123.660 62.241 1.00 28.43 698 GLU A O 1
ATOM 5932 N N . ILE B 2 488 ? 86.948 121.649 61.288 1.00 26.48 699 ILE A N 1
ATOM 5933 C CA . ILE B 2 488 ? 87.484 120.901 62.419 1.00 26.48 699 ILE A CA 1
ATOM 5934 C C . ILE B 2 488 ? 88.987 120.750 62.241 1.00 26.48 699 ILE A C 1
ATOM 5935 O O . ILE B 2 488 ? 89.463 120.322 61.184 1.00 26.48 699 ILE A O 1
ATOM 5940 N N . GLN B 2 489 ? 89.741 121.106 63.276 1.00 27.97 700 GLN A N 1
ATOM 5941 C CA . GLN B 2 489 ? 91.194 121.073 63.225 1.00 27.97 700 GLN A CA 1
ATOM 5942 C C . GLN B 2 489 ? 91.728 120.256 64.389 1.00 27.97 700 GLN A C 1
ATOM 5943 O O . GLN B 2 489 ? 91.131 120.216 65.467 1.00 27.97 700 GLN A O 1
ATOM 5949 N N . TYR B 2 490 ? 92.861 119.598 64.158 1.00 31.64 701 TYR A N 1
ATOM 5950 C CA . TYR B 2 490 ? 93.545 118.890 65.230 1.00 31.64 701 TYR A CA 1
ATOM 5951 C C . TYR B 2 490 ? 94.444 119.858 65.986 1.00 31.64 701 TYR A C 1
ATOM 5952 O O . TYR B 2 490 ? 95.310 120.506 65.389 1.00 31.64 701 TYR A O 1
ATOM 5961 N N . THR B 2 491 ? 94.226 119.912 67.299 1.00 37.05 702 THR A N 1
ATOM 5962 C CA . THR B 2 491 ? 94.983 120.808 68.152 1.00 37.05 702 THR A CA 1
ATOM 5963 C C . THR B 2 491 ? 95.333 120.100 69.444 1.00 37.05 702 THR A C 1
ATOM 5964 O O . THR B 2 491 ? 94.649 119.160 69.844 1.00 37.05 702 THR A O 1
ATOM 5968 N N . SER B 2 492 ? 96.395 120.551 70.102 1.00 41.85 703 SER A N 1
ATOM 5969 C CA . SER B 2 492 ? 96.733 120.004 71.402 1.00 41.85 703 SER A CA 1
ATOM 5970 C C . SER B 2 492 ? 95.785 120.656 72.388 1.00 41.85 703 SER A C 1
ATOM 5971 O O . SER B 2 492 ? 95.116 121.634 72.060 1.00 41.85 703 SER A O 1
ATOM 5974 N N . ASN B 2 493 ? 95.714 120.130 73.598 1.00 41.90 704 ASN A N 1
ATOM 5975 C CA . ASN B 2 493 ? 94.763 120.667 74.557 1.00 41.90 704 ASN A CA 1
ATOM 5976 C C . ASN B 2 493 ? 95.441 121.427 75.672 1.00 41.90 704 ASN A C 1
ATOM 5977 O O . ASN B 2 493 ? 96.367 120.919 76.300 1.00 41.90 704 ASN A O 1
ATOM 5982 N N . TYR B 2 494 ? 94.994 122.650 75.920 1.00 56.13 705 TYR A N 1
ATOM 5983 C CA . TYR B 2 494 ? 95.528 123.387 77.043 1.00 56.13 705 TYR A CA 1
ATOM 5984 C C . TYR B 2 494 ? 94.687 123.028 78.242 1.00 56.13 705 TYR A C 1
ATOM 5985 O O . TYR B 2 494 ? 93.485 123.294 78.253 1.00 56.13 705 TYR A O 1
ATOM 5994 N N . TYR B 2 495 ? 95.299 122.439 79.260 1.00 65.08 706 TYR A N 1
ATOM 5995 C CA . TYR B 2 495 ? 94.561 122.069 80.459 1.00 65.08 706 TYR A CA 1
ATOM 5996 C C . TYR B 2 495 ? 95.477 121.676 81.615 1.00 65.08 706 TYR A C 1
ATOM 5997 O O . TYR B 2 495 ? 95.014 121.100 82.599 1.00 65.08 706 TYR A O 1
ATOM 6006 N N . LYS B 2 496 ? 96.757 122.000 81.517 1.00 72.06 707 LYS A N 1
ATOM 6007 C CA . LYS B 2 496 ? 97.718 121.618 82.552 1.00 72.06 707 LYS A CA 1
ATOM 6008 C C . LYS B 2 496 ? 97.848 120.110 82.687 1.00 72.06 707 LYS A C 1
ATOM 6009 O O . LYS B 2 496 ? 96.995 119.444 83.270 1.00 72.06 707 LYS A O 1
ATOM 6015 N N . SER B 2 497 ? 98.924 119.569 82.145 1.00 66.53 708 SER A N 1
ATOM 6016 C CA . SER B 2 497 ? 99.145 118.137 82.220 1.00 66.53 708 SER A CA 1
ATOM 6017 C C . SER B 2 497 ? 100.435 117.863 82.954 1.00 66.53 708 SER A C 1
ATOM 6018 O O . SER B 2 497 ? 101.161 118.783 83.325 1.00 66.53 708 SER A O 1
ATOM 6021 N N . ASN B 2 498 ? 100.746 116.593 83.134 1.00 63.28 709 ASN A N 1
ATOM 6022 C CA . ASN B 2 498 ? 102.016 116.284 83.771 1.00 63.28 709 ASN A CA 1
ATOM 6023 C C . ASN B 2 498 ? 103.150 116.305 82.760 1.00 63.28 709 ASN A C 1
ATOM 6024 O O . ASN B 2 498 ? 104.280 116.652 83.097 1.00 63.28 709 ASN A O 1
ATOM 6029 N N . ASN B 2 499 ? 102.857 115.905 81.528 1.00 59.14 710 ASN A N 1
ATOM 6030 C CA . ASN B 2 499 ? 103.877 115.884 80.484 1.00 59.14 710 ASN A CA 1
ATOM 6031 C C . ASN B 2 499 ? 103.290 116.270 79.140 1.00 59.14 710 ASN A C 1
ATOM 6032 O O . ASN B 2 499 ? 102.177 115.871 78.806 1.00 59.14 710 ASN A O 1
ATOM 6037 N N . VAL B 2 500 ? 104.039 117.037 78.361 1.00 61.35 711 VAL A N 1
ATOM 6038 C CA . VAL B 2 500 ? 103.575 117.417 77.034 1.00 61.35 711 VAL A CA 1
ATOM 6039 C C . VAL B 2 500 ? 103.243 116.186 76.213 1.00 61.35 711 VAL A C 1
ATOM 6040 O O . VAL B 2 500 ? 103.987 115.207 76.229 1.00 61.35 711 VAL A O 1
ATOM 6044 N N . GLU B 2 501 ? 102.127 116.223 75.497 1.00 63.93 712 GLU A N 1
ATOM 6045 C CA . GLU B 2 501 ? 101.771 115.106 74.635 1.00 63.93 712 GLU A CA 1
ATOM 6046 C C . GLU B 2 501 ? 102.824 114.929 73.557 1.00 63.93 712 GLU A C 1
ATOM 6047 O O . GLU B 2 501 ? 103.564 115.862 73.247 1.00 63.93 712 GLU A O 1
ATOM 6053 N N . PHE B 2 502 ? 103.053 113.730 73.057 1.00 47.83 713 PHE A N 1
ATOM 6054 C CA . PHE B 2 502 ? 104.153 113.560 72.095 1.00 47.83 713 PHE A CA 1
ATOM 6055 C C . PHE B 2 502 ? 105.480 114.188 72.541 1.00 47.83 713 PHE A C 1
ATOM 6056 O O . PHE B 2 502 ? 106.055 114.996 71.817 1.00 47.83 713 PHE A O 1
ATOM 6064 N N . ALA B 2 503 ? 105.969 113.825 73.722 1.00 57.07 714 ALA A N 1
ATOM 6065 C CA . ALA B 2 503 ? 107.271 114.316 74.187 1.00 57.07 714 ALA A CA 1
ATOM 6066 C C . ALA B 2 503 ? 107.927 113.261 75.075 1.00 57.07 714 ALA A C 1
ATOM 6067 O O . ALA B 2 503 ? 107.416 112.149 75.200 1.00 57.07 714 ALA A O 1
ATOM 6069 N N . VAL B 2 504 ? 109.058 113.607 75.680 1.00 54.26 715 VAL A N 1
ATOM 6070 C CA . VAL B 2 504 ? 109.723 112.672 76.586 1.00 54.26 715 VAL A CA 1
ATOM 6071 C C . VAL B 2 504 ? 109.333 112.942 78.027 1.00 54.26 715 VAL A C 1
ATOM 6072 O O . VAL B 2 504 ? 108.861 114.027 78.356 1.00 54.26 715 VAL A O 1
ATOM 6076 N N . ASN B 2 505 ? 109.523 111.949 78.886 1.00 58.46 716 ASN A N 1
ATOM 6077 C CA . ASN B 2 505 ? 109.192 112.114 80.292 1.00 58.46 716 ASN A CA 1
ATOM 6078 C C . ASN B 2 505 ? 110.425 112.369 81.145 1.00 58.46 716 ASN A C 1
ATOM 6079 O O . ASN B 2 505 ? 111.510 112.619 80.620 1.00 58.46 716 ASN A O 1
ATOM 6084 N N . THR B 2 506 ? 110.268 112.278 82.459 1.00 52.46 717 THR A N 1
ATOM 6085 C CA . THR B 2 506 ? 111.390 112.492 83.367 1.00 52.46 717 THR A CA 1
ATOM 6086 C C . THR B 2 506 ? 112.490 111.473 83.114 1.00 52.46 717 THR A C 1
ATOM 6087 O O . THR B 2 506 ? 113.656 111.722 83.406 1.00 52.46 717 THR A O 1
ATOM 6091 N N . GLU B 2 507 ? 112.125 110.325 82.560 1.00 50.33 718 GLU A N 1
ATOM 6092 C CA . GLU B 2 507 ? 113.106 109.283 82.293 1.00 50.33 718 GLU A CA 1
ATOM 6093 C C . GLU B 2 507 ? 113.633 109.356 80.868 1.00 50.33 718 GLU A C 1
ATOM 6094 O O . GLU B 2 507 ? 114.387 108.485 80.444 1.00 50.33 718 GLU A O 1
ATOM 6100 N N . GLY B 2 508 ? 113.238 110.387 80.130 1.00 53.76 719 GLY A N 1
ATOM 6101 C CA . GLY B 2 508 ? 113.685 110.535 78.757 1.00 53.76 719 GLY A CA 1
ATOM 6102 C C . GLY B 2 508 ? 112.974 109.620 77.781 1.00 53.76 719 GLY A C 1
ATOM 6103 O O . GLY B 2 508 ? 113.463 109.388 76.677 1.00 53.76 719 GLY A O 1
ATOM 6104 N N . VAL B 2 509 ? 111.817 109.105 78.173 1.00 43.44 720 VAL A N 1
ATOM 6105 C CA . VAL B 2 509 ? 111.057 108.218 77.301 1.00 43.44 720 VAL A CA 1
ATOM 6106 C C . VAL B 2 509 ? 110.011 108.945 76.467 1.00 43.44 720 VAL A C 1
ATOM 6107 O O . VAL B 2 509 ? 109.215 109.710 77.004 1.00 43.44 720 VAL A O 1
ATOM 6111 N N . TYR B 2 510 ? 109.993 108.688 75.163 1.00 40.88 721 TYR A N 1
ATOM 6112 C CA . TYR B 2 510 ? 108.998 109.296 74.276 1.00 40.88 721 TYR A CA 1
ATOM 6113 C C . TYR B 2 510 ? 107.632 108.607 74.386 1.00 40.88 721 TYR A C 1
ATOM 6114 O O . TYR B 2 510 ? 107.559 107.507 74.925 1.00 40.88 721 TYR A O 1
ATOM 6123 N N . SER B 2 511 ? 106.560 109.222 73.883 1.00 45.22 722 SER A N 1
ATOM 6124 C CA . SER B 2 511 ? 105.205 108.707 73.995 1.00 45.22 722 SER A CA 1
ATOM 6125 C C . SER B 2 511 ? 104.317 109.358 72.946 1.00 45.22 722 SER A C 1
ATOM 6126 O O . SER B 2 511 ? 104.193 110.586 72.905 1.00 45.22 722 SER A O 1
ATOM 6129 N N . GLU B 2 512 ? 103.704 108.530 72.107 1.00 43.99 723 GLU A N 1
ATOM 6130 C CA . GLU B 2 512 ? 102.675 108.997 71.189 1.00 43.99 723 GLU A CA 1
ATOM 6131 C C . GLU B 2 512 ? 101.320 108.710 71.821 1.00 43.99 723 GLU A C 1
ATOM 6132 O O . GLU B 2 512 ? 100.788 107.601 71.680 1.00 43.99 723 GLU A O 1
ATOM 6138 N N . PRO B 2 513 ? 100.737 109.678 72.533 1.00 42.07 724 PRO A N 1
ATOM 6139 C CA . PRO B 2 513 ? 99.557 109.379 73.355 1.00 42.07 724 PRO A CA 1
ATOM 6140 C C . PRO B 2 513 ? 98.352 108.879 72.579 1.00 42.07 724 PRO A C 1
ATOM 6141 O O . PRO B 2 513 ? 97.594 108.061 73.118 1.00 42.07 724 PRO A O 1
ATOM 6145 N N . ARG B 2 514 ? 98.148 109.325 71.344 1.00 35.60 725 ARG A N 1
ATOM 6146 C CA . ARG B 2 514 ? 96.984 108.907 70.574 1.00 35.60 725 ARG A CA 1
ATOM 6147 C C . ARG B 2 514 ? 97.384 108.802 69.113 1.00 35.60 725 ARG A C 1
ATOM 6148 O O . ARG B 2 514 ? 98.319 109.479 68.671 1.00 35.60 725 ARG A O 1
ATOM 6156 N N . PRO B 2 515 ? 96.702 107.959 68.340 1.00 33.09 726 PRO A N 1
ATOM 6157 C CA . PRO B 2 515 ? 96.903 107.970 66.890 1.00 33.09 726 PRO A CA 1
ATOM 6158 C C . PRO B 2 515 ? 96.344 109.246 66.288 1.00 33.09 726 PRO A C 1
ATOM 6159 O O . PRO B 2 515 ? 95.377 109.820 66.793 1.00 33.09 726 PRO A O 1
ATOM 6163 N N . ILE B 2 516 ? 96.984 109.697 65.210 1.00 27.09 727 ILE A N 1
ATOM 6164 C CA . ILE B 2 516 ? 96.525 110.897 64.521 1.00 27.09 727 ILE A CA 1
ATOM 6165 C C . ILE B 2 516 ? 96.250 110.598 63.063 1.00 27.09 727 ILE A C 1
ATOM 6166 O O . ILE B 2 516 ? 97.138 110.138 62.347 1.00 27.09 727 ILE A O 1
ATOM 6171 N N . GLY B 2 517 ? 95.031 110.867 62.619 1.00 25.37 728 GLY A N 1
ATOM 6172 C CA . GLY B 2 517 ? 94.626 110.634 61.251 1.00 25.37 728 GLY A CA 1
ATOM 6173 C C . GLY B 2 517 ? 95.021 111.780 60.344 1.00 25.37 728 GLY A C 1
ATOM 6174 O O . GLY B 2 517 ? 95.927 112.565 60.636 1.00 25.37 728 GLY A O 1
ATOM 6175 N N . THR B 2 518 ? 94.322 111.872 59.214 1.00 26.45 729 THR A N 1
ATOM 6176 C CA . THR B 2 518 ? 94.562 112.928 58.244 1.00 26.45 729 THR A CA 1
ATOM 6177 C C . THR B 2 518 ? 93.288 113.615 57.778 1.00 26.45 729 THR A C 1
ATOM 6178 O O . THR B 2 518 ? 93.371 114.565 56.989 1.00 26.45 729 THR A O 1
ATOM 6182 N N . ARG B 2 519 ? 92.123 113.175 58.236 1.00 23.88 730 ARG A N 1
ATOM 6183 C CA . ARG B 2 519 ? 90.839 113.628 57.706 1.00 23.88 730 ARG A CA 1
ATOM 6184 C C . ARG B 2 519 ? 90.199 114.577 58.717 1.00 23.88 730 ARG A C 1
ATOM 6185 O O . ARG B 2 519 ? 89.413 114.166 59.573 1.00 23.88 730 ARG A O 1
ATOM 6193 N N . TYR B 2 520 ? 90.544 115.856 58.605 1.00 24.81 731 TYR A N 1
ATOM 6194 C CA . TYR B 2 520 ? 89.941 116.913 59.410 1.00 24.81 731 TYR A CA 1
ATOM 6195 C C . TYR B 2 520 ? 89.233 117.952 58.557 1.00 24.81 731 TYR A C 1
ATOM 6196 O O . TYR B 2 520 ? 88.152 118.420 58.929 1.00 24.81 731 TYR A O 1
ATOM 6205 N N . LEU B 2 521 ? 89.810 118.323 57.417 1.00 22.26 732 LEU A N 1
ATOM 6206 C CA . LEU B 2 521 ? 89.129 119.199 56.482 1.00 22.26 732 LEU A CA 1
ATOM 6207 C C . LEU B 2 521 ? 87.968 118.459 55.819 1.00 22.26 732 LEU A C 1
ATOM 6208 O O . LEU B 2 521 ? 87.920 117.226 55.778 1.00 22.26 732 LEU A O 1
ATOM 6213 N N . THR B 2 522 ? 87.018 119.230 55.295 1.00 22.02 733 THR A N 1
ATOM 6214 C CA . THR B 2 522 ? 85.803 118.671 54.721 1.00 22.02 733 THR A CA 1
ATOM 6215 C C . THR B 2 522 ? 85.591 119.211 53.312 1.00 22.02 733 THR A C 1
ATOM 6216 O O . THR B 2 522 ? 86.000 120.324 52.979 1.00 22.02 733 THR A O 1
ATOM 6220 N N . ARG B 2 523 ? 84.936 118.395 52.489 1.00 25.68 734 ARG A N 1
ATOM 6221 C CA . ARG B 2 523 ? 84.572 118.789 51.137 1.00 25.68 734 ARG A CA 1
ATOM 6222 C C . ARG B 2 523 ? 83.327 118.019 50.724 1.00 25.68 734 ARG A C 1
ATOM 6223 O O . ARG B 2 523 ? 83.006 116.969 51.291 1.00 25.68 734 ARG A O 1
ATOM 6231 N N . ASN B 2 524 ? 82.630 118.555 49.727 1.00 28.81 735 ASN A N 1
ATOM 6232 C CA . ASN B 2 524 ? 81.390 117.952 49.262 1.00 28.81 735 ASN A CA 1
ATOM 6233 C C . ASN B 2 524 ? 81.676 116.662 48.492 1.00 28.81 735 ASN A C 1
ATOM 6234 O O . ASN B 2 524 ? 82.803 116.383 48.074 1.00 28.81 735 ASN A O 1
ATOM 6239 N N . LEU B 2 525 ? 80.626 115.866 48.313 1.00 29.47 736 LEU A N 1
ATOM 6240 C CA . LEU B 2 525 ? 80.725 114.625 47.553 1.00 29.47 736 LEU A CA 1
ATOM 6241 C C . LEU B 2 525 ? 80.772 114.908 46.056 1.00 29.47 736 LEU A C 1
ATOM 6242 O O . LEU B 2 525 ? 80.278 115.935 45.589 1.00 29.47 736 LEU A O 1
ATOM 6248 N N . ASP C 2 1 ? 70.813 152.010 23.721 1.00 85.97 219 ASP B N 1
ATOM 6249 C CA . ASP C 2 1 ? 69.933 150.888 23.425 1.00 85.97 219 ASP B CA 1
ATOM 6250 C C . ASP C 2 1 ? 69.324 150.339 24.704 1.00 85.97 219 ASP B C 1
ATOM 6251 O O . ASP C 2 1 ? 68.257 149.729 24.674 1.00 85.97 219 ASP B O 1
ATOM 6256 N N . GLY C 2 2 ? 69.996 150.559 25.830 1.00 73.52 220 GLY B N 1
ATOM 6257 C CA . GLY C 2 2 ? 69.472 150.105 27.105 1.00 73.52 220 GLY B CA 1
ATOM 6258 C C . GLY C 2 2 ? 68.026 150.510 27.271 1.00 73.52 220 GLY B C 1
ATOM 6259 O O . GLY C 2 2 ? 67.633 151.589 26.827 1.00 73.52 220 GLY B O 1
ATOM 6260 N N . VAL C 2 3 ? 67.230 149.664 27.913 1.00 79.78 221 VAL B N 1
ATOM 6261 C CA . VAL C 2 3 ? 65.805 149.942 28.053 1.00 79.78 221 VAL B CA 1
ATOM 6262 C C . VAL C 2 3 ? 65.260 150.441 26.725 1.00 79.78 221 VAL B C 1
ATOM 6263 O O . VAL C 2 3 ? 64.823 151.588 26.616 1.00 79.78 221 VAL B O 1
ATOM 6267 N N . GLY C 2 4 ? 65.294 149.588 25.714 1.00 79.06 222 GLY B N 1
ATOM 6268 C CA . GLY C 2 4 ? 64.799 149.969 24.404 1.00 79.06 222 GLY B CA 1
ATOM 6269 C C . GLY C 2 4 ? 65.245 148.955 23.375 1.00 79.06 222 GLY B C 1
ATOM 6270 O O . GLY C 2 4 ? 64.645 148.848 22.310 1.00 79.06 222 GLY B O 1
ATOM 6271 N N . SER C 2 5 ? 66.300 148.208 23.686 1.00 82.19 223 SER B N 1
ATOM 6272 C CA . SER C 2 5 ? 66.807 147.192 22.769 1.00 82.19 223 SER B CA 1
ATOM 6273 C C . SER C 2 5 ? 66.738 145.788 23.362 1.00 82.19 223 SER B C 1
ATOM 6274 O O . SER C 2 5 ? 66.517 145.636 24.562 1.00 82.19 223 SER B O 1
ATOM 6277 N N . SER C 2 6 ? 66.950 144.765 22.541 1.00 66.63 224 SER B N 1
ATOM 6278 C CA . SER C 2 6 ? 66.828 143.381 22.979 1.00 66.63 224 SER B CA 1
ATOM 6279 C C . SER C 2 6 ? 68.181 142.810 23.381 1.00 66.63 224 SER B C 1
ATOM 6280 O O . SER C 2 6 ? 69.212 143.281 22.903 1.00 66.63 224 SER B O 1
ATOM 6283 N N . SER C 2 7 ? 68.170 141.860 24.302 1.00 59.35 225 SER B N 1
ATOM 6284 C CA . SER C 2 7 ? 69.407 141.209 24.678 1.00 59.35 225 SER B CA 1
ATOM 6285 C C . SER C 2 7 ? 69.386 139.864 23.993 1.00 59.35 225 SER B C 1
ATOM 6286 O O . SER C 2 7 ? 70.253 139.024 24.231 1.00 59.35 225 SER B O 1
ATOM 6289 N N . GLY C 2 8 ? 68.441 139.626 23.091 1.00 51.13 226 GLY B N 1
ATOM 6290 C CA . GLY C 2 8 ? 68.496 138.365 22.369 1.00 51.13 226 GLY B CA 1
ATOM 6291 C C . GLY C 2 8 ? 67.374 137.941 21.451 1.00 51.13 226 GLY B C 1
ATOM 6292 O O . GLY C 2 8 ? 66.284 138.512 21.482 1.00 51.13 226 GLY B O 1
ATOM 6293 N N . ASN C 2 9 ? 67.640 136.932 20.624 1.00 47.06 227 ASN B N 1
ATOM 6294 C CA . ASN C 2 9 ? 66.615 136.410 19.726 1.00 47.06 227 ASN B CA 1
ATOM 6295 C C . ASN C 2 9 ? 66.129 135.067 20.240 1.00 47.06 227 ASN B C 1
ATOM 6296 O O . ASN C 2 9 ? 66.659 134.549 21.223 1.00 47.06 227 ASN B O 1
ATOM 6301 N N . TRP C 2 10 ? 65.136 134.487 19.580 1.00 48.57 228 TRP B N 1
ATOM 6302 C CA . TRP C 2 10 ? 64.565 133.242 20.094 1.00 48.57 228 TRP B CA 1
ATOM 6303 C C . TRP C 2 10 ? 65.352 131.986 19.751 1.00 48.57 228 TRP B C 1
ATOM 6304 O O . TRP C 2 10 ? 65.468 131.103 20.586 1.00 48.57 228 TRP B O 1
ATOM 6315 N N . HIS C 2 11 ? 65.874 131.872 18.535 1.00 50.84 229 HIS B N 1
ATOM 6316 C CA . HIS C 2 11 ? 66.543 130.608 18.189 1.00 50.84 229 HIS B CA 1
ATOM 6317 C C . HIS C 2 11 ? 65.713 129.386 18.562 1.00 50.84 229 HIS B C 1
ATOM 6318 O O . HIS C 2 11 ? 64.612 129.219 18.040 1.00 50.84 229 HIS B O 1
ATOM 6325 N N . CYS C 2 12 ? 66.217 128.502 19.406 1.00 49.39 230 CYS B N 1
ATOM 6326 C CA . CYS C 2 12 ? 65.474 127.269 19.688 1.00 49.39 230 CYS B CA 1
ATOM 6327 C C . CYS C 2 12 ? 65.252 126.451 18.418 1.00 49.39 230 CYS B C 1
ATOM 6328 O O . CYS C 2 12 ? 64.217 126.569 17.767 1.00 49.39 230 CYS B O 1
ATOM 6331 N N . ASP C 2 13 ? 66.205 125.581 18.073 1.00 53.07 231 ASP B N 1
ATOM 6332 C CA . ASP C 2 13 ? 66.094 124.757 16.858 1.00 53.07 231 ASP B CA 1
ATOM 6333 C C . ASP C 2 13 ? 66.959 123.492 16.888 1.00 53.07 231 ASP B C 1
ATOM 6334 O O . ASP C 2 13 ? 67.503 123.134 17.931 1.00 53.07 231 ASP B O 1
ATOM 6339 N N . SER C 2 14 ? 67.086 122.813 15.748 1.00 55.31 232 SER B N 1
ATOM 6340 C CA . SER C 2 14 ? 67.954 121.626 15.675 1.00 55.31 232 SER B CA 1
ATOM 6341 C C . SER C 2 14 ? 68.670 121.487 14.339 1.00 55.31 232 SER B C 1
ATOM 6342 O O . SER C 2 14 ? 68.036 121.513 13.287 1.00 55.31 232 SER B O 1
ATOM 6345 N N . GLN C 2 15 ? 69.992 121.324 14.373 1.00 57.49 233 GLN B N 1
ATOM 6346 C CA . GLN C 2 15 ? 70.774 121.138 13.154 1.00 57.49 233 GLN B CA 1
ATOM 6347 C C . GLN C 2 15 ? 71.417 119.788 13.254 1.00 57.49 233 GLN B C 1
ATOM 6348 O O . GLN C 2 15 ? 72.213 119.541 14.158 1.00 57.49 233 GLN B O 1
ATOM 6354 N N . TRP C 2 16 ? 71.165 118.966 12.237 1.00 48.90 234 TRP B N 1
ATOM 6355 C CA . TRP C 2 16 ? 71.765 117.648 12.173 1.00 48.90 234 TRP B CA 1
ATOM 6356 C C . TRP C 2 16 ? 72.833 117.621 11.103 1.00 48.90 234 TRP B C 1
ATOM 6357 O O . TRP C 2 16 ? 72.614 118.087 9.987 1.00 48.90 234 TRP B O 1
ATOM 6368 N N . LEU C 2 17 ? 73.991 117.079 11.435 1.00 55.88 235 LEU B N 1
ATOM 6369 C CA . LEU C 2 17 ? 75.061 116.962 10.464 1.00 55.88 235 LEU B CA 1
ATOM 6370 C C . LEU C 2 17 ? 75.332 115.485 10.265 1.00 55.88 235 LEU B C 1
ATOM 6371 O O . LEU C 2 17 ? 74.549 114.644 10.708 1.00 55.88 235 LEU B O 1
ATOM 6376 N N . GLY C 2 18 ? 76.430 115.156 9.605 1.00 55.12 236 GLY B N 1
ATOM 6377 C CA . GLY C 2 18 ? 76.780 113.763 9.419 1.00 55.12 236 GLY B CA 1
ATOM 6378 C C . GLY C 2 18 ? 76.889 113.052 10.752 1.00 55.12 236 GLY B C 1
ATOM 6379 O O . GLY C 2 18 ? 76.017 112.267 11.116 1.00 55.12 236 GLY B O 1
ATOM 6380 N N . ASP C 2 19 ? 77.961 113.322 11.487 1.00 56.78 237 ASP B N 1
ATOM 6381 C CA . ASP C 2 19 ? 78.165 112.656 12.769 1.00 56.78 237 ASP B CA 1
ATOM 6382 C C . ASP C 2 19 ? 77.913 113.591 13.945 1.00 56.78 237 ASP B C 1
ATOM 6383 O O . ASP C 2 19 ? 78.468 113.400 15.025 1.00 56.78 237 ASP B O 1
ATOM 6388 N N . ARG C 2 20 ? 77.068 114.595 13.738 1.00 54.07 238 ARG B N 1
ATOM 6389 C CA . ARG C 2 20 ? 76.770 115.536 14.809 1.00 54.07 238 ARG B CA 1
ATOM 6390 C C . ARG C 2 20 ? 75.361 116.079 14.777 1.00 54.07 238 ARG B C 1
ATOM 6391 O O . ARG C 2 20 ? 74.720 116.080 13.730 1.00 54.07 238 ARG B O 1
ATOM 6399 N N . VAL C 2 21 ? 74.871 116.528 15.925 1.00 52.11 239 VAL B N 1
ATOM 6400 C CA . VAL C 2 21 ? 73.563 117.172 15.969 1.00 52.11 239 VAL B CA 1
ATOM 6401 C C . VAL C 2 21 ? 73.582 118.182 17.106 1.00 52.11 239 VAL B C 1
ATOM 6402 O O . VAL C 2 21 ? 73.731 117.820 18.265 1.00 52.11 239 VAL B O 1
ATOM 6406 N N . ILE C 2 22 ? 73.403 119.444 16.722 1.00 52.05 240 ILE B N 1
ATOM 6407 C CA . ILE C 2 22 ? 73.361 120.508 17.696 1.00 52.05 240 ILE B CA 1
ATOM 6408 C C . ILE C 2 22 ? 71.919 120.861 17.921 1.00 52.05 240 ILE B C 1
ATOM 6409 O O . ILE C 2 22 ? 71.197 121.173 16.976 1.00 52.05 240 ILE B O 1
ATOM 6414 N N . THR C 2 23 ? 71.489 120.799 19.167 1.00 54.61 241 THR B N 1
ATOM 6415 C CA . THR C 2 23 ? 70.126 121.162 19.494 1.00 54.61 241 THR B CA 1
ATOM 6416 C C . THR C 2 23 ? 70.141 122.534 20.138 1.00 54.61 241 THR B C 1
ATOM 6417 O O . THR C 2 23 ? 71.055 122.842 20.889 1.00 54.61 241 THR B O 1
ATOM 6421 N N . THR C 2 24 ? 69.143 123.361 19.845 1.00 49.08 242 THR B N 1
ATOM 6422 C CA . THR C 2 24 ? 69.047 124.679 20.462 1.00 49.08 242 THR B CA 1
ATOM 6423 C C . THR C 2 24 ? 67.663 124.843 21.058 1.00 49.08 242 THR B C 1
ATOM 6424 O O . THR C 2 24 ? 66.676 124.415 20.464 1.00 49.08 242 THR B O 1
ATOM 6428 N N . SER C 2 25 ? 67.587 125.443 22.239 1.00 43.14 243 SER B N 1
ATOM 6429 C CA . SER C 2 25 ? 66.300 125.613 22.898 1.00 43.14 243 SER B CA 1
ATOM 6430 C C . SER C 2 25 ? 66.223 126.932 23.645 1.00 43.14 243 SER B C 1
ATOM 6431 O O . SER C 2 25 ? 67.179 127.330 24.307 1.00 43.14 243 SER B O 1
ATOM 6434 N N . THR C 2 26 ? 65.089 127.610 23.533 1.00 41.01 244 THR B N 1
ATOM 6435 C CA . THR C 2 26 ? 64.901 128.863 24.246 1.00 41.01 244 THR B CA 1
ATOM 6436 C C . THR C 2 26 ? 63.550 128.836 24.933 1.00 41.01 244 THR B C 1
ATOM 6437 O O . THR C 2 26 ? 62.563 128.400 24.342 1.00 41.01 244 THR B O 1
ATOM 6441 N N . ARG C 2 27 ? 63.499 129.279 26.182 1.00 40.99 245 ARG B N 1
ATOM 6442 C CA . ARG C 2 27 ? 62.251 129.238 26.938 1.00 40.99 245 ARG B CA 1
ATOM 6443 C C . ARG C 2 27 ? 62.022 130.499 27.751 1.00 40.99 245 ARG B C 1
ATOM 6444 O O . ARG C 2 27 ? 62.863 131.400 27.756 1.00 40.99 245 ARG B O 1
ATOM 6452 N N . THR C 2 28 ? 60.833 130.674 28.293 1.00 40.26 246 THR B N 1
ATOM 6453 C CA . THR C 2 28 ? 60.555 131.895 29.022 1.00 40.26 246 THR B CA 1
ATOM 6454 C C . THR C 2 28 ? 60.423 131.522 30.474 1.00 40.26 246 THR B C 1
ATOM 6455 O O . THR C 2 28 ? 59.683 130.603 30.820 1.00 40.26 246 THR B O 1
ATOM 6459 N N . TRP C 2 29 ? 61.156 132.217 31.327 1.00 39.45 247 TRP B N 1
ATOM 6460 C CA . TRP C 2 29 ? 61.135 131.863 32.736 1.00 39.45 247 TRP B CA 1
ATOM 6461 C C . TRP C 2 29 ? 60.691 133.001 33.627 1.00 39.45 247 TRP B C 1
ATOM 6462 O O . TRP C 2 29 ? 60.626 134.147 33.190 1.00 39.45 247 TRP B O 1
ATOM 6473 N N . ALA C 2 30 ? 60.383 132.681 34.875 1.00 37.12 248 ALA B N 1
ATOM 6474 C CA . ALA C 2 30 ? 60.000 133.695 35.841 1.00 37.12 248 ALA B CA 1
ATOM 6475 C C . ALA C 2 30 ? 60.657 133.320 37.155 1.00 37.12 248 ALA B C 1
ATOM 6476 O O . ALA C 2 30 ? 60.687 132.146 37.521 1.00 37.12 248 ALA B O 1
ATOM 6478 N N . LEU C 2 31 ? 61.195 134.299 37.866 1.00 34.28 249 LEU B N 1
ATOM 6479 C CA . LEU C 2 31 ? 61.902 134.011 39.107 1.00 34.28 249 LEU B CA 1
ATOM 6480 C C . LEU C 2 31 ? 61.237 134.711 40.274 1.00 34.28 249 LEU B C 1
ATOM 6481 O O . LEU C 2 31 ? 61.159 135.938 40.298 1.00 34.28 249 LEU B O 1
ATOM 6486 N N . PRO C 2 32 ? 60.782 133.965 41.295 1.00 31.42 250 PRO B N 1
ATOM 6487 C CA . PRO C 2 32 ? 60.249 134.722 42.437 1.00 31.42 250 PRO B CA 1
ATOM 6488 C C . PRO C 2 32 ? 61.385 135.181 43.355 1.00 31.42 250 PRO B C 1
ATOM 6489 O O . PRO C 2 32 ? 62.540 135.157 42.937 1.00 31.42 250 PRO B O 1
ATOM 6493 N N . THR C 2 33 ? 61.066 135.653 44.553 1.00 34.11 251 THR B N 1
ATOM 6494 C CA . THR C 2 33 ? 62.091 136.165 45.463 1.00 34.11 251 THR B CA 1
ATOM 6495 C C . THR C 2 33 ? 62.738 135.028 46.257 1.00 34.11 251 THR B C 1
ATOM 6496 O O . THR C 2 33 ? 63.956 135.029 46.447 1.00 34.11 251 THR B O 1
ATOM 6500 N N . TYR C 2 34 ? 61.938 134.074 46.713 1.00 35.75 252 TYR B N 1
ATOM 6501 C CA . TYR C 2 34 ? 62.444 132.907 47.466 1.00 35.75 252 TYR B CA 1
ATOM 6502 C C . TYR C 2 34 ? 62.917 133.221 48.873 1.00 35.75 252 TYR B C 1
ATOM 6503 O O . TYR C 2 34 ? 63.791 134.066 49.068 1.00 35.75 252 TYR B O 1
ATOM 6512 N N . ASN C 2 35 ? 62.333 132.544 49.851 1.00 40.10 253 ASN B N 1
ATOM 6513 C CA . ASN C 2 35 ? 62.779 132.706 51.230 1.00 40.10 253 ASN B CA 1
ATOM 6514 C C . ASN C 2 35 ? 62.782 134.146 51.709 1.00 40.10 253 ASN B C 1
ATOM 6515 O O . ASN C 2 35 ? 63.542 134.489 52.608 1.00 40.10 253 ASN B O 1
ATOM 6520 N N . ASN C 2 36 ? 61.956 134.996 51.113 1.00 44.27 254 ASN B N 1
ATOM 6521 C CA . ASN C 2 36 ? 61.965 136.405 51.476 1.00 44.27 254 ASN B CA 1
ATOM 6522 C C . ASN C 2 36 ? 63.399 136.914 51.534 1.00 44.27 254 ASN B C 1
ATOM 6523 O O . ASN C 2 36 ? 63.790 137.522 52.523 1.00 44.27 254 ASN B O 1
ATOM 6528 N N . HIS C 2 37 ? 64.177 136.661 50.484 1.00 51.10 255 HIS B N 1
ATOM 6529 C CA . HIS C 2 37 ? 65.575 137.114 50.413 1.00 51.10 255 HIS B CA 1
ATOM 6530 C C . HIS C 2 37 ? 66.539 136.506 51.427 1.00 51.10 255 HIS B C 1
ATOM 6531 O O . HIS C 2 37 ? 67.714 136.862 51.429 1.00 51.10 255 HIS B O 1
ATOM 6538 N N . LEU C 2 38 ? 66.076 135.575 52.257 1.00 51.62 256 LEU B N 1
ATOM 6539 C CA . LEU C 2 38 ? 66.931 135.050 53.333 1.00 51.62 256 LEU B CA 1
ATOM 6540 C C . LEU C 2 38 ? 67.331 133.586 53.326 1.00 51.62 256 LEU B C 1
ATOM 6541 O O . LEU C 2 38 ? 66.671 132.758 52.716 1.00 51.62 256 LEU B O 1
ATOM 6546 N N . TYR C 2 39 ? 68.432 133.264 53.997 1.00 49.37 257 TYR B N 1
ATOM 6547 C CA . TYR C 2 39 ? 68.784 131.855 54.176 1.00 49.37 257 TYR B CA 1
ATOM 6548 C C . TYR C 2 39 ? 68.135 131.252 55.412 1.00 49.37 257 TYR B C 1
ATOM 6549 O O . TYR C 2 39 ? 68.015 131.916 56.439 1.00 49.37 257 TYR B O 1
ATOM 6558 N N . LYS C 2 40 ? 67.729 129.989 55.320 1.00 46.50 258 LYS B N 1
ATOM 6559 C CA . LYS C 2 40 ? 67.098 129.320 56.453 1.00 46.50 258 LYS B CA 1
ATOM 6560 C C . LYS C 2 40 ? 67.528 127.872 56.555 1.00 46.50 258 LYS B C 1
ATOM 6561 O O . LYS C 2 40 ? 67.611 127.174 55.547 1.00 46.50 258 LYS B O 1
ATOM 6567 N N . GLN C 2 41 ? 67.770 127.417 57.779 1.00 47.30 259 GLN B N 1
ATOM 6568 C CA . GLN C 2 41 ? 68.150 126.025 58.003 1.00 47.30 259 GLN B CA 1
ATOM 6569 C C . GLN C 2 41 ? 66.927 125.122 57.966 1.00 47.30 259 GLN B C 1
ATOM 6570 O O . GLN C 2 41 ? 65.897 125.459 58.544 1.00 47.30 259 GLN B O 1
ATOM 6576 N N . ILE C 2 42 ? 67.031 123.976 57.299 1.00 40.45 260 ILE B N 1
ATOM 6577 C CA . ILE C 2 42 ? 65.901 123.067 57.197 1.00 40.45 260 ILE B CA 1
ATOM 6578 C C . ILE C 2 42 ? 66.232 121.695 57.763 1.00 40.45 260 ILE B C 1
ATOM 6579 O O . ILE C 2 42 ? 67.362 121.218 57.644 1.00 40.45 260 ILE B O 1
ATOM 6584 N N . SER C 2 43 ? 65.247 121.060 58.391 1.00 51.63 261 SER B N 1
ATOM 6585 C CA . SER C 2 43 ? 65.455 119.733 58.955 1.00 51.63 261 SER B CA 1
ATOM 6586 C C . SER C 2 43 ? 64.136 118.990 58.978 1.00 51.63 261 SER B C 1
ATOM 6587 O O . SER C 2 43 ? 63.072 119.595 58.834 1.00 51.63 261 SER B O 1
ATOM 6590 N N . ASN C 2 44 ? 64.186 117.678 59.167 1.00 55.89 262 ASN B N 1
ATOM 6591 C CA . ASN C 2 44 ? 62.942 116.924 59.270 1.00 55.89 262 ASN B CA 1
ATOM 6592 C C . ASN C 2 44 ? 62.112 117.396 60.455 1.00 55.89 262 ASN B C 1
ATOM 6593 O O . ASN C 2 44 ? 60.879 117.428 60.383 1.00 55.89 262 ASN B O 1
ATOM 6598 N N . SER C 2 45 ? 62.770 117.773 61.554 1.00 57.88 263 SER B N 1
ATOM 6599 C CA . SER C 2 45 ? 62.044 118.312 62.698 1.00 57.88 263 SER B CA 1
ATOM 6600 C C . SER C 2 45 ? 61.301 119.585 62.314 1.00 57.88 263 SER B C 1
ATOM 6601 O O . SER C 2 45 ? 60.145 119.786 62.716 1.00 57.88 263 SER B O 1
ATOM 6604 N N . THR C 2 46 ? 61.947 120.456 61.541 1.00 66.73 264 THR B N 1
ATOM 6605 C CA . THR C 2 46 ? 61.283 121.661 61.063 1.00 66.73 264 THR B CA 1
ATOM 6606 C C . THR C 2 46 ? 60.104 121.343 60.153 1.00 66.73 264 THR B C 1
ATOM 6607 O O . THR C 2 46 ? 59.046 121.968 60.282 1.00 66.73 264 THR B O 1
ATOM 6611 N N . SER C 2 47 ? 60.259 120.390 59.234 1.00 69.54 265 SER B N 1
ATOM 6612 C CA . SER C 2 47 ? 59.193 120.100 58.283 1.00 69.54 265 SER B CA 1
ATOM 6613 C C . SER C 2 47 ? 58.301 118.963 58.766 1.00 69.54 265 SER B C 1
ATOM 6614 O O . SER C 2 47 ? 57.122 119.167 59.072 1.00 69.54 265 SER B O 1
ATOM 6617 N N . GLY C 2 48 ? 58.848 117.750 58.845 1.00 69.94 266 GLY B N 1
ATOM 6618 C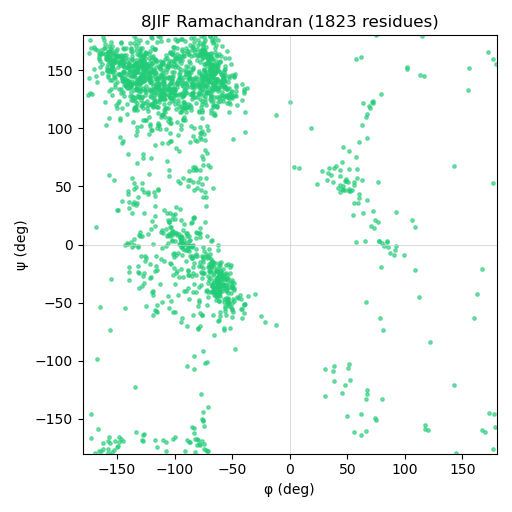 CA . GLY C 2 48 ? 58.028 116.584 59.123 1.00 69.94 266 GLY B CA 1
ATOM 6619 C C . GLY C 2 48 ? 58.250 115.907 60.459 1.00 69.94 266 GLY B C 1
ATOM 6620 O O . GLY C 2 48 ? 57.305 115.379 61.056 1.00 69.94 266 GLY B O 1
ATOM 6621 N N . GLY C 2 49 ? 59.491 115.904 60.937 1.00 76.94 267 GLY B N 1
ATOM 6622 C CA . GLY C 2 49 ? 59.826 115.157 62.131 1.00 76.94 267 GLY B CA 1
ATOM 6623 C C . GLY C 2 49 ? 59.560 113.676 61.953 1.00 76.94 267 GLY B C 1
ATOM 6624 O O . GLY C 2 49 ? 59.014 113.018 62.841 1.00 76.94 267 GLY B O 1
ATOM 6625 N N . SER C 2 50 ? 59.946 113.144 60.796 1.00 72.46 268 SER B N 1
ATOM 6626 C CA . SER C 2 50 ? 59.633 111.776 60.420 1.00 72.46 268 SER B CA 1
ATOM 6627 C C . SER C 2 50 ? 60.609 110.806 61.081 1.00 72.46 268 SER B C 1
ATOM 6628 O O . SER C 2 50 ? 61.366 111.166 61.986 1.00 72.46 268 SER B O 1
ATOM 6631 N N . SER C 2 51 ? 60.597 109.556 60.629 1.00 62.66 269 SER B N 1
ATOM 6632 C CA . SER C 2 51 ? 61.453 108.518 61.184 1.00 62.66 269 SER B CA 1
ATOM 6633 C C . SER C 2 51 ? 62.921 108.820 60.888 1.00 62.66 269 SER B C 1
ATOM 6634 O O . SER C 2 51 ? 63.260 109.751 60.154 1.00 62.66 269 SER B O 1
ATOM 6637 N N . ASN C 2 52 ? 63.806 108.010 61.469 1.00 60.04 270 ASN B N 1
ATOM 6638 C CA . ASN C 2 52 ? 65.238 108.215 61.270 1.00 60.04 270 ASN B CA 1
ATOM 6639 C C . ASN C 2 52 ? 65.641 108.041 59.811 1.00 60.04 270 ASN B C 1
ATOM 6640 O O . ASN C 2 52 ? 66.589 108.688 59.356 1.00 60.04 270 ASN B O 1
ATOM 6645 N N . ASP C 2 53 ? 64.990 107.135 59.090 1.00 49.99 271 ASP B N 1
ATOM 6646 C CA . ASP C 2 53 ? 65.386 106.869 57.709 1.00 49.99 271 ASP B CA 1
ATOM 6647 C C . ASP C 2 53 ? 65.269 108.115 56.850 1.00 49.99 271 ASP B C 1
ATOM 6648 O O . ASP C 2 53 ? 65.965 108.245 55.847 1.00 49.99 271 ASP B O 1
ATOM 6653 N N . ASN C 2 54 ? 64.389 109.028 57.239 1.00 47.25 272 ASN B N 1
ATOM 6654 C CA . ASN C 2 54 ? 64.172 110.233 56.443 1.00 47.25 272 ASN B CA 1
ATOM 6655 C C . ASN C 2 54 ? 64.655 111.497 57.142 1.00 47.25 272 ASN B C 1
ATOM 6656 O O . ASN C 2 54 ? 64.369 112.604 56.691 1.00 47.25 272 ASN B O 1
ATOM 6661 N N . ALA C 2 55 ? 65.387 111.337 58.236 1.00 35.93 273 ALA B N 1
ATOM 6662 C CA . ALA C 2 55 ? 65.925 112.494 58.940 1.00 35.93 273 ALA B CA 1
ATOM 6663 C C . ALA C 2 55 ? 66.897 113.251 58.047 1.00 35.93 273 ALA B C 1
ATOM 6664 O O . ALA C 2 55 ? 67.533 112.656 57.177 1.00 35.93 273 ALA B O 1
ATOM 6666 N N . TYR C 2 56 ? 67.024 114.555 58.265 1.00 36.79 274 TYR B N 1
ATOM 6667 C CA . TYR C 2 56 ? 67.963 115.343 57.480 1.00 36.79 274 TYR B CA 1
ATOM 6668 C C . TYR C 2 56 ? 68.249 116.714 58.058 1.00 36.79 274 TYR B C 1
ATOM 6669 O O . TYR C 2 56 ? 67.508 117.200 58.913 1.00 36.79 274 TYR B O 1
ATOM 6678 N N . PHE C 2 57 ? 69.324 117.339 57.590 1.00 31.47 275 PHE B N 1
ATOM 6679 C CA . PHE C 2 57 ? 69.670 118.683 58.033 1.00 31.47 275 PHE B CA 1
ATOM 6680 C C . PHE C 2 57 ? 70.276 119.426 56.852 1.00 31.47 275 PHE B C 1
ATOM 6681 O O . PHE C 2 57 ? 71.165 118.906 56.178 1.00 31.47 275 PHE B O 1
ATOM 6689 N N . GLY C 2 58 ? 69.802 120.640 56.594 1.00 34.13 276 GLY B N 1
ATOM 6690 C CA . GLY C 2 58 ? 70.323 121.413 55.483 1.00 34.13 276 GLY B CA 1
ATOM 6691 C C . GLY C 2 58 ? 69.934 122.874 55.496 1.00 34.13 276 GLY B C 1
ATOM 6692 O O . GLY C 2 58 ? 69.585 123.415 56.543 1.00 34.13 276 GLY B O 1
ATOM 6693 N N . TYR C 2 59 ? 69.992 123.516 54.335 1.00 34.07 277 TYR B N 1
ATOM 6694 C CA . TYR C 2 59 ? 69.673 124.938 54.252 1.00 34.07 277 TYR B CA 1
ATOM 6695 C C . TYR C 2 59 ? 68.888 125.313 53.013 1.00 34.07 277 TYR B C 1
ATOM 6696 O O . TYR C 2 59 ? 69.149 124.787 51.931 1.00 34.07 277 TYR B O 1
ATOM 6705 N N . SER C 2 60 ? 67.922 126.214 53.165 1.00 36.60 278 SER B N 1
ATOM 6706 C CA . SER C 2 60 ? 67.180 126.712 52.016 1.00 36.60 278 SER B CA 1
ATOM 6707 C C . SER C 2 60 ? 67.737 128.083 51.680 1.00 36.60 278 SER B C 1
ATOM 6708 O O . SER C 2 60 ? 67.928 128.908 52.570 1.00 36.60 278 SER B O 1
ATOM 6711 N N . THR C 2 61 ? 68.001 128.332 50.404 1.00 38.16 279 THR B N 1
ATOM 6712 C CA . THR C 2 61 ? 68.580 129.605 50.000 1.00 38.16 279 THR B CA 1
ATOM 6713 C C . THR C 2 61 ? 67.583 130.444 49.224 1.00 38.16 279 THR B C 1
ATOM 6714 O O . THR C 2 61 ? 66.650 129.910 48.632 1.00 38.16 279 THR B O 1
ATOM 6718 N N . PRO C 2 62 ? 67.785 131.764 49.202 1.00 37.78 280 PRO B N 1
ATOM 6719 C CA . PRO C 2 62 ? 66.904 132.610 48.389 1.00 37.78 280 PRO B CA 1
ATOM 6720 C C . PRO C 2 62 ? 67.267 132.557 46.909 1.00 37.78 280 PRO B C 1
ATOM 6721 O O . PRO C 2 62 ? 66.837 133.432 46.163 1.00 37.78 280 PRO B O 1
ATOM 6725 N N . TRP C 2 63 ? 68.077 131.583 46.511 1.00 37.77 281 TRP B N 1
ATOM 6726 C CA . TRP C 2 63 ? 68.529 131.503 45.126 1.00 37.77 281 TRP B CA 1
ATOM 6727 C C . TRP C 2 63 ? 67.764 130.492 44.301 1.00 37.77 281 TRP B C 1
ATOM 6728 O O . TRP C 2 63 ? 67.223 129.535 44.843 1.00 37.77 281 TRP B O 1
ATOM 6739 N N . GLY C 2 64 ? 67.734 130.688 42.988 1.00 34.12 282 GLY B N 1
ATOM 6740 C CA . GLY C 2 64 ? 67.108 129.721 42.105 1.00 34.12 282 GLY B CA 1
ATOM 6741 C C . GLY C 2 64 ? 68.209 129.156 41.226 1.00 34.12 282 GLY B C 1
ATOM 6742 O O . GLY C 2 64 ? 69.352 129.605 41.310 1.00 34.12 282 GLY B O 1
ATOM 6743 N N . TYR C 2 65 ? 67.886 128.161 40.416 1.00 32.90 283 TYR B N 1
ATOM 6744 C CA . TYR C 2 65 ? 68.878 127.598 39.523 1.00 32.90 283 TYR B CA 1
ATOM 6745 C C . TYR C 2 65 ? 68.243 127.080 38.246 1.00 32.90 283 TYR B C 1
ATOM 6746 O O . TYR C 2 65 ? 67.079 126.693 38.238 1.00 32.90 283 TYR B O 1
ATOM 6755 N N . PHE C 2 66 ? 69.016 127.072 37.168 1.00 33.56 284 PHE B N 1
ATOM 6756 C CA . PHE C 2 66 ? 68.501 126.592 35.892 1.00 33.56 284 PHE B CA 1
ATOM 6757 C C . PHE C 2 66 ? 68.730 125.097 35.744 1.00 33.56 284 PHE B C 1
ATOM 6758 O O . PHE C 2 66 ? 69.808 124.595 36.058 1.00 33.56 284 PHE B O 1
ATOM 6766 N N . ASP C 2 67 ? 67.715 124.385 35.269 1.00 36.88 285 ASP B N 1
ATOM 6767 C CA . ASP C 2 67 ? 67.838 122.940 35.094 1.00 36.88 285 ASP B CA 1
ATOM 6768 C C . ASP C 2 67 ? 67.465 122.484 33.694 1.00 36.88 285 ASP B C 1
ATOM 6769 O O . ASP C 2 67 ? 66.352 122.724 33.236 1.00 36.88 285 ASP B O 1
ATOM 6774 N N . PHE C 2 68 ? 68.393 121.833 33.011 1.00 31.94 286 PHE B N 1
ATOM 6775 C CA . PHE C 2 68 ? 68.108 121.284 31.692 1.00 31.94 286 PHE B CA 1
ATOM 6776 C C . PHE C 2 68 ? 68.775 119.928 31.536 1.00 31.94 286 PHE B C 1
ATOM 6777 O O . PHE C 2 68 ? 69.407 119.634 30.518 1.00 31.94 286 PHE B O 1
ATOM 6785 N N . ASN C 2 69 ? 68.637 119.079 32.551 1.00 28.33 287 ASN B N 1
ATOM 6786 C CA . ASN C 2 69 ? 69.281 117.767 32.584 1.00 28.33 287 ASN B CA 1
ATOM 6787 C C . ASN C 2 69 ? 68.329 116.658 32.163 1.00 28.33 287 ASN B C 1
ATOM 6788 O O . ASN C 2 69 ? 68.418 115.525 32.646 1.00 28.33 287 ASN B O 1
ATOM 6793 N N . ARG C 2 70 ? 67.404 116.961 31.256 1.00 25.41 288 ARG B N 1
ATOM 6794 C CA . ARG C 2 70 ? 66.500 115.972 30.696 1.00 25.41 288 ARG B CA 1
ATOM 6795 C C . ARG C 2 70 ? 66.526 116.077 29.179 1.00 25.41 288 ARG B C 1
ATOM 6796 O O . ARG C 2 70 ? 66.644 117.169 28.618 1.00 25.41 288 ARG B O 1
ATOM 6804 N N . PHE C 2 71 ? 66.416 114.946 28.497 1.00 27.45 289 PHE B N 1
ATOM 6805 C CA . PHE C 2 71 ? 66.547 114.967 27.034 1.00 27.45 289 PHE B CA 1
ATOM 6806 C C . PHE C 2 71 ? 65.489 115.808 26.313 1.00 27.45 289 PHE B C 1
ATOM 6807 O O . PHE C 2 71 ? 65.798 116.460 25.316 1.00 27.45 289 PHE B O 1
ATOM 6815 N N . HIS C 2 72 ? 64.259 115.813 26.814 1.00 28.12 290 HIS B N 1
ATOM 6816 C CA . HIS C 2 72 ? 63.187 116.538 26.124 1.00 28.12 290 HIS B CA 1
ATOM 6817 C C . HIS C 2 72 ? 63.382 118.050 26.199 1.00 28.12 290 HIS B C 1
ATOM 6818 O O . HIS C 2 72 ? 62.667 118.794 25.537 1.00 28.12 290 HIS B O 1
ATOM 6825 N N . CYS C 2 73 ? 64.348 118.501 26.993 1.00 29.69 291 CYS B N 1
ATOM 6826 C CA . CYS C 2 73 ? 64.644 119.927 27.052 1.00 29.69 291 CYS B CA 1
ATOM 6827 C C . CYS C 2 73 ? 65.399 120.328 25.799 1.00 29.69 291 CYS B C 1
ATOM 6828 O O . CYS C 2 73 ? 65.501 121.512 25.491 1.00 29.69 291 CYS B O 1
ATOM 6831 N N . HIS C 2 74 ? 65.916 119.348 25.065 1.00 37.58 292 HIS B N 1
ATOM 6832 C CA . HIS C 2 74 ? 66.731 119.653 23.897 1.00 37.58 292 HIS B CA 1
ATOM 6833 C C . HIS C 2 74 ? 66.260 118.931 22.647 1.00 37.58 292 HIS B C 1
ATOM 6834 O O . HIS C 2 74 ? 66.330 119.473 21.548 1.00 37.58 292 HIS B O 1
ATOM 6841 N N . PHE C 2 75 ? 65.783 117.706 22.806 1.00 41.24 293 PHE B N 1
ATOM 6842 C CA . PHE C 2 75 ? 65.371 116.931 21.650 1.00 41.24 293 PHE B CA 1
ATOM 6843 C C . PHE C 2 75 ? 63.878 116.930 21.479 1.00 41.24 293 PHE B C 1
ATOM 6844 O O . PHE C 2 75 ? 63.133 116.676 22.422 1.00 41.24 293 PHE B O 1
ATOM 6852 N N . SER C 2 76 ? 63.436 117.205 20.267 1.00 44.97 294 SER B N 1
ATOM 6853 C CA . SER C 2 76 ? 62.009 117.112 19.994 1.00 44.97 294 SER B CA 1
ATOM 6854 C C . SER C 2 76 ? 61.648 115.650 19.821 1.00 44.97 294 SER B C 1
ATOM 6855 O O . SER C 2 76 ? 62.507 114.838 19.493 1.00 44.97 294 SER B O 1
ATOM 6858 N N . PRO C 2 77 ? 60.375 115.300 20.037 1.00 39.95 295 PRO B N 1
ATOM 6859 C CA . PRO C 2 77 ? 59.982 113.914 19.783 1.00 39.95 295 PRO B CA 1
ATOM 6860 C C . PRO C 2 77 ? 60.495 113.466 18.424 1.00 39.95 295 PRO B C 1
ATOM 6861 O O . PRO C 2 77 ? 61.090 112.395 18.320 1.00 39.95 295 PRO B O 1
ATOM 6865 N N . ARG C 2 78 ? 60.274 114.277 17.399 1.00 45.91 296 ARG B N 1
ATOM 6866 C CA . ARG C 2 78 ? 60.784 113.945 16.078 1.00 45.91 296 ARG B CA 1
ATOM 6867 C C . ARG C 2 78 ? 62.295 113.841 16.135 1.00 45.91 296 ARG B C 1
ATOM 6868 O O . ARG C 2 78 ? 62.857 112.807 15.792 1.00 45.91 296 ARG B O 1
ATOM 6876 N N . ASP C 2 79 ? 62.950 114.911 16.560 1.00 46.46 297 ASP B N 1
ATOM 6877 C CA . ASP C 2 79 ? 64.392 114.869 16.701 1.00 46.46 297 ASP B CA 1
ATOM 6878 C C . ASP C 2 79 ? 64.769 113.550 17.331 1.00 46.46 297 ASP B C 1
ATOM 6879 O O . ASP C 2 79 ? 65.665 112.854 16.855 1.00 46.46 297 ASP B O 1
ATOM 6884 N N . TRP C 2 80 ? 64.064 113.194 18.397 1.00 35.86 298 TRP B N 1
ATOM 6885 C CA . TRP C 2 80 ? 64.399 111.956 19.090 1.00 35.86 298 TRP B CA 1
ATOM 6886 C C . TRP C 2 80 ? 64.246 110.746 18.176 1.00 35.86 298 TRP B C 1
ATOM 6887 O O . TRP C 2 80 ? 65.063 109.820 18.234 1.00 35.86 298 TRP B O 1
ATOM 6898 N N . GLN C 2 81 ? 63.195 110.714 17.373 1.00 33.29 299 GLN B N 1
ATOM 6899 C CA . GLN C 2 81 ? 62.968 109.566 16.511 1.00 33.29 299 GLN B CA 1
ATOM 6900 C C . GLN C 2 81 ? 64.133 109.411 15.545 1.00 33.29 299 GLN B C 1
ATOM 6901 O O . GLN C 2 81 ? 64.688 108.322 15.409 1.00 33.29 299 GLN B O 1
ATOM 6907 N N . ARG C 2 82 ? 64.519 110.500 14.891 1.00 39.39 300 ARG B N 1
ATOM 6908 C CA . ARG C 2 82 ? 65.636 110.460 13.956 1.00 39.39 300 ARG B CA 1
ATOM 6909 C C . ARG C 2 82 ? 66.862 109.913 14.640 1.00 39.39 300 ARG B C 1
ATOM 6910 O O . ARG C 2 82 ? 67.554 109.058 14.097 1.00 39.39 300 ARG B O 1
ATOM 6918 N N . LEU C 2 83 ? 67.131 110.412 15.837 1.00 32.49 301 LEU B N 1
ATOM 6919 C CA . LEU C 2 83 ? 68.285 109.954 16.590 1.00 32.49 301 LEU B CA 1
ATOM 6920 C C . LEU C 2 83 ? 68.265 108.455 16.799 1.00 32.49 301 LEU B C 1
ATOM 6921 O O . LEU C 2 83 ? 69.197 107.758 16.402 1.00 32.49 301 LEU B O 1
ATOM 6926 N N . ILE C 2 84 ? 67.203 107.949 17.411 1.00 30.26 302 ILE B N 1
ATOM 6927 C CA . ILE C 2 84 ? 67.158 106.524 17.762 1.00 30.26 302 ILE B CA 1
ATOM 6928 C C . ILE C 2 84 ? 67.020 105.536 16.599 1.00 30.26 302 ILE B C 1
ATOM 6929 O O . ILE C 2 84 ? 67.376 104.370 16.742 1.00 30.26 302 ILE B O 1
ATOM 6934 N N . ASN C 2 85 ? 66.503 105.981 15.464 1.00 26.96 303 ASN B N 1
ATOM 6935 C CA . ASN C 2 85 ? 66.290 105.052 14.356 1.00 26.96 303 ASN B CA 1
ATOM 6936 C C . ASN C 2 85 ? 67.460 105.014 13.380 1.00 26.96 303 ASN B C 1
ATOM 6937 O O . ASN C 2 85 ? 67.396 104.298 12.384 1.00 26.96 303 ASN B O 1
ATOM 6942 N N . ASN C 2 86 ? 68.527 105.761 13.650 1.00 25.65 304 ASN B N 1
ATOM 6943 C CA . ASN C 2 86 ? 69.623 105.844 12.676 1.00 25.65 304 ASN B CA 1
ATOM 6944 C C . ASN C 2 86 ? 71.043 105.862 13.244 1.00 25.65 304 ASN B C 1
ATOM 6945 O O . ASN C 2 86 ? 72.006 105.958 12.487 1.00 25.65 304 ASN B O 1
ATOM 6950 N N . ASN C 2 87 ? 71.188 105.772 14.555 1.00 25.84 305 ASN B N 1
ATOM 6951 C CA . ASN C 2 87 ? 72.504 105.861 15.171 1.00 25.84 305 ASN B CA 1
ATOM 6952 C C . ASN C 2 87 ? 72.682 104.761 16.206 1.00 25.84 305 ASN B C 1
ATOM 6953 O O . ASN C 2 87 ? 71.770 104.479 16.988 1.00 25.84 305 ASN B O 1
ATOM 6958 N N . TRP C 2 88 ? 73.856 104.144 16.231 1.00 22.44 306 TRP B N 1
ATOM 6959 C CA . TRP C 2 88 ? 74.125 103.101 17.218 1.00 22.44 306 TRP B CA 1
ATOM 6960 C C . TRP C 2 88 ? 74.580 103.695 18.540 1.00 22.44 306 TRP B C 1
ATOM 6961 O O . TRP C 2 88 ? 74.414 103.077 19.593 1.00 22.44 306 TRP B O 1
ATOM 6972 N N . GLY C 2 89 ? 75.147 104.895 18.495 1.00 22.70 307 GLY B N 1
ATOM 6973 C CA . GLY C 2 89 ? 75.628 105.534 19.707 1.00 22.70 307 GLY B CA 1
ATOM 6974 C C . GLY C 2 89 ? 75.596 107.046 19.656 1.00 22.70 307 GLY B C 1
ATOM 6975 O O . GLY C 2 89 ? 75.503 107.631 18.576 1.00 22.70 307 GLY B O 1
ATOM 6976 N N . PHE C 2 90 ? 75.675 107.682 20.819 1.00 24.73 308 PHE B N 1
ATOM 6977 C CA . PHE C 2 90 ? 75.656 109.139 20.877 1.00 24.73 308 PHE B CA 1
ATOM 6978 C C . PHE C 2 90 ? 76.223 109.655 22.186 1.00 24.73 308 PHE B C 1
ATOM 6979 O O . PHE C 2 90 ? 76.280 108.918 23.174 1.00 24.73 308 PHE B O 1
ATOM 6987 N N . ARG C 2 91 ? 76.570 110.946 22.223 1.00 28.89 309 ARG B N 1
ATOM 6988 C CA . ARG C 2 91 ? 77.076 111.572 23.448 1.00 28.89 309 ARG B CA 1
ATOM 6989 C C . ARG C 2 91 ? 77.164 113.100 23.307 1.00 28.89 309 ARG B C 1
ATOM 6990 O O . ARG C 2 91 ? 77.367 113.609 22.208 1.00 28.89 309 ARG B O 1
ATOM 6998 N N . PRO C 2 92 ? 77.015 113.835 24.423 1.00 31.47 310 PRO B N 1
ATOM 6999 C CA . PRO C 2 92 ? 77.113 115.302 24.384 1.00 31.47 310 PRO B CA 1
ATOM 7000 C C . PRO C 2 92 ? 78.558 115.757 24.270 1.00 31.47 310 PRO B C 1
ATOM 7001 O O . PRO C 2 92 ? 79.435 115.111 24.836 1.00 31.47 310 PRO B O 1
ATOM 7005 N N . LYS C 2 93 ? 78.810 116.844 23.548 1.00 41.75 311 LYS B N 1
ATOM 7006 C CA . LYS C 2 93 ? 80.180 117.306 23.328 1.00 41.75 311 LYS B CA 1
ATOM 7007 C C . LYS C 2 93 ? 80.435 118.704 23.880 1.00 41.75 311 LYS B C 1
ATOM 7008 O O . LYS C 2 93 ? 81.467 118.954 24.493 1.00 41.75 311 LYS B O 1
ATOM 7014 N N . ARG C 2 94 ? 79.500 119.618 23.650 0.76 43.47 312 ARG B N 1
ATOM 7015 C CA . ARG C 2 94 ? 79.675 120.985 24.119 0.76 43.47 312 ARG B CA 1
ATOM 7016 C C . ARG C 2 94 ? 78.337 121.632 24.425 0.76 43.47 312 ARG B C 1
ATOM 7017 O O . ARG C 2 94 ? 77.294 121.111 24.045 0.76 43.47 312 ARG B O 1
ATOM 7025 N N . LEU C 2 95 ? 78.378 122.781 25.087 1.00 43.13 313 LEU B N 1
ATOM 7026 C CA . LEU C 2 95 ? 77.145 123.452 25.475 1.00 43.13 313 LEU B CA 1
ATOM 7027 C C . LEU C 2 95 ? 77.246 124.967 25.443 1.00 43.13 313 LEU B C 1
ATOM 7028 O O . LEU C 2 95 ? 78.291 125.519 25.777 1.00 43.13 313 LEU B O 1
ATOM 7033 N N . ASN C 2 96 ? 76.168 125.637 25.047 1.00 47.01 314 ASN B N 1
ATOM 7034 C CA . ASN C 2 96 ? 76.139 127.098 25.083 1.00 47.01 314 ASN B CA 1
ATOM 7035 C C . ASN C 2 96 ? 74.915 127.582 25.844 1.00 47.01 314 ASN B C 1
ATOM 7036 O O . ASN C 2 96 ? 73.796 127.469 25.350 1.00 47.01 314 ASN B O 1
ATOM 7041 N N . PHE C 2 97 ? 75.117 128.092 27.045 1.00 38.44 315 PHE B N 1
ATOM 7042 C CA . PHE C 2 97 ? 74.066 128.619 27.904 1.00 38.44 315 PHE B CA 1
ATOM 7043 C C . PHE C 2 97 ? 74.131 130.139 27.897 1.00 38.44 315 PHE B C 1
ATOM 7044 O O . PHE C 2 97 ? 75.215 130.723 27.957 1.00 38.44 315 PHE B O 1
ATOM 7052 N N . LYS C 2 98 ? 72.951 130.777 27.763 1.00 40.98 316 LYS B N 1
ATOM 7053 C CA . LYS C 2 98 ? 72.843 132.250 27.741 1.00 40.98 316 LYS B CA 1
ATOM 7054 C C . LYS C 2 98 ? 71.531 132.766 28.355 1.00 40.98 316 LYS B C 1
ATOM 7055 O O . LYS C 2 98 ? 70.489 132.123 28.223 1.00 40.98 316 LYS B O 1
ATOM 7061 N N . LEU C 2 99 ? 71.570 133.926 29.009 1.00 41.48 317 LEU B N 1
ATOM 7062 C CA . LEU C 2 99 ? 70.363 134.521 29.589 1.00 41.48 317 LEU B CA 1
ATOM 7063 C C . LEU C 2 99 ? 70.162 135.926 29.048 1.00 41.48 317 LEU B C 1
ATOM 7064 O O . LEU C 2 99 ? 71.137 136.637 28.816 1.00 41.48 317 LEU B O 1
ATOM 7069 N N . PHE C 2 100 ? 68.911 136.344 28.862 1.00 42.10 318 PHE B N 1
ATOM 7070 C CA . PHE C 2 100 ? 68.679 137.662 28.276 1.00 42.10 318 PHE B CA 1
ATOM 7071 C C . PHE C 2 100 ? 67.247 138.175 28.331 1.00 42.10 318 PHE B C 1
ATOM 7072 O O . PHE C 2 100 ? 66.357 137.501 28.847 1.00 42.10 318 PHE B O 1
ATOM 7080 N N . ASN C 2 101 ? 67.032 139.368 27.789 1.00 48.81 319 ASN B N 1
ATOM 7081 C CA . ASN C 2 101 ? 65.711 139.990 27.827 1.00 48.81 319 ASN B CA 1
ATOM 7082 C C . ASN C 2 101 ? 65.222 139.979 29.260 1.00 48.81 319 ASN B C 1
ATOM 7083 O O . ASN C 2 101 ? 64.084 139.617 29.537 1.00 48.81 319 ASN B O 1
ATOM 7088 N N . ILE C 2 102 ? 66.098 140.369 30.172 1.00 50.09 320 ILE B N 1
ATOM 7089 C CA . ILE C 2 102 ? 65.740 140.397 31.581 1.00 50.09 320 ILE B CA 1
ATOM 7090 C C . ILE C 2 102 ? 64.742 141.503 31.882 1.00 50.09 320 ILE B C 1
ATOM 7091 O O . ILE C 2 102 ? 64.919 142.636 31.442 1.00 50.09 320 ILE B O 1
ATOM 7096 N N . GLN C 2 103 ? 63.678 141.174 32.602 1.00 53.95 321 GLN B N 1
ATOM 7097 C CA . GLN C 2 103 ? 62.680 142.169 32.968 1.00 53.95 321 GLN B CA 1
ATOM 7098 C C . GLN C 2 103 ? 62.356 142.016 34.440 1.00 53.95 321 GLN B C 1
ATOM 7099 O O . GLN C 2 103 ? 61.891 140.964 34.872 1.00 53.95 321 GLN B O 1
ATOM 7105 N N . VAL C 2 104 ? 62.605 143.061 35.214 1.00 57.79 322 VAL B N 1
ATOM 7106 C CA . VAL C 2 104 ? 62.278 143.005 36.631 1.00 57.79 322 VAL B CA 1
ATOM 7107 C C . VAL C 2 104 ? 61.045 143.831 36.929 1.00 57.79 322 VAL B C 1
ATOM 7108 O O . VAL C 2 104 ? 60.930 144.970 36.484 1.00 57.79 322 VAL B O 1
ATOM 7112 N N . LYS C 2 105 ? 60.125 143.259 37.691 1.00 63.39 323 LYS B N 1
ATOM 7113 C CA . LYS C 2 105 ? 58.876 143.948 37.959 1.00 63.39 323 LYS B CA 1
ATOM 7114 C C . LYS C 2 105 ? 58.596 144.074 39.437 1.00 63.39 323 LYS B C 1
ATOM 7115 O O . LYS C 2 105 ? 59.028 143.236 40.226 1.00 63.39 323 LYS B O 1
ATOM 7121 N N . GLU C 2 106 ? 57.888 145.125 39.820 1.00 70.06 324 GLU B N 1
ATOM 7122 C CA . GLU C 2 106 ? 57.505 145.277 41.215 1.00 70.06 324 GLU B CA 1
ATOM 7123 C C . GLU C 2 106 ? 56.032 144.919 41.345 1.00 70.06 324 GLU B C 1
ATOM 7124 O O . GLU C 2 106 ? 55.334 144.818 40.347 1.00 70.06 324 GLU B O 1
ATOM 7130 N N . VAL C 2 107 ? 55.560 144.697 42.565 1.00 76.60 325 VAL B N 1
ATOM 7131 C CA . VAL C 2 107 ? 54.158 144.363 42.778 1.00 76.60 325 VAL B CA 1
ATOM 7132 C C . VAL C 2 107 ? 53.566 145.300 43.805 1.00 76.60 325 VAL B C 1
ATOM 7133 O O . VAL C 2 107 ? 54.005 145.322 44.952 1.00 76.60 325 VAL B O 1
ATOM 7137 N N . THR C 2 108 ? 52.572 146.075 43.396 1.00 76.56 326 THR B N 1
ATOM 7138 C CA . THR C 2 108 ? 51.937 147.006 44.308 1.00 76.56 326 THR B CA 1
ATOM 7139 C C . THR C 2 108 ? 51.003 146.259 45.237 1.00 76.56 326 THR B C 1
ATOM 7140 O O . THR C 2 108 ? 51.197 146.280 46.450 1.00 76.56 326 THR B O 1
ATOM 7144 N N . ASP C 2 109 ? 49.996 145.596 44.677 1.00 91.24 327 ASP B N 1
ATOM 7145 C CA . ASP C 2 109 ? 49.014 144.881 45.495 1.00 91.24 327 ASP B CA 1
ATOM 7146 C C . ASP C 2 109 ? 48.793 145.596 46.815 1.00 91.24 327 ASP B C 1
ATOM 7147 O O . ASP C 2 109 ? 49.045 145.034 47.881 1.00 91.24 327 ASP B O 1
ATOM 7152 N N . ASN C 2 110 ? 48.322 146.833 46.754 1.00 100.63 328 ASN B N 1
ATOM 7153 C CA . ASN C 2 110 ? 48.141 147.621 47.963 1.00 100.63 328 ASN B CA 1
ATOM 7154 C C . ASN C 2 110 ? 46.680 147.574 48.355 1.00 100.63 328 ASN B C 1
ATOM 7155 O O . ASN C 2 110 ? 45.884 146.982 47.637 1.00 100.63 328 ASN B O 1
ATOM 7160 N N . ASN C 2 111 ? 46.325 148.185 49.485 1.00 98.77 329 ASN B N 1
ATOM 7161 C CA . ASN C 2 111 ? 44.934 148.206 49.953 1.00 98.77 329 ASN B CA 1
ATOM 7162 C C . ASN C 2 111 ? 43.980 147.396 49.089 1.00 98.77 329 ASN B C 1
ATOM 7163 O O . ASN C 2 111 ? 43.151 147.960 48.377 1.00 98.77 329 ASN B O 1
ATOM 7168 N N . GLY C 2 112 ? 44.138 146.074 49.068 1.00 91.81 330 GLY B N 1
ATOM 7169 C CA . GLY C 2 112 ? 43.320 145.249 48.188 1.00 91.81 330 GLY B CA 1
ATOM 7170 C C . GLY C 2 112 ? 43.780 145.248 46.737 1.00 91.81 330 GLY B C 1
ATOM 7171 O O . GLY C 2 112 ? 44.178 144.209 46.211 1.00 91.81 330 GLY B O 1
ATOM 7172 N N . VAL C 2 113 ? 43.737 146.407 46.083 1.00 88.32 331 VAL B N 1
ATOM 7173 C CA . VAL C 2 113 ? 44.128 146.501 44.674 1.00 88.32 331 VAL B CA 1
ATOM 7174 C C . VAL C 2 113 ? 45.537 145.986 44.417 1.00 88.32 331 VAL B C 1
ATOM 7175 O O . VAL C 2 113 ? 46.479 146.413 45.067 1.00 88.32 331 VAL B O 1
ATOM 7179 N N . LYS C 2 114 ? 45.686 145.088 43.449 1.00 75.76 332 LYS B N 1
ATOM 7180 C CA . LYS C 2 114 ? 46.996 144.529 43.134 1.00 75.76 332 LYS B CA 1
ATOM 7181 C C . LYS C 2 114 ? 47.506 145.043 41.789 1.00 75.76 332 LYS B C 1
ATOM 7182 O O . LYS C 2 114 ? 46.849 144.864 40.765 1.00 75.76 332 LYS B O 1
ATOM 7188 N N . THR C 2 115 ? 48.666 145.694 41.785 1.00 78.61 333 THR B N 1
ATOM 7189 C CA . THR C 2 115 ? 49.190 146.267 40.543 1.00 78.61 333 THR B CA 1
ATOM 7190 C C . THR C 2 115 ? 50.640 145.869 40.276 1.00 78.61 333 THR B C 1
ATOM 7191 O O . THR C 2 115 ? 51.368 145.504 41.194 1.00 78.61 333 THR B O 1
ATOM 7195 N N . ILE C 2 116 ? 51.056 145.938 39.016 1.00 70.20 334 ILE B N 1
ATOM 7196 C CA . ILE C 2 116 ? 52.422 145.560 38.662 1.00 70.20 334 ILE B CA 1
ATOM 7197 C C . ILE C 2 116 ? 53.102 146.602 37.793 1.00 70.20 334 ILE B C 1
ATOM 7198 O O . ILE C 2 116 ? 52.547 147.033 36.784 1.00 70.20 334 ILE B O 1
ATOM 7203 N N . ALA C 2 117 ? 54.303 147.009 38.176 1.00 67.62 335 ALA B N 1
ATOM 7204 C CA . ALA C 2 117 ? 55.055 147.961 37.374 1.00 67.62 335 ALA B CA 1
ATOM 7205 C C . ALA C 2 117 ? 56.460 147.422 37.169 1.00 67.62 335 ALA B C 1
ATOM 7206 O O . ALA C 2 117 ? 56.841 146.429 37.783 1.00 67.62 335 ALA B O 1
ATOM 7208 N N . ASN C 2 118 ? 57.215 148.054 36.283 1.00 70.76 336 ASN B N 1
ATOM 7209 C CA . ASN C 2 118 ? 58.585 147.620 36.056 1.00 70.76 336 ASN B CA 1
ATOM 7210 C C . ASN C 2 118 ? 59.579 148.461 36.824 1.00 70.76 336 ASN B C 1
ATOM 7211 O O . ASN C 2 118 ? 59.429 149.676 36.912 1.00 70.76 336 ASN B O 1
ATOM 7216 N N . ASN C 2 119 ? 60.600 147.821 37.378 1.00 70.44 337 ASN B N 1
ATOM 7217 C CA . ASN C 2 119 ? 61.641 148.570 38.053 1.00 70.44 337 ASN B CA 1
ATOM 7218 C C . ASN C 2 119 ? 62.825 148.617 37.114 1.00 70.44 337 ASN B C 1
ATOM 7219 O O . ASN C 2 119 ? 63.680 147.739 37.155 1.00 70.44 337 ASN B O 1
ATOM 7224 N N . LEU C 2 120 ? 62.874 149.633 36.257 1.00 74.38 338 LEU B N 1
ATOM 7225 C CA . LEU C 2 120 ? 63.951 149.734 35.271 1.00 74.38 338 LEU B CA 1
ATOM 7226 C C . LEU C 2 120 ? 65.300 149.574 35.930 1.00 74.38 338 LEU B C 1
ATOM 7227 O O . LEU C 2 120 ? 66.242 149.104 35.298 1.00 74.38 338 LEU B O 1
ATOM 7232 N N . THR C 2 121 ? 65.416 149.984 37.185 1.00 69.88 339 THR B N 1
ATOM 7233 C CA . THR C 2 121 ? 66.649 149.745 37.909 1.00 69.88 339 THR B CA 1
ATOM 7234 C C . THR C 2 121 ? 66.611 148.273 38.313 1.00 69.88 339 THR B C 1
ATOM 7235 O O . THR C 2 121 ? 66.364 147.421 37.467 1.00 69.88 339 THR B O 1
ATOM 7239 N N . SER C 2 122 ? 66.831 147.962 39.586 1.00 63.16 340 SER B N 1
ATOM 7240 C CA . SER C 2 122 ? 66.789 146.570 40.085 1.00 63.16 340 SER B CA 1
ATOM 7241 C C . SER C 2 122 ? 67.765 145.603 39.384 1.00 63.16 340 SER B C 1
ATOM 7242 O O . SER C 2 122 ? 68.257 145.882 38.294 1.00 63.16 340 SER B O 1
ATOM 7245 N N . THR C 2 123 ? 68.084 144.489 40.003 1.00 56.48 341 THR B N 1
ATOM 7246 C CA . THR C 2 123 ? 69.060 143.625 39.358 1.00 56.48 341 THR B CA 1
ATOM 7247 C C . THR C 2 123 ? 68.835 142.165 39.624 1.00 56.48 341 THR B C 1
ATOM 7248 O O . THR C 2 123 ? 68.253 141.796 40.643 1.00 56.48 341 THR B O 1
ATOM 7252 N N . VAL C 2 124 ? 69.308 141.322 38.719 1.00 47.19 342 VAL B N 1
ATOM 7253 C CA . VAL C 2 124 ? 69.245 139.898 38.958 1.00 47.19 342 VAL B CA 1
ATOM 7254 C C . VAL C 2 124 ? 70.693 139.468 38.947 1.00 47.19 342 VAL B C 1
ATOM 7255 O O . VAL C 2 124 ? 71.427 139.846 38.054 1.00 47.19 342 VAL B O 1
ATOM 7259 N N . GLN C 2 125 ? 71.088 138.667 39.921 1.00 44.69 343 GLN B N 1
ATOM 7260 C CA . GLN C 2 125 ? 72.450 138.168 39.998 1.00 44.69 343 GLN B CA 1
ATOM 7261 C C . GLN C 2 125 ? 72.531 136.793 39.368 1.00 44.69 343 GLN B C 1
ATOM 7262 O O . GLN C 2 125 ? 71.598 136.004 39.509 1.00 44.69 343 GLN B O 1
ATOM 7268 N N . VAL C 2 126 ? 73.634 136.505 38.694 1.00 40.52 344 VAL B N 1
ATOM 7269 C CA . VAL C 2 126 ? 73.811 135.209 38.065 1.00 40.52 344 VAL B CA 1
ATOM 7270 C C . VAL C 2 126 ? 75.251 134.755 38.203 1.00 40.52 344 VAL B C 1
ATOM 7271 O O . VAL C 2 126 ? 76.167 135.552 38.018 1.00 40.52 344 VAL B O 1
ATOM 7275 N N . PHE C 2 127 ? 75.456 133.489 38.544 1.00 42.37 345 PHE B N 1
ATOM 7276 C CA . PHE C 2 127 ? 76.816 132.956 38.604 1.00 42.37 345 PHE B CA 1
ATOM 7277 C C . PHE C 2 127 ? 76.815 131.442 38.469 1.00 42.37 345 PHE B C 1
ATOM 7278 O O . PHE C 2 127 ? 75.894 130.771 38.930 1.00 42.37 345 PHE B O 1
ATOM 7286 N N . THR C 2 128 ? 77.845 130.906 37.824 1.00 47.26 346 THR B N 1
ATOM 7287 C CA . THR C 2 128 ? 77.954 129.461 37.687 1.00 47.26 346 THR B CA 1
ATOM 7288 C C . THR C 2 128 ? 78.969 128.913 38.666 1.00 47.26 346 THR B C 1
ATOM 7289 O O . THR C 2 128 ? 79.987 129.547 38.930 1.00 47.26 346 THR B O 1
ATOM 7293 N N . ASP C 2 129 ? 78.701 127.730 39.201 1.00 46.92 347 ASP B N 1
ATOM 7294 C CA . ASP C 2 129 ? 79.636 127.097 40.114 1.00 46.92 347 ASP B CA 1
ATOM 7295 C C . ASP C 2 129 ? 80.617 126.287 39.288 1.00 46.92 347 ASP B C 1
ATOM 7296 O O . ASP C 2 129 ? 80.659 125.063 39.377 1.00 46.92 347 ASP B O 1
ATOM 7301 N N . SER C 2 130 ? 81.393 126.968 38.455 1.00 54.97 348 SER B N 1
ATOM 7302 C CA . SER C 2 130 ? 82.337 126.273 37.584 1.00 54.97 348 SER B CA 1
ATOM 7303 C C . SER C 2 130 ? 83.414 125.546 38.384 1.00 54.97 348 SER B C 1
ATOM 7304 O O . SER C 2 130 ? 84.020 124.599 37.888 1.00 54.97 348 SER B O 1
ATOM 7307 N N . ASP C 2 131 ? 83.653 125.983 39.615 1.00 54.10 349 ASP B N 1
ATOM 7308 C CA . ASP C 2 131 ? 84.655 125.341 40.459 1.00 54.10 349 ASP B CA 1
ATOM 7309 C C . ASP C 2 131 ? 84.051 124.205 41.267 1.00 54.10 349 ASP B C 1
ATOM 7310 O O . ASP C 2 131 ? 84.755 123.549 42.032 1.00 54.10 349 ASP B O 1
ATOM 7315 N N . TYR C 2 132 ? 82.752 123.983 41.113 1.00 46.99 350 TYR B N 1
ATOM 7316 C CA . TYR C 2 132 ? 82.078 122.901 41.830 1.00 46.99 350 TYR B CA 1
ATOM 7317 C C . TYR C 2 132 ? 82.296 122.974 43.341 1.00 46.99 350 TYR B C 1
ATOM 7318 O O . TYR C 2 132 ? 82.584 121.963 43.975 1.00 46.99 350 TYR B O 1
ATOM 7327 N N . GLN C 2 133 ? 82.128 124.155 43.915 1.00 44.32 351 GLN B N 1
ATOM 7328 C CA . GLN C 2 133 ? 82.333 124.325 45.351 1.00 44.32 351 GLN B CA 1
ATOM 7329 C C . GLN C 2 133 ? 81.028 124.258 46.136 1.00 44.32 351 GLN B C 1
ATOM 7330 O O . GLN C 2 133 ? 81.041 124.253 47.365 1.00 44.32 351 GLN B O 1
ATOM 7336 N N . LEU C 2 134 ? 79.905 124.217 45.430 1.00 42.35 352 LEU B N 1
ATOM 7337 C CA . LEU C 2 134 ? 78.607 124.124 46.090 1.00 42.35 352 LEU B CA 1
ATOM 7338 C C . LEU C 2 134 ? 78.041 122.725 45.945 1.00 42.35 352 LEU B C 1
ATOM 7339 O O . LEU C 2 134 ? 78.367 122.021 44.989 1.00 42.35 352 LEU B O 1
ATOM 7344 N N . PRO C 2 135 ? 77.183 122.311 46.888 1.00 35.68 353 PRO B N 1
ATOM 7345 C CA . PRO C 2 135 ? 76.536 121.003 46.733 1.00 35.68 353 PRO B CA 1
ATOM 7346 C C . PRO C 2 135 ? 75.854 120.893 45.374 1.00 35.68 353 PRO B C 1
ATOM 7347 O O . PRO C 2 135 ? 75.174 121.829 44.960 1.00 35.68 353 PRO B O 1
ATOM 7351 N N . TYR C 2 136 ? 76.037 119.772 44.688 1.00 33.50 354 TYR B N 1
ATOM 7352 C CA . TYR C 2 136 ? 75.474 119.603 43.351 1.00 33.50 354 TYR B CA 1
ATOM 7353 C C . TYR C 2 136 ? 74.134 118.884 43.404 1.00 33.50 354 TYR B C 1
ATOM 7354 O O . TYR C 2 136 ? 74.072 117.722 43.790 1.00 33.50 354 TYR B O 1
ATOM 7363 N N . VAL C 2 137 ? 73.054 119.568 43.042 1.00 37.56 355 VAL B N 1
ATOM 7364 C CA . VAL C 2 137 ? 71.729 118.956 43.150 1.00 37.56 355 VAL B CA 1
ATOM 7365 C C . VAL C 2 137 ? 71.091 118.650 41.798 1.00 37.56 355 VAL B C 1
ATOM 7366 O O . VAL C 2 137 ? 69.903 118.345 41.729 1.00 37.56 355 VAL B O 1
ATOM 7370 N N . LEU C 2 138 ? 71.873 118.719 40.728 1.00 38.28 356 LEU B N 1
ATOM 7371 C CA . LEU C 2 138 ? 71.329 118.489 39.388 1.00 38.28 356 LEU B CA 1
ATOM 7372 C C . LEU C 2 138 ? 71.279 117.012 38.993 1.00 38.28 356 LEU B C 1
ATOM 7373 O O . LEU C 2 138 ? 70.693 116.667 37.971 1.00 38.28 356 LEU B O 1
ATOM 7378 N N . GLY C 2 139 ? 71.894 116.150 39.793 1.00 39.40 357 GLY B N 1
ATOM 7379 C CA . GLY C 2 139 ? 71.907 114.733 39.480 1.00 39.40 357 GLY B CA 1
ATOM 7380 C C . GLY C 2 139 ? 70.906 113.948 40.300 1.00 39.40 357 GLY B C 1
ATOM 7381 O O . GLY C 2 139 ? 71.084 112.753 40.519 1.00 39.40 357 GLY B O 1
ATOM 7382 N N . SER C 2 140 ? 69.851 114.612 40.757 1.00 30.91 358 SER B N 1
ATOM 7383 C CA . SER C 2 140 ? 68.874 113.941 41.611 1.00 30.91 358 SER B CA 1
ATOM 7384 C C . SER C 2 140 ? 67.487 113.883 40.978 1.00 30.91 358 SER B C 1
ATOM 7385 O O . SER C 2 140 ? 66.487 113.774 41.684 1.00 30.91 358 SER B O 1
ATOM 7388 N N . ALA C 2 141 ? 67.426 113.956 39.652 1.00 28.40 359 ALA B N 1
ATOM 7389 C CA . ALA C 2 141 ? 66.143 113.832 38.955 1.00 28.40 359 ALA B CA 1
ATOM 7390 C C . ALA C 2 141 ? 65.063 114.721 39.553 1.00 28.40 359 ALA B C 1
ATOM 7391 O O . ALA C 2 141 ? 63.999 114.240 39.933 1.00 28.40 359 ALA B O 1
ATOM 7393 N N . HIS C 2 142 ? 65.326 116.021 39.622 1.00 34.21 360 HIS B N 1
ATOM 7394 C CA . HIS C 2 142 ? 64.358 116.915 40.238 1.00 34.21 360 HIS B CA 1
ATOM 7395 C C . HIS C 2 142 ? 63.500 117.600 39.180 1.00 34.21 360 HIS B C 1
ATOM 7396 O O . HIS C 2 142 ? 63.848 117.660 38.002 1.00 34.21 360 HIS B O 1
ATOM 7403 N N . GLU C 2 143 ? 62.352 118.101 39.617 1.00 34.37 361 GLU B N 1
ATOM 7404 C CA . GLU C 2 143 ? 61.511 118.851 38.707 1.00 34.37 361 GLU B CA 1
ATOM 7405 C C . GLU C 2 143 ? 62.077 120.257 38.603 1.00 34.37 361 GLU B C 1
ATOM 7406 O O . GLU C 2 143 ? 62.984 120.615 39.350 1.00 34.37 361 GLU B O 1
ATOM 7412 N N . GLY C 2 144 ? 61.550 121.054 37.682 1.00 34.19 362 GLY B N 1
ATOM 7413 C CA . GLY C 2 144 ? 62.017 122.421 37.517 1.00 34.19 362 GLY B CA 1
ATOM 7414 C C . GLY C 2 144 ? 62.806 122.640 36.242 1.00 34.19 362 GLY B C 1
ATOM 7415 O O . GLY C 2 144 ? 63.482 123.658 36.098 1.00 34.19 362 GLY B O 1
ATOM 7416 N N . CYS C 2 145 ? 62.719 121.700 35.307 1.00 39.12 363 CYS B N 1
ATOM 7417 C CA . CYS C 2 145 ? 63.494 121.797 34.070 1.00 39.12 363 CYS B CA 1
ATOM 7418 C C . CYS C 2 145 ? 62.830 122.641 32.998 1.00 39.12 363 CYS B C 1
ATOM 7419 O O . CYS C 2 145 ? 61.669 123.019 33.128 1.00 39.12 363 CYS B O 1
ATOM 7422 N N . LEU C 2 146 ? 63.567 122.945 31.935 1.00 35.79 364 LEU B N 1
ATOM 7423 C CA . LEU C 2 146 ? 62.983 123.681 30.824 1.00 35.79 364 LEU B CA 1
ATOM 7424 C C . LEU C 2 146 ? 61.884 122.825 30.222 1.00 35.79 364 LEU B C 1
ATOM 7425 O O . LEU C 2 146 ? 62.120 121.670 29.880 1.00 35.79 364 LEU B O 1
ATOM 7430 N N . PRO C 2 147 ? 60.672 123.381 30.090 1.00 42.27 365 PRO B N 1
ATOM 7431 C CA . PRO C 2 147 ? 59.539 122.584 29.596 1.00 42.27 365 PRO B CA 1
ATOM 7432 C C . PRO C 2 147 ? 59.817 121.969 28.232 1.00 42.27 365 PRO B C 1
ATOM 7433 O O . PRO C 2 147 ? 60.440 122.607 27.394 1.00 42.27 365 PRO B O 1
ATOM 7437 N N . PRO C 2 148 ? 59.365 120.727 28.018 1.00 36.75 366 PRO B N 1
ATOM 7438 C CA . PRO C 2 148 ? 59.626 120.058 26.744 1.00 36.75 366 PRO B CA 1
ATOM 7439 C C . PRO C 2 148 ? 58.990 120.850 25.612 1.00 36.75 366 PRO B C 1
ATOM 7440 O O . PRO C 2 148 ? 59.633 121.059 24.587 1.00 36.75 366 PRO B O 1
ATOM 7444 N N . PHE C 2 149 ? 57.793 121.379 25.834 1.00 43.59 367 PHE B N 1
ATOM 7445 C CA . PHE C 2 149 ? 57.131 122.199 24.830 1.00 43.59 367 PHE B CA 1
ATOM 7446 C C . PHE C 2 149 ? 57.671 123.623 24.882 1.00 43.59 367 PHE B C 1
ATOM 7447 O O . PHE C 2 149 ? 57.601 124.274 25.922 1.00 43.59 367 PHE B O 1
ATOM 7455 N N . PRO C 2 150 ? 58.213 124.118 23.761 1.00 41.30 368 PRO B N 1
ATOM 7456 C CA . PRO C 2 150 ? 58.842 125.451 23.745 1.00 41.30 368 PRO B CA 1
ATOM 7457 C C . PRO C 2 150 ? 57.922 126.604 24.137 1.00 41.30 368 PRO B C 1
ATOM 7458 O O . PRO C 2 150 ? 58.409 127.600 24.666 1.00 41.30 368 PRO B O 1
ATOM 7462 N N . ALA C 2 151 ? 56.624 126.479 23.887 1.00 45.72 369 ALA B N 1
ATOM 7463 C CA . ALA C 2 151 ? 55.697 127.572 24.174 1.00 45.72 369 ALA B CA 1
ATOM 7464 C C . ALA C 2 151 ? 55.378 127.709 25.662 1.00 45.72 369 ALA B C 1
ATOM 7465 O O . ALA C 2 151 ? 54.768 128.690 26.079 1.00 45.72 369 ALA B O 1
ATOM 7467 N N . ASP C 2 152 ? 55.791 126.733 26.462 1.00 46.11 370 ASP B N 1
ATOM 7468 C CA . ASP C 2 152 ? 55.494 126.768 27.892 1.00 46.11 370 ASP B CA 1
ATOM 7469 C C . ASP C 2 152 ? 56.409 127.711 28.665 1.00 46.11 370 ASP B C 1
ATOM 7470 O O . ASP C 2 152 ? 57.618 127.724 28.444 1.00 46.11 370 ASP B O 1
ATOM 7475 N N . VAL C 2 153 ? 55.838 128.499 29.569 1.00 43.49 371 VAL B N 1
ATOM 7476 C CA . VAL C 2 153 ? 56.635 129.400 30.399 1.00 43.49 371 VAL B CA 1
ATOM 7477 C C . VAL C 2 153 ? 56.836 128.751 31.757 1.00 43.49 371 VAL B C 1
ATOM 7478 O O . VAL C 2 153 ? 55.881 128.245 32.343 1.00 43.49 371 VAL B O 1
ATOM 7482 N N . PHE C 2 154 ? 58.060 128.753 32.266 1.00 40.71 372 PHE B N 1
ATOM 7483 C CA . PHE C 2 154 ? 58.326 128.042 33.515 1.00 40.71 372 PHE B CA 1
ATOM 7484 C C . PHE C 2 154 ? 58.902 128.906 34.626 1.00 40.71 372 PHE B C 1
ATOM 7485 O O . PHE C 2 154 ? 59.277 130.050 34.399 1.00 40.71 372 PHE B O 1
ATOM 7493 N N . MET C 2 155 ? 58.842 128.374 35.841 1.00 37.25 373 MET B N 1
ATOM 7494 C CA . MET C 2 155 ? 59.339 129.105 36.992 1.00 37.25 373 MET B CA 1
ATOM 7495 C C . MET C 2 155 ? 60.603 128.440 37.485 1.00 37.25 373 MET B C 1
ATOM 7496 O O . MET C 2 155 ? 60.676 127.217 37.572 1.00 37.25 373 MET B O 1
ATOM 7501 N N . ILE C 2 156 ? 61.609 129.240 37.795 1.00 35.07 374 ILE B N 1
ATOM 7502 C CA . ILE C 2 156 ? 62.878 128.694 38.244 1.00 35.07 374 ILE B CA 1
ATOM 7503 C C . ILE C 2 156 ? 62.741 128.090 39.634 1.00 35.07 374 ILE B C 1
ATOM 7504 O O . ILE C 2 156 ? 62.201 128.731 40.519 1.00 35.07 374 ILE B O 1
ATOM 7509 N N . PRO C 2 157 ? 63.224 126.834 39.831 1.00 32.47 375 PRO B N 1
ATOM 7510 C CA . PRO C 2 157 ? 63.152 126.226 41.1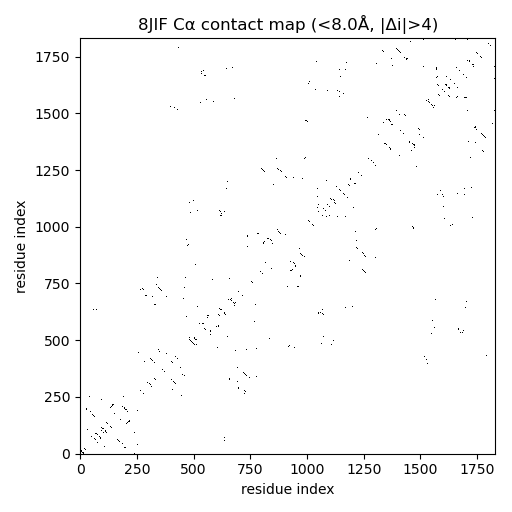68 1.00 32.47 375 PRO B CA 1
ATOM 7511 C C . PRO C 2 157 ? 64.103 126.846 42.191 1.00 32.47 375 PRO B C 1
ATOM 7512 O O . PRO C 2 157 ? 65.088 127.460 41.797 1.00 32.47 375 PRO B O 1
ATOM 7516 N N . GLN C 2 158 ? 63.817 126.666 43.478 1.00 32.89 376 GLN B N 1
ATOM 7517 C CA . GLN C 2 158 ? 64.666 127.216 44.539 1.00 32.89 376 GLN B CA 1
ATOM 7518 C C . GLN C 2 158 ? 65.827 126.295 44.878 1.00 32.89 376 GLN B C 1
ATOM 7519 O O . GLN C 2 158 ? 65.656 125.081 44.966 1.00 32.89 376 GLN B O 1
ATOM 7525 N N . TYR C 2 159 ? 67.008 126.869 45.078 1.00 28.77 377 TYR B N 1
ATOM 7526 C CA . TYR C 2 159 ? 68.177 126.066 45.416 1.00 28.77 377 TYR B CA 1
ATOM 7527 C C . TYR C 2 159 ? 68.280 125.789 46.904 1.00 28.77 377 TYR B C 1
ATOM 7528 O O . TYR C 2 159 ? 68.195 126.711 47.712 1.00 28.77 377 TYR B O 1
ATOM 7537 N N . GLY C 2 160 ? 68.471 124.527 47.265 1.00 32.97 378 GLY B N 1
ATOM 7538 C CA . GLY C 2 160 ? 68.648 124.159 48.662 1.00 32.97 378 GLY B CA 1
ATOM 7539 C C . GLY C 2 160 ? 69.627 122.996 48.707 1.00 32.97 378 GLY B C 1
ATOM 7540 O O . GLY C 2 160 ? 69.843 122.333 47.693 1.00 32.97 378 GLY B O 1
ATOM 7541 N N . TYR C 2 161 ? 70.238 122.761 49.856 1.00 26.80 379 TYR B N 1
ATOM 7542 C CA . TYR C 2 161 ? 71.237 121.704 49.928 1.00 26.80 379 TYR B CA 1
ATOM 7543 C C . TYR C 2 161 ? 71.238 121.016 51.280 1.00 26.80 379 TYR B C 1
ATOM 7544 O O . TYR C 2 161 ? 70.759 121.573 52.267 1.00 26.80 379 TYR B O 1
ATOM 7553 N N . LEU C 2 162 ? 71.779 119.806 51.320 1.00 27.49 380 LEU B N 1
ATOM 7554 C CA . LEU C 2 162 ? 71.839 119.065 52.569 1.00 27.49 380 LEU B CA 1
ATOM 7555 C C . LEU C 2 162 ? 73.271 118.831 52.992 1.00 27.49 380 LEU B C 1
ATOM 7556 O O . LEU C 2 162 ? 74.154 118.692 52.147 1.00 27.49 380 LEU B O 1
ATOM 7561 N N . THR C 2 163 ? 73.512 118.793 54.295 1.00 23.09 381 THR B N 1
ATOM 7562 C CA . THR C 2 163 ? 74.848 118.495 54.792 1.00 23.09 381 THR B CA 1
ATOM 7563 C C . THR C 2 163 ? 74.729 117.339 55.777 1.00 23.09 381 THR B C 1
ATOM 7564 O O . THR C 2 163 ? 73.722 116.632 55.787 1.00 23.09 381 THR B O 1
ATOM 7568 N N . LEU C 2 164 ? 75.749 117.133 56.597 1.00 21.63 382 LEU B N 1
ATOM 7569 C CA . LEU C 2 164 ? 75.723 116.047 57.567 1.00 21.63 382 LEU B CA 1
ATOM 7570 C C . LEU C 2 164 ? 74.651 116.258 58.621 1.00 21.63 382 LEU B C 1
ATOM 7571 O O . LEU C 2 164 ? 74.340 117.394 58.980 1.00 21.63 382 LEU B O 1
ATOM 7576 N N . ASN C 2 165 ? 74.063 115.177 59.115 1.00 31.18 383 ASN B N 1
ATOM 7577 C CA . ASN C 2 165 ? 73.045 115.307 60.147 1.00 31.18 383 ASN B CA 1
ATOM 7578 C C . ASN C 2 165 ? 73.017 114.156 61.126 1.00 31.18 383 ASN B C 1
ATOM 7579 O O . ASN C 2 165 ? 73.312 113.019 60.766 1.00 31.18 383 ASN B O 1
ATOM 7584 N N . ASP C 2 166 ? 72.677 114.449 62.370 1.00 39.15 384 ASP B N 1
ATOM 7585 C CA . ASP C 2 166 ? 72.509 113.394 63.351 1.00 39.15 384 ASP B CA 1
ATOM 7586 C C . ASP C 2 166 ? 71.082 113.600 63.779 1.00 39.15 384 ASP B C 1
ATOM 7587 O O . ASP C 2 166 ? 70.790 114.520 64.542 1.00 39.15 384 ASP B O 1
ATOM 7592 N N . GLY C 2 167 ? 70.174 112.773 63.278 1.00 43.41 385 GLY B N 1
ATOM 7593 C CA . GLY C 2 167 ? 68.769 113.006 63.557 1.00 43.41 385 GLY B CA 1
ATOM 7594 C C . GLY C 2 167 ? 68.445 114.306 62.846 1.00 43.41 385 GLY B C 1
ATOM 7595 O O . GLY C 2 167 ? 68.825 114.490 61.690 1.00 43.41 385 GLY B O 1
ATOM 7596 N N . SER C 2 168 ? 67.768 115.222 63.524 1.00 41.03 386 SER B N 1
ATOM 7597 C CA . SER C 2 168 ? 67.485 116.521 62.928 1.00 41.03 386 SER B CA 1
ATOM 7598 C C . SER C 2 168 ? 68.574 117.506 63.300 1.00 41.03 386 SER B C 1
ATOM 7599 O O . SER C 2 168 ? 68.532 118.666 62.895 1.00 41.03 386 SER B O 1
ATOM 7602 N N . GLN C 2 169 ? 69.550 117.052 64.077 1.00 38.01 387 GLN B N 1
ATOM 7603 C CA . GLN C 2 169 ? 70.610 117.946 64.533 1.00 38.01 387 GLN B CA 1
ATOM 7604 C C . GLN C 2 169 ? 71.807 117.955 63.617 1.00 38.01 387 GLN B C 1
ATOM 7605 O O . GLN C 2 169 ? 71.996 117.047 62.813 1.00 38.01 387 GLN B O 1
ATOM 7611 N N . ALA C 2 170 ? 72.627 118.988 63.750 1.00 25.27 388 ALA B N 1
ATOM 7612 C CA . ALA C 2 170 ? 73.835 119.058 62.955 1.00 25.27 388 ALA B CA 1
ATOM 7613 C C . ALA C 2 170 ? 75.048 118.680 63.776 1.00 25.27 388 ALA B C 1
ATOM 7614 O O . ALA C 2 170 ? 74.987 118.639 65.004 1.00 25.27 388 ALA B O 1
ATOM 7616 N N . VAL C 2 171 ? 76.144 118.382 63.105 1.00 23.04 389 VAL B N 1
ATOM 7617 C CA . VAL C 2 171 ? 77.396 118.055 63.765 1.00 23.04 389 VAL B CA 1
ATOM 7618 C C . VAL C 2 171 ? 78.438 119.106 63.388 1.00 23.04 389 VAL B C 1
ATOM 7619 O O . VAL C 2 171 ? 78.240 119.920 62.488 1.00 23.04 389 VAL B O 1
ATOM 7623 N N . GLY C 2 172 ? 79.566 119.078 64.100 1.00 15.37 390 GLY B N 1
ATOM 7624 C CA . GLY C 2 172 ? 80.637 120.018 63.821 1.00 15.37 390 GLY B CA 1
ATOM 7625 C C . GLY C 2 172 ? 81.173 119.933 62.408 1.00 15.37 390 GLY B C 1
ATOM 7626 O O . GLY C 2 172 ? 81.685 120.933 61.893 1.00 15.37 390 GLY B O 1
ATOM 7627 N N . ARG C 2 173 ? 81.067 118.768 61.774 1.00 16.26 391 ARG B N 1
ATOM 7628 C CA . ARG C 2 173 ? 81.534 118.592 60.405 1.00 16.26 391 ARG B CA 1
ATOM 7629 C C . ARG C 2 173 ? 80.585 119.186 59.370 1.00 16.26 391 ARG B C 1
ATOM 7630 O O . ARG C 2 173 ? 80.998 119.392 58.226 1.00 16.26 391 ARG B O 1
ATOM 7638 N N . SER C 2 174 ? 79.339 119.441 59.744 1.00 17.70 392 SER B N 1
ATOM 7639 C CA . SER C 2 174 ? 78.374 119.981 58.799 1.00 17.70 392 SER B CA 1
ATOM 7640 C C . SER C 2 174 ? 78.873 121.309 58.247 1.00 17.70 392 SER B C 1
ATOM 7641 O O . SER C 2 174 ? 79.533 122.070 58.953 1.00 17.70 392 SER B O 1
ATOM 7644 N N . SER C 2 175 ? 78.566 121.592 56.987 1.00 20.45 393 SER B N 1
ATOM 7645 C CA . SER C 2 175 ? 79.043 122.819 56.362 1.00 20.45 393 SER B CA 1
ATOM 7646 C C . SER C 2 175 ? 77.916 123.753 55.978 1.00 20.45 393 SER B C 1
ATOM 7647 O O . SER C 2 175 ? 76.908 123.315 55.422 1.00 20.45 393 SER B O 1
ATOM 7650 N N . PHE C 2 176 ? 78.076 125.037 56.270 1.00 24.44 394 PHE B N 1
ATOM 7651 C CA . PHE C 2 176 ? 77.087 126.009 55.838 1.00 24.44 394 PHE B CA 1
ATOM 7652 C C . PHE C 2 176 ? 77.663 126.749 54.649 1.00 24.44 394 PHE B C 1
ATOM 7653 O O . PHE C 2 176 ? 78.767 127.284 54.719 1.00 24.44 394 PHE B O 1
ATOM 7661 N N . TYR C 2 177 ? 76.920 126.777 53.552 1.00 28.60 395 TYR B N 1
ATOM 7662 C CA . TYR C 2 177 ? 77.391 127.481 52.371 1.00 28.60 395 TYR B CA 1
ATOM 7663 C C . TYR C 2 177 ? 76.602 128.744 52.113 1.00 28.60 395 TYR B C 1
ATOM 7664 O O . TYR C 2 177 ? 75.379 128.719 52.006 1.00 28.60 395 TYR B O 1
ATOM 7673 N N . CYS C 2 178 ? 77.290 129.871 51.921 1.00 38.37 396 CYS B N 1
ATOM 7674 C CA . CYS C 2 178 ? 76.603 131.122 51.559 1.00 38.37 396 CYS B CA 1
ATOM 7675 C C . CYS C 2 178 ? 76.876 131.497 50.099 1.00 38.37 396 CYS B C 1
ATOM 7676 O O . CYS C 2 178 ? 78.022 131.750 49.731 1.00 38.37 396 CYS B O 1
ATOM 7679 N N . LEU C 2 179 ? 75.839 131.550 49.268 1.00 38.05 397 LEU B N 1
ATOM 7680 C CA . LEU C 2 179 ? 76.041 131.804 47.834 1.00 38.05 397 LEU B CA 1
ATOM 7681 C C . LEU C 2 179 ? 76.553 133.205 47.546 1.00 38.05 397 LEU B C 1
ATOM 7682 O O . LEU C 2 179 ? 77.081 133.465 46.467 1.00 38.05 397 LEU B O 1
ATOM 7687 N N . GLU C 2 180 ? 76.400 134.109 48.502 1.00 43.26 398 GLU B N 1
ATOM 7688 C CA . GLU C 2 180 ? 76.940 135.445 48.323 1.00 43.26 398 GLU B CA 1
ATOM 7689 C C . GLU C 2 180 ? 78.453 135.424 48.510 1.00 43.26 398 GLU B C 1
ATOM 7690 O O . GLU C 2 180 ? 79.118 136.403 48.174 1.00 43.26 398 GLU B O 1
ATOM 7696 N N . TYR C 2 181 ? 79.009 134.332 49.044 1.00 44.96 399 TYR B N 1
ATOM 7697 C CA . TYR C 2 181 ? 80.461 134.239 49.131 1.00 44.96 399 TYR B CA 1
ATOM 7698 C C . TYR C 2 181 ? 81.091 133.868 47.800 1.00 44.96 399 TYR B C 1
ATOM 7699 O O . TYR C 2 181 ? 82.311 133.673 47.726 1.00 44.96 399 TYR B O 1
ATOM 7708 N N . PHE C 2 182 ? 80.291 133.806 46.741 1.00 45.68 400 PHE B N 1
ATOM 7709 C CA . PHE C 2 182 ? 80.785 133.453 45.424 1.00 45.68 400 PHE B CA 1
ATOM 7710 C C . PHE C 2 182 ? 80.738 134.650 44.483 1.00 45.68 400 PHE B C 1
ATOM 7711 O O . PHE C 2 182 ? 79.706 135.321 44.377 1.00 45.68 400 PHE B O 1
ATOM 7719 N N . PRO C 2 183 ? 81.799 134.959 43.725 1.00 48.75 401 PRO B N 1
ATOM 7720 C CA . PRO C 2 183 ? 81.604 136.132 42.838 1.00 48.75 401 PRO B CA 1
ATOM 7721 C C . PRO C 2 183 ? 80.417 135.977 41.848 1.00 48.75 401 PRO B C 1
ATOM 7722 O O . PRO C 2 183 ? 80.226 134.883 41.322 1.00 48.75 401 PRO B O 1
ATOM 7726 N N . SER C 2 184 ? 79.645 137.039 41.601 1.00 54.53 402 SER B N 1
ATOM 7727 C CA . SER C 2 184 ? 78.476 136.958 40.700 1.00 54.53 402 SER B CA 1
ATOM 7728 C C . SER C 2 184 ? 78.220 138.205 39.844 1.00 54.53 402 SER B C 1
ATOM 7729 O O . SER C 2 184 ? 78.635 139.306 40.201 1.00 54.53 402 SER B O 1
ATOM 7732 N N . GLN C 2 185 ? 77.521 138.035 38.720 1.00 61.76 403 GLN B N 1
ATOM 7733 C CA . GLN C 2 185 ? 77.177 139.173 37.859 1.00 61.76 403 GLN B CA 1
ATOM 7734 C C . GLN C 2 185 ? 75.757 139.666 38.128 1.00 61.76 403 GLN B C 1
ATOM 7735 O O . GLN C 2 185 ? 74.844 138.861 38.256 1.00 61.76 403 GLN B O 1
ATOM 7741 N N . MET C 2 186 ? 75.601 140.985 38.156 1.00 74.20 404 MET B N 1
ATOM 7742 C CA . MET C 2 186 ? 74.300 141.587 38.390 1.00 74.20 404 MET B CA 1
ATOM 7743 C C . MET C 2 186 ? 73.826 142.127 37.068 1.00 74.20 404 MET B C 1
ATOM 7744 O O . MET C 2 186 ? 74.626 142.625 36.276 1.00 74.20 404 MET B O 1
ATOM 7749 N N . LEU C 2 187 ? 72.531 142.050 36.812 1.00 61.69 405 LEU B N 1
ATOM 7750 C CA . LEU C 2 187 ? 72.073 142.443 35.491 1.00 61.69 405 LEU B CA 1
ATOM 7751 C C . LEU C 2 187 ? 70.862 143.335 35.382 1.00 61.69 405 LEU B C 1
ATOM 7752 O O . LEU C 2 187 ? 69.765 142.933 35.753 1.00 61.69 405 LEU B O 1
ATOM 7757 N N . ARG C 2 188 ? 71.002 144.524 34.825 1.00 58.44 406 ARG B N 1
ATOM 7758 C CA . ARG C 2 188 ? 69.803 145.332 34.636 1.00 58.44 406 ARG B CA 1
ATOM 7759 C C . ARG C 2 188 ? 69.130 144.990 33.318 1.00 58.44 406 ARG B C 1
ATOM 7760 O O . ARG C 2 188 ? 69.669 144.227 32.520 1.00 58.44 406 ARG B O 1
ATOM 7768 N N . THR C 2 189 ? 67.935 145.525 33.100 1.00 57.77 407 THR B N 1
ATOM 7769 C CA . THR C 2 189 ? 67.276 145.309 31.828 1.00 57.77 407 THR B CA 1
ATOM 7770 C C . THR C 2 189 ? 68.226 145.815 30.768 1.00 57.77 407 THR B C 1
ATOM 7771 O O . THR C 2 189 ? 68.703 146.944 30.850 1.00 57.77 407 THR B O 1
ATOM 7775 N N . GLY C 2 190 ? 68.525 144.992 29.781 1.00 56.43 408 GLY B N 1
ATOM 7776 C CA . GLY C 2 190 ? 69.498 145.394 28.779 1.00 56.43 408 GLY B CA 1
ATO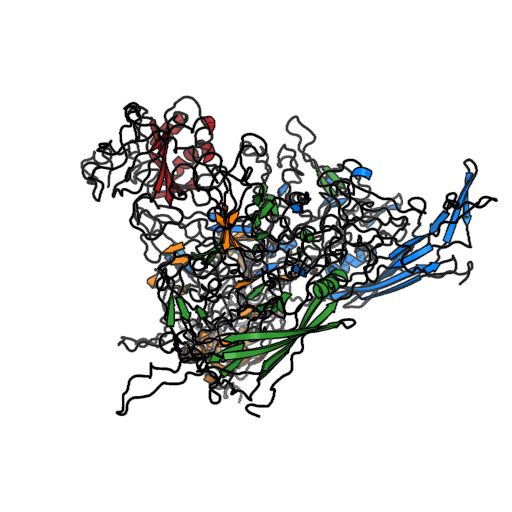M 7777 C C . GLY C 2 190 ? 70.793 144.619 28.908 1.00 56.43 408 GLY B C 1
ATOM 7778 O O . GLY C 2 190 ? 71.552 144.521 27.946 1.00 56.43 408 GLY B O 1
ATOM 7779 N N . ASN C 2 191 ? 71.054 144.067 30.088 1.00 59.22 409 ASN B N 1
ATOM 7780 C CA . ASN C 2 191 ? 72.248 143.253 30.284 1.00 59.22 409 ASN B CA 1
ATOM 7781 C C . ASN C 2 191 ? 71.936 141.802 29.981 1.00 59.22 409 ASN B C 1
ATOM 7782 O O . ASN C 2 191 ? 70.826 141.341 30.235 1.00 59.22 409 ASN B O 1
ATOM 7787 N N . ASN C 2 192 ? 72.911 141.075 29.454 1.00 55.51 410 ASN B N 1
ATOM 7788 C CA . ASN C 2 192 ? 72.707 139.656 29.193 1.00 55.51 410 ASN B CA 1
ATOM 7789 C C . ASN C 2 192 ? 73.840 138.822 29.775 1.00 55.51 410 ASN B C 1
ATOM 7790 O O . ASN C 2 192 ? 74.868 139.361 30.178 1.00 55.51 410 ASN B O 1
ATOM 7795 N N . PHE C 2 193 ? 73.648 137.510 29.831 1.00 49.33 411 PHE B N 1
ATOM 7796 C CA . PHE C 2 193 ? 74.673 136.623 30.376 1.00 49.33 411 PHE B CA 1
ATOM 7797 C C . PHE C 2 193 ? 74.903 135.453 29.436 1.00 49.33 411 PHE B C 1
ATOM 7798 O O . PHE C 2 193 ? 73.978 135.013 28.760 1.00 49.33 411 PHE B O 1
ATOM 7806 N N . GLN C 2 194 ? 76.131 134.948 29.391 1.00 41.08 412 GLN B N 1
ATOM 7807 C CA . GLN C 2 194 ? 76.448 133.835 28.507 1.00 41.08 412 GLN B CA 1
ATOM 7808 C C . GLN C 2 194 ? 77.677 133.073 28.963 1.00 41.08 412 GLN B C 1
ATOM 7809 O O . GLN C 2 194 ? 78.622 133.670 29.468 1.00 41.08 412 GLN B O 1
ATOM 7815 N N . PHE C 2 195 ? 77.669 131.758 28.781 1.00 44.09 413 PHE B N 1
ATOM 7816 C CA . PHE C 2 195 ? 78.837 130.958 29.119 1.00 44.09 413 PHE B CA 1
ATOM 7817 C C . PHE C 2 195 ? 78.836 129.672 28.303 1.00 44.09 413 PHE B C 1
ATOM 7818 O O . PHE C 2 195 ? 77.777 129.154 27.944 1.00 44.09 413 PHE B O 1
ATOM 7826 N N . SER C 2 196 ? 80.021 129.162 28.006 1.00 49.52 414 SER B N 1
ATOM 7827 C CA . SER C 2 196 ? 80.119 127.935 27.234 1.00 49.52 414 SER B CA 1
ATOM 7828 C C . SER C 2 196 ? 80.817 126.853 28.038 1.00 49.52 414 SER B C 1
ATOM 7829 O O . SER C 2 196 ? 81.678 127.146 28.864 1.00 49.52 414 SER B O 1
ATOM 7832 N N . TYR C 2 197 ? 80.451 125.603 27.797 1.00 43.96 415 TYR B N 1
ATOM 7833 C CA . TYR C 2 197 ? 81.043 124.497 28.534 1.00 43.96 415 TYR B CA 1
ATOM 7834 C C . TYR C 2 197 ? 81.353 123.349 27.589 1.00 43.96 415 TYR B C 1
ATOM 7835 O O . TYR C 2 197 ? 80.541 123.018 26.729 1.00 43.96 415 TYR B O 1
ATOM 7844 N N . GLU C 2 198 ? 82.516 122.735 27.755 1.00 48.71 416 GLU B N 1
ATOM 7845 C CA . GLU C 2 198 ? 82.934 121.643 26.883 1.00 48.71 416 GLU B CA 1
ATOM 7846 C C . GLU C 2 198 ? 82.695 120.311 27.563 1.00 48.71 416 GLU B C 1
ATOM 7847 O O . GLU C 2 198 ? 83.052 120.129 28.724 1.00 48.71 416 GLU B O 1
ATOM 7853 N N . PHE C 2 199 ? 82.020 119.343 26.975 1.00 43.37 417 PHE B N 1
ATOM 7854 C CA . PHE C 2 199 ? 81.778 118.103 27.739 1.00 43.37 417 PHE B CA 1
ATOM 7855 C C . PHE C 2 199 ? 83.029 117.235 27.869 1.00 43.37 417 PHE B C 1
ATOM 7856 O O . PHE C 2 199 ? 83.884 117.243 26.986 1.00 43.37 417 PHE B O 1
ATOM 7864 N N . GLU C 2 200 ? 83.133 116.484 28.965 1.00 49.38 418 GLU B N 1
ATOM 7865 C CA . GLU C 2 200 ? 84.288 115.609 29.180 1.00 49.38 418 GLU B CA 1
ATOM 7866 C C . GLU C 2 200 ? 84.221 114.365 28.302 1.00 49.38 418 GLU B C 1
ATOM 7867 O O . GLU C 2 200 ? 83.172 114.068 27.729 1.00 49.38 418 GLU B O 1
ATOM 7873 N N . ASN C 2 201 ? 85.312 113.633 28.213 1.00 47.57 419 ASN B N 1
ATOM 7874 C CA . ASN C 2 201 ? 85.270 112.413 27.441 1.00 47.57 419 ASN B CA 1
ATOM 7875 C C . ASN C 2 201 ? 84.319 111.429 28.098 1.00 47.57 419 ASN B C 1
ATOM 7876 O O . ASN C 2 201 ? 84.585 110.942 29.192 1.00 47.57 419 ASN B O 1
ATOM 7881 N N . VAL C 2 202 ? 83.195 111.158 27.448 1.00 39.27 420 VAL B N 1
ATOM 7882 C CA . VAL C 2 202 ? 82.264 110.166 27.964 1.00 39.27 420 VAL B CA 1
ATOM 7883 C C . VAL C 2 202 ? 82.054 109.110 26.895 1.00 39.27 420 VAL B C 1
ATOM 7884 O O . VAL C 2 202 ? 82.206 109.383 25.708 1.00 39.27 420 VAL B O 1
ATOM 7888 N N . PRO C 2 203 ? 81.714 107.888 27.311 1.00 37.44 421 PRO B N 1
ATOM 7889 C CA . PRO C 2 203 ? 81.428 106.852 26.318 1.00 37.44 421 PRO B CA 1
ATOM 7890 C C . PRO C 2 203 ? 80.128 107.135 25.590 1.00 37.44 421 PRO B C 1
ATOM 7891 O O . PRO C 2 203 ? 79.231 107.752 26.164 1.00 37.44 421 PRO B O 1
ATOM 7895 N N . PHE C 2 204 ? 80.022 106.707 24.341 1.00 27.21 422 PHE B N 1
ATOM 7896 C CA . PHE C 2 204 ? 78.766 106.866 23.628 1.00 27.21 422 PHE B CA 1
ATOM 7897 C C . PHE C 2 204 ? 77.710 106.035 24.320 1.00 27.21 422 PHE B C 1
ATOM 7898 O O . PHE C 2 204 ? 77.995 104.929 24.767 1.00 27.21 422 PHE B O 1
ATOM 7906 N N . HIS C 2 205 ? 76.492 106.548 24.420 1.00 22.92 423 HIS B N 1
ATOM 7907 C CA . HIS C 2 205 ? 75.426 105.729 24.980 1.00 22.92 423 HIS B CA 1
ATOM 7908 C C . HIS C 2 205 ? 75.065 104.642 23.979 1.00 22.92 423 HIS B C 1
ATOM 7909 O O . HIS C 2 205 ? 75.011 104.900 22.780 1.00 22.92 423 HIS B O 1
ATOM 7916 N N . SER C 2 206 ? 74.813 103.433 24.466 1.00 22.75 424 SER B N 1
ATOM 7917 C CA . SER C 2 206 ? 74.444 102.330 23.587 1.00 22.75 424 SER B CA 1
ATOM 7918 C C . SER C 2 206 ? 72.999 102.452 23.155 1.00 22.75 424 SER B C 1
ATOM 7919 O O . SER C 2 206 ? 72.094 102.049 23.883 1.00 22.75 424 SER B O 1
ATOM 7922 N N . SER C 2 207 ? 72.780 103.034 21.981 1.00 24.62 425 SER B N 1
ATOM 7923 C CA . SER C 2 207 ? 71.423 103.173 21.467 1.00 24.62 425 SER B CA 1
ATOM 7924 C C . SER C 2 207 ? 71.116 102.009 20.538 1.00 24.62 425 SER B C 1
ATOM 7925 O O . SER C 2 207 ? 70.702 102.208 19.397 1.00 24.62 425 SER B O 1
ATOM 7928 N N . TYR C 2 208 ? 71.323 100.791 21.026 1.00 23.91 426 TYR B N 1
ATOM 7929 C CA . TYR C 2 208 ? 71.040 99.603 20.230 1.00 23.91 426 TYR B CA 1
ATOM 7930 C C . TYR C 2 208 ? 70.667 98.443 21.128 1.00 23.91 426 TYR B C 1
ATOM 7931 O O . TYR C 2 208 ? 70.877 98.507 22.338 1.00 23.91 426 TYR B O 1
ATOM 7940 N N . ALA C 2 209 ? 70.124 97.382 20.548 1.00 23.49 427 ALA B N 1
ATOM 7941 C CA . ALA C 2 209 ? 69.820 96.187 21.323 1.00 23.49 427 ALA B CA 1
ATOM 7942 C C . ALA C 2 209 ? 70.553 95.026 20.665 1.00 23.49 427 ALA B C 1
ATOM 7943 O O . ALA C 2 209 ? 70.672 94.992 19.449 1.00 23.49 427 ALA B O 1
ATOM 7945 N N . HIS C 2 210 ? 71.074 94.087 21.445 1.00 23.74 428 HIS B N 1
ATOM 7946 C CA . HIS C 2 210 ? 71.865 93.002 20.853 1.00 23.74 428 HIS B CA 1
ATOM 7947 C C . HIS C 2 210 ? 71.016 92.000 20.067 1.00 23.74 428 HIS B C 1
ATOM 7948 O O . HIS C 2 210 ? 69.895 91.694 20.460 1.00 23.74 428 HIS B O 1
ATOM 7955 N N . SER C 2 211 ? 71.543 91.515 18.950 1.00 20.09 429 SER B N 1
ATOM 7956 C CA . SER C 2 211 ? 70.814 90.537 18.143 1.00 20.09 429 SER B CA 1
ATOM 7957 C C . SER C 2 211 ? 71.232 89.121 18.521 1.00 20.09 429 SER B C 1
ATOM 7958 O O . SER C 2 211 ? 70.836 88.157 17.866 1.00 20.09 429 SER B O 1
ATOM 7961 N N . GLN C 2 212 ? 72.034 88.997 19.573 1.00 16.96 430 GLN B N 1
ATOM 7962 C CA . GLN C 2 212 ? 72.499 87.689 20.022 1.00 16.96 430 GLN B CA 1
ATOM 7963 C C . GLN C 2 212 ? 72.509 87.648 21.535 1.00 16.96 430 GLN B C 1
ATOM 7964 O O . GLN C 2 212 ? 72.545 88.692 22.183 1.00 16.96 430 GLN B O 1
ATOM 7970 N N . SER C 2 213 ? 72.501 86.448 22.102 1.00 14.85 431 SER B N 1
ATOM 7971 C CA . SER C 2 213 ? 72.548 86.312 23.552 1.00 14.85 431 SER B CA 1
ATOM 7972 C C . SER C 2 213 ? 73.879 85.733 24.014 1.00 14.85 431 SER B C 1
ATOM 7973 O O . SER C 2 213 ? 74.466 84.896 23.331 1.00 14.85 431 SER B O 1
ATOM 7976 N N . LEU C 2 214 ? 74.350 86.177 25.174 1.00 13.30 432 LEU B N 1
ATOM 7977 C CA . LEU C 2 214 ? 75.626 85.697 25.703 1.00 13.30 432 LEU B CA 1
ATOM 7978 C C . LEU C 2 214 ? 75.724 84.178 25.705 1.00 13.30 432 LEU B C 1
ATOM 7979 O O . LEU C 2 214 ? 76.799 83.625 25.479 1.00 13.30 432 LEU B O 1
ATOM 7984 N N . ASP C 2 215 ? 74.613 83.501 25.966 1.00 10.33 433 ASP B N 1
ATOM 7985 C CA . ASP C 2 215 ? 74.632 82.040 26.038 1.00 10.33 433 ASP B CA 1
ATOM 7986 C C . ASP C 2 215 ? 74.417 81.372 24.680 1.00 10.33 433 ASP B C 1
ATOM 7987 O O . ASP C 2 215 ? 74.280 80.153 24.603 1.00 10.33 433 ASP B O 1
ATOM 7992 N N . ARG C 2 216 ? 74.391 82.162 23.611 1.00 13.56 434 ARG B N 1
ATOM 7993 C CA . ARG C 2 216 ? 74.190 81.610 22.274 1.00 13.56 434 ARG B CA 1
ATOM 7994 C C . ARG C 2 216 ? 75.154 82.214 21.248 1.00 13.56 434 ARG B C 1
ATOM 7995 O O . ARG C 2 216 ? 74.726 82.704 20.206 1.00 13.56 434 ARG B O 1
ATOM 8003 N N . LEU C 2 217 ? 76.449 82.175 21.542 1.00 13.18 435 LEU B N 1
ATOM 8004 C CA . LEU C 2 217 ? 77.439 82.748 20.633 1.00 13.18 435 LEU B CA 1
ATOM 8005 C C . LEU C 2 217 ? 78.219 81.685 19.877 1.00 13.18 435 LEU B C 1
ATOM 8006 O O . LEU C 2 217 ? 79.100 82.005 19.082 1.00 13.18 435 LEU B O 1
ATOM 8011 N N . MET C 2 218 ? 77.896 80.423 20.115 1.00 19.02 436 MET B N 1
ATOM 8012 C CA . MET C 2 218 ? 78.649 79.348 19.485 1.00 19.02 436 MET B CA 1
ATOM 8013 C C . MET C 2 218 ? 78.135 78.963 18.112 1.00 19.02 436 MET B C 1
ATOM 8014 O O . MET C 2 218 ? 77.018 79.316 17.733 1.00 19.02 436 MET B O 1
ATOM 8019 N N . ASN C 2 219 ? 78.958 78.249 17.359 1.00 24.71 437 ASN B N 1
ATOM 8020 C CA . ASN C 2 219 ? 78.516 77.736 16.069 1.00 24.71 437 ASN B CA 1
ATOM 8021 C C . ASN C 2 219 ? 77.566 76.570 16.288 1.00 24.71 437 ASN B C 1
ATOM 8022 O O . ASN C 2 219 ? 77.945 75.590 16.939 1.00 24.71 437 ASN B O 1
ATOM 8027 N N . PRO C 2 220 ? 76.337 76.623 15.772 1.00 24.12 438 PRO B N 1
ATOM 8028 C CA . PRO C 2 220 ? 75.368 75.552 16.027 1.00 24.12 438 PRO B CA 1
ATOM 8029 C C . PRO C 2 220 ? 75.569 74.296 15.192 1.00 24.12 438 PRO B C 1
ATOM 8030 O O . PRO C 2 220 ? 74.690 73.431 15.194 1.00 24.12 438 PRO B O 1
ATOM 8034 N N . LEU C 2 221 ? 76.682 74.204 14.482 1.00 28.57 439 LEU B N 1
ATOM 8035 C CA . LEU C 2 221 ? 76.912 73.053 13.625 1.00 28.57 439 LEU B CA 1
ATOM 8036 C C . LEU C 2 221 ? 78.110 72.250 14.080 1.00 28.57 439 LEU B C 1
ATOM 8037 O O . LEU C 2 221 ? 78.260 71.092 13.694 1.00 28.57 439 LEU B O 1
ATOM 8042 N N . ILE C 2 222 ? 78.970 72.848 14.894 1.00 28.74 440 ILE B N 1
ATOM 8043 C CA . ILE C 2 222 ? 80.205 72.164 15.274 1.00 28.74 440 ILE B CA 1
ATOM 8044 C C . ILE C 2 222 ? 80.290 71.825 16.753 1.00 28.74 440 ILE B C 1
ATOM 8045 O O . ILE C 2 222 ? 79.858 72.606 17.597 1.00 28.74 440 ILE B O 1
ATOM 8050 N N . ASP C 2 223 ? 80.859 70.667 17.067 1.00 31.31 441 ASP B N 1
ATOM 8051 C CA . ASP C 2 223 ? 81.040 70.279 18.458 1.00 31.31 441 ASP B CA 1
ATOM 8052 C C . ASP C 2 223 ? 82.195 71.024 19.073 1.00 31.31 441 ASP B C 1
ATOM 8053 O O . ASP C 2 223 ? 82.968 71.669 18.366 1.00 31.31 441 ASP B O 1
ATOM 8058 N N . GLN C 2 224 ? 82.325 70.947 20.390 1.00 25.73 442 GLN B N 1
ATOM 8059 C CA . GLN C 2 224 ? 83.480 71.542 21.039 1.00 25.73 442 GLN B CA 1
ATOM 8060 C C . GLN C 2 224 ? 84.527 70.456 21.198 1.00 25.73 442 GLN B C 1
ATOM 8061 O O . GLN C 2 224 ? 84.213 69.278 21.051 1.00 25.73 442 GLN B O 1
ATOM 8067 N N . TYR C 2 225 ? 85.776 70.835 21.421 1.00 21.38 443 TYR B N 1
ATOM 8068 C CA . TYR C 2 225 ? 86.792 69.827 21.677 1.00 21.38 443 TYR B CA 1
ATOM 8069 C C . TYR C 2 225 ? 86.902 69.678 23.184 1.00 21.38 443 TYR B C 1
ATOM 8070 O O . TYR C 2 225 ? 87.910 69.201 23.700 1.00 21.38 443 TYR B O 1
ATOM 8079 N N . LEU C 2 226 ? 85.853 70.085 23.891 1.00 17.56 444 LEU B N 1
ATOM 8080 C CA . LEU C 2 226 ? 85.847 69.985 25.345 1.00 17.56 444 LEU B CA 1
ATOM 8081 C C . LEU C 2 226 ? 84.821 68.972 25.827 1.00 17.56 444 LEU B C 1
ATOM 8082 O O . LEU C 2 226 ? 83.830 68.713 25.144 1.00 17.56 444 LEU B O 1
ATOM 8087 N N . TYR C 2 227 ? 85.060 68.399 26.999 1.00 15.17 445 TYR B N 1
ATOM 8088 C CA . TYR C 2 227 ? 84.142 67.405 27.543 1.00 15.17 445 TYR B CA 1
ATOM 8089 C C . TYR C 2 227 ? 83.508 67.878 28.833 1.00 15.17 445 TYR B C 1
ATOM 8090 O O . TYR C 2 227 ? 84.041 68.758 29.505 1.00 15.17 445 TYR B O 1
ATOM 8099 N N . TYR C 2 228 ? 82.377 67.286 29.187 1.00 14.91 446 TYR B N 1
ATOM 8100 C CA . TYR C 2 228 ? 81.701 67.642 30.421 1.00 14.91 446 TYR B CA 1
ATOM 8101 C C . TYR C 2 228 ? 81.191 66.374 31.085 1.00 14.91 446 TYR B C 1
ATOM 8102 O O . TYR C 2 228 ? 80.924 65.379 30.412 1.00 14.91 446 TYR B O 1
ATOM 8111 N N . LEU C 2 229 ? 81.058 66.404 32.404 1.00 15.11 447 LEU B N 1
ATOM 8112 C CA . LEU C 2 229 ? 80.567 65.238 33.127 1.00 15.11 447 LEU B CA 1
ATOM 8113 C C . LEU C 2 229 ? 79.120 64.986 32.762 1.00 15.11 447 LEU B C 1
ATOM 8114 O O . LEU C 2 229 ? 78.282 65.869 32.920 1.00 15.11 447 LEU B O 1
ATOM 8119 N N . SER C 2 230 ? 78.822 63.787 32.274 1.00 17.07 448 SER B N 1
ATOM 8120 C CA . SER C 2 230 ? 77.467 63.482 31.827 1.00 17.07 448 SER B CA 1
ATOM 8121 C C . SER C 2 230 ? 76.700 62.585 32.794 1.00 17.07 448 SER B C 1
ATOM 8122 O O . SER C 2 230 ? 75.528 62.829 33.070 1.00 17.07 448 SER B O 1
ATOM 8125 N N . LYS C 2 231 ? 77.348 61.541 33.297 1.00 25.87 449 LYS B N 1
ATOM 8126 C CA . LYS C 2 231 ? 76.676 60.603 34.193 1.00 25.87 449 LYS B CA 1
ATOM 8127 C C . LYS C 2 231 ? 77.532 60.337 35.408 1.00 25.87 449 LYS B C 1
ATOM 8128 O O . LYS C 2 231 ? 78.730 60.620 35.395 1.00 25.87 449 LYS B O 1
ATOM 8134 N N . THR C 2 232 ? 76.943 59.775 36.459 1.00 26.40 450 THR B N 1
ATOM 8135 C CA . THR C 2 232 ? 77.731 59.617 37.685 1.00 26.40 450 THR B CA 1
ATOM 8136 C C . THR C 2 232 ? 77.548 58.306 38.448 1.00 26.40 450 THR B C 1
ATOM 8137 O O . THR C 2 232 ? 78.404 57.953 39.260 1.00 26.40 450 THR B O 1
ATOM 8141 N N . ILE C 2 233 ? 76.458 57.581 38.220 1.00 34.36 451 ILE B N 1
ATOM 8142 C CA . ILE C 2 233 ? 76.216 56.382 39.031 1.00 34.36 451 ILE B CA 1
ATOM 8143 C C . ILE C 2 233 ? 75.537 55.210 38.340 1.00 34.36 451 ILE B C 1
ATOM 8144 O O . ILE C 2 233 ? 74.707 54.536 38.952 1.00 34.36 451 ILE B O 1
ATOM 8149 N N . ASN C 2 234 ? 75.879 54.979 37.075 1.00 45.67 452 ASN B N 1
ATOM 8150 C CA . ASN C 2 234 ? 75.299 53.872 36.311 1.00 45.67 452 ASN B CA 1
ATOM 8151 C C . ASN C 2 234 ? 73.940 53.425 36.838 1.00 45.67 452 ASN B C 1
ATOM 8152 O O . ASN C 2 234 ? 73.724 52.238 37.082 1.00 45.67 452 ASN B O 1
ATOM 8157 N N . GLY C 2 235 ? 73.022 54.371 37.004 1.00 61.44 453 GLY B N 1
ATOM 8158 C CA . GLY C 2 235 ? 71.691 54.042 37.485 1.00 61.44 453 GLY B CA 1
ATOM 8159 C C . GLY C 2 235 ? 71.666 52.974 38.555 1.00 61.44 453 GLY B C 1
ATOM 8160 O O . GLY C 2 235 ? 71.998 53.250 39.709 1.00 61.44 453 GLY B O 1
ATOM 8161 N N . SER C 2 236 ? 71.271 51.760 38.185 1.00 60.28 454 SER B N 1
ATOM 8162 C CA . SER C 2 236 ? 71.180 50.665 39.149 1.00 60.28 454 SER B CA 1
ATOM 8163 C C . SER C 2 236 ? 70.660 51.169 40.488 1.00 60.28 454 SER B C 1
ATOM 8164 O O . SER C 2 236 ? 69.498 51.560 40.595 1.00 60.28 454 SER B O 1
ATOM 8167 N N . GLY C 2 237 ? 71.443 51.075 41.550 1.00 57.85 455 GLY B N 1
ATOM 8168 C CA . GLY C 2 237 ? 70.920 51.469 42.846 1.00 57.85 455 GLY B CA 1
ATOM 8169 C C . GLY C 2 237 ? 71.386 50.619 44.003 1.00 57.85 455 GLY B C 1
ATOM 8170 O O . GLY C 2 237 ? 70.588 49.909 44.612 1.00 57.85 455 GLY B O 1
ATOM 8171 N N . GLN C 2 238 ? 72.672 50.687 44.317 1.00 56.68 456 GLN B N 1
ATOM 8172 C CA . GLN C 2 238 ? 73.208 49.951 45.449 1.00 56.68 456 GLN B CA 1
ATOM 8173 C C . GLN C 2 238 ? 74.466 50.650 45.905 1.00 56.68 456 GLN B C 1
ATOM 8174 O O . GLN C 2 238 ? 74.471 51.315 46.939 1.00 56.68 456 GLN B O 1
ATOM 8180 N N . ASN C 2 239 ? 75.534 50.512 45.132 1.00 54.99 457 ASN B N 1
ATOM 8181 C CA . ASN C 2 239 ? 76.786 51.166 45.465 1.00 54.99 457 ASN B CA 1
ATOM 8182 C C . ASN C 2 239 ? 77.544 51.272 44.174 1.00 54.99 457 ASN B C 1
ATOM 8183 O O . ASN C 2 239 ? 78.641 50.735 44.038 1.00 54.99 457 ASN B O 1
ATOM 8188 N N . GLN C 2 240 ? 76.957 51.963 43.212 1.00 49.81 458 GLN B N 1
ATOM 8189 C CA . GLN C 2 240 ? 77.579 52.048 41.906 1.00 49.81 458 GLN B CA 1
ATOM 8190 C C . GLN C 2 240 ? 77.912 53.479 41.537 1.00 49.81 458 GLN B C 1
ATOM 8191 O O . GLN C 2 240 ? 77.039 54.330 41.460 1.00 49.81 458 GLN B O 1
ATOM 8197 N N . GLN C 2 241 ? 79.188 53.747 41.318 1.00 32.71 459 GLN B N 1
ATOM 8198 C CA . GLN C 2 241 ? 79.615 55.092 40.990 1.00 32.71 459 GLN B CA 1
ATOM 8199 C C . GLN C 2 241 ? 80.408 55.047 39.700 1.00 32.71 459 GLN B C 1
ATOM 8200 O O . GLN C 2 241 ? 81.031 54.033 39.395 1.00 32.71 459 GLN B O 1
ATOM 8206 N N . THR C 2 242 ? 80.389 56.139 38.951 1.00 27.02 460 THR B N 1
ATOM 8207 C CA . THR C 2 242 ? 81.111 56.184 37.693 1.00 27.02 460 THR B CA 1
ATOM 8208 C C . THR C 2 242 ? 81.311 57.612 37.238 1.00 27.02 460 THR B C 1
ATOM 8209 O O . THR C 2 242 ? 80.674 58.527 37.749 1.00 27.02 460 THR B O 1
ATOM 8213 N N . LEU C 2 243 ? 82.208 57.811 36.284 1.00 20.74 461 LEU B N 1
ATOM 8214 C CA . LEU C 2 243 ? 82.408 59.142 35.738 1.00 20.74 461 LEU B CA 1
ATOM 8215 C C . LEU C 2 243 ? 82.346 59.063 34.226 1.00 20.74 461 LEU B C 1
ATOM 8216 O O . LEU C 2 243 ? 83.303 58.633 33.582 1.00 20.74 461 LEU B O 1
ATOM 8221 N N . LYS C 2 244 ? 81.220 59.468 33.657 1.00 21.49 462 LYS B N 1
ATOM 8222 C CA . LYS C 2 244 ? 81.065 59.426 32.214 1.00 21.49 462 LYS B CA 1
ATOM 8223 C C . LYS C 2 244 ? 81.139 60.825 31.655 1.00 21.49 462 LYS B C 1
ATOM 8224 O O . LYS C 2 244 ? 80.571 61.755 32.221 1.00 21.49 462 LYS B O 1
ATOM 8230 N N . PHE C 2 245 ? 81.860 60.983 30.558 1.00 21.26 463 PHE B N 1
ATOM 8231 C CA . PHE C 2 245 ? 82.036 62.307 29.991 1.00 21.26 463 PHE B CA 1
ATOM 8232 C C . PHE C 2 245 ? 81.547 62.341 28.563 1.00 21.26 463 PHE B C 1
ATOM 8233 O O . PHE C 2 245 ? 81.498 61.314 27.889 1.00 21.26 463 PHE B O 1
ATOM 8241 N N . SER C 2 246 ? 81.186 63.528 28.097 1.00 20.72 464 SER B N 1
ATOM 8242 C CA . SER C 2 246 ? 80.665 63.652 26.750 1.00 20.72 464 SER B CA 1
ATOM 8243 C C . SER C 2 246 ? 81.100 64.964 26.126 1.00 20.72 464 SER B C 1
ATOM 8244 O O . SER C 2 246 ? 81.474 65.895 26.832 1.00 20.72 464 SER B O 1
ATOM 8247 N N . VAL C 2 247 ? 81.064 65.034 24.804 1.00 21.26 465 VAL B N 1
ATOM 8248 C CA . VAL C 2 247 ? 81.435 66.257 24.115 1.00 21.26 465 VAL B CA 1
ATOM 8249 C C . VAL C 2 247 ? 80.302 67.262 24.175 1.00 21.26 465 VAL B C 1
ATOM 8250 O O . VAL C 2 247 ? 79.155 66.910 23.913 1.00 21.26 465 VAL B O 1
ATOM 8254 N N . ALA C 2 248 ? 80.606 68.508 24.521 1.00 31.44 466 ALA B N 1
ATOM 8255 C CA . ALA C 2 248 ? 79.579 69.544 24.508 1.00 31.44 466 ALA B CA 1
ATOM 8256 C C . ALA C 2 248 ? 79.337 69.988 23.075 1.00 31.44 466 ALA B C 1
ATOM 8257 O O . ALA C 2 248 ? 80.275 70.384 22.383 1.00 31.44 466 ALA B O 1
ATOM 8259 N N . GLY C 2 249 ? 78.088 69.930 22.626 1.00 42.61 467 GLY B N 1
ATOM 8260 C CA . GLY C 2 249 ? 77.768 70.301 21.257 1.00 42.61 467 GLY B CA 1
ATOM 8261 C C . GLY C 2 249 ? 76.428 70.976 21.046 1.00 42.61 467 GLY B C 1
ATOM 8262 O O . GLY C 2 249 ? 75.768 71.367 22.008 1.00 42.61 467 GLY B O 1
ATOM 8263 N N . PRO C 2 250 ? 76.011 71.119 19.779 1.00 53.40 468 PRO B N 1
ATOM 8264 C CA . PRO C 2 250 ? 74.741 71.784 19.450 1.00 53.40 468 PRO B CA 1
ATOM 8265 C C . PRO C 2 250 ? 73.534 71.264 20.233 1.00 53.40 468 PRO B C 1
ATOM 8266 O O . PRO C 2 250 ? 72.670 72.056 20.596 1.00 53.40 468 PRO B O 1
ATOM 8270 N N . SER C 2 251 ? 73.478 69.961 20.488 1.00 48.85 469 SER B N 1
ATOM 8271 C CA . SER C 2 251 ? 72.347 69.377 21.212 1.00 48.85 469 SER B CA 1
ATOM 8272 C C . SER C 2 251 ? 72.290 69.814 22.674 1.00 48.85 469 SER B C 1
ATOM 8273 O O . SER C 2 251 ? 71.206 69.960 23.237 1.00 48.85 469 SER B O 1
ATOM 8276 N N . ASN C 2 252 ? 73.448 70.019 23.289 1.00 39.93 470 ASN B N 1
ATOM 8277 C CA . ASN C 2 252 ? 73.483 70.430 24.691 1.00 39.93 470 ASN B CA 1
ATOM 8278 C C . ASN C 2 252 ? 74.217 71.744 24.867 1.00 39.93 470 ASN B C 1
ATOM 8279 O O . ASN C 2 252 ? 75.224 71.819 25.570 1.00 39.93 470 ASN B O 1
ATOM 8284 N N . MET C 2 253 ? 73.702 72.789 24.240 1.00 26.64 471 MET B N 1
ATOM 8285 C CA . MET C 2 253 ? 74.336 74.092 24.350 1.00 26.64 471 MET B CA 1
ATOM 8286 C C . MET C 2 253 ? 74.477 74.509 25.808 1.00 26.64 471 MET B C 1
ATOM 8287 O O . MET C 2 253 ? 75.461 75.144 26.178 1.00 26.64 471 MET B O 1
ATOM 8292 N N . ALA C 2 254 ? 73.513 74.132 26.640 1.00 20.34 472 ALA B N 1
ATOM 8293 C CA . ALA C 2 254 ? 73.536 74.550 28.042 1.00 20.34 472 ALA B CA 1
ATOM 8294 C C . ALA C 2 254 ? 74.847 74.221 28.754 1.00 20.34 472 ALA B C 1
ATOM 8295 O O . ALA C 2 254 ? 75.237 74.938 29.672 1.00 20.34 472 ALA B O 1
ATOM 8297 N N . VAL C 2 255 ? 75.526 73.147 28.365 1.00 17.59 473 VAL B N 1
ATOM 8298 C CA . VAL C 2 255 ? 76.734 72.798 29.105 1.00 17.59 473 VAL B CA 1
ATOM 8299 C C . VAL C 2 255 ? 78.013 73.138 28.357 1.00 17.59 473 VAL B C 1
ATOM 8300 O O . VAL C 2 255 ? 79.105 72.793 28.804 1.00 17.59 473 VAL B O 1
ATOM 8304 N N . GLN C 2 256 ? 77.926 73.854 27.248 1.00 22.03 474 GLN B N 1
ATOM 8305 C CA . GLN C 2 256 ? 79.140 74.135 26.502 1.00 22.03 474 GLN B CA 1
ATOM 8306 C C . GLN C 2 256 ? 80.078 75.069 27.273 1.00 22.03 474 GLN B C 1
ATOM 8307 O O . GLN C 2 256 ? 79.636 75.832 28.125 1.00 22.03 474 GLN B O 1
ATOM 8313 N N . GLY C 2 257 ? 81.371 75.005 26.981 1.00 20.23 475 GLY B N 1
ATOM 8314 C CA . GLY C 2 257 ? 82.320 75.899 27.628 1.00 20.23 475 GLY B CA 1
ATOM 8315 C C . GLY C 2 257 ? 82.146 77.321 27.125 1.00 20.23 475 GLY B C 1
ATOM 8316 O O . GLY C 2 257 ? 81.892 77.525 25.942 1.00 20.23 475 GLY B O 1
ATOM 8317 N N . ARG C 2 258 ? 82.284 78.306 28.010 1.00 19.32 476 ARG B N 1
ATOM 8318 C CA . ARG C 2 258 ? 82.079 79.706 27.619 1.00 19.32 476 ARG B CA 1
ATOM 8319 C C . ARG C 2 258 ? 83.150 80.655 28.162 1.00 19.32 476 ARG B C 1
ATOM 8320 O O . ARG C 2 258 ? 83.716 80.414 29.224 1.00 19.32 476 ARG B O 1
ATOM 8328 N N . ASN C 2 259 ? 83.418 81.735 27.436 1.00 14.15 477 ASN B N 1
ATOM 8329 C CA . ASN C 2 259 ? 84.462 82.680 27.849 1.00 14.15 477 ASN B CA 1
ATOM 8330 C C . ASN C 2 259 ? 83.948 83.860 28.672 1.00 14.15 477 ASN B C 1
ATOM 8331 O O . ASN C 2 259 ? 84.725 84.493 29.381 1.00 14.15 477 ASN B O 1
ATOM 8336 N N . TYR C 2 260 ? 82.656 84.164 28.572 1.00 14.63 478 TYR B N 1
ATOM 8337 C CA . TYR C 2 260 ? 82.100 85.323 29.289 1.00 14.63 478 TYR B CA 1
ATOM 8338 C C . TYR C 2 260 ? 80.780 85.012 29.997 1.00 14.63 478 TYR B C 1
ATOM 8339 O O . TYR C 2 260 ? 80.061 84.116 29.571 1.00 14.63 478 TYR B O 1
ATOM 8348 N N . ILE C 2 261 ? 80.451 85.750 31.056 1.00 11.10 479 ILE B N 1
ATOM 8349 C CA . ILE C 2 261 ? 79.278 85.442 31.865 1.00 11.10 479 ILE B CA 1
ATOM 8350 C C . ILE C 2 261 ? 78.483 86.723 32.057 1.00 11.10 479 ILE B C 1
ATOM 8351 O O . ILE C 2 261 ? 79.004 87.837 31.865 1.00 11.10 479 ILE B O 1
ATOM 8356 N N . PRO C 2 262 ? 77.199 86.590 32.475 1.00 10.84 480 PRO B N 1
ATOM 8357 C CA . PRO C 2 262 ? 76.390 87.813 32.573 1.00 10.84 480 PRO B CA 1
ATOM 8358 C C . PRO C 2 262 ? 76.839 88.757 33.676 1.00 10.84 480 PRO B C 1
ATOM 8359 O O . PRO C 2 262 ? 77.527 88.331 34.599 1.00 10.84 480 PRO B O 1
ATOM 8363 N N . GLY C 2 263 ? 76.424 90.016 33.594 1.00 10.26 481 GLY B N 1
ATOM 8364 C CA . GLY C 2 263 ? 76.813 91.004 34.588 1.00 10.26 481 GLY B CA 1
ATOM 8365 C C . GLY C 2 263 ? 76.276 90.781 35.988 1.00 10.26 481 GLY B C 1
ATOM 8366 O O . GLY C 2 263 ? 75.474 89.878 36.209 1.00 10.26 481 GLY B O 1
ATOM 8367 N N . PRO C 2 264 ? 76.709 91.618 36.945 1.00 9.81 482 PRO B N 1
ATOM 8368 C CA . PRO C 2 264 ? 76.288 91.465 38.347 1.00 9.81 482 PRO B CA 1
ATOM 8369 C C . PRO C 2 264 ? 74.800 91.690 38.556 1.00 9.81 482 PRO B C 1
ATOM 8370 O O . PRO C 2 264 ? 74.123 92.208 37.670 1.00 9.81 482 PRO B O 1
ATOM 8374 N N . SER C 2 265 ? 74.308 91.355 39.747 1.00 9.73 483 SER B N 1
ATOM 8375 C CA . SER C 2 265 ? 72.884 91.519 40.045 1.00 9.73 483 SER B CA 1
ATOM 8376 C C . SER C 2 265 ? 72.560 91.792 41.513 1.00 9.73 483 SER B C 1
ATOM 8377 O O . SER C 2 265 ? 73.381 91.516 42.389 1.00 9.73 483 SER B O 1
ATOM 8380 N N . TYR C 2 266 ? 71.369 92.325 41.781 1.00 13.36 484 TYR B N 1
ATOM 8381 C CA . TYR C 2 266 ? 70.922 92.569 43.158 1.00 13.36 484 TYR B CA 1
ATOM 8382 C C . TYR C 2 266 ? 69.422 92.309 43.180 1.00 13.36 484 TYR B C 1
ATOM 8383 O O . TYR C 2 266 ? 68.634 93.228 42.965 1.00 13.36 484 TYR B O 1
ATOM 8392 N N . ARG C 2 267 ? 69.016 91.070 43.441 1.00 15.77 485 ARG B N 1
ATOM 8393 C CA . ARG C 2 267 ? 67.587 90.695 43.360 1.00 15.77 485 ARG B CA 1
ATOM 8394 C C . ARG C 2 267 ? 66.536 91.708 43.819 1.00 15.77 485 ARG B C 1
ATOM 8395 O O . ARG C 2 267 ? 66.663 92.308 44.883 1.00 15.77 485 ARG B O 1
ATOM 8403 N N . GLN C 2 268 ? 65.486 91.878 43.018 1.00 15.48 486 GLN B N 1
ATOM 8404 C CA . GLN C 2 268 ? 64.388 92.765 43.394 1.00 15.48 486 GLN B CA 1
ATOM 8405 C C . GLN C 2 268 ? 63.098 91.962 43.445 1.00 15.48 486 GLN B C 1
ATOM 8406 O O . GLN C 2 268 ? 62.998 90.904 42.829 1.00 15.48 486 GLN B O 1
ATOM 8412 N N . GLN C 2 269 ? 62.102 92.461 44.167 1.00 18.94 487 GLN B N 1
ATOM 8413 C CA . GLN C 2 269 ? 60.822 91.776 44.256 1.00 18.94 487 GLN B CA 1
ATOM 8414 C C . GLN C 2 269 ? 60.037 91.949 42.963 1.00 18.94 487 GLN B C 1
ATOM 8415 O O . GLN C 2 269 ? 60.181 92.953 42.260 1.00 18.94 487 GLN B O 1
ATOM 8421 N N . ARG C 2 270 ? 59.201 90.962 42.650 1.00 21.88 488 ARG B N 1
ATOM 8422 C CA . ARG C 2 270 ? 58.441 90.954 41.406 1.00 21.88 488 ARG B CA 1
ATOM 8423 C C . ARG C 2 270 ? 57.019 91.433 41.670 1.00 21.88 488 ARG B C 1
ATOM 8424 O O . ARG C 2 270 ? 56.350 90.939 42.585 1.00 21.88 488 ARG B O 1
ATOM 8432 N N . VAL C 2 271 ? 56.558 92.391 40.869 1.00 24.61 489 VAL B N 1
ATOM 8433 C CA . VAL C 2 271 ? 55.224 92.960 40.987 1.00 24.61 489 VAL B CA 1
ATOM 8434 C C . VAL C 2 271 ? 54.519 92.834 39.646 1.00 24.61 489 VAL B C 1
ATOM 8435 O O . VAL C 2 271 ? 55.114 93.095 38.594 1.00 24.61 489 VAL B O 1
ATOM 8439 N N . SER C 2 272 ? 53.254 92.428 39.684 1.00 29.89 490 SER B N 1
ATOM 8440 C CA . SER C 2 272 ? 52.447 92.246 38.487 1.00 29.89 490 SER B CA 1
ATOM 8441 C C . SER C 2 272 ? 51.484 93.413 38.313 1.00 29.89 490 SER B C 1
ATOM 8442 O O . SER C 2 272 ? 50.818 93.830 39.263 1.00 29.89 490 SER B O 1
ATOM 8445 N N . THR C 2 273 ? 51.413 93.937 37.088 1.00 33.31 491 THR B N 1
ATOM 8446 C CA . THR C 2 273 ? 50.498 95.028 36.787 1.00 33.31 491 THR B CA 1
ATOM 8447 C C . THR C 2 273 ? 49.036 94.607 36.845 1.00 33.31 491 THR B C 1
ATOM 8448 O O . THR C 2 273 ? 48.169 95.456 37.073 1.00 33.31 491 THR B O 1
ATOM 8452 N N . THR C 2 274 ? 48.800 93.296 36.816 1.00 34.88 492 THR B N 1
ATOM 8453 C CA . THR C 2 274 ? 47.452 92.772 36.986 1.00 34.88 492 THR B CA 1
ATOM 8454 C C . THR C 2 274 ? 47.314 92.454 38.458 1.00 34.88 492 THR B C 1
ATOM 8455 O O . THR C 2 274 ? 47.783 91.410 38.912 1.00 34.88 492 THR B O 1
ATOM 8459 N N . VAL C 2 275 ? 46.681 93.339 39.217 1.00 40.25 493 VAL B N 1
ATOM 8460 C CA . VAL C 2 275 ? 46.597 93.149 40.666 1.00 40.25 493 VAL B CA 1
ATOM 8461 C C . VAL C 2 275 ? 45.656 92.036 41.097 1.00 40.25 493 VAL B C 1
ATOM 8462 O O . VAL C 2 275 ? 44.532 92.301 41.520 1.00 40.25 493 VAL B O 1
ATOM 8466 N N . THR C 2 276 ? 46.114 90.798 41.000 1.00 45.37 494 THR B N 1
ATOM 8467 C CA . THR C 2 276 ? 45.307 89.661 41.425 1.00 45.37 494 THR B CA 1
ATOM 8468 C C . THR C 2 276 ? 46.256 88.537 41.760 1.00 45.37 494 THR B C 1
ATOM 8469 O O . THR C 2 276 ? 45.933 87.657 42.553 1.00 45.37 494 THR B O 1
ATOM 8473 N N . GLN C 2 277 ? 47.403 88.518 41.094 1.00 50.20 495 GLN B N 1
ATOM 8474 C CA . GLN C 2 277 ? 48.366 87.457 41.324 1.00 50.20 495 GLN B CA 1
ATOM 8475 C C . GLN C 2 277 ? 49.488 87.995 42.174 1.00 50.20 495 GLN B C 1
ATOM 8476 O O . GLN C 2 277 ? 50.539 87.367 42.295 1.00 50.20 495 GLN B O 1
ATOM 8482 N N . ASN C 2 278 ? 49.265 89.152 42.785 1.00 41.23 496 ASN B N 1
ATOM 8483 C CA . ASN C 2 278 ? 50.325 89.792 43.561 1.00 41.23 496 ASN B CA 1
ATOM 8484 C C . ASN C 2 278 ? 50.491 89.188 44.947 1.00 41.23 496 ASN B C 1
ATOM 8485 O O . ASN C 2 278 ? 51.493 88.530 45.168 1.00 41.23 496 ASN B O 1
ATOM 8490 N N . ASN C 2 279 ? 49.549 89.442 45.856 1.00 40.25 497 ASN B N 1
ATOM 8491 C CA . ASN C 2 279 ? 49.582 88.923 47.232 1.00 40.25 497 ASN B CA 1
ATOM 8492 C C . ASN C 2 279 ? 48.767 89.877 48.077 1.00 40.25 497 ASN B C 1
ATOM 8493 O O . ASN C 2 279 ? 48.939 91.091 47.981 1.00 40.25 497 ASN B O 1
ATOM 8498 N N . ASN C 2 280 ? 47.878 89.348 48.907 1.00 38.13 498 ASN B N 1
ATOM 8499 C CA . ASN C 2 280 ? 47.019 90.234 49.686 1.00 38.13 498 ASN B CA 1
ATOM 8500 C C . ASN C 2 280 ? 47.733 90.767 50.919 1.00 38.13 498 ASN B C 1
ATOM 8501 O O . ASN C 2 280 ? 47.336 90.471 52.042 1.00 38.13 498 ASN B O 1
ATOM 8506 N N . SER C 2 281 ? 48.780 91.557 50.709 1.00 40.21 499 SER B N 1
ATOM 8507 C CA . SER C 2 281 ? 49.512 92.137 51.831 1.00 40.21 499 SER B CA 1
ATOM 8508 C C . SER C 2 281 ? 50.273 93.374 51.406 1.00 40.21 499 SER B C 1
ATOM 8509 O O . SER C 2 281 ? 50.556 93.545 50.229 1.00 40.21 499 SER B O 1
ATOM 8512 N N . GLU C 2 282 ? 50.622 94.226 52.360 1.00 41.99 500 GLU B N 1
ATOM 8513 C CA . GLU C 2 282 ? 51.404 95.416 52.054 1.00 41.99 500 GLU B CA 1
ATOM 8514 C C . GLU C 2 282 ? 52.886 95.082 52.055 1.00 41.99 500 GLU B C 1
ATOM 8515 O O . GLU C 2 282 ? 53.435 94.718 53.093 1.00 41.99 500 GLU B O 1
ATOM 8521 N N . PHE C 2 283 ? 53.544 95.200 50.907 1.00 46.15 501 PHE B N 1
ATOM 8522 C CA . PHE C 2 283 ? 54.953 94.810 50.829 1.00 46.15 501 PHE B CA 1
ATOM 8523 C C . PHE C 2 283 ? 55.838 95.849 50.153 1.00 46.15 501 PHE B C 1
ATOM 8524 O O . PHE C 2 283 ? 57.046 95.651 50.044 1.00 46.15 501 PHE B O 1
ATOM 8532 N N . ALA C 2 284 ? 55.244 96.950 49.703 1.00 39.88 502 ALA B N 1
ATOM 8533 C CA . ALA C 2 284 ? 56.010 97.981 49.007 1.00 39.88 502 ALA B CA 1
ATOM 8534 C C . ALA C 2 284 ? 57.367 98.192 49.658 1.00 39.88 502 ALA B C 1
ATOM 8535 O O . ALA C 2 284 ? 58.396 98.028 49.011 1.00 39.88 502 ALA B O 1
ATOM 8537 N N . TRP C 2 285 ? 57.372 98.556 50.934 1.00 36.90 503 TRP B N 1
ATOM 8538 C CA . TRP C 2 285 ? 58.635 98.724 51.656 1.00 36.90 503 TRP B CA 1
ATOM 8539 C C . TRP C 2 285 ? 59.152 97.417 52.289 1.00 36.90 503 TRP B C 1
ATOM 8540 O O . TRP C 2 285 ? 60.329 97.092 52.144 1.00 36.90 503 TRP B O 1
ATOM 8551 N N . PRO C 2 286 ? 58.277 96.665 52.984 1.00 39.17 504 PRO B N 1
ATOM 8552 C CA . PRO C 2 286 ? 58.704 95.398 53.588 1.00 39.17 504 PRO B CA 1
ATOM 8553 C C . PRO C 2 286 ? 59.597 94.542 52.679 1.00 39.17 504 PRO B C 1
ATOM 8554 O O . PRO C 2 286 ? 60.588 93.999 53.161 1.00 39.17 504 PRO B O 1
ATOM 8558 N N . GLY C 2 287 ? 59.256 94.426 51.401 1.00 30.70 505 GLY B N 1
ATOM 8559 C CA . GLY C 2 287 ? 60.058 93.630 50.487 1.00 30.70 505 GLY B CA 1
ATOM 8560 C C . GLY C 2 287 ? 60.644 94.442 49.356 1.00 30.70 505 GLY B C 1
ATOM 8561 O O . GLY C 2 287 ? 60.630 93.993 48.213 1.00 30.70 505 GLY B O 1
ATOM 8562 N N . ALA C 2 288 ? 61.201 95.610 49.657 1.00 25.41 506 ALA B N 1
ATOM 8563 C CA . ALA C 2 288 ? 61.676 96.499 48.588 1.00 25.41 506 ALA B CA 1
ATOM 8564 C C . ALA C 2 288 ? 63.128 96.352 48.117 1.00 25.41 506 ALA B C 1
ATOM 8565 O O . ALA C 2 288 ? 63.458 96.886 47.055 1.00 25.41 506 ALA B O 1
ATOM 8567 N N . SER C 2 289 ? 63.981 95.655 48.864 1.00 19.46 507 SER B N 1
ATOM 8568 C CA . SER C 2 289 ? 65.418 95.563 48.527 1.00 19.46 507 SER B CA 1
ATOM 8569 C C . SER C 2 289 ? 66.068 96.924 48.728 1.00 19.46 507 SER B C 1
ATOM 8570 O O . SER C 2 289 ? 65.711 97.895 48.066 1.00 19.46 507 SER B O 1
ATOM 8573 N N . SER C 2 290 ? 67.052 96.994 49.620 1.00 18.04 508 SER B N 1
ATOM 8574 C CA . SER C 2 290 ? 67.675 98.281 49.926 1.00 18.04 508 SER B CA 1
ATOM 8575 C C . SER C 2 290 ? 69.114 98.184 50.397 1.00 18.04 508 SER B C 1
ATOM 8576 O O . SER C 2 290 ? 69.689 97.097 50.436 1.00 18.04 508 SER B O 1
ATOM 8579 N N . TRP C 2 291 ? 69.697 99.323 50.755 1.00 19.09 509 TRP B N 1
ATOM 8580 C CA . TRP C 2 291 ? 71.053 99.325 51.292 1.00 19.09 509 TRP B CA 1
ATOM 8581 C C . TRP C 2 291 ? 71.121 100.260 52.486 1.00 19.09 509 TRP B C 1
ATOM 8582 O O . TRP C 2 291 ? 70.247 101.107 52.661 1.00 19.09 509 TRP B O 1
ATOM 8593 N N . ALA C 2 292 ? 72.156 100.119 53.307 1.00 16.91 510 ALA B N 1
ATOM 8594 C CA . ALA C 2 292 ? 72.240 100.925 54.523 1.00 16.91 510 ALA B CA 1
ATOM 8595 C C . ALA C 2 292 ? 73.465 101.819 54.579 1.00 16.91 510 ALA B C 1
ATOM 8596 O O . ALA C 2 292 ? 74.535 101.451 54.093 1.00 16.91 510 ALA B O 1
ATOM 8598 N N . LEU C 2 293 ? 73.309 102.990 55.183 1.00 20.11 511 LEU B N 1
ATOM 8599 C CA . LEU C 2 293 ? 74.425 103.909 55.327 1.00 20.11 511 LEU B CA 1
ATOM 8600 C C . LEU C 2 293 ? 74.334 104.563 56.696 1.00 20.11 511 LEU B C 1
ATOM 8601 O O . LEU C 2 293 ? 73.334 105.205 57.008 1.00 20.11 511 LEU B O 1
ATOM 8606 N N . ASN C 2 294 ? 75.369 104.398 57.515 1.00 21.89 512 ASN B N 1
ATOM 8607 C CA . ASN C 2 294 ? 75.373 104.969 58.863 1.00 21.89 512 ASN B CA 1
ATOM 8608 C C . ASN C 2 294 ? 74.026 104.813 59.567 1.00 21.89 512 ASN B C 1
ATOM 8609 O O . ASN C 2 294 ? 73.493 105.778 60.108 1.00 21.89 512 ASN B O 1
ATOM 8614 N N . GLY C 2 295 ? 73.472 103.607 59.554 1.00 20.58 513 GLY B N 1
ATOM 8615 C CA . GLY C 2 295 ? 72.226 103.356 60.264 1.00 20.58 513 GLY B CA 1
ATOM 8616 C C . GLY C 2 295 ? 70.947 103.756 59.555 1.00 20.58 513 GLY B C 1
ATOM 8617 O O . GLY C 2 295 ? 69.856 103.549 60.083 1.00 20.58 513 GLY B O 1
ATOM 8618 N N . ARG C 2 296 ? 71.066 104.329 58.365 1.00 27.04 514 ARG B N 1
ATOM 8619 C CA . ARG C 2 296 ? 69.893 104.740 57.607 1.00 27.04 514 ARG B CA 1
ATOM 8620 C C . ARG C 2 296 ? 69.707 103.856 56.386 1.00 27.04 514 ARG B C 1
ATOM 8621 O O . ARG C 2 296 ? 70.670 103.552 55.684 1.00 27.04 514 ARG B O 1
ATOM 8629 N N . ASN C 2 297 ? 68.471 103.448 56.123 1.00 24.24 515 ASN B N 1
ATOM 8630 C CA . ASN C 2 297 ? 68.197 102.599 54.971 1.00 24.24 515 ASN B CA 1
ATOM 8631 C C . ASN C 2 297 ? 67.694 103.391 53.783 1.00 24.24 515 ASN B C 1
ATOM 8632 O O . ASN C 2 297 ? 66.894 104.312 53.940 1.00 24.24 515 ASN B O 1
ATOM 8637 N N . SER C 2 298 ? 68.167 103.036 52.596 1.00 23.81 516 SER B N 1
ATOM 8638 C CA . SER C 2 298 ? 67.712 103.703 51.384 1.00 23.81 516 SER B CA 1
ATOM 8639 C C . SER C 2 298 ? 67.384 102.651 50.339 1.00 23.81 516 SER B C 1
ATOM 8640 O O . SER C 2 298 ? 68.152 101.709 50.145 1.00 23.81 516 SER B O 1
ATOM 8643 N N . LEU C 2 299 ? 66.249 102.801 49.666 1.00 23.61 517 LEU B N 1
ATOM 8644 C CA . LEU C 2 299 ? 65.822 101.796 48.690 1.00 23.61 517 LEU B CA 1
ATOM 8645 C C . LEU C 2 299 ? 66.795 101.583 47.537 1.00 23.61 517 LEU B C 1
ATOM 8646 O O . LEU C 2 299 ? 67.624 102.444 47.255 1.00 23.61 517 LEU B O 1
ATOM 8651 N N . MET C 2 300 ? 66.710 100.423 46.902 1.00 18.71 518 MET B N 1
ATOM 8652 C CA . MET C 2 300 ? 67.560 100.164 45.753 1.00 18.71 518 MET B CA 1
ATOM 8653 C C . MET C 2 300 ? 66.902 100.689 44.486 1.00 18.71 518 MET B C 1
ATOM 8654 O O . MET C 2 300 ? 66.727 99.941 43.524 1.00 18.71 518 MET B O 1
ATOM 8659 N N . ASN C 2 301 ? 66.563 101.968 44.482 1.00 19.41 519 ASN B N 1
ATOM 8660 C CA . ASN C 2 301 ? 65.928 102.537 43.313 1.00 19.41 519 ASN B CA 1
ATOM 8661 C C . ASN C 2 301 ? 66.849 102.297 42.127 1.00 19.41 519 ASN B C 1
ATOM 8662 O O . ASN C 2 301 ? 68.063 102.246 42.310 1.00 19.41 519 ASN B O 1
ATOM 8667 N N . PRO C 2 302 ? 66.288 102.173 40.901 1.00 20.24 520 PRO B N 1
ATOM 8668 C CA . PRO C 2 302 ? 67.141 101.803 39.774 1.00 20.24 520 PRO B CA 1
ATOM 8669 C C . PRO C 2 302 ? 68.550 101.412 40.182 1.00 20.24 520 PRO B C 1
ATOM 8670 O O . PRO C 2 302 ? 69.498 102.125 39.848 1.00 20.24 520 PRO B O 1
ATOM 8674 N N . GLY C 2 303 ? 68.684 100.307 40.904 1.00 18.06 521 GLY B N 1
ATOM 8675 C CA . GLY C 2 303 ? 70.002 99.832 41.277 1.00 18.06 521 GLY B CA 1
ATOM 8676 C C . GLY C 2 303 ? 70.710 99.291 40.049 1.00 18.06 521 GLY B C 1
ATOM 8677 O O . GLY C 2 303 ? 70.581 99.832 38.953 1.00 18.06 521 GLY B O 1
ATOM 8678 N N . PRO C 2 304 ? 71.433 98.162 40.187 1.00 15.42 522 PRO B N 1
ATOM 8679 C CA . PRO C 2 304 ? 72.148 97.723 38.981 1.00 15.42 522 PRO B CA 1
ATOM 8680 C C . PRO C 2 304 ? 71.243 97.495 37.771 1.00 15.42 522 PRO B C 1
ATOM 8681 O O . PRO C 2 304 ? 70.081 97.128 37.931 1.00 15.42 522 PRO B O 1
ATOM 8685 N N . ALA C 2 305 ? 71.780 97.694 36.572 1.00 18.66 523 ALA B N 1
ATOM 8686 C CA . ALA C 2 305 ? 71.005 97.472 35.358 1.00 18.66 523 ALA B CA 1
ATOM 8687 C C . ALA C 2 305 ? 70.718 95.988 35.167 1.00 18.66 523 ALA B C 1
ATOM 8688 O O . ALA C 2 305 ? 71.633 95.202 34.940 1.00 18.66 523 ALA B O 1
ATOM 8690 N N . MET C 2 306 ? 69.451 95.603 35.269 1.00 15.81 524 MET B N 1
ATOM 8691 C CA . MET C 2 306 ? 69.074 94.204 35.091 1.00 15.81 524 MET B CA 1
ATOM 8692 C C . MET C 2 306 ? 67.859 94.092 34.185 1.00 15.81 524 MET B C 1
ATOM 8693 O O . MET C 2 306 ? 67.023 94.993 34.153 1.00 15.81 524 MET B O 1
ATOM 8698 N N . ALA C 2 307 ? 67.759 92.997 33.439 1.00 17.54 525 ALA B N 1
ATOM 8699 C CA . ALA C 2 307 ? 66.599 92.790 32.578 1.00 17.54 525 ALA B CA 1
ATOM 8700 C C . ALA C 2 307 ? 65.321 92.890 33.397 1.00 17.54 525 ALA B C 1
ATOM 8701 O O . ALA C 2 307 ? 65.179 92.206 34.404 1.00 17.54 525 ALA B O 1
ATOM 8703 N N . SER C 2 308 ? 64.389 93.735 32.970 1.00 25.23 526 SER B N 1
ATOM 8704 C CA . SER C 2 308 ? 63.156 93.947 33.732 1.00 25.23 526 SER B CA 1
ATOM 8705 C C . SER C 2 308 ? 62.367 92.669 34.016 1.00 25.23 526 SER B C 1
ATOM 8706 O O . SER C 2 308 ? 61.824 92.507 35.107 1.00 25.23 526 SER B O 1
ATOM 8709 N N . HIS C 2 309 ? 62.298 91.770 33.041 1.00 31.28 527 HIS B N 1
ATOM 8710 C CA . HIS C 2 309 ? 61.526 90.540 33.215 1.00 31.28 527 HIS B CA 1
ATOM 8711 C C . HIS C 2 309 ? 61.873 89.483 32.187 1.00 31.28 527 HIS B C 1
ATOM 8712 O O . HIS C 2 309 ? 62.470 89.782 31.156 1.00 31.28 527 HIS B O 1
ATOM 8719 N N . LYS C 2 310 ? 61.483 88.245 32.460 1.00 39.61 528 LYS B N 1
ATOM 8720 C CA . LYS C 2 310 ? 61.740 87.156 31.532 1.00 39.61 528 LYS B CA 1
ATOM 8721 C C . LYS C 2 310 ? 60.940 87.354 30.251 1.00 39.61 528 LYS B C 1
ATOM 8722 O O . LYS C 2 310 ? 59.876 87.976 30.236 1.00 39.61 528 LYS B O 1
ATOM 8728 N N . GLU C 2 311 ? 61.450 86.821 29.147 1.00 56.53 529 GLU B N 1
ATOM 8729 C CA . GLU C 2 311 ? 60.754 86.943 27.865 1.00 56.53 529 GLU B CA 1
ATOM 8730 C C . GLU C 2 311 ? 59.252 86.742 27.996 1.00 56.53 529 GLU B C 1
ATOM 8731 O O . GLU C 2 311 ? 58.803 85.717 28.504 1.00 56.53 529 GLU B O 1
ATOM 8737 N N . GLY C 2 312 ? 58.473 87.715 27.539 1.00 59.67 530 GLY B N 1
ATOM 8738 C CA . GLY C 2 312 ? 57.026 87.588 27.582 1.00 59.67 530 GLY B CA 1
ATOM 8739 C C . GLY C 2 312 ? 56.381 87.734 28.947 1.00 59.67 530 GLY B C 1
ATOM 8740 O O . GLY C 2 312 ? 55.255 87.282 29.149 1.00 59.67 530 GLY B O 1
ATOM 8741 N N . GLU C 2 313 ? 57.077 88.363 29.887 1.00 50.19 531 GLU B N 1
ATOM 8742 C CA . GLU C 2 313 ? 56.509 88.584 31.213 1.00 50.19 531 GLU B CA 1
ATOM 8743 C C . GLU C 2 313 ? 56.362 90.067 31.496 1.00 50.19 531 GLU B C 1
ATOM 8744 O O . GLU C 2 313 ? 56.652 90.524 32.600 1.00 50.19 531 GLU B O 1
ATOM 8750 N N . ASP C 2 314 ? 55.911 90.823 30.504 1.00 39.53 532 ASP B N 1
ATOM 8751 C CA . ASP C 2 314 ? 55.795 92.270 30.670 1.00 39.53 532 ASP B CA 1
ATOM 8752 C C . ASP C 2 314 ? 54.938 92.653 31.870 1.00 39.53 532 ASP B C 1
ATOM 8753 O O . ASP C 2 314 ? 55.220 93.644 32.541 1.00 39.53 532 ASP B O 1
ATOM 8758 N N . ARG C 2 315 ? 53.903 91.868 32.145 1.00 36.23 533 ARG B N 1
ATOM 8759 C CA . ARG C 2 315 ? 53.040 92.145 33.285 1.00 36.23 533 ARG B CA 1
ATOM 8760 C C . ARG C 2 315 ? 53.862 92.320 34.547 1.00 36.23 533 ARG B C 1
ATOM 8761 O O . ARG C 2 315 ? 53.403 92.925 35.512 1.00 36.23 533 ARG B O 1
ATOM 8769 N N . PHE C 2 316 ? 55.096 91.832 34.538 1.00 27.90 534 PHE B N 1
ATOM 8770 C CA . PHE C 2 316 ? 55.930 91.909 35.733 1.00 27.90 534 PHE B CA 1
ATOM 8771 C C . PHE C 2 316 ? 56.940 93.039 35.710 1.00 27.90 534 PHE B C 1
ATOM 8772 O O . PHE C 2 316 ? 57.445 93.403 34.648 1.00 27.90 534 PHE B O 1
ATOM 8780 N N . PHE C 2 317 ? 57.245 93.584 36.883 1.00 22.34 535 PHE B N 1
ATOM 8781 C CA . PHE C 2 317 ? 58.258 94.629 36.975 1.00 22.34 535 PHE B CA 1
ATOM 8782 C C . PHE C 2 317 ? 58.923 94.614 38.345 1.00 22.34 535 PHE B C 1
ATOM 8783 O O . PHE C 2 317 ? 58.272 94.337 39.353 1.00 22.34 535 PHE B O 1
ATOM 8791 N N . PRO C 2 318 ? 60.249 94.896 38.391 1.00 20.93 536 PRO B N 1
ATOM 8792 C CA . PRO C 2 318 ? 60.891 94.933 39.707 1.00 20.93 536 PRO B CA 1
ATOM 8793 C C . PRO C 2 318 ? 60.334 96.037 40.586 1.00 20.93 536 PRO B C 1
ATOM 8794 O O . PRO C 2 318 ? 60.132 97.151 40.107 1.00 20.93 536 PRO B O 1
ATOM 8798 N N . LEU C 2 319 ? 60.097 95.734 41.855 1.00 18.89 537 LEU B N 1
ATOM 8799 C CA . LEU C 2 319 ? 59.525 96.710 42.781 1.00 18.89 537 LEU B CA 1
ATOM 8800 C C . LEU C 2 319 ? 60.115 98.110 42.639 1.00 18.89 537 LEU B C 1
ATOM 8801 O O . LEU C 2 319 ? 59.382 99.076 42.446 1.00 18.89 537 LEU B O 1
ATOM 8806 N N . SER C 2 320 ? 61.433 98.222 42.742 1.00 20.10 538 SER B N 1
ATOM 8807 C CA . SER C 2 320 ? 62.081 99.526 42.644 1.00 20.10 538 SER B CA 1
ATOM 8808 C C . SER C 2 320 ? 63.266 99.475 41.694 1.00 20.10 538 SER B C 1
ATOM 8809 O O . SER C 2 320 ? 64.271 100.143 41.922 1.00 20.10 538 SER B O 1
ATOM 8812 N N . GLY C 2 321 ? 63.156 98.684 40.634 1.00 19.32 539 GLY B N 1
ATOM 8813 C CA . GLY C 2 321 ? 64.260 98.543 39.702 1.00 19.32 539 GLY B CA 1
ATOM 8814 C C . GLY C 2 321 ? 64.055 99.226 38.364 1.00 19.32 539 GLY B C 1
ATOM 8815 O O . GLY C 2 321 ? 64.940 99.188 37.513 1.00 19.32 539 GLY B O 1
ATOM 8816 N N . SER C 2 322 ? 62.896 99.849 38.171 1.00 19.13 540 SER B N 1
ATOM 8817 C CA . SER C 2 322 ? 62.601 100.522 36.906 1.00 19.13 540 SER B CA 1
ATOM 8818 C C . SER C 2 322 ? 62.276 101.995 37.097 1.00 19.13 540 SER B C 1
ATOM 8819 O O . SER C 2 322 ? 61.929 102.420 38.194 1.00 19.13 540 SER B O 1
ATOM 8822 N N . LEU C 2 323 ? 62.387 102.778 36.031 1.00 22.88 541 LEU B N 1
ATOM 8823 C CA . LEU C 2 323 ? 62.019 104.186 36.115 1.00 22.88 541 LEU B CA 1
ATOM 8824 C C . LEU C 2 323 ? 60.528 104.321 35.861 1.00 22.88 541 LEU B C 1
ATOM 8825 O O . LEU C 2 323 ? 59.990 103.696 34.949 1.00 22.88 541 LEU B O 1
ATOM 8830 N N . ILE C 2 324 ? 59.854 105.124 36.673 1.00 26.44 542 ILE B N 1
ATOM 8831 C CA . ILE C 2 324 ? 58.416 105.303 36.516 1.00 26.44 542 ILE B CA 1
ATOM 8832 C C . ILE C 2 324 ? 58.142 106.790 36.345 1.00 26.44 542 ILE B C 1
ATOM 8833 O O . ILE C 2 324 ? 58.420 107.586 37.250 1.00 26.44 542 ILE B O 1
ATOM 8838 N N . PHE C 2 325 ? 57.598 107.160 35.194 1.00 27.58 543 PHE B N 1
ATOM 8839 C CA . PHE C 2 325 ? 57.229 108.536 34.905 1.00 27.58 543 PHE B CA 1
ATOM 8840 C C . PHE C 2 325 ? 55.728 108.732 35.099 1.00 27.58 543 PHE B C 1
ATOM 8841 O O . PHE C 2 325 ? 54.942 107.786 35.047 1.00 27.58 543 PHE B O 1
ATOM 8849 N N . GLY C 2 326 ? 55.344 109.984 35.324 1.00 28.85 544 GLY B N 1
ATOM 8850 C CA . GLY C 2 326 ? 53.948 110.344 35.503 1.00 28.85 544 GLY B CA 1
ATOM 8851 C C . GLY C 2 326 ? 53.376 110.955 34.235 1.00 28.85 544 GLY B C 1
ATOM 8852 O O . GLY C 2 326 ? 54.027 111.765 33.575 1.00 28.85 544 GLY B O 1
ATOM 8853 N N . LYS C 2 327 ? 52.152 110.556 33.907 1.00 27.92 545 LYS B N 1
ATOM 8854 C CA . LYS C 2 327 ? 51.479 111.111 32.745 1.00 27.92 545 LYS B CA 1
ATOM 8855 C C . LYS C 2 327 ? 51.075 112.560 33.008 1.00 27.92 545 LYS B C 1
ATOM 8856 O O . LYS C 2 327 ? 51.053 113.034 34.148 1.00 27.92 545 LYS B O 1
ATOM 8862 N N . GLN C 2 328 ? 50.752 113.265 31.928 1.00 29.23 546 GLN B N 1
ATOM 8863 C CA . GLN C 2 328 ? 50.396 114.675 32.029 1.00 29.23 546 GLN B CA 1
ATOM 8864 C C . GLN C 2 328 ? 49.196 114.848 32.951 1.00 29.23 546 GLN B C 1
ATOM 8865 O O . GLN C 2 328 ? 48.187 114.149 32.808 1.00 29.23 546 GLN B O 1
ATOM 8871 N N . GLY C 2 329 ? 49.305 115.779 33.896 1.00 30.72 547 GLY B N 1
ATOM 8872 C CA . GLY C 2 329 ? 48.229 116.069 34.819 1.00 30.72 547 GLY B CA 1
ATOM 8873 C C . GLY C 2 329 ? 48.102 115.118 35.988 1.00 30.72 547 GLY B C 1
ATOM 8874 O O . GLY C 2 329 ? 47.192 115.291 36.808 1.00 30.72 547 GLY B O 1
ATOM 8875 N N . THR C 2 330 ? 48.981 114.125 36.097 1.00 26.48 548 THR B N 1
ATOM 8876 C CA . THR C 2 330 ? 48.897 113.147 37.169 1.00 26.48 548 THR B CA 1
ATOM 8877 C C . THR C 2 330 ? 49.182 113.806 38.513 1.00 26.48 548 THR B C 1
ATOM 8878 O O . THR C 2 330 ? 49.984 114.742 38.596 1.00 26.48 548 THR B O 1
ATOM 8882 N N . GLY C 2 331 ? 48.526 113.320 39.558 1.00 34.51 549 GLY B N 1
ATOM 8883 C CA . GLY C 2 331 ? 48.759 113.815 40.895 1.00 34.51 549 GLY B CA 1
ATOM 8884 C C . GLY C 2 331 ? 50.100 113.355 41.437 1.00 34.51 549 GLY B C 1
ATOM 8885 O O . GLY C 2 331 ? 50.898 112.698 40.768 1.00 34.51 549 GLY B O 1
ATOM 8886 N N . ARG C 2 332 ? 50.350 113.717 42.694 1.00 33.62 550 ARG B N 1
ATOM 8887 C CA . ARG C 2 332 ? 51.623 113.413 43.329 1.00 33.62 550 ARG B CA 1
ATOM 8888 C C . ARG C 2 332 ? 51.526 112.386 44.450 1.00 33.62 550 ARG B C 1
ATOM 8889 O O . ARG C 2 332 ? 52.562 111.882 44.893 1.00 33.62 550 ARG B O 1
ATOM 8897 N N . ASP C 2 333 ? 50.323 112.060 44.913 1.00 36.87 551 ASP B N 1
ATOM 8898 C CA . ASP C 2 333 ? 50.141 111.166 46.053 1.00 36.87 551 ASP B CA 1
ATOM 8899 C C . ASP C 2 333 ? 49.169 110.055 45.691 1.00 36.87 551 ASP B C 1
ATOM 8900 O O . ASP C 2 333 ? 48.014 110.323 45.346 1.00 36.87 551 ASP B O 1
ATOM 8905 N N . ASN C 2 334 ? 49.639 108.808 45.776 1.00 36.25 552 ASN B N 1
ATOM 8906 C CA . ASN C 2 334 ? 48.792 107.620 45.670 1.00 36.25 552 ASN B CA 1
ATOM 8907 C C . ASN C 2 334 ? 47.912 107.670 44.420 1.00 36.25 552 ASN B C 1
ATOM 8908 O O . ASN C 2 334 ? 46.683 107.740 44.489 1.00 36.25 552 ASN B O 1
ATOM 8913 N N . VAL C 2 335 ? 48.565 107.634 43.264 1.00 36.52 553 VAL B N 1
ATOM 8914 C CA . VAL C 2 335 ? 47.877 107.601 41.988 1.00 36.52 553 VAL B CA 1
ATOM 8915 C C . VAL C 2 335 ? 47.834 106.162 41.492 1.00 36.52 553 VAL B C 1
ATOM 8916 O O . VAL C 2 335 ? 48.601 105.297 41.926 1.00 36.52 553 VAL B O 1
ATOM 8920 N N . ASP C 2 336 ? 46.916 105.896 40.566 1.00 36.70 554 ASP B N 1
ATOM 8921 C CA . ASP C 2 336 ? 46.730 104.551 40.045 1.00 36.70 554 ASP B CA 1
ATOM 8922 C C . ASP C 2 336 ? 47.778 104.235 38.980 1.00 36.70 554 ASP B C 1
ATOM 8923 O O . ASP C 2 336 ? 48.438 105.120 38.430 1.00 36.70 554 ASP B O 1
ATOM 8928 N N . ALA C 2 337 ? 47.922 102.940 38.689 1.00 35.46 555 ALA B N 1
ATOM 8929 C CA . ALA C 2 337 ? 48.914 102.499 37.714 1.00 35.46 555 ALA B CA 1
ATOM 8930 C C . ALA C 2 337 ? 48.662 103.075 36.327 1.00 35.46 555 ALA B C 1
ATOM 8931 O O . ALA C 2 337 ? 49.622 103.312 35.586 1.00 35.46 555 ALA B O 1
ATOM 8933 N N . ASP C 2 338 ? 47.399 103.301 35.959 1.00 36.59 556 ASP B N 1
ATOM 8934 C CA . ASP C 2 338 ? 47.091 103.860 34.650 1.00 36.59 556 ASP B CA 1
ATOM 8935 C C . ASP C 2 338 ? 47.505 105.319 34.520 1.00 36.59 556 ASP B C 1
ATOM 8936 O O . ASP C 2 338 ? 47.486 105.851 33.404 1.00 36.59 556 ASP B O 1
ATOM 8941 N N . LYS C 2 339 ? 47.873 105.973 35.617 1.00 28.14 557 LYS B N 1
ATOM 8942 C CA . LYS C 2 339 ? 48.295 107.366 35.592 1.00 28.14 557 LYS B CA 1
ATOM 8943 C C . LYS C 2 339 ? 49.802 107.535 35.466 1.00 28.14 557 LYS B C 1
ATOM 8944 O O . LYS C 2 339 ? 50.276 108.674 35.400 1.00 28.14 557 LYS B O 1
ATOM 8950 N N . VAL C 2 340 ? 50.559 106.443 35.429 1.00 26.41 558 VAL B N 1
ATOM 8951 C CA . VAL C 2 340 ? 52.012 106.503 35.348 1.00 26.41 558 VAL B CA 1
ATOM 8952 C C . VAL C 2 340 ? 52.485 105.598 34.219 1.00 26.41 558 VAL B C 1
ATOM 8953 O O . VAL C 2 340 ? 51.784 104.680 33.788 1.00 26.41 558 VAL B O 1
ATOM 8957 N N . MET C 2 341 ? 53.733 105.803 33.813 1.00 27.46 559 MET B N 1
ATOM 8958 C CA . MET C 2 341 ? 54.317 104.986 32.762 1.00 27.46 559 MET B CA 1
ATOM 8959 C C . MET C 2 341 ? 55.576 104.306 33.285 1.00 27.46 559 MET B C 1
ATOM 8960 O O . MET C 2 341 ? 56.586 104.966 33.531 1.00 27.46 559 MET B O 1
ATOM 8965 N N . ILE C 2 342 ? 55.519 102.991 33.471 1.00 24.50 560 ILE B N 1
ATOM 8966 C CA . ILE C 2 342 ? 56.668 102.254 33.988 1.00 24.50 560 ILE B CA 1
ATOM 8967 C C . ILE C 2 342 ? 57.577 101.790 32.861 1.00 24.50 560 ILE B C 1
ATOM 8968 O O . ILE C 2 342 ? 57.159 101.027 31.994 1.00 24.50 560 ILE B O 1
ATOM 8973 N N . THR C 2 343 ? 58.819 102.255 32.868 1.00 22.92 561 THR B N 1
ATOM 8974 C CA . THR C 2 343 ? 59.762 101.861 31.834 1.00 22.92 561 THR B CA 1
ATOM 8975 C C . THR C 2 343 ? 60.238 100.439 32.062 1.00 22.92 561 THR B C 1
ATOM 8976 O O . THR C 2 343 ? 60.031 99.874 33.134 1.00 22.92 561 THR B O 1
ATOM 8980 N N . ASN C 2 344 ? 60.879 99.855 31.060 1.00 21.96 562 ASN B N 1
ATOM 8981 C CA . ASN C 2 344 ? 61.429 98.517 31.227 1.00 21.96 562 ASN B CA 1
ATOM 8982 C C . ASN C 2 344 ? 62.760 98.416 30.509 1.00 21.96 562 ASN B C 1
ATOM 8983 O O . ASN C 2 344 ? 63.124 99.307 29.744 1.00 21.96 562 ASN B O 1
ATOM 8988 N N . GLU C 2 345 ? 63.486 97.334 30.746 1.00 21.05 563 GLU B N 1
ATOM 8989 C CA . GLU C 2 345 ? 64.800 97.182 30.144 1.00 21.05 563 GLU B CA 1
ATOM 8990 C C . GLU C 2 345 ? 64.963 95.808 29.515 1.00 21.05 563 GLU B C 1
ATOM 8991 O O . GLU C 2 345 ? 66.016 95.190 29.632 1.00 21.05 563 GLU B O 1
ATOM 8997 N N . GLU C 2 346 ? 63.923 95.319 28.853 1.00 21.09 564 GLU B N 1
ATOM 8998 C CA . GLU C 2 346 ? 64.002 93.980 28.286 1.00 21.09 564 GLU B CA 1
ATOM 8999 C C . GLU C 2 346 ? 65.077 93.862 27.214 1.00 21.09 564 GLU B C 1
ATOM 9000 O O . GLU C 2 346 ? 65.523 92.747 26.925 1.00 21.09 564 GLU B O 1
ATOM 9006 N N . GLU C 2 347 ? 65.503 94.979 26.621 1.00 21.20 565 GLU B N 1
ATOM 9007 C CA . GLU C 2 347 ? 66.502 94.912 25.561 1.00 21.20 565 GLU B CA 1
ATOM 9008 C C . GLU C 2 347 ? 67.825 94.357 26.065 1.00 21.20 565 GLU B C 1
ATOM 9009 O O . GLU C 2 347 ? 68.565 93.729 25.299 1.00 21.20 565 GLU B O 1
ATOM 9015 N N . ILE C 2 348 ? 68.142 94.566 27.342 1.00 17.89 566 ILE B N 1
ATOM 9016 C CA . ILE C 2 348 ? 69.416 94.136 27.907 1.00 17.89 566 ILE B CA 1
ATOM 9017 C C . ILE C 2 348 ? 69.343 92.725 28.474 1.00 17.89 566 ILE B C 1
ATOM 9018 O O . ILE C 2 348 ? 70.273 92.286 29.155 1.00 17.89 566 ILE B O 1
ATOM 9023 N N . LYS C 2 349 ? 68.253 91.998 28.214 1.00 18.11 567 LYS B N 1
ATOM 9024 C CA . LYS C 2 349 ? 68.149 90.626 28.692 1.00 18.11 567 LYS B CA 1
ATOM 9025 C C . LYS C 2 349 ? 69.130 89.688 28.001 1.00 18.11 567 LYS B C 1
ATOM 9026 O O . LYS C 2 349 ? 69.308 88.556 28.462 1.00 18.11 567 LYS B O 1
ATOM 9032 N N . THR C 2 350 ? 69.768 90.128 26.912 1.00 16.63 568 THR B N 1
ATOM 9033 C CA . THR C 2 350 ? 70.733 89.275 26.228 1.00 16.63 568 THR B CA 1
ATOM 9034 C C . THR C 2 350 ? 72.038 89.162 27.006 1.00 16.63 568 THR B C 1
ATOM 9035 O O . THR C 2 350 ? 72.769 88.181 26.845 1.00 16.63 568 THR B O 1
ATOM 9039 N N . THR C 2 351 ? 72.346 90.149 27.848 1.00 15.69 569 THR B N 1
ATOM 9040 C CA . THR C 2 351 ? 73.589 90.151 28.608 1.00 15.69 569 THR B CA 1
ATOM 9041 C C . THR C 2 351 ? 73.407 90.339 30.105 1.00 15.69 569 THR B C 1
ATOM 9042 O O . THR C 2 351 ? 74.257 89.864 30.869 1.00 15.69 569 THR B O 1
ATOM 9046 N N . ASN C 2 352 ? 72.348 91.005 30.556 1.00 15.19 570 ASN B N 1
ATOM 9047 C CA . ASN C 2 352 ? 72.169 91.231 31.978 1.00 15.19 570 ASN B CA 1
ATOM 9048 C C . ASN C 2 352 ? 71.156 90.251 32.556 1.00 15.19 570 ASN B C 1
ATOM 9049 O O . ASN C 2 352 ? 70.182 89.896 31.885 1.00 15.19 570 ASN B O 1
ATOM 9054 N N . PRO C 2 353 ? 71.354 89.801 33.792 1.00 13.08 571 PRO B N 1
ATOM 9055 C CA . PRO C 2 353 ? 70.394 88.882 34.406 1.00 13.08 571 PRO B CA 1
ATOM 9056 C C . PRO C 2 353 ? 69.061 89.562 34.681 1.00 13.08 571 PRO B C 1
ATOM 9057 O O . PRO C 2 353 ? 68.971 90.782 34.834 1.00 13.08 571 PRO B O 1
ATOM 9061 N N . VAL C 2 354 ? 68.012 88.742 34.736 1.00 14.21 572 VAL B N 1
ATOM 9062 C CA . VAL C 2 354 ? 66.677 89.252 35.024 1.00 14.21 572 VAL B CA 1
ATOM 9063 C C . VAL C 2 354 ? 66.653 89.829 36.431 1.00 14.21 572 VAL B C 1
ATOM 9064 O O . VAL C 2 354 ? 67.159 89.218 37.381 1.00 14.21 572 VAL B O 1
ATOM 9068 N N . ALA C 2 355 ? 66.056 91.015 36.573 1.00 16.00 573 ALA B N 1
ATOM 9069 C CA . ALA C 2 355 ? 66.078 91.717 37.851 1.00 16.00 573 ALA B CA 1
ATOM 9070 C C . ALA C 2 355 ? 65.352 90.960 38.955 1.00 16.00 573 ALA B C 1
ATOM 9071 O O . ALA C 2 355 ? 65.696 91.126 40.129 1.00 16.00 573 ALA B O 1
ATOM 9073 N N . THR C 2 356 ? 64.362 90.137 38.611 1.00 15.96 574 THR B N 1
ATOM 9074 C CA . THR C 2 356 ? 63.545 89.443 39.599 1.00 15.96 574 THR B CA 1
ATOM 9075 C C . THR C 2 356 ? 63.909 87.967 39.721 1.00 15.96 574 THR B C 1
ATOM 9076 O O . THR C 2 356 ? 63.114 87.177 40.239 1.00 15.96 574 THR B O 1
ATOM 9080 N N . GLU C 2 357 ? 65.095 87.580 39.265 1.00 16.61 575 GLU B N 1
ATOM 9081 C CA . GLU C 2 357 ? 65.538 86.194 39.314 1.00 16.61 575 GLU B CA 1
ATOM 9082 C C . GLU C 2 357 ? 66.900 86.113 39.984 1.00 16.61 575 GLU B C 1
ATOM 9083 O O . GLU C 2 357 ? 67.686 87.066 39.967 1.00 16.61 575 GLU B O 1
ATOM 9089 N N . SER C 2 358 ? 67.174 84.959 40.585 1.00 11.97 576 SER B N 1
ATOM 9090 C CA . SER C 2 358 ? 68.480 84.700 41.172 1.00 11.97 576 SER B CA 1
ATOM 9091 C C . SER C 2 358 ? 69.527 84.623 40.070 1.00 11.97 576 SER B C 1
ATOM 9092 O O . SER C 2 358 ? 69.234 84.181 38.955 1.00 11.97 576 SER B O 1
ATOM 9095 N N . TYR C 2 359 ? 70.748 85.057 40.383 1.00 9.54 577 TYR B N 1
ATOM 9096 C CA . TYR C 2 359 ? 71.818 85.042 39.396 1.00 9.54 577 TYR B CA 1
ATOM 9097 C C . TYR C 2 359 ? 72.100 83.626 38.908 1.00 9.54 577 TYR B C 1
ATOM 9098 O O . TYR C 2 359 ? 72.271 83.387 37.707 1.00 9.54 577 TYR B O 1
ATOM 9107 N N . GLY C 2 360 ? 72.151 82.678 39.830 1.00 8.57 578 GLY B N 1
ATOM 9108 C CA . GLY C 2 360 ? 72.424 81.306 39.480 1.00 8.57 578 GLY B CA 1
ATOM 9109 C C . GLY C 2 360 ? 72.467 80.420 40.700 1.00 8.57 578 GLY B C 1
ATOM 9110 O O . GLY C 2 360 ? 71.899 80.741 41.745 1.00 8.57 578 GLY B O 1
ATOM 9111 N N . GLN C 2 361 ? 73.154 79.292 40.554 1.00 8.63 579 GLN B N 1
ATOM 9112 C CA . GLN C 2 361 ? 73.316 78.325 41.627 1.00 8.63 579 GLN B CA 1
ATOM 9113 C C . GLN C 2 361 ? 74.798 78.118 41.907 1.00 8.63 579 GLN B C 1
ATOM 9114 O O . GLN C 2 361 ? 75.650 78.300 41.034 1.00 8.63 579 GLN B O 1
ATOM 9120 N N . VAL C 2 362 ? 75.096 77.728 43.143 1.00 8.57 580 VAL B N 1
ATOM 9121 C CA . VAL C 2 362 ? 76.466 77.503 43.583 1.00 8.57 580 VAL B CA 1
ATOM 9122 C C . VAL C 2 362 ? 76.479 76.351 44.578 1.00 8.57 580 VAL B C 1
ATOM 9123 O O . VAL C 2 362 ? 75.564 76.196 45.391 1.00 8.57 580 VAL B O 1
ATOM 9127 N N . ALA C 2 363 ? 77.527 75.540 44.503 1.00 7.67 581 ALA B N 1
ATOM 9128 C CA . ALA C 2 363 ? 77.674 74.422 45.425 1.00 7.67 581 ALA B CA 1
ATOM 9129 C C . ALA C 2 363 ? 77.892 74.930 46.846 1.00 7.67 581 ALA B C 1
ATOM 9130 O O . ALA C 2 363 ? 78.489 75.985 47.068 1.00 7.67 581 ALA B O 1
ATOM 9132 N N . THR C 2 364 ? 77.398 74.158 47.815 1.00 9.11 582 THR B N 1
ATOM 9133 C CA . THR C 2 364 ? 77.460 74.561 49.211 1.00 9.11 582 THR B CA 1
ATOM 9134 C C . THR C 2 364 ? 78.027 73.496 50.140 1.00 9.11 582 THR B C 1
ATOM 9135 O O . THR C 2 364 ? 77.996 73.692 51.360 1.00 9.11 582 THR B O 1
ATOM 9139 N N . ASN C 2 365 ? 78.538 72.388 49.615 1.00 12.20 583 ASN B N 1
ATOM 9140 C CA . ASN C 2 365 ? 79.080 71.329 50.456 1.00 12.20 583 ASN B CA 1
ATOM 9141 C C . ASN C 2 365 ? 79.927 70.398 49.602 1.00 12.20 583 ASN B C 1
ATOM 9142 O O . ASN C 2 365 ? 80.115 70.615 48.402 1.00 12.20 583 ASN B O 1
ATOM 9147 N N . HIS C 2 366 ? 80.446 69.353 50.239 1.00 12.70 584 HIS B N 1
ATOM 9148 C CA . HIS C 2 366 ? 81.211 68.313 49.563 1.00 12.70 584 HIS B CA 1
ATOM 9149 C C . HIS C 2 366 ? 80.384 67.034 49.534 1.00 12.70 584 HIS B C 1
ATOM 9150 O O . HIS C 2 366 ? 80.081 66.464 50.587 1.00 12.70 584 HIS B O 1
ATOM 9157 N N . GLN C 2 367 ? 80.022 66.590 48.335 1.00 18.02 585 GLN B N 1
ATOM 9158 C CA . GLN C 2 367 ? 79.333 65.319 48.182 1.00 18.02 585 GLN B CA 1
ATOM 9159 C C . GLN C 2 367 ? 80.326 64.171 48.315 1.00 18.02 585 GLN B C 1
ATOM 9160 O O . GLN C 2 367 ? 81.432 64.224 47.770 1.00 18.02 585 GLN B O 1
ATOM 9166 N N . SER C 2 368 ? 79.933 63.140 49.057 1.00 26.99 586 SER B N 1
ATOM 9167 C CA . SER C 2 368 ? 80.838 62.033 49.326 1.00 26.99 586 SER B CA 1
ATOM 9168 C C . SER C 2 368 ? 80.035 60.786 49.653 1.00 26.99 586 SER B C 1
ATOM 9169 O O . SER C 2 368 ? 78.865 60.869 50.043 1.00 26.99 586 SER B O 1
ATOM 9172 N N . ALA C 2 369 ? 80.658 59.626 49.543 1.00 33.55 587 ALA B N 1
ATOM 9173 C CA . ALA C 2 369 ? 79.981 58.406 49.942 1.00 33.55 587 ALA B CA 1
ATOM 9174 C C . ALA C 2 369 ? 80.145 58.276 51.446 1.00 33.55 587 ALA B C 1
ATOM 9175 O O . ALA C 2 369 ? 80.846 59.071 52.074 1.00 33.55 587 ALA B O 1
ATOM 9177 N N . GLN C 2 370 ? 79.502 57.280 52.037 1.00 56.38 588 GLN B N 1
ATOM 9178 C CA . GLN C 2 370 ? 79.589 57.112 53.480 1.00 56.38 588 GLN B CA 1
ATOM 9179 C C . GLN C 2 370 ? 80.967 56.634 53.872 1.00 56.38 588 GLN B C 1
ATOM 9180 O O . GLN C 2 370 ? 81.541 57.145 54.818 1.00 56.38 588 GLN B O 1
ATOM 9186 N N . TRP C 2 371 A 81.490 55.645 53.137 1.00 64.85 588 TRP B N 1
ATOM 9187 C CA . TRP C 2 371 A 82.817 55.075 53.422 1.00 64.85 588 TRP B CA 1
ATOM 9188 C C . TRP C 2 371 A 83.846 56.167 53.661 1.00 64.85 588 TRP B C 1
ATOM 9189 O O . TRP C 2 371 A 84.631 56.061 54.606 1.00 64.85 588 TRP B O 1
ATOM 9200 N N . PRO C 2 372 B 83.865 57.210 52.807 1.00 61.28 588 PRO B N 1
ATOM 9201 C CA . PRO C 2 372 B 84.758 58.327 53.106 1.00 61.28 588 PRO B CA 1
ATOM 9202 C C . PRO C 2 372 B 84.484 58.789 54.518 1.00 61.28 588 PRO B C 1
ATOM 9203 O O . PRO C 2 372 B 83.329 59.120 54.788 1.00 61.28 588 PRO B O 1
ATOM 9207 N N . THR C 2 373 C 85.491 58.790 55.389 1.00 61.64 588 THR B N 1
ATOM 9208 C CA . THR C 2 373 C 85.316 59.151 56.802 1.00 61.64 588 THR B CA 1
ATOM 9209 C C . THR C 2 373 C 84.760 57.976 57.601 1.00 61.64 588 THR B C 1
ATOM 9210 O O . THR C 2 373 C 85.496 57.347 58.358 1.00 61.64 588 THR B O 1
ATOM 9214 N N . SER C 2 374 D 83.478 57.668 57.431 1.00 63.33 588 SER B N 1
ATOM 9215 C CA . SER C 2 374 D 82.866 56.603 58.225 1.00 63.33 588 SER B CA 1
ATOM 9216 C C . SER C 2 374 D 81.508 56.183 57.705 1.00 63.33 588 SER B C 1
ATOM 9217 O O . SER C 2 374 D 81.438 55.367 56.778 1.00 63.33 588 SER B O 1
ATOM 9220 N N . TYR C 2 375 E 80.442 56.702 58.318 1.00 69.11 588 TYR B N 1
ATOM 9221 C CA . TYR C 2 375 E 79.078 56.402 57.895 1.00 69.11 588 TYR B CA 1
ATOM 9222 C C . TYR C 2 375 E 78.276 57.710 57.874 1.00 69.11 588 TYR B C 1
ATOM 9223 O O . TYR C 2 375 E 77.195 57.819 58.451 1.00 69.11 588 TYR B O 1
ATOM 9232 N N . ASP C 2 376 F 78.834 58.754 57.261 1.00 72.45 588 ASP B N 1
ATOM 9233 C CA . ASP C 2 376 F 78.121 60.018 57.126 1.00 72.45 588 ASP B CA 1
ATOM 9234 C C . ASP C 2 376 F 77.493 60.185 55.747 1.00 72.45 588 ASP B C 1
ATOM 9235 O O . ASP C 2 376 F 76.277 60.358 55.638 1.00 72.45 588 ASP B O 1
ATOM 9240 N N . ALA C 2 377 G 78.294 60.133 54.682 1.00 58.23 588 ALA B N 1
ATOM 9241 C CA . ALA C 2 377 G 77.772 60.315 53.331 1.00 58.23 588 ALA B CA 1
ATOM 9242 C C . ALA C 2 377 G 77.160 61.701 53.169 1.00 58.23 588 ALA B C 1
ATOM 9243 O O . ALA C 2 377 G 76.852 62.369 54.162 1.00 58.23 588 ALA B O 1
ATOM 9245 N N . ALA C 2 378 ? 76.988 62.148 51.928 1.00 42.27 589 ALA B N 1
ATOM 9246 C CA . ALA C 2 378 ? 76.380 63.449 51.683 1.00 42.27 589 ALA B CA 1
ATOM 9247 C C . ALA C 2 378 ? 76.000 63.614 50.216 1.00 42.27 589 ALA B C 1
ATOM 9248 O O . ALA C 2 378 ? 76.750 63.200 49.325 1.00 42.27 589 ALA B O 1
ATOM 9250 N N . GLN C 2 379 ? 74.844 64.214 49.960 1.00 29.03 590 GLN B N 1
ATOM 9251 C CA . GLN C 2 379 ? 74.386 64.457 48.602 1.00 29.03 590 GLN B CA 1
ATOM 9252 C C . GLN C 2 379 ? 74.743 65.872 48.170 1.00 29.03 590 GLN B C 1
ATOM 9253 O O . GLN C 2 379 ? 74.772 66.805 48.980 1.00 29.03 590 GLN B O 1
ATOM 9259 N N . ALA C 2 380 ? 75.023 66.028 46.879 1.00 14.86 591 ALA B N 1
ATOM 9260 C CA . ALA C 2 380 ? 75.388 67.329 46.335 1.00 14.86 591 ALA B CA 1
ATOM 9261 C C . ALA C 2 380 ? 74.279 68.339 46.582 1.00 14.86 591 ALA B C 1
ATOM 9262 O O . ALA C 2 380 ? 73.112 68.090 46.266 1.00 14.86 591 ALA B O 1
ATOM 9264 N N . GLN C 2 381 ? 74.648 69.485 47.148 1.00 12.27 592 GLN B N 1
ATOM 9265 C CA . GLN C 2 381 ? 73.700 70.529 47.505 1.00 12.27 592 GLN B CA 1
ATOM 9266 C C . GLN C 2 381 ? 74.129 71.848 46.878 1.00 12.27 592 GLN B C 1
ATOM 9267 O O . GLN C 2 381 ? 75.325 72.138 46.776 1.00 12.27 592 GLN B O 1
ATOM 9273 N N . THR C 2 382 ? 73.148 72.640 46.459 1.00 11.39 593 THR B N 1
ATOM 9274 C CA . THR C 2 382 ? 73.388 73.938 45.853 1.00 11.39 593 THR B CA 1
ATOM 9275 C C . THR C 2 382 ? 72.545 74.998 46.551 1.00 11.39 593 THR B C 1
ATOM 9276 O O . THR C 2 382 ? 71.539 74.696 47.198 1.00 11.39 593 THR B O 1
ATOM 9280 N N . GLY C 2 383 ? 72.970 76.243 46.415 1.00 9.43 594 GLY B N 1
ATOM 9281 C CA . GLY C 2 383 ? 72.248 77.358 46.997 1.00 9.43 594 GLY B CA 1
ATOM 9282 C C . GLY C 2 383 ? 72.102 78.480 45.995 1.00 9.43 594 GLY B C 1
ATOM 9283 O O . GLY C 2 383 ? 72.949 78.683 45.125 1.00 9.43 594 GLY B O 1
ATOM 9284 N N . TRP C 2 384 ? 70.999 79.217 46.127 1.00 7.89 595 TRP B N 1
ATOM 9285 C CA . TRP C 2 384 ? 70.705 80.310 45.216 1.00 7.89 595 TRP B CA 1
ATOM 9286 C C . TRP C 2 384 ? 71.599 81.505 45.502 1.00 7.89 595 TRP B C 1
ATOM 9287 O O . TRP C 2 384 ? 71.929 81.794 46.655 1.00 7.89 595 TRP B O 1
ATOM 9298 N N . VAL C 2 385 ? 71.988 82.206 44.443 1.00 7.90 596 VAL B N 1
ATOM 9299 C CA . VAL C 2 385 ? 72.780 83.423 44.548 1.00 7.90 596 VAL B CA 1
ATOM 9300 C C . VAL C 2 385 ? 71.851 84.604 44.302 1.00 7.90 596 VAL B C 1
ATOM 9301 O O . VAL C 2 385 ? 71.464 84.870 43.158 1.00 7.90 596 VAL B O 1
ATOM 9305 N N . GLN C 2 386 ? 71.492 85.311 45.371 1.00 8.63 597 GLN B N 1
ATOM 9306 C CA . GLN C 2 386 ? 70.558 86.422 45.265 1.00 8.63 597 GLN B CA 1
ATOM 9307 C C . GLN C 2 386 ? 71.265 87.667 44.749 1.00 8.63 597 GLN B C 1
ATOM 9308 O O . GLN C 2 386 ? 70.823 88.281 43.772 1.00 8.63 597 GLN B O 1
ATOM 9314 N N . ASN C 2 387 ? 72.366 88.045 45.395 1.00 8.85 598 ASN B N 1
ATOM 9315 C CA . ASN C 2 387 ? 73.157 89.200 44.979 1.00 8.85 598 ASN B CA 1
ATOM 9316 C C . ASN C 2 387 ? 74.547 88.709 44.594 1.00 8.85 598 ASN B C 1
ATOM 9317 O O . ASN C 2 387 ? 75.242 88.082 45.394 1.00 8.85 598 ASN B O 1
ATOM 9322 N N . GLN C 2 388 ? 74.948 88.986 43.357 1.00 9.22 599 GLN B N 1
ATOM 9323 C CA . GLN C 2 388 ? 76.272 88.593 42.895 1.00 9.22 599 GLN B CA 1
ATOM 9324 C C . GLN C 2 388 ? 77.081 89.826 42.513 1.00 9.22 599 GLN B C 1
ATOM 9325 O O . GLN C 2 388 ? 76.607 90.684 41.762 1.00 9.22 599 GLN B O 1
ATOM 9331 N N . GLY C 2 389 ? 78.305 89.914 43.028 1.00 13.48 600 GLY B N 1
ATOM 9332 C CA . GLY C 2 389 ? 79.163 91.046 42.741 1.00 13.48 600 GLY B CA 1
ATOM 9333 C C . GLY C 2 389 ? 79.755 90.997 41.348 1.00 13.48 600 GLY B C 1
ATOM 9334 O O . GLY C 2 389 ? 79.158 90.426 40.433 1.00 13.48 600 GLY B O 1
ATOM 9335 N N . ILE C 2 390 ? 80.935 91.584 41.177 1.00 13.94 601 ILE B N 1
ATOM 9336 C CA . ILE C 2 390 ? 81.618 91.633 39.891 1.00 13.94 601 ILE B CA 1
ATOM 9337 C C . ILE C 2 390 ? 82.683 90.545 39.869 1.00 13.94 601 ILE B C 1
ATOM 9338 O O . ILE C 2 390 ? 83.454 90.403 40.825 1.00 13.94 601 ILE B O 1
ATOM 9343 N N . LEU C 2 391 ? 82.722 89.783 38.783 1.00 23.99 602 LEU B N 1
ATOM 9344 C CA . LEU C 2 391 ? 83.707 88.732 38.586 1.00 23.99 602 LEU B CA 1
ATOM 9345 C C . LEU C 2 391 ? 84.435 88.959 37.274 1.00 23.99 602 LEU B C 1
ATOM 9346 O O . LEU C 2 391 ? 83.870 89.533 36.337 1.00 23.99 602 LEU B O 1
ATOM 9351 N N . PRO C 2 392 ? 85.687 88.523 37.175 1.00 14.58 603 PRO B N 1
ATOM 9352 C CA . PRO C 2 392 ? 86.404 88.649 35.904 1.00 14.58 603 PRO B CA 1
ATOM 9353 C C . PRO C 2 392 ? 85.664 87.918 34.795 1.00 14.58 603 PRO B C 1
ATOM 9354 O O . PRO C 2 392 ? 85.108 86.837 35.002 1.00 14.58 603 PRO B O 1
ATOM 9358 N N . GLY C 2 393 ? 85.660 88.519 33.608 1.00 8.36 604 GLY B N 1
ATOM 9359 C CA . GLY C 2 393 ? 84.938 87.977 32.479 1.00 8.36 604 GLY B CA 1
ATOM 9360 C C . GLY C 2 393 ? 83.474 88.349 32.412 1.00 8.36 604 GLY B C 1
ATOM 9361 O O . GLY C 2 393 ? 82.775 87.869 31.507 1.00 8.36 604 GLY B O 1
ATOM 9362 N N . MET C 2 394 ? 82.982 89.177 33.327 1.00 9.58 605 MET B N 1
ATOM 9363 C CA . MET C 2 394 ? 81.596 89.611 33.288 1.00 9.58 605 MET B CA 1
ATOM 9364 C C . MET C 2 394 ? 81.381 90.643 32.188 1.00 9.58 605 MET B C 1
ATOM 9365 O O . MET C 2 394 ? 82.276 91.423 31.851 1.00 9.58 605 MET B O 1
ATOM 9370 N N . VAL C 2 395 ? 80.175 90.641 31.629 1.00 11.42 606 VAL B N 1
ATOM 9371 C CA . VAL C 2 395 ? 79.793 91.590 30.588 1.00 11.42 606 VAL B CA 1
ATOM 9372 C C . VAL C 2 395 ? 78.362 92.030 30.853 1.00 11.42 606 VAL B C 1
ATOM 9373 O O . VAL C 2 395 ? 77.516 91.215 31.238 1.00 11.42 606 VAL B O 1
ATOM 9377 N N . TRP C 2 396 ? 78.087 93.319 30.652 1.00 9.99 607 TRP B N 1
ATOM 9378 C CA . TRP C 2 396 ? 76.769 93.849 30.953 1.00 9.99 607 TRP B CA 1
ATOM 9379 C C . TRP C 2 396 ? 76.528 95.110 30.135 1.00 9.99 607 TRP B C 1
ATOM 9380 O O . TRP C 2 396 ? 77.458 95.705 29.586 1.00 9.99 607 TRP B O 1
ATOM 9391 N N . GLN C 2 397 ? 75.260 95.501 30.064 1.00 19.97 608 GLN B N 1
ATOM 9392 C CA . GLN C 2 397 ? 74.842 96.741 29.430 1.00 19.97 608 GLN B CA 1
ATOM 9393 C C . GLN C 2 397 ? 74.327 97.713 30.484 1.00 19.97 608 GLN B C 1
ATOM 9394 O O . GLN C 2 397 ? 73.866 97.308 31.553 1.00 19.97 608 GLN B O 1
ATOM 9400 N N . ASP C 2 398 ? 74.412 99.000 30.172 1.00 25.54 609 ASP B N 1
ATOM 9401 C CA . ASP C 2 398 ? 73.992 100.039 31.098 1.00 25.54 609 ASP B CA 1
ATOM 9402 C C . ASP C 2 398 ? 72.517 100.382 30.899 1.00 25.54 609 ASP B C 1
ATOM 9403 O O . ASP C 2 398 ? 71.878 99.970 29.930 1.00 25.54 609 ASP B O 1
ATOM 9408 N N . ARG C 2 399 ? 71.982 101.154 31.838 1.00 22.92 610 ARG B N 1
ATOM 9409 C CA . ARG C 2 399 ? 70.585 101.561 31.768 1.00 22.92 610 ARG B CA 1
ATOM 9410 C C . ARG C 2 399 ? 70.338 102.415 30.534 1.00 22.92 610 ARG B C 1
ATOM 9411 O O . ARG C 2 399 ? 71.174 103.237 30.148 1.00 22.92 610 ARG B O 1
ATOM 9419 N N . ASP C 2 400 ? 69.180 102.218 29.913 1.00 23.27 611 ASP B N 1
ATOM 9420 C CA . ASP C 2 400 ? 68.808 103.008 28.752 1.00 23.27 611 ASP B CA 1
ATOM 9421 C C . ASP C 2 400 ? 68.394 104.418 29.166 1.00 23.27 611 ASP B C 1
ATOM 9422 O O . ASP C 2 400 ? 67.956 104.661 30.293 1.00 23.27 611 ASP B O 1
ATOM 9427 N N . VAL C 2 401 ? 68.534 105.349 28.230 1.00 22.76 612 VAL B N 1
ATOM 9428 C CA . VAL C 2 401 ? 68.108 106.726 28.431 1.00 22.76 612 VAL B CA 1
ATOM 9429 C C . VAL C 2 401 ? 66.769 106.921 27.735 1.00 22.76 612 VAL B C 1
ATOM 9430 O O . VAL C 2 401 ? 66.398 106.186 26.816 1.00 22.76 612 VAL B O 1
ATOM 9434 N N . TYR C 2 402 ? 66.034 107.934 28.188 1.00 22.58 613 TYR B N 1
ATOM 9435 C CA . TYR C 2 402 ? 64.700 108.212 27.685 1.00 22.58 613 TYR B CA 1
ATOM 9436 C C . TYR C 2 402 ? 64.560 109.698 27.396 1.00 22.58 613 TYR B C 1
ATOM 9437 O O . TYR C 2 402 ? 65.265 110.534 27.970 1.00 22.58 613 TYR B O 1
ATOM 9446 N N . LEU C 2 403 ? 63.635 110.017 26.491 1.00 26.92 614 LEU B N 1
ATOM 9447 C CA . LEU C 2 403 ? 63.416 111.411 26.120 1.00 26.92 614 LEU B CA 1
ATOM 9448 C C . LEU C 2 403 ? 63.070 112.261 27.338 1.00 26.92 614 LEU B C 1
ATOM 9449 O O . LEU C 2 403 ? 63.381 113.458 27.376 1.00 26.92 614 LEU B O 1
ATOM 9454 N N . GLN C 2 404 ? 62.433 111.662 28.341 1.00 25.30 615 GLN B N 1
ATOM 9455 C CA . GLN C 2 404 ? 62.085 112.361 29.570 1.00 25.30 615 GLN B CA 1
ATOM 9456 C C . GLN C 2 404 ? 63.061 112.086 30.705 1.00 25.30 615 GLN B C 1
ATOM 9457 O O . GLN C 2 404 ? 62.852 112.582 31.814 1.00 25.30 615 GLN B O 1
ATOM 9463 N N . GLY C 2 405 ? 64.117 111.315 30.459 1.00 24.73 616 GLY B N 1
ATOM 9464 C CA . GLY C 2 405 ? 65.036 110.925 31.501 1.00 24.73 616 GLY B CA 1
ATOM 9465 C C . GLY C 2 405 ? 66.197 111.886 31.665 1.00 24.73 616 GLY B C 1
ATOM 9466 O O . GLY C 2 405 ? 66.362 112.841 30.900 1.00 24.73 616 GLY B O 1
ATOM 9467 N N . PRO C 2 406 ? 67.027 111.643 32.675 1.00 23.59 617 PRO B N 1
ATOM 9468 C CA . PRO C 2 406 ? 68.186 112.510 32.905 1.00 23.59 617 PRO B CA 1
ATOM 9469 C C . PRO C 2 406 ? 69.253 112.309 31.842 1.00 23.59 617 PRO B C 1
ATOM 9470 O O . PRO C 2 406 ? 69.297 111.297 31.144 1.00 23.59 617 PRO B O 1
ATOM 9474 N N . ILE C 2 407 ? 70.128 113.309 31.729 1.00 26.43 618 ILE B N 1
ATOM 9475 C CA . ILE C 2 407 ? 71.195 113.286 30.735 1.00 26.43 618 ILE B CA 1
ATOM 9476 C C . ILE C 2 407 ? 72.513 112.894 31.390 1.00 26.43 618 ILE B C 1
ATOM 9477 O O . ILE C 2 407 ? 73.143 111.906 30.998 1.00 26.43 618 ILE B O 1
ATOM 9482 N N . TRP C 2 408 ? 72.943 113.665 32.385 1.00 28.88 619 TRP B N 1
ATOM 9483 C CA . TRP C 2 408 ? 74.242 113.474 33.012 1.00 28.88 619 TRP B CA 1
ATOM 9484 C C . TRP C 2 408 ? 74.094 113.464 34.527 1.00 28.88 619 TRP B C 1
ATOM 9485 O O . TRP C 2 408 ? 73.021 113.724 35.076 1.00 28.88 619 TRP B O 1
ATOM 9496 N N . ALA C 2 409 ? 75.201 113.157 35.199 1.00 20.98 620 ALA B N 1
ATOM 9497 C CA . ALA C 2 409 ? 75.276 113.209 36.648 1.00 20.98 620 ALA B CA 1
ATOM 9498 C C . ALA C 2 409 ? 76.724 113.439 37.049 1.00 20.98 620 ALA B C 1
ATOM 9499 O O . ALA C 2 409 ? 77.652 113.143 36.293 1.00 20.98 620 ALA B O 1
ATOM 9501 N N . LYS C 2 410 ? 76.912 113.973 38.252 1.00 17.01 621 LYS B N 1
ATOM 9502 C CA . LYS C 2 410 ? 78.245 114.253 38.769 1.00 17.01 621 LYS B CA 1
ATOM 9503 C C . LYS C 2 410 ? 78.747 113.045 39.548 1.00 17.01 621 LYS B C 1
ATOM 9504 O O . LYS C 2 410 ? 78.118 112.621 40.522 1.00 17.01 621 LYS B O 1
ATOM 9510 N N . ILE C 2 411 ? 79.874 112.494 39.120 1.00 16.69 622 ILE B N 1
ATOM 9511 C CA . ILE C 2 411 ? 80.471 111.370 39.845 1.00 16.69 622 ILE B CA 1
ATOM 9512 C C . ILE C 2 411 ? 80.926 111.850 41.217 1.00 16.69 622 ILE B C 1
ATOM 9513 O O . ILE C 2 411 ? 81.661 112.849 41.306 1.00 16.69 622 ILE B O 1
ATOM 9518 N N . PRO C 2 412 ? 80.519 111.197 42.305 1.00 12.46 623 PRO B N 1
ATOM 9519 C CA . PRO C 2 412 ? 80.942 111.654 43.632 1.00 12.46 623 PRO B CA 1
ATOM 9520 C C . PRO C 2 412 ? 82.458 111.674 43.741 1.00 12.46 623 PRO B C 1
ATOM 9521 O O . PRO C 2 412 ? 83.150 110.791 43.237 1.00 12.46 623 PRO B O 1
ATOM 9525 N N . HIS C 2 413 ? 82.972 112.704 44.413 1.00 17.29 624 HIS B N 1
ATOM 9526 C CA . HIS C 2 413 ? 84.413 112.884 44.578 1.00 17.29 624 HIS B CA 1
ATOM 9527 C C . HIS C 2 413 ? 84.884 111.983 45.709 1.00 17.29 624 HIS B C 1
ATOM 9528 O O . HIS C 2 413 ? 84.927 112.374 46.876 1.00 17.29 624 HIS B O 1
ATOM 9535 N N . THR C 2 414 ? 85.244 110.751 45.358 1.00 12.10 625 THR B N 1
ATOM 9536 C CA . THR C 2 414 ? 85.676 109.750 46.318 1.00 12.10 625 THR B CA 1
ATOM 9537 C C . THR C 2 414 ? 87.002 109.154 45.870 1.00 12.10 625 THR B C 1
ATOM 9538 O O . THR C 2 414 ? 87.461 109.374 44.744 1.00 12.10 625 THR B O 1
ATOM 9542 N N . ASP C 2 415 ? 87.622 108.390 46.772 1.00 11.74 626 ASP B N 1
ATOM 9543 C CA . ASP C 2 415 ? 88.898 107.761 46.454 1.00 11.74 626 ASP B CA 1
ATOM 9544 C C . ASP C 2 415 ? 88.757 106.743 45.332 1.00 11.74 626 ASP B C 1
ATOM 9545 O O . ASP C 2 415 ? 89.607 106.676 44.435 1.00 11.74 626 ASP B O 1
ATOM 9550 N N . GLY C 2 416 ? 87.699 105.942 45.359 1.00 11.49 627 GLY B N 1
ATOM 9551 C CA . GLY C 2 416 ? 87.531 104.887 44.378 1.00 11.49 627 GLY B CA 1
ATOM 9552 C C . GLY C 2 416 ? 86.087 104.745 43.956 1.00 11.49 627 GLY B C 1
ATOM 9553 O O . GLY C 2 416 ? 85.160 105.063 44.702 1.00 11.49 627 GLY B O 1
ATOM 9554 N N . ASN C 2 417 ? 85.907 104.259 42.727 1.00 8.32 628 ASN B N 1
ATOM 9555 C CA . ASN C 2 417 ? 84.590 103.964 42.184 1.00 8.32 628 ASN B CA 1
ATOM 9556 C C . ASN C 2 417 ? 84.755 102.960 41.055 1.00 8.32 628 ASN B C 1
ATOM 9557 O O . ASN C 2 417 ? 85.849 102.777 40.515 1.00 8.32 628 ASN B O 1
ATOM 9562 N N . PHE C 2 418 ? 83.656 102.303 40.699 1.00 12.92 629 PHE B N 1
ATOM 9563 C CA . PHE C 2 418 ? 83.661 101.310 39.634 1.00 12.92 629 PHE B CA 1
ATOM 9564 C C . PHE C 2 418 ? 82.555 101.625 38.639 1.00 12.92 629 PHE B C 1
ATOM 9565 O O . PHE C 2 418 ? 81.392 101.772 39.023 1.00 12.92 629 PHE B O 1
ATOM 9573 N N . HIS C 2 419 ? 82.925 101.713 37.359 1.00 9.15 630 HIS B N 1
ATOM 9574 C CA . HIS C 2 419 ? 81.984 101.968 36.277 1.00 9.15 630 HIS B CA 1
ATOM 9575 C C . HIS C 2 419 ? 81.039 103.096 36.671 1.00 9.15 630 HIS B C 1
ATOM 9576 O O . HIS C 2 419 ? 79.848 102.853 36.917 1.00 9.15 630 HIS B O 1
ATOM 9583 N N . PRO C 2 420 ? 81.519 104.335 36.737 1.00 14.28 631 PRO B N 1
ATOM 9584 C CA . PRO C 2 420 ? 80.690 105.417 37.281 1.00 14.28 631 PRO B CA 1
ATOM 9585 C C . PRO C 2 420 ? 79.629 105.903 36.310 1.00 14.28 631 PRO B C 1
ATOM 9586 O O . PRO C 2 420 ? 79.459 107.113 36.119 1.00 14.28 631 PRO B O 1
ATOM 9590 N N . SER C 2 421 ? 78.910 104.978 35.696 1.00 15.31 632 SER B N 1
ATOM 9591 C CA . SER C 2 421 ? 77.746 105.346 34.905 1.00 15.31 632 SER B CA 1
ATOM 9592 C C . SER C 2 421 ? 76.551 105.523 35.837 1.00 15.31 632 SER B C 1
ATOM 9593 O O . SER C 2 421 ? 76.251 104.625 36.628 1.00 15.31 632 SER B O 1
ATOM 9596 N N . PRO C 2 422 ? 75.854 106.659 35.779 1.00 15.41 633 PRO B N 1
ATOM 9597 C CA . PRO C 2 422 ? 74.750 106.885 36.722 1.00 15.41 633 PRO B CA 1
ATOM 9598 C C . PRO C 2 422 ? 73.718 105.773 36.627 1.00 15.41 633 PRO B C 1
ATOM 9599 O O . PRO C 2 422 ? 73.350 105.341 35.534 1.00 15.41 633 PRO B O 1
ATOM 9603 N N . LEU C 2 423 ? 73.251 105.309 37.789 1.00 22.35 634 LEU B N 1
ATOM 9604 C CA . LEU C 2 423 ? 72.328 104.182 37.822 1.00 22.35 634 LEU B CA 1
ATOM 9605 C C . LEU C 2 423 ? 70.962 104.531 37.250 1.00 22.35 634 LEU B C 1
ATOM 9606 O O . LEU C 2 423 ? 70.227 103.628 36.840 1.00 22.35 634 LEU B O 1
ATOM 9611 N N . MET C 2 424 ? 70.602 105.812 37.217 1.00 24.45 635 MET B N 1
ATOM 9612 C CA . MET C 2 424 ? 69.357 106.234 36.591 1.00 24.45 635 MET B CA 1
ATOM 9613 C C . MET C 2 424 ? 69.497 106.464 35.094 1.00 24.45 635 MET B C 1
ATOM 9614 O O . MET C 2 424 ? 68.506 106.806 34.439 1.00 24.45 635 MET B O 1
ATOM 9619 N N . GLY C 2 425 ? 70.687 106.290 34.544 1.00 22.44 636 GLY B N 1
ATOM 9620 C CA . GLY C 2 425 ? 70.924 106.462 33.130 1.00 22.44 636 GLY B CA 1
ATOM 9621 C C . GLY C 2 425 ? 71.590 107.792 32.827 1.00 22.44 636 GLY B C 1
ATOM 9622 O O . GLY C 2 425 ? 71.435 108.779 33.561 1.00 22.44 636 GLY B O 1
ATOM 9623 N N . GLY C 2 426 ? 72.335 107.824 31.734 1.00 22.93 637 GLY B N 1
ATOM 9624 C CA . GLY C 2 426 ? 73.014 109.021 31.290 1.00 22.93 637 GLY B CA 1
ATOM 9625 C C . GLY C 2 426 ? 74.521 108.869 31.279 1.00 22.93 637 GLY B C 1
ATOM 9626 O O . GLY C 2 426 ? 75.071 107.762 31.249 1.00 22.93 637 GLY B O 1
ATOM 9627 N N . PHE C 2 427 ? 75.198 110.012 31.310 1.00 25.14 638 PHE B N 1
ATOM 9628 C CA . PHE C 2 427 ? 76.654 110.077 31.275 1.00 25.14 638 PHE B CA 1
ATOM 9629 C C . PHE C 2 427 ? 77.158 110.572 32.624 1.00 25.14 638 PHE B C 1
ATOM 9630 O O . PHE C 2 427 ? 76.713 111.613 33.113 1.00 25.14 638 PHE B O 1
ATOM 9638 N N . GLY C 2 428 ? 78.088 109.824 33.219 1.00 22.42 639 GLY B N 1
ATOM 9639 C CA . GLY C 2 428 ? 78.707 110.231 34.466 1.00 22.42 639 GLY B CA 1
ATOM 9640 C C . GLY C 2 428 ? 79.995 110.981 34.203 1.00 22.42 639 GLY B C 1
ATOM 9641 O O . GLY C 2 428 ? 80.876 110.489 33.492 1.00 22.42 639 GLY B O 1
ATOM 9642 N N . MET C 2 429 ? 80.102 112.177 34.777 1.00 26.91 640 MET B N 1
ATOM 9643 C CA . MET C 2 429 ? 81.258 113.035 34.567 1.00 26.91 640 MET B CA 1
ATOM 9644 C C . MET C 2 429 ? 81.781 113.535 35.903 1.00 26.91 640 MET B C 1
ATOM 9645 O O . MET C 2 429 ? 81.000 113.865 36.800 1.00 26.91 640 MET B O 1
ATOM 9650 N N . LYS C 2 430 ? 83.105 113.588 36.031 1.00 25.45 641 LYS B N 1
ATOM 9651 C CA . LYS C 2 430 ? 83.708 114.173 37.223 1.00 25.45 641 LYS B CA 1
ATOM 9652 C C . LYS C 2 430 ? 83.431 115.668 37.299 1.00 25.45 641 LYS B C 1
ATOM 9653 O O . LYS C 2 430 ? 83.262 116.222 38.391 1.00 25.45 641 LYS B O 1
ATOM 9659 N N . HIS C 2 431 ? 83.377 116.339 36.146 1.00 31.43 642 HIS B N 1
ATOM 9660 C CA . HIS C 2 431 ? 83.098 117.770 36.057 1.00 31.43 642 HIS B CA 1
ATOM 9661 C C . HIS C 2 431 ? 81.951 117.969 35.074 1.00 31.43 642 HIS B C 1
ATOM 9662 O O . HIS C 2 431 ? 82.169 118.350 33.915 1.00 31.43 642 HIS B O 1
ATOM 9669 N N . PRO C 2 432 ? 80.718 117.721 35.499 1.00 31.93 643 PRO B N 1
ATOM 9670 C CA . PRO C 2 432 ? 79.572 117.901 34.608 1.00 31.93 643 PRO B CA 1
ATOM 9671 C C . PRO C 2 432 ? 79.266 119.375 34.415 1.00 31.93 643 PRO B C 1
ATOM 9672 O O . PRO C 2 432 ? 79.949 120.236 34.985 1.00 31.93 643 PRO B O 1
ATOM 9676 N N . PRO C 2 433 ? 78.259 119.702 33.611 1.00 33.94 644 PRO B N 1
ATOM 9677 C CA . PRO C 2 433 ? 77.877 121.104 33.428 1.00 33.94 644 PRO B CA 1
ATOM 9678 C C . PRO C 2 433 ? 77.683 121.789 34.768 1.00 33.94 644 PRO B C 1
ATOM 9679 O O . PRO C 2 433 ? 76.930 121.300 35.622 1.00 33.94 644 PRO B O 1
ATOM 9683 N N . PRO C 2 434 ? 78.345 122.919 34.988 1.00 34.98 645 PRO B N 1
ATOM 9684 C CA . PRO C 2 434 ? 78.261 123.581 36.290 1.00 34.98 645 PRO B CA 1
ATOM 9685 C C . PRO C 2 434 ? 76.862 124.103 36.568 1.00 34.98 645 PRO B C 1
ATOM 9686 O O . PRO C 2 434 ? 76.114 124.489 35.670 1.00 34.98 645 PRO B O 1
ATOM 9690 N N . GLN C 2 435 ? 76.513 124.111 37.855 1.00 37.37 646 GLN B N 1
ATOM 9691 C CA . GLN C 2 435 ? 75.226 124.647 38.274 1.00 37.37 646 GLN B CA 1
ATOM 9692 C C . GLN C 2 435 ? 75.172 126.147 38.011 1.00 37.37 646 GLN B C 1
ATOM 9693 O O . GLN C 2 435 ? 76.165 126.858 38.172 1.00 37.37 646 GLN B O 1
ATOM 9699 N N . ILE C 2 436 ? 74.002 126.625 37.608 1.00 36.11 647 ILE B N 1
ATOM 9700 C CA . ILE C 2 436 ? 73.795 128.024 37.260 1.00 36.11 647 ILE B CA 1
ATOM 9701 C C . ILE C 2 436 ? 72.832 128.600 38.293 1.00 36.11 647 ILE B C 1
ATOM 9702 O O . ILE C 2 436 ? 71.624 128.358 38.238 1.00 36.11 647 ILE B O 1
ATOM 9707 N N . LEU C 2 437 ? 73.370 129.362 39.237 1.00 37.34 648 LEU B N 1
ATOM 9708 C CA . LEU C 2 437 ? 72.593 129.922 40.333 1.00 37.34 648 LEU B CA 1
ATOM 9709 C C . LEU C 2 437 ? 72.040 131.287 39.947 1.00 37.34 648 LEU B C 1
ATOM 9710 O O . LEU C 2 437 ? 72.746 132.111 39.358 1.00 37.34 648 LEU B O 1
ATOM 9715 N N . ILE C 2 438 ? 70.794 131.587 40.304 1.00 39.15 649 ILE B N 1
ATOM 9716 C CA . ILE C 2 438 ? 70.190 132.876 39.931 1.00 39.15 649 ILE B CA 1
ATOM 9717 C C . ILE C 2 438 ? 69.327 133.503 41.038 1.00 39.15 649 ILE B C 1
ATOM 9718 O O . ILE C 2 438 ? 68.618 132.792 41.743 1.00 39.15 649 ILE B O 1
ATOM 9723 N N . LYS C 2 439 ? 69.381 134.827 41.188 1.00 41.47 650 LYS B N 1
ATOM 9724 C CA . LYS C 2 439 ? 68.627 135.494 42.259 1.00 41.47 650 LYS B CA 1
ATOM 9725 C C . LYS C 2 439 ? 68.289 136.964 42.023 1.00 41.47 650 LYS B C 1
ATOM 9726 O O . LYS C 2 439 ? 69.108 137.714 41.502 1.00 41.47 650 LYS B O 1
ATOM 9732 N N . ASN C 2 440 ? 67.093 137.381 42.428 1.00 41.03 651 ASN B N 1
ATOM 9733 C CA . ASN C 2 440 ? 66.732 138.793 42.324 1.00 41.03 651 ASN B CA 1
ATOM 9734 C C . ASN C 2 440 ? 67.395 139.563 43.454 1.00 41.03 651 ASN B C 1
ATOM 9735 O O . ASN C 2 440 ? 67.298 139.173 44.614 1.00 41.03 651 ASN B O 1
ATOM 9740 N N . THR C 2 441 ? 68.073 140.652 43.121 1.00 48.40 652 THR B N 1
ATOM 9741 C CA . THR C 2 441 ? 68.716 141.468 44.140 1.00 48.40 652 THR B CA 1
ATOM 9742 C C . THR C 2 441 ? 67.677 142.161 45.007 1.00 48.40 652 THR B C 1
ATOM 9743 O O . THR C 2 441 ? 66.819 142.875 44.497 1.00 48.40 652 THR B O 1
ATOM 9747 N N . PRO C 2 442 ? 67.749 141.947 46.325 1.00 53.59 653 PRO B N 1
ATOM 9748 C CA . PRO C 2 442 ? 66.788 142.567 47.241 1.00 53.59 653 PRO B CA 1
ATOM 9749 C C . PRO C 2 442 ? 66.801 144.076 47.118 1.00 53.59 653 PRO B C 1
ATOM 9750 O O . PRO C 2 442 ? 67.865 144.683 47.019 1.00 53.59 653 PRO B O 1
ATOM 9754 N N . VAL C 2 443 ? 65.623 144.685 47.190 1.00 55.32 654 VAL B N 1
ATOM 9755 C CA . VAL C 2 443 ? 65.520 146.135 47.112 1.00 55.32 654 VAL B CA 1
ATOM 9756 C C . VAL C 2 443 ? 64.775 146.660 48.330 1.00 55.32 654 VAL B C 1
ATOM 9757 O O . VAL C 2 443 ? 63.567 146.477 48.447 1.00 55.32 654 VAL B O 1
ATOM 9761 N N . PRO C 2 444 ? 65.499 147.301 49.254 1.00 66.73 655 PRO B N 1
ATOM 9762 C CA . PRO C 2 444 ? 64.874 147.801 50.484 1.00 66.73 655 PRO B CA 1
ATOM 9763 C C . PRO C 2 444 ? 63.746 148.777 50.209 1.00 66.73 655 PRO B C 1
ATOM 9764 O O . PRO C 2 444 ? 63.830 149.554 49.262 1.00 66.73 655 PRO B O 1
ATOM 9768 N N . ALA C 2 445 ? 62.701 148.738 51.028 1.00 74.19 656 ALA B N 1
ATOM 9769 C CA . ALA C 2 445 ? 61.579 149.654 50.859 1.00 74.19 656 ALA B CA 1
ATOM 9770 C C . ALA C 2 445 ? 61.973 151.070 51.261 1.00 74.19 656 ALA B C 1
ATOM 9771 O O . ALA C 2 445 ? 62.619 151.783 50.492 1.00 74.19 656 ALA B O 1
ATOM 9773 N N . ASP C 2 446 ? 61.578 151.491 52.456 1.00 82.69 657 ASP B N 1
ATOM 9774 C CA . ASP C 2 446 ? 61.939 152.818 52.941 1.00 82.69 657 ASP B CA 1
ATOM 9775 C C . ASP C 2 446 ? 62.426 152.716 54.371 1.00 82.69 657 ASP B C 1
ATOM 9776 O O . ASP C 2 446 ? 61.670 152.331 55.258 1.00 82.69 657 ASP B O 1
ATOM 9781 N N . PRO C 2 447 ? 63.697 153.058 54.604 1.00 83.54 658 PRO B N 1
ATOM 9782 C CA . PRO C 2 447 ? 64.263 152.942 55.950 1.00 83.54 658 PRO B CA 1
ATOM 9783 C C . PRO C 2 447 ? 63.840 154.086 56.855 1.00 83.54 658 PRO B C 1
ATOM 9784 O O . PRO C 2 447 ? 63.370 155.113 56.367 1.00 83.54 658 PRO B O 1
ATOM 9788 N N . PRO C 2 448 ? 64.008 153.915 58.172 1.00 75.40 659 PRO B N 1
ATOM 9789 C CA . PRO C 2 448 ? 63.675 154.981 59.119 1.00 75.40 659 PRO B CA 1
ATOM 9790 C C . PRO C 2 448 ? 64.606 156.170 58.976 1.00 75.40 659 PRO B C 1
ATOM 9791 O O . PRO C 2 448 ? 65.726 156.006 58.494 1.00 75.40 659 PRO B O 1
ATOM 9795 N N . THR C 2 449 ? 64.173 157.329 59.450 1.00 70.59 660 THR B N 1
ATOM 9796 C CA . THR C 2 449 ? 65.005 158.520 59.390 1.00 70.59 660 THR B CA 1
ATOM 9797 C C . THR C 2 449 ? 65.972 158.577 60.563 1.00 70.59 660 THR B C 1
ATOM 9798 O O . THR C 2 449 ? 66.754 159.518 60.675 1.00 70.59 660 THR B O 1
ATOM 9802 N N . ALA C 2 450 ? 65.913 157.587 61.447 1.00 65.70 661 ALA B N 1
ATOM 9803 C CA . ALA C 2 450 ? 66.853 157.527 62.560 1.00 65.70 661 ALA B CA 1
ATOM 9804 C C . ALA C 2 450 ? 67.635 156.236 62.452 1.00 65.70 661 ALA B C 1
ATOM 9805 O O . ALA C 2 450 ? 67.053 155.173 62.244 1.00 65.70 661 ALA B O 1
ATOM 9807 N N . PHE C 2 451 ? 68.953 156.320 62.588 1.00 56.54 662 PHE B N 1
ATOM 9808 C CA . PHE C 2 451 ? 69.773 155.129 62.425 1.00 56.54 662 PHE B CA 1
ATOM 9809 C C . PHE C 2 451 ? 69.298 154.007 63.321 1.00 56.54 662 PHE B C 1
ATOM 9810 O O . PHE C 2 451 ? 69.165 154.182 64.531 1.00 56.54 662 PHE B O 1
ATOM 9818 N N . ASN C 2 452 ? 69.052 152.852 62.729 1.00 68.87 663 ASN B N 1
ATOM 9819 C CA . ASN C 2 452 ? 68.647 151.707 63.518 1.00 68.87 663 ASN B CA 1
ATOM 9820 C C . ASN C 2 452 ? 69.919 151.006 63.918 1.00 68.87 663 ASN B C 1
ATOM 9821 O O . ASN C 2 452 ? 70.633 151.505 64.787 1.00 68.87 663 ASN B O 1
ATOM 9826 N N . LYS C 2 453 ? 70.211 149.882 63.268 1.00 73.68 664 LYS B N 1
ATOM 9827 C CA . LYS C 2 453 ? 71.389 149.078 63.568 1.00 73.68 664 LYS B CA 1
ATOM 9828 C C . LYS C 2 453 ? 71.190 147.692 62.973 1.00 73.68 664 LYS B C 1
ATOM 9829 O O . LYS C 2 453 ? 72.100 147.135 62.365 1.00 73.68 664 LYS B O 1
ATOM 9835 N N . ASP C 2 454 ? 69.983 147.149 63.126 1.00 78.26 665 ASP B N 1
ATOM 9836 C CA . ASP C 2 454 ? 69.690 145.791 62.653 1.00 78.26 665 ASP B CA 1
ATOM 9837 C C . ASP C 2 454 ? 69.531 145.671 61.148 1.00 78.26 665 ASP B C 1
ATOM 9838 O O . ASP C 2 454 ? 69.352 146.670 60.454 1.00 78.26 665 ASP B O 1
ATOM 9843 N N . LYS C 2 455 ? 69.577 144.442 60.642 1.00 74.23 666 LYS B N 1
ATOM 9844 C CA . LYS C 2 455 ? 69.367 144.254 59.208 1.00 74.23 666 LYS B CA 1
ATOM 9845 C C . LYS C 2 455 ? 67.976 144.677 58.764 1.00 74.23 666 LYS B C 1
ATOM 9846 O O . LYS C 2 455 ? 67.020 144.618 59.533 1.00 74.23 666 LYS B O 1
ATOM 9852 N N . LEU C 2 456 ? 67.867 145.104 57.513 1.00 78.79 667 LEU B N 1
ATOM 9853 C CA . LEU C 2 456 ? 66.580 145.542 56.995 1.00 78.79 667 LEU B CA 1
ATOM 9854 C C . LEU C 2 456 ? 65.685 144.368 56.682 1.00 78.79 667 LEU B C 1
ATOM 9855 O O . LEU C 2 456 ? 66.115 143.416 56.040 1.00 78.79 667 LEU B O 1
ATOM 9860 N N . ASN C 2 457 ? 64.441 144.427 57.134 1.00 74.94 668 ASN B N 1
ATOM 9861 C CA . ASN C 2 457 ? 63.493 143.378 56.802 1.00 74.94 668 ASN B CA 1
ATOM 9862 C C . ASN C 2 457 ? 62.387 143.987 55.975 1.00 74.94 668 ASN B C 1
ATOM 9863 O O . ASN C 2 457 ? 61.724 143.292 55.213 1.00 74.94 668 ASN B O 1
ATOM 9868 N N . SER C 2 458 ? 62.318 145.302 55.845 1.00 72.24 669 SER B N 1
ATOM 9869 C CA . SER C 2 458 ? 61.324 145.866 54.909 1.00 72.24 669 SER B CA 1
ATOM 9870 C C . SER C 2 458 ? 61.849 145.938 53.449 1.00 72.24 669 SER B C 1
ATOM 9871 O O . SER C 2 458 ? 62.825 146.639 53.181 1.00 72.24 669 SER B O 1
ATOM 9874 N N . PHE C 2 459 ? 61.210 145.229 52.513 1.00 66.44 670 PHE B N 1
ATOM 9875 C CA . PHE C 2 459 ? 61.668 145.214 51.106 1.00 66.44 670 PHE B CA 1
ATOM 9876 C C . PHE C 2 459 ? 60.565 145.375 50.064 1.00 66.44 670 PHE B C 1
ATOM 9877 O O . PHE C 2 459 ? 59.432 144.965 50.294 1.00 66.44 670 PHE B O 1
ATOM 9885 N N . ILE C 2 460 ? 60.869 145.974 48.912 1.00 69.97 671 ILE B N 1
ATOM 9886 C CA . ILE C 2 460 ? 59.857 146.079 47.850 1.00 69.97 671 ILE B CA 1
ATOM 9887 C C . ILE C 2 460 ? 59.588 144.721 47.202 1.00 69.97 671 ILE B C 1
ATOM 9888 O O . ILE C 2 460 ? 60.519 143.955 46.961 1.00 69.97 671 ILE B O 1
ATOM 9893 N N . THR C 2 461 ? 58.321 144.420 46.937 1.00 66.10 672 THR B N 1
ATOM 9894 C CA . THR C 2 461 ? 57.957 143.122 46.372 1.00 66.10 672 THR B CA 1
ATOM 9895 C C . THR C 2 461 ? 58.212 143.053 44.879 1.00 66.10 672 THR B C 1
ATOM 9896 O O . THR C 2 461 ? 57.552 143.732 44.099 1.00 66.10 672 THR B O 1
ATOM 9900 N N . GLN C 2 462 ? 59.152 142.214 44.470 1.00 57.86 673 GLN B N 1
ATOM 9901 C CA . GLN C 2 462 ? 59.502 142.148 43.058 1.00 57.86 673 GLN B CA 1
ATOM 9902 C C . GLN C 2 462 ? 59.689 140.741 42.525 1.00 57.86 673 GLN B C 1
ATOM 9903 O O . GLN C 2 462 ? 59.793 139.788 43.295 1.00 57.86 673 GLN B O 1
ATOM 9909 N N . TYR C 2 463 ? 59.718 140.606 41.206 1.00 54.92 674 TYR B N 1
ATOM 9910 C CA . TYR C 2 463 ? 59.982 139.314 40.592 1.00 54.92 674 TYR B CA 1
ATOM 9911 C C . TYR C 2 463 ? 60.577 139.592 39.224 1.00 54.92 674 TYR B C 1
ATOM 9912 O O . TYR C 2 463 ? 60.478 140.710 38.719 1.00 54.92 674 TYR B O 1
ATOM 9921 N N . SER C 2 464 ? 61.186 138.585 38.616 1.00 45.93 675 SER B N 1
ATOM 9922 C CA . SER C 2 464 ? 61.837 138.800 37.332 1.00 45.93 675 SER B CA 1
ATOM 9923 C C . SER C 2 464 ? 61.451 137.768 36.297 1.00 45.93 675 SER B C 1
ATOM 9924 O O . SER C 2 464 ? 61.021 136.669 36.637 1.00 45.93 675 SER B O 1
ATOM 9927 N N . THR C 2 465 ? 61.590 138.131 35.033 1.00 45.51 676 THR B N 1
ATOM 9928 C CA . THR C 2 465 ? 61.290 137.194 33.968 1.00 45.51 676 THR B CA 1
ATOM 9929 C C . THR C 2 465 ? 62.258 137.466 32.838 1.00 45.51 676 THR B C 1
ATOM 9930 O O . THR C 2 465 ? 62.881 138.525 32.791 1.00 45.51 676 THR B O 1
ATOM 9934 N N . GLY C 2 466 ? 62.399 136.512 31.932 1.00 40.47 677 GLY B N 1
ATOM 9935 C CA . GLY C 2 466 ? 63.324 136.678 30.832 1.00 40.47 677 GLY B CA 1
ATOM 9936 C C . GLY C 2 466 ? 63.397 135.443 29.975 1.00 40.47 677 GLY B C 1
ATOM 9937 O O . GLY C 2 466 ? 62.669 134.475 30.198 1.00 40.47 677 GLY B O 1
ATOM 9938 N N . GLN C 2 467 ? 64.280 135.467 28.990 1.00 45.48 678 GLN B N 1
ATOM 9939 C CA . GLN C 2 467 ? 64.455 134.297 28.150 1.00 45.48 678 GLN B CA 1
ATOM 9940 C C . GLN C 2 467 ? 65.741 133.590 28.497 1.00 45.48 678 GLN B C 1
ATOM 9941 O O . GLN C 2 467 ? 66.673 134.201 29.024 1.00 45.48 678 GLN B O 1
ATOM 9947 N N . VAL C 2 468 ? 65.795 132.302 28.204 1.00 41.71 679 VAL B N 1
ATOM 9948 C CA . VAL C 2 468 ? 67.011 131.543 28.441 1.00 41.71 679 VAL B CA 1
ATOM 9949 C C . VAL C 2 468 ? 67.230 130.644 27.242 1.00 41.71 679 VAL B C 1
ATOM 9950 O O . VAL C 2 468 ? 66.282 130.070 26.716 1.00 41.71 679 VAL B O 1
ATOM 9954 N N . SER C 2 469 ? 68.470 130.528 26.793 1.00 43.35 680 SER B N 1
ATOM 9955 C CA . SER C 2 469 ? 68.760 129.657 25.668 1.00 43.35 680 SER B CA 1
ATOM 9956 C C . SER C 2 469 ? 69.880 128.694 25.999 1.00 43.35 680 SER B C 1
ATOM 9957 O O . SER C 2 469 ? 70.846 129.059 26.666 1.00 43.35 680 SER B O 1
ATOM 9960 N N . VAL C 2 470 ? 69.743 127.457 25.545 1.00 40.10 681 VAL B N 1
ATOM 9961 C CA . VAL C 2 470 ? 70.792 126.474 25.759 1.00 40.10 681 VAL B CA 1
ATOM 9962 C C . VAL C 2 470 ? 71.019 125.713 24.460 1.00 40.10 681 VAL B C 1
ATOM 9963 O O . VAL C 2 470 ? 70.064 125.296 23.804 1.00 40.10 681 VAL B O 1
ATOM 9967 N N . GLU C 2 471 ? 72.278 125.554 24.078 1.00 50.18 682 GLU B N 1
ATOM 9968 C CA . GLU C 2 471 ? 72.599 124.843 22.856 1.00 50.18 682 GLU B CA 1
ATOM 9969 C C . GLU C 2 471 ? 73.584 123.737 23.162 1.00 50.18 682 GLU B C 1
ATOM 9970 O O . GLU C 2 471 ? 74.566 123.960 23.858 1.00 50.18 682 GLU B O 1
ATOM 9976 N N . ILE C 2 472 ? 73.322 122.542 22.652 1.00 48.17 683 ILE B N 1
ATOM 9977 C CA . ILE C 2 472 ? 74.210 121.423 22.910 1.00 48.17 683 ILE B CA 1
ATOM 9978 C C . ILE C 2 472 ? 74.566 120.686 21.639 1.00 48.17 683 ILE B C 1
ATOM 9979 O O . ILE C 2 472 ? 73.684 120.288 20.878 1.00 48.17 683 ILE B O 1
ATOM 9984 N N . GLU C 2 473 ? 75.858 120.509 21.405 1.00 49.80 684 GLU B N 1
ATOM 9985 C CA . GLU C 2 473 ? 76.282 119.738 20.248 1.00 49.80 684 GLU B CA 1
ATOM 9986 C C . GLU C 2 473 ? 76.463 118.294 20.682 1.00 49.80 684 GLU B C 1
ATOM 9987 O O . GLU C 2 473 ? 77.140 118.019 21.671 1.00 49.80 684 GLU B O 1
ATOM 9993 N N . TRP C 2 474 ? 75.851 117.374 19.947 1.00 43.18 685 TRP B N 1
ATOM 9994 C CA . TRP C 2 474 ? 75.948 115.960 20.278 1.00 43.18 685 TRP B CA 1
ATOM 9995 C C . TRP C 2 474 ? 76.693 115.183 19.205 1.00 43.18 685 TRP B C 1
ATOM 9996 O O . TRP C 2 474 ? 76.403 115.335 18.022 1.00 43.18 685 TRP B O 1
ATOM 10007 N N . GLU C 2 475 ? 77.627 114.323 19.598 1.00 34.97 686 GLU B N 1
ATOM 10008 C CA . GLU C 2 475 ? 78.323 113.483 18.622 1.00 34.97 686 GLU B CA 1
ATOM 10009 C C . GLU C 2 475 ? 77.549 112.205 18.348 1.00 34.97 686 GLU B C 1
ATOM 10010 O O . GLU C 2 475 ? 76.955 111.635 19.259 1.00 34.97 686 GLU B O 1
ATOM 10016 N N . LEU C 2 476 ? 77.568 111.742 17.105 1.00 36.60 687 LEU B N 1
ATOM 10017 C CA . LEU C 2 476 ? 76.795 110.561 16.741 1.00 36.60 687 LEU B CA 1
ATOM 10018 C C . LEU C 2 476 ? 77.643 109.383 16.317 1.00 36.60 687 LEU B C 1
ATOM 10019 O O . LEU C 2 476 ? 78.670 109.556 15.666 1.00 36.60 687 LEU B O 1
ATOM 10024 N N . GLN C 2 477 ? 77.215 108.181 16.681 1.00 24.95 688 GLN B N 1
ATOM 10025 C CA . GLN C 2 477 ? 77.922 106.985 16.259 1.00 24.95 688 GLN B CA 1
ATOM 10026 C C . GLN C 2 477 ? 77.027 106.261 15.270 1.00 24.95 688 GLN B C 1
ATOM 10027 O O . GLN C 2 477 ? 75.972 105.750 15.642 1.00 24.95 688 GLN B O 1
ATOM 10033 N N . LYS C 2 478 ? 77.431 106.231 14.006 1.00 28.93 689 LYS B N 1
ATOM 10034 C CA . LYS C 2 478 ? 76.594 105.627 12.971 1.00 28.93 689 LYS B CA 1
ATOM 10035 C C . LYS C 2 478 ? 76.574 104.114 13.027 1.00 28.93 689 LYS B C 1
ATOM 10036 O O . LYS C 2 478 ? 77.277 103.498 13.826 1.00 28.93 689 LYS B O 1
ATOM 10042 N N . GLU C 2 479 ? 75.766 103.510 12.167 1.00 27.82 690 GLU B N 1
ATOM 10043 C CA . GLU C 2 479 ? 75.695 102.059 12.127 1.00 27.82 690 GLU B CA 1
ATOM 10044 C C . GLU C 2 479 ? 76.079 101.549 10.749 1.00 27.82 690 GLU B C 1
ATOM 10045 O O . GLU C 2 479 ? 75.729 102.154 9.740 1.00 27.82 690 GLU B O 1
ATOM 10051 N N . ASN C 2 480 ? 76.811 100.444 10.702 1.00 24.84 691 ASN B N 1
ATOM 10052 C CA . ASN C 2 480 ? 77.197 99.859 9.427 1.00 24.84 691 ASN B CA 1
ATOM 10053 C C . ASN C 2 480 ? 76.802 98.403 9.453 1.00 24.84 691 ASN B C 1
ATOM 10054 O O . ASN C 2 480 ? 77.595 97.533 9.093 1.00 24.84 691 ASN B O 1
ATOM 10059 N N . SER C 2 481 ? 75.573 98.123 9.866 1.00 27.07 692 SER B N 1
ATOM 10060 C CA . SER C 2 481 ? 75.169 96.733 10.023 1.00 27.07 692 SER B CA 1
ATOM 10061 C C . SER C 2 481 ? 74.981 96.066 8.667 1.00 27.07 692 SER B C 1
ATOM 10062 O O . SER C 2 481 ? 74.555 96.698 7.695 1.00 27.07 692 SER B O 1
ATOM 10065 N N . LYS C 2 482 ? 75.303 94.773 8.606 1.00 28.16 693 LYS B N 1
ATOM 10066 C CA . LYS C 2 482 ? 75.075 93.953 7.425 1.00 28.16 693 LYS B CA 1
ATOM 10067 C C . LYS C 2 482 ? 73.804 93.120 7.542 1.00 28.16 693 LYS B C 1
ATOM 10068 O O . LYS C 2 482 ? 73.593 92.202 6.744 1.00 28.16 693 LYS B O 1
ATOM 10074 N N . ARG C 2 483 ? 72.993 93.381 8.559 1.00 22.17 694 ARG B N 1
ATOM 10075 C CA . ARG C 2 483 ? 71.730 92.669 8.709 1.00 22.17 694 ARG B CA 1
ATOM 10076 C C . ARG C 2 483 ? 70.938 92.745 7.411 1.00 22.17 694 ARG B C 1
ATOM 10077 O O . ARG C 2 483 ? 70.772 93.824 6.853 1.00 22.17 694 ARG B O 1
ATOM 10085 N N . TRP C 2 484 ? 70.470 91.605 6.918 1.00 18.83 695 TRP B N 1
ATOM 10086 C CA . TRP C 2 484 ? 69.722 91.578 5.669 1.00 18.83 695 TRP B CA 1
ATOM 10087 C C . TRP C 2 484 ? 68.291 92.011 5.888 1.00 18.83 695 TRP B C 1
ATOM 10088 O O . TRP C 2 484 ? 67.777 92.855 5.160 1.00 18.83 695 TRP B O 1
ATOM 10099 N N . ASN C 2 485 ? 67.642 91.421 6.881 1.00 21.84 696 ASN B N 1
ATOM 10100 C CA . ASN C 2 485 ? 66.246 91.733 7.165 1.00 21.84 696 ASN B CA 1
ATOM 10101 C C . ASN C 2 485 ? 66.068 93.115 7.772 1.00 21.84 696 ASN B C 1
ATOM 10102 O O . ASN C 2 485 ? 66.968 93.631 8.427 1.00 21.84 696 ASN B O 1
ATOM 10107 N N . PRO C 2 486 ? 64.882 93.737 7.576 1.00 21.97 697 PRO B N 1
ATOM 10108 C CA . PRO C 2 486 ? 64.647 95.050 8.192 1.00 21.97 697 PRO B CA 1
ATOM 10109 C C . PRO C 2 486 ? 64.745 95.066 9.713 1.00 21.97 697 PRO B C 1
ATOM 10110 O O . PRO C 2 486 ? 64.650 94.021 10.344 1.00 21.97 697 PRO B O 1
ATOM 10114 N N . GLU C 2 487 ? 64.908 96.255 10.283 1.00 28.43 698 GLU B N 1
ATOM 10115 C CA . GLU C 2 487 ? 65.035 96.390 11.729 1.00 28.43 698 GLU B CA 1
ATOM 10116 C C . GLU C 2 487 ? 63.803 96.995 12.359 1.00 28.43 698 GLU B C 1
ATOM 10117 O O . GLU C 2 487 ? 62.986 97.599 11.669 1.00 28.43 698 GLU B O 1
ATOM 10123 N N . ILE C 2 488 ? 63.666 96.849 13.671 1.00 26.48 699 ILE B N 1
ATOM 10124 C CA . ILE C 2 488 ? 62.562 97.485 14.368 1.00 26.48 699 ILE B CA 1
ATOM 10125 C C . ILE C 2 488 ? 62.845 98.971 14.478 1.00 26.48 699 ILE B C 1
ATOM 10126 O O . ILE C 2 488 ? 63.962 99.373 14.795 1.00 26.48 699 ILE B O 1
ATOM 10131 N N . GLN C 2 489 ? 61.839 99.805 14.241 1.00 27.97 700 GLN B N 1
ATOM 10132 C CA . GLN C 2 489 ? 62.025 101.249 14.368 1.00 27.97 700 GLN B CA 1
ATOM 10133 C C . GLN C 2 489 ? 60.916 101.915 15.174 1.00 27.97 700 GLN B C 1
ATOM 10134 O O . GLN C 2 489 ? 59.787 101.429 15.198 1.00 27.97 700 GLN B O 1
ATOM 10140 N N . TYR C 2 490 ? 61.225 103.033 15.821 1.00 31.64 701 TYR B N 1
ATOM 10141 C CA . TYR C 2 490 ? 60.181 103.744 16.543 1.00 31.64 701 TYR B CA 1
ATOM 10142 C C . TYR C 2 490 ? 59.274 104.428 15.542 1.00 31.64 701 TYR B C 1
ATOM 10143 O O . TYR C 2 490 ? 59.748 105.155 14.672 1.00 31.64 701 TYR B O 1
ATOM 10152 N N . THR C 2 491 ? 57.974 104.199 15.662 1.00 37.05 702 THR B N 1
ATOM 10153 C CA . THR C 2 491 ? 57.037 104.782 14.708 1.00 37.05 702 THR B CA 1
ATOM 10154 C C . THR C 2 491 ? 55.711 105.187 15.321 1.00 37.05 702 THR B C 1
ATOM 10155 O O . THR C 2 491 ? 55.253 104.572 16.280 1.00 37.05 702 THR B O 1
ATOM 10159 N N . SER C 2 492 ? 55.094 106.228 14.779 1.00 41.85 703 SER B N 1
ATOM 10160 C CA . SER C 2 492 ? 53.772 106.608 15.243 1.00 41.85 703 SER B CA 1
ATOM 10161 C C . SER C 2 492 ? 52.788 105.645 14.607 1.00 41.85 703 SER B C 1
ATOM 10162 O O . SER C 2 492 ? 53.127 104.942 13.656 1.00 41.85 703 SER B O 1
ATOM 10165 N N . ASN C 2 493 ? 51.573 105.598 15.131 1.00 41.90 704 ASN B N 1
ATOM 10166 C CA . ASN C 2 493 ? 50.558 104.714 14.574 1.00 41.90 704 ASN B CA 1
ATOM 10167 C C . ASN C 2 493 ? 49.568 105.507 13.740 1.00 41.90 704 ASN B C 1
ATOM 10168 O O . ASN C 2 493 ? 49.156 106.599 14.125 1.00 41.90 704 ASN B O 1
ATOM 10173 N N . TYR C 2 494 ? 49.181 104.958 12.599 1.00 56.13 705 TYR B N 1
ATOM 10174 C CA . TYR C 2 494 ? 48.277 105.678 11.714 1.00 56.13 705 TYR B CA 1
ATOM 10175 C C . TYR C 2 494 ? 46.826 105.672 12.175 1.00 56.13 705 TYR B C 1
ATOM 10176 O O . TYR C 2 494 ? 46.069 106.569 11.811 1.00 56.13 705 TYR B O 1
ATOM 10185 N N . TYR C 2 495 ? 46.451 104.676 12.969 1.00 65.08 706 TYR B N 1
ATOM 10186 C CA . TYR C 2 495 ? 45.075 104.574 13.438 1.00 65.08 706 TYR B CA 1
ATOM 10187 C C . TYR C 2 495 ? 44.552 105.903 13.954 1.00 65.08 706 TYR B C 1
ATOM 10188 O O . TYR C 2 495 ? 45.242 106.603 14.696 1.00 65.08 706 TYR B O 1
ATOM 10197 N N . LYS C 2 496 ? 43.328 106.247 13.573 1.00 72.06 707 LYS B N 1
ATOM 10198 C CA . LYS C 2 496 ? 42.730 107.500 14.020 1.00 72.06 707 LYS B CA 1
ATOM 10199 C C . LYS C 2 496 ? 42.863 107.692 15.520 1.00 72.06 707 LYS B C 1
ATOM 10200 O O . LYS C 2 496 ? 42.767 106.735 16.288 1.00 72.06 707 LYS B O 1
ATOM 10206 N N . SER C 2 497 ? 43.069 108.932 15.943 1.00 66.53 708 SER B N 1
ATOM 10207 C CA . SER C 2 497 ? 43.197 109.219 17.365 1.00 66.53 708 SER B CA 1
ATOM 10208 C C . SER C 2 497 ? 42.671 110.608 17.676 1.00 66.53 708 SER B C 1
ATOM 10209 O O . SER C 2 497 ? 43.130 111.588 17.090 1.00 66.53 708 SER B O 1
ATOM 10212 N N . ASN C 2 498 ? 41.707 110.694 18.588 1.00 63.28 709 ASN B N 1
ATOM 10213 C CA . ASN C 2 498 ? 41.146 111.985 18.970 1.00 63.28 709 ASN B CA 1
ATOM 10214 C C . ASN C 2 498 ? 42.220 113.046 18.970 1.00 63.28 709 ASN B C 1
ATOM 10215 O O . ASN C 2 498 ? 42.011 114.153 18.477 1.00 63.28 709 ASN B O 1
ATOM 10220 N N . ASN C 2 499 ? 43.374 112.711 19.527 1.00 59.14 710 ASN B N 1
ATOM 10221 C CA . ASN C 2 499 ? 44.482 113.653 19.554 1.00 59.14 710 ASN B CA 1
ATOM 10222 C C . ASN C 2 499 ? 45.707 113.021 18.908 1.00 59.14 710 ASN B C 1
ATOM 10223 O O . ASN C 2 499 ? 45.847 111.798 18.850 1.00 59.14 710 ASN B O 1
ATOM 10228 N N . VAL C 2 500 ? 46.592 113.880 18.414 1.00 61.35 711 VAL B N 1
ATOM 10229 C CA . VAL C 2 500 ? 47.848 113.447 17.813 1.00 61.35 711 VAL B CA 1
ATOM 10230 C C . VAL C 2 500 ? 48.886 113.303 18.915 1.00 61.35 711 VAL B C 1
ATOM 10231 O O . VAL C 2 500 ? 49.068 114.212 19.734 1.00 61.35 711 VAL B O 1
ATOM 10235 N N . GLU C 2 501 ? 49.563 112.160 18.941 1.00 63.93 712 GLU B N 1
ATOM 10236 C CA . GLU C 2 501 ? 50.540 111.893 19.986 1.00 63.93 712 GLU B CA 1
ATOM 10237 C C . GLU C 2 501 ? 51.639 112.945 19.979 1.00 63.93 712 GLU B C 1
ATOM 10238 O O . GLU C 2 501 ? 52.119 113.363 18.921 1.00 63.93 712 GLU B O 1
ATOM 10244 N N . PHE C 2 502 ? 52.043 113.377 21.174 1.00 47.83 713 PHE B N 1
ATOM 10245 C CA . PHE C 2 502 ? 53.063 114.409 21.340 1.00 47.83 713 PHE B CA 1
ATOM 10246 C C . PHE C 2 502 ? 52.595 115.734 20.735 1.00 47.83 713 PHE B C 1
ATOM 10247 O O . PHE C 2 502 ? 53.252 116.327 19.880 1.00 47.83 713 PHE B O 1
ATOM 10255 N N . ALA C 2 503 ? 51.437 116.186 21.203 1.00 57.07 714 ALA B N 1
ATOM 10256 C CA . ALA C 2 503 ? 50.863 117.447 20.753 1.00 57.07 714 ALA B CA 1
ATOM 10257 C C . ALA C 2 503 ? 49.904 117.942 21.828 1.00 57.07 714 ALA B C 1
ATOM 10258 O O . ALA C 2 503 ? 49.591 117.230 22.787 1.00 57.07 714 ALA B O 1
ATOM 10260 N N . VAL C 2 504 ? 49.439 119.174 21.661 1.00 54.26 715 VAL B N 1
ATOM 10261 C CA . VAL C 2 504 ? 48.520 119.780 22.610 1.00 54.26 715 VAL B CA 1
ATOM 10262 C C . VAL C 2 504 ? 47.095 119.368 22.266 1.00 54.26 715 VAL B C 1
ATOM 10263 O O . VAL C 2 504 ? 46.758 119.104 21.109 1.00 54.26 715 VAL B O 1
ATOM 10267 N N . ASN C 2 505 ? 46.249 119.308 23.286 1.00 58.46 716 ASN B N 1
ATOM 10268 C CA . ASN C 2 505 ? 44.843 118.984 23.121 1.00 58.46 716 ASN B CA 1
ATOM 10269 C C . ASN C 2 505 ? 44.053 120.266 22.867 1.00 58.46 716 ASN B C 1
ATOM 10270 O O . ASN C 2 505 ? 44.616 121.334 22.607 1.00 58.46 716 ASN B O 1
ATOM 10275 N N . THR C 2 506 ? 42.725 120.164 22.941 1.00 52.46 717 THR B N 1
ATOM 10276 C CA . THR C 2 506 ? 41.873 121.318 22.671 1.00 52.46 717 THR B CA 1
ATOM 10277 C C . THR C 2 506 ? 42.131 122.474 23.630 1.00 52.46 717 THR B C 1
ATOM 10278 O O . THR C 2 506 ? 41.818 123.620 23.294 1.00 52.46 717 THR B O 1
ATOM 10282 N N . GLU C 2 507 ? 42.695 122.202 24.807 1.00 50.33 718 GLU B N 1
ATOM 10283 C CA . GLU C 2 507 ? 42.988 123.236 25.788 1.00 50.33 718 GLU B CA 1
ATOM 10284 C C . GLU C 2 507 ? 44.441 123.691 25.739 1.00 50.33 718 GLU B C 1
ATOM 10285 O O . GLU C 2 507 ? 44.874 124.442 26.615 1.00 50.33 718 GLU B O 1
ATOM 10291 N N . GLY C 2 508 ? 45.201 123.250 24.738 1.00 53.76 719 GLY B N 1
ATOM 10292 C CA . GLY C 2 508 ? 46.589 123.651 24.629 1.00 53.76 719 GLY B CA 1
ATOM 10293 C C . GLY C 2 508 ? 47.514 123.030 25.647 1.00 53.76 719 GLY B C 1
ATOM 10294 O O . GLY C 2 508 ? 48.521 123.644 26.006 1.00 53.76 719 GLY B O 1
ATOM 10295 N N . VAL C 2 509 ? 47.200 121.833 26.128 1.00 43.44 720 VAL B N 1
ATOM 10296 C CA . VAL C 2 509 ? 48.030 121.149 27.114 1.00 43.44 720 VAL B CA 1
ATOM 10297 C C . VAL C 2 509 ? 48.904 120.131 26.396 1.00 43.44 720 VAL B C 1
ATOM 10298 O O . VAL C 2 509 ? 48.396 119.175 25.797 1.00 43.44 720 VAL B O 1
ATOM 10302 N N . TYR C 2 510 ? 50.215 120.329 26.457 1.00 40.88 721 TYR B N 1
ATOM 10303 C CA . TYR C 2 510 ? 51.152 119.393 25.852 1.00 40.88 721 TYR B CA 1
ATOM 10304 C C . TYR C 2 510 ? 51.350 118.182 26.754 1.00 40.88 721 TYR B C 1
ATOM 10305 O O . TYR C 2 510 ? 51.431 118.297 27.980 1.00 40.88 721 TYR B O 1
ATOM 10314 N N . SER C 2 511 ? 51.424 117.009 26.131 1.00 45.22 722 SER B N 1
ATOM 10315 C CA . SER C 2 511 ? 51.576 115.767 26.872 1.00 45.22 722 SER B CA 1
ATOM 10316 C C . SER C 2 511 ? 52.458 114.812 26.085 1.00 45.22 722 SER B C 1
ATOM 10317 O O . SER C 2 511 ? 52.459 114.814 24.853 1.00 45.22 722 SER B O 1
ATOM 10320 N N . GLU C 2 512 ? 53.209 113.986 26.817 1.00 43.99 723 GLU B N 1
ATOM 10321 C CA . GLU C 2 512 ? 54.042 112.955 26.222 1.00 43.99 723 GLU B CA 1
ATOM 10322 C C . GLU C 2 512 ? 53.368 111.607 26.436 1.00 43.99 723 GLU B C 1
ATOM 10323 O O . GLU C 2 512 ? 53.320 111.117 27.576 1.00 43.99 723 GLU B O 1
ATOM 10329 N N . PRO C 2 513 ? 52.829 110.972 25.392 1.00 42.07 724 PRO B N 1
ATOM 10330 C CA . PRO C 2 513 ? 52.000 109.774 25.605 1.00 42.07 724 PRO B CA 1
ATOM 10331 C C . PRO C 2 513 ? 52.716 108.611 26.269 1.00 42.07 724 PRO B C 1
ATOM 10332 O O . PRO C 2 513 ? 52.077 107.891 27.048 1.00 42.07 724 PRO B O 1
ATOM 10336 N N . ARG C 2 514 ? 54.003 108.401 26.006 1.00 35.60 725 ARG B N 1
ATOM 10337 C CA . ARG C 2 514 ? 54.684 107.210 26.486 1.00 35.60 725 ARG B CA 1
ATOM 10338 C C . ARG C 2 514 ? 56.169 107.516 26.604 1.00 35.60 725 ARG B C 1
ATOM 10339 O O . ARG C 2 514 ? 56.661 108.463 25.982 1.00 35.60 725 ARG B O 1
ATOM 10347 N N . PRO C 2 515 ? 56.906 106.734 27.390 1.00 33.09 726 PRO B N 1
ATOM 10348 C CA . PRO C 2 515 ? 58.366 106.866 27.391 1.00 33.09 726 PRO B CA 1
ATOM 10349 C C . PRO C 2 515 ? 58.958 106.306 26.110 1.00 33.09 726 PRO B C 1
ATOM 10350 O O . PRO C 2 515 ? 58.472 105.312 25.562 1.00 33.09 726 PRO B O 1
ATOM 10354 N N . ILE C 2 516 ? 60.015 106.952 25.629 1.00 27.09 727 ILE B N 1
ATOM 10355 C CA . ILE C 2 516 ? 60.695 106.547 24.405 1.00 27.09 727 ILE B CA 1
ATOM 10356 C C . ILE C 2 516 ? 62.145 106.250 24.754 1.00 27.09 727 ILE B C 1
ATOM 10357 O O . ILE C 2 516 ? 62.861 107.125 25.260 1.00 27.09 727 ILE B O 1
ATOM 10362 N N . GLY C 2 517 ? 62.580 105.023 24.487 1.00 25.37 728 GLY B N 1
ATOM 10363 C CA . GLY C 2 517 ? 63.958 104.641 24.717 1.00 25.37 728 GLY B CA 1
ATOM 10364 C C . GLY C 2 517 ? 64.858 104.998 23.555 1.00 25.37 728 GLY B C 1
ATOM 10365 O O . GLY C 2 517 ? 64.539 105.893 22.767 1.00 25.37 728 GLY B O 1
ATOM 10366 N N . THR C 2 518 ? 65.991 104.307 23.438 1.00 26.45 729 THR B N 1
ATOM 10367 C CA . THR C 2 518 ? 66.937 104.557 22.360 1.00 26.45 729 THR B CA 1
ATOM 10368 C C . THR C 2 518 ? 67.456 103.285 21.708 1.00 26.45 729 THR B C 1
ATOM 10369 O O . THR C 2 518 ? 68.328 103.374 20.838 1.00 26.45 729 THR B O 1
ATOM 10373 N N . ARG C 2 519 ? 66.954 102.117 22.094 1.00 23.88 730 ARG B N 1
ATOM 10374 C CA . ARG C 2 519 ? 67.503 100.839 21.659 1.00 23.88 730 ARG B CA 1
ATOM 10375 C C . ARG C 2 519 ? 66.502 100.168 20.719 1.00 23.88 730 ARG B C 1
ATOM 10376 O O . ARG C 2 519 ? 65.657 99.375 21.133 1.00 23.88 730 ARG B O 1
ATOM 10384 N N . TYR C 2 520 ? 66.609 100.504 19.435 1.00 24.81 731 TYR B N 1
ATOM 10385 C CA . TYR C 2 520 ? 65.810 99.880 18.387 1.00 24.81 731 TYR B CA 1
ATOM 10386 C C . TYR C 2 520 ? 66.671 99.182 17.350 1.00 24.81 731 TYR B C 1
ATOM 10387 O O . TYR C 2 520 ? 66.323 98.087 16.894 1.00 24.81 731 TYR B O 1
ATOM 10396 N N . LEU C 2 521 ? 67.792 99.786 16.959 1.00 22.26 732 LEU B N 1
ATOM 10397 C CA . LEU C 2 521 ? 68.740 99.116 16.084 1.00 22.26 732 LEU B CA 1
ATOM 10398 C C . LEU C 2 521 ? 69.436 97.985 16.838 1.00 22.26 732 LEU B C 1
ATOM 10399 O O . LEU C 2 521 ? 69.468 97.948 18.072 1.00 22.26 732 LEU B O 1
ATOM 10404 N N . THR C 2 522 ? 70.007 97.051 16.079 1.00 22.02 733 THR B N 1
ATOM 10405 C CA . THR C 2 522 ? 70.607 95.858 16.656 1.00 22.02 733 THR B CA 1
ATOM 10406 C C . THR C 2 522 ? 71.997 95.631 16.081 1.00 22.02 733 THR B C 1
ATOM 10407 O O . THR C 2 522 ? 72.302 96.017 14.952 1.00 22.02 733 THR B O 1
ATOM 10411 N N . ARG C 2 523 ? 72.841 94.991 16.890 1.00 25.68 734 ARG B N 1
ATOM 10412 C CA . ARG C 2 523 ? 74.170 94.581 16.460 1.00 25.68 734 ARG B CA 1
ATOM 10413 C C . ARG C 2 523 ? 74.569 93.336 17.236 1.00 25.68 734 ARG B C 1
ATOM 10414 O O . ARG C 2 523 ? 74.031 93.051 18.309 1.00 25.68 734 ARG B O 1
ATOM 10422 N N . ASN C 2 524 ? 75.521 92.595 16.678 1.00 28.81 735 ASN B N 1
ATOM 10423 C CA . ASN C 2 524 ? 75.963 91.351 17.290 1.00 28.81 735 ASN B CA 1
ATOM 10424 C C . ASN C 2 524 ? 76.766 91.631 18.559 1.00 28.81 735 ASN B C 1
ATOM 10425 O O . ASN C 2 524 ? 77.290 92.725 18.774 1.00 28.81 735 ASN B O 1
ATOM 10430 N N . LEU C 2 525 ? 76.854 90.612 19.410 1.00 29.47 736 LEU B N 1
ATOM 10431 C CA . LEU C 2 525 ? 77.624 90.706 20.641 1.00 29.47 736 LEU B CA 1
ATOM 10432 C C . LEU C 2 525 ? 79.117 90.767 20.344 1.00 29.47 736 LEU B C 1
ATOM 10433 O O . LEU C 2 525 ? 79.568 90.344 19.282 1.00 29.47 736 LEU B O 1
ATOM 10439 N N . ASP D 2 1 ? 100.276 81.929 -15.156 1.00 85.97 219 ASP C N 1
ATOM 10440 C CA . ASP D 2 1 ? 99.232 81.611 -14.191 1.00 85.97 219 ASP C CA 1
ATOM 10441 C C . ASP D 2 1 ? 98.546 80.301 -14.528 1.00 85.97 219 ASP C C 1
ATOM 10442 O O . ASP D 2 1 ? 99.150 79.410 -15.124 1.00 85.97 219 ASP C O 1
ATOM 10447 N N . GLY D 2 2 ? 97.279 80.184 -14.149 1.00 73.52 220 GLY C N 1
ATOM 10448 C CA . GLY D 2 2 ? 96.534 78.971 -14.423 1.00 73.52 220 GLY C CA 1
ATOM 10449 C C . GLY D 2 2 ? 97.284 77.727 -14.009 1.00 73.52 220 GLY C C 1
ATOM 10450 O O . GLY D 2 2 ? 98.043 77.745 -13.039 1.00 73.52 220 GLY C O 1
ATOM 10451 N N . VAL D 2 3 ? 97.083 76.642 -14.743 1.00 79.78 221 VAL C N 1
ATOM 10452 C CA . VAL D 2 3 ? 97.723 75.383 -14.400 1.00 79.78 221 VAL C CA 1
ATOM 10453 C C . VAL D 2 3 ? 99.195 75.395 -14.767 1.00 79.78 221 VAL C C 1
ATOM 10454 O O . VAL D 2 3 ? 99.675 76.329 -15.406 1.00 79.78 221 VAL C O 1
ATOM 10458 N N . GLY D 2 4 ? 99.917 74.358 -14.369 1.00 79.06 222 GLY C N 1
ATOM 10459 C CA . GLY D 2 4 ? 101.323 74.272 -14.704 1.00 79.06 222 GLY C CA 1
ATOM 10460 C C . GLY D 2 4 ? 102.211 75.113 -13.819 1.00 79.06 222 GLY C C 1
ATOM 10461 O O . GLY D 2 4 ? 103.412 74.876 -13.742 1.00 79.06 222 GLY C O 1
ATOM 10462 N N . SER D 2 5 ? 101.628 76.098 -13.146 1.00 82.19 223 SER C N 1
ATOM 10463 C CA . SER D 2 5 ? 102.424 76.990 -12.312 1.00 82.19 223 SER C CA 1
ATOM 10464 C C . SER D 2 5 ? 102.029 76.937 -10.843 1.00 82.19 223 SER C C 1
ATOM 10465 O O . SER D 2 5 ? 100.897 77.261 -10.492 1.00 82.19 223 SER C O 1
ATOM 10468 N N . SER D 2 6 ? 102.962 76.539 -9.981 1.00 66.63 224 SER C N 1
ATOM 10469 C CA . SER D 2 6 ? 102.686 76.520 -8.549 1.00 66.63 224 SER C CA 1
ATOM 10470 C C . SER D 2 6 ? 102.288 77.896 -8.091 1.00 66.63 224 SER C C 1
ATOM 10471 O O . SER D 2 6 ? 102.792 78.900 -8.590 1.00 66.63 224 SER C O 1
ATOM 10474 N N . SER D 2 7 ? 101.392 77.943 -7.129 1.00 59.35 225 SER C N 1
ATOM 10475 C CA . SER D 2 7 ? 100.908 79.213 -6.654 1.00 59.35 225 SER C CA 1
ATOM 10476 C C . SER D 2 7 ? 101.585 79.583 -5.328 1.00 59.35 225 SER C C 1
ATOM 10477 O O . SER D 2 7 ? 101.752 80.761 -5.021 1.00 59.35 225 SER C O 1
ATOM 10480 N N . GLY D 2 8 ? 102.023 78.586 -4.567 1.00 51.13 226 GLY C N 1
ATOM 10481 C CA . GLY D 2 8 ? 102.695 78.855 -3.306 1.00 51.13 226 GLY C CA 1
ATOM 10482 C C . GLY D 2 8 ? 103.577 77.717 -2.835 1.00 51.13 226 GLY C C 1
ATOM 10483 O O . GLY D 2 8 ? 103.357 76.569 -3.209 1.00 51.13 226 GLY C O 1
ATOM 10484 N N . ASN D 2 9 ? 104.576 78.024 -2.015 1.00 47.06 227 ASN C N 1
ATOM 10485 C CA . ASN D 2 9 ? 105.439 76.980 -1.468 1.00 47.06 227 ASN C CA 1
ATOM 10486 C C . ASN D 2 9 ? 104.891 76.485 -0.134 1.00 47.06 227 ASN C C 1
ATOM 10487 O O . ASN D 2 9 ? 103.814 76.906 0.282 1.00 47.06 227 ASN C O 1
ATOM 10492 N N . TRP D 2 10 ? 105.587 75.567 0.524 1.00 48.57 228 TRP C N 1
ATOM 10493 C CA . TRP D 2 10 ? 105.034 74.993 1.756 1.00 48.57 228 TRP C CA 1
ATOM 10494 C C . TRP D 2 10 ? 105.170 75.910 2.981 1.00 48.57 228 TRP C C 1
ATOM 10495 O O . TRP D 2 10 ? 104.169 76.434 3.459 1.00 48.57 228 TRP C O 1
ATOM 10506 N N . HIS D 2 11 ? 106.386 76.104 3.480 1.00 50.84 229 HIS C N 1
ATOM 10507 C CA . HIS D 2 11 ? 106.628 76.970 4.657 1.00 50.84 229 HIS C CA 1
ATOM 10508 C C . HIS D 2 11 ? 106.036 76.435 5.958 1.00 50.84 229 HIS C C 1
ATOM 10509 O O . HIS D 2 11 ? 104.891 76.725 6.288 1.00 50.84 229 HIS C O 1
ATOM 10516 N N . CYS D 2 12 ? 106.819 75.680 6.713 1.00 49.39 230 CYS C N 1
ATOM 10517 C CA . CYS D 2 12 ? 106.361 75.168 7.995 1.00 49.39 230 CYS C CA 1
ATOM 10518 C C . CYS D 2 12 ? 107.580 75.096 8.880 1.00 49.39 230 CYS C C 1
ATOM 10519 O O . CYS D 2 12 ? 108.438 74.239 8.676 1.00 49.39 230 CYS C O 1
ATOM 10522 N N . ASP D 2 13 ? 107.679 75.993 9.852 1.00 53.07 231 ASP C N 1
ATOM 10523 C CA . ASP D 2 13 ? 108.874 76.038 10.683 1.00 53.07 231 ASP C CA 1
ATOM 10524 C C . ASP D 2 13 ? 108.742 77.020 11.827 1.00 53.07 231 ASP C C 1
ATOM 10525 O O . ASP D 2 13 ? 107.744 77.732 11.927 1.00 53.07 231 ASP C O 1
ATOM 10530 N N . SER D 2 14 ? 109.749 77.067 12.690 1.00 55.31 232 SER C N 1
ATOM 10531 C CA . SER D 2 14 ? 109.743 78.030 13.784 1.00 55.31 232 SER C CA 1
ATOM 10532 C C . SER D 2 14 ? 111.060 78.781 13.803 1.00 55.31 232 SER C C 1
ATOM 10533 O O . SER D 2 14 ? 112.102 78.227 13.461 1.00 55.31 232 SER C O 1
ATOM 10536 N N . GLN D 2 15 ? 111.021 80.041 14.210 1.00 57.49 233 GLN C N 1
ATOM 10537 C CA . GLN D 2 15 ? 112.237 80.838 14.252 1.00 57.49 233 GLN C CA 1
ATOM 10538 C C . GLN D 2 15 ? 112.316 81.556 15.577 1.00 57.49 233 GLN C C 1
ATOM 10539 O O . GLN D 2 15 ? 111.484 82.406 15.882 1.00 57.49 233 GLN C O 1
ATOM 10545 N N . TRP D 2 16 ? 113.321 81.214 16.369 1.00 48.90 234 TRP C N 1
ATOM 10546 C CA . TRP D 2 16 ? 113.429 81.800 17.694 1.00 48.90 234 TRP C CA 1
ATOM 10547 C C . TRP D 2 16 ? 114.417 82.938 17.724 1.00 48.90 234 TRP C C 1
ATOM 10548 O O . TRP D 2 16 ? 115.547 82.804 17.265 1.00 48.90 234 TRP C O 1
ATOM 10559 N N . LEU D 2 17 ? 113.982 84.069 18.251 1.00 55.88 235 LEU C N 1
ATOM 10560 C CA . LEU D 2 17 ? 114.866 85.204 18.380 1.00 55.88 235 LEU C CA 1
ATOM 10561 C C . LEU D 2 17 ? 115.025 85.450 19.864 1.00 55.88 235 LEU C C 1
ATOM 10562 O O . LEU D 2 17 ? 114.521 84.679 20.680 1.00 55.88 235 LEU C O 1
ATOM 10567 N N . GLY D 2 18 ? 115.713 86.520 20.226 1.00 55.12 236 GLY C N 1
ATOM 10568 C CA . GLY D 2 18 ? 115.858 86.853 21.628 1.00 55.12 236 GLY C CA 1
ATOM 10569 C C . GLY D 2 18 ? 114.510 87.011 22.300 1.00 55.12 236 GLY C C 1
ATOM 10570 O O . GLY D 2 18 ? 114.106 86.160 23.092 1.00 55.12 236 GLY C O 1
ATOM 10571 N N . ASP D 2 19 ? 113.802 88.090 21.988 1.00 56.78 237 ASP C N 1
ATOM 10572 C CA . ASP D 2 19 ? 112.523 88.350 22.646 1.00 56.78 237 ASP C CA 1
ATOM 10573 C C . ASP D 2 19 ? 111.322 88.022 21.768 1.00 56.78 237 ASP C C 1
ATOM 10574 O O . ASP D 2 19 ? 110.205 88.443 22.058 1.00 56.78 237 ASP C O 1
ATOM 10579 N N . ARG D 2 20 ? 111.550 87.275 20.696 1.00 54.07 238 ARG C N 1
ATOM 10580 C CA . ARG D 2 20 ? 110.460 86.948 19.788 1.00 54.07 238 ARG C CA 1
ATOM 10581 C C . ARG D 2 20 ? 110.560 85.560 19.198 1.00 54.07 238 ARG C C 1
ATOM 10582 O O . ARG D 2 20 ? 111.639 84.973 19.157 1.00 54.07 238 ARG C O 1
ATOM 10590 N N . VAL D 2 21 ? 109.436 85.018 18.758 1.00 52.11 239 VAL C N 1
ATOM 10591 C CA . VAL D 2 21 ? 109.467 83.738 18.070 1.00 52.11 239 VAL C CA 1
ATOM 10592 C C . VAL D 2 21 ? 108.370 83.756 17.022 1.00 52.11 239 VAL C C 1
ATOM 10593 O O . VAL D 2 21 ? 107.232 84.129 17.303 1.00 52.11 239 VAL C O 1
ATOM 10597 N N . ILE D 2 22 ? 108.734 83.381 15.805 1.00 52.05 240 ILE C N 1
ATOM 10598 C CA . ILE D 2 22 ? 107.761 83.360 14.734 1.00 52.05 240 ILE C CA 1
ATOM 10599 C C . ILE D 2 22 ? 107.466 81.929 14.375 1.00 52.05 240 ILE C C 1
ATOM 10600 O O . ILE D 2 22 ? 108.374 81.147 14.109 1.00 52.05 240 ILE C O 1
ATOM 10605 N N . THR D 2 23 ? 106.195 81.576 14.396 1.00 54.61 241 THR C N 1
ATOM 10606 C CA . THR D 2 23 ? 105.806 80.230 14.037 1.00 54.61 241 THR C CA 1
ATOM 10607 C C . THR D 2 23 ? 105.247 80.257 12.632 1.00 54.61 241 THR C C 1
ATOM 10608 O O . THR D 2 23 ? 104.664 81.254 12.217 1.00 54.61 241 THR C O 1
ATOM 10612 N N . THR D 2 24 ? 105.437 79.174 11.893 1.00 49.08 242 THR C N 1
ATOM 10613 C CA . THR D 2 24 ? 104.898 79.092 10.548 1.00 49.08 242 THR C CA 1
ATOM 10614 C C . THR D 2 24 ? 104.323 77.710 10.345 1.00 49.08 242 THR C C 1
ATOM 10615 O O . THR D 2 24 ? 105.011 76.712 10.545 1.00 49.08 242 THR C O 1
ATOM 10619 N N . SER D 2 25 ? 103.056 77.646 9.962 1.00 43.14 243 SER C N 1
ATOM 10620 C CA . SER D 2 25 ? 102.410 76.358 9.773 1.00 43.14 243 SER C CA 1
ATOM 10621 C C . SER D 2 25 ? 101.733 76.294 8.422 1.00 43.14 243 SER C C 1
ATOM 10622 O O . SER D 2 25 ? 101.155 77.279 7.971 1.00 43.14 243 SER C O 1
ATOM 10625 N N . THR D 2 26 ? 101.810 75.143 7.770 1.00 41.01 244 THR C N 1
ATOM 10626 C CA . THR D 2 26 ? 101.131 74.976 6.496 1.00 41.01 244 THR C CA 1
ATOM 10627 C C . THR D 2 26 ? 100.409 73.646 6.515 1.00 41.01 244 THR C C 1
ATOM 10628 O O . THR D 2 26 ? 100.942 72.662 7.021 1.00 41.01 244 THR C O 1
ATOM 10632 N N . ARG D 2 27 ? 99.193 73.613 5.989 1.00 40.99 245 ARG C N 1
ATOM 10633 C CA . ARG D 2 27 ? 98.408 72.387 6.041 1.00 40.99 245 ARG C CA 1
ATOM 10634 C C . ARG D 2 27 ? 97.609 72.162 4.785 1.00 40.99 245 ARG C C 1
ATOM 10635 O O . ARG D 2 27 ? 97.397 73.085 4.004 1.00 40.99 245 ARG C O 1
ATOM 10643 N N . THR D 2 28 ? 97.148 70.928 4.587 1.00 40.26 246 THR C N 1
ATOM 10644 C CA . THR D 2 28 ? 96.286 70.618 3.451 1.00 40.26 246 THR C CA 1
ATOM 10645 C C . THR D 2 28 ? 94.844 70.491 3.921 1.00 40.26 246 THR C C 1
ATOM 10646 O O . THR D 2 28 ? 94.568 69.760 4.871 1.00 40.26 246 THR C O 1
ATOM 10650 N N . TRP D 2 29 ? 93.957 71.174 3.198 1.00 39.45 247 TRP C N 1
ATOM 10651 C CA . TRP D 2 29 ? 92.550 71.160 3.549 1.00 39.45 247 TRP C CA 1
ATOM 10652 C C . TRP D 2 29 ? 91.667 70.727 2.401 1.00 39.45 247 TRP C C 1
ATOM 10653 O O . TRP D 2 29 ? 92.097 70.713 1.249 1.00 39.45 247 TRP C O 1
ATOM 10664 N N . ALA D 2 30 ? 90.427 70.379 2.710 1.00 37.12 248 ALA C N 1
ATOM 10665 C CA . ALA D 2 30 ? 89.469 70.019 1.679 1.00 37.12 248 ALA C CA 1
ATOM 10666 C C . ALA D 2 30 ? 88.165 70.705 2.031 1.00 37.12 248 ALA C C 1
ATOM 10667 O O . ALA D 2 30 ? 87.842 70.856 3.208 1.00 37.12 248 ALA C O 1
ATOM 10669 N N . LEU D 2 31 ? 87.413 71.126 1.027 1.00 34.28 249 LEU C N 1
ATOM 10670 C CA . LEU D 2 31 ? 86.187 71.861 1.283 1.00 34.28 249 LEU C CA 1
ATOM 10671 C C . LEU D 2 31 ? 85.047 71.356 0.425 1.00 34.28 249 LEU C C 1
ATOM 10672 O O . LEU D 2 31 ? 85.092 71.458 -0.796 1.00 34.28 249 LEU C O 1
ATOM 10677 N N . PRO D 2 32 ? 84.015 70.808 1.066 1.00 31.42 250 PRO C N 1
ATOM 10678 C CA . PRO D 2 32 ? 82.849 70.348 0.316 1.00 31.42 250 PRO C CA 1
ATOM 10679 C C . PRO D 2 32 ? 81.932 71.511 -0.017 1.00 31.42 250 PRO C C 1
ATOM 10680 O O . PRO D 2 32 ? 82.275 72.661 0.250 1.00 31.42 250 PRO C O 1
ATOM 10684 N N . THR D 2 33 ? 80.761 71.213 -0.567 1.00 34.11 251 THR C N 1
ATOM 10685 C CA . THR D 2 33 ? 79.800 72.257 -0.926 1.00 34.11 251 THR C CA 1
ATOM 10686 C C . THR D 2 33 ? 78.908 72.683 0.252 1.00 34.11 251 THR C C 1
ATOM 10687 O O . THR D 2 33 ? 78.462 73.833 0.288 1.00 34.11 251 THR C O 1
ATOM 10691 N N . TYR D 2 34 ? 78.675 71.790 1.209 1.00 35.75 252 TYR C N 1
ATOM 10692 C CA . TYR D 2 34 ? 77.811 72.073 2.385 1.00 35.75 252 TYR C CA 1
ATOM 10693 C C . TYR D 2 34 ? 76.314 71.938 2.075 1.00 35.75 252 TYR C C 1
ATOM 10694 O O . TYR D 2 34 ? 75.904 70.947 1.473 1.00 35.75 252 TYR C O 1
ATOM 10703 N N . ASN D 2 35 ? 75.504 72.907 2.486 1.00 40.10 253 ASN C N 1
ATOM 10704 C CA . ASN D 2 35 ? 74.048 72.822 2.302 1.00 40.10 253 ASN C CA 1
ATOM 10705 C C . ASN D 2 35 ? 73.567 72.876 0.860 1.00 40.10 253 ASN C C 1
ATOM 10706 O O . ASN D 2 35 ? 72.657 73.641 0.553 1.00 40.10 253 ASN C O 1
ATOM 10711 N N . ASN D 2 36 ? 74.153 72.083 -0.028 1.00 44.27 254 ASN C N 1
ATOM 10712 C CA . ASN D 2 36 ? 73.784 72.161 -1.436 1.00 44.27 254 ASN C CA 1
ATOM 10713 C C . ASN D 2 36 ? 73.678 73.619 -1.853 1.00 44.27 254 ASN C C 1
ATOM 10714 O O . ASN D 2 36 ? 72.714 74.011 -2.506 1.00 44.27 254 ASN C O 1
ATOM 10719 N N . HIS D 2 37 ? 74.656 74.424 -1.451 1.00 51.10 255 HIS C N 1
ATOM 10720 C CA . HIS D 2 37 ? 74.675 75.844 -1.806 1.00 51.10 255 HIS C CA 1
ATOM 10721 C C . HIS D 2 37 ? 73.504 76.654 -1.244 1.00 51.10 255 HIS C C 1
ATOM 10722 O O . HIS D 2 37 ? 73.125 77.667 -1.824 1.00 51.10 255 HIS C O 1
ATOM 10729 N N . LEU D 2 38 ? 72.940 76.233 -0.120 1.00 51.62 256 LEU C N 1
ATOM 10730 C CA . LEU D 2 38 ? 71.772 76.933 0.417 1.00 51.62 256 LEU C CA 1
ATOM 10731 C C . LEU D 2 38 ? 71.896 77.413 1.848 1.00 51.62 256 LEU C C 1
ATOM 10732 O O . LEU D 2 38 ? 72.658 76.858 2.633 1.00 51.62 256 LEU C O 1
ATOM 10737 N N . TYR D 2 39 ? 71.150 78.455 2.191 1.00 49.37 257 TYR C N 1
ATOM 10738 C CA . TYR D 2 39 ? 71.116 78.899 3.574 1.00 49.37 257 TYR C CA 1
ATOM 10739 C C . TYR D 2 39 ? 69.879 78.250 4.149 1.00 49.37 257 TYR C C 1
ATOM 10740 O O . TYR D 2 39 ? 68.871 78.126 3.457 1.00 49.37 257 TYR C O 1
ATOM 10749 N N . LYS D 2 40 ? 69.933 77.830 5.406 1.00 46.50 258 LYS C N 1
ATOM 10750 C CA . LYS D 2 40 ? 68.795 77.128 5.986 1.00 46.50 258 LYS C CA 1
ATOM 10751 C C . LYS D 2 40 ? 68.522 77.549 7.420 1.00 46.50 258 LYS C C 1
ATOM 10752 O O . LYS D 2 40 ? 69.450 77.701 8.212 1.00 46.50 258 LYS C O 1
ATOM 10758 N N . GLN D 2 41 ? 67.251 77.731 7.759 1.00 47.30 259 GLN C N 1
ATOM 10759 C CA . GLN D 2 41 ? 66.918 78.053 9.140 1.00 47.30 259 GLN C CA 1
ATOM 10760 C C . GLN D 2 41 ? 67.008 76.796 9.993 1.00 47.30 259 GLN C C 1
ATOM 10761 O O . GLN D 2 41 ? 66.526 75.729 9.600 1.00 47.30 259 GLN C O 1
ATOM 10767 N N . ILE D 2 42 ? 67.651 76.931 11.148 1.00 40.45 260 ILE C N 1
ATOM 10768 C CA . ILE D 2 42 ? 67.783 75.811 12.063 1.00 40.45 260 ILE C CA 1
ATOM 10769 C C . ILE D 2 42 ? 67.285 76.249 13.425 1.00 40.45 260 ILE C C 1
ATOM 10770 O O . ILE D 2 42 ? 67.165 77.449 13.689 1.00 40.45 260 ILE C O 1
ATOM 10775 N N . SER D 2 43 ? 66.997 75.291 14.296 1.00 51.63 261 SER C N 1
ATOM 10776 C CA . SER D 2 43 ? 66.485 75.611 15.621 1.00 51.63 261 SER C CA 1
ATOM 10777 C C . SER D 2 43 ? 66.465 74.382 16.506 1.00 51.63 261 SER C C 1
ATOM 10778 O O . SER D 2 43 ? 66.681 73.267 16.034 1.00 51.63 261 SER C O 1
ATOM 10781 N N . ASN D 2 44 ? 66.209 74.577 17.791 1.00 55.89 262 ASN C N 1
ATOM 10782 C CA . ASN D 2 44 ? 66.096 73.435 18.682 1.00 55.89 262 ASN C CA 1
ATOM 10783 C C . ASN D 2 44 ? 65.072 72.490 18.104 1.00 55.89 262 ASN C C 1
ATOM 10784 O O . ASN D 2 44 ? 65.320 71.296 17.999 1.00 55.89 262 ASN C O 1
ATOM 10789 N N . SER D 2 45 ? 63.919 73.023 17.721 1.00 57.88 263 SER C N 1
ATOM 10790 C CA . SER D 2 45 ? 62.903 72.191 17.098 1.00 57.88 263 SER C CA 1
ATOM 10791 C C . SER D 2 45 ? 63.500 71.517 15.885 1.00 57.88 263 SER C C 1
ATOM 10792 O O . SER D 2 45 ? 63.455 70.293 15.767 1.00 57.88 263 SER C O 1
ATOM 10795 N N . THR D 2 46 ? 64.067 72.311 14.982 1.00 66.73 264 THR C N 1
ATOM 10796 C CA . THR D 2 46 ? 64.679 71.758 13.783 1.00 66.73 264 THR C CA 1
ATOM 10797 C C . THR D 2 46 ? 65.464 70.511 14.134 1.00 66.73 264 THR C C 1
ATOM 10798 O O . THR D 2 46 ? 65.226 69.444 13.573 1.00 66.73 264 THR C O 1
ATOM 10802 N N . SER D 2 47 ? 66.399 70.638 15.067 1.00 69.54 265 SER C N 1
ATOM 10803 C CA . SER D 2 47 ? 67.160 69.479 15.502 1.00 69.54 265 SER C CA 1
ATOM 10804 C C . SER D 2 47 ? 66.214 68.444 16.078 1.00 69.54 265 SER C C 1
ATOM 10805 O O . SER D 2 47 ? 66.118 67.332 15.562 1.00 69.54 265 SER C O 1
ATOM 10808 N N . GLY D 2 48 ? 65.513 68.806 17.145 1.00 69.94 266 GLY C N 1
ATOM 10809 C CA . GLY D 2 48 ? 64.582 67.889 17.772 1.00 69.94 266 GLY C CA 1
ATOM 10810 C C . GLY D 2 48 ? 63.975 68.506 19.012 1.00 69.94 266 GLY C C 1
ATOM 10811 O O . GLY D 2 48 ? 64.028 67.906 20.084 1.00 69.94 266 GLY C O 1
ATOM 10812 N N . GLY D 2 49 ? 63.405 69.698 18.875 1.00 76.94 267 GLY C N 1
ATOM 10813 C CA . GLY D 2 49 ? 62.802 70.382 20.006 1.00 76.94 267 GLY C CA 1
ATOM 10814 C C . GLY D 2 49 ? 63.534 70.124 21.305 1.00 76.94 267 GLY C C 1
ATOM 10815 O O . GLY D 2 49 ? 62.984 69.499 22.212 1.00 76.94 267 GLY C O 1
ATOM 10816 N N . SER D 2 50 ? 64.768 70.599 21.405 1.00 72.46 268 SER C N 1
ATOM 10817 C CA . SER D 2 50 ? 65.568 70.348 22.601 1.00 72.46 268 SER C CA 1
ATOM 10818 C C . SER D 2 50 ? 65.019 71.058 23.833 1.00 72.46 268 SER C C 1
ATOM 10819 O O . SER D 2 50 ? 64.047 71.808 23.743 1.00 72.46 268 SER C O 1
ATOM 10822 N N . SER D 2 51 ? 65.647 70.834 24.982 1.00 62.66 269 SER C N 1
ATOM 10823 C CA . SER D 2 51 ? 65.176 71.439 26.230 1.00 62.66 269 SER C CA 1
ATOM 10824 C C . SER D 2 51 ? 65.080 72.950 26.160 1.00 62.66 269 SER C C 1
ATOM 10825 O O . SER D 2 51 ? 65.698 73.578 25.304 1.00 62.66 269 SER C O 1
ATOM 10828 N N . ASN D 2 52 ? 64.311 73.540 27.067 1.00 60.04 270 ASN C N 1
ATOM 10829 C CA . ASN D 2 52 ? 64.242 74.990 27.117 1.00 60.04 270 ASN C CA 1
ATOM 10830 C C . ASN D 2 52 ? 65.657 75.495 27.209 1.00 60.04 270 ASN C C 1
ATOM 10831 O O . ASN D 2 52 ? 66.086 76.328 26.412 1.00 60.04 270 ASN C O 1
ATOM 10836 N N . ASP D 2 53 ? 66.397 74.982 28.185 1.00 49.99 271 ASP C N 1
ATOM 10837 C CA . ASP D 2 53 ? 67.794 75.375 28.310 1.00 49.99 271 ASP C CA 1
ATOM 10838 C C . ASP D 2 53 ? 68.583 75.163 27.023 1.00 49.99 271 ASP C C 1
ATOM 10839 O O . ASP D 2 53 ? 69.583 75.851 26.807 1.00 49.99 271 ASP C O 1
ATOM 10844 N N . ASN D 2 54 ? 68.161 74.229 26.167 1.00 47.25 272 ASN C N 1
ATOM 10845 C CA . ASN D 2 54 ? 68.890 73.912 24.947 1.00 47.25 272 ASN C CA 1
ATOM 10846 C C . ASN D 2 54 ? 68.214 74.451 23.695 1.00 47.25 272 ASN C C 1
ATOM 10847 O O . ASN D 2 54 ? 68.639 74.117 22.581 1.00 47.25 272 ASN C O 1
ATOM 10852 N N . ALA D 2 55 ? 67.173 75.267 23.836 1.00 35.93 273 ALA C N 1
ATOM 10853 C CA . ALA D 2 55 ? 66.506 75.834 22.674 1.00 35.93 273 ALA C CA 1
ATOM 10854 C C . ALA D 2 55 ? 67.406 76.845 21.978 1.00 35.93 273 ALA C C 1
ATOM 10855 O O . ALA D 2 55 ? 68.202 77.544 22.611 1.00 35.93 273 ALA C O 1
ATOM 10857 N N . TYR D 2 56 ? 67.277 76.922 20.655 1.00 36.79 274 TYR C N 1
ATOM 10858 C CA . TYR D 2 56 ? 68.090 77.847 19.881 1.00 36.79 274 TYR C CA 1
ATOM 10859 C C . TYR D 2 56 ? 67.413 78.121 18.547 1.00 36.79 274 TYR C C 1
ATOM 10860 O O . TYR D 2 56 ? 66.561 77.353 18.093 1.00 36.79 274 TYR C O 1
ATOM 10869 N N . PHE D 2 57 ? 67.813 79.228 17.929 1.00 31.47 275 PHE C N 1
ATOM 10870 C CA . PHE D 2 57 ? 67.349 79.602 16.599 1.00 31.47 275 PHE C CA 1
ATOM 10871 C C . PHE D 2 57 ? 68.517 80.208 15.840 1.00 31.47 275 PHE C C 1
ATOM 10872 O O . PHE D 2 57 ? 69.241 81.046 16.383 1.00 31.47 275 PHE C O 1
ATOM 10880 N N . GLY D 2 58 ? 68.692 79.792 14.594 1.00 34.13 276 GLY C N 1
ATOM 10881 C CA . GLY D 2 58 ? 69.807 80.284 13.817 1.00 34.13 276 GLY C CA 1
ATOM 10882 C C . GLY D 2 58 ? 69.729 79.840 12.377 1.00 34.13 276 GLY C C 1
ATOM 10883 O O . GLY D 2 58 ? 68.696 79.358 11.912 1.00 34.13 276 GLY C O 1
ATOM 10884 N N . TYR D 2 59 ? 70.847 80.011 11.672 1.00 34.07 277 TYR C N 1
ATOM 10885 C CA . TYR D 2 59 ? 70.930 79.683 10.259 1.00 34.07 277 TYR C CA 1
ATOM 10886 C C . TYR D 2 59 ? 72.207 78.907 9.986 1.00 34.07 277 TYR C C 1
ATOM 10887 O O . TYR D 2 59 ? 73.228 79.108 10.648 1.00 34.07 277 TYR C O 1
ATOM 10896 N N . SER D 2 60 ? 72.139 78.016 9.003 1.00 36.60 278 SER C N 1
ATOM 10897 C CA . SER D 2 60 ? 73.301 77.289 8.514 1.00 36.60 278 SER C CA 1
ATOM 10898 C C . SER D 2 60 ? 73.613 77.756 7.098 1.00 36.60 278 SER C C 1
ATOM 10899 O O . SER D 2 60 ? 72.733 77.758 6.232 1.00 36.60 278 SER C O 1
ATOM 10902 N N . THR D 2 61 ? 74.856 78.154 6.870 1.00 38.16 279 THR C N 1
ATOM 10903 C CA . THR D 2 61 ? 75.276 78.726 5.603 1.00 38.16 279 THR C CA 1
ATOM 10904 C C . THR D 2 61 ? 76.136 77.748 4.816 1.00 38.16 279 THR C C 1
ATOM 10905 O O . THR D 2 61 ? 76.782 76.868 5.393 1.00 38.16 279 THR C O 1
ATOM 10909 N N . PRO D 2 62 ? 76.144 77.884 3.471 1.00 37.78 280 PRO C N 1
ATOM 10910 C CA . PRO D 2 62 ? 76.931 76.909 2.727 1.00 37.78 280 PRO C CA 1
ATOM 10911 C C . PRO D 2 62 ? 78.382 77.352 2.693 1.00 37.78 280 PRO C C 1
ATOM 10912 O O . PRO D 2 62 ? 79.125 76.946 1.803 1.00 37.78 280 PRO C O 1
ATOM 10916 N N . TRP D 2 63 ? 78.780 78.179 3.654 1.00 37.77 281 TRP C N 1
ATOM 10917 C CA . TRP D 2 63 ? 80.160 78.644 3.720 1.00 37.77 281 TRP C CA 1
ATOM 10918 C C . TRP D 2 63 ? 80.974 77.880 4.735 1.00 37.77 281 TRP C C 1
ATOM 10919 O O . TRP D 2 63 ? 80.428 77.363 5.702 1.00 37.77 281 TRP C O 1
ATOM 10930 N N . GLY D 2 64 ? 82.279 77.797 4.516 1.00 34.12 282 GLY C N 1
ATOM 10931 C CA . GLY D 2 64 ? 83.156 77.172 5.488 1.00 34.12 282 GLY C CA 1
ATOM 10932 C C . GLY D 2 64 ? 84.034 78.271 6.049 1.00 34.12 282 GLY C C 1
ATOM 10933 O O . GLY D 2 64 ? 83.927 79.424 5.632 1.00 34.12 282 GLY C O 1
ATOM 10934 N N . TYR D 2 65 ? 84.899 77.930 6.994 1.00 32.90 283 TYR C N 1
ATOM 10935 C CA . TYR D 2 65 ? 85.754 78.935 7.614 1.00 32.90 283 TYR C CA 1
ATOM 10936 C C . TYR D 2 65 ? 87.041 78.336 8.164 1.00 32.90 283 TYR C C 1
ATOM 10937 O O . TYR D 2 65 ? 87.084 77.160 8.514 1.00 32.90 283 TYR C O 1
ATOM 10946 N N . PHE D 2 66 ? 88.086 79.151 8.250 1.00 33.56 284 PHE C N 1
ATOM 10947 C CA . PHE D 2 66 ? 89.372 78.662 8.738 1.00 33.56 284 PHE C CA 1
ATOM 10948 C C . PHE D 2 66 ? 89.531 78.886 10.234 1.00 33.56 284 PHE C C 1
ATOM 10949 O O . PHE D 2 66 ? 89.323 79.995 10.724 1.00 33.56 284 PHE C O 1
ATOM 10957 N N . ASP D 2 67 ? 89.899 77.836 10.958 1.00 36.88 285 ASP C N 1
ATOM 10958 C CA . ASP D 2 67 ? 90.068 77.934 12.402 1.00 36.88 285 ASP C CA 1
ATOM 10959 C C . ASP D 2 67 ? 91.476 77.497 12.766 1.00 36.88 285 ASP C C 1
ATOM 10960 O O . ASP D 2 67 ? 91.871 76.362 12.484 1.00 36.88 285 ASP C O 1
ATOM 10965 N N . PHE D 2 68 ? 92.235 78.400 13.380 1.00 31.94 286 PHE C N 1
ATOM 10966 C CA . PHE D 2 68 ? 93.548 78.097 13.936 1.00 31.94 286 PHE C CA 1
ATOM 10967 C C . PHE D 2 68 ? 93.690 78.719 15.314 1.00 31.94 286 PHE C C 1
ATOM 10968 O O . PHE D 2 68 ? 94.765 79.189 15.697 1.00 31.94 286 PHE C O 1
ATOM 10976 N N . ASN D 2 69 ? 92.601 78.735 16.076 1.00 28.33 287 ASN C N 1
ATOM 10977 C CA . ASN D 2 69 ? 92.599 79.311 17.419 1.00 28.33 287 ASN C CA 1
ATOM 10978 C C . ASN D 2 69 ? 92.990 78.274 18.467 1.00 28.33 287 ASN C C 1
ATOM 10979 O O . ASN D 2 69 ? 92.312 78.084 19.478 1.00 28.33 287 ASN C O 1
ATOM 10984 N N . ARG D 2 70 ? 94.104 77.591 18.218 1.00 25.41 288 ARG C N 1
ATOM 10985 C CA . ARG D 2 70 ? 94.661 76.631 19.157 1.00 25.41 288 ARG C CA 1
ATOM 10986 C C . ARG D 2 70 ? 96.178 76.702 19.086 1.00 25.41 288 ARG C C 1
ATOM 10987 O O . ARG D 2 70 ? 96.753 76.990 18.033 1.00 25.41 288 ARG C O 1
ATOM 10995 N N . PHE D 2 71 ? 96.824 76.443 20.224 1.00 27.45 289 PHE C N 1
ATOM 10996 C CA . PHE D 2 71 ? 98.273 76.598 20.288 1.00 27.45 289 PHE C CA 1
ATOM 10997 C C . PHE D 2 71 ? 98.999 75.516 19.501 1.00 27.45 289 PHE C C 1
ATOM 10998 O O . PHE D 2 71 ? 100.037 75.795 18.888 1.00 27.45 289 PHE C O 1
ATOM 11006 N N . HIS D 2 72 ? 98.448 74.311 19.441 1.00 28.12 290 HIS C N 1
ATOM 11007 C CA . HIS D 2 72 ? 99.146 73.220 18.755 1.00 28.12 290 HIS C CA 1
ATOM 11008 C C . HIS D 2 72 ? 99.118 73.401 17.239 1.00 28.12 290 HIS C C 1
ATOM 11009 O O . HIS D 2 72 ? 99.774 72.658 16.514 1.00 28.12 290 HIS C O 1
ATOM 11016 N N . CYS D 2 73 ? 98.358 74.380 16.761 1.00 29.69 291 CYS C N 1
ATOM 11017 C CA . CYS D 2 73 ? 98.311 74.663 15.329 1.00 29.69 291 CYS C CA 1
ATOM 11018 C C . CYS D 2 73 ? 99.541 75.436 14.901 1.00 29.69 291 CYS C C 1
ATOM 11019 O O . CYS D 2 73 ? 99.824 75.542 13.712 1.00 29.69 291 CYS C O 1
ATOM 11022 N N . HIS D 2 74 ? 100.272 75.980 15.866 1.00 37.58 292 HIS C N 1
ATOM 11023 C CA . HIS D 2 74 ? 101.426 76.808 15.542 1.00 37.58 292 HIS C CA 1
ATOM 11024 C C . HIS D 2 74 ? 102.676 76.320 16.252 1.00 37.58 292 HIS C C 1
ATOM 11025 O O . HIS D 2 74 ? 103.775 76.405 15.712 1.00 37.58 292 HIS C O 1
ATOM 11032 N N . PHE D 2 75 ? 102.528 75.777 17.453 1.00 41.24 293 PHE C N 1
ATOM 11033 C CA . PHE D 2 75 ? 103.692 75.326 18.211 1.00 41.24 293 PHE C CA 1
ATOM 11034 C C . PHE D 2 75 ? 103.874 73.821 18.228 1.00 41.24 293 PHE C C 1
ATOM 11035 O O . PHE D 2 75 ? 102.952 73.091 18.584 1.00 41.24 293 PHE C O 1
ATOM 11043 N N . SER D 2 76 ? 105.059 73.347 17.856 1.00 44.97 294 SER C N 1
ATOM 11044 C CA . SER D 2 76 ? 105.334 71.919 17.969 1.00 44.97 294 SER C CA 1
ATOM 11045 C C . SER D 2 76 ? 105.509 71.613 19.451 1.00 44.97 294 SER C C 1
ATOM 11046 O O . SER D 2 76 ? 105.846 72.507 20.226 1.00 44.97 294 SER C O 1
ATOM 11049 N N . PRO D 2 77 ? 105.293 70.353 19.856 1.00 39.95 295 PRO C N 1
ATOM 11050 C CA . PRO D 2 77 ? 105.536 70.024 21.262 1.00 39.95 295 PRO C CA 1
ATOM 11051 C C . PRO D 2 77 ? 106.929 70.461 21.621 1.00 39.95 295 PRO C C 1
ATOM 11052 O O . PRO D 2 77 ? 107.128 71.116 22.643 1.00 39.95 295 PRO C O 1
ATOM 11056 N N . ARG D 2 78 ? 107.916 70.098 20.810 1.00 45.91 296 ARG C N 1
ATOM 11057 C CA . ARG D 2 78 ? 109.270 70.559 21.068 1.00 45.91 296 ARG C CA 1
ATOM 11058 C C . ARG D 2 78 ? 109.239 72.065 21.249 1.00 45.91 296 ARG C C 1
ATOM 11059 O O . ARG D 2 78 ? 109.731 72.584 22.249 1.00 45.91 296 ARG C O 1
ATOM 11067 N N . ASP D 2 79 ? 108.667 72.774 20.283 1.00 46.46 297 ASP C N 1
ATOM 11068 C CA . ASP D 2 79 ? 108.705 74.226 20.430 1.00 46.46 297 ASP C CA 1
ATOM 11069 C C . ASP D 2 79 ? 108.036 74.676 21.721 1.00 46.46 297 ASP C C 1
ATOM 11070 O O . ASP D 2 79 ? 108.531 75.593 22.387 1.00 46.46 297 ASP C O 1
ATOM 11075 N N . TRP D 2 80 ? 106.913 74.054 22.084 1.00 35.86 298 TRP C N 1
ATOM 11076 C CA . TRP D 2 80 ? 106.225 74.416 23.319 1.00 35.86 298 TRP C CA 1
ATOM 11077 C C . TRP D 2 80 ? 107.149 74.285 24.522 1.00 35.86 298 TRP C C 1
ATOM 11078 O O . TRP D 2 80 ? 107.093 75.103 25.449 1.00 35.86 298 TRP C O 1
ATOM 11089 N N . GLN D 2 81 ? 108.008 73.262 24.529 1.00 33.29 299 GLN C N 1
ATOM 11090 C CA . GLN D 2 81 ? 108.881 73.034 25.677 1.00 33.29 299 GLN C CA 1
ATOM 11091 C C . GLN D 2 81 ? 109.856 74.190 25.881 1.00 33.29 299 GLN C C 1
ATOM 11092 O O . GLN D 2 81 ? 110.053 74.645 27.013 1.00 33.29 299 GLN C O 1
ATOM 11098 N N . ARG D 2 82 ? 110.424 74.684 24.791 1.00 39.39 300 ARG C N 1
ATOM 11099 C CA . ARG D 2 82 ? 111.333 75.817 24.886 1.00 39.39 300 ARG C CA 1
ATOM 11100 C C . ARG D 2 82 ? 110.609 77.073 25.353 1.00 39.39 300 ARG C C 1
ATOM 11101 O O . ARG D 2 82 ? 111.170 77.858 26.114 1.00 39.39 300 ARG C O 1
ATOM 11109 N N . LEU D 2 83 ? 109.375 77.267 24.901 1.00 32.49 301 LEU C N 1
ATOM 11110 C CA . LEU D 2 83 ? 108.618 78.461 25.263 1.00 32.49 301 LEU C CA 1
ATOM 11111 C C . LEU D 2 83 ? 108.335 78.507 26.760 1.00 32.49 301 LEU C C 1
ATOM 11112 O O . LEU D 2 83 ? 108.550 79.534 27.412 1.00 32.49 301 LEU C O 1
ATOM 11117 N N . ILE D 2 84 ? 107.859 77.397 27.327 1.00 30.26 302 ILE C N 1
ATOM 11118 C CA . ILE D 2 84 ? 107.428 77.404 28.720 1.00 30.26 302 ILE C CA 1
ATOM 11119 C C . ILE D 2 84 ? 108.575 77.201 29.699 1.00 30.26 302 ILE C C 1
ATOM 11120 O O . ILE D 2 84 ? 108.435 77.538 30.882 1.00 30.26 302 ILE C O 1
ATOM 11125 N N . ASN D 2 85 ? 109.704 76.658 29.251 1.00 26.96 303 ASN C N 1
ATOM 11126 C CA . ASN D 2 85 ? 110.833 76.389 30.131 1.00 26.96 303 ASN C CA 1
ATOM 11127 C C . ASN D 2 85 ? 111.816 77.547 30.221 1.00 26.96 303 ASN C C 1
ATOM 11128 O O . ASN D 2 85 ? 112.764 77.471 31.011 1.00 26.96 303 ASN C O 1
ATOM 11133 N N . ASN D 2 86 ? 111.625 78.612 29.442 1.00 25.65 304 ASN C N 1
ATOM 11134 C CA . ASN D 2 86 ? 112.607 79.686 29.401 1.00 25.65 304 ASN C CA 1
ATOM 11135 C C . ASN D 2 86 ? 112.013 81.088 29.416 1.00 25.65 304 ASN C C 1
ATOM 11136 O O . ASN D 2 86 ? 112.783 82.056 29.414 1.00 25.65 304 ASN C O 1
ATOM 11141 N N . ASN D 2 87 ? 110.693 81.240 29.429 1.00 25.84 305 ASN C N 1
ATOM 11142 C CA . ASN D 2 87 ? 110.072 82.553 29.345 1.00 25.84 305 ASN C CA 1
ATOM 11143 C C . ASN D 2 87 ? 109.038 82.723 30.447 1.00 25.84 305 ASN C C 1
ATOM 11144 O O . ASN D 2 87 ? 108.270 81.802 30.743 1.00 25.84 305 ASN C O 1
ATOM 11149 N N . TRP D 2 88 ? 108.989 83.903 31.051 1.00 22.44 306 TRP C N 1
ATOM 11150 C CA . TRP D 2 88 ? 108.003 84.160 32.097 1.00 22.44 306 TRP C CA 1
ATOM 11151 C C . TRP D 2 88 ? 106.678 84.604 31.498 1.00 22.44 306 TRP C C 1
ATOM 11152 O O . TRP D 2 88 ? 105.659 84.642 32.186 1.00 22.44 306 TRP C O 1
ATOM 11163 N N . GLY D 2 89 ? 106.683 84.923 30.210 1.00 22.70 307 GLY C N 1
ATOM 11164 C CA . GLY D 2 89 ? 105.470 85.370 29.553 1.00 22.70 307 GLY C CA 1
ATOM 11165 C C . GLY D 2 89 ? 105.580 85.409 28.045 1.00 22.70 307 GLY C C 1
ATOM 11166 O O . GLY D 2 89 ? 106.679 85.295 27.503 1.00 22.70 307 GLY C O 1
ATOM 11167 N N . PHE D 2 90 ? 104.449 85.562 27.365 1.00 24.73 308 PHE C N 1
ATOM 11168 C CA . PHE D 2 90 ? 104.442 85.638 25.909 1.00 24.73 308 PHE C CA 1
ATOM 11169 C C . PHE D 2 90 ? 103.104 86.155 25.401 1.00 24.73 308 PHE C C 1
ATOM 11170 O O . PHE D 2 90 ? 102.109 86.117 26.126 1.00 24.73 308 PHE C O 1
ATOM 11178 N N . ARG D 2 91 ? 103.078 86.627 24.159 1.00 28.89 309 ARG C N 1
ATOM 11179 C CA . ARG D 2 91 ? 101.840 87.120 23.568 1.00 28.89 309 ARG C CA 1
ATOM 11180 C C . ARG D 2 91 ? 101.941 87.230 22.046 1.00 28.89 309 ARG C C 1
ATOM 11181 O O . ARG D 2 91 ? 103.011 87.510 21.510 1.00 28.89 309 ARG C O 1
ATOM 11189 N N . PRO D 2 92 ? 100.820 87.014 21.346 1.00 31.47 310 PRO C N 1
ATOM 11190 C CA . PRO D 2 92 ? 100.828 87.162 19.888 1.00 31.47 310 PRO C CA 1
ATOM 11191 C C . PRO D 2 92 ? 101.000 88.621 19.509 1.00 31.47 310 PRO C C 1
ATOM 11192 O O . PRO D 2 92 ? 100.543 89.496 20.238 1.00 31.47 310 PRO C O 1
ATOM 11196 N N . LYS D 2 93 ? 101.617 88.888 18.365 1.00 41.75 311 LYS C N 1
ATOM 11197 C CA . LYS D 2 93 ? 101.843 90.265 17.930 1.00 41.75 311 LYS C CA 1
ATOM 11198 C C . LYS D 2 93 ? 101.271 90.544 16.543 1.00 41.75 311 LYS C C 1
ATOM 11199 O O . LYS D 2 93 ? 100.512 91.493 16.357 1.00 41.75 311 LYS C O 1
ATOM 11205 N N . ARG D 2 94 ? 101.635 89.722 15.571 1.00 43.47 312 ARG C N 1
ATOM 11206 C CA . ARG D 2 94 ? 101.087 89.895 14.234 1.00 43.47 312 ARG C CA 1
ATOM 11207 C C . ARG D 2 94 ? 100.937 88.558 13.527 1.00 43.47 312 ARG C C 1
ATOM 11208 O O . ARG D 2 94 ? 101.537 87.562 13.926 1.00 43.47 312 ARG C O 1
ATOM 11216 N N . LEU D 2 95 ? 100.136 88.539 12.472 1.00 43.13 313 LEU C N 1
ATOM 11217 C CA . LEU D 2 95 ? 99.931 87.297 11.729 1.00 43.13 313 LEU C CA 1
ATOM 11218 C C . LEU D 2 95 ? 99.765 87.494 10.233 1.00 43.13 313 LEU C C 1
ATOM 11219 O O . LEU D 2 95 ? 99.369 88.567 9.789 1.00 43.13 313 LEU C O 1
ATOM 11224 N N . ASN D 2 96 ? 100.079 86.463 9.457 1.00 47.01 314 ASN C N 1
ATOM 11225 C CA . ASN D 2 96 ? 99.861 86.518 8.019 1.00 47.01 314 ASN C CA 1
ATOM 11226 C C . ASN D 2 96 ? 99.247 85.196 7.574 1.00 47.01 314 ASN C C 1
ATOM 11227 O O . ASN D 2 96 ? 99.863 84.149 7.738 1.00 47.01 314 ASN C O 1
ATOM 11232 N N . PHE D 2 97 ? 98.122 85.263 6.875 1.00 38.44 315 PHE C N 1
ATOM 11233 C CA . PHE D 2 97 ? 97.456 84.062 6.389 1.00 38.44 315 PHE C CA 1
ATOM 11234 C C . PHE D 2 97 ? 97.582 83.954 4.877 1.00 38.44 315 PHE C C 1
ATOM 11235 O O . PHE D 2 97 ? 97.511 84.959 4.187 1.00 38.44 315 PHE C O 1
ATOM 11243 N N . LYS D 2 98 ? 97.764 82.742 4.359 1.00 40.98 316 LYS C N 1
ATOM 11244 C CA . LYS D 2 98 ? 97.830 82.552 2.910 1.00 40.98 316 LYS C CA 1
ATOM 11245 C C . LYS D 2 98 ? 97.068 81.330 2.440 1.00 40.98 316 LYS C C 1
ATOM 11246 O O . LYS D 2 98 ? 97.171 80.262 3.041 1.00 40.98 316 LYS C O 1
ATOM 11252 N N . LEU D 2 99 ? 96.307 81.486 1.366 1.00 41.48 317 LEU C N 1
ATOM 11253 C CA . LEU D 2 99 ? 95.597 80.360 0.787 1.00 41.48 317 LEU C CA 1
ATOM 11254 C C . LEU D 2 99 ? 96.170 80.168 -0.595 1.00 41.48 317 LEU C C 1
ATOM 11255 O O . LEU D 2 99 ? 96.293 81.131 -1.343 1.00 41.48 317 LEU C O 1
ATOM 11260 N N . PHE D 2 100 ? 96.524 78.939 -0.946 1.00 42.10 318 PHE C N 1
ATOM 11261 C CA . PHE D 2 100 ? 97.178 78.732 -2.235 1.00 42.10 318 PHE C CA 1
ATOM 11262 C C . PHE D 2 100 ? 97.032 77.334 -2.818 1.00 42.10 318 PHE C C 1
ATOM 11263 O O . PHE D 2 100 ? 96.493 76.441 -2.168 1.00 42.10 318 PHE C O 1
ATOM 11271 N N . ASN D 2 101 ? 97.520 77.152 -4.040 1.00 48.81 319 ASN C N 1
ATOM 11272 C CA . ASN D 2 101 ? 97.415 75.863 -4.719 1.00 48.81 319 ASN C CA 1
ATOM 11273 C C . ASN D 2 101 ? 95.973 75.412 -4.638 1.00 48.81 319 ASN C C 1
ATOM 11274 O O . ASN D 2 101 ? 95.703 74.269 -4.285 1.00 48.81 319 ASN C O 1
ATOM 11279 N N . ILE D 2 102 ? 95.042 76.251 -5.075 1.00 50.09 320 ILE C N 1
ATOM 11280 C CA . ILE D 2 102 ? 93.613 75.904 -5.010 1.00 50.09 320 ILE C CA 1
ATOM 11281 C C . ILE D 2 102 ? 93.294 74.493 -5.533 1.00 50.09 320 ILE C C 1
ATOM 11282 O O . ILE D 2 102 ? 93.339 73.546 -4.769 1.00 50.09 320 ILE C O 1
ATOM 11287 N N . GLN D 2 103 ? 93.008 74.315 -6.815 1.00 53.95 321 GLN C N 1
ATOM 11288 C CA . GLN D 2 103 ? 92.569 72.998 -7.344 1.00 53.95 321 GLN C CA 1
ATOM 11289 C C . GLN D 2 103 ? 91.198 72.577 -6.829 1.00 53.95 321 GLN C C 1
ATOM 11290 O O . GLN D 2 103 ? 91.024 72.311 -5.642 1.00 53.95 321 GLN C O 1
ATOM 11296 N N . VAL D 2 104 ? 90.216 72.525 -7.712 1.00 57.79 322 VAL C N 1
ATOM 11297 C CA . VAL D 2 104 ? 88.903 72.027 -7.313 1.00 57.79 322 VAL C CA 1
ATOM 11298 C C . VAL D 2 104 ? 88.742 70.683 -8.013 1.00 57.79 322 VAL C C 1
ATOM 11299 O O . VAL D 2 104 ? 89.741 70.142 -8.455 1.00 57.79 322 VAL C O 1
ATOM 11303 N N . LYS D 2 105 ? 87.549 70.098 -8.039 1.00 63.39 323 LYS C N 1
ATOM 11304 C CA . LYS D 2 105 ? 87.345 68.779 -8.641 1.00 63.39 323 LYS C CA 1
ATOM 11305 C C . LYS D 2 105 ? 85.892 68.585 -9.021 1.00 63.39 323 LYS C C 1
ATOM 11306 O O . LYS D 2 105 ? 85.014 69.129 -8.362 1.00 63.39 323 LYS C O 1
ATOM 11312 N N . GLU D 2 106 ? 85.631 67.779 -10.045 1.00 70.06 324 GLU C N 1
ATOM 11313 C CA . GLU D 2 106 ? 84.259 67.582 -10.528 1.00 70.06 324 GLU C CA 1
ATOM 11314 C C . GLU D 2 106 ? 83.505 66.403 -9.912 1.00 70.06 324 GLU C C 1
ATOM 11315 O O . GLU D 2 106 ? 82.319 66.511 -9.634 1.00 70.06 324 GLU C O 1
ATOM 11321 N N . VAL D 2 107 ? 84.178 65.281 -9.714 1.00 76.60 325 VAL C N 1
ATOM 11322 C CA . VAL D 2 107 ? 83.511 64.096 -9.170 1.00 76.60 325 VAL C CA 1
ATOM 11323 C C . VAL D 2 107 ? 82.241 63.737 -9.921 1.00 76.60 325 VAL C C 1
ATOM 11324 O O . VAL D 2 107 ? 81.139 64.055 -9.481 1.00 76.60 325 VAL C O 1
ATOM 11328 N N . THR D 2 108 ? 82.382 63.072 -11.057 1.00 76.56 326 THR C N 1
ATOM 11329 C CA . THR D 2 108 ? 81.200 62.625 -11.778 1.00 76.56 326 THR C CA 1
ATOM 11330 C C . THR D 2 108 ? 80.809 61.285 -11.210 1.00 76.56 326 THR C C 1
ATOM 11331 O O . THR D 2 108 ? 81.256 60.248 -11.689 1.00 76.56 326 THR C O 1
ATOM 11335 N N . ASP D 2 109 ? 79.996 61.304 -10.166 1.00 91.24 327 ASP C N 1
ATOM 11336 C CA . ASP D 2 109 ? 79.606 60.068 -9.508 1.00 91.24 327 ASP C CA 1
ATOM 11337 C C . ASP D 2 109 ? 78.696 59.215 -10.374 1.00 91.24 327 ASP C C 1
ATOM 11338 O O . ASP D 2 109 ? 77.533 59.003 -10.038 1.00 91.24 327 ASP C O 1
ATOM 11343 N N . ASN D 2 110 ? 79.225 58.699 -11.474 1.00 100.63 328 ASN C N 1
ATOM 11344 C CA . ASN D 2 110 ? 78.422 57.887 -12.374 1.00 100.63 328 ASN C CA 1
ATOM 11345 C C . ASN D 2 110 ? 78.148 56.542 -11.746 1.00 100.63 328 ASN C C 1
ATOM 11346 O O . ASN D 2 110 ? 79.049 55.931 -11.189 1.00 100.63 328 ASN C O 1
ATOM 11351 N N . ASN D 2 111 ? 76.909 56.070 -11.843 1.00 98.77 329 ASN C N 1
ATOM 11352 C CA . ASN D 2 111 ? 76.543 54.783 -11.263 1.00 98.77 329 ASN C CA 1
ATOM 11353 C C . ASN D 2 111 ? 77.386 54.490 -10.031 1.00 98.77 329 ASN C C 1
ATOM 11354 O O . ASN D 2 111 ? 77.194 55.108 -8.985 1.00 98.77 329 ASN C O 1
ATOM 11359 N N . GLY D 2 112 ? 78.320 53.557 -10.154 1.00 91.81 330 GLY C N 1
ATOM 11360 C CA . GLY D 2 112 ? 79.206 53.250 -9.045 1.00 91.81 330 GLY C CA 1
ATOM 11361 C C . GLY D 2 112 ? 80.509 54.008 -9.177 1.00 91.81 330 GLY C C 1
ATOM 11362 O O . GLY D 2 112 ? 81.162 54.307 -8.182 1.00 91.81 330 GLY C O 1
ATOM 11363 N N . VAL D 2 113 ? 80.899 54.324 -10.404 1.00 88.32 331 VAL C N 1
ATOM 11364 C CA . VAL D 2 113 ? 82.147 55.042 -10.620 1.00 88.32 331 VAL C CA 1
ATOM 11365 C C . VAL D 2 113 ? 81.973 56.525 -10.306 1.00 88.32 331 VAL C C 1
ATOM 11366 O O . VAL D 2 113 ? 81.432 57.289 -11.103 1.00 88.32 331 VAL C O 1
ATOM 11370 N N . LYS D 2 114 ? 82.436 56.939 -9.133 1.00 75.76 332 LYS C N 1
ATOM 11371 C CA . LYS D 2 114 ? 82.270 58.335 -8.736 1.00 75.76 332 LYS C CA 1
ATOM 11372 C C . LYS D 2 114 ? 83.165 59.236 -9.574 1.00 75.76 332 LYS C C 1
ATOM 11373 O O . LYS D 2 114 ? 83.113 60.454 -9.418 1.00 75.76 332 LYS C O 1
ATOM 11379 N N . THR D 2 115 ? 83.987 58.653 -10.444 1.00 78.61 333 THR C N 1
ATOM 11380 C CA . THR D 2 115 ? 84.853 59.419 -11.357 1.00 78.61 333 THR C CA 1
ATOM 11381 C C . THR D 2 115 ? 85.126 60.885 -11.025 1.00 78.61 333 THR C C 1
ATOM 11382 O O . THR D 2 115 ? 84.335 61.748 -11.354 1.00 78.61 333 THR C O 1
ATOM 11386 N N . ILE D 2 116 ? 86.285 61.170 -10.451 1.00 70.20 334 ILE C N 1
ATOM 11387 C CA . ILE D 2 116 ? 86.634 62.554 -10.136 1.00 70.20 334 ILE C CA 1
ATOM 11388 C C . ILE D 2 116 ? 87.586 63.179 -11.150 1.00 70.20 334 ILE C C 1
ATOM 11389 O O . ILE D 2 116 ? 88.571 62.561 -11.542 1.00 70.20 334 ILE C O 1
ATOM 11394 N N . ALA D 2 117 ? 87.296 64.404 -11.566 1.00 67.62 335 ALA C N 1
ATOM 11395 C CA . ALA D 2 117 ? 88.170 65.103 -12.503 1.00 67.62 335 ALA C CA 1
ATOM 11396 C C . ALA D 2 117 ? 88.371 66.536 -12.032 1.00 67.62 335 ALA C C 1
ATOM 11397 O O . ALA D 2 117 ? 87.818 66.936 -11.017 1.00 67.62 335 ALA C O 1
ATOM 11399 N N . ASN D 2 118 ? 89.153 67.307 -12.776 1.00 70.76 336 ASN C N 1
ATOM 11400 C CA . ASN D 2 118 ? 89.408 68.695 -12.399 1.00 70.76 336 ASN C CA 1
ATOM 11401 C C . ASN D 2 118 ? 88.566 69.681 -13.191 1.00 70.76 336 ASN C C 1
ATOM 11402 O O . ASN D 2 118 ? 88.461 69.566 -14.408 1.00 70.76 336 ASN C O 1
ATOM 11407 N N . ASN D 2 119 ? 87.960 70.647 -12.509 1.00 70.44 337 ASN C N 1
ATOM 11408 C CA . ASN D 2 119 ? 87.204 71.679 -13.207 1.00 70.44 337 ASN C CA 1
ATOM 11409 C C . ASN D 2 119 ? 88.055 72.929 -13.196 1.00 70.44 337 ASN C C 1
ATOM 11410 O O . ASN D 2 119 ? 87.956 73.744 -12.283 1.00 70.44 337 ASN C O 1
ATOM 11415 N N . LEU D 2 120 ? 88.897 73.086 -14.207 1.00 74.38 338 LEU C N 1
ATOM 11416 C CA . LEU D 2 120 ? 89.819 74.221 -14.234 1.00 74.38 338 LEU C CA 1
ATOM 11417 C C . LEU D 2 120 ? 89.158 75.594 -14.224 1.00 74.38 338 LEU C C 1
ATOM 11418 O O . LEU D 2 120 ? 89.807 76.588 -13.910 1.00 74.38 338 LEU C O 1
ATOM 11423 N N . THR D 2 121 ? 87.925 75.668 -14.688 1.00 69.88 339 THR C N 1
ATOM 11424 C CA . THR D 2 121 ? 87.286 76.968 -14.793 1.00 69.88 339 THR C CA 1
ATOM 11425 C C . THR D 2 121 ? 86.362 77.207 -13.620 1.00 69.88 339 THR C C 1
ATOM 11426 O O . THR D 2 121 ? 85.439 78.008 -13.706 1.00 69.88 339 THR C O 1
ATOM 11430 N N . SER D 2 122 ? 86.595 76.495 -12.527 1.00 63.16 340 SER C N 1
ATOM 11431 C CA . SER D 2 122 ? 85.751 76.658 -11.356 1.00 63.16 340 SER C CA 1
ATOM 11432 C C . SER D 2 122 ? 86.354 77.678 -10.410 1.00 63.16 340 SER C C 1
ATOM 11433 O O . SER D 2 122 ? 87.552 77.933 -10.457 1.00 63.16 340 SER C O 1
ATOM 11436 N N . THR D 2 123 ? 85.523 78.244 -9.546 1.00 56.48 341 THR C N 1
ATOM 11437 C CA . THR D 2 123 ? 86.008 79.276 -8.640 1.00 56.48 341 THR C CA 1
ATOM 11438 C C . THR D 2 123 ? 85.750 79.024 -7.161 1.00 56.48 341 THR C C 1
ATOM 11439 O O . THR D 2 123 ? 84.768 78.376 -6.805 1.00 56.48 341 THR C O 1
ATOM 11443 N N . VAL D 2 124 ? 86.639 79.515 -6.299 1.00 47.19 342 VAL C N 1
ATOM 11444 C CA . VAL D 2 124 ? 86.422 79.431 -4.866 1.00 47.19 342 VAL C CA 1
ATOM 11445 C C . VAL D 2 124 ? 86.276 80.861 -4.388 1.00 47.19 342 VAL C C 1
ATOM 11446 O O . VAL D 2 124 ? 86.939 81.758 -4.908 1.00 47.19 342 VAL C O 1
ATOM 11450 N N . GLN D 2 125 ? 85.403 81.092 -3.419 1.00 44.69 343 GLN C N 1
ATOM 11451 C CA . GLN D 2 125 ? 85.245 82.432 -2.866 1.00 44.69 343 GLN C CA 1
ATOM 11452 C C . GLN D 2 125 ? 85.880 82.528 -1.494 1.00 44.69 343 GLN C C 1
ATOM 11453 O O . GLN D 2 125 ? 85.820 81.580 -0.712 1.00 44.69 343 GLN C O 1
ATOM 11459 N N . VAL D 2 126 ? 86.481 83.672 -1.197 1.00 40.52 344 VAL C N 1
ATOM 11460 C CA . VAL D 2 126 ? 87.093 83.862 0.109 1.00 40.52 344 VAL C CA 1
ATOM 11461 C C . VAL D 2 126 ? 87.034 85.311 0.562 1.00 40.52 344 VAL C C 1
ATOM 11462 O O . VAL D 2 126 ? 87.326 86.218 -0.205 1.00 40.52 344 VAL C O 1
ATOM 11466 N N . PHE D 2 127 ? 86.647 85.529 1.810 1.00 42.37 345 PHE C N 1
ATOM 11467 C CA . PHE D 2 127 ? 86.638 86.887 2.342 1.00 42.37 345 PHE C CA 1
ATOM 11468 C C . PHE D 2 127 ? 86.827 86.896 3.854 1.00 42.37 345 PHE C C 1
ATOM 11469 O O . PHE D 2 127 ? 86.438 85.955 4.544 1.00 42.37 345 PHE C O 1
ATOM 11477 N N . THR D 2 128 ? 87.439 87.956 4.362 1.00 47.26 346 THR C N 1
ATOM 11478 C CA . THR D 2 128 ? 87.628 88.071 5.800 1.00 47.26 346 THR C CA 1
ATOM 11479 C C . THR D 2 128 ? 86.644 89.074 6.370 1.00 47.26 346 THR C C 1
ATOM 11480 O O . THR D 2 128 ? 86.402 90.117 5.767 1.00 47.26 346 THR C O 1
ATOM 11484 N N . ASP D 2 129 ? 86.077 88.766 7.527 1.00 46.92 347 ASP C N 1
ATOM 11485 C CA . ASP D 2 129 ? 85.166 89.696 8.179 1.00 46.92 347 ASP C CA 1
ATOM 11486 C C . ASP D 2 129 ? 85.989 90.683 8.983 1.00 46.92 347 ASP C C 1
ATOM 11487 O O . ASP D 2 129 ? 85.901 90.723 10.210 1.00 46.92 347 ASP C O 1
ATOM 11492 N N . SER D 2 130 ? 86.793 91.483 8.294 1.00 54.97 348 SER C N 1
ATOM 11493 C CA . SER D 2 130 ? 87.677 92.423 8.982 1.00 54.97 348 SER C CA 1
ATOM 11494 C C . SER D 2 130 ? 86.914 93.508 9.724 1.00 54.97 348 SER C C 1
ATOM 11495 O O . SER D 2 130 ? 87.458 94.152 10.616 1.00 54.97 348 SER C O 1
ATOM 11498 N N . ASP D 2 131 ? 85.659 93.717 9.353 1.00 54.10 349 ASP C N 1
ATOM 11499 C CA . ASP D 2 131 ? 84.844 94.710 10.033 1.00 54.10 349 ASP C CA 1
ATOM 11500 C C . ASP D 2 131 ? 84.014 94.065 11.130 1.00 54.10 349 ASP C C 1
ATOM 11501 O O . ASP D 2 131 ? 83.208 94.735 11.773 1.00 54.10 349 ASP C O 1
ATOM 11506 N N . TYR D 2 132 ? 84.197 92.765 11.334 1.00 46.99 350 TYR C N 1
ATOM 11507 C CA . TYR D 2 132 ? 83.468 92.061 12.386 1.00 46.99 350 TYR C CA 1
ATOM 11508 C C . TYR D 2 132 ? 81.969 92.310 12.302 1.00 46.99 350 TYR C C 1
ATOM 11509 O O . TYR D 2 132 ? 81.320 92.550 13.317 1.00 46.99 350 TYR C O 1
ATOM 11518 N N . GLN D 2 133 ? 81.409 92.185 11.107 1.00 44.32 351 GLN C N 1
ATOM 11519 C CA . GLN D 2 133 ? 79.975 92.381 10.934 1.00 44.32 351 GLN C CA 1
ATOM 11520 C C . GLN D 2 133 ? 79.195 91.068 11.009 1.00 44.32 351 GLN C C 1
ATOM 11521 O O . GLN D 2 133 ? 77.969 91.067 10.917 1.00 44.32 351 GLN C O 1
ATOM 11527 N N . LEU D 2 134 ? 79.900 89.956 11.178 1.00 42.35 352 LEU C N 1
ATOM 11528 C CA . LEU D 2 134 ? 79.237 88.657 11.280 1.00 42.35 352 LEU C CA 1
ATOM 11529 C C . LEU D 2 134 ? 79.373 88.051 12.665 1.00 42.35 352 LEU C C 1
ATOM 11530 O O . LEU D 2 134 ? 80.356 88.303 13.359 1.00 42.35 352 LEU C O 1
ATOM 11535 N N . PRO D 2 135 ? 78.388 87.238 13.071 1.00 35.68 353 PRO C N 1
ATOM 11536 C CA . PRO D 2 135 ? 78.503 86.549 14.358 1.00 35.68 353 PRO C CA 1
ATOM 11537 C C . PRO D 2 135 ? 79.858 85.869 14.480 1.00 35.68 353 PRO C C 1
ATOM 11538 O O . PRO D 2 135 ? 80.244 85.122 13.583 1.00 35.68 353 PRO C O 1
ATOM 11542 N N . TYR D 2 136 ? 80.572 86.124 15.568 1.00 33.50 354 TYR C N 1
ATOM 11543 C CA . TYR D 2 136 ? 81.906 85.558 15.753 1.00 33.50 354 TYR C CA 1
ATOM 11544 C C . TYR D 2 136 ? 81.836 84.211 16.457 1.00 33.50 354 TYR C C 1
ATOM 11545 O O . TYR D 2 136 ? 81.432 84.134 17.614 1.00 33.50 354 TYR C O 1
ATOM 11554 N N . VAL D 2 137 ? 82.207 83.140 15.765 1.00 37.56 355 VAL C N 1
ATOM 11555 C CA . VAL D 2 137 ? 82.103 81.803 16.354 1.00 37.56 355 VAL C CA 1
ATOM 11556 C C . VAL D 2 137 ? 83.457 81.175 16.669 1.00 37.56 355 VAL C C 1
ATOM 11557 O O . VAL D 2 137 ? 83.530 79.994 17.005 1.00 37.56 355 VAL C O 1
ATOM 11561 N N . LEU D 2 138 ? 84.522 81.958 16.571 1.00 38.28 356 LEU C N 1
ATOM 11562 C CA . LEU D 2 138 ? 85.860 81.424 16.818 1.00 38.28 356 LEU C CA 1
ATOM 11563 C C . LEU D 2 138 ? 86.228 81.369 18.302 1.00 38.28 356 LEU C C 1
ATOM 11564 O O . LEU D 2 138 ? 87.239 80.777 18.666 1.00 38.28 356 LEU C O 1
ATOM 11569 N N . GLY D 2 139 ? 85.414 81.982 19.154 1.00 39.40 357 GLY C N 1
ATOM 11570 C CA . GLY D 2 139 ? 85.702 81.984 20.575 1.00 39.40 357 GLY C CA 1
ATOM 11571 C C . GLY D 2 139 ? 84.891 80.952 21.326 1.00 39.40 357 GLY C C 1
ATOM 11572 O O . GLY D 2 139 ? 84.644 81.108 22.519 1.00 39.40 357 GLY C O 1
ATOM 11573 N N . SER D 2 140 ? 84.477 79.891 20.640 1.00 30.91 358 SER C N 1
ATOM 11574 C CA . SER D 2 140 ? 83.619 78.891 21.279 1.00 30.91 358 SER C CA 1
ATOM 11575 C C . SER D 2 140 ? 84.261 77.507 21.377 1.00 30.91 358 SER C C 1
ATOM 11576 O O . SER D 2 140 ? 83.565 76.518 21.602 1.00 30.91 358 SER C O 1
ATOM 11579 N N . ALA D 2 141 ? 85.576 77.433 21.205 1.00 28.40 359 ALA C N 1
ATOM 11580 C CA . ALA D 2 141 ? 86.286 76.155 21.353 1.00 28.40 359 ALA C CA 1
ATOM 11581 C C . ALA D 2 141 ? 85.688 75.029 20.513 1.00 28.40 359 ALA C C 1
ATOM 11582 O O . ALA D 2 141 ? 85.493 73.923 21.007 1.00 28.40 359 ALA C O 1
ATOM 11584 N N . HIS D 2 142 ? 85.397 75.309 19.251 1.00 34.21 360 HIS C N 1
ATOM 11585 C CA . HIS D 2 142 ? 84.817 74.295 18.385 1.00 34.21 360 HIS C CA 1
ATOM 11586 C C . HIS D 2 142 ? 85.889 73.487 17.695 1.00 34.21 360 HIS C C 1
ATOM 11587 O O . HIS D 2 142 ? 87.050 73.890 17.652 1.00 34.21 360 HIS C O 1
ATOM 11594 N N . GLU D 2 143 ? 85.504 72.342 17.148 1.00 34.37 361 GLU C N 1
ATOM 11595 C CA . GLU D 2 143 ? 86.454 71.539 16.397 1.00 34.37 361 GLU C CA 1
ATOM 11596 C C . GLU D 2 143 ? 86.650 72.145 15.016 1.00 34.37 361 GLU C C 1
ATOM 11597 O O . GLU D 2 143 ? 85.956 73.091 14.653 1.00 34.37 361 GLU C O 1
ATOM 11603 N N . GLY D 2 144 ? 87.591 71.607 14.243 1.00 34.19 362 GLY C N 1
ATOM 11604 C CA . GLY D 2 144 ? 87.817 72.099 12.893 1.00 34.19 362 GLY C CA 1
ATOM 11605 C C . GLY D 2 144 ? 89.076 72.925 12.724 1.00 34.19 362 GLY C C 1
ATOM 11606 O O . GLY D 2 144 ? 89.189 73.692 11.769 1.00 34.19 362 GLY C O 1
ATOM 11607 N N . CYS D 2 145 ? 90.028 72.769 13.635 1.00 39.12 363 CYS C N 1
ATOM 11608 C CA . CYS D 2 145 ? 91.259 73.556 13.579 1.00 39.12 363 CYS C CA 1
ATOM 11609 C C . CYS D 2 145 ? 92.338 72.904 12.734 1.00 39.12 363 CYS C C 1
ATOM 11610 O O . CYS D 2 145 ? 92.221 71.739 12.361 1.00 39.12 363 CYS C O 1
ATOM 11613 N N . LEU D 2 146 ? 93.376 73.664 12.407 1.00 35.79 364 LEU C N 1
ATOM 11614 C CA . LEU D 2 146 ? 94.480 73.106 11.647 1.00 35.79 364 LEU C CA 1
ATOM 11615 C C . LEU D 2 146 ? 95.078 71.976 12.462 1.00 35.79 364 LEU C C 1
ATOM 11616 O O . LEU D 2 146 ? 95.405 72.162 13.629 1.00 35.79 364 LEU C O 1
ATOM 11621 N N . PRO D 2 147 ? 95.223 70.792 11.854 1.00 42.27 365 PRO C N 1
ATOM 11622 C CA . PRO D 2 147 ? 95.713 69.644 12.628 1.00 42.27 365 PRO C CA 1
ATOM 11623 C C . PRO D 2 147 ? 97.067 69.945 13.263 1.00 42.27 365 PRO C C 1
ATOM 11624 O O . PRO D 2 147 ? 97.888 70.609 12.646 1.00 42.27 365 PRO C O 1
ATOM 11628 N N . PRO D 2 148 ? 97.297 69.468 14.492 1.00 36.75 366 PRO C N 1
ATOM 11629 C CA . PRO D 2 148 ? 98.609 69.671 15.114 1.00 36.75 366 PRO C CA 1
ATOM 11630 C C . PRO D 2 148 ? 99.704 69.022 14.275 1.00 36.75 366 PRO C C 1
ATOM 11631 O O . PRO D 2 148 ? 100.779 69.597 14.139 1.00 36.75 366 PRO C O 1
ATOM 11635 N N . PHE D 2 149 ? 99.435 67.848 13.718 1.00 43.59 367 PHE C N 1
ATOM 11636 C CA . PHE D 2 149 ? 100.408 67.195 12.850 1.00 43.59 367 PHE C CA 1
ATOM 11637 C C . PHE D 2 149 ? 100.420 67.877 11.489 1.00 43.59 367 PHE C C 1
ATOM 11638 O O . PHE D 2 149 ? 99.413 67.855 10.783 1.00 43.59 367 PHE C O 1
ATOM 11646 N N . PRO D 2 150 ? 101.553 68.493 11.119 1.00 41.30 368 PRO C N 1
ATOM 11647 C CA . PRO D 2 150 ? 101.631 69.251 9.860 1.00 41.30 368 PRO C CA 1
ATOM 11648 C C . PRO D 2 150 ? 101.401 68.392 8.648 1.00 41.30 368 PRO C C 1
ATOM 11649 O O . PRO D 2 150 ? 101.523 68.864 7.520 1.00 41.30 368 PRO C O 1
ATOM 11653 N N . ALA D 2 151 ? 101.176 67.095 8.847 1.00 45.72 369 ALA C N 1
ATOM 11654 C CA . ALA D 2 151 ? 101.034 66.174 7.713 1.00 45.72 369 ALA C CA 1
ATOM 11655 C C . ALA D 2 151 ? 99.610 65.678 7.539 1.00 45.72 369 ALA C C 1
ATOM 11656 O O . ALA D 2 151 ? 99.269 65.108 6.506 1.00 45.72 369 ALA C O 1
ATOM 11658 N N . ASP D 2 152 ? 98.782 65.886 8.548 1.00 46.11 370 ASP C N 1
ATOM 11659 C CA . ASP D 2 152 ? 97.395 65.472 8.459 1.00 46.11 370 ASP C CA 1
ATOM 11660 C C . ASP D 2 152 ? 96.603 66.396 7.547 1.00 46.11 370 ASP C C 1
ATOM 11661 O O . ASP D 2 152 ? 96.772 67.615 7.596 1.00 46.11 370 ASP C O 1
ATOM 11666 N N . VAL D 2 153 ? 95.748 65.825 6.709 1.00 43.49 371 VAL C N 1
ATOM 11667 C CA . VAL D 2 153 ? 94.896 66.643 5.849 1.00 43.49 371 VAL C CA 1
ATOM 11668 C C . VAL D 2 153 ? 93.567 66.852 6.552 1.00 43.49 371 VAL C C 1
ATOM 11669 O O . VAL D 2 153 ? 93.044 65.924 7.165 1.00 43.49 371 VAL C O 1
ATOM 11673 N N . PHE D 2 154 ? 93.012 68.056 6.475 1.00 40.71 372 PHE C N 1
ATOM 11674 C CA . PHE D 2 154 ? 91.785 68.334 7.226 1.00 40.71 372 PHE C CA 1
ATOM 11675 C C . PHE D 2 154 ? 90.634 68.911 6.409 1.00 40.71 372 PHE C C 1
ATOM 11676 O O . PHE D 2 154 ? 90.845 69.520 5.367 1.00 40.71 372 PHE C O 1
ATOM 11684 N N . MET D 2 155 ? 89.412 68.723 6.894 1.00 37.25 373 MET C N 1
ATOM 11685 C CA . MET D 2 155 ? 88.245 69.273 6.209 1.00 37.25 373 MET C CA 1
ATOM 11686 C C . MET D 2 155 ? 87.797 70.580 6.842 1.00 37.25 373 MET C C 1
ATOM 11687 O O . MET D 2 155 ? 87.743 70.695 8.063 1.00 37.25 373 MET C O 1
ATOM 11692 N N . ILE D 2 156 ? 87.486 71.568 6.014 1.00 35.07 374 ILE C N 1
ATOM 11693 C CA . ILE D 2 156 ? 86.998 72.841 6.526 1.00 35.07 374 ILE C CA 1
ATOM 11694 C C . ILE D 2 156 ? 85.617 72.688 7.163 1.00 35.07 374 ILE C C 1
ATOM 11695 O O . ILE D 2 156 ? 84.729 72.093 6.561 1.00 35.07 374 ILE C O 1
ATOM 11700 N N . PRO D 2 157 ? 85.425 73.238 8.387 1.00 32.47 375 PRO C N 1
ATOM 11701 C CA . PRO D 2 157 ? 84.084 73.161 8.978 1.00 32.47 375 PRO C CA 1
ATOM 11702 C C . PRO D 2 157 ? 83.097 74.149 8.372 1.00 32.47 375 PRO C C 1
ATOM 11703 O O . PRO D 2 157 ? 83.514 75.139 7.780 1.00 32.47 375 PRO C O 1
ATOM 11707 N N . GLN D 2 158 ? 81.805 73.881 8.523 1.00 32.89 376 GLN C N 1
ATOM 11708 C CA . GLN D 2 158 ? 80.775 74.759 7.976 1.00 32.89 376 GLN C CA 1
ATOM 11709 C C . GLN D 2 158 ? 80.443 75.914 8.907 1.00 32.89 376 GLN C C 1
ATOM 11710 O O . GLN D 2 158 ? 80.352 75.732 10.118 1.00 32.89 376 GLN C O 1
ATOM 11716 N N . TYR D 2 159 ? 80.253 77.099 8.339 1.00 28.77 377 TYR C N 1
ATOM 11717 C CA . TYR D 2 159 ? 79.929 78.269 9.143 1.00 28.77 377 TYR C CA 1
ATOM 11718 C C . TYR D 2 159 ? 78.445 78.351 9.439 1.00 28.77 377 TYR C C 1
ATOM 11719 O O . TYR D 2 159 ? 77.626 78.308 8.523 1.00 28.77 377 TYR C O 1
ATOM 11728 N N . GLY D 2 160 ? 78.094 78.482 10.710 1.00 32.97 378 GLY C N 1
ATOM 11729 C CA . GLY D 2 160 ? 76.700 78.635 11.094 1.00 32.97 378 GLY C CA 1
ATOM 11730 C C . GLY D 2 160 ? 76.635 79.599 12.263 1.00 32.97 378 GLY C C 1
ATOM 11731 O O . GLY D 2 160 ? 77.640 79.813 12.943 1.00 32.97 378 GLY C O 1
ATOM 11732 N N . TYR D 2 161 ? 75.469 80.183 12.510 1.00 26.80 379 TYR C N 1
ATOM 11733 C CA . TYR D 2 161 ? 75.360 81.170 13.579 1.00 26.80 379 TYR C CA 1
ATOM 11734 C C . TYR D 2 161 ? 73.992 81.189 14.235 1.00 26.80 379 TYR C C 1
ATOM 11735 O O . TYR D 2 161 ? 73.017 80.695 13.672 1.00 26.80 379 TYR C O 1
ATOM 11744 N N . LEU D 2 162 ? 73.921 81.777 15.423 1.00 27.49 380 LEU C N 1
ATOM 11745 C CA . LEU D 2 162 ? 72.660 81.840 16.146 1.00 27.49 380 LEU C CA 1
ATOM 11746 C C . LEU D 2 162 ? 72.258 83.276 16.409 1.00 27.49 380 LEU C C 1
ATOM 11747 O O . LEU D 2 162 ? 73.111 84.143 16.578 1.00 27.49 380 LEU C O 1
ATOM 11752 N N . THR D 2 163 ? 70.959 83.534 16.445 1.00 23.09 381 THR C N 1
ATOM 11753 C CA . THR D 2 163 ? 70.479 84.872 16.753 1.00 23.09 381 THR C CA 1
ATOM 11754 C C . THR D 2 163 ? 69.474 84.745 17.889 1.00 23.09 381 THR C C 1
ATOM 11755 O O . THR D 2 163 ? 69.423 83.717 18.565 1.00 23.09 381 THR C O 1
ATOM 11759 N N . LEU D 2 164 ? 68.679 85.780 18.109 1.00 21.63 382 LEU C N 1
ATOM 11760 C CA . LEU D 2 164 ? 67.707 85.750 19.193 1.00 21.63 382 LEU C CA 1
ATOM 11761 C C . LEU D 2 164 ? 66.645 84.685 18.965 1.00 21.63 382 LEU C C 1
ATOM 11762 O O . LEU D 2 164 ? 66.280 84.400 17.825 1.00 21.63 382 LEU C O 1
ATOM 11767 N N . ASN D 2 165 ? 66.149 84.096 20.050 1.00 31.18 383 ASN C N 1
ATOM 11768 C CA . ASN D 2 165 ? 65.115 83.073 19.935 1.00 31.18 383 ASN C CA 1
ATOM 11769 C C . ASN D 2 165 ? 64.153 83.012 21.106 1.00 31.18 383 ASN C C 1
ATOM 11770 O O . ASN D 2 165 ? 64.519 83.351 22.230 1.00 31.18 383 ASN C O 1
ATOM 11775 N N . ASP D 2 166 ? 62.908 82.662 20.828 1.00 39.15 384 ASP C N 1
ATOM 11776 C CA . ASP D 2 166 ? 61.929 82.496 21.884 1.00 39.15 384 ASP C CA 1
ATOM 11777 C C . ASP D 2 166 ? 61.527 81.061 21.708 1.00 39.15 384 ASP C C 1
ATOM 11778 O O . ASP D 2 166 ? 60.712 80.745 20.841 1.00 39.15 384 ASP C O 1
ATOM 11783 N N . GLY D 2 167 ? 62.100 80.171 22.506 1.00 43.41 385 GLY C N 1
ATOM 11784 C CA . GLY D 2 167 ? 61.847 78.760 22.293 1.00 43.41 385 GLY C CA 1
ATOM 11785 C C . GLY D 2 167 ? 62.501 78.456 20.958 1.00 43.41 385 GLY C C 1
ATOM 11786 O O . GLY D 2 167 ? 63.659 78.802 20.741 1.00 43.41 385 GLY C O 1
ATOM 11787 N N . SER D 2 168 ? 61.764 77.836 20.048 1.00 41.03 386 SER C N 1
ATOM 11788 C CA . SER D 2 168 ? 62.303 77.568 18.720 1.00 41.03 386 SER C CA 1
ATOM 11789 C C . SER D 2 168 ? 61.919 78.663 17.739 1.00 41.03 386 SER C C 1
ATOM 11790 O O . SER D 2 168 ? 62.234 78.573 16.552 1.00 41.03 386 SER C O 1
ATOM 11793 N N . GLN D 2 169 ? 61.239 79.693 18.225 1.00 38.01 387 GLN C N 1
ATOM 11794 C CA . GLN D 2 169 ? 60.789 80.766 17.346 1.00 38.01 387 GLN C CA 1
ATOM 11795 C C . GLN D 2 169 ? 61.743 81.947 17.328 1.00 38.01 387 GLN C C 1
ATOM 11796 O O . GLN D 2 169 ? 62.519 82.141 18.260 1.00 38.01 387 GLN C O 1
ATOM 11802 N N . ALA D 2 170 ? 61.687 82.738 16.263 1.00 25.27 388 ALA C N 1
ATOM 11803 C CA . ALA D 2 170 ? 62.519 83.929 16.185 1.00 25.27 388 ALA C CA 1
ATOM 11804 C C . ALA D 2 170 ? 61.717 85.143 16.601 1.00 25.27 388 ALA C C 1
ATOM 11805 O O . ALA D 2 170 ? 60.489 85.088 16.648 1.00 25.27 388 ALA C O 1
ATOM 11807 N N . VAL D 2 171 ? 62.398 86.243 16.894 1.00 23.04 389 VAL C N 1
ATOM 11808 C CA . VAL D 2 171 ? 61.702 87.485 17.211 1.00 23.04 389 VAL C CA 1
ATOM 11809 C C . VAL D 2 171 ? 62.065 88.520 16.152 1.00 23.04 389 VAL C C 1
ATOM 11810 O O . VAL D 2 171 ? 62.977 88.304 15.359 1.00 23.04 389 VAL C O 1
ATOM 11814 N N . GLY D 2 172 ? 61.357 89.641 16.132 1.00 15.37 390 GLY C N 1
ATOM 11815 C CA . GLY D 2 172 ? 61.626 90.672 15.141 1.00 15.37 390 GLY C CA 1
ATOM 11816 C C . GLY D 2 172 ? 63.031 91.217 15.273 1.00 15.37 390 GLY C C 1
ATOM 11817 O O . GLY D 2 172 ? 63.598 91.717 14.303 1.00 15.37 390 GLY C O 1
ATOM 11818 N N . ARG D 2 173 ? 63.600 91.114 16.468 1.00 16.26 391 ARG C N 1
ATOM 11819 C CA . ARG D 2 173 ? 64.954 91.594 16.703 1.00 16.26 391 ARG C CA 1
ATOM 11820 C C . ARG D 2 173 ? 65.992 90.656 16.110 1.00 16.26 391 ARG C C 1
ATOM 11821 O O . ARG D 2 173 ? 67.131 91.056 15.877 1.00 16.26 391 ARG C O 1
ATOM 11829 N N . SER D 2 174 ? 65.604 89.409 15.863 1.00 17.70 392 SER C N 1
ATOM 11830 C CA . SER D 2 174 ? 66.525 88.442 15.275 1.00 17.70 392 SER C CA 1
ATOM 11831 C C . SER D 2 174 ? 67.079 88.955 13.953 1.00 17.70 392 SER C C 1
ATOM 11832 O O . SER D 2 174 ? 66.384 89.646 13.209 1.00 17.70 392 SER C O 1
ATOM 11835 N N . SER D 2 175 ? 68.328 88.623 13.659 1.00 20.45 393 SER C N 1
ATOM 11836 C CA . SER D 2 175 ? 68.952 89.115 12.441 1.00 20.45 393 SER C CA 1
ATOM 11837 C C . SER D 2 175 ? 69.321 87.989 11.498 1.00 20.45 393 SER C C 1
ATOM 11838 O O . SER D 2 175 ? 69.704 86.906 11.935 1.00 20.45 393 SER C O 1
ATOM 11841 N N . PHE D 2 176 ? 69.210 88.240 10.201 1.00 24.44 394 PHE C N 1
ATOM 11842 C CA . PHE D 2 176 ? 69.628 87.249 9.227 1.00 24.44 394 PHE C CA 1
ATOM 11843 C C . PHE D 2 176 ? 70.783 87.814 8.425 1.00 24.44 394 PHE C C 1
ATOM 11844 O O . PHE D 2 176 ? 70.739 88.964 7.995 1.00 24.44 394 PHE C O 1
ATOM 11852 N N . TYR D 2 177 ? 71.813 87.006 8.213 1.00 28.60 395 TYR C N 1
ATOM 11853 C CA . TYR D 2 177 ? 72.974 87.470 7.469 1.00 28.60 395 TYR C CA 1
ATOM 11854 C C . TYR D 2 177 ? 73.227 86.639 6.225 1.00 28.60 395 TYR C C 1
ATOM 11855 O O . TYR D 2 177 ? 73.241 85.411 6.290 1.00 28.60 395 TYR C O 1
ATOM 11864 N N . CYS D 2 178 ? 73.423 87.302 5.090 1.00 38.37 396 CYS C N 1
ATOM 11865 C CA . CYS D 2 178 ? 73.750 86.595 3.859 1.00 38.37 396 CYS C CA 1
ATOM 11866 C C . CYS D 2 178 ? 75.194 86.910 3.506 1.00 38.37 396 CYS C C 1
ATOM 11867 O O . CYS D 2 178 ? 75.512 88.047 3.168 1.00 38.37 396 CYS C O 1
ATOM 11870 N N . LEU D 2 179 ? 76.070 85.911 3.586 1.00 38.05 397 LEU C N 1
ATOM 11871 C CA . LEU D 2 179 ? 77.499 86.135 3.344 1.00 38.05 397 LEU C CA 1
ATOM 11872 C C . LEU D 2 179 ? 77.828 86.571 1.922 1.00 38.05 397 LEU C C 1
ATOM 11873 O O . LEU D 2 179 ? 78.873 87.174 1.687 1.00 38.05 397 LEU C O 1
ATOM 11878 N N . GLU D 2 180 ? 76.950 86.268 0.973 1.00 43.26 398 GLU C N 1
ATOM 11879 C CA . GLU D 2 180 ? 77.171 86.721 -0.397 1.00 43.26 398 GLU C CA 1
ATOM 11880 C C . GLU D 2 180 ? 76.951 88.219 -0.483 1.00 43.26 398 GLU C C 1
ATOM 11881 O O . GLU D 2 180 ? 77.267 88.835 -1.498 1.00 43.26 398 GLU C O 1
ATOM 11887 N N . TYR D 2 181 ? 76.417 88.810 0.580 1.00 44.96 399 TYR C N 1
ATOM 11888 C CA . TYR D 2 181 ? 76.222 90.251 0.612 1.00 44.96 399 TYR C CA 1
ATOM 11889 C C . TYR D 2 181 ? 77.519 90.925 1.024 1.00 44.96 399 TYR C C 1
ATOM 11890 O O . TYR D 2 181 ? 77.513 92.047 1.525 1.00 44.96 399 TYR C O 1
ATOM 11899 N N . PHE D 2 182 ? 78.632 90.230 0.827 1.00 45.68 400 PHE C N 1
ATOM 11900 C CA . PHE D 2 182 ? 79.934 90.783 1.156 1.00 45.68 400 PHE C CA 1
ATOM 11901 C C . PHE D 2 182 ? 80.833 90.638 -0.053 1.00 45.68 400 PHE C C 1
ATOM 11902 O O . PHE D 2 182 ? 80.779 89.625 -0.745 1.00 45.68 400 PHE C O 1
ATOM 11910 N N . PRO D 2 183 ? 81.672 91.643 -0.314 1.00 48.75 401 PRO C N 1
ATOM 11911 C CA . PRO D 2 183 ? 82.634 91.484 -1.410 1.00 48.75 401 PRO C CA 1
ATOM 11912 C C . PRO D 2 183 ? 83.574 90.330 -1.096 1.00 48.75 401 PRO C C 1
ATOM 11913 O O . PRO D 2 183 ? 84.053 90.239 0.032 1.00 48.75 401 PRO C O 1
ATOM 11917 N N . SER D 2 184 ? 83.825 89.460 -2.064 1.00 54.53 402 SER C N 1
ATOM 11918 C CA . SER D 2 184 ? 84.685 88.305 -1.834 1.00 54.53 402 SER C CA 1
ATOM 11919 C C . SER D 2 184 ? 85.547 88.005 -3.050 1.00 54.53 402 SER C C 1
ATOM 11920 O O . SER D 2 184 ? 85.092 88.124 -4.186 1.00 54.53 402 SER C O 1
ATOM 11923 N N . GLN D 2 185 ? 86.794 87.618 -2.816 1.00 61.76 403 GLN C N 1
ATOM 11924 C CA . GLN D 2 185 ? 87.685 87.284 -3.920 1.00 61.76 403 GLN C CA 1
ATOM 11925 C C . GLN D 2 185 ? 87.290 85.969 -4.566 1.00 61.76 403 GLN C C 1
ATOM 11926 O O . GLN D 2 185 ? 86.894 85.033 -3.875 1.00 61.76 403 GLN C O 1
ATOM 11932 N N . MET D 2 186 ? 87.398 85.890 -5.886 1.00 74.20 404 MET C N 1
ATOM 11933 C CA . MET D 2 186 ? 87.092 84.642 -6.573 1.00 74.20 404 MET C CA 1
ATOM 11934 C C . MET D 2 186 ? 88.365 84.050 -7.140 1.00 74.20 404 MET C C 1
ATOM 11935 O O . MET D 2 186 ? 89.059 84.691 -7.921 1.00 74.20 404 MET C O 1
ATOM 11940 N N . LEU D 2 187 ? 88.659 82.804 -6.807 1.00 61.69 405 LEU C N 1
ATOM 11941 C CA . LEU D 2 187 ? 89.928 82.233 -7.243 1.00 61.69 405 LEU C CA 1
ATOM 11942 C C . LEU D 2 187 ? 89.811 81.017 -8.123 1.00 61.69 405 LEU C C 1
ATOM 11943 O O . LEU D 2 187 ? 88.976 80.152 -7.880 1.00 61.69 405 LEU C O 1
ATOM 11948 N N . ARG D 2 188 ? 90.652 80.945 -9.143 1.00 58.44 406 ARG C N 1
ATOM 11949 C CA . ARG D 2 188 ? 90.691 79.755 -9.969 1.00 58.44 406 ARG C CA 1
ATOM 11950 C C . ARG D 2 188 ? 91.991 79.053 -9.615 1.00 58.44 406 ARG C C 1
ATOM 11951 O O . ARG D 2 188 ? 92.731 79.520 -8.749 1.00 58.44 406 ARG C O 1
ATOM 11959 N N . THR D 2 189 ? 92.285 77.939 -10.274 1.00 57.77 407 THR C N 1
ATOM 11960 C CA . THR D 2 189 ? 93.486 77.163 -9.939 1.00 57.77 407 THR C CA 1
ATOM 11961 C C . THR D 2 189 ? 94.780 77.979 -9.909 1.00 57.77 407 THR C C 1
ATOM 11962 O O . THR D 2 189 ? 95.732 77.601 -9.229 1.00 57.77 407 THR C O 1
ATOM 11966 N N . GLY D 2 190 ? 94.821 79.091 -10.631 1.00 56.43 408 GLY C N 1
ATOM 11967 C CA . GLY D 2 190 ? 96.042 79.871 -10.689 1.00 56.43 408 GLY C CA 1
ATOM 11968 C C . GLY D 2 190 ? 96.090 81.032 -9.720 1.00 56.43 408 GLY C C 1
ATOM 11969 O O . GLY D 2 190 ? 97.088 81.749 -9.684 1.00 56.43 408 GLY C O 1
ATOM 11970 N N . ASN D 2 191 ? 95.045 81.218 -8.921 1.00 59.22 409 ASN C N 1
ATOM 11971 C CA . ASN D 2 191 ? 94.983 82.380 -8.031 1.00 59.22 409 ASN C CA 1
ATOM 11972 C C . ASN D 2 191 ? 95.317 82.072 -6.581 1.00 59.22 409 ASN C C 1
ATOM 11973 O O . ASN D 2 191 ? 95.158 80.940 -6.129 1.00 59.22 409 ASN C O 1
ATOM 11978 N N . ASN D 2 192 ? 95.803 83.070 -5.859 1.00 55.51 410 ASN C N 1
ATOM 11979 C CA . ASN D 2 192 ? 96.094 82.869 -4.445 1.00 55.51 410 ASN C CA 1
ATOM 11980 C C . ASN D 2 192 ? 95.539 84.015 -3.621 1.00 55.51 410 ASN C C 1
ATOM 11981 O O . ASN D 2 192 ? 95.148 85.044 -4.166 1.00 55.51 410 ASN C O 1
ATOM 11986 N N . PHE D 2 193 ? 95.499 83.835 -2.311 1.00 49.33 411 PHE C N 1
ATOM 11987 C CA . PHE D 2 193 ? 94.956 84.860 -1.438 1.00 49.33 411 PHE C CA 1
ATOM 11988 C C . PHE D 2 193 ? 95.826 85.004 -0.211 1.00 49.33 411 PHE C C 1
ATOM 11989 O O . PHE D 2 193 ? 96.380 84.021 0.276 1.00 49.33 411 PHE C O 1
ATOM 11997 N N . GLN D 2 194 ? 95.957 86.227 0.287 1.00 41.08 412 GLN C N 1
ATOM 11998 C CA . GLN D 2 194 ? 96.756 86.453 1.483 1.00 41.08 412 GLN C CA 1
ATOM 11999 C C . GLN D 2 194 ? 96.337 87.713 2.213 1.00 41.08 412 GLN C C 1
ATOM 12000 O O . GLN D 2 194 ? 95.876 88.669 1.594 1.00 41.08 412 GLN C O 1
ATOM 12006 N N . PHE D 2 195 ? 96.505 87.722 3.528 1.00 44.09 413 PHE C N 1
ATOM 12007 C CA . PHE D 2 195 ? 96.194 88.912 4.305 1.00 44.09 413 PHE C CA 1
ATOM 12008 C C . PHE D 2 195 ? 97.019 88.915 5.584 1.00 44.09 413 PHE C C 1
ATOM 12009 O O . PHE D 2 195 ? 97.438 87.859 6.061 1.00 44.09 413 PHE C O 1
ATOM 12017 N N . SER D 2 196 ? 97.252 90.097 6.135 1.00 49.52 414 SER C N 1
ATOM 12018 C CA . SER D 2 196 ? 98.022 90.204 7.366 1.00 49.52 414 SER C CA 1
ATOM 12019 C C . SER D 2 196 ? 97.209 90.911 8.434 1.00 49.52 414 SER C C 1
ATOM 12020 O O . SER D 2 196 ? 96.378 91.763 8.123 1.00 49.52 414 SER C O 1
ATOM 12023 N N . TYR D 2 197 ? 97.439 90.558 9.690 1.00 43.96 415 TYR C N 1
ATOM 12024 C CA . TYR D 2 197 ? 96.671 91.147 10.779 1.00 43.96 415 TYR C CA 1
ATOM 12025 C C . TYR D 2 197 ? 97.561 91.445 11.965 1.00 43.96 415 TYR C C 1
ATOM 12026 O O . TYR D 2 197 ? 98.412 90.635 12.323 1.00 43.96 415 TYR C O 1
ATOM 12035 N N . GLU D 2 198 ? 97.363 92.598 12.585 1.00 48.71 416 GLU C N 1
ATOM 12036 C CA . GLU D 2 198 ? 98.138 92.924 13.772 1.00 48.71 416 GLU C CA 1
ATOM 12037 C C . GLU D 2 198 ? 97.288 92.735 15.010 1.00 48.71 416 GLU C C 1
ATOM 12038 O O . GLU D 2 198 ? 96.196 93.287 15.110 1.00 48.71 416 GLU C O 1
ATOM 12044 N N . PHE D 2 199 ? 97.783 91.950 15.954 1.00 43.37 417 PHE C N 1
ATOM 12045 C CA . PHE D 2 199 ? 97.057 91.738 17.194 1.00 43.37 417 PHE C CA 1
ATOM 12046 C C . PHE D 2 199 ? 96.997 93.008 18.008 1.00 43.37 417 PHE C C 1
ATOM 12047 O O . PHE D 2 199 ? 97.984 93.736 18.100 1.00 43.37 417 PHE C O 1
ATOM 12055 N N . GLU D 2 200 ? 95.848 93.282 18.609 1.00 49.38 418 GLU C N 1
ATOM 12056 C CA . GLU D 2 200 ? 95.756 94.434 19.490 1.00 49.38 418 GLU C CA 1
ATOM 12057 C C . GLU D 2 200 ? 96.665 94.216 20.684 1.00 49.38 418 GLU C C 1
ATOM 12058 O O . GLU D 2 200 ? 97.109 93.098 20.945 1.00 49.38 418 GLU C O 1
ATOM 12064 N N . ASN D 2 201 ? 96.922 95.279 21.427 1.00 47.57 419 ASN C N 1
ATOM 12065 C CA . ASN D 2 201 ? 97.786 95.165 22.585 1.00 47.57 419 ASN C CA 1
ATOM 12066 C C . ASN D 2 201 ? 97.128 94.307 23.652 1.00 47.57 419 ASN C C 1
ATOM 12067 O O . ASN D 2 201 ? 96.044 94.628 24.132 1.00 47.57 419 ASN C O 1
ATOM 12072 N N . VAL D 2 202 ? 97.771 93.206 24.011 1.00 39.27 420 VAL C N 1
ATOM 12073 C CA . VAL D 2 202 ? 97.247 92.352 25.069 1.00 39.27 420 VAL C CA 1
ATOM 12074 C C . VAL D 2 202 ? 98.336 92.117 26.105 1.00 39.27 420 VAL C C 1
ATOM 12075 O O . VAL D 2 202 ? 99.521 92.208 25.796 1.00 39.27 420 VAL C O 1
ATOM 12079 N N . PRO D 2 203 ? 97.940 91.809 27.345 1.00 37.44 421 PRO C N 1
ATOM 12080 C CA . PRO D 2 203 ? 98.933 91.529 28.385 1.00 37.44 421 PRO C CA 1
ATOM 12081 C C . PRO D 2 203 ? 99.667 90.229 28.120 1.00 37.44 421 PRO C C 1
ATOM 12082 O O . PRO D 2 203 ? 99.105 89.331 27.495 1.00 37.44 421 PRO C O 1
ATOM 12086 N N . PHE D 2 204 ? 100.905 90.120 28.582 1.00 27.21 422 PHE C N 1
ATOM 12087 C CA . PHE D 2 204 ? 101.636 88.873 28.429 1.00 27.21 422 PHE C CA 1
ATOM 12088 C C . PHE D 2 204 ? 100.954 87.796 29.248 1.00 27.21 422 PHE C C 1
ATOM 12089 O O . PHE D 2 204 ? 100.515 88.057 30.367 1.00 27.21 422 PHE C O 1
ATOM 12097 N N . HIS D 2 205 ? 100.851 86.586 28.711 1.00 22.92 423 HIS C N 1
ATOM 12098 C CA . HIS D 2 205 ? 100.301 85.498 29.511 1.00 22.92 423 HIS C CA 1
ATOM 12099 C C . HIS D 2 205 ? 101.291 85.134 30.605 1.00 22.92 423 HIS C C 1
ATOM 12100 O O . HIS D 2 205 ? 102.492 85.096 30.359 1.00 22.92 423 HIS C O 1
ATOM 12107 N N . SER D 2 206 ? 100.792 84.846 31.802 1.00 22.75 424 SER C N 1
ATOM 12108 C CA . SER D 2 206 ? 101.665 84.492 32.912 1.00 22.75 424 SER C CA 1
ATOM 12109 C C . SER D 2 206 ? 102.126 83.053 32.787 1.00 22.75 424 SER C C 1
ATOM 12110 O O . SER D 2 206 ? 101.452 82.136 33.253 1.00 22.75 424 SER C O 1
ATOM 12113 N N . SER D 2 207 ? 103.273 82.850 32.149 1.00 24.62 425 SER C N 1
ATOM 12114 C CA . SER D 2 207 ? 103.817 81.501 32.015 1.00 24.62 425 SER C CA 1
ATOM 12115 C C . SER D 2 207 ? 104.772 81.206 33.165 1.00 24.62 425 SER C C 1
ATOM 12116 O O . SER D 2 207 ? 105.937 80.881 32.947 1.00 24.62 425 SER C O 1
ATOM 12119 N N . TYR D 2 208 ? 104.276 81.325 34.390 1.00 23.91 426 TYR C N 1
ATOM 12120 C CA . TYR D 2 208 ? 105.094 81.045 35.564 1.00 23.91 426 TYR C CA 1
ATOM 12121 C C . TYR D 2 208 ? 104.204 80.690 36.731 1.00 23.91 426 TYR C C 1
ATOM 12122 O O . TYR D 2 208 ? 102.992 80.893 36.669 1.00 23.91 426 TYR C O 1
ATOM 12131 N N . ALA D 2 209 ? 104.794 80.183 37.804 1.00 23.49 427 ALA C N 1
ATOM 12132 C CA . ALA D 2 209 ? 104.027 79.894 39.006 1.00 23.49 427 ALA C CA 1
ATOM 12133 C C . ALA D 2 209 ? 104.661 80.668 40.154 1.00 23.49 427 ALA C C 1
ATOM 12134 O O . ALA D 2 209 ? 105.845 80.973 40.109 1.00 23.49 427 ALA C O 1
ATOM 12136 N N . HIS D 2 210 ? 103.887 81.012 41.173 1.00 23.74 428 HIS C N 1
ATOM 12137 C CA . HIS D 2 210 ? 104.444 81.831 42.250 1.00 23.74 428 HIS C CA 1
ATOM 12138 C C . HIS D 2 210 ? 105.195 80.992 43.275 1.00 23.74 428 HIS C C 1
ATOM 12139 O O . HIS D 2 210 ? 104.749 79.908 43.637 1.00 23.74 428 HIS C O 1
ATOM 12146 N N . SER D 2 211 ? 106.342 81.488 43.728 1.00 20.09 429 SER C N 1
ATOM 12147 C CA . SER D 2 211 ? 107.126 80.772 44.733 1.00 20.09 429 SER C CA 1
ATOM 12148 C C . SER D 2 211 ? 106.743 81.224 46.139 1.00 20.09 429 SER C C 1
ATOM 12149 O O . SER D 2 211 ? 107.348 80.784 47.115 1.00 20.09 429 SER C O 1
ATOM 12152 N N . GLN D 2 212 ? 105.751 82.102 46.247 1.00 16.96 430 GLN C N 1
ATOM 12153 C CA . GLN D 2 212 ? 105.278 82.557 47.554 1.00 16.96 430 GLN C CA 1
ATOM 12154 C C . GLN D 2 212 ? 103.763 82.528 47.605 1.00 16.96 430 GLN C C 1
ATOM 12155 O O . GLN D 2 212 ? 103.106 82.560 46.567 1.00 16.96 430 GLN C O 1
ATOM 12161 N N . SER D 2 213 ? 103.206 82.485 48.809 1.00 14.85 431 SER C N 1
ATOM 12162 C CA . SER D 2 213 ? 101.753 82.489 48.962 1.00 14.85 431 SER C CA 1
ATOM 12163 C C . SER D 2 213 ? 101.259 83.829 49.485 1.00 14.85 431 SER C C 1
ATOM 12164 O O . SER D 2 213 ? 101.974 84.512 50.216 1.00 14.85 431 SER C O 1
ATOM 12167 N N . LEU D 2 214 ? 100.034 84.198 49.133 1.00 13.30 432 LEU C N 1
ATOM 12168 C CA . LEU D 2 214 ? 99.516 85.513 49.505 1.00 13.30 432 LEU C CA 1
ATOM 12169 C C . LEU D 2 214 ? 99.484 85.708 51.014 1.00 13.30 432 LEU C C 1
ATOM 12170 O O . LEU D 2 214 ? 99.547 86.847 51.488 1.00 13.30 432 LEU C O 1
ATOM 12175 N N . ASP D 2 215 ? 99.372 84.609 51.752 1.00 10.33 433 ASP C N 1
ATOM 12176 C CA . ASP D 2 215 ? 99.322 84.677 53.211 1.00 10.33 433 ASP C CA 1
ATOM 12177 C C . ASP D 2 215 ? 100.684 84.475 53.867 1.00 10.33 433 ASP C C 1
ATOM 12178 O O . ASP D 2 215 ? 100.772 84.399 55.091 1.00 10.33 433 ASP C O 1
ATOM 12183 N N . ARG D 2 216 ? 101.741 84.380 53.066 1.00 13.56 434 ARG C N 1
ATOM 12184 C CA . ARG D 2 216 ? 103.085 84.230 53.617 1.00 13.56 434 ARG C CA 1
ATOM 12185 C C . ARG D 2 216 ? 104.040 85.257 53.021 1.00 13.56 434 ARG C C 1
ATOM 12186 O O . ARG D 2 216 ? 105.098 84.904 52.506 1.00 13.56 434 ARG C O 1
ATOM 12194 N N . LEU D 2 217 ? 103.658 86.527 53.084 1.00 13.18 435 LEU C N 1
ATOM 12195 C CA . LEU D 2 217 ? 104.499 87.586 52.544 1.00 13.18 435 LEU C CA 1
ATOM 12196 C C . LEU D 2 217 ? 105.265 88.356 53.614 1.00 13.18 435 LEU C C 1
ATOM 12197 O O . LEU D 2 217 ? 105.974 89.307 53.276 1.00 13.18 435 LEU C O 1
ATOM 12202 N N . MET D 2 218 ? 105.162 87.951 54.872 1.00 19.02 436 MET C N 1
ATOM 12203 C CA . MET D 2 218 ? 105.803 88.699 55.953 1.00 19.02 436 MET C CA 1
ATOM 12204 C C . MET D 2 218 ? 107.194 88.198 56.314 1.00 19.02 436 MET C C 1
ATOM 12205 O O . MET D 2 218 ? 107.592 87.111 55.901 1.00 19.02 436 MET C O 1
ATOM 12210 N N . ASN D 2 219 ? 107.934 88.992 57.082 1.00 24.71 437 ASN C N 1
ATOM 12211 C CA . ASN D 2 219 ? 109.245 88.558 57.547 1.00 24.71 437 ASN C CA 1
ATOM 12212 C C . ASN D 2 219 ? 109.018 87.586 58.682 1.00 24.71 437 ASN C C 1
ATOM 12213 O O . ASN D 2 219 ? 108.458 87.956 59.711 1.00 24.71 437 ASN C O 1
ATOM 12218 N N . PRO D 2 220 ? 109.456 86.338 58.513 1.00 24.12 438 PRO C N 1
ATOM 12219 C CA . PRO D 2 220 ? 109.205 85.305 59.528 1.00 24.12 438 PRO C CA 1
ATOM 12220 C C . PRO D 2 220 ? 109.961 85.507 60.842 1.00 24.12 438 PRO C C 1
ATOM 12221 O O . PRO D 2 220 ? 109.864 84.656 61.721 1.00 24.12 438 PRO C O 1
ATOM 12225 N N . LEU D 2 221 ? 110.711 86.593 60.974 1.00 28.57 439 LEU C N 1
ATOM 12226 C CA . LEU D 2 221 ? 111.498 86.802 62.182 1.00 28.57 439 LEU C CA 1
ATOM 12227 C C . LEU D 2 221 ? 111.058 88.032 62.949 1.00 28.57 439 LEU C C 1
ATOM 12228 O O . LEU D 2 221 ? 111.303 88.129 64.149 1.00 28.57 439 LEU C O 1
ATOM 12233 N N . ILE D 2 222 ? 110.416 88.976 62.272 1.00 28.74 440 ILE C N 1
ATOM 12234 C CA . ILE D 2 222 ? 110.064 90.233 62.929 1.00 28.74 440 ILE C CA 1
ATOM 12235 C C . ILE D 2 222 ? 108.609 90.318 63.332 1.00 28.74 440 ILE C C 1
ATOM 12236 O O . ILE D 2 222 ? 107.729 89.858 62.608 1.00 28.74 440 ILE C O 1
ATOM 12241 N N . ASP D 2 223 ? 108.354 90.913 64.487 1.00 31.31 441 ASP C N 1
ATOM 12242 C CA . ASP D 2 223 ? 106.987 91.105 64.919 1.00 31.31 441 ASP C CA 1
ATOM 12243 C C . ASP D 2 223 ? 106.379 92.303 64.247 1.00 31.31 441 ASP C C 1
ATOM 12244 O O . ASP D 2 223 ? 107.091 93.161 63.742 1.00 31.31 441 ASP C O 1
ATOM 12249 N N . GLN D 2 224 ? 105.066 92.354 64.190 1.00 25.73 442 GLN C N 1
ATOM 12250 C CA . GLN D 2 224 ? 104.379 93.534 63.700 1.00 25.73 442 GLN C CA 1
ATOM 12251 C C . GLN D 2 224 ? 104.155 94.523 64.840 1.00 25.73 442 GLN C C 1
ATOM 12252 O O . GLN D 2 224 ? 104.151 94.161 66.019 1.00 25.73 442 GLN C O 1
ATOM 12258 N N . TYR D 2 225 ? 103.966 95.787 64.473 1.00 21.38 443 TYR C N 1
ATOM 12259 C CA . TYR D 2 225 ? 103.610 96.812 65.443 1.00 21.38 443 TYR C CA 1
ATOM 12260 C C . TYR D 2 225 ? 102.103 96.982 65.573 1.00 21.38 443 TYR C C 1
ATOM 12261 O O . TYR D 2 225 ? 101.648 98.008 66.085 1.00 21.38 443 TYR C O 1
ATOM 12270 N N . LEU D 2 226 ? 101.329 95.999 65.122 1.00 17.56 444 LEU C N 1
ATOM 12271 C CA . LEU D 2 226 ? 99.878 96.013 65.218 1.00 17.56 444 LEU C CA 1
ATOM 12272 C C . LEU D 2 226 ? 99.414 94.924 66.174 1.00 17.56 444 LEU C C 1
ATOM 12273 O O . LEU D 2 226 ? 99.982 93.830 66.216 1.00 17.56 444 LEU C O 1
ATOM 12278 N N . TYR D 2 227 ? 98.330 95.189 66.899 1.00 15.17 445 TYR C N 1
ATOM 12279 C CA . TYR D 2 227 ? 97.796 94.209 67.849 1.00 15.17 445 TYR C CA 1
ATOM 12280 C C . TYR D 2 227 ? 96.512 93.554 67.369 1.00 15.17 445 TYR C C 1
ATOM 12281 O O . TYR D 2 227 ? 95.821 94.096 66.512 1.00 15.17 445 TYR C O 1
ATOM 12290 N N . TYR D 2 228 ? 96.176 92.402 67.939 1.00 14.91 446 TYR C N 1
ATOM 12291 C CA . TYR D 2 228 ? 94.926 91.734 67.591 1.00 14.91 446 TYR C CA 1
ATOM 12292 C C . TYR D 2 228 ? 94.223 91.253 68.850 1.00 14.91 446 TYR C C 1
ATOM 12293 O O . TYR D 2 228 ? 94.864 91.014 69.871 1.00 14.91 446 TYR C O 1
ATOM 12302 N N . LEU D 2 229 ? 92.907 91.099 68.773 1.00 15.11 447 LEU C N 1
ATOM 12303 C CA . LEU D 2 229 ? 92.148 90.639 69.930 1.00 15.11 447 LEU C CA 1
ATOM 12304 C C . LEU D 2 229 ? 92.490 89.195 70.216 1.00 15.11 447 LEU C C 1
ATOM 12305 O O . LEU D 2 229 ? 92.217 88.316 69.401 1.00 15.11 447 LEU C O 1
ATOM 12310 N N . SER D 2 230 ? 93.085 88.948 71.373 1.00 17.07 448 SER C N 1
ATOM 12311 C CA . SER D 2 230 ? 93.493 87.598 71.716 1.00 17.07 448 SER C CA 1
ATOM 12312 C C . SER D 2 230 ? 92.464 86.899 72.589 1.00 17.07 448 SER C C 1
ATOM 12313 O O . SER D 2 230 ? 92.159 85.729 72.376 1.00 17.07 448 SER C O 1
ATOM 12316 N N . LYS D 2 231 ? 91.931 87.610 73.575 1.00 25.87 449 LYS C N 1
ATOM 12317 C CA . LYS D 2 231 ? 90.989 86.984 74.496 1.00 25.87 449 LYS C CA 1
ATOM 12318 C C . LYS D 2 231 ? 89.774 87.839 74.788 1.00 25.87 449 LYS C C 1
ATOM 12319 O O . LYS D 2 231 ? 89.835 89.065 74.722 1.00 25.87 449 LYS C O 1
ATOM 12325 N N . THR D 2 232 ? 88.674 87.189 75.129 1.00 26.40 450 THR C N 1
ATOM 12326 C CA . THR D 2 232 ? 87.445 87.898 75.458 1.00 26.40 450 THR C CA 1
ATOM 12327 C C . THR D 2 232 ? 86.888 87.520 76.821 1.00 26.40 450 THR C C 1
ATOM 12328 O O . THR D 2 232 ? 85.945 88.168 77.286 1.00 26.40 450 THR C O 1
ATOM 12332 N N . ILE D 2 233 ? 87.373 86.432 77.397 1.00 34.36 451 ILE C N 1
ATOM 12333 C CA . ILE D 2 233 ? 86.900 86.014 78.705 1.00 34.36 451 ILE C CA 1
ATOM 12334 C C . ILE D 2 233 ? 88.075 85.590 79.556 1.00 34.36 451 ILE C C 1
ATOM 12335 O O . ILE D 2 233 ? 88.998 84.934 79.075 1.00 34.36 451 ILE C O 1
ATOM 12340 N N . ASN D 2 234 ? 88.061 85.994 80.818 1.00 45.67 452 ASN C N 1
ATOM 12341 C CA . ASN D 2 234 ? 89.174 85.682 81.702 1.00 45.67 452 ASN C CA 1
ATOM 12342 C C . ASN D 2 234 ? 89.275 84.189 81.946 1.00 45.67 452 ASN C C 1
ATOM 12343 O O . ASN D 2 234 ? 90.349 83.680 82.253 1.00 45.67 452 ASN C O 1
ATOM 12348 N N . GLY D 2 235 ? 88.160 83.485 81.802 1.00 61.44 453 GLY C N 1
ATOM 12349 C CA . GLY D 2 235 ? 88.159 82.051 82.021 1.00 61.44 453 GLY C CA 1
ATOM 12350 C C . GLY D 2 235 ? 86.767 81.469 81.975 1.00 61.44 453 GLY C C 1
ATOM 12351 O O . GLY D 2 235 ? 85.925 81.934 81.207 1.00 61.44 453 GLY C O 1
ATOM 12352 N N . SER D 2 236 ? 86.509 80.458 82.797 1.00 60.28 454 SER C N 1
ATOM 12353 C CA . SER D 2 236 ? 85.211 79.792 82.765 1.00 60.28 454 SER C CA 1
ATOM 12354 C C . SER D 2 236 ? 84.180 80.534 83.592 1.00 60.28 454 SER C C 1
ATOM 12355 O O . SER D 2 236 ? 83.566 81.481 83.102 1.00 60.28 454 SER C O 1
ATOM 12358 N N . GLY D 2 237 ? 83.985 80.110 84.838 1.00 57.85 455 GLY C N 1
ATOM 12359 C CA . GLY D 2 237 ? 83.016 80.745 85.716 1.00 57.85 455 GLY C CA 1
ATOM 12360 C C . GLY D 2 237 ? 81.818 81.338 85.013 1.00 57.85 455 GLY C C 1
ATOM 12361 O O . GLY D 2 237 ? 81.169 80.674 84.205 1.00 57.85 455 GLY C O 1
ATOM 12362 N N . GLN D 2 238 ? 81.510 82.588 85.327 1.00 56.68 456 GLN C N 1
ATOM 12363 C CA . GLN D 2 238 ? 80.395 83.255 84.678 1.00 56.68 456 GLN C CA 1
ATOM 12364 C C . GLN D 2 238 ? 80.782 84.650 84.245 1.00 56.68 456 GLN C C 1
ATOM 12365 O O . GLN D 2 238 ? 81.735 84.820 83.492 1.00 56.68 456 GLN C O 1
ATOM 12371 N N . ASN D 2 239 ? 80.046 85.646 84.717 1.00 54.99 457 ASN C N 1
ATOM 12372 C CA . ASN D 2 239 ? 80.311 87.026 84.335 1.00 54.99 457 ASN C CA 1
ATOM 12373 C C . ASN D 2 239 ? 81.776 87.383 84.475 1.00 54.99 457 ASN C C 1
ATOM 12374 O O . ASN D 2 239 ? 82.221 87.817 85.534 1.00 54.99 457 ASN C O 1
ATOM 12379 N N . GLN D 2 240 ? 82.539 87.187 83.399 1.00 49.81 458 GLN C N 1
ATOM 12380 C CA . GLN D 2 240 ? 83.963 87.534 83.407 1.00 49.81 458 GLN C CA 1
ATOM 12381 C C . GLN D 2 240 ? 84.464 87.869 82.005 1.00 49.81 458 GLN C C 1
ATOM 12382 O O . GLN D 2 240 ? 85.426 87.277 81.515 1.00 49.81 458 GLN C O 1
ATOM 12388 N N . GLN D 2 241 ? 83.806 88.821 81.361 1.00 32.71 459 GLN C N 1
ATOM 12389 C CA . GLN D 2 241 ? 84.240 89.241 80.041 1.00 32.71 459 GLN C CA 1
ATOM 12390 C C . GLN D 2 241 ? 85.499 90.075 80.158 1.00 32.71 459 GLN C C 1
ATOM 12391 O O . GLN D 2 241 ? 85.753 90.679 81.198 1.00 32.71 459 GLN C O 1
ATOM 12397 N N . THR D 2 242 ? 86.287 90.118 79.093 1.00 27.02 460 THR C N 1
ATOM 12398 C CA . THR D 2 242 ? 87.509 90.904 79.102 1.00 27.02 460 THR C CA 1
ATOM 12399 C C . THR D 2 242 ? 87.963 91.172 77.686 1.00 27.02 460 THR C C 1
ATOM 12400 O O . THR D 2 242 ? 87.385 90.646 76.741 1.00 27.02 460 THR C O 1
ATOM 12404 N N . LEU D 2 243 ? 88.981 92.006 77.529 1.00 20.74 461 LEU C N 1
ATOM 12405 C CA . LEU D 2 243 ? 89.531 92.250 76.202 1.00 20.74 461 LEU C CA 1
ATOM 12406 C C . LEU D 2 243 ? 91.045 92.225 76.280 1.00 20.74 461 LEU C C 1
ATOM 12407 O O . LEU D 2 243 ? 91.661 93.165 76.783 1.00 20.74 461 LEU C O 1
ATOM 12412 N N . LYS D 2 244 ? 91.646 91.152 75.787 1.00 21.49 462 LYS C N 1
ATOM 12413 C CA . LYS D 2 244 ? 93.096 91.031 75.828 1.00 21.49 462 LYS C CA 1
ATOM 12414 C C . LYS D 2 244 ? 93.667 91.159 74.435 1.00 21.49 462 LYS C C 1
ATOM 12415 O O . LYS D 2 244 ? 93.120 90.611 73.481 1.00 21.49 462 LYS C O 1
ATOM 12421 N N . PHE D 2 245 ? 94.762 91.887 74.302 1.00 21.26 463 PHE C N 1
ATOM 12422 C CA . PHE D 2 245 ? 95.333 92.094 72.983 1.00 21.26 463 PHE C CA 1
ATOM 12423 C C . PHE D 2 245 ? 96.759 91.595 72.936 1.00 21.26 463 PHE C C 1
ATOM 12424 O O . PHE D 2 245 ? 97.473 91.637 73.932 1.00 21.26 463 PHE C O 1
ATOM 12432 N N . SER D 2 246 ? 97.173 91.117 71.771 1.00 20.72 464 SER C N 1
ATOM 12433 C CA . SER D 2 246 ? 98.516 90.588 71.633 1.00 20.72 464 SER C CA 1
ATOM 12434 C C . SER D 2 246 ? 99.152 91.062 70.342 1.00 20.72 464 SER C C 1
ATOM 12435 O O . SER D 2 246 ? 98.459 91.473 69.416 1.00 20.72 464 SER C O 1
ATOM 12438 N N . VAL D 2 247 ? 100.476 91.013 70.283 1.00 21.26 465 VAL C N 1
ATOM 12439 C CA . VAL D 2 247 ? 101.180 91.417 69.081 1.00 21.26 465 VAL C CA 1
ATOM 12440 C C . VAL D 2 247 ? 101.137 90.298 68.065 1.00 21.26 465 VAL C C 1
ATOM 12441 O O . VAL D 2 247 ? 101.435 89.151 68.394 1.00 21.26 465 VAL C O 1
ATOM 12445 N N . ALA D 2 248 ? 100.760 90.612 66.833 1.00 31.44 466 ALA C N 1
ATOM 12446 C CA . ALA D 2 248 ? 100.784 89.604 65.784 1.00 31.44 466 ALA C CA 1
ATOM 12447 C C . ALA D 2 248 ? 102.223 89.399 65.347 1.00 31.44 466 ALA C C 1
ATOM 12448 O O . ALA D 2 248 ? 102.842 90.305 64.795 1.00 31.44 466 ALA C O 1
ATOM 12450 N N . GLY D 2 249 ? 102.768 88.217 65.606 1.00 42.61 467 GLY C N 1
ATOM 12451 C CA . GLY D 2 249 ? 104.149 87.946 65.258 1.00 42.61 467 GLY C CA 1
ATOM 12452 C C . GLY D 2 249 ? 104.311 86.680 64.448 1.00 42.61 467 GLY C C 1
ATOM 12453 O O . GLY D 2 249 ? 103.331 86.109 63.975 1.00 42.61 467 GLY C O 1
ATOM 12454 N N . PRO D 2 250 ? 105.559 86.223 64.291 1.00 53.40 468 PRO C N 1
ATOM 12455 C CA . PRO D 2 250 ? 105.740 85.051 63.426 1.00 53.40 468 PRO C CA 1
ATOM 12456 C C . PRO D 2 250 ? 105.023 83.816 63.947 1.00 53.40 468 PRO C C 1
ATOM 12457 O O . PRO D 2 250 ? 104.550 82.987 63.164 1.00 53.40 468 PRO C O 1
ATOM 12461 N N . SER D 2 251 ? 104.935 83.685 65.272 1.00 48.85 469 SER C N 1
ATOM 12462 C CA . SER D 2 251 ? 104.309 82.513 65.868 1.00 48.85 469 SER C CA 1
ATOM 12463 C C . SER D 2 251 ? 102.810 82.443 65.615 1.00 48.85 469 SER C C 1
ATOM 12464 O O . SER D 2 251 ? 102.218 81.372 65.796 1.00 48.85 469 SER C O 1
ATOM 12467 N N . ASN D 2 252 ? 102.180 83.545 65.206 1.00 39.93 470 ASN C N 1
ATOM 12468 C CA . ASN D 2 252 ? 100.737 83.602 65.009 1.00 39.93 470 ASN C CA 1
ATOM 12469 C C . ASN D 2 252 ? 100.430 84.279 63.672 1.00 39.93 470 ASN C C 1
ATOM 12470 O O . ASN D 2 252 ? 99.623 85.198 63.572 1.00 39.93 470 ASN C O 1
ATOM 12475 N N . MET D 2 253 ? 101.100 83.812 62.613 1.00 26.64 471 MET C N 1
ATOM 12476 C CA . MET D 2 253 ? 100.975 84.453 61.308 1.00 26.64 471 MET C CA 1
ATOM 12477 C C . MET D 2 253 ? 99.528 84.514 60.836 1.00 26.64 471 MET C C 1
ATOM 12478 O O . MET D 2 253 ? 99.175 85.385 60.032 1.00 26.64 471 MET C O 1
ATOM 12483 N N . ALA D 2 254 ? 98.680 83.603 61.315 1.00 20.34 472 ALA C N 1
ATOM 12484 C CA . ALA D 2 254 ? 97.312 83.536 60.819 1.00 20.34 472 ALA C CA 1
ATOM 12485 C C . ALA D 2 254 ? 96.540 84.823 61.084 1.00 20.34 472 ALA C C 1
ATOM 12486 O O . ALA D 2 254 ? 95.624 85.162 60.328 1.00 20.34 472 ALA C O 1
ATOM 12488 N N . VAL D 2 255 ? 96.888 85.555 62.146 1.00 17.59 473 VAL C N 1
ATOM 12489 C CA . VAL D 2 255 ? 96.128 86.729 62.554 1.00 17.59 473 VAL C CA 1
ATOM 12490 C C . VAL D 2 255 ? 96.832 88.029 62.183 1.00 17.59 473 VAL C C 1
ATOM 12491 O O . VAL D 2 255 ? 96.359 89.111 62.546 1.00 17.59 473 VAL C O 1
ATOM 12495 N N . GLN D 2 256 ? 97.920 87.938 61.427 1.00 22.03 474 GLN C N 1
ATOM 12496 C CA . GLN D 2 256 ? 98.661 89.131 61.033 1.00 22.03 474 GLN C CA 1
ATOM 12497 C C . GLN D 2 256 ? 97.882 90.033 60.084 1.00 22.03 474 GLN C C 1
ATOM 12498 O O . GLN D 2 256 ? 97.127 89.551 59.242 1.00 22.03 474 GLN C O 1
ATOM 12504 N N . GLY D 2 257 ? 98.071 91.342 60.211 1.00 20.23 475 GLY C N 1
ATOM 12505 C CA . GLY D 2 257 ? 97.417 92.269 59.305 1.00 20.23 475 GLY C CA 1
ATOM 12506 C C . GLY D 2 257 ? 98.012 92.129 57.919 1.00 20.23 475 GLY C C 1
ATOM 12507 O O . GLY D 2 257 ? 99.206 91.874 57.786 1.00 20.23 475 GLY C O 1
ATOM 12508 N N . ARG D 2 258 ? 97.193 92.284 56.885 1.00 19.32 476 ARG C N 1
ATOM 12509 C CA . ARG D 2 258 ? 97.674 92.104 55.512 1.00 19.32 476 ARG C CA 1
ATOM 12510 C C . ARG D 2 258 ? 97.116 93.150 54.551 1.00 19.32 476 ARG C C 1
ATOM 12511 O O . ARG D 2 258 ? 96.005 93.633 54.735 1.00 19.32 476 ARG C O 1
ATOM 12519 N N . ASN D 2 259 ? 97.883 93.496 53.524 1.00 14.15 477 ASN C N 1
ATOM 12520 C CA . ASN D 2 259 ? 97.455 94.539 52.587 1.00 14.15 477 ASN C CA 1
ATOM 12521 C C . ASN D 2 259 ? 96.623 94.037 51.413 1.00 14.15 477 ASN C C 1
ATOM 12522 O O . ASN D 2 259 ? 95.898 94.812 50.796 1.00 14.15 477 ASN C O 1
ATOM 12527 N N . TYR D 2 260 ? 96.741 92.756 51.081 1.00 14.63 478 TYR C N 1
ATOM 12528 C CA . TYR D 2 260 ? 96.032 92.237 49.907 1.00 14.63 478 TYR C CA 1
ATOM 12529 C C . TYR D 2 260 ? 95.377 90.885 50.155 1.00 14.63 478 TYR C C 1
ATOM 12530 O O . TYR D 2 260 ? 95.877 90.090 50.944 1.00 14.63 478 TYR C O 1
ATOM 12539 N N . ILE D 2 261 ? 94.262 90.624 49.481 1.00 11.10 479 ILE C N 1
ATOM 12540 C CA . ILE D 2 261 ? 93.516 89.384 49.719 1.00 11.10 479 ILE C CA 1
ATOM 12541 C C . ILE D 2 261 ? 93.293 88.559 48.455 1.00 11.10 479 ILE C C 1
ATOM 12542 O O . ILE D 2 261 ? 93.464 89.063 47.347 1.00 11.10 479 ILE C O 1
ATOM 12547 N N . PRO D 2 262 ? 92.913 87.278 48.617 1.00 10.84 480 PRO C N 1
ATOM 12548 C CA . PRO D 2 262 ? 92.731 86.392 47.454 1.00 10.84 480 PRO C CA 1
ATOM 12549 C C . PRO D 2 262 ? 91.614 86.820 46.516 1.00 10.84 480 PRO C C 1
ATOM 12550 O O . PRO D 2 262 ? 90.698 87.526 46.936 1.00 10.84 480 PRO C O 1
ATOM 12554 N N . GLY D 2 263 ? 91.681 86.378 45.266 1.00 10.26 481 GLY C N 1
ATOM 12555 C CA . GLY D 2 263 ? 90.677 86.750 44.284 1.00 10.26 481 GLY C CA 1
ATOM 12556 C C . GLY D 2 263 ? 89.282 86.200 44.512 1.00 10.26 481 GLY C C 1
ATOM 12557 O O . GLY D 2 263 ? 89.060 85.429 45.443 1.00 10.26 481 GLY C O 1
ATOM 12558 N N . PRO D 2 264 ? 88.310 86.614 43.661 1.00 9.81 482 PRO C N 1
ATOM 12559 C CA . PRO D 2 264 ? 86.922 86.204 43.924 1.00 9.81 482 PRO C CA 1
ATOM 12560 C C . PRO D 2 264 ? 86.644 84.731 43.668 1.00 9.81 482 PRO C C 1
ATOM 12561 O O . PRO D 2 264 ? 87.556 83.994 43.296 1.00 9.81 482 PRO C O 1
ATOM 12565 N N . SER D 2 265 ? 85.393 84.311 43.846 1.00 9.73 483 SER C N 1
ATOM 12566 C CA . SER D 2 265 ? 85.073 82.892 43.698 1.00 9.73 483 SER C CA 1
ATOM 12567 C C . SER D 2 265 ? 83.612 82.562 43.419 1.00 9.73 483 SER C C 1
ATOM 12568 O O . SER D 2 265 ? 82.728 83.372 43.704 1.00 9.73 483 SER C O 1
ATOM 12571 N N . TYR D 2 266 ? 83.357 81.375 42.872 1.00 13.36 484 TYR C N 1
ATOM 12572 C CA . TYR D 2 266 ? 81.993 80.916 42.625 1.00 13.36 484 TYR C CA 1
ATOM 12573 C C . TYR D 2 266 ? 82.057 79.416 42.863 1.00 13.36 484 TYR C C 1
ATOM 12574 O O . TYR D 2 266 ? 82.299 78.653 41.929 1.00 13.36 484 TYR C O 1
ATOM 12583 N N . ARG D 2 267 ? 81.867 78.982 44.105 1.00 15.77 485 ARG C N 1
ATOM 12584 C CA . ARG D 2 267 ? 82.034 77.556 44.464 1.00 15.77 485 ARG C CA 1
ATOM 12585 C C . ARG D 2 267 ? 81.535 76.495 43.487 1.00 15.77 485 ARG C C 1
ATOM 12586 O O . ARG D 2 267 ? 80.423 76.584 42.978 1.00 15.77 485 ARG C O 1
ATOM 12594 N N . GLN D 2 268 ? 82.361 75.480 43.243 1.00 15.48 486 GLN C N 1
ATOM 12595 C CA . GLN D 2 268 ? 81.953 74.370 42.388 1.00 15.48 486 GLN C CA 1
ATOM 12596 C C . GLN D 2 268 ? 81.914 73.106 43.232 1.00 15.48 486 GLN C C 1
ATOM 12597 O O . GLN D 2 268 ? 82.637 72.996 44.220 1.00 15.48 486 GLN C O 1
ATOM 12603 N N . GLN D 2 269 ? 81.087 72.142 42.847 1.00 18.94 487 GLN C N 1
ATOM 12604 C CA . GLN D 2 269 ? 81.043 70.878 43.577 1.00 18.94 487 GLN C CA 1
ATOM 12605 C C . GLN D 2 269 ? 82.315 70.073 43.341 1.00 18.94 487 GLN C C 1
ATOM 12606 O O . GLN D 2 269 ? 82.841 70.043 42.230 1.00 18.94 487 GLN C O 1
ATOM 12612 N N . ARG D 2 270 ? 82.814 69.426 44.388 1.00 21.88 488 ARG C N 1
ATOM 12613 C CA . ARG D 2 270 ? 84.037 68.640 44.265 1.00 21.88 488 ARG C CA 1
ATOM 12614 C C . ARG D 2 270 ? 83.737 67.242 43.769 1.00 21.88 488 ARG C C 1
ATOM 12615 O O . ARG D 2 270 ? 82.777 66.631 44.214 1.00 21.88 488 ARG C O 1
ATOM 12623 N N . VAL D 2 271 ? 84.548 66.735 42.845 1.00 24.61 489 VAL C N 1
ATOM 12624 C CA . VAL D 2 271 ? 84.365 65.378 42.343 1.00 24.61 489 VAL C CA 1
ATOM 12625 C C . VAL D 2 271 ? 85.657 64.576 42.450 1.00 24.61 489 VAL C C 1
ATOM 12626 O O . VAL D 2 271 ? 86.726 65.072 42.100 1.00 24.61 489 VAL C O 1
ATOM 12630 N N . SER D 2 272 ? 85.564 63.338 42.929 1.00 29.89 490 SER C N 1
ATOM 12631 C CA . SER D 2 272 ? 86.749 62.486 43.040 1.00 29.89 490 SER C CA 1
ATOM 12632 C C . SER D 2 272 ? 86.893 61.555 41.846 1.00 29.89 490 SER C C 1
ATOM 12633 O O . SER D 2 272 ? 85.914 60.973 41.388 1.00 29.89 490 SER C O 1
ATOM 12636 N N . THR D 2 273 ? 88.115 61.386 41.370 1.00 33.31 491 THR C N 1
ATOM 12637 C CA . THR D 2 273 ? 88.330 60.438 40.294 1.00 33.31 491 THR C CA 1
ATOM 12638 C C . THR D 2 273 ? 88.108 59.047 40.864 1.00 33.31 491 THR C C 1
ATOM 12639 O O . THR D 2 273 ? 87.803 58.114 40.127 1.00 33.31 491 THR C O 1
ATOM 12643 N N . THR D 2 274 ? 88.257 58.904 42.177 1.00 34.88 492 THR C N 1
ATOM 12644 C CA . THR D 2 274 ? 87.985 57.622 42.814 1.00 34.88 492 THR C CA 1
ATOM 12645 C C . THR D 2 274 ? 86.486 57.466 42.943 1.00 34.88 492 THR C C 1
ATOM 12646 O O . THR D 2 274 ? 85.885 57.981 43.887 1.00 34.88 492 THR C O 1
ATOM 12650 N N . VAL D 2 275 ? 85.869 56.769 41.993 1.00 40.25 493 VAL C N 1
ATOM 12651 C CA . VAL D 2 275 ? 84.415 56.631 41.995 1.00 40.25 493 VAL C CA 1
ATOM 12652 C C . VAL D 2 275 ? 83.928 55.640 43.030 1.00 40.25 493 VAL C C 1
ATOM 12653 O O . VAL D 2 275 ? 83.197 54.704 42.710 1.00 40.25 493 VAL C O 1
ATOM 12657 N N . THR D 2 276 ? 84.363 55.809 44.263 1.00 45.37 494 THR C N 1
ATOM 12658 C CA . THR D 2 276 ? 83.887 54.956 45.329 1.00 45.37 494 THR C CA 1
ATOM 12659 C C . THR D 2 276 ? 83.516 55.905 46.424 1.00 45.37 494 THR C C 1
ATOM 12660 O O . THR D 2 276 ? 82.685 55.600 47.266 1.00 45.37 494 THR C O 1
ATOM 12664 N N . GLN D 2 277 ? 84.117 57.085 46.401 1.00 50.20 495 GLN C N 1
ATOM 12665 C CA . GLN D 2 277 ? 83.872 58.043 47.457 1.00 50.20 495 GLN C CA 1
ATOM 12666 C C . GLN D 2 277 ? 83.023 59.226 47.030 1.00 50.20 495 GLN C C 1
ATOM 12667 O O . GLN D 2 277 ? 82.953 60.213 47.761 1.00 50.20 495 GLN C O 1
ATOM 12673 N N . ASN D 2 278 ? 82.369 59.159 45.872 1.00 41.23 496 ASN C N 1
ATOM 12674 C CA . ASN D 2 278 ? 81.647 60.344 45.429 1.00 41.23 496 ASN C CA 1
ATOM 12675 C C . ASN D 2 278 ? 80.213 60.366 45.941 1.00 41.23 496 ASN C C 1
ATOM 12676 O O . ASN D 2 278 ? 79.874 61.176 46.810 1.00 41.23 496 ASN C O 1
ATOM 12681 N N . ASN D 2 279 ? 79.370 59.476 45.424 1.00 40.25 497 ASN C N 1
ATOM 12682 C CA . ASN D 2 279 ? 78.017 59.311 45.941 1.00 40.25 497 ASN C CA 1
ATOM 12683 C C . ASN D 2 279 ? 77.267 58.287 45.105 1.00 40.25 497 ASN C C 1
ATOM 12684 O O . ASN D 2 279 ? 77.644 58.024 43.958 1.00 40.25 497 ASN C O 1
ATOM 12689 N N . ASN D 2 280 ? 76.203 57.715 45.645 1.00 38.13 498 ASN C N 1
ATOM 12690 C CA . ASN D 2 280 ? 75.409 56.818 44.830 1.00 38.13 498 ASN C CA 1
ATOM 12691 C C . ASN D 2 280 ? 74.234 57.608 44.290 1.00 38.13 498 ASN C C 1
ATOM 12692 O O . ASN D 2 280 ? 73.085 57.215 44.464 1.00 38.13 498 ASN C O 1
ATOM 12697 N N . SER D 2 281 ? 74.525 58.728 43.634 1.00 40.21 499 SER C N 1
ATOM 12698 C CA . SER D 2 281 ? 73.465 59.572 43.100 1.00 40.21 499 SER C CA 1
ATOM 12699 C C . SER D 2 281 ? 73.880 60.266 41.820 1.00 40.21 499 SER C C 1
ATOM 12700 O O . SER D 2 281 ? 75.067 60.441 41.562 1.00 40.21 499 SER C O 1
ATOM 12703 N N . GLU D 2 282 ? 72.902 60.666 41.019 1.00 41.99 500 GLU C N 1
ATOM 12704 C CA . GLU D 2 282 ? 73.204 61.393 39.795 1.00 41.99 500 GLU C CA 1
ATOM 12705 C C . GLU D 2 282 ? 73.189 62.881 40.082 1.00 41.99 500 GLU C C 1
ATOM 12706 O O . GLU D 2 282 ? 72.130 63.453 40.327 1.00 41.99 500 GLU C O 1
ATOM 12712 N N . PHE D 2 283 ? 74.353 63.516 40.059 1.00 46.15 501 PHE C N 1
ATOM 12713 C CA . PHE D 2 283 ? 74.409 64.933 40.411 1.00 46.15 501 PHE C CA 1
ATOM 12714 C C . PHE D 2 283 ? 75.155 65.795 39.397 1.00 46.15 501 PHE C C 1
ATOM 12715 O O . PHE D 2 283 ? 75.432 66.962 39.663 1.00 46.15 501 PHE C O 1
ATOM 12723 N N . ALA D 2 284 ? 75.465 65.231 38.234 1.00 39.88 502 ALA C N 1
ATOM 12724 C CA . ALA D 2 284 ? 76.178 65.985 37.205 1.00 39.88 502 ALA C CA 1
ATOM 12725 C C . ALA D 2 284 ? 75.527 67.345 36.971 1.00 39.88 502 ALA C C 1
ATOM 12726 O O . ALA D 2 284 ? 76.172 68.382 37.120 1.00 39.88 502 ALA C O 1
ATOM 12728 N N . TRP D 2 285 ? 74.250 67.343 36.604 1.00 36.90 503 TRP C N 1
ATOM 12729 C CA . TRP D 2 285 ? 73.536 68.604 36.390 1.00 36.90 503 TRP C CA 1
ATOM 12730 C C . TRP D 2 285 ? 72.847 69.144 37.648 1.00 36.90 503 TRP C C 1
ATOM 12731 O O . TRP D 2 285 ? 72.868 70.343 37.891 1.00 36.90 503 TRP C O 1
ATOM 12742 N N . PRO D 2 286 ? 72.237 68.254 38.472 1.00 39.17 504 PRO C N 1
ATOM 12743 C CA . PRO D 2 286 ? 71.647 68.802 39.700 1.00 39.17 504 PRO C CA 1
ATOM 12744 C C . PRO D 2 286 ? 72.591 69.705 40.497 1.00 39.17 504 PRO C C 1
ATOM 12745 O O . PRO D 2 286 ? 72.234 70.847 40.777 1.00 39.17 504 PRO C O 1
ATOM 12749 N N . GLY D 2 287 ? 73.767 69.205 40.858 1.00 30.70 505 GLY C N 1
ATOM 12750 C CA . GLY D 2 287 ? 74.702 69.998 41.636 1.00 30.70 505 GLY C CA 1
ATOM 12751 C C . GLY D 2 287 ? 75.856 70.515 40.809 1.00 30.70 505 GLY C C 1
ATOM 12752 O O . GLY D 2 287 ? 77.007 70.244 41.134 1.00 30.70 505 GLY C O 1
ATOM 12753 N N . ALA D 2 288 ? 75.571 71.286 39.764 1.00 25.41 506 ALA C N 1
ATOM 12754 C CA . ALA D 2 288 ? 76.642 71.719 38.857 1.00 25.41 506 ALA C CA 1
ATOM 12755 C C . ALA D 2 288 ? 77.133 73.164 38.978 1.00 25.41 506 ALA C C 1
ATOM 12756 O O . ALA D 2 288 ? 78.204 73.468 38.446 1.00 25.41 506 ALA C O 1
ATOM 12758 N N . SER D 2 289 ? 76.389 74.040 39.647 1.00 19.46 507 SER C N 1
ATOM 12759 C CA . SER D 2 289 ? 76.744 75.472 39.712 1.00 19.46 507 SER C CA 1
ATOM 12760 C C . SER D 2 289 ? 76.534 76.114 38.344 1.00 19.46 507 SER C C 1
ATOM 12761 O O . SER D 2 289 ? 77.185 75.741 37.369 1.00 19.46 507 SER C O 1
ATOM 12764 N N . SER D 2 290 ? 75.626 77.079 38.261 1.00 18.04 508 SER C N 1
ATOM 12765 C CA . SER D 2 290 ? 75.320 77.680 36.966 1.00 18.04 508 SER C CA 1
ATOM 12766 C C . SER D 2 290 ? 74.874 79.127 37.056 1.00 18.04 508 SER C C 1
ATOM 12767 O O . SER D 2 290 ? 74.904 79.728 38.128 1.00 18.04 508 SER C O 1
ATOM 12770 N N . TRP D 2 291 ? 74.461 79.687 35.926 1.00 19.09 509 TRP C N 1
ATOM 12771 C CA . TRP D 2 291 ? 73.963 81.056 35.909 1.00 19.09 509 TRP C CA 1
ATOM 12772 C C . TRP D 2 291 ? 72.794 81.153 34.949 1.00 19.09 509 TRP C C 1
ATOM 12773 O O . TRP D 2 291 ? 72.706 80.379 33.998 1.00 19.09 509 TRP C O 1
ATOM 12784 N N . ALA D 2 292 ? 71.894 82.096 35.192 1.00 16.91 510 ALA C N 1
ATOM 12785 C CA . ALA D 2 292 ? 70.693 82.202 34.364 1.00 16.91 510 ALA C CA 1
ATOM 12786 C C . ALA D 2 292 ? 70.679 83.429 33.470 1.00 16.91 510 ALA C C 1
ATOM 12787 O O . ALA D 2 292 ? 71.243 84.466 33.815 1.00 16.91 510 ALA C O 1
ATOM 12789 N N . LEU D 2 293 ? 70.023 83.314 32.325 1.00 20.11 511 LEU C N 1
ATOM 12790 C CA . LEU D 2 293 ? 69.912 84.439 31.412 1.00 20.11 511 LEU C CA 1
ATOM 12791 C C . LEU D 2 293 ? 68.556 84.365 30.731 1.00 20.11 511 LEU C C 1
ATOM 12792 O O . LEU D 2 293 ? 68.271 83.399 30.024 1.00 20.11 511 LEU C O 1
ATOM 12797 N N . ASN D 2 294 ? 67.718 85.373 30.944 1.00 21.89 512 ASN C N 1
ATOM 12798 C CA . ASN D 2 294 ? 66.384 85.383 30.351 1.00 21.89 512 ASN C CA 1
ATOM 12799 C C . ASN D 2 294 ? 65.685 84.036 30.502 1.00 21.89 512 ASN C C 1
ATOM 12800 O O . ASN D 2 294 ? 65.144 83.503 29.537 1.00 21.89 512 ASN C O 1
ATOM 12805 N N . GLY D 2 295 ? 65.708 83.476 31.705 1.00 20.58 513 GLY C N 1
ATOM 12806 C CA . GLY D 2 295 ? 65.021 82.218 31.951 1.00 20.58 513 GLY C CA 1
ATOM 12807 C C . GLY D 2 295 ? 65.713 80.958 31.462 1.00 20.58 513 GLY C C 1
ATOM 12808 O O . GLY D 2 295 ? 65.164 79.865 31.586 1.00 20.58 513 GLY C O 1
ATOM 12809 N N . ARG D 2 296 ? 66.911 81.096 30.906 1.00 27.04 514 ARG C N 1
ATOM 12810 C CA . ARG D 2 296 ? 67.662 79.926 30.458 1.00 27.04 514 ARG C CA 1
ATOM 12811 C C . ARG D 2 296 ? 68.894 79.704 31.326 1.00 27.04 514 ARG C C 1
ATOM 12812 O O . ARG D 2 296 ? 69.653 80.638 31.585 1.00 27.04 514 ARG C O 1
ATOM 12820 N N . ASN D 2 297 ? 69.095 78.471 31.777 1.00 24.24 515 ASN C N 1
ATOM 12821 C CA . ASN D 2 297 ? 70.241 78.166 32.628 1.00 24.24 515 ASN C CA 1
ATOM 12822 C C . ASN D 2 297 ? 71.439 77.696 31.826 1.00 24.24 515 ASN C C 1
ATOM 12823 O O . ASN D 2 297 ? 71.299 76.893 30.905 1.00 24.24 515 ASN C O 1
ATOM 12828 N N . SER D 2 298 ? 72.618 78.199 32.176 1.00 23.81 516 SER C N 1
ATOM 12829 C CA . SER D 2 298 ? 73.835 77.784 31.493 1.00 23.81 516 SER C CA 1
ATOM 12830 C C . SER D 2 298 ? 74.886 77.414 32.518 1.00 23.81 516 SER C C 1
ATOM 12831 O O . SER D 2 298 ? 75.187 78.196 33.419 1.00 23.81 516 SER C O 1
ATOM 12834 N N . LEU D 2 299 ? 75.447 76.222 32.384 1.00 23.61 517 LEU C N 1
ATOM 12835 C CA . LEU D 2 299 ? 76.437 75.755 33.344 1.00 23.61 517 LEU C CA 1
ATOM 12836 C C . LEU D 2 299 ? 77.602 76.711 33.515 1.00 23.61 517 LEU C C 1
ATOM 12837 O O . LEU D 2 299 ? 78.147 77.205 32.532 1.00 23.61 517 LEU C O 1
ATOM 12842 N N . MET D 2 300 ? 77.984 76.987 34.759 1.00 18.71 518 MET C N 1
ATOM 12843 C CA . MET D 2 300 ? 79.164 77.806 34.980 1.00 18.71 518 MET C CA 1
ATOM 12844 C C . MET D 2 300 ? 80.318 76.921 34.572 1.00 18.71 518 MET C C 1
ATOM 12845 O O . MET D 2 300 ? 80.732 76.054 35.340 1.00 18.71 518 MET C O 1
ATOM 12850 N N . ASN D 2 301 ? 80.818 77.104 33.356 1.00 19.41 519 ASN C N 1
ATOM 12851 C CA . ASN D 2 301 ? 81.872 76.232 32.845 1.00 19.41 519 ASN C CA 1
ATOM 12852 C C . ASN D 2 301 ? 83.212 76.600 33.511 1.00 19.41 519 ASN C C 1
ATOM 12853 O O . ASN D 2 301 ? 83.209 76.887 34.707 1.00 19.41 519 ASN C O 1
ATOM 12858 N N . PRO D 2 302 ? 84.375 76.520 32.788 1.00 20.24 520 PRO C N 1
ATOM 12859 C CA . PRO D 2 302 ? 85.595 76.856 33.528 1.00 20.24 520 PRO C CA 1
ATOM 12860 C C . PRO D 2 302 ? 85.316 77.868 34.613 1.00 20.24 520 PRO C C 1
ATOM 12861 O O . PRO D 2 302 ? 85.811 77.707 35.726 1.00 20.24 520 PRO C O 1
ATOM 12865 N N . GLY D 2 303 ? 84.511 78.881 34.301 1.00 18.06 521 GLY C N 1
ATOM 12866 C CA . GLY D 2 303 ? 84.149 79.871 35.295 1.00 18.06 521 GLY C CA 1
ATOM 12867 C C . GLY D 2 303 ? 85.378 80.596 35.784 1.00 18.06 521 GLY C C 1
ATOM 12868 O O . GLY D 2 303 ? 86.430 80.541 35.152 1.00 18.06 521 GLY C O 1
ATOM 12869 N N . PRO D 2 304 ? 85.252 81.291 36.917 1.00 15.42 522 PRO C N 1
ATOM 12870 C CA . PRO D 2 304 ? 86.391 82.034 37.462 1.00 15.42 522 PRO C CA 1
ATOM 12871 C C . PRO D 2 304 ? 87.590 81.135 37.723 1.00 15.42 522 PRO C C 1
ATOM 12872 O O . PRO D 2 304 ? 87.423 79.979 38.109 1.00 15.42 522 PRO C O 1
ATOM 12876 N N . ALA D 2 305 ? 88.785 81.663 37.489 1.00 18.66 523 ALA C N 1
ATOM 12877 C CA . ALA D 2 305 ? 89.991 80.894 37.734 1.00 18.66 523 ALA C CA 1
ATOM 12878 C C . ALA D 2 305 ? 90.143 80.625 39.220 1.00 18.66 523 ALA C C 1
ATOM 12879 O O . ALA D 2 305 ? 90.344 81.548 40.004 1.00 18.66 523 ALA C O 1
ATOM 12881 N N . MET D 2 306 ? 90.034 79.361 39.611 1.00 15.81 524 MET C N 1
ATOM 12882 C CA . MET D 2 306 ? 90.181 78.989 41.013 1.00 15.81 524 MET C CA 1
ATOM 12883 C C . MET D 2 306 ? 91.056 77.748 41.107 1.00 15.81 524 MET C C 1
ATOM 12884 O O . MET D 2 306 ? 91.007 76.889 40.230 1.00 15.81 524 MET C O 1
ATOM 12889 N N . ALA D 2 307 ? 91.864 77.651 42.157 1.00 17.54 525 ALA C N 1
ATOM 12890 C CA . ALA D 2 307 ? 92.710 76.474 42.340 1.00 17.54 525 ALA C CA 1
ATOM 12891 C C . ALA D 2 307 ? 91.858 75.214 42.270 1.00 17.54 525 ALA C C 1
ATOM 12892 O O . ALA D 2 307 ? 90.841 75.123 42.951 1.00 17.54 525 ALA C O 1
ATOM 12894 N N . SER D 2 308 ? 92.265 74.243 41.461 1.00 25.23 526 SER C N 1
ATOM 12895 C CA . SER D 2 308 ? 91.457 73.029 41.268 1.00 25.23 526 SER C CA 1
ATOM 12896 C C . SER D 2 308 ? 91.232 72.211 42.536 1.00 25.23 526 SER C C 1
ATOM 12897 O O . SER D 2 308 ? 90.178 71.601 42.701 1.00 25.23 526 SER C O 1
ATOM 12900 N N . HIS D 2 309 ? 92.224 72.182 43.417 1.00 31.28 527 HIS C N 1
ATOM 12901 C CA . HIS D 2 309 ? 92.112 71.398 44.647 1.00 31.28 527 HIS C CA 1
ATOM 12902 C C . HIS D 2 309 ? 93.158 71.816 45.665 1.00 31.28 527 HIS C C 1
ATOM 12903 O O . HIS D 2 309 ? 94.105 72.524 45.332 1.00 31.28 527 HIS C O 1
ATOM 12910 N N . LYS D 2 310 ? 93.000 71.366 46.900 1.00 39.61 528 LYS C N 1
ATOM 12911 C CA . LYS D 2 310 ? 93.972 71.690 47.930 1.00 39.61 528 LYS C CA 1
ATOM 12912 C C . LYS D 2 310 ? 95.257 70.909 47.726 1.00 39.61 528 LYS C C 1
ATOM 12913 O O . LYS D 2 310 ? 95.232 69.745 47.338 1.00 39.61 528 LYS C O 1
ATOM 12919 N N . GLU D 2 311 ? 96.387 71.546 47.994 1.00 56.53 529 GLU C N 1
ATOM 12920 C CA . GLU D 2 311 ? 97.669 70.868 47.860 1.00 56.53 529 GLU C CA 1
ATOM 12921 C C . GLU D 2 311 ? 97.560 69.427 48.336 1.00 56.53 529 GLU C C 1
ATOM 12922 O O . GLU D 2 311 ? 97.317 69.177 49.515 1.00 56.53 529 GLU C O 1
ATOM 12928 N N . GLY D 2 312 ? 97.718 68.478 47.420 1.00 59.67 530 GLY C N 1
ATOM 12929 C CA . GLY D 2 312 ? 97.637 67.074 47.787 1.00 59.67 530 GLY C CA 1
ATOM 12930 C C . GLY D 2 312 ? 96.449 66.312 47.234 1.00 59.67 530 GLY C C 1
ATOM 12931 O O . GLY D 2 312 ? 96.616 65.202 46.733 1.00 59.67 530 GLY C O 1
ATOM 12932 N N . GLU D 2 313 ? 95.252 66.885 47.310 1.00 50.19 531 GLU C N 1
ATOM 12933 C CA . GLU D 2 313 ? 94.049 66.163 46.878 1.00 50.19 531 GLU C CA 1
ATOM 12934 C C . GLU D 2 313 ? 93.849 66.175 45.363 1.00 50.19 531 GLU C C 1
ATOM 12935 O O . GLU D 2 313 ? 92.788 66.560 44.872 1.00 50.19 531 GLU C O 1
ATOM 12941 N N . ASP D 2 314 ? 94.865 65.751 44.623 1.00 39.53 532 ASP C N 1
ATOM 12942 C CA . ASP D 2 314 ? 94.781 65.760 43.162 1.00 39.53 532 ASP C CA 1
ATOM 12943 C C . ASP D 2 314 ? 93.618 64.931 42.630 1.00 39.53 532 ASP C C 1
ATOM 12944 O O . ASP D 2 314 ? 93.090 65.220 41.559 1.00 39.53 532 ASP C O 1
ATOM 12949 N N . ARG D 2 315 ? 93.211 63.913 43.378 1.00 36.23 533 ARG C N 1
ATOM 12950 C CA . ARG D 2 315 ? 92.095 63.071 42.953 1.00 36.23 533 ARG C CA 1
ATOM 12951 C C . ARG D 2 315 ? 90.814 63.877 42.792 1.00 36.23 533 ARG C C 1
ATOM 12952 O O . ARG D 2 315 ? 89.868 63.422 42.151 1.00 36.23 533 ARG C O 1
ATOM 12960 N N . PHE D 2 316 ? 90.779 65.070 43.372 1.00 27.90 534 PHE C N 1
ATOM 12961 C CA . PHE D 2 316 ? 89.582 65.897 43.309 1.00 27.90 534 PHE C CA 1
ATOM 12962 C C . PHE D 2 316 ? 89.623 66.911 42.187 1.00 27.90 534 PHE C C 1
ATOM 12963 O O . PHE D 2 316 ? 90.694 67.405 41.835 1.00 27.90 534 PHE C O 1
ATOM 12971 N N . PHE D 2 317 ? 88.456 67.227 41.634 1.00 22.34 535 PHE C N 1
ATOM 12972 C CA . PHE D 2 317 ? 88.372 68.235 40.586 1.00 22.34 535 PHE C CA 1
ATOM 12973 C C . PHE D 2 317 ? 86.989 68.873 40.627 1.00 22.34 535 PHE C C 1
ATOM 12974 O O . PHE D 2 317 ? 86.000 68.197 40.909 1.00 22.34 535 PHE C O 1
ATOM 12982 N N . PRO D 2 318 ? 86.913 70.184 40.352 1.00 20.93 536 PRO C N 1
ATOM 12983 C CA . PRO D 2 318 ? 85.620 70.878 40.372 1.00 20.93 536 PRO C CA 1
ATOM 12984 C C . PRO D 2 318 ? 84.709 70.345 39.281 1.00 20.93 536 PRO C C 1
ATOM 12985 O O . PRO D 2 318 ? 85.168 70.154 38.156 1.00 20.93 536 PRO C O 1
ATOM 12989 N N . LEU D 2 319 ? 83.444 70.111 39.598 1.00 18.89 537 LEU C N 1
ATOM 12990 C CA . LEU D 2 319 ? 82.510 69.530 38.631 1.00 18.89 537 LEU C CA 1
ATOM 12991 C C . LEU D 2 319 ? 82.677 70.073 37.211 1.00 18.89 537 LEU C C 1
ATOM 12992 O O . LEU D 2 319 ? 82.795 69.303 36.264 1.00 18.89 537 LEU C O 1
ATOM 12997 N N . SER D 2 320 ? 82.681 71.389 37.064 1.00 20.10 538 SER C N 1
ATOM 12998 C CA . SER D 2 320 ? 82.816 71.986 35.743 1.00 20.10 538 SER C CA 1
ATOM 12999 C C . SER D 2 320 ? 83.724 73.204 35.768 1.00 20.10 538 SER C C 1
ATOM 13000 O O . SER D 2 320 ? 83.489 74.166 35.048 1.00 20.10 538 SER C O 1
ATOM 13003 N N . GLY D 2 321 ? 84.774 73.160 36.582 1.00 19.32 539 GLY C N 1
ATOM 13004 C CA . GLY D 2 321 ? 85.683 74.289 36.683 1.00 19.32 539 GLY C CA 1
ATOM 13005 C C . GLY D 2 321 ? 87.029 74.069 36.020 1.00 19.32 539 GLY C C 1
ATOM 13006 O O . GLY D 2 321 ? 87.927 74.897 36.156 1.00 19.32 539 GLY C O 1
ATOM 13007 N N . SER D 2 322 ? 87.178 72.960 35.304 1.00 19.13 540 SER C N 1
ATOM 13008 C CA . SER D 2 322 ? 88.439 72.655 34.633 1.00 19.13 540 SER C CA 1
ATOM 13009 C C . SER D 2 322 ? 88.223 72.331 33.163 1.00 19.13 540 SER C C 1
ATOM 13010 O O . SER D 2 322 ? 87.104 72.032 32.750 1.00 19.13 540 SER C O 1
ATOM 13013 N N . LEU D 2 323 ? 89.285 72.387 32.368 1.00 22.88 541 LEU C N 1
ATOM 13014 C CA . LEU D 2 323 ? 89.171 72.029 30.959 1.00 22.88 541 LEU C CA 1
ATOM 13015 C C . LEU D 2 323 ? 89.438 70.542 30.785 1.00 22.88 541 LEU C C 1
ATOM 13016 O O . LEU D 2 323 ? 90.419 70.021 31.311 1.00 22.88 541 LEU C O 1
ATOM 13021 N N . ILE D 2 324 ? 88.562 69.858 30.060 1.00 26.44 542 ILE C N 1
ATOM 13022 C CA . ILE D 2 324 ? 88.732 68.428 29.843 1.00 26.44 542 ILE C CA 1
ATOM 13023 C C . ILE D 2 324 ? 88.874 68.113 28.365 1.00 26.44 542 ILE C C 1
ATOM 13024 O O . ILE D 2 324 ? 87.973 68.395 27.578 1.00 26.44 542 ILE C O 1
ATOM 13029 N N . PHE D 2 325 ? 90.000 67.522 27.992 1.00 27.58 543 PHE C N 1
ATOM 13030 C CA . PHE D 2 325 ? 90.227 67.163 26.599 1.00 27.58 543 PHE C CA 1
ATOM 13031 C C . PHE D 2 325 ? 90.086 65.666 26.402 1.00 27.58 543 PHE C C 1
ATOM 13032 O O . PHE D 2 325 ? 90.321 64.894 27.326 1.00 27.58 543 PHE C O 1
ATOM 13040 N N . GLY D 2 326 ? 89.711 65.251 25.198 1.00 28.85 544 GLY C N 1
ATOM 13041 C CA . GLY D 2 326 ? 89.609 63.835 24.909 1.00 28.85 544 GLY C CA 1
ATOM 13042 C C . GLY D 2 326 ? 90.913 63.323 24.342 1.00 28.85 544 GLY C C 1
ATOM 13043 O O . GLY D 2 326 ? 91.590 64.032 23.600 1.00 28.85 544 GLY C O 1
ATOM 13044 N N . LYS D 2 327 ? 91.277 62.095 24.682 1.00 27.92 545 LYS C N 1
ATOM 13045 C CA . LYS D 2 327 ? 92.492 61.506 24.131 1.00 27.92 545 LYS C CA 1
ATOM 13046 C C . LYS D 2 327 ? 92.268 61.066 22.686 1.00 27.92 545 LYS C C 1
ATOM 13047 O O . LYS D 2 327 ? 91.129 60.991 22.231 1.00 27.92 545 LYS C O 1
ATOM 13053 N N . GLN D 2 328 ? 93.355 60.757 21.990 1.00 29.23 546 GLN C N 1
ATOM 13054 C CA . GLN D 2 328 ? 93.256 60.341 20.601 1.00 29.23 546 GLN C CA 1
ATOM 13055 C C . GLN D 2 328 ? 92.369 59.121 20.465 1.00 29.23 546 GLN C C 1
ATOM 13056 O O . GLN D 2 328 ? 92.590 58.113 21.131 1.00 29.23 546 GLN C O 1
ATOM 13062 N N . GLY D 2 329 ? 91.358 59.212 19.610 1.00 30.72 547 GLY C N 1
ATOM 13063 C CA . GLY D 2 329 ? 90.459 58.090 19.398 1.00 30.72 547 GLY C CA 1
ATOM 13064 C C . GLY D 2 329 ? 89.251 58.093 20.313 1.00 30.72 547 GLY C C 1
ATOM 13065 O O . GLY D 2 329 ? 88.330 57.301 20.121 1.00 30.72 547 GLY C O 1
ATOM 13066 N N . THR D 2 330 ? 89.236 58.976 21.304 1.00 26.48 548 THR C N 1
ATOM 13067 C CA . THR D 2 330 ? 88.142 58.991 22.273 1.00 26.48 548 THR C CA 1
ATOM 13068 C C . THR D 2 330 ? 86.812 59.369 21.640 1.00 26.48 548 THR C C 1
ATOM 13069 O O . THR D 2 330 ? 86.740 60.317 20.862 1.00 26.48 548 THR C O 1
ATOM 13073 N N . GLY D 2 331 ? 85.758 58.630 21.973 1.00 34.51 549 GLY C N 1
ATOM 13074 C CA . GLY D 2 331 ? 84.442 58.916 21.429 1.00 34.51 549 GLY C CA 1
ATOM 13075 C C . GLY D 2 331 ? 83.818 60.174 21.996 1.00 34.51 549 GLY C C 1
ATOM 13076 O O . GLY D 2 331 ? 84.456 60.897 22.756 1.00 34.51 549 GLY C O 1
ATOM 13077 N N . ARG D 2 332 ? 82.594 60.476 21.576 1.00 33.62 550 ARG C N 1
ATOM 13078 C CA . ARG D 2 332 ? 81.975 61.737 21.980 1.00 33.62 550 ARG C CA 1
ATOM 13079 C C . ARG D 2 332 ? 80.973 61.611 23.117 1.00 33.62 550 ARG C C 1
ATOM 13080 O O . ARG D 2 332 ? 80.679 62.595 23.792 1.00 33.62 550 ARG C O 1
ATOM 13088 N N . ASP D 2 333 ? 80.455 60.414 23.353 1.00 36.87 551 ASP C N 1
ATOM 13089 C CA . ASP D 2 333 ? 79.416 60.288 24.374 1.00 36.87 551 ASP C CA 1
ATOM 13090 C C . ASP D 2 333 ? 79.733 59.326 25.513 1.00 36.87 551 ASP C C 1
ATOM 13091 O O . ASP D 2 333 ? 80.293 58.255 25.286 1.00 36.87 551 ASP C O 1
ATOM 13096 N N . ASN D 2 334 ? 79.372 59.711 26.732 1.00 36.25 552 ASN C N 1
ATOM 13097 C CA . ASN D 2 334 ? 79.599 58.864 27.907 1.00 36.25 552 ASN C CA 1
ATOM 13098 C C . ASN D 2 334 ? 80.894 58.070 27.848 1.00 36.25 552 ASN C C 1
ATOM 13099 O O . ASN D 2 334 ? 80.877 56.842 27.897 1.00 36.25 552 ASN C O 1
ATOM 13104 N N . VAL D 2 335 ? 82.014 58.770 27.747 1.00 36.52 553 VAL C N 1
ATOM 13105 C CA . VAL D 2 335 ? 83.304 58.099 27.760 1.00 36.52 553 VAL C CA 1
ATOM 13106 C C . VAL D 2 335 ? 83.826 58.095 29.189 1.00 36.52 553 VAL C C 1
ATOM 13107 O O . VAL D 2 335 ? 83.439 58.937 29.998 1.00 36.52 553 VAL C O 1
ATOM 13111 N N . ASP D 2 336 ? 84.699 57.150 29.509 1.00 36.70 554 ASP C N 1
ATOM 13112 C CA . ASP D 2 336 ? 85.225 57.055 30.868 1.00 36.70 554 ASP C CA 1
ATOM 13113 C C . ASP D 2 336 ? 86.392 57.999 31.104 1.00 36.70 554 ASP C C 1
ATOM 13114 O O . ASP D 2 336 ? 86.995 58.499 30.158 1.00 36.70 554 ASP C O 1
ATOM 13119 N N . ALA D 2 337 ? 86.710 58.240 32.371 1.00 35.46 555 ALA C N 1
ATOM 13120 C CA . ALA D 2 337 ? 87.799 59.154 32.709 1.00 35.46 555 ALA C CA 1
ATOM 13121 C C . ALA D 2 337 ? 89.097 58.765 32.018 1.00 35.46 555 ALA C C 1
ATOM 13122 O O . ALA D 2 337 ? 89.852 59.629 31.582 1.00 35.46 555 ALA C O 1
ATOM 13124 N N . ASP D 2 338 ? 89.350 57.466 31.904 1.00 36.59 556 ASP C N 1
ATOM 13125 C CA . ASP D 2 338 ? 90.561 56.997 31.241 1.00 36.59 556 ASP C CA 1
ATOM 13126 C C . ASP D 2 338 ? 90.631 57.469 29.795 1.00 36.59 556 ASP C C 1
ATOM 13127 O O . ASP D 2 338 ? 91.688 57.407 29.173 1.00 36.59 556 ASP C O 1
ATOM 13132 N N . LYS D 2 339 ? 89.510 57.934 29.254 1.00 28.14 557 LYS C N 1
ATOM 13133 C CA . LYS D 2 339 ? 89.474 58.394 27.871 1.00 28.14 557 LYS C CA 1
ATOM 13134 C C . LYS D 2 339 ? 89.700 59.889 27.742 1.00 28.14 557 LYS C C 1
ATOM 13135 O O . LYS D 2 339 ? 89.846 60.403 26.635 1.00 28.14 557 LYS C O 1
ATOM 13141 N N . VAL D 2 340 ? 89.715 60.598 28.862 1.00 26.41 558 VAL C N 1
ATOM 13142 C CA . VAL D 2 340 ? 89.852 62.049 28.800 1.00 26.41 558 VAL C CA 1
ATOM 13143 C C . VAL D 2 340 ? 91.005 62.567 29.645 1.00 26.41 558 VAL C C 1
ATOM 13144 O O . VAL D 2 340 ? 91.487 61.877 30.539 1.00 26.41 558 VAL C O 1
ATOM 13148 N N . MET D 2 341 ? 91.452 63.782 29.353 1.00 27.46 559 MET C N 1
ATOM 13149 C CA . MET D 2 341 ? 92.552 64.376 30.096 1.00 27.46 559 MET C CA 1
ATOM 13150 C C . MET D 2 341 ? 92.035 65.577 30.860 1.00 27.46 559 MET C C 1
ATOM 13151 O O . MET D 2 341 ? 91.606 66.562 30.259 1.00 27.46 559 MET C O 1
ATOM 13156 N N . ILE D 2 342 ? 92.014 65.508 32.186 1.00 24.50 560 ILE C N 1
ATOM 13157 C CA . ILE D 2 342 ? 91.447 66.608 32.968 1.00 24.50 560 ILE C CA 1
ATOM 13158 C C . ILE D 2 342 ? 92.522 67.570 33.460 1.00 24.50 560 ILE C C 1
ATOM 13159 O O . ILE D 2 342 ? 93.410 67.182 34.214 1.00 24.50 560 ILE C O 1
ATOM 13164 N N . THR D 2 343 ? 92.441 68.825 33.033 1.00 22.92 561 THR C N 1
ATOM 13165 C CA . THR D 2 343 ? 93.442 69.810 33.428 1.00 22.92 561 THR C CA 1
ATOM 13166 C C . THR D 2 343 ? 93.241 70.271 34.859 1.00 22.92 561 THR C C 1
ATOM 13167 O O . THR D 2 343 ? 92.201 70.008 35.459 1.00 22.92 561 THR C O 1
ATOM 13171 N N . ASN D 2 344 ? 94.233 70.959 35.409 1.00 21.96 562 ASN C N 1
ATOM 13172 C CA . ASN D 2 344 ? 94.090 71.505 36.755 1.00 21.96 562 ASN C CA 1
ATOM 13173 C C . ASN D 2 344 ? 94.810 72.839 36.867 1.00 21.96 562 ASN C C 1
ATOM 13174 O O . ASN D 2 344 ? 95.559 73.222 35.970 1.00 21.96 562 ASN C O 1
ATOM 13179 N N . GLU D 2 345 ? 94.581 73.549 37.966 1.00 21.05 563 GLU C N 1
ATOM 13180 C CA . GLU D 2 345 ? 95.188 74.862 38.143 1.00 21.05 563 GLU C CA 1
ATOM 13181 C C . GLU D 2 345 ? 95.805 75.023 39.528 1.00 21.05 563 GLU C C 1
ATOM 13182 O O . GLU D 2 345 ? 95.796 76.116 40.091 1.00 21.05 563 GLU C O 1
ATOM 13188 N N . GLU D 2 346 ? 96.340 73.940 40.080 1.00 21.09 564 GLU C N 1
ATOM 13189 C CA . GLU D 2 346 ? 96.942 74.004 41.409 1.00 21.09 564 GLU C CA 1
ATOM 13190 C C . GLU D 2 346 ? 97.938 75.155 41.517 1.00 21.09 564 GLU C C 1
ATOM 13191 O O . GLU D 2 346 ? 98.084 75.744 42.582 1.00 21.09 564 GLU C O 1
ATOM 13197 N N . GLU D 2 347 ? 98.616 75.480 40.422 1.00 21.20 565 GLU C N 1
ATOM 13198 C CA . GLU D 2 347 ? 99.630 76.538 40.442 1.00 21.20 565 GLU C CA 1
ATOM 13199 C C . GLU D 2 347 ? 99.117 77.863 40.991 1.00 21.20 565 GLU C C 1
ATOM 13200 O O . GLU D 2 347 ? 99.889 78.638 41.552 1.00 21.20 565 GLU C O 1
ATOM 13206 N N . ILE D 2 348 ? 97.827 78.130 40.832 1.00 17.89 566 ILE C N 1
ATOM 13207 C CA . ILE D 2 348 ? 97.283 79.415 41.264 1.00 17.89 566 ILE C CA 1
ATOM 13208 C C . ILE D 2 348 ? 96.794 79.416 42.712 1.00 17.89 566 ILE C C 1
ATOM 13209 O O . ILE D 2 348 ? 96.295 80.428 43.193 1.00 17.89 566 ILE C O 1
ATOM 13214 N N . LYS D 2 349 ? 96.946 78.295 43.405 1.00 18.11 567 LYS C N 1
ATOM 13215 C CA . LYS D 2 349 ? 96.559 78.231 44.811 1.00 18.11 567 LYS C CA 1
ATOM 13216 C C . LYS D 2 349 ? 97.299 79.285 45.633 1.00 18.11 567 LYS C C 1
ATOM 13217 O O . LYS D 2 349 ? 96.856 79.651 46.719 1.00 18.11 567 LYS C O 1
ATOM 13223 N N . THR D 2 350 ? 98.423 79.771 45.120 1.00 16.63 568 THR C N 1
ATOM 13224 C CA . THR D 2 350 ? 99.179 80.810 45.814 1.00 16.63 568 THR C CA 1
ATOM 13225 C C . THR D 2 350 ? 98.384 82.097 45.945 1.00 16.63 568 THR C C 1
ATOM 13226 O O . THR D 2 350 ? 98.572 82.844 46.903 1.00 16.63 568 THR C O 1
ATOM 13230 N N . THR D 2 351 ? 97.470 82.367 45.015 1.00 15.69 569 THR C N 1
ATOM 13231 C CA . THR D 2 351 ? 96.724 83.633 45.045 1.00 15.69 569 THR C CA 1
ATOM 13232 C C . THR D 2 351 ? 95.216 83.489 44.877 1.00 15.69 569 THR C C 1
ATOM 13233 O O . THR D 2 351 ? 94.471 84.411 45.201 1.00 15.69 569 THR C O 1
ATOM 13237 N N . ASN D 2 352 ? 94.765 82.353 44.363 1.00 15.19 570 ASN C N 1
ATOM 13238 C CA . ASN D 2 352 ? 93.342 82.162 44.101 1.00 15.19 570 ASN C CA 1
ATOM 13239 C C . ASN D 2 352 ? 92.716 81.171 45.068 1.00 15.19 570 ASN C C 1
ATOM 13240 O O . ASN D 2 352 ? 93.353 80.194 45.459 1.00 15.19 570 ASN C O 1
ATOM 13245 N N . PRO D 2 353 ? 91.455 81.409 45.446 1.00 13.08 571 PRO C N 1
ATOM 13246 C CA . PRO D 2 353 ? 90.759 80.480 46.344 1.00 13.08 571 PRO C CA 1
ATOM 13247 C C . PRO D 2 353 ? 90.592 79.093 45.736 1.00 13.08 571 PRO C C 1
ATOM 13248 O O . PRO D 2 353 ? 90.558 78.961 44.513 1.00 13.08 571 PRO C O 1
ATOM 13252 N N . VAL D 2 354 ? 90.488 78.068 46.578 1.00 14.21 572 VAL C N 1
ATOM 13253 C CA . VAL D 2 354 ? 90.264 76.714 46.078 1.00 14.21 572 VAL C CA 1
ATOM 13254 C C . VAL D 2 354 ? 88.871 76.648 45.493 1.00 14.21 572 VAL C C 1
ATOM 13255 O O . VAL D 2 354 ? 87.924 77.143 46.099 1.00 14.21 572 VAL C O 1
ATOM 13259 N N . ALA D 2 355 ? 88.741 76.083 44.293 1.00 16.00 573 ALA C N 1
ATOM 13260 C CA . ALA D 2 355 ? 87.445 76.053 43.595 1.00 16.00 573 ALA C CA 1
ATOM 13261 C C . ALA D 2 355 ? 86.305 75.361 44.338 1.00 16.00 573 ALA C C 1
ATOM 13262 O O . ALA D 2 355 ? 85.146 75.744 44.183 1.00 16.00 573 ALA C O 1
ATOM 13264 N N . THR D 2 356 ? 86.614 74.347 45.134 1.00 15.96 574 THR C N 1
ATOM 13265 C CA . THR D 2 356 ? 85.551 73.589 45.796 1.00 15.96 574 THR C CA 1
ATOM 13266 C C . THR D 2 356 ? 85.428 73.898 47.281 1.00 15.96 574 THR C C 1
ATOM 13267 O O . THR D 2 356 ? 84.845 73.121 48.032 1.00 15.96 574 THR C O 1
ATOM 13271 N N . GLU D 2 357 ? 85.934 75.056 47.696 1.00 16.61 575 GLU C N 1
ATOM 13272 C CA . GLU D 2 357 ? 85.815 75.472 49.092 1.00 16.61 575 GLU C CA 1
ATOM 13273 C C . GLU D 2 357 ? 85.191 76.862 49.195 1.00 16.61 575 GLU C C 1
ATOM 13274 O O . GLU D 2 357 ? 85.240 77.633 48.238 1.00 16.61 575 GLU C O 1
ATOM 13280 N N . SER D 2 358 ? 84.611 77.195 50.347 1.00 11.97 576 SER C N 1
ATOM 13281 C CA . SER D 2 358 ? 84.071 78.545 50.536 1.00 11.97 576 SER C CA 1
ATOM 13282 C C . SER D 2 358 ? 85.207 79.562 50.493 1.00 11.97 576 SER C C 1
ATOM 13283 O O . SER D 2 358 ? 86.340 79.243 50.845 1.00 11.97 576 SER C O 1
ATOM 13286 N N . TYR D 2 359 ? 84.916 80.787 50.066 1.00 9.54 577 TYR C N 1
ATOM 13287 C CA . TYR D 2 359 ? 85.936 81.834 50.047 1.00 9.54 577 TYR C CA 1
ATOM 13288 C C . TYR D 2 359 ? 86.423 82.109 51.459 1.00 9.54 577 TYR C C 1
ATOM 13289 O O . TYR D 2 359 ? 87.603 82.385 51.675 1.00 9.54 577 TYR C O 1
ATOM 13298 N N . GLY D 2 360 ? 85.517 82.027 52.423 1.00 8.57 578 GLY C N 1
ATOM 13299 C CA . GLY D 2 360 ? 85.877 82.296 53.800 1.00 8.57 578 GLY C CA 1
ATOM 13300 C C . GLY D 2 360 ? 84.646 82.400 54.668 1.00 8.57 578 GLY C C 1
ATOM 13301 O O . GLY D 2 360 ? 83.571 81.930 54.287 1.00 8.57 578 GLY C O 1
ATOM 13302 N N . GLN D 2 361 ? 84.792 83.013 55.835 1.00 8.63 579 GLN C N 1
ATOM 13303 C CA . GLN D 2 361 ? 83.670 83.126 56.754 1.00 8.63 579 GLN C CA 1
ATOM 13304 C C . GLN D 2 361 ? 83.362 84.572 57.059 1.00 8.63 579 GLN C C 1
ATOM 13305 O O . GLN D 2 361 ? 84.268 85.388 57.223 1.00 8.63 579 GLN C O 1
ATOM 13311 N N . VAL D 2 362 ? 82.082 84.897 57.195 1.00 8.57 580 VAL C N 1
ATOM 13312 C CA . VAL D 2 362 ? 81.687 86.267 57.503 1.00 8.57 580 VAL C CA 1
ATOM 13313 C C . VAL D 2 362 ? 80.752 86.329 58.708 1.00 8.57 580 VAL C C 1
ATOM 13314 O O . VAL D 2 362 ? 79.956 85.420 58.933 1.00 8.57 580 VAL C O 1
ATOM 13318 N N . ALA D 2 363 ? 80.855 87.398 59.494 1.00 7.67 581 ALA C N 1
ATOM 13319 C CA . ALA D 2 363 ? 79.982 87.557 60.654 1.00 7.67 581 ALA C CA 1
ATOM 13320 C C . ALA D 2 363 ? 78.535 87.679 60.212 1.00 7.67 581 ALA C C 1
ATOM 13321 O O . ALA D 2 363 ? 78.257 88.105 59.090 1.00 7.67 581 ALA C O 1
ATOM 13323 N N . THR D 2 364 ? 77.608 87.313 61.085 1.00 9.11 582 THR C N 1
ATOM 13324 C CA . THR D 2 364 ? 76.200 87.329 60.712 1.00 9.11 582 THR C CA 1
ATOM 13325 C C . THR D 2 364 ? 75.307 87.939 61.784 1.00 9.11 582 THR C C 1
ATOM 13326 O O . THR D 2 364 ? 74.093 88.010 61.606 1.00 9.11 582 THR C O 1
ATOM 13330 N N . ASN D 2 365 ? 75.901 88.367 62.892 1.00 12.20 583 ASN C N 1
ATOM 13331 C CA . ASN D 2 365 ? 75.106 88.902 63.987 1.00 12.20 583 ASN C CA 1
ATOM 13332 C C . ASN D 2 365 ? 75.909 89.799 64.900 1.00 12.20 583 ASN C C 1
ATOM 13333 O O . ASN D 2 365 ? 77.082 90.064 64.648 1.00 12.20 583 ASN C O 1
ATOM 13338 N N . HIS D 2 366 ? 75.277 90.266 65.966 1.00 12.70 584 HIS C N 1
ATOM 13339 C CA . HIS D 2 366 ? 75.982 91.073 66.941 1.00 12.70 584 HIS C CA 1
ATOM 13340 C C . HIS D 2 366 ? 76.026 90.309 68.247 1.00 12.70 584 HIS C C 1
ATOM 13341 O O . HIS D 2 366 ? 75.019 90.225 68.948 1.00 12.70 584 HIS C O 1
ATOM 13348 N N . GLN D 2 367 ? 77.177 89.739 68.578 1.00 18.02 585 GLN C N 1
ATOM 13349 C CA . GLN D 2 367 ? 77.311 89.031 69.845 1.00 18.02 585 GLN C CA 1
ATOM 13350 C C . GLN D 2 367 ? 76.794 89.934 70.955 1.00 18.02 585 GLN C C 1
ATOM 13351 O O . GLN D 2 367 ? 77.146 91.110 71.013 1.00 18.02 585 GLN C O 1
ATOM 13357 N N . SER D 2 368 ? 75.951 89.397 71.829 1.00 26.99 586 SER C N 1
ATOM 13358 C CA . SER D 2 368 ? 75.355 90.223 72.877 1.00 26.99 586 SER C CA 1
ATOM 13359 C C . SER D 2 368 ? 75.323 89.510 74.216 1.00 26.99 586 SER C C 1
ATOM 13360 O O . SER D 2 368 ? 75.544 88.304 74.295 1.00 26.99 586 SER C O 1
ATOM 13363 N N . ALA D 2 369 ? 75.067 90.267 75.274 1.00 33.55 587 ALA C N 1
ATOM 13364 C CA . ALA D 2 369 ? 75.052 89.679 76.608 1.00 33.55 587 ALA C CA 1
ATOM 13365 C C . ALA D 2 369 ? 73.692 89.702 77.281 1.00 33.55 587 ALA C C 1
ATOM 13366 O O . ALA D 2 369 ? 72.719 90.191 76.707 1.00 33.55 587 ALA C O 1
ATOM 13368 N N . GLN D 2 370 ? 73.619 89.168 78.491 1.00 56.38 588 GLN C N 1
ATOM 13369 C CA . GLN D 2 370 ? 72.386 89.127 79.269 1.00 56.38 588 GLN C CA 1
ATOM 13370 C C . GLN D 2 370 ? 72.155 90.467 79.9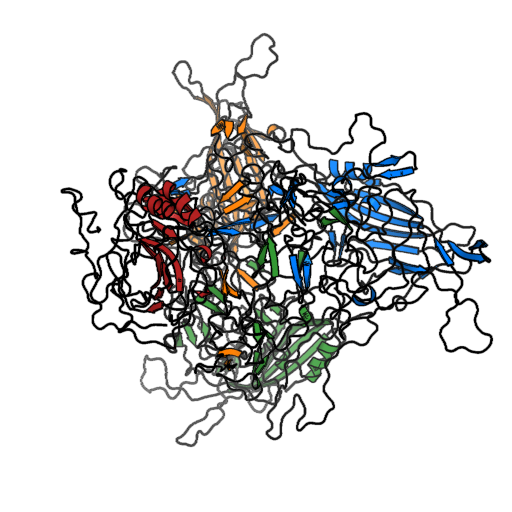32 1.00 56.38 588 GLN C C 1
ATOM 13371 O O . GLN D 2 370 ? 71.888 90.533 81.131 1.00 56.38 588 GLN C O 1
ATOM 13377 N N . TRP D 2 371 A 72.270 91.544 79.165 1.00 64.85 588 TRP C N 1
ATOM 13378 C CA . TRP D 2 371 A 72.041 92.882 79.681 1.00 64.85 588 TRP C CA 1
ATOM 13379 C C . TRP D 2 371 A 70.542 93.067 79.852 1.00 64.85 588 TRP C C 1
ATOM 13380 O O . TRP D 2 371 A 69.837 92.077 80.050 1.00 64.85 588 TRP C O 1
ATOM 13391 N N . PRO D 2 372 B 70.043 94.325 79.840 1.00 61.28 588 PRO C N 1
ATOM 13392 C CA . PRO D 2 372 B 68.585 94.472 79.855 1.00 61.28 588 PRO C CA 1
ATOM 13393 C C . PRO D 2 372 B 68.036 93.534 78.815 1.00 61.28 588 PRO C C 1
ATOM 13394 O O . PRO D 2 372 B 68.539 93.608 77.699 1.00 61.28 588 PRO C O 1
ATOM 13398 N N . THR D 2 373 C 67.071 92.684 79.151 1.00 61.64 588 THR C N 1
ATOM 13399 C CA . THR D 2 373 C 66.580 91.644 78.235 1.00 61.64 588 THR C CA 1
ATOM 13400 C C . THR D 2 373 C 67.622 90.535 78.243 1.00 61.64 588 THR C C 1
ATOM 13401 O O . THR D 2 373 C 68.113 90.128 77.195 1.00 61.64 588 THR C O 1
ATOM 13405 N N . SER D 2 374 D 67.962 90.049 79.435 1.00 63.33 588 SER C N 1
ATOM 13406 C CA . SER D 2 374 D 68.983 89.002 79.569 1.00 63.33 588 SER C CA 1
ATOM 13407 C C . SER D 2 374 D 68.680 87.767 78.750 1.00 63.33 588 SER C C 1
ATOM 13408 O O . SER D 2 374 D 69.622 87.086 78.322 1.00 63.33 588 SER C O 1
ATOM 13411 N N . TYR D 2 375 E 67.395 87.472 78.533 1.00 69.11 588 TYR C N 1
ATOM 13412 C CA . TYR D 2 375 E 66.976 86.342 77.717 1.00 69.11 588 TYR C CA 1
ATOM 13413 C C . TYR D 2 375 E 67.632 86.402 76.352 1.00 69.11 588 TYR C C 1
ATOM 13414 O O . TYR D 2 375 E 67.649 85.412 75.627 1.00 69.11 588 TYR C O 1
ATOM 13423 N N . ASP D 2 376 F 68.168 87.565 75.995 1.00 72.45 588 ASP C N 1
ATOM 13424 C CA . ASP D 2 376 F 68.869 87.698 74.732 1.00 72.45 588 ASP C CA 1
ATOM 13425 C C . ASP D 2 376 F 70.228 87.051 74.829 1.00 72.45 588 ASP C C 1
ATOM 13426 O O . ASP D 2 376 F 70.316 85.840 74.604 1.00 72.45 588 ASP C O 1
ATOM 13431 N N . ALA D 2 377 G 71.258 87.824 75.198 1.00 58.23 588 ALA C N 1
ATOM 13432 C CA . ALA D 2 377 G 72.629 87.341 75.278 1.00 58.23 588 ALA C CA 1
ATOM 13433 C C . ALA D 2 377 G 72.948 86.555 74.025 1.00 58.23 588 ALA C C 1
ATOM 13434 O O . ALA D 2 377 G 72.842 85.329 74.015 1.00 58.23 588 ALA C O 1
ATOM 13436 N N . ALA D 2 378 ? 73.335 87.249 72.960 1.00 42.27 589 ALA C N 1
ATOM 13437 C CA . ALA D 2 378 ? 73.591 86.568 71.695 1.00 42.27 589 ALA C CA 1
ATOM 13438 C C . ALA D 2 378 ? 74.894 85.784 71.705 1.00 42.27 589 ALA C C 1
ATOM 13439 O O . ALA D 2 378 ? 75.522 85.618 72.747 1.00 42.27 589 ALA C O 1
ATOM 13441 N N . GLN D 2 379 ? 75.310 85.271 70.560 1.00 29.03 590 GLN C N 1
ATOM 13442 C CA . GLN D 2 379 ? 76.594 84.584 70.496 1.00 29.03 590 GLN C CA 1
ATOM 13443 C C . GLN D 2 379 ? 77.225 84.826 69.143 1.00 29.03 590 GLN C C 1
ATOM 13444 O O . GLN D 2 379 ? 76.534 84.837 68.131 1.00 29.03 590 GLN C O 1
ATOM 13450 N N . ALA D 2 380 ? 78.535 85.033 69.115 1.00 14.86 591 ALA C N 1
ATOM 13451 C CA . ALA D 2 380 ? 79.190 85.346 67.846 1.00 14.86 591 ALA C CA 1
ATOM 13452 C C . ALA D 2 380 ? 78.845 84.312 66.789 1.00 14.86 591 ALA C C 1
ATOM 13453 O O . ALA D 2 380 ? 79.211 83.146 66.912 1.00 14.86 591 ALA C O 1
ATOM 13455 N N . GLN D 2 381 ? 78.125 84.734 65.759 1.00 12.27 592 GLN C N 1
ATOM 13456 C CA . GLN D 2 381 ? 77.732 83.814 64.699 1.00 12.27 592 GLN C CA 1
ATOM 13457 C C . GLN D 2 381 ? 78.361 84.207 63.374 1.00 12.27 592 GLN C C 1
ATOM 13458 O O . GLN D 2 381 ? 78.393 85.386 63.020 1.00 12.27 592 GLN C O 1
ATOM 13464 N N . THR D 2 382 ? 78.851 83.220 62.636 1.00 11.39 593 THR C N 1
ATOM 13465 C CA . THR D 2 382 ? 79.454 83.494 61.336 1.00 11.39 593 THR C CA 1
ATOM 13466 C C . THR D 2 382 ? 78.825 82.636 60.252 1.00 11.39 593 THR C C 1
ATOM 13467 O O . THR D 2 382 ? 78.166 81.641 60.547 1.00 11.39 593 THR C O 1
ATOM 13471 N N . GLY D 2 383 ? 79.029 83.015 58.996 1.00 9.43 594 GLY C N 1
ATOM 13472 C CA . GLY D 2 383 ? 78.459 82.269 57.891 1.00 9.43 594 GLY C CA 1
ATOM 13473 C C . GLY D 2 383 ? 79.456 82.059 56.773 1.00 9.43 594 GLY C C 1
ATOM 13474 O O . GLY D 2 383 ? 80.378 82.853 56.604 1.00 9.43 594 GLY C O 1
ATOM 13475 N N . TRP D 2 384 ? 79.276 80.992 56.005 1.00 7.89 595 TRP C N 1
ATOM 13476 C CA . TRP D 2 384 ? 80.218 80.681 54.934 1.00 7.89 595 TRP C CA 1
ATOM 13477 C C . TRP D 2 384 ? 79.957 81.484 53.675 1.00 7.89 595 TRP C C 1
ATOM 13478 O O . TRP D 2 384 ? 78.809 81.756 53.334 1.00 7.89 595 TRP C O 1
ATOM 13489 N N . VAL D 2 385 ? 81.024 81.854 52.978 1.00 7.90 596 VAL C N 1
ATOM 13490 C CA . VAL D 2 385 ? 80.879 82.600 51.740 1.00 7.90 596 VAL C CA 1
ATOM 13491 C C . VAL D 2 385 ? 81.167 81.697 50.548 1.00 7.90 596 VAL C C 1
ATOM 13492 O O . VAL D 2 385 ? 82.315 81.353 50.296 1.00 7.90 596 VAL C O 1
ATOM 13496 N N . GLN D 2 386 ? 80.126 81.305 49.821 1.00 8.63 597 GLN C N 1
ATOM 13497 C CA . GLN D 2 386 ? 80.309 80.409 48.677 1.00 8.63 597 GLN C CA 1
ATOM 13498 C C . GLN D 2 386 ? 80.583 81.168 47.387 1.00 8.63 597 GLN C C 1
ATOM 13499 O O . GLN D 2 386 ? 81.188 80.622 46.468 1.00 8.63 597 GLN C O 1
ATOM 13505 N N . ASN D 2 387 ? 80.122 82.406 47.286 1.00 8.85 598 ASN C N 1
ATOM 13506 C CA . ASN D 2 387 ? 80.422 83.196 46.100 1.00 8.85 598 ASN C CA 1
ATOM 13507 C C . ASN D 2 387 ? 80.845 84.593 46.507 1.00 8.85 598 ASN C C 1
ATOM 13508 O O . ASN D 2 387 ? 80.078 85.329 47.123 1.00 8.85 598 ASN C O 1
ATOM 13513 N N . GLN D 2 388 ? 82.079 84.954 46.184 1.00 9.22 599 GLN C N 1
ATOM 13514 C CA . GLN D 2 388 ? 82.581 86.264 46.561 1.00 9.22 599 GLN C CA 1
ATOM 13515 C C . GLN D 2 388 ? 82.896 87.077 45.326 1.00 9.22 599 GLN C C 1
ATOM 13516 O O . GLN D 2 388 ? 83.676 86.646 44.486 1.00 9.22 599 GLN C O 1
ATOM 13522 N N . GLY D 2 389 ? 82.281 88.243 45.203 1.00 13.48 600 GLY C N 1
ATOM 13523 C CA . GLY D 2 389 ? 82.568 89.115 44.082 1.00 13.48 600 GLY C CA 1
ATOM 13524 C C . GLY D 2 389 ? 83.823 89.913 44.349 1.00 13.48 600 GLY C C 1
ATOM 13525 O O . GLY D 2 389 ? 84.441 89.762 45.397 1.00 13.48 600 GLY C O 1
ATOM 13526 N N . ILE D 2 390 ? 84.195 90.773 43.413 1.00 13.94 601 ILE C N 1
ATOM 13527 C CA . ILE D 2 390 ? 85.418 91.556 43.555 1.00 13.94 601 ILE C CA 1
ATOM 13528 C C . ILE D 2 390 ? 85.409 92.536 44.725 1.00 13.94 601 ILE C C 1
ATOM 13529 O O . ILE D 2 390 ? 84.385 93.155 45.005 1.00 13.94 601 ILE C O 1
ATOM 13534 N N . LEU D 2 391 ? 86.551 92.653 45.403 1.00 23.99 602 LEU C N 1
ATOM 13535 C CA . LEU D 2 391 ? 86.698 93.615 46.492 1.00 23.99 602 LEU C CA 1
ATOM 13536 C C . LEU D 2 391 ? 88.036 94.318 46.307 1.00 23.99 602 LEU C C 1
ATOM 13537 O O . LEU D 2 391 ? 88.993 93.714 45.826 1.00 23.99 602 LEU C O 1
ATOM 13542 N N . PRO D 2 392 ? 88.124 95.599 46.686 1.00 14.58 603 PRO C N 1
ATOM 13543 C CA . PRO D 2 392 ? 89.415 96.294 46.609 1.00 14.58 603 PRO C CA 1
ATOM 13544 C C . PRO D 2 392 ? 90.482 95.571 47.417 1.00 14.58 603 PRO C C 1
ATOM 13545 O O . PRO D 2 392 ? 90.185 95.070 48.498 1.00 14.58 603 PRO C O 1
ATOM 13549 N N . GLY D 2 393 ? 91.702 95.506 46.898 1.00 8.36 604 GLY C N 1
ATOM 13550 C CA . GLY D 2 393 ? 92.767 94.797 47.582 1.00 8.36 604 GLY C CA 1
ATOM 13551 C C . GLY D 2 393 ? 92.883 93.352 47.137 1.00 8.36 604 GLY C C 1
ATOM 13552 O O . GLY D 2 393 ? 93.748 92.621 47.616 1.00 8.36 604 GLY C O 1
ATOM 13553 N N . MET D 2 394 ? 92.014 92.932 46.225 1.00 9.58 605 MET C N 1
ATOM 13554 C CA . MET D 2 394 ? 92.060 91.565 45.718 1.00 9.58 605 MET C CA 1
ATOM 13555 C C . MET D 2 394 ? 93.102 91.374 44.637 1.00 9.58 605 MET C C 1
ATOM 13556 O O . MET D 2 394 ? 93.314 92.268 43.819 1.00 9.58 605 MET C O 1
ATOM 13561 N N . VAL D 2 395 ? 93.760 90.222 44.634 1.00 11.42 606 VAL C N 1
ATOM 13562 C CA . VAL D 2 395 ? 94.703 89.905 43.571 1.00 11.42 606 VAL C CA 1
ATOM 13563 C C . VAL D 2 395 ? 94.412 88.473 43.143 1.00 11.42 606 VAL C C 1
ATOM 13564 O O . VAL D 2 395 ? 93.888 87.692 43.931 1.00 11.42 606 VAL C O 1
ATOM 13568 N N . TRP D 2 396 ? 94.743 88.122 41.907 1.00 9.99 607 TRP C N 1
ATOM 13569 C CA . TRP D 2 396 ? 94.451 86.790 41.400 1.00 9.99 607 TRP C CA 1
ATOM 13570 C C . TRP D 2 396 ? 95.253 86.543 40.133 1.00 9.99 607 TRP C C 1
ATOM 13571 O O . TRP D 2 396 ? 95.805 87.468 39.531 1.00 9.99 607 TRP C O 1
ATOM 13582 N N . GLN D 2 397 ? 95.324 85.277 39.737 1.00 19.97 608 GLN C N 1
ATOM 13583 C CA . GLN D 2 397 ? 95.991 84.923 38.496 1.00 19.97 608 GLN C CA 1
ATOM 13584 C C . GLN D 2 397 ? 94.912 84.429 37.559 1.00 19.97 608 GLN C C 1
ATOM 13585 O O . GLN D 2 397 ? 93.849 84.001 38.008 1.00 19.97 608 GLN C O 1
ATOM 13591 N N . ASP D 2 398 ? 95.170 84.477 36.259 1.00 25.54 609 ASP C N 1
ATOM 13592 C CA . ASP D 2 398 ? 94.198 83.962 35.297 1.00 25.54 609 ASP C CA 1
ATOM 13593 C C . ASP D 2 398 ? 94.415 82.480 35.000 1.00 25.54 609 ASP C C 1
ATOM 13594 O O . ASP D 2 398 ? 95.447 81.920 35.359 1.00 25.54 609 ASP C O 1
ATOM 13599 N N . ARG D 2 399 ? 93.438 81.846 34.360 1.00 22.92 610 ARG C N 1
ATOM 13600 C CA . ARG D 2 399 ? 93.549 80.427 34.027 1.00 22.92 610 ARG C CA 1
ATOM 13601 C C . ARG D 2 399 ? 94.705 80.190 33.063 1.00 22.92 610 ARG C C 1
ATOM 13602 O O . ARG D 2 399 ? 94.953 80.998 32.172 1.00 22.92 610 ARG C O 1
ATOM 13610 N N . ASP D 2 400 ? 95.411 79.080 33.236 1.00 23.27 611 ASP C N 1
ATOM 13611 C CA . ASP D 2 400 ? 96.545 78.779 32.368 1.00 23.27 611 ASP C CA 1
ATOM 13612 C C . ASP D 2 400 ? 96.135 78.459 30.944 1.00 23.27 611 ASP C C 1
ATOM 13613 O O . ASP D 2 400 ? 94.979 78.132 30.687 1.00 23.27 611 ASP C O 1
ATOM 13618 N N . VAL D 2 401 ? 97.078 78.553 30.017 1.00 22.76 612 VAL C N 1
ATOM 13619 C CA . VAL D 2 401 ? 96.796 78.177 28.640 1.00 22.76 612 VAL C CA 1
ATOM 13620 C C . VAL D 2 401 ? 97.433 76.821 28.377 1.00 22.76 612 VAL C C 1
ATOM 13621 O O . VAL D 2 401 ? 98.263 76.362 29.164 1.00 22.76 612 VAL C O 1
ATOM 13625 N N . TYR D 2 402 ? 97.051 76.175 27.281 1.00 22.58 613 TYR C N 1
ATOM 13626 C CA . TYR D 2 402 ? 97.573 74.841 26.988 1.00 22.58 613 TYR C CA 1
ATOM 13627 C C . TYR D 2 402 ? 97.894 74.640 25.515 1.00 22.58 613 TYR C C 1
ATOM 13628 O O . TYR D 2 402 ? 97.263 75.240 24.648 1.00 22.58 613 TYR C O 1
ATOM 13637 N N . LEU D 2 403 ? 98.866 73.783 25.229 1.00 26.92 614 LEU C N 1
ATOM 13638 C CA . LEU D 2 403 ? 99.216 73.492 23.843 1.00 26.92 614 LEU C CA 1
ATOM 13639 C C . LEU D 2 403 ? 97.970 73.135 23.038 1.00 26.92 614 LEU C C 1
ATOM 13640 O O . LEU D 2 403 ? 97.857 73.505 21.878 1.00 26.92 614 LEU C O 1
ATOM 13645 N N . GLN D 2 404 ? 97.030 72.429 23.657 1.00 25.30 615 GLN C N 1
ATOM 13646 C CA . GLN D 2 404 ? 95.795 72.033 22.972 1.00 25.30 615 GLN C CA 1
ATOM 13647 C C . GLN D 2 404 ? 94.609 72.949 23.276 1.00 25.30 615 GLN C C 1
ATOM 13648 O O . GLN D 2 404 ? 93.480 72.629 22.915 1.00 25.30 615 GLN C O 1
ATOM 13654 N N . GLY D 2 405 ? 94.855 74.083 23.930 1.00 24.73 616 GLY C N 1
ATOM 13655 C CA . GLY D 2 405 ? 93.805 75.004 24.294 1.00 24.73 616 GLY C CA 1
ATOM 13656 C C . GLY D 2 405 ? 93.666 76.163 23.329 1.00 24.73 616 GLY C C 1
ATOM 13657 O O . GLY D 2 405 ? 94.439 76.310 22.377 1.00 24.73 616 GLY C O 1
ATOM 13658 N N . PRO D 2 406 ? 92.639 77.015 23.559 1.00 23.59 617 PRO C N 1
ATOM 13659 C CA . PRO D 2 406 ? 92.423 78.135 22.645 1.00 23.59 617 PRO C CA 1
ATOM 13660 C C . PRO D 2 406 ? 93.451 79.232 22.865 1.00 23.59 617 PRO C C 1
ATOM 13661 O O . PRO D 2 406 ? 94.069 79.282 23.926 1.00 23.59 617 PRO C O 1
ATOM 13665 N N . ILE D 2 407 ? 93.619 80.108 21.883 1.00 26.43 618 ILE C N 1
ATOM 13666 C CA . ILE D 2 407 ? 94.583 81.189 22.001 1.00 26.43 618 ILE C CA 1
ATOM 13667 C C . ILE D 2 407 ? 93.908 82.509 22.308 1.00 26.43 618 ILE C C 1
ATOM 13668 O O . ILE D 2 407 ? 94.336 83.231 23.202 1.00 26.43 618 ILE C O 1
ATOM 13673 N N . TRP D 2 408 ? 92.861 82.839 21.563 1.00 28.88 619 TRP C N 1
ATOM 13674 C CA . TRP D 2 408 ? 92.218 84.137 21.748 1.00 28.88 619 TRP C CA 1
ATOM 13675 C C . TRP D 2 408 ? 90.707 84.077 21.773 1.00 28.88 619 TRP C C 1
ATOM 13676 O O . TRP D 2 408 ? 90.115 83.031 21.508 1.00 28.88 619 TRP C O 1
ATOM 13687 N N . ALA D 2 409 ? 90.081 85.206 22.081 1.00 20.98 620 ALA C N 1
ATOM 13688 C CA . ALA D 2 409 ? 88.627 85.276 22.082 1.00 20.98 620 ALA C CA 1
ATOM 13689 C C . ALA D 2 409 ? 88.201 86.709 21.823 1.00 20.98 620 ALA C C 1
ATOM 13690 O O . ALA D 2 409 ? 88.950 87.649 22.091 1.00 20.98 620 ALA C O 1
ATOM 13692 N N . LYS D 2 410 ? 86.996 86.879 21.303 1.00 17.01 621 LYS C N 1
ATOM 13693 C CA . LYS D 2 410 ? 86.489 88.219 21.046 1.00 17.01 621 LYS C CA 1
ATOM 13694 C C . LYS D 2 410 ? 85.699 88.743 22.232 1.00 17.01 621 LYS C C 1
ATOM 13695 O O . LYS D 2 410 ? 84.726 88.122 22.655 1.00 17.01 621 LYS C O 1
ATOM 13701 N N . ILE D 2 411 ? 86.112 89.879 22.778 1.00 16.69 622 ILE C N 1
ATOM 13702 C CA . ILE D 2 411 ? 85.385 90.478 23.888 1.00 16.69 622 ILE C CA 1
ATOM 13703 C C . ILE D 2 411 ? 84.025 90.970 23.402 1.00 16.69 622 ILE C C 1
ATOM 13704 O O . ILE D 2 411 ? 83.944 91.702 22.420 1.00 16.69 622 ILE C O 1
ATOM 13709 N N . PRO D 2 412 ? 82.948 90.559 24.088 1.00 12.46 623 PRO C N 1
ATOM 13710 C CA . PRO D 2 412 ? 81.598 90.961 23.671 1.00 12.46 623 PRO C CA 1
ATOM 13711 C C . PRO D 2 412 ? 81.468 92.471 23.590 1.00 12.46 623 PRO C C 1
ATOM 13712 O O . PRO D 2 412 ? 81.925 93.172 24.491 1.00 12.46 623 PRO C O 1
ATOM 13716 N N . HIS D 2 413 ? 80.851 92.969 22.527 1.00 17.29 624 HIS C N 1
ATOM 13717 C CA . HIS D 2 413 ? 80.666 94.403 22.360 1.00 17.29 624 HIS C CA 1
ATOM 13718 C C . HIS D 2 413 ? 79.580 94.919 23.290 1.00 17.29 624 HIS C C 1
ATOM 13719 O O . HIS D 2 413 ? 78.401 94.868 22.955 1.00 17.29 624 HIS C O 1
ATOM 13726 N N . THR D 2 414 ? 79.973 95.420 24.455 1.00 12.10 625 THR C N 1
ATOM 13727 C CA . THR D 2 414 ? 78.995 95.909 25.424 1.00 12.10 625 THR C CA 1
ATOM 13728 C C . THR D 2 414 ? 79.420 97.199 26.094 1.00 12.10 625 THR C C 1
ATOM 13729 O O . THR D 2 414 ? 80.549 97.652 25.926 1.00 12.10 625 THR C O 1
ATOM 13733 N N . ASP D 2 415 ? 78.523 97.779 26.881 1.00 11.74 626 ASP C N 1
ATOM 13734 C CA . ASP D 2 415 ? 78.851 98.997 27.603 1.00 11.74 626 ASP C CA 1
ATOM 13735 C C . ASP D 2 415 ? 79.909 98.723 28.648 1.00 11.74 626 ASP C C 1
ATOM 13736 O O . ASP D 2 415 ? 80.769 99.561 28.898 1.00 11.74 626 ASP C O 1
ATOM 13741 N N . GLY D 2 416 ? 79.842 97.552 29.269 1.00 11.49 627 GLY C N 1
ATOM 13742 C CA . GLY D 2 416 ? 80.779 97.244 30.329 1.00 11.49 627 GLY C CA 1
ATOM 13743 C C . GLY D 2 416 ? 81.281 95.828 30.475 1.00 11.49 627 GLY C C 1
ATOM 13744 O O . GLY D 2 416 ? 80.604 94.877 30.080 1.00 11.49 627 GLY C O 1
ATOM 13745 N N . ASN D 2 417 ? 82.482 95.683 31.025 1.00 8.32 628 ASN C N 1
ATOM 13746 C CA . ASN D 2 417 ? 83.041 94.364 31.286 1.00 8.32 628 ASN C CA 1
ATOM 13747 C C . ASN D 2 417 ? 84.092 94.531 32.372 1.00 8.32 628 ASN C C 1
ATOM 13748 O O . ASN D 2 417 ? 84.510 95.649 32.662 1.00 8.32 628 ASN C O 1
ATOM 13753 N N . PHE D 2 418 ? 84.521 93.437 32.982 1.00 12.92 629 PHE C N 1
ATOM 13754 C CA . PHE D 2 418 ? 85.585 93.536 33.973 1.00 12.92 629 PHE C CA 1
ATOM 13755 C C . PHE D 2 418 ? 86.665 92.522 33.648 1.00 12.92 629 PHE C C 1
ATOM 13756 O O . PHE D 2 418 ? 86.362 91.345 33.476 1.00 12.92 629 PHE C O 1
ATOM 13764 N N . HIS D 2 419 ? 87.934 92.925 33.644 1.00 9.15 630 HIS C N 1
ATOM 13765 C CA . HIS D 2 419 ? 89.016 91.957 33.436 1.00 9.15 630 HIS C CA 1
ATOM 13766 C C . HIS D 2 419 ? 88.602 90.927 32.399 1.00 9.15 630 HIS C C 1
ATOM 13767 O O . HIS D 2 419 ? 88.455 89.747 32.717 1.00 9.15 630 HIS C O 1
ATOM 13774 N N . PRO D 2 420 ? 88.420 91.361 31.147 1.00 14.28 631 PRO C N 1
ATOM 13775 C CA . PRO D 2 420 ? 87.898 90.442 30.123 1.00 14.28 631 PRO C CA 1
ATOM 13776 C C . PRO D 2 420 ? 88.866 89.373 29.616 1.00 14.28 631 PRO C C 1
ATOM 13777 O O . PRO D 2 420 ? 88.925 89.157 28.406 1.00 14.28 631 PRO C O 1
ATOM 13781 N N . SER D 2 421 ? 89.598 88.707 30.500 1.00 15.31 632 SER C N 1
ATOM 13782 C CA . SER D 2 421 ? 90.443 87.603 30.065 1.00 15.31 632 SER C CA 1
ATOM 13783 C C . SER D 2 421 ? 89.518 86.418 29.823 1.00 15.31 632 SER C C 1
ATOM 13784 O O . SER D 2 421 ? 88.781 86.017 30.719 1.00 15.31 632 SER C O 1
ATOM 13787 N N . PRO D 2 422 ? 89.541 85.855 28.611 1.00 15.41 633 PRO C N 1
ATOM 13788 C CA . PRO D 2 422 ? 88.602 84.768 28.290 1.00 15.41 633 PRO C CA 1
ATOM 13789 C C . PRO D 2 422 ? 88.625 83.677 29.355 1.00 15.41 633 PRO C C 1
ATOM 13790 O O . PRO D 2 422 ? 89.699 83.169 29.661 1.00 15.41 633 PRO C O 1
ATOM 13794 N N . LEU D 2 423 ? 87.471 83.322 29.915 1.00 22.35 634 LEU C N 1
ATOM 13795 C CA . LEU D 2 423 ? 87.437 82.346 31.022 1.00 22.35 634 LEU C CA 1
ATOM 13796 C C . LEU D 2 423 ? 88.063 80.990 30.699 1.00 22.35 634 LEU C C 1
ATOM 13797 O O . LEU D 2 423 ? 88.526 80.293 31.599 1.00 22.35 634 LEU C O 1
ATOM 13802 N N . MET D 2 424 ? 88.070 80.602 29.434 1.00 24.45 635 MET C N 1
ATOM 13803 C CA . MET D 2 424 ? 88.709 79.354 29.037 1.00 24.45 635 MET C CA 1
ATOM 13804 C C . MET D 2 424 ? 90.204 79.512 28.804 1.00 24.45 635 MET C C 1
ATOM 13805 O O . MET D 2 424 ? 90.871 78.524 28.481 1.00 24.45 635 MET C O 1
ATOM 13810 N N . GLY D 2 425 ? 90.740 80.710 28.958 1.00 22.44 636 GLY C N 1
ATOM 13811 C CA . GLY D 2 425 ? 92.152 80.965 28.786 1.00 22.44 636 GLY C CA 1
ATOM 13812 C C . GLY D 2 425 ? 92.446 81.614 27.445 1.00 22.44 636 GLY C C 1
ATOM 13813 O O . GLY D 2 425 ? 91.735 81.413 26.453 1.00 22.44 636 GLY C O 1
ATOM 13814 N N . GLY D 2 426 ? 93.519 82.407 27.414 1.00 22.93 637 GLY C N 1
ATOM 13815 C CA . GLY D 2 426 ? 93.951 83.076 26.208 1.00 22.93 637 GLY C CA 1
ATOM 13816 C C . GLY D 2 426 ? 93.955 84.587 26.373 1.00 22.93 637 GLY C C 1
ATOM 13817 O O . GLY D 2 426 ? 93.980 85.107 27.495 1.00 22.93 637 GLY C O 1
ATOM 13818 N N . PHE D 2 427 ? 93.925 85.283 25.239 1.00 25.14 638 PHE C N 1
ATOM 13819 C CA . PHE D 2 427 ? 93.954 86.739 25.196 1.00 25.14 638 PHE C CA 1
ATOM 13820 C C . PHE D 2 427 ? 92.612 87.242 24.686 1.00 25.14 638 PHE C C 1
ATOM 13821 O O . PHE D 2 427 ? 92.140 86.800 23.631 1.00 25.14 638 PHE C O 1
ATOM 13829 N N . GLY D 2 428 ? 91.985 88.150 25.423 1.00 22.42 639 GLY C N 1
ATOM 13830 C CA . GLY D 2 428 ? 90.713 88.707 24.998 1.00 22.42 639 GLY C CA 1
ATOM 13831 C C . GLY D 2 428 ? 90.963 89.927 24.141 1.00 22.42 639 GLY C C 1
ATOM 13832 O O . GLY D 2 428 ? 91.817 90.750 24.464 1.00 22.42 639 GLY C O 1
ATOM 13833 N N . MET D 2 429 ? 90.225 90.054 23.048 1.00 26.91 640 MET C N 1
ATOM 13834 C CA . MET D 2 429 ? 90.443 91.176 22.142 1.00 26.91 640 MET C CA 1
ATOM 13835 C C . MET D 2 429 ? 89.152 91.726 21.561 1.00 26.91 640 MET C C 1
ATOM 13836 O O . MET D 2 429 ? 88.271 90.964 21.172 1.00 26.91 640 MET C O 1
ATOM 13841 N N . LYS D 2 430 ? 89.038 93.047 21.505 1.00 25.45 641 LYS C N 1
ATOM 13842 C CA . LYS D 2 430 ? 87.865 93.657 20.892 1.00 25.45 641 LYS C CA 1
ATOM 13843 C C . LYS D 2 430 ? 87.898 93.374 19.412 1.00 25.45 641 LYS C C 1
ATOM 13844 O O . LYS D 2 430 ? 86.870 93.074 18.811 1.00 25.45 641 LYS C O 1
ATOM 13850 N N . HIS D 2 431 ? 89.083 93.471 18.820 1.00 31.43 642 HIS C N 1
ATOM 13851 C CA . HIS D 2 431 ? 89.230 93.197 17.399 1.00 31.43 642 HIS C CA 1
ATOM 13852 C C . HIS D 2 431 ? 90.216 92.062 17.197 1.00 31.43 642 HIS C C 1
ATOM 13853 O O . HIS D 2 431 ? 91.352 92.275 16.782 1.00 31.43 642 HIS C O 1
ATOM 13860 N N . PRO D 2 432 ? 89.774 90.841 17.501 1.00 31.93 643 PRO C N 1
ATOM 13861 C CA . PRO D 2 432 ? 90.638 89.678 17.306 1.00 31.93 643 PRO C CA 1
ATOM 13862 C C . PRO D 2 432 ? 90.848 89.407 15.828 1.00 31.93 643 PRO C C 1
ATOM 13863 O O . PRO D 2 432 ? 90.313 90.130 14.974 1.00 31.93 643 PRO C O 1
ATOM 13867 N N . PRO D 2 433 ? 91.627 88.387 15.483 1.00 33.94 644 PRO C N 1
ATOM 13868 C CA . PRO D 2 433 ? 91.826 88.052 14.072 1.00 33.94 644 PRO C CA 1
ATOM 13869 C C . PRO D 2 433 ? 90.491 87.842 13.381 1.00 33.94 644 PRO C C 1
ATOM 13870 O O . PRO D 2 433 ? 89.608 87.151 13.911 1.00 33.94 644 PRO C O 1
ATOM 13874 N N . PRO D 2 434 ? 90.306 88.420 12.199 1.00 34.98 645 PRO C N 1
ATOM 13875 C CA . PRO D 2 434 ? 89.016 88.300 11.516 1.00 34.98 645 PRO C CA 1
ATOM 13876 C C . PRO D 2 434 ? 88.755 86.879 11.047 1.00 34.98 645 PRO C C 1
ATOM 13877 O O . PRO D 2 434 ? 89.669 86.115 10.732 1.00 34.98 645 PRO C O 1
ATOM 13881 N N . GLN D 2 435 ? 87.474 86.529 11.007 1.00 37.37 646 GLN C N 1
ATOM 13882 C CA . GLN D 2 435 ? 87.076 85.228 10.495 1.00 37.37 646 GLN C CA 1
ATOM 13883 C C . GLN D 2 435 ? 87.327 85.154 8.996 1.00 37.37 646 GLN C C 1
ATOM 13884 O O . GLN D 2 435 ? 87.095 86.119 8.263 1.00 37.37 646 GLN C O 1
ATOM 13890 N N . ILE D 2 436 ? 87.815 84.004 8.540 1.00 36.11 647 ILE C N 1
ATOM 13891 C CA . ILE D 2 436 ? 88.088 83.818 7.122 1.00 36.11 647 ILE C CA 1
ATOM 13892 C C . ILE D 2 436 ? 87.069 82.872 6.525 1.00 36.11 647 ILE C C 1
ATOM 13893 O O . ILE D 2 436 ? 87.088 81.678 6.816 1.00 36.11 647 ILE C O 1
ATOM 13898 N N . LEU D 2 437 ? 86.180 83.394 5.693 1.00 37.34 648 LEU C N 1
ATOM 13899 C CA . LEU D 2 437 ? 85.122 82.568 5.121 1.00 37.34 648 LEU C CA 1
ATOM 13900 C C . LEU D 2 437 ? 85.483 82.084 3.728 1.00 37.34 648 LEU C C 1
ATOM 13901 O O . LEU D 2 437 ? 86.058 82.834 2.942 1.00 37.34 648 LEU C O 1
ATOM 13906 N N . ILE D 2 438 ? 85.126 80.843 3.412 1.00 39.15 649 ILE C N 1
ATOM 13907 C CA . ILE D 2 438 ? 85.461 80.272 2.107 1.00 39.15 649 ILE C CA 1
ATOM 13908 C C . ILE D 2 438 ? 84.335 79.375 1.582 1.00 39.15 649 ILE C C 1
ATOM 13909 O O . ILE D 2 438 ? 83.687 78.675 2.357 1.00 39.15 649 ILE C O 1
ATOM 13914 N N . LYS D 2 439 ? 84.094 79.397 0.274 1.00 41.47 650 LYS C N 1
ATOM 13915 C CA . LYS D 2 439 ? 82.994 78.606 -0.282 1.00 41.47 650 LYS C CA 1
ATOM 13916 C C . LYS D 2 439 ? 83.152 78.211 -1.740 1.00 41.47 650 LYS C C 1
ATOM 13917 O O . LYS D 2 439 ? 83.637 79.003 -2.545 1.00 41.47 650 LYS C O 1
ATOM 13923 N N . ASN D 2 440 ? 82.755 77.005 -2.118 1.00 41.03 651 ASN C N 1
ATOM 13924 C CA . ASN D 2 440 ? 82.801 76.635 -3.533 1.00 41.03 651 ASN C CA 1
ATOM 13925 C C . ASN D 2 440 ? 81.710 77.357 -4.313 1.00 41.03 651 ASN C C 1
ATOM 13926 O O . ASN D 2 440 ? 80.526 77.196 -4.023 1.00 41.03 651 ASN C O 1
ATOM 13931 N N . THR D 2 441 ? 82.101 78.152 -5.296 1.00 48.40 652 THR C N 1
ATOM 13932 C CA . THR D 2 441 ? 81.111 78.823 -6.126 1.00 48.40 652 THR C CA 1
ATOM 13933 C C . THR D 2 441 ? 80.259 77.796 -6.854 1.00 48.40 652 THR C C 1
ATOM 13934 O O . THR D 2 441 ? 80.786 76.923 -7.536 1.00 48.40 652 THR C O 1
ATOM 13938 N N . PRO D 2 442 ? 78.935 77.897 -6.703 1.00 53.59 653 PRO C N 1
ATOM 13939 C CA . PRO D 2 442 ? 78.042 76.916 -7.325 1.00 53.59 653 PRO C CA 1
ATOM 13940 C C . PRO D 2 442 ? 78.156 76.909 -8.842 1.00 53.59 653 PRO C C 1
ATOM 13941 O O . PRO D 2 442 ? 78.279 77.966 -9.459 1.00 53.59 653 PRO C O 1
ATOM 13945 N N . VAL D 2 443 ? 78.125 75.725 -9.437 1.00 55.32 654 VAL C N 1
ATOM 13946 C CA . VAL D 2 443 ? 78.196 75.621 -10.884 1.00 55.32 654 VAL C CA 1
ATOM 13947 C C . VAL D 2 443 ? 76.931 74.947 -11.372 1.00 55.32 654 VAL C C 1
ATOM 13948 O O . VAL D 2 443 ? 76.806 73.726 -11.318 1.00 55.32 654 VAL C O 1
ATOM 13952 N N . PRO D 2 444 ? 75.974 75.754 -11.832 1.00 66.73 655 PRO C N 1
ATOM 13953 C CA . PRO D 2 444 ? 74.701 75.193 -12.278 1.00 66.73 655 PRO C CA 1
ATOM 13954 C C . PRO D 2 444 ? 74.931 74.060 -13.240 1.00 66.73 655 PRO C C 1
ATOM 13955 O O . PRO D 2 444 ? 75.817 74.129 -14.090 1.00 66.73 655 PRO C O 1
ATOM 13959 N N . ALA D 2 445 ? 74.071 73.046 -13.213 1.00 74.19 656 ALA C N 1
ATOM 13960 C CA . ALA D 2 445 ? 74.165 71.976 -14.207 1.00 74.19 656 ALA C CA 1
ATOM 13961 C C . ALA D 2 445 ? 73.453 72.398 -15.497 1.00 74.19 656 ALA C C 1
ATOM 13962 O O . ALA D 2 445 ? 73.187 73.581 -15.698 1.00 74.19 656 ALA C O 1
ATOM 13964 N N . ASP D 2 446 ? 73.132 71.441 -16.362 1.00 82.69 657 ASP C N 1
ATOM 13965 C CA . ASP D 2 446 ? 72.458 71.754 -17.625 1.00 82.69 657 ASP C CA 1
ATOM 13966 C C . ASP D 2 446 ? 71.071 72.354 -17.410 1.00 82.69 657 ASP C C 1
ATOM 13967 O O . ASP D 2 446 ? 70.201 71.712 -16.830 1.00 82.69 657 ASP C O 1
ATOM 13972 N N . PRO D 2 447 ? 70.857 73.588 -17.883 1.00 83.54 658 PRO C N 1
ATOM 13973 C CA . PRO D 2 447 ? 69.560 74.250 -17.714 1.00 83.54 658 PRO C CA 1
ATOM 13974 C C . PRO D 2 447 ? 68.538 73.818 -18.761 1.00 83.54 658 PRO C C 1
ATOM 13975 O O . PRO D 2 447 ? 68.911 73.222 -19.768 1.00 83.54 658 PRO C O 1
ATOM 13979 N N . PRO D 2 448 ? 67.236 74.121 -18.541 1.00 75.40 659 PRO C N 1
ATOM 13980 C CA . PRO D 2 448 ? 66.293 73.731 -19.594 1.00 75.40 659 PRO C CA 1
ATOM 13981 C C . PRO D 2 448 ? 66.375 74.614 -20.826 1.00 75.40 659 PRO C C 1
ATOM 13982 O O . PRO D 2 448 ? 66.975 75.685 -20.767 1.00 75.40 659 PRO C O 1
ATOM 13986 N N . THR D 2 449 ? 65.764 74.178 -21.922 1.00 70.59 660 THR C N 1
ATOM 13987 C CA . THR D 2 449 ? 65.798 74.948 -23.163 1.00 70.59 660 THR C CA 1
ATOM 13988 C C . THR D 2 449 ? 64.703 76.008 -23.219 1.00 70.59 660 THR C C 1
ATOM 13989 O O . THR D 2 449 ? 64.721 76.870 -24.094 1.00 70.59 660 THR C O 1
ATOM 13993 N N . ALA D 2 450 ? 63.745 75.946 -22.302 1.00 65.70 661 ALA C N 1
ATOM 13994 C CA . ALA D 2 450 ? 62.706 76.971 -22.242 1.00 65.70 661 ALA C CA 1
ATOM 13995 C C . ALA D 2 450 ? 62.845 77.726 -20.935 1.00 65.70 661 ALA C C 1
ATOM 13996 O O . ALA D 2 450 ? 63.124 77.122 -19.901 1.00 65.70 661 ALA C O 1
ATOM 13998 N N . PHE D 2 451 ? 62.644 79.038 -20.966 1.00 56.54 662 PHE C N 1
ATOM 13999 C CA . PHE D 2 451 ? 62.854 79.838 -19.760 1.00 56.54 662 PHE C CA 1
ATOM 14000 C C . PHE D 2 451 ? 62.015 79.390 -18.580 1.00 56.54 662 PHE C C 1
ATOM 14001 O O . PHE D 2 451 ? 60.828 79.114 -18.728 1.00 56.54 662 PHE C O 1
ATOM 14009 N N . ASN D 2 452 ? 62.630 79.335 -17.408 1.00 68.87 663 ASN C N 1
ATOM 14010 C CA . ASN D 2 452 ? 61.894 78.981 -16.203 1.00 68.87 663 ASN C CA 1
ATOM 14011 C C . ASN D 2 452 ? 62.241 79.949 -15.090 1.00 68.87 663 ASN C C 1
ATOM 14012 O O . ASN D 2 452 ? 63.400 80.320 -14.929 1.00 68.87 663 ASN C O 1
ATOM 14017 N N . LYS D 2 453 ? 61.243 80.339 -14.309 1.00 73.68 664 LYS C N 1
ATOM 14018 C CA . LYS D 2 453 ? 61.458 81.294 -13.231 1.00 73.68 664 LYS C CA 1
ATOM 14019 C C . LYS D 2 453 ? 62.217 80.741 -12.027 1.00 73.68 664 LYS C C 1
ATOM 14020 O O . LYS D 2 453 ? 63.039 81.454 -11.457 1.00 73.68 664 LYS C O 1
ATOM 14026 N N . ASP D 2 454 ? 61.937 79.512 -11.633 1.00 78.26 665 ASP C N 1
ATOM 14027 C CA . ASP D 2 454 ? 62.551 78.974 -10.422 1.00 78.26 665 ASP C CA 1
ATOM 14028 C C . ASP D 2 454 ? 64.064 79.088 -10.400 1.00 78.26 665 ASP C C 1
ATOM 14029 O O . ASP D 2 454 ? 64.719 78.961 -11.433 1.00 78.26 665 ASP C O 1
ATOM 14034 N N . LYS D 2 455 ? 64.621 79.322 -9.217 1.00 74.23 666 LYS C N 1
ATOM 14035 C CA . LYS D 2 455 ? 66.071 79.361 -9.095 1.00 74.23 666 LYS C CA 1
ATOM 14036 C C . LYS D 2 455 ? 66.599 77.980 -9.436 1.00 74.23 666 LYS C C 1
ATOM 14037 O O . LYS D 2 455 ? 65.895 76.983 -9.278 1.00 74.23 666 LYS C O 1
ATOM 14043 N N . LEU D 2 456 ? 67.833 77.912 -9.916 1.00 78.79 667 LEU C N 1
ATOM 14044 C CA . LEU D 2 456 ? 68.386 76.627 -10.320 1.00 78.79 667 LEU C CA 1
ATOM 14045 C C . LEU D 2 456 ? 68.596 75.745 -9.106 1.00 78.79 667 LEU C C 1
ATOM 14046 O O . LEU D 2 456 ? 68.901 76.235 -8.021 1.00 78.79 667 LEU C O 1
ATOM 14051 N N . ASN D 2 457 ? 68.411 74.444 -9.281 1.00 74.94 668 ASN C N 1
ATOM 14052 C CA . ASN D 2 457 ? 68.576 73.514 -8.175 1.00 74.94 668 ASN C CA 1
ATOM 14053 C C . ASN D 2 457 ? 69.495 72.372 -8.579 1.00 74.94 668 ASN C C 1
ATOM 14054 O O . ASN D 2 457 ? 69.900 71.575 -7.736 1.00 74.94 668 ASN C O 1
ATOM 14059 N N . SER D 2 458 ? 69.816 72.282 -9.865 1.00 72.24 669 SER C N 1
ATOM 14060 C CA . SER D 2 458 ? 70.716 71.239 -10.345 1.00 72.24 669 SER C CA 1
ATOM 14061 C C . SER D 2 458 ? 72.115 71.813 -10.461 1.00 72.24 669 SER C C 1
ATOM 14062 O O . SER D 2 458 ? 72.331 72.772 -11.201 1.00 72.24 669 SER C O 1
ATOM 14065 N N . PHE D 2 459 ? 73.084 71.238 -9.776 1.00 66.44 670 PHE C N 1
ATOM 14066 C CA . PHE D 2 459 ? 74.414 71.820 -9.824 1.00 66.44 670 PHE C CA 1
ATOM 14067 C C . PHE D 2 459 ? 75.480 70.770 -10.059 1.00 66.44 670 PHE C C 1
ATOM 14068 O O . PHE D 2 459 ? 75.321 69.622 -9.657 1.00 66.44 670 PHE C O 1
ATOM 14076 N N . ILE D 2 460 ? 76.566 71.105 -10.736 1.00 69.97 671 ILE C N 1
ATOM 14077 C CA . ILE D 2 460 ? 77.603 70.091 -10.883 1.00 69.97 671 ILE C CA 1
ATOM 14078 C C . ILE D 2 460 ? 78.254 69.823 -9.531 1.00 69.97 671 ILE C C 1
ATOM 14079 O O . ILE D 2 460 ? 78.671 70.751 -8.842 1.00 69.97 671 ILE C O 1
ATOM 14084 N N . THR D 2 461 ? 78.307 68.563 -9.125 1.00 66.10 672 THR C N 1
ATOM 14085 C CA . THR D 2 461 ? 78.889 68.220 -7.835 1.00 66.10 672 THR C CA 1
ATOM 14086 C C . THR D 2 461 ? 80.346 68.628 -7.831 1.00 66.10 672 THR C C 1
ATOM 14087 O O . THR D 2 461 ? 81.040 68.362 -8.779 1.00 66.10 672 THR C O 1
ATOM 14091 N N . GLN D 2 462 ? 80.811 69.310 -6.798 1.00 57.86 673 GLN C N 1
ATOM 14092 C CA . GLN D 2 462 ? 82.190 69.784 -6.803 1.00 57.86 673 GLN C CA 1
ATOM 14093 C C . GLN D 2 462 ? 82.767 69.884 -5.408 1.00 57.86 673 GLN C C 1
ATOM 14094 O O . GLN D 2 462 ? 82.024 69.992 -4.434 1.00 57.86 673 GLN C O 1
ATOM 14100 N N . TYR D 2 463 ? 84.090 69.843 -5.302 1.00 54.92 674 TYR C N 1
ATOM 14101 C CA . TYR D 2 463 ? 84.731 70.031 -4.008 1.00 54.92 674 TYR C CA 1
ATOM 14102 C C . TYR D 2 463 ? 86.113 70.590 -4.252 1.00 54.92 674 TYR C C 1
ATOM 14103 O O . TYR D 2 463 ? 86.747 70.268 -5.254 1.00 54.92 674 TYR C O 1
ATOM 14112 N N . SER D 2 464 ? 86.623 71.367 -3.309 1.00 45.93 675 SER C N 1
ATOM 14113 C CA . SER D 2 464 ? 87.934 71.976 -3.495 1.00 45.93 675 SER C CA 1
ATOM 14114 C C . SER D 2 464 ? 88.960 71.552 -2.457 1.00 45.93 675 SER C C 1
ATOM 14115 O O . SER D 2 464 ? 88.613 71.223 -1.327 1.00 45.93 675 SER C O 1
ATOM 14118 N N . THR D 2 465 ? 90.226 71.553 -2.850 1.00 45.51 676 THR C N 1
ATOM 14119 C CA . THR D 2 465 ? 91.291 71.230 -1.913 1.00 45.51 676 THR C CA 1
ATOM 14120 C C . THR D 2 465 ? 92.284 72.374 -2.004 1.00 45.51 676 THR C C 1
ATOM 14121 O O . THR D 2 465 ? 91.982 73.401 -2.602 1.00 45.51 676 THR C O 1
ATOM 14125 N N . GLY D 2 466 ? 93.461 72.222 -1.416 1.00 40.47 677 GLY C N 1
ATOM 14126 C CA . GLY D 2 466 ? 94.468 73.260 -1.514 1.00 40.47 677 GLY C CA 1
ATOM 14127 C C . GLY D 2 466 ? 95.278 73.394 -0.245 1.00 40.47 677 GLY C C 1
ATOM 14128 O O . GLY D 2 466 ? 95.066 72.660 0.720 1.00 40.47 677 GLY C O 1
ATOM 14129 N N . GLN D 2 467 ? 96.212 74.334 -0.241 1.00 45.48 678 GLN C N 1
ATOM 14130 C CA . GLN D 2 467 ? 97.057 74.517 0.930 1.00 45.48 678 GLN C CA 1
ATOM 14131 C C . GLN D 2 467 ? 96.765 75.813 1.659 1.00 45.48 678 GLN C C 1
ATOM 14132 O O . GLN D 2 467 ? 96.237 76.756 1.072 1.00 45.48 678 GLN C O 1
ATOM 14138 N N . VAL D 2 468 ? 97.113 75.855 2.936 1.00 41.71 679 VAL C N 1
ATOM 14139 C CA . VAL D 2 468 ? 96.894 77.046 3.738 1.00 41.71 679 VAL C CA 1
ATOM 14140 C C . VAL D 2 468 ? 98.131 77.284 4.580 1.00 41.71 679 VAL C C 1
ATOM 14141 O O . VAL D 2 468 ? 98.738 76.334 5.069 1.00 41.71 679 VAL C O 1
ATOM 14145 N N . SER D 2 469 ? 98.527 78.539 4.742 1.00 43.35 680 SER C N 1
ATOM 14146 C CA . SER D 2 469 ? 99.671 78.849 5.593 1.00 43.35 680 SER C CA 1
ATOM 14147 C C . SER D 2 469 ? 99.349 79.960 6.580 1.00 43.35 680 SER C C 1
ATOM 14148 O O . SER D 2 469 ? 98.667 80.918 6.231 1.00 43.35 680 SER C O 1
ATOM 14151 N N . VAL D 2 470 ? 99.835 79.831 7.808 1.00 40.10 681 VAL C N 1
ATOM 14152 C CA . VAL D 2 470 ? 99.612 80.861 8.810 1.00 40.10 681 VAL C CA 1
ATOM 14153 C C . VAL D 2 470 ? 100.874 81.092 9.624 1.00 40.10 681 VAL C C 1
ATOM 14154 O O . VAL D 2 470 ? 101.444 80.147 10.165 1.00 40.10 681 VAL C O 1
ATOM 14158 N N . GLU D 2 471 ? 101.288 82.350 9.703 1.00 50.18 682 GLU C N 1
ATOM 14159 C CA . GLU D 2 471 ? 102.493 82.694 10.425 1.00 50.18 682 GLU C CA 1
ATOM 14160 C C . GLU D 2 471 ? 102.153 83.676 11.517 1.00 50.18 682 GLU C C 1
ATOM 14161 O O . GLU D 2 471 ? 101.436 84.646 11.284 1.00 50.18 682 GLU C O 1
ATOM 14167 N N . ILE D 2 472 ? 102.661 83.431 12.715 1.00 48.17 683 ILE C N 1
ATOM 14168 C CA . ILE D 2 472 ? 102.390 84.325 13.825 1.00 48.17 683 ILE C CA 1
ATOM 14169 C C . ILE D 2 472 ? 103.654 84.667 14.588 1.00 48.17 683 ILE C C 1
ATOM 14170 O O . ILE D 2 472 ? 104.401 83.774 14.982 1.00 48.17 683 ILE C O 1
ATOM 14175 N N . GLU D 2 473 ? 103.904 85.956 14.782 1.00 49.80 684 GLU C N 1
ATOM 14176 C CA . GLU D 2 473 ? 105.048 86.368 15.580 1.00 49.80 684 GLU C CA 1
ATOM 14177 C C . GLU D 2 473 ? 104.598 86.520 17.026 1.00 49.80 684 GLU C C 1
ATOM 14178 O O . GLU D 2 473 ? 103.565 87.131 17.298 1.00 49.80 684 GLU C O 1
ATOM 14184 N N . TRP D 2 474 ? 105.365 85.957 17.953 1.00 43.18 685 TRP C N 1
ATOM 14185 C CA . TRP D 2 474 ? 105.019 86.039 19.364 1.00 43.18 685 TRP C CA 1
ATOM 14186 C C . TRP D 2 474 ? 106.083 86.795 20.141 1.00 43.18 685 TRP C C 1
ATOM 14187 O O . TRP D 2 474 ? 107.270 86.523 19.986 1.00 43.18 685 TRP C O 1
ATOM 14198 N N . GLU D 2 475 ? 105.666 87.735 20.982 1.00 34.97 686 GLU C N 1
ATOM 14199 C CA . GLU D 2 475 ? 106.621 88.452 21.825 1.00 34.97 686 GLU C CA 1
ATOM 14200 C C . GLU D 2 475 ? 106.922 87.646 23.076 1.00 34.97 686 GLU C C 1
ATOM 14201 O O . GLU D 2 475 ? 106.020 87.031 23.636 1.00 34.97 686 GLU C O 1
ATOM 14207 N N . LEU D 2 476 ? 108.174 87.657 23.526 1.00 36.60 687 LEU C N 1
ATOM 14208 C CA . LEU D 2 476 ? 108.569 86.849 24.669 1.00 36.60 687 LEU C CA 1
ATOM 14209 C C . LEU D 2 476 ? 109.024 87.741 25.817 1.00 36.60 687 LEU C C 1
ATOM 14210 O O . LEU D 2 476 ? 109.581 88.822 25.606 1.00 36.60 687 LEU C O 1
ATOM 14215 N N . GLN D 2 477 ? 108.780 87.270 27.037 1.00 24.95 688 GLN C N 1
ATOM 14216 C CA . GLN D 2 477 ? 109.179 87.964 28.254 1.00 24.95 688 GLN C CA 1
ATOM 14217 C C . GLN D 2 477 ? 110.235 87.116 28.956 1.00 24.95 688 GLN C C 1
ATOM 14218 O O . GLN D 2 477 ? 109.906 86.117 29.605 1.00 24.95 688 GLN C O 1
ATOM 14224 N N . LYS D 2 478 ? 111.494 87.518 28.828 1.00 28.93 689 LYS C N 1
ATOM 14225 C CA . LYS D 2 478 ? 112.591 86.781 29.438 1.00 28.93 689 LYS C CA 1
ATOM 14226 C C . LYS D 2 478 ? 112.567 86.936 30.953 1.00 28.93 689 LYS C C 1
ATOM 14227 O O . LYS D 2 478 ? 112.019 87.894 31.505 1.00 28.93 689 LYS C O 1
ATOM 14233 N N . GLU D 2 479 ? 113.178 85.966 31.628 1.00 27.82 690 GLU C N 1
ATOM 14234 C CA . GLU D 2 479 ? 113.231 85.925 33.082 1.00 27.82 690 GLU C CA 1
ATOM 14235 C C . GLU D 2 479 ? 114.649 86.199 33.562 1.00 27.82 690 GLU C C 1
ATOM 14236 O O . GLU D 2 479 ? 115.619 85.722 32.968 1.00 27.82 690 GLU C O 1
ATOM 14242 N N . ASN D 2 480 ? 114.759 86.971 34.642 1.00 24.84 691 ASN C N 1
ATOM 14243 C CA . ASN D 2 480 ? 116.032 87.300 35.272 1.00 24.84 691 ASN C CA 1
ATOM 14244 C C . ASN D 2 480 ? 115.984 86.950 36.753 1.00 24.84 691 ASN C C 1
ATOM 14245 O O . ASN D 2 480 ? 116.400 87.720 37.620 1.00 24.84 691 ASN C O 1
ATOM 14250 N N . SER D 2 481 ? 115.467 85.765 37.055 1.00 27.07 692 SER C N 1
ATOM 14251 C CA . SER D 2 481 ? 115.292 85.338 38.434 1.00 27.07 692 SER C CA 1
ATOM 14252 C C . SER D 2 481 ? 116.637 85.108 39.109 1.00 27.07 692 SER C C 1
ATOM 14253 O O . SER D 2 481 ? 117.612 84.680 38.482 1.00 27.07 692 SER C O 1
ATOM 14256 N N . LYS D 2 482 ? 116.681 85.399 40.407 1.00 28.16 693 LYS C N 1
ATOM 14257 C CA . LYS D 2 482 ? 117.858 85.163 41.233 1.00 28.16 693 LYS C CA 1
ATOM 14258 C C . LYS D 2 482 ? 117.726 83.901 42.079 1.00 28.16 693 LYS C C 1
ATOM 14259 O O . LYS D 2 482 ? 118.529 83.684 42.989 1.00 28.16 693 LYS C O 1
ATOM 14265 N N . ARG D 2 483 ? 116.722 83.076 41.796 1.00 22.17 694 ARG C N 1
ATOM 14266 C CA . ARG D 2 483 ? 116.541 81.829 42.528 1.00 22.17 694 ARG C CA 1
ATOM 14267 C C . ARG D 2 483 ? 117.792 80.968 42.413 1.00 22.17 694 ARG C C 1
ATOM 14268 O O . ARG D 2 483 ? 118.357 80.817 41.325 1.00 22.17 694 ARG C O 1
ATOM 14276 N N . TRP D 2 484 ? 118.226 80.408 43.534 1.00 18.83 695 TRP C N 1
ATOM 14277 C CA . TRP D 2 484 ? 119.416 79.572 43.535 1.00 18.83 695 TRP C CA 1
ATOM 14278 C C . TRP D 2 484 ? 119.104 78.182 43.023 1.00 18.83 695 TRP C C 1
ATOM 14279 O O . TRP D 2 484 ? 119.495 77.823 41.913 1.00 18.83 695 TRP C O 1
ATOM 14290 N N . ASN D 2 485 ? 118.404 77.394 43.827 1.00 21.84 696 ASN C N 1
ATOM 14291 C CA . ASN D 2 485 ? 118.044 76.032 43.440 1.00 21.84 696 ASN C CA 1
ATOM 14292 C C . ASN D 2 485 ? 117.455 75.926 42.040 1.00 21.84 696 ASN C C 1
ATOM 14293 O O . ASN D 2 485 ? 116.764 76.838 41.587 1.00 21.84 696 ASN C O 1
ATOM 14298 N N . PRO D 2 486 ? 117.715 74.802 41.344 1.00 21.97 697 PRO C N 1
ATOM 14299 C CA . PRO D 2 486 ? 117.086 74.618 40.034 1.00 21.97 697 PRO C CA 1
ATOM 14300 C C . PRO D 2 486 ? 115.575 74.780 40.034 1.00 21.97 697 PRO C C 1
ATOM 14301 O O . PRO D 2 486 ? 114.937 74.671 41.080 1.00 21.97 697 PRO C O 1
ATOM 14305 N N . GLU D 2 487 ? 115.009 75.022 38.859 1.00 28.43 698 GLU C N 1
ATOM 14306 C CA . GLU D 2 487 ? 113.573 75.197 38.740 1.00 28.43 698 GLU C CA 1
ATOM 14307 C C . GLU D 2 487 ? 112.916 73.947 38.212 1.00 28.43 698 GLU C C 1
ATOM 14308 O O . GLU D 2 487 ? 113.591 73.048 37.716 1.00 28.43 698 GLU C O 1
ATOM 14314 N N . ILE D 2 488 ? 111.597 73.880 38.307 1.00 26.48 699 ILE C N 1
ATOM 14315 C CA . ILE D 2 488 ? 110.886 72.754 37.733 1.00 26.48 699 ILE C CA 1
ATOM 14316 C C . ILE D 2 488 ? 110.775 73.000 36.240 1.00 26.48 699 ILE C C 1
ATOM 14317 O O . ILE D 2 488 ? 110.472 74.113 35.813 1.00 26.48 699 ILE C O 1
ATOM 14322 N N . GLN D 2 489 ? 111.037 71.973 35.444 1.00 27.97 700 GLN C N 1
ATOM 14323 C CA . GLN D 2 489 ? 110.965 72.119 33.999 1.00 27.97 700 GLN C CA 1
ATOM 14324 C C . GLN D 2 489 ? 110.194 70.980 33.374 1.00 27.97 700 GLN C C 1
ATOM 14325 O O . GLN D 2 489 ? 110.212 69.859 33.880 1.00 27.97 700 GLN C O 1
ATOM 14331 N N . TYR D 2 490 ? 109.505 71.264 32.274 1.00 31.64 701 TYR C N 1
ATOM 14332 C CA . TYR D 2 490 ? 108.799 70.204 31.576 1.00 31.64 701 TYR C CA 1
ATOM 14333 C C . TYR D 2 490 ? 109.819 69.331 30.885 1.00 31.64 701 TYR C C 1
ATOM 14334 O O . TYR D 2 490 ? 110.697 69.833 30.187 1.00 31.64 701 TYR C O 1
ATOM 14343 N N . THR D 2 491 ? 109.705 68.023 31.064 1.00 37.05 702 THR C N 1
ATOM 14344 C CA . THR D 2 491 ? 110.675 67.113 30.475 1.00 37.05 702 THR C CA 1
ATOM 14345 C C . THR D 2 491 ? 110.076 65.777 30.094 1.00 37.05 702 THR C C 1
ATOM 14346 O O . THR D 2 491 ? 109.159 65.295 30.755 1.00 37.05 702 THR C O 1
ATOM 14350 N N . SER D 2 492 ? 110.583 65.173 29.027 1.00 41.85 703 SER C N 1
ATOM 14351 C CA . SER D 2 492 ? 110.128 63.837 28.672 1.00 41.85 703 SER C CA 1
ATOM 14352 C C . SER D 2 492 ? 110.749 62.857 29.651 1.00 41.85 703 SER C C 1
ATOM 14353 O O . SER D 2 492 ? 111.692 63.197 30.364 1.00 41.85 703 SER C O 1
ATOM 14356 N N . ASN D 2 493 ? 110.221 61.643 29.696 1.00 41.90 704 ASN C N 1
ATOM 14357 C CA . ASN D 2 493 ? 110.766 60.636 30.595 1.00 41.90 704 ASN C CA 1
ATOM 14358 C C . ASN D 2 493 ? 111.590 59.625 29.817 1.00 41.90 704 ASN C C 1
ATOM 14359 O O . ASN D 2 493 ? 111.152 59.119 28.787 1.00 41.90 704 ASN C O 1
ATOM 14364 N N . TYR D 2 494 ? 112.787 59.333 30.308 1.00 56.13 705 TYR C N 1
ATOM 14365 C CA . TYR D 2 494 ? 113.666 58.409 29.605 1.00 56.13 705 TYR C CA 1
ATOM 14366 C C . TYR D 2 494 ? 113.118 56.993 29.547 1.00 56.13 705 TYR C C 1
ATOM 14367 O O . TYR D 2 494 ? 113.285 56.310 28.539 1.00 56.13 705 TYR C O 1
ATOM 14376 N N . TYR D 2 495 ? 112.477 56.543 30.618 1.00 65.08 706 TYR C N 1
ATOM 14377 C CA . TYR D 2 495 ? 112.004 55.156 30.675 1.00 65.08 706 TYR C CA 1
ATOM 14378 C C . TYR D 2 495 ? 111.415 54.631 29.369 1.00 65.08 706 TYR C C 1
ATOM 14379 O O . TYR D 2 495 ? 110.619 55.309 28.721 1.00 65.08 706 TYR C O 1
ATOM 14388 N N . LYS D 2 496 ? 111.845 53.436 28.976 1.00 72.06 707 LYS C N 1
ATOM 14389 C CA . LYS D 2 496 ? 111.414 52.851 27.703 1.00 72.06 707 LYS C CA 1
ATOM 14390 C C . LYS D 2 496 ? 109.911 52.721 27.520 1.00 72.06 707 LYS C C 1
ATOM 14391 O O . LYS D 2 496 ? 109.167 52.603 28.491 1.00 72.06 707 LYS C O 1
ATOM 14397 N N . SER D 2 497 ? 109.471 52.721 26.266 1.00 66.53 708 SER C N 1
ATOM 14398 C CA . SER D 2 497 ? 108.049 52.609 25.974 1.00 66.53 708 SER C CA 1
ATOM 14399 C C . SER D 2 497 ? 107.839 52.093 24.561 1.00 66.53 708 SER C C 1
ATOM 14400 O O . SER D 2 497 ? 108.767 52.086 23.753 1.00 66.53 708 SER C O 1
ATOM 14403 N N . ASN D 2 498 ? 106.620 51.671 24.254 1.00 63.28 709 ASN C N 1
ATOM 14404 C CA . ASN D 2 498 ? 106.326 51.142 22.927 1.00 63.28 709 ASN C CA 1
ATOM 14405 C C . ASN D 2 498 ? 106.341 52.239 21.878 1.00 63.28 709 ASN C C 1
ATOM 14406 O O . ASN D 2 498 ? 106.612 51.977 20.709 1.00 63.28 709 ASN C O 1
ATOM 14411 N N . ASN D 2 499 ? 106.049 53.467 22.291 1.00 59.14 710 ASN C N 1
ATOM 14412 C CA . ASN D 2 499 ? 106.009 54.577 21.349 1.00 59.14 710 ASN C CA 1
ATOM 14413 C C . ASN D 2 499 ? 106.657 55.823 21.910 1.00 59.14 710 ASN C C 1
ATOM 14414 O O . ASN D 2 499 ? 106.943 55.902 23.101 1.00 59.14 710 ASN C O 1
ATOM 14419 N N . VAL D 2 500 ? 106.884 56.806 21.050 1.00 61.35 711 VAL C N 1
ATOM 14420 C CA . VAL D 2 500 ? 107.450 58.062 21.504 1.00 61.35 711 VAL C CA 1
ATOM 14421 C C . VAL D 2 500 ? 106.323 59.047 21.748 1.00 61.35 711 VAL C C 1
ATOM 14422 O O . VAL D 2 500 ? 105.456 59.227 20.895 1.00 61.35 711 VAL C O 1
ATOM 14426 N N . GLU D 2 501 ? 106.322 59.678 22.915 1.00 63.93 712 GLU C N 1
ATOM 14427 C CA . GLU D 2 501 ? 105.294 60.661 23.222 1.00 63.93 712 GLU C CA 1
ATOM 14428 C C . GLU D 2 501 ? 105.267 61.748 22.162 1.00 63.93 712 GLU C C 1
ATOM 14429 O O . GLU D 2 501 ? 106.319 62.168 21.687 1.00 63.93 712 GLU C O 1
ATOM 14435 N N . PHE D 2 502 ? 104.075 62.203 21.797 1.00 47.83 713 PHE C N 1
ATOM 14436 C CA . PHE D 2 502 ? 103.937 63.225 20.757 1.00 47.83 713 PHE C CA 1
ATOM 14437 C C . PHE D 2 502 ? 104.548 62.755 19.447 1.00 47.83 713 PHE C C 1
ATOM 14438 O O . PHE D 2 502 ? 105.441 63.398 18.902 1.00 47.83 713 PHE C O 1
ATOM 14446 N N . ALA D 2 503 ? 104.063 61.628 18.949 1.00 57.07 714 ALA C N 1
ATOM 14447 C CA . ALA D 2 503 ? 104.542 61.111 17.679 1.00 57.07 714 ALA C CA 1
ATOM 14448 C C . ALA D 2 503 ? 103.446 60.221 17.111 1.00 57.07 714 ALA C C 1
ATOM 14449 O O . ALA D 2 503 ? 102.330 60.196 17.629 1.00 57.07 714 ALA C O 1
ATOM 14451 N N . VAL D 2 504 ? 103.755 59.494 16.049 1.00 54.26 715 VAL C N 1
ATOM 14452 C CA . VAL D 2 504 ? 102.768 58.591 15.467 1.00 54.26 715 VAL C CA 1
ATOM 14453 C C . VAL D 2 504 ? 103.022 57.156 15.896 1.00 54.26 715 VAL C C 1
ATOM 14454 O O . VAL D 2 504 ? 104.108 56.829 16.369 1.00 54.26 715 VAL C O 1
ATOM 14458 N N . ASN D 2 505 ? 102.022 56.299 15.738 1.00 58.46 716 ASN C N 1
ATOM 14459 C CA . ASN D 2 505 ? 102.180 54.895 16.087 1.00 58.46 716 ASN C CA 1
ATOM 14460 C C . ASN D 2 505 ? 102.452 54.059 14.848 1.00 58.46 716 ASN C C 1
ATOM 14461 O O . ASN D 2 505 ? 102.749 54.596 13.784 1.00 58.46 716 ASN C O 1
ATOM 14466 N N . THR D 2 506 ? 102.330 52.745 14.979 1.00 52.46 717 THR C N 1
ATOM 14467 C CA . THR D 2 506 ? 102.561 51.857 13.847 1.00 52.46 717 THR C CA 1
ATOM 14468 C C . THR D 2 506 ? 101.504 52.054 12.773 1.00 52.46 717 THR C C 1
ATOM 14469 O O . THR D 2 506 ? 101.684 51.623 11.636 1.00 52.46 717 THR C O 1
ATOM 14473 N N . GLU D 2 507 ? 100.410 52.715 13.124 1.00 50.33 718 GLU C N 1
ATOM 14474 C CA . GLU D 2 507 ? 99.337 52.945 12.164 1.00 50.33 718 GLU C CA 1
ATOM 14475 C C . GLU D 2 507 ? 99.379 54.370 11.637 1.00 50.33 718 GLU C C 1
ATOM 14476 O O . GLU D 2 507 ? 98.446 54.819 10.979 1.00 50.33 718 GLU C O 1
ATOM 14482 N N . GLY D 2 508 ? 100.464 55.079 11.920 1.00 53.76 719 GLY C N 1
ATOM 14483 C CA . GLY D 2 508 ? 100.601 56.442 11.444 1.00 53.76 719 GLY C CA 1
ATOM 14484 C C . GLY D 2 508 ? 99.676 57.423 12.135 1.00 53.76 719 GLY C C 1
ATOM 14485 O O . GLY D 2 508 ? 99.475 58.539 11.659 1.00 53.76 719 GLY C O 1
ATOM 14486 N N . VAL D 2 509 ? 99.119 57.018 13.267 1.00 43.44 720 VAL C N 1
ATOM 14487 C CA . VAL D 2 509 ? 98.239 57.903 14.017 1.00 43.44 720 VAL C CA 1
ATOM 14488 C C . VAL D 2 509 ? 99.009 58.769 15.005 1.00 43.44 720 VAL C C 1
ATOM 14489 O O . VAL D 2 509 ? 99.683 58.250 15.891 1.00 43.44 720 VAL C O 1
ATOM 14493 N N . TYR D 2 510 ? 98.907 60.085 14.861 1.00 40.88 721 TYR C N 1
ATOM 14494 C CA . TYR D 2 510 ? 99.578 60.996 15.781 1.00 40.88 721 TYR C CA 1
ATOM 14495 C C . TYR D 2 510 ? 98.728 61.220 17.025 1.00 40.88 721 TYR C C 1
ATOM 14496 O O . TYR D 2 510 ? 97.504 61.122 16.966 1.00 40.88 721 TYR C O 1
ATOM 14505 N N . SER D 2 511 ? 99.373 61.523 18.147 1.00 45.22 722 SER C N 1
ATOM 14506 C CA . SER D 2 511 ? 98.632 61.720 19.391 1.00 45.22 722 SER C CA 1
ATOM 14507 C C . SER D 2 511 ? 99.312 62.623 20.410 1.00 45.22 722 SER C C 1
ATOM 14508 O O . SER D 2 511 ? 100.540 62.666 20.483 1.00 45.22 722 SER C O 1
ATOM 14511 N N . GLU D 2 512 ? 98.519 63.348 21.192 1.00 43.99 723 GLU C N 1
ATOM 14512 C CA . GLU D 2 512 ? 99.073 64.179 22.256 1.00 43.99 723 GLU C CA 1
ATOM 14513 C C . GLU D 2 512 ? 98.795 63.423 23.544 1.00 43.99 723 GLU C C 1
ATOM 14514 O O . GLU D 2 512 ? 97.650 63.357 23.982 1.00 43.99 723 GLU C O 1
ATOM 14520 N N . PRO D 2 513 ? 99.842 62.843 24.169 1.00 42.07 724 PRO C N 1
ATOM 14521 C CA . PRO D 2 513 ? 99.546 62.009 25.346 1.00 42.07 724 PRO C CA 1
ATOM 14522 C C . PRO D 2 513 ? 99.042 62.774 26.572 1.00 42.07 724 PRO C C 1
ATOM 14523 O O . PRO D 2 513 ? 98.507 62.141 27.479 1.00 42.07 724 PRO C O 1
ATOM 14527 N N . ARG D 2 514 ? 99.201 64.093 26.605 1.00 35.60 725 ARG C N 1
ATOM 14528 C CA . ARG D 2 514 ? 98.800 64.853 27.785 1.00 35.60 725 ARG C CA 1
ATOM 14529 C C . ARG D 2 514 ? 98.693 66.345 27.537 1.00 35.60 725 ARG C C 1
ATOM 14530 O O . ARG D 2 514 ? 99.287 66.869 26.593 1.00 35.60 725 ARG C O 1
ATOM 14538 N N . PRO D 2 515 ? 97.911 67.054 28.383 1.00 33.09 726 PRO C N 1
ATOM 14539 C CA . PRO D 2 515 ? 97.905 68.509 28.214 1.00 33.09 726 PRO C CA 1
ATOM 14540 C C . PRO D 2 515 ? 99.181 69.093 28.775 1.00 33.09 726 PRO C C 1
ATOM 14541 O O . PRO D 2 515 ? 99.701 68.575 29.760 1.00 33.09 726 PRO C O 1
ATOM 14545 N N . ILE D 2 516 ? 99.685 70.154 28.160 1.00 27.09 727 ILE C N 1
ATOM 14546 C CA . ILE D 2 516 ? 100.878 70.809 28.672 1.00 27.09 727 ILE C CA 1
ATOM 14547 C C . ILE D 2 516 ? 100.594 72.271 28.937 1.00 27.09 727 ILE C C 1
ATOM 14548 O O . ILE D 2 516 ? 100.328 73.031 28.006 1.00 27.09 727 ILE C O 1
ATOM 14553 N N . GLY D 2 517 ? 100.646 72.673 30.202 1.00 25.37 728 GLY C N 1
ATOM 14554 C CA . GLY D 2 517 ? 100.456 74.073 30.537 1.00 25.37 728 GLY C CA 1
ATOM 14555 C C . GLY D 2 517 ? 101.687 74.909 30.231 1.00 25.37 728 GLY C C 1
ATOM 14556 O O . GLY D 2 517 ? 102.434 74.585 29.313 1.00 25.37 728 GLY C O 1
ATOM 14557 N N . THR D 2 518 ? 101.892 75.977 31.000 1.00 26.45 729 THR C N 1
ATOM 14558 C CA . THR D 2 518 ? 103.021 76.869 30.766 1.00 26.45 729 THR C CA 1
ATOM 14559 C C . THR D 2 518 ? 103.660 77.343 32.056 1.00 26.45 729 THR C C 1
ATOM 14560 O O . THR D 2 518 ? 104.615 78.115 32.022 1.00 26.45 729 THR C O 1
ATOM 14564 N N . ARG D 2 519 ? 103.140 76.905 33.195 1.00 23.88 730 ARG C N 1
ATOM 14565 C CA . ARG D 2 519 ? 103.642 77.411 34.475 1.00 23.88 730 ARG C CA 1
ATOM 14566 C C . ARG D 2 519 ? 104.691 76.510 35.118 1.00 23.88 730 ARG C C 1
ATOM 14567 O O . ARG D 2 519 ? 104.384 75.746 36.027 1.00 23.88 730 ARG C O 1
ATOM 14575 N N . TYR D 2 520 ? 105.932 76.612 34.655 1.00 24.81 731 TYR C N 1
ATOM 14576 C CA . TYR D 2 520 ? 107.016 75.825 35.236 1.00 24.81 731 TYR C CA 1
ATOM 14577 C C . TYR D 2 520 ? 107.983 76.728 35.980 1.00 24.81 731 TYR C C 1
ATOM 14578 O O . TYR D 2 520 ? 108.321 76.464 37.131 1.00 24.81 731 TYR C O 1
ATOM 14587 N N . LEU D 2 521 ? 108.425 77.801 35.334 1.00 22.26 732 LEU C N 1
ATOM 14588 C CA . LEU D 2 521 ? 109.296 78.754 36.008 1.00 22.26 732 LEU C CA 1
ATOM 14589 C C . LEU D 2 521 ? 108.555 79.392 37.171 1.00 22.26 732 LEU C C 1
ATOM 14590 O O . LEU D 2 521 ? 107.329 79.344 37.240 1.00 22.26 732 LEU C O 1
ATOM 14595 N N . THR D 2 522 ? 109.298 79.995 38.089 1.00 22.02 733 THR C N 1
ATOM 14596 C CA . THR D 2 522 ? 108.668 80.603 39.252 1.00 22.02 733 THR C CA 1
ATOM 14597 C C . THR D 2 522 ? 109.080 82.043 39.468 1.00 22.02 733 THR C C 1
ATOM 14598 O O . THR D 2 522 ? 110.098 82.485 38.942 1.00 22.02 733 THR C O 1
ATOM 14602 N N . ARG D 2 523 ? 108.294 82.771 40.250 1.00 25.68 734 ARG C N 1
ATOM 14603 C CA . ARG D 2 523 ? 108.633 84.150 40.569 1.00 25.68 734 ARG C CA 1
ATOM 14604 C C . ARG D 2 523 ? 108.001 84.531 41.903 1.00 25.68 734 ARG C C 1
ATOM 14605 O O . ARG D 2 523 ? 106.981 83.968 42.298 1.00 25.68 734 ARG C O 1
ATOM 14613 N N . ASN D 2 524 ? 108.612 85.476 42.606 1.00 28.81 735 ASN C N 1
ATOM 14614 C CA . ASN D 2 524 ? 108.055 85.924 43.876 1.00 28.81 735 ASN C CA 1
ATOM 14615 C C . ASN D 2 524 ? 106.784 86.717 43.645 1.00 28.81 735 ASN C C 1
ATOM 14616 O O . ASN D 2 524 ? 106.528 87.187 42.541 1.00 28.81 735 ASN C O 1
ATOM 14621 N N . LEU D 2 525 ? 105.986 86.881 44.691 1.00 29.47 736 LEU C N 1
ATOM 14622 C CA . LEU D 2 525 ? 104.780 87.687 44.567 1.00 29.47 736 LEU C CA 1
ATOM 14623 C C . LEU D 2 525 ? 105.128 89.176 44.580 1.00 29.47 736 LEU C C 1
ATOM 14624 O O . LEU D 2 525 ? 106.273 89.558 44.819 1.00 29.47 736 LEU C O 1
#

Nearest PDB structures (foldseek):
  8jif-assembly1_A  TM=9.995E-01  e=3.607E-98  Adeno-associated virus 9
  7ud4-assembly1_A  TM=9.961E-01  e=2.475E-98  Adeno-associated virus
  7wqo-assembly1_A  TM=9.967E-01  e=4.017E-98  Adeno-associated virus 9
  8jre-assembly1_1  TM=9.842E-01  e=1.419E-90  adeno-associated virus 8
  7rk9-assembly1_A  TM=9.898E-01  e=1.548E-87  Adeno-associated virus - 1

Sequence (1831 aa):
WCYEIQTKDPRSSCLGPEKWPGACKENQQSPINIVTARTKVNPRLTPFILVGYDQKQQWPIKNNQHTVEMTLGGGACIIGGDLPARYEAVQLHLHWSNGNDNGSEHSIDGRHFAMEMHIVHKKLTSSKEDSKDKFAVLAFMIEVGDKVNKGFQPLVEALPSISKPHSTSTVRESSLQDMLPPSTKMYTYFRYNGSLTTPNCDETVIWTVYKQPIKIHKNQFLEFSKNLYYDEDQKLNMKDNVRPLQPLGKRQVFKSDGVGSSSGNWHCDSQWLGDRVITTSTRTWALPTYNNHLYKQISNSTSGGSSNDNAYFGYSTPWGYFDFNRFHCHFSPRDWQRLINNNWGFRPKRLNFKLFNIQVKEVTDNNGVKTIANNLTSTVQVFTDSDYQLPYVLGSAHEGCLPPFPADVFMIPQYGYLTLNDGSQAVGRSSFYCLEYFPSQMLRTGNNFQFSYEFENVPFHSSYAHSQSLDRLMNPLIDQYLYYLSKTINGSGQNQQTLKFSVAGPSNMAVQGRNYIPGPSYRQQRVSTTVTQNNNSEFAWPGASSWALNGRNSLMNPGPAMASHKEGEDRFFPLSGSLIFGKQGTGRDNVDADKVMITNEEEIKTTNPVATESYGQVATNHQSAQWPTSYDAAQAQTGWVQNQGILPGMVWQDRDVYLQGPIWAKIPHTDGNFHPSPLMGGFGMKHPPPQILIKNTPVPADPPTAFNKDKLNSFITQYSTGQVSVEIEWELQKENSKRWNPEIQYTSNYYKSNNVEFAVNTEGVYSEPRPIGTRYLTRNLDGVGSSSGNWHCDSQWLGDRVITTSTRTWALPTYNNHLYKQISNSTSGGSSNDNAYFGYSTPWGYFDFNRFHCHFSPRDWQRLINNNWGFRPKRLNFKLFNIQVKEVTDNNGVKTIANNLTSTVQVFTDSDYQLPYVLGSAHEGCLPPFPADVFMIPQYGYLTLNDGSQAVGRSSFYCLEYFPSQMLRTGNNFQFSYEFENVPFHSSYAHSQSLDRLMNPLIDQYLYYLSKTINGSGQNQQTLKFSVAGPSNMAVQGRNYIPGPSYRQQRVSTTVTQNNNSEFAWPGASSWALNGRNSLMNPGPAMASHKEGEDRFFPLSGSLIFGKQGTGRDNVDADKVMITNEEEIKTTNPVATESYGQVATNHQSAQWPTSYDAAQAQTGWVQNQGILPGMVWQDRDVYLQGPIWAKIPHTDGNFHPSPLMGGFGMKHPPPQILIKNTPVPADPPTAFNKDKLNSFITQYSTGQVSVEIEWELQKENSKRWNPEIQYTSNYYKSNNVEFAVNTEGVYSEPRPIGTRYLTRNLDGVGSSSGNWHCDSQWLGDRVITTSTRTWALPTYNNHLYKQISNSTSGGSSNDNAYFGYSTPWGYFDFNRFHCHFSPRDWQRLINNNWGFRPKRLNFKLFNIQVKEVTDNNGVKTIANNLTSTVQVFTDSDYQLPYVLGSAHEGCLPPFPADVFMIPQYGYLTLNDGSQAVGRSSFYCLEYFPSQMLRTGNNFQFSYEFENVPFHSSYAHSQSLDRLMNPLIDQYLYYLSKTINGSGQNQQTLKFSVAGPSNMAVQGRNYIPGPSYRQQRVSTTVTQNNNSEFAWPGASSWALNGRNSLMNPGPAMASHKEGEDRFFPLSGSLIFGKQGTGRDNVDADKVMITNEEEIKTTNPVATESYGQVATNHQSAQWPTSYDAAQAQTGWVQNQGILPGMVWQDRDVYLQGPIWAKIPHTDGNFHPSPLMGGFGMKHPPPQILIKNTPVPADPPTAFNKDKLNSFITQYSTGQVSVEIEWELQKENSKRWNPEIQYTSNYYKSNNVEFAVNTEGVYSEPRPIGTRYLTRNL

Organism: Adeno-associated virus 9 (NCBI:txid235455)